Protein 4BQE (pdb70)

CATH classification: 3.40.50.2000 (+1 more: 3.40.50.2000)

Structure (mmCIF, N/CA/C/O backbone):
data_4BQE
#
_entry.id   4BQE
#
_cell.length_a   84.670
_cell.length_b   117.100
_cell.length_c   94.180
_cell.angle_alpha   90.00
_cell.angle_beta   106.72
_cell.angle_gamma   90.00
#
_symmetry.space_group_name_H-M   'P 1 21 1'
#
loop_
_entity.id
_entity.type
_entity.pdbx_description
1 polymer 'ALPHA-GLUCAN PHOSPHORYLASE 2,4-GLUCAN PHOSPHORYLASE'
2 non-polymer "PYRIDOXAL-5'-PHOSPHATE"
3 non-polymer GLYCEROL
4 non-polymer DI(HYDROXYETHYL)ETHER
5 non-polymer 'TRIETHYLENE GLYCOL'
6 water water
#
loop_
_atom_site.group_PDB
_atom_site.id
_atom_site.type_symbol
_atom_site.label_atom_id
_atom_site.label_alt_id
_atom_site.label_comp_id
_atom_site.label_asym_id
_atom_site.label_entity_id
_atom_site.label_seq_id
_atom_site.pdbx_PDB_ins_code
_atom_site.Cartn_x
_atom_site.Cartn_y
_atom_site.Cartn_z
_atom_site.occupancy
_atom_site.B_iso_or_equiv
_atom_site.auth_seq_id
_atom_site.auth_comp_id
_atom_site.auth_asym_id
_atom_site.auth_atom_id
_atom_site.pdbx_PDB_model_num
ATOM 1 N N . LYS A 1 48 ? 36.150 -48.986 56.822 1.00 45.17 15 LYS A N 1
ATOM 2 C CA . LYS A 1 48 ? 35.714 -50.336 56.358 1.00 45.46 15 LYS A CA 1
ATOM 3 C C . LYS A 1 48 ? 36.471 -50.768 55.086 1.00 41.93 15 LYS A C 1
ATOM 4 O O . LYS A 1 48 ? 36.890 -51.908 54.999 1.00 45.85 15 LYS A O 1
ATOM 6 N N . ILE A 1 49 ? 36.606 -49.879 54.095 1.00 38.45 16 ILE A N 1
ATOM 7 C CA . ILE A 1 49 ? 37.430 -50.141 52.882 1.00 33.46 16 ILE A CA 1
ATOM 8 C C . ILE A 1 49 ? 38.865 -49.641 53.100 1.00 30.09 16 ILE A C 1
ATOM 9 O O . ILE A 1 49 ? 39.053 -48.481 53.456 1.00 28.07 16 ILE A O 1
ATOM 14 N N . SER A 1 50 ? 39.859 -50.515 52.885 1.00 29.25 17 SER A N 1
ATOM 15 C CA . SER A 1 50 ? 41.269 -50.196 53.171 1.00 28.85 17 SER A CA 1
ATOM 16 C C . SER A 1 50 ? 41.934 -49.379 52.075 1.00 25.54 17 SER A C 1
ATOM 17 O O . SER A 1 50 ? 41.692 -49.613 50.897 1.00 24.30 17 SER A O 1
ATOM 20 N N . ALA A 1 51 ? 42.809 -48.456 52.457 1.00 23.31 18 ALA A N 1
ATOM 21 C CA . ALA A 1 51 ? 43.610 -47.730 51.478 1.00 21.13 18 ALA A CA 1
ATOM 22 C C . ALA A 1 51 ? 44.505 -48.706 50.714 1.00 21.49 18 ALA A C 1
ATOM 23 O O . ALA A 1 51 ? 45.224 -49.510 51.318 1.00 22.88 18 ALA A O 1
ATOM 25 N N . LYS A 1 52 ? 44.447 -48.646 49.389 1.00 19.72 19 LYS A N 1
ATOM 26 C CA . LYS A 1 52 ? 45.345 -49.398 48.543 1.00 20.70 19 LYS A CA 1
ATOM 27 C C . LYS A 1 52 ? 45.536 -48.676 47.224 1.00 19.18 19 LYS A C 1
ATOM 28 O O . LYS A 1 52 ? 44.632 -48.580 46.394 1.00 18.47 19 LYS A O 1
ATOM 32 N N . ALA A 1 53 ? 46.725 -48.117 47.055 1.00 19.47 20 ALA A N 1
ATOM 33 C CA . ALA A 1 53 ? 47.070 -47.384 45.834 1.00 18.72 20 ALA A CA 1
ATOM 34 C C . ALA A 1 53 ? 47.039 -48.312 44.651 1.00 19.52 20 ALA A C 1
ATOM 35 O O . ALA A 1 53 ? 47.626 -49.415 44.685 1.00 21.06 20 ALA A O 1
ATOM 37 N N . ASN A 1 54 ? 46.372 -47.871 43.588 1.00 18.85 21 ASN A N 1
ATOM 38 C CA . ASN A 1 54 ? 46.449 -48.541 42.296 1.00 20.43 21 ASN A CA 1
ATOM 39 C C . ASN A 1 54 ? 46.129 -47.498 41.220 1.00 19.98 21 ASN A C 1
ATOM 40 O O . ASN A 1 54 ? 44.936 -47.237 40.935 1.00 18.88 21 ASN A O 1
ATOM 45 N N . PRO A 1 55 ? 47.179 -46.884 40.648 1.00 20.68 22 PRO A N 1
ATOM 46 C CA . PRO A 1 55 ? 46.942 -45.795 39.717 1.00 21.00 22 PRO A CA 1
ATOM 47 C C . PRO A 1 55 ? 46.286 -46.272 38.438 1.00 22.52 22 PRO A C 1
ATOM 48 O O . PRO A 1 55 ? 45.716 -45.471 37.719 1.00 22.96 22 PRO A O 1
ATOM 52 N N . GLU A 1 56 ? 46.318 -47.577 38.176 1.00 23.87 23 GLU A N 1
ATOM 53 C CA . GLU A 1 56 ? 45.662 -48.139 37.001 1.00 25.21 23 GLU A CA 1
ATOM 54 C C . GLU A 1 56 ? 44.320 -48.827 37.299 1.00 23.95 23 GLU A C 1
ATOM 55 O O . GLU A 1 56 ? 43.860 -49.632 36.506 1.00 24.57 23 GLU A O 1
ATOM 61 N N . ALA A 1 57 ? 43.714 -48.500 38.431 1.00 21.92 24 ALA A N 1
ATOM 62 C CA . ALA A 1 57 ? 42.484 -49.120 38.877 1.00 21.98 24 ALA A CA 1
ATOM 63 C C . ALA A 1 57 ? 41.430 -49.067 37.778 1.00 23.26 24 ALA A C 1
ATOM 64 O O . ALA A 1 57 ? 41.072 -47.987 37.265 1.00 22.33 24 ALA A O 1
ATOM 66 N N . ASP A 1 58 ? 40.889 -50.225 37.441 1.00 25.06 25 ASP A N 1
ATOM 67 C CA . ASP A 1 58 ? 39.811 -50.276 36.458 1.00 27.54 25 ASP A CA 1
ATOM 68 C C . ASP A 1 58 ? 38.609 -51.159 36.832 1.00 27.50 25 ASP A C 1
ATOM 69 O O . ASP A 1 58 ? 37.674 -51.304 36.033 1.00 28.45 25 ASP A O 1
ATOM 74 N N . ASP A 1 59 ? 38.592 -51.718 38.034 1.00 26.74 26 ASP A N 1
ATOM 75 C CA . ASP A 1 59 ? 37.347 -52.297 38.545 1.00 27.31 26 ASP A CA 1
ATOM 76 C C . ASP A 1 59 ? 36.962 -51.688 39.882 1.00 25.05 26 ASP A C 1
ATOM 77 O O . ASP A 1 59 ? 37.773 -51.011 40.514 1.00 24.08 26 ASP A O 1
ATOM 82 N N . ALA A 1 60 ? 35.716 -51.922 40.291 1.00 24.75 27 ALA A N 1
ATOM 83 C CA . ALA A 1 60 ? 35.139 -51.253 41.470 1.00 23.00 27 ALA A CA 1
ATOM 84 C C . ALA A 1 60 ? 35.988 -51.394 42.718 1.00 21.89 27 ALA A C 1
ATOM 85 O O . ALA A 1 60 ? 36.205 -50.433 43.430 1.00 20.21 27 ALA A O 1
ATOM 87 N N . THR A 1 61 ? 36.462 -52.601 42.985 1.00 22.98 28 THR A N 1
ATOM 88 C CA A THR A 1 61 ? 37.266 -52.852 44.181 0.50 22.77 28 THR A CA 1
ATOM 89 C CA B THR A 1 61 ? 37.255 -52.844 44.193 0.50 23.03 28 THR A CA 1
ATOM 90 C C . THR A 1 61 ? 38.593 -52.092 44.158 1.00 21.51 28 THR A C 1
ATOM 91 O O . THR A 1 61 ? 38.955 -51.433 45.128 1.00 20.51 28 THR A O 1
ATOM 98 N N . GLU A 1 62 ? 39.306 -52.173 43.041 1.00 21.54 29 GLU A N 1
ATOM 99 C CA . GLU A 1 62 ? 40.573 -51.466 42.868 1.00 20.90 29 GLU A CA 1
ATOM 100 C C . GLU A 1 62 ? 40.386 -49.941 42.969 1.00 18.58 29 GLU A C 1
ATOM 101 O O . GLU A 1 62 ? 41.172 -49.248 43.622 1.00 17.63 29 GLU A O 1
ATOM 107 N N . ILE A 1 63 ? 39.356 -49.433 42.300 1.00 17.72 30 ILE A N 1
ATOM 108 C CA . ILE A 1 63 ? 39.057 -48.015 42.305 1.00 16.25 30 ILE A CA 1
ATOM 109 C C . ILE A 1 63 ? 38.758 -47.546 43.735 1.00 15.11 30 ILE A C 1
ATOM 110 O O . ILE A 1 63 ? 39.302 -46.527 44.192 1.00 13.80 30 ILE A O 1
ATOM 115 N N . ALA A 1 64 ? 37.918 -48.277 44.470 1.00 15.50 31 ALA A N 1
ATOM 116 C CA . ALA A 1 64 ? 37.571 -47.840 45.830 1.00 15.18 31 ALA A CA 1
ATOM 117 C C . ALA A 1 64 ? 38.824 -47.762 46.700 1.00 15.10 31 ALA A C 1
ATOM 118 O O . ALA A 1 64 ? 39.022 -46.803 47.433 1.00 14.09 31 ALA A O 1
ATOM 120 N N . GLY A 1 65 ? 39.689 -48.774 46.591 1.00 16.23 32 GLY A N 1
ATOM 121 C CA . GLY A 1 65 ? 40.953 -48.771 47.327 1.00 16.37 32 GLY A CA 1
ATOM 122 C C . GLY A 1 65 ? 41.815 -47.558 46.994 1.00 15.28 32 GLY A C 1
ATOM 123 O O . GLY A 1 65 ? 42.456 -46.950 47.889 1.00 15.30 32 GLY A O 1
ATOM 124 N N . ASN A 1 66 ? 41.814 -47.170 45.726 1.00 14.62 33 ASN A N 1
ATOM 125 C CA . ASN A 1 66 ? 42.644 -46.062 45.283 1.00 14.02 33 ASN A CA 1
ATOM 126 C C . ASN A 1 66 ? 42.094 -44.729 45.779 1.00 13.28 33 ASN A C 1
ATOM 127 O O . ASN A 1 66 ? 42.845 -43.823 46.106 1.00 13.35 33 ASN A O 1
ATOM 132 N N . ILE A 1 67 ? 40.766 -44.606 45.799 1.00 13.29 34 ILE A N 1
ATOM 133 C CA . ILE A 1 67 ? 40.106 -43.395 46.313 1.00 12.71 34 ILE A CA 1
ATOM 134 C C . ILE A 1 67 ? 40.461 -43.242 47.803 1.00 13.21 34 ILE A C 1
ATOM 135 O O . ILE A 1 67 ? 40.897 -42.187 48.228 1.00 13.07 34 ILE A O 1
ATOM 140 N N . VAL A 1 68 ? 40.315 -44.316 48.575 1.00 14.07 35 VAL A N 1
ATOM 141 C CA . VAL A 1 68 ? 40.613 -44.296 50.010 1.00 15.01 35 VAL A CA 1
ATOM 142 C C . VAL A 1 68 ? 42.096 -43.966 50.212 1.00 14.52 35 VAL A C 1
ATOM 143 O O . VAL A 1 68 ? 42.454 -43.173 51.075 1.00 14.68 35 VAL A O 1
ATOM 147 N N . TYR A 1 69 ? 42.959 -44.542 49.374 1.00 15.15 36 TYR A N 1
ATOM 148 C CA . TYR A 1 69 ? 44.376 -44.203 49.371 1.00 14.88 36 TYR A CA 1
ATOM 149 C C . TYR A 1 69 ? 44.612 -42.674 49.201 1.00 13.89 36 TYR A C 1
ATOM 150 O O . TYR A 1 69 ? 45.335 -42.071 49.990 1.00 14.28 36 TYR A O 1
ATOM 159 N N . HIS A 1 70 ? 44.023 -42.041 48.186 1.00 13.22 37 HIS A N 1
ATOM 160 C CA . HIS A 1 70 ? 44.171 -40.591 48.042 1.00 12.91 37 HIS A CA 1
ATOM 161 C C . HIS A 1 70 ? 43.558 -39.807 49.193 1.00 13.10 37 HIS A C 1
ATOM 162 O O . HIS A 1 70 ? 44.147 -38.818 49.606 1.00 13.80 37 HIS A O 1
ATOM 169 N N . ALA A 1 71 ? 42.434 -40.261 49.730 1.00 13.32 38 ALA A N 1
ATOM 170 C CA . ALA A 1 71 ? 41.810 -39.546 50.857 1.00 13.94 38 ALA A CA 1
ATOM 171 C C . ALA A 1 71 ? 42.811 -39.485 52.003 1.00 14.72 38 ALA A C 1
ATOM 172 O O . ALA A 1 71 ? 42.902 -38.468 52.691 1.00 15.56 38 ALA A O 1
ATOM 174 N N . LYS A 1 72 ? 43.570 -40.564 52.204 1.00 14.01 39 LYS A N 1
ATOM 175 C CA . LYS A 1 72 ? 44.520 -40.624 53.321 1.00 14.88 39 LYS A CA 1
ATOM 176 C C . LYS A 1 72 ? 45.868 -39.972 53.008 1.00 14.82 39 LYS A C 1
ATOM 177 O O . LYS A 1 72 ? 46.424 -39.243 53.827 1.00 15.83 39 LYS A O 1
ATOM 183 N N . TYR A 1 73 ? 46.419 -40.246 51.843 1.00 14.02 40 TYR A N 1
ATOM 184 C CA . TYR A 1 73 ? 47.778 -39.890 51.560 1.00 14.88 40 TYR A CA 1
ATOM 185 C C . TYR A 1 73 ? 47.953 -38.677 50.649 1.00 15.32 40 TYR A C 1
ATOM 186 O O . TYR A 1 73 ? 49.066 -38.257 50.450 1.00 16.59 40 TYR A O 1
ATOM 195 N N . SER A 1 74 ? 46.862 -38.159 50.099 1.00 15.81 41 SER A N 1
ATOM 196 C CA . SER A 1 74 ? 46.808 -36.831 49.446 1.00 17.10 41 SER A CA 1
ATOM 197 C C . SER A 1 74 ? 45.832 -35.998 50.212 1.00 16.04 41 SER A C 1
ATOM 198 O O . SER A 1 74 ? 44.863 -35.514 49.644 1.00 16.26 41 SER A O 1
ATOM 201 N N . PRO A 1 75 ? 46.052 -35.809 51.515 1.00 15.91 42 PRO A N 1
ATOM 202 C CA . PRO A 1 75 ? 45.015 -35.105 52.261 1.00 15.44 42 PRO A CA 1
ATOM 203 C C . PRO A 1 75 ? 45.056 -33.590 52.010 1.00 15.48 42 PRO A C 1
ATOM 204 O O . PRO A 1 75 ? 46.103 -33.043 51.723 1.00 16.07 42 PRO A O 1
ATOM 208 N N . HIS A 1 76 ? 43.890 -32.975 52.113 1.00 14.85 43 HIS A N 1
ATOM 209 C CA . HIS A 1 76 ? 43.754 -31.496 52.067 1.00 15.45 43 HIS A CA 1
ATOM 210 C C . HIS A 1 76 ? 42.824 -30.985 53.159 1.00 14.77 43 HIS A C 1
ATOM 211 O O . HIS A 1 76 ? 42.458 -29.787 53.166 1.00 14.60 43 HIS A O 1
ATOM 218 N N . PHE A 1 77 ? 42.469 -31.878 54.087 1.00 13.88 44 PHE A N 1
ATOM 219 C CA . PHE A 1 77 ? 41.560 -31.646 55.192 1.00 14.53 44 PHE A CA 1
ATOM 220 C C . PHE A 1 77 ? 41.990 -32.520 56.374 1.00 14.58 44 PHE A C 1
ATOM 221 O O . PHE A 1 77 ? 42.865 -33.397 56.228 1.00 14.00 44 PHE A O 1
ATOM 229 N N . SER A 1 78 ? 41.396 -32.260 57.528 1.00 15.32 45 SER A N 1
ATOM 230 C CA . SER A 1 78 ? 41.587 -33.110 58.707 1.00 16.66 45 SER A CA 1
ATOM 231 C C . SER A 1 78 ? 41.188 -34.536 58.341 1.00 16.46 45 SER A C 1
ATOM 232 O O . SER A 1 78 ? 40.310 -34.725 57.496 1.00 15.90 45 SER A O 1
ATOM 235 N N . PRO A 1 79 ? 41.836 -35.529 58.983 1.00 17.36 46 PRO A N 1
ATOM 236 C CA . PRO A 1 79 ? 41.610 -36.899 58.538 1.00 17.42 46 PRO A CA 1
ATOM 237 C C . PRO A 1 79 ? 40.301 -37.549 58.995 1.00 18.89 46 PRO A C 1
ATOM 238 O O . PRO A 1 79 ? 39.896 -38.537 58.385 1.00 19.43 46 PRO A O 1
ATOM 242 N N . LEU A 1 80 ? 39.633 -37.040 60.013 1.00 20.75 47 LEU A N 1
ATOM 243 C CA . LEU A 1 80 ? 38.471 -37.775 60.580 1.00 23.40 47 LEU A CA 1
ATOM 244 C C . LEU A 1 80 ? 37.311 -37.947 59.577 1.00 24.24 47 LEU A C 1
ATOM 245 O O . LEU A 1 80 ? 36.823 -39.070 59.351 1.00 25.49 47 LEU A O 1
ATOM 250 N N . LYS A 1 81 ? 36.850 -36.838 59.013 1.00 24.39 48 LYS A N 1
ATOM 251 C CA . LYS A 1 81 ? 35.634 -36.859 58.210 1.00 25.25 48 LYS A CA 1
ATOM 252 C C . LYS A 1 81 ? 35.939 -37.087 56.738 1.00 23.54 48 LYS A C 1
ATOM 253 O O . LYS A 1 81 ? 36.861 -36.482 56.163 1.00 22.63 48 LYS A O 1
ATOM 257 N N . PHE A 1 82 ? 35.175 -38.001 56.143 1.00 22.51 49 PHE A N 1
ATOM 258 C CA . PHE A 1 82 ? 35.200 -38.248 54.706 1.00 19.78 49 PHE A CA 1
ATOM 259 C C . PHE A 1 82 ? 33.810 -37.888 54.180 1.00 19.43 49 PHE A C 1
ATOM 260 O O . PHE A 1 82 ? 32.963 -38.750 53.914 1.00 19.97 49 PHE A O 1
ATOM 268 N N . GLY A 1 83 ? 33.569 -36.587 54.061 1.00 17.90 50 GLY A N 1
ATOM 269 C CA . GLY A 1 83 ? 32.324 -36.068 53.518 1.00 18.64 50 GLY A CA 1
ATOM 270 C C . GLY A 1 83 ? 32.333 -36.034 51.994 1.00 17.25 50 GLY A C 1
ATOM 271 O O . GLY A 1 83 ? 33.322 -36.398 51.373 1.00 15.87 50 GLY A O 1
ATOM 272 N N . PRO A 1 84 ? 31.239 -35.546 51.396 1.00 18.33 51 PRO A N 1
ATOM 273 C CA . PRO A 1 84 ? 31.150 -35.601 49.931 1.00 18.06 51 PRO A CA 1
ATOM 274 C C . PRO A 1 84 ? 32.243 -34.756 49.265 1.00 17.07 51 PRO A C 1
ATOM 275 O O . PRO A 1 84 ? 32.727 -35.103 48.197 1.00 16.17 51 PRO A O 1
ATOM 279 N N . GLU A 1 85 ? 32.663 -33.686 49.927 1.00 17.40 52 GLU A N 1
ATOM 280 C CA . GLU A 1 85 ? 33.745 -32.844 49.374 1.00 17.20 52 GLU A CA 1
ATOM 281 C C . GLU A 1 85 ? 35.054 -33.584 49.303 1.00 15.82 52 GLU A C 1
ATOM 282 O O . GLU A 1 85 ? 35.746 -33.563 48.268 1.00 14.88 52 GLU A O 1
ATOM 288 N N . GLN A 1 86 ? 35.411 -34.249 50.402 1.00 14.74 53 GLN A N 1
ATOM 289 C CA . GLN A 1 86 ? 36.622 -35.023 50.452 1.00 14.02 53 GLN A CA 1
ATOM 290 C C . GLN A 1 86 ? 36.571 -36.187 49.480 1.00 13.54 53 GLN A C 1
ATOM 291 O O . GLN A 1 86 ? 37.576 -36.533 48.855 1.00 12.79 53 GLN A O 1
ATOM 297 N N . ALA A 1 87 ? 35.400 -36.780 49.340 1.00 13.85 54 ALA A N 1
ATOM 298 C CA . ALA A 1 87 ? 35.213 -37.874 48.403 1.00 13.72 54 ALA A CA 1
ATOM 299 C C . ALA A 1 87 ? 35.395 -37.382 46.965 1.00 13.75 54 ALA A C 1
ATOM 300 O O . ALA A 1 87 ? 36.003 -38.088 46.146 1.00 13.17 54 ALA A O 1
ATOM 302 N N . LEU A 1 88 ? 34.930 -36.180 46.670 1.00 13.84 55 LEU A N 1
ATOM 303 C CA . LEU A 1 88 ? 35.124 -35.588 45.318 1.00 14.66 55 LEU A CA 1
ATOM 304 C C . LEU A 1 88 ? 36.626 -35.484 45.025 1.00 14.52 55 LEU A C 1
ATOM 305 O O . LEU A 1 88 ? 37.085 -35.949 43.986 1.00 14.16 55 LEU A O 1
ATOM 310 N N . TYR A 1 89 ? 37.370 -34.881 45.929 1.00 13.70 56 TYR A N 1
ATOM 311 C CA . TYR A 1 89 ? 38.777 -34.668 45.652 1.00 14.25 56 TYR A CA 1
ATOM 312 C C . TYR A 1 89 ? 39.532 -35.987 45.516 1.00 13.16 56 TYR A C 1
ATOM 313 O O . TYR A 1 89 ? 40.353 -36.143 44.610 1.00 13.89 56 TYR A O 1
ATOM 322 N N . ALA A 1 90 ? 39.215 -36.946 46.373 1.00 12.26 57 ALA A N 1
ATOM 323 C CA . ALA A 1 90 ? 39.917 -38.258 46.312 1.00 11.72 57 ALA A CA 1
ATOM 324 C C . ALA A 1 90 ? 39.535 -39.020 45.021 1.00 12.00 57 ALA A C 1
ATOM 325 O O . ALA A 1 90 ? 40.370 -39.717 44.434 1.00 12.69 57 ALA A O 1
ATOM 327 N N . THR A 1 91 ? 38.292 -38.875 44.580 1.00 11.73 58 THR A N 1
ATOM 328 C CA . THR A 1 91 ? 37.822 -39.509 43.332 1.00 11.77 58 THR A CA 1
ATOM 329 C C . THR A 1 91 ? 38.483 -38.831 42.142 1.00 12.13 58 THR A C 1
ATOM 330 O O . THR A 1 91 ? 38.965 -39.506 41.223 1.00 12.55 58 THR A O 1
ATOM 334 N N . ALA A 1 92 ? 38.540 -37.501 42.171 1.00 12.45 59 ALA A N 1
ATOM 335 C CA . ALA A 1 92 ? 39.223 -36.775 41.109 1.00 12.16 59 ALA A CA 1
ATOM 336 C C . ALA A 1 92 ? 40.700 -37.173 41.037 1.00 12.54 59 ALA A C 1
ATOM 337 O O . ALA A 1 92 ? 41.269 -37.319 39.941 1.00 12.52 59 ALA A O 1
ATOM 339 N N . GLU A 1 93 ? 41.350 -37.312 42.199 1.00 13.40 60 GLU A N 1
ATOM 340 C CA . GLU A 1 93 ? 42.759 -37.693 42.209 1.00 13.94 60 GLU A CA 1
ATOM 341 C C . GLU A 1 93 ? 42.948 -39.089 41.641 1.00 13.75 60 GLU A C 1
ATOM 342 O O . GLU A 1 93 ? 43.932 -39.335 40.954 1.00 13.55 60 GLU A O 1
ATOM 348 N N . SER A 1 94 ? 42.033 -40.009 41.945 1.00 13.50 61 SER A N 1
ATOM 349 C CA . SER A 1 94 ? 42.122 -41.355 41.394 1.00 13.81 61 SER A CA 1
ATOM 350 C C . SER A 1 94 ? 42.071 -41.292 39.865 1.00 13.52 61 SER A C 1
ATOM 351 O O . SER A 1 94 ? 42.819 -41.979 39.173 1.00 13.97 61 SER A O 1
ATOM 354 N N . LEU A 1 95 ? 41.149 -40.509 39.337 1.00 13.06 62 LEU A N 1
ATOM 355 C CA . LEU A 1 95 ? 41.008 -40.361 37.882 1.00 12.79 62 LEU A CA 1
ATOM 356 C C . LEU A 1 95 ? 42.228 -39.651 37.296 1.00 12.79 62 LEU A C 1
ATOM 357 O O . LEU A 1 95 ? 42.724 -40.026 36.225 1.00 12.77 62 LEU A O 1
ATOM 362 N N . ARG A 1 96 ? 42.751 -38.649 38.015 1.00 13.07 63 ARG A N 1
ATOM 363 C CA . ARG A 1 96 ? 43.970 -37.986 37.585 1.00 13.70 63 ARG A CA 1
ATOM 364 C C . ARG A 1 96 ? 45.163 -38.945 37.414 1.00 13.82 63 ARG A C 1
ATOM 365 O O . ARG A 1 96 ? 45.973 -38.759 36.508 1.00 13.55 63 ARG A O 1
ATOM 373 N N . ASP A 1 97 ? 45.273 -39.946 38.275 1.00 14.23 64 ASP A N 1
ATOM 374 C CA . ASP A 1 97 ? 46.313 -40.975 38.099 1.00 14.84 64 ASP A CA 1
ATOM 375 C C . ASP A 1 97 ? 46.190 -41.581 36.682 1.00 15.17 64 ASP A C 1
ATOM 376 O O . ASP A 1 97 ? 47.191 -41.755 36.003 1.00 15.52 64 ASP A O 1
ATOM 381 N N . ARG A 1 98 ? 44.974 -41.932 36.254 1.00 15.28 65 ARG A N 1
ATOM 382 C CA . ARG A 1 98 ? 44.772 -42.542 34.921 1.00 15.79 65 ARG A CA 1
ATOM 383 C C . ARG A 1 98 ? 45.131 -41.530 33.840 1.00 15.11 65 ARG A C 1
ATOM 384 O O . ARG A 1 98 ? 45.780 -41.850 32.839 1.00 15.91 65 ARG A O 1
ATOM 392 N N . LEU A 1 99 ? 44.757 -40.276 34.061 1.00 14.08 66 LEU A N 1
ATOM 393 C CA . LEU A 1 99 ? 45.004 -39.219 33.082 1.00 13.28 66 LEU A CA 1
ATOM 394 C C . LEU A 1 99 ? 46.491 -38.880 32.947 1.00 13.37 66 LEU A C 1
ATOM 395 O O . LEU A 1 99 ? 46.949 -38.534 31.842 1.00 13.03 66 LEU A O 1
ATOM 400 N N . ILE A 1 100 ? 47.233 -38.924 34.045 1.00 13.10 67 ILE A N 1
ATOM 401 C CA . ILE A 1 100 ? 48.681 -38.659 33.987 1.00 13.55 67 ILE A CA 1
ATOM 402 C C . ILE A 1 100 ? 49.383 -39.745 33.148 1.00 14.24 67 ILE A C 1
ATOM 403 O O . ILE A 1 100 ? 50.249 -39.443 32.331 1.00 14.64 67 ILE A O 1
ATOM 408 N N . GLN A 1 101 ? 49.025 -40.999 33.367 1.00 15.11 68 GLN A N 1
ATOM 409 C CA . GLN A 1 101 ? 49.615 -42.088 32.597 1.00 16.71 68 GLN A CA 1
ATOM 410 C C . GLN A 1 101 ? 49.427 -41.825 31.095 1.00 15.83 68 GLN A C 1
ATOM 411 O O . GLN A 1 101 ? 50.355 -41.946 30.305 1.00 15.01 68 GLN A O 1
ATOM 417 N N . LEU A 1 102 ? 48.211 -41.470 30.720 1.00 14.59 69 LEU A N 1
ATOM 418 C CA . LEU A 1 102 ? 47.882 -41.277 29.315 1.00 14.13 69 LEU A CA 1
ATOM 419 C C . LEU A 1 102 ? 48.470 -39.969 28.773 1.00 13.86 69 LEU A C 1
ATOM 420 O O . LEU A 1 102 ? 48.943 -39.914 27.640 1.00 13.68 69 LEU A O 1
ATOM 425 N N . TRP A 1 103 ? 48.467 -38.917 29.588 1.00 12.76 70 TRP A N 1
ATOM 426 C CA . TRP A 1 103 ? 49.046 -37.652 29.146 1.00 12.27 70 TRP A CA 1
ATOM 427 C C . TRP A 1 103 ? 50.518 -37.861 28.856 1.00 12.69 70 TRP A C 1
ATOM 428 O O . TRP A 1 103 ? 51.066 -37.378 27.852 1.00 12.39 70 TRP A O 1
ATOM 439 N N . ASN A 1 104 ? 51.181 -38.566 29.747 1.00 13.17 71 ASN A N 1
ATOM 440 C CA . ASN A 1 104 ? 52.601 -38.865 29.590 1.00 14.26 71 ASN A CA 1
ATOM 441 C C . ASN A 1 104 ? 52.875 -39.691 28.351 1.00 15.01 71 ASN A C 1
ATOM 442 O O . ASN A 1 104 ? 53.840 -39.407 27.637 1.00 15.04 71 ASN A O 1
ATOM 447 N N . GLU A 1 105 ? 52.083 -40.743 28.146 1.00 15.59 72 GLU A N 1
ATOM 448 C CA . GLU A 1 105 ? 52.244 -41.587 26.959 1.00 17.05 72 GLU A CA 1
ATOM 449 C C . GLU A 1 105 ? 52.032 -40.785 25.670 1.00 16.02 72 GLU A C 1
ATOM 450 O O . GLU A 1 105 ? 52.745 -41.001 24.683 1.00 17.10 72 GLU A O 1
ATOM 456 N N . THR A 1 106 ? 51.056 -39.871 25.677 1.00 14.78 73 THR A N 1
ATOM 457 C CA . THR A 1 106 ? 50.739 -39.095 24.497 1.00 14.16 73 THR A CA 1
ATOM 458 C C . THR A 1 106 ? 51.899 -38.129 24.237 1.00 14.38 73 THR A C 1
ATOM 459 O O . THR A 1 106 ? 52.312 -37.962 23.107 1.00 14.38 73 THR A O 1
ATOM 463 N N . TYR A 1 107 ? 52.434 -37.515 25.305 1.00 13.93 74 TYR A N 1
ATOM 464 C CA . TYR A 1 107 ? 53.517 -36.555 25.167 1.00 14.05 74 TYR A CA 1
ATOM 465 C C . TYR A 1 107 ? 54.749 -37.258 24.565 1.00 14.86 74 TYR A C 1
ATOM 466 O O . TYR A 1 107 ? 55.368 -36.748 23.624 1.00 15.39 74 TYR A O 1
ATOM 475 N N . VAL A 1 108 ? 55.078 -38.433 25.102 1.00 15.50 75 VAL A N 1
ATOM 476 C CA . VAL A 1 108 ? 56.216 -39.212 24.601 1.00 16.03 75 VAL A CA 1
ATOM 477 C C . VAL A 1 108 ? 56.030 -39.610 23.140 1.00 16.91 75 VAL A C 1
ATOM 478 O O . VAL A 1 108 ? 56.978 -39.550 22.324 1.00 17.57 75 VAL A O 1
ATOM 482 N N . HIS A 1 109 ? 54.816 -40.031 22.788 1.00 16.59 76 HIS A N 1
ATOM 483 C CA . HIS A 1 109 ? 54.544 -40.490 21.437 1.00 17.09 76 HIS A CA 1
ATOM 484 C C . HIS A 1 109 ? 54.658 -39.346 20.440 1.00 17.26 76 HIS A C 1
ATOM 485 O O . HIS A 1 109 ? 55.301 -39.498 19.381 1.00 17.56 76 HIS A O 1
ATOM 492 N N . PHE A 1 110 ? 54.038 -38.203 20.754 1.00 15.71 77 PHE A N 1
ATOM 493 C CA . PHE A 1 110 ? 54.105 -37.035 19.883 1.00 15.64 77 PHE A CA 1
ATOM 494 C C . PHE A 1 110 ? 55.572 -36.563 19.774 1.00 16.57 77 PHE A C 1
ATOM 495 O O . PHE A 1 110 ? 55.984 -36.103 18.716 1.00 17.01 77 PHE A O 1
ATOM 503 N N . ASN A 1 111 ? 56.344 -36.689 20.855 1.00 16.43 78 ASN A N 1
ATOM 504 C CA . ASN A 1 111 ? 57.754 -36.286 20.810 1.00 17.18 78 ASN A CA 1
ATOM 505 C C . ASN A 1 111 ? 58.535 -37.135 19.786 1.00 18.38 78 ASN A C 1
ATOM 506 O O . ASN A 1 111 ? 59.297 -36.595 18.963 1.00 18.39 78 ASN A O 1
ATOM 511 N N . LYS A 1 112 ? 58.310 -38.449 19.845 1.00 18.91 79 LYS A N 1
ATOM 512 C CA . LYS A 1 112 ? 58.993 -39.428 18.968 1.00 20.41 79 LYS A CA 1
ATOM 513 C C . LYS A 1 112 ? 58.586 -39.237 17.511 1.00 20.88 79 LYS A C 1
ATOM 514 O O . LYS A 1 112 ? 59.442 -39.243 16.621 1.00 21.08 79 LYS A O 1
ATOM 517 N N . VAL A 1 113 ? 57.295 -39.071 17.271 1.00 19.95 80 VAL A N 1
ATOM 518 C CA . VAL A 1 113 ? 56.734 -38.978 15.898 1.00 20.89 80 VAL A CA 1
ATOM 519 C C . VAL A 1 113 ? 57.055 -37.625 15.256 1.00 20.46 80 VAL A C 1
ATOM 520 O O . VAL A 1 113 ? 57.274 -37.557 14.050 1.00 20.90 80 VAL A O 1
ATOM 524 N N . ASP A 1 114 ? 57.124 -36.579 16.075 1.00 19.25 81 ASP A N 1
ATOM 525 C CA . ASP A 1 114 ? 57.386 -35.210 15.619 1.00 19.18 81 ASP A CA 1
ATOM 526 C C . ASP A 1 114 ? 56.377 -34.813 14.534 1.00 18.83 81 ASP A C 1
ATOM 527 O O . ASP A 1 114 ? 56.745 -34.325 13.465 1.00 18.93 81 ASP A O 1
ATOM 532 N N . PRO A 1 115 ? 55.083 -35.032 14.790 1.00 18.14 82 PRO A N 1
ATOM 533 C CA . PRO A 1 115 ? 54.084 -34.620 13.812 1.00 17.87 82 PRO A CA 1
ATOM 534 C C . PRO A 1 115 ? 53.927 -33.121 13.771 1.00 17.05 82 PRO A C 1
ATOM 535 O O . PRO A 1 115 ? 54.313 -32.431 14.730 1.00 16.39 82 PRO A O 1
ATOM 539 N N . LYS A 1 116 ? 53.308 -32.614 12.711 1.00 16.60 83 LYS A N 1
ATOM 540 C CA . LYS A 1 116 ? 52.835 -31.234 12.767 1.00 15.82 83 LYS A CA 1
ATOM 541 C C . LYS A 1 116 ? 51.770 -31.149 13.861 1.00 15.01 83 LYS A C 1
ATOM 542 O O . LYS A 1 116 ? 50.893 -32.009 13.943 1.00 14.92 83 LYS A O 1
ATOM 548 N N . GLN A 1 117 ? 51.867 -30.107 14.687 1.00 14.29 84 GLN A N 1
ATOM 549 C CA . GLN A 1 117 ? 51.063 -29.973 15.882 1.00 13.80 84 GLN A CA 1
ATOM 550 C C . GLN A 1 117 ? 50.345 -28.620 15.844 1.00 13.76 84 GLN A C 1
ATOM 551 O O . GLN A 1 117 ? 50.965 -27.573 15.566 1.00 14.51 84 GLN A O 1
ATOM 557 N N . THR A 1 118 ? 49.066 -28.638 16.202 1.00 12.66 85 THR A N 1
ATOM 558 C CA . THR A 1 118 ? 48.279 -27.427 16.289 1.00 12.72 85 THR A CA 1
ATOM 559 C C . THR A 1 118 ? 48.230 -26.914 17.708 1.00 12.37 85 THR A C 1
ATOM 560 O O . THR A 1 118 ? 48.097 -27.695 18.668 1.00 12.42 85 THR A O 1
ATOM 564 N N . TYR A 1 119 ? 48.293 -25.591 17.833 1.00 12.10 86 TYR A N 1
ATOM 565 C CA . TYR A 1 119 ? 48.140 -24.926 19.099 1.00 11.92 86 TYR A CA 1
ATOM 566 C C . TYR A 1 119 ? 47.047 -23.903 18.975 1.00 11.72 86 TYR A C 1
ATOM 567 O O . TYR A 1 119 ? 47.140 -22.953 18.176 1.00 11.76 86 TYR A O 1
ATOM 576 N N . TYR A 1 120 ? 46.002 -24.095 19.793 1.00 10.91 87 TYR A N 1
ATOM 577 C CA . TYR A 1 120 ? 44.832 -23.272 19.764 1.00 11.38 87 TYR A CA 1
ATOM 578 C C . TYR A 1 120 ? 44.967 -22.192 20.836 1.00 10.89 87 TYR A C 1
ATOM 579 O O . TYR A 1 120 ? 45.082 -22.503 22.030 1.00 11.27 87 TYR A O 1
ATOM 588 N N . LEU A 1 121 ? 44.972 -20.937 20.408 1.00 11.19 88 LEU A N 1
ATOM 589 C CA . LEU A 1 121 ? 45.088 -19.803 21.359 1.00 11.16 88 LEU A CA 1
ATOM 590 C C . LEU A 1 121 ? 43.724 -19.192 21.599 1.00 11.24 88 LEU A C 1
ATOM 591 O O . LEU A 1 121 ? 43.048 -18.759 20.670 1.00 11.45 88 LEU A O 1
ATOM 596 N N . SER A 1 122 ? 43.302 -19.160 22.873 1.00 10.84 89 SER A N 1
ATOM 597 C CA . SER A 1 122 ? 42.004 -18.613 23.221 1.00 10.77 89 SER A CA 1
ATOM 598 C C . SER A 1 122 ? 42.065 -17.905 24.567 1.00 10.46 89 SER A C 1
ATOM 599 O O . SER A 1 122 ? 42.688 -18.416 25.496 1.00 10.63 89 SER A O 1
ATOM 602 N N . MET A 1 123 ? 41.403 -16.753 24.650 1.00 10.57 90 MET A N 1
ATOM 603 C CA . MET A 1 123 ? 41.250 -16.043 25.917 1.00 11.70 90 MET A CA 1
ATOM 604 C C . MET A 1 123 ? 40.191 -16.617 26.808 1.00 10.61 90 MET A C 1
ATOM 605 O O . MET A 1 123 ? 39.990 -16.144 27.934 1.00 10.15 90 MET A O 1
ATOM 610 N N . GLU A 1 124 ? 39.475 -17.628 26.333 1.00 10.49 91 GLU A N 1
ATOM 611 C CA . GLU A 1 124 ? 38.452 -18.302 27.155 1.00 11.21 91 GLU A CA 1
ATOM 612 C C . GLU A 1 124 ? 38.377 -19.792 26.858 1.00 10.86 91 GLU A C 1
ATOM 613 O O . GLU A 1 124 ? 38.520 -20.220 25.693 1.00 9.87 91 GLU A O 1
ATOM 619 N N . TYR A 1 125 ? 38.118 -20.539 27.932 1.00 9.87 92 TYR A N 1
ATOM 620 C CA . TYR A 1 125 ? 37.769 -21.951 27.869 1.00 10.04 92 TYR A CA 1
ATOM 621 C C . TYR A 1 125 ? 36.669 -22.187 28.856 1.00 10.70 92 TYR A C 1
ATOM 622 O O . TYR A 1 125 ? 36.809 -21.857 30.030 1.00 12.04 92 TYR A O 1
ATOM 631 N N . LEU A 1 126 ? 35.542 -22.738 28.424 1.00 10.37 93 LEU A N 1
ATOM 632 C CA . LEU A 1 126 ? 34.488 -23.053 29.378 1.00 10.51 93 LEU A CA 1
ATOM 633 C C . LEU A 1 126 ? 34.544 -24.552 29.655 1.00 10.16 93 LEU A C 1
ATOM 634 O O . LEU A 1 126 ? 33.734 -25.329 29.165 1.00 10.29 93 LEU A O 1
ATOM 639 N N . GLN A 1 127 ? 35.503 -24.926 30.477 1.00 9.73 94 GLN A N 1
ATOM 640 C CA . GLN A 1 127 ? 35.785 -26.333 30.772 1.00 10.08 94 GLN A CA 1
ATOM 641 C C . GLN A 1 127 ? 34.695 -27.032 31.533 1.00 9.81 94 GLN A C 1
ATOM 642 O O . GLN A 1 127 ? 34.543 -28.267 31.443 1.00 10.69 94 GLN A O 1
ATOM 648 N N . GLY A 1 128 ? 33.908 -26.285 32.318 1.00 9.91 95 GLY A N 1
ATOM 649 C CA . GLY A 1 128 ? 32.899 -26.908 33.159 1.00 9.97 95 GLY A CA 1
ATOM 650 C C . GLY A 1 128 ? 33.524 -27.799 34.249 1.00 9.91 95 GLY A C 1
ATOM 651 O O . GLY A 1 128 ? 34.673 -27.595 34.659 1.00 10.60 95 GLY A O 1
ATOM 652 N N . ARG A 1 129 ? 32.719 -28.707 34.756 1.00 9.84 96 ARG A N 1
ATOM 653 C CA A ARG A 1 129 ? 33.173 -29.766 35.651 0.50 9.72 96 ARG A CA 1
ATOM 654 C CA B ARG A 1 129 ? 33.175 -29.766 35.651 0.50 9.73 96 ARG A CA 1
ATOM 655 C C . ARG A 1 129 ? 33.826 -30.860 34.814 1.00 9.60 96 ARG A C 1
ATOM 656 O O . ARG A 1 129 ? 33.346 -31.183 33.728 1.00 9.28 96 ARG A O 1
ATOM 671 N N . ALA A 1 130 ? 34.878 -31.466 35.350 1.00 9.33 97 ALA A N 1
ATOM 672 C CA . ALA A 1 130 ? 35.618 -32.514 34.648 1.00 9.28 97 ALA A CA 1
ATOM 673 C C . ALA A 1 130 ? 35.253 -33.948 35.019 1.00 9.71 97 ALA A C 1
ATOM 674 O O . ALA A 1 130 ? 35.547 -34.860 34.218 1.00 9.62 97 ALA A O 1
ATOM 676 N N . LEU A 1 131 ? 34.642 -34.173 36.192 1.00 9.99 98 LEU A N 1
ATOM 677 C CA . LEU A 1 131 ? 34.505 -35.520 36.744 1.00 11.00 98 LEU A CA 1
ATOM 678 C C . LEU A 1 131 ? 33.744 -36.499 35.825 1.00 11.41 98 LEU A C 1
ATOM 679 O O . LEU A 1 131 ? 34.236 -37.585 35.489 1.00 11.49 98 LEU A O 1
ATOM 684 N N . THR A 1 132 ? 32.542 -36.109 35.428 1.00 11.32 99 THR A N 1
ATOM 685 C CA . THR A 1 132 ? 31.682 -37.015 34.653 1.00 11.75 99 THR A CA 1
ATOM 686 C C . THR A 1 132 ? 32.291 -37.287 33.298 1.00 11.90 99 THR A C 1
ATOM 687 O O . THR A 1 132 ? 32.253 -38.422 32.786 1.00 11.87 99 THR A O 1
ATOM 691 N N . ASN A 1 133 ? 32.842 -36.241 32.704 1.00 11.92 100 ASN A N 1
ATOM 692 C CA . ASN A 1 133 ? 33.546 -36.356 31.436 1.00 12.70 100 ASN A CA 1
ATOM 693 C C . ASN A 1 133 ? 34.766 -37.265 31.478 1.00 12.43 100 ASN A C 1
ATOM 694 O O . ASN A 1 133 ? 35.026 -38.014 30.523 1.00 12.77 100 ASN A O 1
ATOM 699 N N . ALA A 1 134 ? 35.513 -37.220 32.576 1.00 12.07 101 ALA A N 1
ATOM 700 C CA . ALA A 1 134 ? 36.700 -38.053 32.709 1.00 11.97 101 ALA A CA 1
ATOM 701 C C . ALA A 1 134 ? 36.277 -39.506 32.835 1.00 12.36 101 ALA A C 1
ATOM 702 O O . ALA A 1 134 ? 36.808 -40.380 32.150 1.00 13.26 101 ALA A O 1
ATOM 704 N N . ILE A 1 135 ? 35.333 -39.766 33.733 1.00 12.14 102 ILE A N 1
ATOM 705 C CA . ILE A 1 135 ? 34.821 -41.118 33.945 1.00 12.84 102 ILE A CA 1
ATOM 706 C C . ILE A 1 135 ? 34.274 -41.662 32.622 1.00 13.15 102 ILE A C 1
ATOM 707 O O . ILE A 1 135 ? 34.536 -42.818 32.261 1.00 13.27 102 ILE A O 1
ATOM 712 N N . GLY A 1 136 ? 33.566 -40.803 31.897 1.00 12.89 103 GLY A N 1
ATOM 713 C CA . GLY A 1 136 ? 32.873 -41.195 30.676 1.00 13.50 103 GLY A CA 1
ATOM 714 C C . GLY A 1 136 ? 33.855 -41.524 29.560 1.00 13.71 103 GLY A C 1
ATOM 715 O O . GLY A 1 136 ? 33.712 -42.559 28.885 1.00 13.90 103 GLY A O 1
ATOM 716 N N . ASN A 1 137 ? 34.837 -40.671 29.364 1.00 13.92 104 ASN A N 1
ATOM 717 C CA . ASN A 1 137 ? 35.805 -40.875 28.293 1.00 15.11 104 ASN A CA 1
ATOM 718 C C . ASN A 1 137 ? 36.699 -42.077 28.563 1.00 16.36 104 ASN A C 1
ATOM 719 O O . ASN A 1 137 ? 37.082 -42.794 27.632 1.00 16.45 104 ASN A O 1
ATOM 724 N N . LEU A 1 138 ? 36.956 -42.351 29.833 1.00 17.26 105 LEU A N 1
ATOM 725 C CA . LEU A 1 138 ? 37.675 -43.576 30.212 1.00 19.27 105 LEU A CA 1
ATOM 726 C C . LEU A 1 138 ? 36.819 -44.815 30.211 1.00 21.28 105 LEU A C 1
ATOM 727 O O . LEU A 1 138 ? 37.323 -45.913 30.467 1.00 24.99 105 LEU A O 1
ATOM 732 N N . ASN A 1 139 ? 35.529 -44.660 29.952 1.00 22.18 106 ASN A N 1
ATOM 733 C CA . ASN A 1 139 ? 34.535 -45.714 30.002 1.00 24.19 106 ASN A CA 1
ATOM 734 C C . ASN A 1 139 ? 34.564 -46.486 31.315 1.00 24.65 106 ASN A C 1
ATOM 735 O O . ASN A 1 139 ? 34.482 -47.731 31.345 1.00 26.17 106 ASN A O 1
ATOM 740 N N . LEU A 1 140 ? 34.643 -45.752 32.415 1.00 22.12 107 LEU A N 1
ATOM 741 C CA . LEU A 1 140 ? 34.614 -46.351 33.750 1.00 21.57 107 LEU A CA 1
ATOM 742 C C . LEU A 1 140 ? 33.385 -45.963 34.580 1.00 20.90 107 LEU A C 1
ATOM 743 O O . LEU A 1 140 ? 33.448 -45.986 35.800 1.00 20.73 107 LEU A O 1
ATOM 748 N N . GLN A 1 141 ? 32.239 -45.676 33.947 1.00 20.95 108 GLN A N 1
ATOM 749 C CA . GLN A 1 141 ? 31.007 -45.294 34.695 1.00 21.12 108 GLN A CA 1
ATOM 750 C C . GLN A 1 141 ? 30.567 -46.306 35.734 1.00 20.95 108 GLN A C 1
ATOM 751 O O . GLN A 1 141 ? 30.297 -45.951 36.883 1.00 20.67 108 GLN A O 1
ATOM 757 N N . GLY A 1 142 ? 30.416 -47.554 35.314 1.00 20.53 109 GLY A N 1
ATOM 758 C CA . GLY A 1 142 ? 29.962 -48.594 36.213 1.00 21.12 109 GLY A CA 1
ATOM 759 C C . GLY A 1 142 ? 30.929 -48.795 37.366 1.00 20.75 109 GLY A C 1
ATOM 760 O O . GLY A 1 142 ? 30.530 -48.774 38.527 1.00 21.41 109 GLY A O 1
ATOM 761 N N . PRO A 1 143 ? 32.195 -49.018 37.048 1.00 20.15 110 PRO A N 1
ATOM 762 C CA . PRO A 1 143 ? 33.192 -49.217 38.108 1.00 19.96 110 PRO A CA 1
ATOM 763 C C . PRO A 1 143 ? 33.319 -48.066 39.111 1.00 18.90 110 PRO A C 1
ATOM 764 O O . PRO A 1 143 ? 33.346 -48.320 40.306 1.00 19.20 110 PRO A O 1
ATOM 768 N N . TYR A 1 144 ? 33.307 -46.816 38.646 1.00 18.04 111 TYR A N 1
ATOM 769 C CA . TYR A 1 144 ? 33.286 -45.669 39.582 1.00 17.38 111 TYR A CA 1
ATOM 770 C C . TYR A 1 144 ? 32.015 -45.546 40.387 1.00 17.88 111 TYR A C 1
ATOM 771 O O . TYR A 1 144 ? 32.055 -45.246 41.570 1.00 17.90 111 TYR A O 1
ATOM 780 N N . ALA A 1 145 ? 30.861 -45.774 39.763 1.00 18.27 112 ALA A N 1
ATOM 781 C CA . ALA A 1 145 ? 29.606 -45.740 40.508 1.00 18.87 112 ALA A CA 1
ATOM 782 C C . ALA A 1 145 ? 29.592 -46.785 41.592 1.00 20.05 112 ALA A C 1
ATOM 783 O O . ALA A 1 145 ? 29.205 -46.509 42.725 1.00 20.63 112 ALA A O 1
ATOM 785 N N . ASP A 1 146 ? 30.011 -47.996 41.253 1.00 20.78 113 ASP A N 1
ATOM 786 C CA . ASP A 1 146 ? 30.053 -49.083 42.235 1.00 22.02 113 ASP A CA 1
ATOM 787 C C . ASP A 1 146 ? 31.051 -48.771 43.363 1.00 21.41 113 ASP A C 1
ATOM 788 O O . ASP A 1 146 ? 30.746 -49.000 44.545 1.00 22.40 113 ASP A O 1
ATOM 793 N N . ALA A 1 147 ? 32.230 -48.272 42.984 1.00 20.20 114 ALA A N 1
ATOM 794 C CA . ALA A 1 147 ? 33.274 -47.929 43.961 1.00 20.10 114 ALA A CA 1
ATOM 795 C C . ALA A 1 147 ? 32.742 -46.901 44.966 1.00 19.88 114 ALA A C 1
ATOM 796 O O . ALA A 1 147 ? 32.830 -47.114 46.170 1.00 20.23 114 ALA A O 1
ATOM 798 N N . LEU A 1 148 ? 32.149 -45.816 44.481 1.00 19.65 115 LEU A N 1
ATOM 799 C CA . LEU A 1 148 ? 31.631 -44.789 45.387 1.00 20.31 115 LEU A CA 1
ATOM 800 C C . LEU A 1 148 ? 30.512 -45.339 46.282 1.00 21.64 115 LEU A C 1
ATOM 801 O O . LEU A 1 148 ? 30.401 -44.982 47.438 1.00 21.36 115 LEU A O 1
ATOM 806 N N . ARG A 1 149 ? 29.674 -46.204 45.735 1.00 22.84 116 ARG A N 1
ATOM 807 C CA . ARG A 1 149 ? 28.615 -46.793 46.530 1.00 24.92 116 ARG A CA 1
ATOM 808 C C . ARG A 1 149 ? 29.190 -47.601 47.698 1.00 24.87 116 ARG A C 1
ATOM 809 O O . ARG A 1 149 ? 28.649 -47.559 48.822 1.00 24.81 116 ARG A O 1
ATOM 817 N N . THR A 1 150 ? 30.284 -48.320 47.460 1.00 24.37 117 THR A N 1
ATOM 818 C CA . THR A 1 150 ? 30.897 -49.090 48.549 1.00 25.04 117 THR A CA 1
ATOM 819 C C . THR A 1 150 ? 31.477 -48.133 49.615 1.00 24.55 117 THR A C 1
ATOM 820 O O . THR A 1 150 ? 31.623 -48.523 50.761 1.00 25.00 117 THR A O 1
ATOM 824 N N . LEU A 1 151 ? 31.809 -46.899 49.226 1.00 23.20 118 LEU A N 1
ATOM 825 C CA . LEU A 1 151 ? 32.270 -45.872 50.171 1.00 23.13 118 LEU A CA 1
ATOM 826 C C . LEU A 1 151 ? 31.104 -45.007 50.716 1.00 23.89 118 LEU A C 1
ATOM 827 O O . LEU A 1 151 ? 31.339 -44.043 51.443 1.00 24.16 118 LEU A O 1
ATOM 832 N N . GLY A 1 152 ? 29.866 -45.341 50.338 1.00 24.09 119 GLY A N 1
ATOM 833 C CA . GLY A 1 152 ? 28.685 -44.746 50.937 1.00 24.90 119 GLY A CA 1
ATOM 834 C C . GLY A 1 152 ? 28.130 -43.524 50.211 1.00 24.28 119 GLY A C 1
ATOM 835 O O . GLY A 1 152 ? 27.301 -42.793 50.786 1.00 24.13 119 GLY A O 1
ATOM 836 N N . TYR A 1 153 ? 28.534 -43.332 48.957 1.00 23.24 120 TYR A N 1
ATOM 837 C CA . TYR A 1 153 ? 28.083 -42.215 48.169 1.00 22.78 120 TYR A CA 1
ATOM 838 C C . TYR A 1 153 ? 27.558 -42.631 46.804 1.00 23.08 120 TYR A C 1
ATOM 839 O O . TYR A 1 153 ? 28.075 -43.555 46.166 1.00 22.26 120 TYR A O 1
ATOM 848 N N . GLU A 1 154 ? 26.561 -41.876 46.354 1.00 23.48 121 GLU A N 1
ATOM 849 C CA . GLU A 1 154 ? 26.122 -41.892 44.961 1.00 24.31 121 GLU A CA 1
ATOM 850 C C . GLU A 1 154 ? 26.991 -40.903 44.201 1.00 23.57 121 GLU A C 1
ATOM 851 O O . GLU A 1 154 ? 27.273 -39.827 44.682 1.00 22.88 121 GLU A O 1
ATOM 857 N N . LEU A 1 155 ? 27.382 -41.271 42.995 1.00 23.65 122 LEU A N 1
ATOM 858 C CA . LEU A 1 155 ? 28.246 -40.435 42.194 1.00 24.28 122 LEU A CA 1
ATOM 859 C C . LEU A 1 155 ? 27.667 -39.016 41.981 1.00 23.02 122 LEU A C 1
ATOM 860 O O . LEU A 1 155 ? 28.412 -38.034 42.008 1.00 20.67 122 LEU A O 1
ATOM 865 N N . GLU A 1 156 ? 26.352 -38.895 41.834 1.00 23.13 123 GLU A N 1
ATOM 866 C CA . GLU A 1 156 ? 25.717 -37.579 41.681 1.00 23.01 123 GLU A CA 1
ATOM 867 C C . GLU A 1 156 ? 25.995 -36.643 42.862 1.00 23.64 123 GLU A C 1
ATOM 868 O O . GLU A 1 156 ? 26.288 -35.449 42.639 1.00 24.02 123 GLU A O 1
ATOM 870 N N . GLU A 1 157 ? 25.920 -37.143 44.095 1.00 23.73 124 GLU A N 1
ATOM 871 C CA A GLU A 1 157 ? 26.231 -36.311 45.276 0.50 24.32 124 GLU A CA 1
ATOM 872 C CA B GLU A 1 157 ? 26.203 -36.309 45.267 0.50 24.02 124 GLU A CA 1
ATOM 873 C C . GLU A 1 157 ? 27.656 -35.794 45.211 1.00 2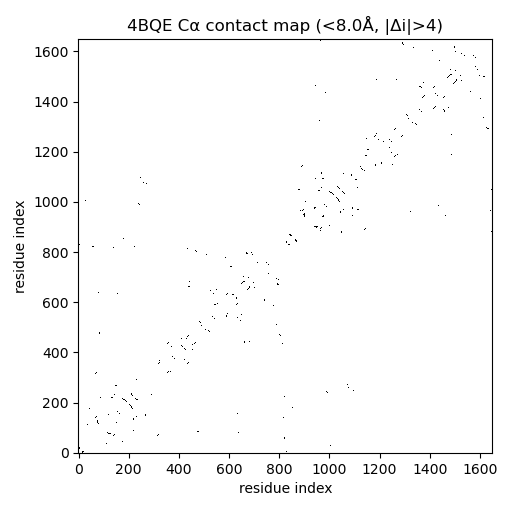3.30 124 GLU A C 1
ATOM 874 O O . GLU A 1 157 ? 27.925 -34.633 45.534 1.00 24.44 124 GLU A O 1
ATOM 885 N N . ILE A 1 158 ? 28.575 -36.628 44.754 1.00 20.57 125 ILE A N 1
ATOM 886 C CA . ILE A 1 158 ? 29.946 -36.216 44.681 1.00 19.67 125 ILE A CA 1
ATOM 887 C C . ILE A 1 158 ? 30.143 -35.249 43.516 1.00 17.98 125 ILE A C 1
ATOM 888 O O . ILE A 1 158 ? 30.870 -34.258 43.652 1.00 17.62 125 ILE A O 1
ATOM 893 N N . ALA A 1 159 ? 29.499 -35.529 42.372 1.00 16.71 126 ALA A N 1
ATOM 894 C CA . ALA A 1 159 ? 29.684 -34.691 41.166 1.00 16.01 126 ALA A CA 1
ATOM 895 C C . ALA A 1 159 ? 29.207 -33.261 41.420 1.00 16.48 126 ALA A C 1
ATOM 896 O O . ALA A 1 159 ? 29.845 -32.315 40.967 1.00 15.18 126 ALA A O 1
ATOM 898 N N . GLU A 1 160 ? 28.169 -33.105 42.227 1.00 18.04 127 GLU A N 1
ATOM 899 C CA . GLU A 1 160 ? 27.670 -31.775 42.598 1.00 19.53 127 GLU A CA 1
ATOM 900 C C . GLU A 1 160 ? 28.583 -30.959 43.487 1.00 18.73 127 GLU A C 1
ATOM 901 O O . GLU A 1 160 ? 28.351 -29.765 43.642 1.00 19.72 127 GLU A O 1
ATOM 907 N N . GLN A 1 161 ? 29.594 -31.570 44.108 1.00 17.58 128 GLN A N 1
ATOM 908 C CA . GLN A 1 161 ? 30.558 -30.833 44.892 1.00 17.39 128 GLN A CA 1
ATOM 909 C C . GLN A 1 161 ? 31.612 -30.114 44.051 1.00 16.03 128 GLN A C 1
ATOM 910 O O . GLN A 1 161 ? 32.320 -29.243 44.556 1.00 15.74 128 GLN A O 1
ATOM 916 N N . GLU A 1 162 ? 31.750 -30.492 42.789 1.00 14.73 129 GLU A N 1
ATOM 917 C CA . GLU A 1 162 ? 32.794 -29.932 41.967 1.00 13.55 129 GLU A CA 1
ATOM 918 C C . GLU A 1 162 ? 32.403 -28.551 41.449 1.00 13.64 129 GLU A C 1
ATOM 919 O O . GLU A 1 162 ? 31.319 -28.376 40.912 1.00 13.67 129 GLU A O 1
ATOM 925 N N . LYS A 1 163 ? 33.320 -27.598 41.571 1.00 13.63 130 LYS A N 1
ATOM 926 C CA . LYS A 1 163 ? 33.118 -26.257 41.047 1.00 14.54 130 LYS A CA 1
ATOM 927 C C . LYS A 1 163 ? 33.519 -26.257 39.594 1.00 13.49 130 LYS A C 1
ATOM 928 O O . LYS A 1 163 ? 34.528 -26.844 39.220 1.00 13.95 130 LYS A O 1
ATOM 934 N N . ASP A 1 164 ? 32.765 -25.565 38.749 1.00 12.89 131 ASP A N 1
ATOM 935 C CA . ASP A 1 164 ? 33.208 -25.393 37.364 1.00 12.85 131 ASP A CA 1
ATOM 936 C C . ASP A 1 164 ? 34.564 -24.670 37.310 1.00 12.63 131 ASP A C 1
ATOM 937 O O . ASP A 1 164 ? 34.776 -23.708 38.062 1.00 12.60 131 ASP A O 1
ATOM 942 N N . ALA A 1 165 ? 35.463 -25.094 36.410 1.00 12.13 132 ALA A N 1
ATOM 943 C CA . ALA A 1 165 ? 36.693 -24.343 36.188 1.00 13.27 132 ALA A CA 1
ATOM 944 C C . ALA A 1 165 ? 36.368 -23.028 35.505 1.00 13.81 132 ALA A C 1
ATOM 945 O O . ALA A 1 165 ? 35.954 -23.033 34.341 1.00 15.70 132 ALA A O 1
ATOM 947 N N . ALA A 1 166 ? 36.536 -21.912 36.230 1.00 13.56 133 ALA A N 1
ATOM 948 C CA . ALA A 1 166 ? 36.031 -20.592 35.788 1.00 13.68 133 ALA A CA 1
ATOM 949 C C . ALA A 1 166 ? 37.042 -19.925 34.839 1.00 12.57 133 ALA A C 1
ATOM 950 O O . ALA A 1 166 ? 37.688 -18.944 35.143 1.00 12.66 133 ALA A O 1
ATOM 952 N N . LEU A 1 167 ? 37.223 -20.556 33.681 1.00 11.81 134 LEU A N 1
ATOM 953 C CA . LEU A 1 167 ? 38.289 -20.189 32.747 1.00 11.31 134 LEU A CA 1
ATOM 954 C C . LEU A 1 167 ? 37.767 -19.489 31.497 1.00 11.74 134 LEU A C 1
ATOM 955 O O . LEU A 1 167 ? 38.529 -19.217 30.556 1.00 11.56 134 LEU A O 1
ATOM 960 N N . GLY A 1 168 ? 36.479 -19.168 31.495 1.00 11.87 135 GLY A N 1
ATOM 961 C CA . GLY A 1 168 ? 35.825 -18.639 30.301 1.00 12.63 135 GLY A CA 1
ATOM 962 C C . GLY A 1 168 ? 34.535 -18.007 30.686 1.00 13.53 135 GLY A C 1
ATOM 963 O O . GLY A 1 168 ? 34.171 -18.057 31.843 1.00 14.04 135 GLY A O 1
ATOM 964 N N . ASN A 1 169 ? 33.829 -17.483 29.702 1.00 14.61 136 ASN A N 1
ATOM 965 C CA . ASN A 1 169 ? 32.570 -16.828 29.943 1.00 17.79 136 ASN A CA 1
ATOM 966 C C . ASN A 1 169 ? 31.460 -17.348 29.058 1.00 16.90 136 ASN A C 1
ATOM 967 O O . ASN A 1 169 ? 30.404 -17.726 29.558 1.00 20.68 136 ASN A O 1
ATOM 972 N N . GLY A 1 170 ? 31.678 -17.336 27.756 1.00 16.28 137 GLY A N 1
ATOM 973 C CA . GLY A 1 170 ? 30.607 -17.628 26.811 1.00 14.99 137 GLY A CA 1
ATOM 974 C C . GLY A 1 170 ? 30.959 -18.588 25.711 1.00 14.30 137 GLY A C 1
ATOM 975 O O . GLY A 1 170 ? 31.848 -19.445 25.852 1.00 13.56 137 GLY A O 1
ATOM 976 N N . GLY A 1 171 ? 30.206 -18.489 24.629 1.00 14.34 138 GLY A N 1
ATOM 977 C CA . GLY A 1 171 ? 30.293 -19.471 23.547 1.00 13.88 138 GLY A CA 1
ATOM 978 C C . GLY A 1 171 ? 31.664 -19.612 22.945 1.00 13.65 138 GLY A C 1
ATOM 979 O O . GLY A 1 171 ? 32.026 -20.688 22.467 1.00 11.89 138 GLY A O 1
ATOM 980 N N . LEU A 1 172 ? 32.427 -18.517 22.911 1.00 13.65 139 LEU A N 1
ATOM 981 C CA . LEU A 1 172 ? 33.772 -18.531 22.372 1.00 14.20 139 LEU A CA 1
ATOM 982 C C . LEU A 1 172 ? 34.614 -19.511 23.172 1.00 12.21 139 LEU A C 1
ATOM 983 O O . LEU A 1 172 ? 35.387 -20.312 22.609 1.00 11.32 139 LEU A O 1
ATOM 988 N N . GLY A 1 173 ? 34.417 -19.500 24.488 1.00 10.98 140 GLY A N 1
ATOM 989 C CA . GLY A 1 173 ? 35.136 -20.365 25.365 1.00 10.43 140 GLY A CA 1
ATOM 990 C C . GLY A 1 173 ? 34.642 -21.794 25.352 1.00 10.07 140 GLY A C 1
ATOM 991 O O . GLY A 1 173 ? 35.435 -22.730 25.399 1.00 9.57 140 GLY A O 1
ATOM 992 N N . ARG A 1 174 ? 33.320 -21.980 25.221 1.00 9.94 141 ARG A N 1
ATOM 993 C CA . ARG A 1 174 ? 32.797 -23.330 25.166 1.00 10.26 141 ARG A CA 1
ATOM 994 C C . ARG A 1 174 ? 33.169 -23.979 23.841 1.00 10.08 141 ARG A C 1
ATOM 995 O O . ARG A 1 174 ? 33.417 -25.183 23.787 1.00 10.12 141 ARG A O 1
ATOM 1003 N N . LEU A 1 175 ? 33.227 -23.176 22.768 1.00 9.99 142 LEU A N 1
ATOM 1004 C CA . LEU A 1 175 ? 33.728 -23.696 21.490 1.00 10.21 142 LEU A CA 1
ATOM 1005 C C . LEU A 1 175 ? 35.137 -24.252 21.607 1.00 9.84 142 LEU A C 1
ATOM 1006 O O . LEU A 1 175 ? 35.411 -25.374 21.157 1.00 9.96 142 LEU A O 1
ATOM 1011 N N . ALA A 1 176 ? 36.023 -23.491 22.250 1.00 9.24 143 ALA A N 1
ATOM 1012 C CA . ALA A 1 176 ? 37.396 -23.939 22.494 1.00 9.25 143 ALA A CA 1
ATOM 1013 C C . ALA A 1 176 ? 37.396 -25.255 23.265 1.00 9.30 143 ALA A C 1
ATOM 1014 O O . ALA A 1 176 ? 38.142 -26.195 22.948 1.00 9.41 143 ALA A O 1
ATOM 1016 N N . SER A 1 177 ? 36.520 -25.341 24.257 1.00 9.30 144 SER A N 1
ATOM 1017 C CA . SER A 1 177 ? 36.453 -26.536 25.080 1.00 9.19 144 SER A CA 1
ATOM 1018 C C . SER A 1 177 ? 35.924 -27.754 24.327 1.00 9.22 144 SER A C 1
ATOM 1019 O O . SER A 1 177 ? 36.453 -28.862 24.497 1.00 9.54 144 SER A O 1
ATOM 1022 N N . CYS A 1 178 ? 34.899 -27.584 23.513 1.00 8.72 145 CYS A N 1
ATOM 1023 C 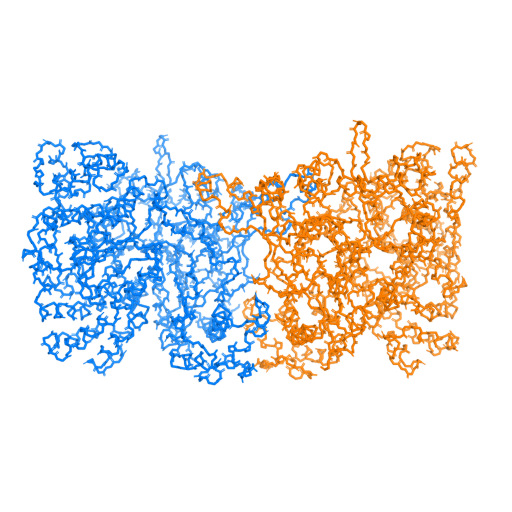CA . CYS A 1 178 ? 34.423 -28.691 22.674 1.00 9.09 145 CYS A CA 1
ATOM 1024 C C . CYS A 1 178 ? 35.521 -29.123 21.686 1.00 9.48 145 CYS A C 1
ATOM 1025 O O . CYS A 1 178 ? 35.724 -30.329 21.419 1.00 9.51 145 CYS A O 1
ATOM 1028 N N . PHE A 1 179 ? 36.234 -28.139 21.135 1.00 9.62 146 PHE A N 1
ATOM 1029 C CA . PHE A 1 179 ? 37.295 -28.406 20.209 1.00 10.09 146 PHE A CA 1
ATOM 1030 C C . PHE A 1 179 ? 38.352 -29.279 20.864 1.00 10.30 146 PHE A C 1
ATOM 1031 O O . PHE A 1 179 ? 38.853 -30.216 20.230 1.00 10.47 146 PHE A O 1
ATOM 1039 N N . LEU A 1 180 ? 38.734 -28.987 22.110 1.00 10.06 147 LEU A N 1
ATOM 1040 C CA . LEU A 1 180 ? 39.737 -29.815 22.781 1.00 10.57 147 LEU A CA 1
ATOM 1041 C C . LEU A 1 180 ? 39.309 -31.271 22.896 1.00 10.22 147 LEU A C 1
ATOM 1042 O O . LEU A 1 180 ? 40.100 -32.173 22.656 1.00 10.33 147 LEU A O 1
ATOM 1047 N N . ASP A 1 181 ? 38.041 -31.500 23.236 1.00 10.19 148 ASP A N 1
ATOM 1048 C CA . ASP A 1 181 ? 37.497 -32.843 23.373 1.00 10.60 148 ASP A CA 1
ATOM 1049 C C . ASP A 1 181 ? 37.566 -33.554 22.017 1.00 10.69 148 ASP A C 1
ATOM 1050 O O . ASP A 1 181 ? 37.938 -34.702 21.924 1.00 10.47 148 ASP A O 1
ATOM 1055 N N . SER A 1 182 ? 37.268 -32.819 20.951 1.00 10.92 149 SER A N 1
ATOM 1056 C CA . SER A 1 182 ? 37.281 -33.412 19.620 1.00 11.78 149 SER A CA 1
ATOM 1057 C C . SER A 1 182 ? 38.705 -33.678 19.181 1.00 12.19 149 SER A C 1
ATOM 1058 O O . SER A 1 182 ? 38.974 -34.711 18.570 1.00 12.00 149 SER A O 1
ATOM 1061 N N . MET A 1 183 ? 39.619 -32.735 19.454 1.00 12.37 150 MET A N 1
ATOM 1062 C CA . MET A 1 183 ? 41.028 -32.962 19.126 1.00 13.21 150 MET A CA 1
ATOM 1063 C C . MET A 1 183 ? 41.555 -34.286 19.757 1.00 13.29 150 MET A C 1
ATOM 1064 O O . MET A 1 183 ? 42.228 -35.121 19.076 1.00 12.92 150 MET A O 1
ATOM 1069 N N . ALA A 1 184 ? 41.258 -34.483 21.051 1.00 12.78 151 ALA A N 1
ATOM 1070 C CA . ALA A 1 184 ? 41.635 -35.703 21.730 1.00 12.67 151 ALA A CA 1
ATOM 1071 C C . ALA A 1 184 ? 41.029 -36.939 21.049 1.00 12.45 151 ALA A C 1
ATOM 1072 O O . ALA A 1 184 ? 41.746 -37.881 20.676 1.00 12.53 151 ALA A O 1
ATOM 1074 N N . THR A 1 185 ? 39.716 -36.929 20.879 1.00 11.95 152 THR A N 1
ATOM 1075 C CA . THR A 1 185 ? 38.971 -38.054 20.363 1.00 12.20 152 THR A CA 1
ATOM 1076 C C . THR A 1 185 ? 39.384 -38.428 18.932 1.00 13.11 152 THR A C 1
ATOM 1077 O O . THR A 1 185 ? 39.443 -39.617 18.572 1.00 13.89 152 THR A O 1
ATOM 1081 N N . LEU A 1 186 ? 39.741 -37.427 18.140 1.00 13.21 153 LEU A N 1
ATOM 1082 C CA . LEU A 1 186 ? 40.183 -37.664 16.760 1.00 13.70 153 LEU A CA 1
ATOM 1083 C C . LEU A 1 186 ? 41.689 -38.008 16.665 1.00 13.81 153 LEU A C 1
ATOM 1084 O O . LEU A 1 186 ? 42.250 -38.122 15.560 1.00 14.28 153 LEU A O 1
ATOM 1089 N N . ASN A 1 187 ? 42.333 -38.144 17.814 1.00 13.22 154 ASN A N 1
ATOM 1090 C CA . ASN A 1 187 ? 43.730 -38.541 17.894 1.00 13.55 154 ASN A CA 1
ATOM 1091 C C . ASN A 1 187 ? 44.661 -37.510 17.276 1.00 13.43 154 ASN A C 1
ATOM 1092 O O . ASN A 1 187 ? 45.782 -37.828 16.856 1.00 13.39 154 ASN A O 1
ATOM 1097 N N . LEU A 1 188 ? 44.215 -36.255 17.270 1.00 12.96 155 LEU A N 1
ATOM 1098 C CA . LEU A 1 188 ? 45.005 -35.222 16.617 1.00 12.85 155 LEU A CA 1
ATOM 1099 C C . LEU A 1 188 ? 46.078 -34.654 17.537 1.00 12.73 155 LEU A C 1
ATOM 1100 O O . LEU A 1 188 ? 45.861 -34.502 18.745 1.00 12.94 155 LEU A O 1
ATOM 1105 N N . PRO A 1 189 ? 47.261 -34.332 16.984 1.00 13.00 156 PRO A N 1
ATOM 1106 C CA . PRO A 1 189 ? 48.298 -33.668 17.759 1.00 12.97 156 PRO A CA 1
ATOM 1107 C C . PRO A 1 189 ? 47.982 -32.180 17.862 1.00 12.72 156 PRO A C 1
ATOM 1108 O O . PRO A 1 189 ? 48.316 -31.401 16.956 1.00 12.89 156 PRO A O 1
ATOM 1112 N N . ALA A 1 190 ? 47.282 -31.809 18.940 1.00 12.19 157 ALA A N 1
ATOM 1113 C CA . ALA A 1 190 ? 46.686 -30.482 19.075 1.00 11.75 157 ALA A CA 1
ATOM 1114 C C . ALA A 1 190 ? 46.537 -30.204 20.565 1.00 11.84 157 ALA A C 1
ATOM 1115 O O . ALA A 1 190 ? 46.184 -31.130 21.336 1.00 12.58 157 ALA A O 1
ATOM 1117 N N . TRP A 1 191 ? 46.918 -28.990 20.955 1.00 11.18 158 TRP A N 1
ATOM 1118 C CA . TRP A 1 191 ? 46.794 -28.505 22.326 1.00 11.02 158 TRP A CA 1
ATOM 1119 C C . TRP A 1 191 ? 46.045 -27.211 22.318 1.00 10.77 158 TRP A C 1
ATOM 1120 O O . TRP A 1 191 ? 46.002 -26.475 21.300 1.00 11.05 158 TRP A O 1
ATOM 1131 N N . GLY A 1 192 ? 45.499 -26.848 23.472 1.00 10.35 159 GLY A N 1
ATOM 1132 C CA . GLY A 1 192 ? 45.022 -25.485 23.697 1.00 9.92 159 GLY A CA 1
ATOM 1133 C C . GLY A 1 192 ? 45.919 -24.775 24.703 1.00 10.25 159 GLY A C 1
ATOM 1134 O O . GLY A 1 192 ? 46.492 -25.419 25.614 1.00 10.88 159 GLY A O 1
ATOM 1135 N N . TYR A 1 193 ? 46.129 -23.472 24.501 1.00 9.80 160 TYR A N 1
ATOM 1136 C CA . TYR A 1 193 ? 46.752 -22.630 25.519 1.00 9.63 160 TYR A CA 1
ATOM 1137 C C . TYR A 1 193 ? 45.753 -21.623 26.012 1.00 9.31 160 TYR A C 1
ATOM 1138 O O . TYR A 1 193 ? 44.972 -21.058 25.222 1.00 9.32 160 TYR A O 1
ATOM 1147 N N . GLY A 1 194 ? 45.820 -21.303 27.303 1.00 9.08 161 GLY A N 1
ATOM 1148 C CA . GLY A 1 194 ? 44.948 -20.273 27.877 1.00 9.06 161 GLY A CA 1
ATOM 1149 C C . GLY A 1 194 ? 45.553 -19.666 29.111 1.00 9.21 161 GLY A C 1
ATOM 1150 O O . GLY A 1 194 ? 46.649 -20.044 29.496 1.00 9.40 161 GLY A O 1
ATOM 1151 N N . LEU A 1 195 ? 44.825 -18.727 29.717 1.00 9.12 162 LEU A N 1
ATOM 1152 C CA . LEU A 1 195 ? 45.209 -18.106 30.993 1.00 9.43 162 LEU A CA 1
ATOM 1153 C C . LEU A 1 195 ? 44.487 -18.817 32.136 1.00 9.51 162 LEU A C 1
ATOM 1154 O O . LEU A 1 195 ? 43.277 -19.163 32.019 1.00 9.51 162 LEU A O 1
ATOM 1159 N N . ARG A 1 196 ? 45.196 -18.990 33.247 1.00 9.41 163 ARG A N 1
ATOM 1160 C CA . ARG A 1 196 ? 44.642 -19.602 34.437 1.00 9.79 163 ARG A CA 1
ATOM 1161 C C . ARG A 1 196 ? 43.983 -18.491 35.265 1.00 9.84 163 ARG A C 1
ATOM 1162 O O . ARG A 1 196 ? 44.535 -18.010 36.256 1.00 10.55 163 ARG A O 1
ATOM 1170 N N . TYR A 1 197 ? 42.786 -18.097 34.862 1.00 9.79 164 TYR A N 1
ATOM 1171 C CA . TYR A 1 197 ? 42.050 -17.053 35.596 1.00 9.85 164 TYR A CA 1
ATOM 1172 C C . TYR A 1 197 ? 41.637 -17.594 36.967 1.00 10.33 164 TYR A C 1
ATOM 1173 O O . TYR A 1 197 ? 41.076 -18.687 37.055 1.00 10.55 164 TYR A O 1
ATOM 1182 N N . ARG A 1 198 ? 41.857 -16.808 38.002 1.00 10.73 165 ARG A N 1
ATOM 1183 C CA A ARG A 1 198 ? 41.499 -17.207 39.367 0.50 11.33 165 ARG A CA 1
ATOM 1184 C CA B ARG A 1 198 ? 41.486 -17.212 39.361 0.50 11.61 165 ARG A CA 1
ATOM 1185 C C . ARG A 1 198 ? 39.993 -17.014 39.635 1.00 11.31 165 ARG A C 1
ATOM 1186 O O . ARG A 1 198 ? 39.372 -17.833 40.307 1.00 11.37 165 ARG A O 1
ATOM 1201 N N . HIS A 1 199 ? 39.416 -15.901 39.177 1.00 10.46 166 HIS A N 1
ATOM 1202 C CA . HIS A 1 199 ? 38.040 -15.548 39.569 1.00 10.44 166 HIS A CA 1
ATOM 1203 C C . HIS A 1 199 ? 37.029 -15.476 38.466 1.00 10.25 166 HIS A C 1
ATOM 1204 O O . HIS A 1 199 ? 35.958 -14.900 38.645 1.00 10.19 166 HIS A O 1
ATOM 1211 N N . GLY A 1 200 ? 37.339 -16.054 37.321 1.00 10.17 167 GLY A N 1
ATOM 1212 C CA . GLY A 1 200 ? 36.416 -16.125 36.217 1.00 10.24 167 GLY A CA 1
ATOM 1213 C C . GLY A 1 200 ? 35.989 -14.746 35.763 1.00 10.42 167 GLY A C 1
ATOM 1214 O O . GLY A 1 200 ? 36.806 -13.820 35.733 1.00 10.11 167 GLY A O 1
ATOM 1215 N N . LEU A 1 201 ? 34.723 -14.613 35.406 1.00 10.29 168 LEU A N 1
ATOM 1216 C CA . LEU A 1 201 ? 34.130 -13.333 35.092 1.00 11.38 168 LEU A CA 1
ATOM 1217 C C . LEU A 1 201 ? 33.461 -12.853 36.375 1.00 11.03 168 LEU A C 1
ATOM 1218 O O . LEU A 1 201 ? 33.932 -11.899 37.011 1.00 11.84 168 LEU A O 1
ATOM 1223 N N . PHE A 1 202 ? 32.399 -13.529 36.800 1.00 10.64 169 PHE A N 1
ATOM 1224 C CA . PHE A 1 202 ? 31.830 -13.415 38.126 1.00 10.66 169 PHE A CA 1
ATOM 1225 C C . PHE A 1 202 ? 30.859 -14.553 38.381 1.00 10.57 169 PHE A C 1
ATOM 1226 O O . PHE A 1 202 ? 30.259 -15.094 37.417 1.00 10.57 169 PHE A O 1
ATOM 1234 N N . LYS A 1 203 ? 30.683 -14.883 39.640 1.00 10.94 170 LYS A N 1
ATOM 1235 C CA . LYS A 1 203 ? 29.561 -15.717 40.061 1.00 11.24 170 LYS A CA 1
ATOM 1236 C C . LYS A 1 203 ? 28.363 -14.831 40.223 1.00 11.36 170 LYS A C 1
ATOM 1237 O O . LYS A 1 203 ? 28.422 -13.800 40.897 1.00 11.52 170 LYS A O 1
ATOM 1241 N N . GLN A 1 204 ? 27.256 -15.179 39.586 1.00 11.15 171 GLN A N 1
ATOM 1242 C CA . GLN A 1 204 ? 26.051 -14.351 39.709 1.00 11.56 171 GLN A CA 1
ATOM 1243 C C . GLN A 1 204 ? 25.226 -14.766 40.908 1.00 12.66 171 GLN A C 1
ATOM 1244 O O . GLN A 1 204 ? 24.844 -15.921 41.006 1.00 12.88 171 GLN A O 1
ATOM 1250 N N . ILE A 1 205 ? 24.934 -13.819 41.788 1.00 13.90 172 ILE A N 1
ATOM 1251 C CA . ILE A 1 205 ? 24.023 -13.993 42.931 1.00 15.42 172 ILE A CA 1
ATOM 1252 C C . ILE A 1 205 ? 22.740 -13.228 42.576 1.00 15.46 172 ILE A C 1
ATOM 1253 O O . ILE A 1 205 ? 22.822 -12.203 41.945 1.00 15.36 172 ILE A O 1
ATOM 1258 N N . ILE A 1 206 ? 21.582 -13.773 42.910 1.00 15.96 173 ILE A N 1
ATOM 1259 C CA . ILE A 1 206 ? 20.345 -13.054 42.757 1.00 16.74 173 ILE A CA 1
ATOM 1260 C C . ILE A 1 206 ? 19.811 -12.683 44.137 1.00 17.95 173 ILE A C 1
ATOM 1261 O O . ILE A 1 206 ? 19.526 -13.562 44.974 1.00 18.44 173 ILE A O 1
ATOM 1266 N N . THR A 1 207 ? 19.672 -11.384 44.380 1.00 19.02 174 THR A N 1
ATOM 1267 C CA . THR A 1 207 ? 19.080 -10.872 45.598 1.00 20.09 174 THR A CA 1
ATOM 1268 C C . THR A 1 207 ? 17.783 -10.205 45.206 1.00 21.78 174 THR A C 1
ATOM 1269 O O . THR A 1 207 ? 17.461 -10.153 44.007 1.00 21.08 174 THR A O 1
ATOM 1273 N N . LYS A 1 208 ? 17.051 -9.651 46.177 1.00 23.45 175 LYS A N 1
ATOM 1274 C CA . LYS A 1 208 ? 15.818 -8.941 45.821 1.00 25.51 175 LYS A CA 1
ATOM 1275 C C . LYS A 1 208 ? 16.140 -7.773 44.877 1.00 25.52 175 LYS A C 1
ATOM 1276 O O . LYS A 1 208 ? 15.306 -7.424 44.033 1.00 26.96 175 LYS A O 1
ATOM 1282 N N . LYS A 1 209 ? 17.355 -7.230 44.963 1.00 25.11 176 LYS A N 1
ATOM 1283 C CA . LYS A 1 209 ? 17.776 -6.120 44.106 1.00 24.64 176 LYS A CA 1
ATOM 1284 C C . LYS A 1 209 ? 18.117 -6.521 42.673 1.00 23.40 176 LYS A C 1
ATOM 1285 O O . LYS A 1 209 ? 18.261 -5.664 41.826 1.00 24.24 176 LYS A O 1
ATOM 1287 N N . GLY A 1 210 ? 18.263 -7.806 42.413 1.00 21.22 177 GLY A N 1
ATOM 1288 C CA . GLY A 1 210 ? 18.607 -8.330 41.116 1.00 19.39 177 GLY A CA 1
ATOM 1289 C C . GLY A 1 210 ? 19.953 -9.014 41.132 1.00 17.80 177 GLY A C 1
ATOM 1290 O O . GLY A 1 210 ? 20.334 -9.657 42.126 1.00 17.26 177 GLY A O 1
ATOM 1291 N N . GLN A 1 211 ? 20.695 -8.887 40.029 1.00 16.17 178 GLN A N 1
ATOM 1292 C CA . GLN A 1 211 ? 22.017 -9.479 39.967 1.00 14.99 178 GLN A CA 1
ATOM 1293 C C . GLN A 1 211 ? 23.044 -8.719 40.820 1.00 15.38 178 GLN A C 1
ATOM 1294 O O . GLN A 1 211 ? 23.124 -7.480 40.770 1.00 15.04 178 GLN A O 1
ATOM 1300 N N . GLU A 1 212 ? 23.851 -9.485 41.544 1.00 15.54 179 GLU A N 1
ATOM 1301 C CA . GLU A 1 212 ? 25.060 -9.000 42.183 1.00 16.32 179 GLU A CA 1
ATOM 1302 C C . GLU A 1 212 ? 26.186 -9.888 41.680 1.00 15.11 179 GLU A C 1
ATOM 1303 O O . GLU A 1 212 ? 25.957 -11.068 41.320 1.00 14.47 179 GLU A O 1
ATOM 1309 N N . GLU A 1 213 ? 27.402 -9.335 41.616 1.00 14.61 180 GLU A N 1
ATOM 1310 C CA . GLU A 1 213 ? 28.542 -9.991 41.018 1.00 14.07 180 GLU A CA 1
ATOM 1311 C C . GLU A 1 213 ? 29.587 -10.248 42.090 1.00 14.85 180 GLU A C 1
ATOM 1312 O O . GLU A 1 213 ? 29.979 -9.319 42.811 1.00 15.21 180 GLU A O 1
ATOM 1318 N N . ILE A 1 214 ? 29.975 -11.506 42.243 1.00 15.18 181 ILE A N 1
ATOM 1319 C CA . ILE A 1 214 ? 31.053 -11.822 43.178 1.00 15.27 181 ILE A CA 1
ATOM 1320 C C . ILE A 1 214 ? 32.110 -12.677 42.525 1.00 14.16 181 ILE A C 1
ATOM 1321 O O . ILE A 1 214 ? 31.837 -13.422 41.565 1.00 13.07 181 ILE A O 1
ATOM 1326 N N . PRO A 1 215 ? 33.362 -12.544 42.982 1.00 13.18 182 PRO A N 1
ATOM 1327 C CA . PRO A 1 215 ? 34.392 -13.340 42.392 1.00 12.56 182 PRO A CA 1
ATOM 1328 C C . PRO A 1 215 ? 34.147 -14.847 42.496 1.00 12.20 182 PRO A C 1
ATOM 1329 O O . PRO A 1 215 ? 33.621 -15.315 43.500 1.00 12.60 182 PRO A O 1
ATOM 1333 N N . GLU A 1 216 ? 34.544 -15.587 41.475 1.00 12.07 183 GLU A N 1
ATOM 1334 C CA . GLU A 1 216 ? 34.461 -17.050 41.529 1.00 12.63 183 GLU A CA 1
ATOM 1335 C C . GLU A 1 216 ? 35.522 -17.537 42.514 1.00 13.21 183 GLU A C 1
ATOM 1336 O O . GLU A 1 216 ? 36.525 -16.853 42.754 1.00 12.50 183 GLU A O 1
ATOM 1342 N N . ASP A 1 217 ? 35.289 -18.708 43.096 1.00 13.67 184 ASP A N 1
ATOM 1343 C CA . ASP A 1 217 ? 36.190 -19.202 44.123 1.00 14.74 184 ASP A CA 1
ATOM 1344 C C . ASP A 1 217 ? 36.714 -20.603 43.814 1.00 14.42 184 ASP A C 1
ATOM 1345 O O . ASP A 1 217 ? 37.196 -21.312 44.734 1.00 14.37 184 ASP A O 1
ATOM 1350 N N . TRP A 1 218 ? 36.685 -20.998 42.546 1.00 14.60 185 TRP A N 1
ATOM 1351 C CA . TRP A 1 218 ? 37.064 -22.388 42.176 1.00 14.70 185 TRP A CA 1
ATOM 1352 C C . TRP A 1 218 ? 38.479 -22.811 42.555 1.00 15.40 185 TRP A C 1
ATOM 1353 O O . TRP A 1 218 ? 38.746 -24.017 42.684 1.00 14.85 185 TRP A O 1
ATOM 1364 N N . LEU A 1 219 ? 39.399 -21.862 42.738 1.00 14.96 186 LEU A N 1
ATOM 1365 C CA . LEU A 1 219 ? 40.798 -22.179 43.100 1.00 16.18 186 LEU A CA 1
ATOM 1366 C C . LEU A 1 219 ? 41.133 -21.847 44.519 1.00 17.73 186 LEU A C 1
ATOM 1367 O O . LEU A 1 219 ? 42.294 -21.973 44.921 1.00 21.31 186 LEU A O 1
ATOM 1372 N N . GLU A 1 220 ? 40.143 -21.453 45.311 1.00 17.98 187 GLU A N 1
ATOM 1373 C CA . GLU A 1 220 ? 40.454 -20.984 46.659 1.00 20.27 187 GLU A CA 1
ATOM 1374 C C . GLU A 1 220 ? 40.881 -22.085 47.597 1.00 19.97 187 GLU A C 1
ATOM 1375 O O . GLU A 1 220 ? 41.640 -21.815 48.508 1.00 20.59 187 GLU A O 1
ATOM 1381 N N . LYS A 1 221 ? 40.475 -23.325 47.321 1.00 18.70 188 LYS A N 1
ATOM 1382 C CA . LYS A 1 221 ? 41.084 -24.485 47.986 1.00 18.91 188 LYS A CA 1
ATOM 1383 C C . LYS A 1 221 ? 42.112 -25.028 47.007 1.00 19.54 188 LYS A C 1
ATOM 1384 O O . LYS A 1 221 ? 43.309 -24.694 47.107 1.00 19.24 188 LYS A O 1
ATOM 1390 N N . PHE A 1 222 ? 41.661 -25.793 46.015 1.00 19.29 189 PHE A N 1
ATOM 1391 C CA . PHE A 1 222 ? 42.551 -26.252 44.943 1.00 19.68 189 PHE A CA 1
ATOM 1392 C C . PHE A 1 222 ? 41.756 -26.931 43.847 1.00 18.17 189 PHE A C 1
ATOM 1393 O O . PHE A 1 222 ? 40.579 -27.283 44.035 1.00 17.48 189 PHE A O 1
ATOM 1401 N N . SER A 1 223 ? 42.394 -27.111 42.697 1.00 16.79 190 SER A N 1
ATOM 1402 C CA . SER A 1 223 ? 41.793 -27.879 41.611 1.00 16.35 190 SER A CA 1
ATOM 1403 C C . SER A 1 223 ? 42.537 -29.187 41.529 1.00 16.28 190 SER A C 1
ATOM 1404 O O . SER A 1 223 ? 43.776 -29.183 41.365 1.00 16.05 190 SER A O 1
ATOM 1407 N N . PRO A 1 224 ? 41.813 -30.309 41.660 1.00 15.48 191 PRO A N 1
ATOM 1408 C CA . PRO A 1 224 ? 42.487 -31.590 41.643 1.00 15.92 191 PRO A CA 1
ATOM 1409 C C . PRO A 1 224 ? 42.899 -32.029 40.264 1.00 16.06 191 PRO A C 1
ATOM 1410 O O . PRO A 1 224 ? 43.589 -33.045 40.166 1.00 18.88 191 PRO A O 1
ATOM 1414 N N . TRP A 1 225 ? 42.506 -31.337 39.211 1.00 14.44 192 TRP A N 1
ATOM 1415 C CA . TRP A 1 225 ? 42.769 -31.815 37.866 1.00 14.63 192 TRP A CA 1
ATOM 1416 C C . TRP A 1 225 ? 44.133 -31.368 37.391 1.00 15.18 192 TRP A C 1
ATOM 1417 O O . TRP A 1 225 ? 44.868 -32.131 36.741 1.00 17.38 192 TRP A O 1
ATOM 1428 N N . GLU A 1 226 ? 44.504 -30.152 37.727 1.00 13.04 193 GLU A N 1
ATOM 1429 C CA . GLU A 1 226 ? 45.638 -29.521 37.065 1.00 12.79 193 GLU A CA 1
ATOM 1430 C C . GLU A 1 226 ? 46.975 -30.114 37.574 1.00 12.83 193 GLU A C 1
ATOM 1431 O O . GLU A 1 226 ? 47.072 -30.672 38.694 1.00 13.22 193 GLU A O 1
ATOM 1437 N N . ILE A 1 227 ? 48.000 -29.953 36.754 1.00 12.34 194 ILE A N 1
ATOM 1438 C CA . ILE A 1 227 ? 49.329 -30.425 37.057 1.00 11.77 194 ILE A CA 1
ATOM 1439 C C . ILE A 1 227 ? 50.267 -29.227 36.829 1.00 11.22 194 ILE A C 1
ATOM 1440 O O . ILE A 1 227 ? 50.462 -28.809 35.710 1.00 10.51 194 ILE A O 1
ATOM 1445 N N . VAL A 1 228 ? 50.883 -28.743 37.904 1.00 11.19 195 VAL A N 1
ATOM 1446 C CA . VAL A 1 228 ? 51.837 -27.655 37.773 1.00 11.21 195 VAL A CA 1
ATOM 1447 C C . VAL A 1 228 ? 53.148 -28.199 37.174 1.00 11.50 195 VAL A C 1
ATOM 1448 O O . VAL A 1 228 ? 53.543 -29.336 37.441 1.00 11.86 195 VAL A O 1
ATOM 1452 N N . ARG A 1 229 ? 53.813 -27.367 36.368 1.00 11.72 196 ARG A N 1
ATOM 1453 C CA . ARG A 1 229 ? 55.089 -27.695 35.757 1.00 12.17 196 ARG A CA 1
ATOM 1454 C C . ARG A 1 229 ? 56.113 -26.592 36.080 1.00 12.67 196 ARG A C 1
ATOM 1455 O O . ARG A 1 229 ? 56.343 -25.685 35.282 1.00 12.42 196 ARG A O 1
ATOM 1463 N N . HIS A 1 230 ? 56.772 -26.733 37.220 1.00 13.48 197 HIS A N 1
ATOM 1464 C CA . HIS A 1 230 ? 57.647 -25.678 37.732 1.00 14.34 197 HIS A CA 1
ATOM 1465 C C . HIS A 1 230 ? 58.865 -25.449 36.888 1.00 15.09 197 HIS A C 1
ATOM 1466 O O . HIS A 1 230 ? 59.482 -24.380 36.976 1.00 16.19 197 HIS A O 1
ATOM 1473 N N . ASP A 1 231 ? 59.239 -26.436 36.063 1.00 15.44 198 ASP A N 1
ATOM 1474 C CA . ASP A 1 231 ? 60.297 -26.251 35.100 1.00 16.17 198 ASP A CA 1
ATOM 1475 C C . ASP A 1 231 ? 59.872 -25.463 33.869 1.00 15.78 198 ASP A C 1
ATOM 1476 O O . ASP A 1 231 ? 60.740 -24.980 33.150 1.00 16.04 198 ASP A O 1
ATOM 1481 N N . VAL A 1 232 ? 58.567 -25.376 33.594 1.00 14.69 199 VAL A N 1
ATOM 1482 C CA . VAL A 1 232 ? 58.041 -24.664 32.405 1.00 14.32 199 VAL A CA 1
ATOM 1483 C C . VAL A 1 232 ? 57.646 -23.221 32.780 1.00 14.21 199 VAL A C 1
ATOM 1484 O O . VAL A 1 232 ? 56.488 -22.918 33.157 1.00 13.24 199 VAL A O 1
ATOM 1488 N N . VAL A 1 233 ? 58.653 -22.368 32.749 1.00 14.98 200 VAL A N 1
ATOM 1489 C CA . VAL A 1 233 ? 58.518 -20.983 33.131 1.00 15.41 200 VAL A CA 1
ATOM 1490 C C . VAL A 1 233 ? 59.201 -20.139 32.051 1.00 15.53 200 VAL A C 1
ATOM 1491 O O . VAL A 1 233 ? 60.364 -20.380 31.676 1.00 17.98 200 VAL A O 1
ATOM 1495 N N . PHE A 1 234 ? 58.467 -19.169 31.534 1.00 14.08 201 PHE A N 1
ATOM 1496 C CA . PHE A 1 234 ? 59.016 -18.264 30.531 1.00 14.32 201 PHE A CA 1
ATOM 1497 C C . PHE A 1 234 ? 58.833 -16.823 30.960 1.00 13.91 201 PHE A C 1
ATOM 1498 O O . PHE A 1 234 ? 57.792 -16.452 31.516 1.00 13.18 201 PHE A O 1
ATOM 1506 N N . PRO A 1 235 ? 59.829 -15.968 30.632 1.00 14.45 202 PRO A N 1
ATOM 1507 C CA . PRO A 1 235 ? 59.681 -14.567 30.964 1.00 14.37 202 PRO A CA 1
ATOM 1508 C C . PRO A 1 235 ? 58.822 -13.822 29.948 1.00 13.70 202 PRO A C 1
ATOM 1509 O O . PRO A 1 235 ? 58.938 -14.050 28.751 1.00 14.20 202 PRO A O 1
ATOM 1513 N N . VAL A 1 236 ? 57.978 -12.921 30.439 1.00 13.02 203 VAL A N 1
ATOM 1514 C CA . VAL A 1 236 ? 57.147 -12.081 29.602 1.00 12.83 203 VAL A CA 1
ATOM 1515 C C . VAL A 1 236 ? 57.369 -10.634 30.028 1.00 12.92 203 VAL A C 1
ATOM 1516 O O . VAL A 1 236 ? 57.258 -10.299 31.226 1.00 13.20 203 VAL A O 1
ATOM 1520 N N . ARG A 1 237 ? 57.718 -9.792 29.065 1.00 12.70 204 ARG A N 1
ATOM 1521 C CA . ARG A 1 237 ? 58.064 -8.397 29.308 1.00 13.27 204 ARG A CA 1
ATOM 1522 C C . ARG A 1 237 ? 56.901 -7.466 28.991 1.00 12.90 204 ARG A C 1
ATOM 1523 O O . ARG A 1 237 ? 56.032 -7.801 28.174 1.00 12.11 204 ARG A O 1
ATOM 1531 N N . PHE A 1 238 ? 56.910 -6.310 29.649 1.00 13.03 205 PHE A N 1
ATOM 1532 C CA . PHE A 1 238 ? 55.969 -5.228 29.388 1.00 13.22 205 PHE A CA 1
ATOM 1533 C C . PHE A 1 238 ? 56.691 -3.888 29.493 1.00 13.64 205 PHE A C 1
ATOM 1534 O O . PHE A 1 238 ? 57.608 -3.731 30.302 1.00 13.81 205 PHE A O 1
ATOM 1542 N N . PHE A 1 239 ? 56.180 -2.904 28.759 1.00 13.71 206 PHE A N 1
ATOM 1543 C CA . PHE A 1 239 ? 56.749 -1.559 28.741 1.00 14.52 206 PHE A CA 1
ATOM 1544 C C . PHE A 1 239 ? 58.184 -1.627 28.182 1.00 14.92 206 PHE A C 1
ATOM 1545 O O . PHE A 1 239 ? 58.410 -2.328 27.184 1.00 15.13 206 PHE A O 1
ATOM 1553 N N . GLY A 1 240 ? 59.110 -0.880 28.746 1.00 15.75 207 GLY A N 1
ATOM 1554 C CA . GLY A 1 240 ? 60.515 -0.915 28.311 1.00 16.27 207 GLY A CA 1
ATOM 1555 C C . GLY A 1 240 ? 60.749 -0.147 27.006 1.00 16.91 207 GLY A C 1
ATOM 1556 O O . GLY A 1 240 ? 60.001 0.750 26.652 1.00 16.46 207 GLY A O 1
ATOM 1557 N N . LYS A 1 241 ? 61.759 -0.577 26.268 1.00 17.78 208 LYS A N 1
ATOM 1558 C CA . LYS A 1 241 ? 62.238 0.148 25.089 1.00 18.47 208 LYS A CA 1
ATOM 1559 C C . LYS A 1 241 ? 63.035 -0.790 24.204 1.00 18.36 208 LYS A C 1
ATOM 1560 O O . LYS A 1 241 ? 63.334 -1.920 24.585 1.00 18.11 208 LYS A O 1
ATOM 1566 N N . VAL A 1 242 ? 63.333 -0.315 22.997 1.00 18.53 209 VAL A N 1
ATOM 1567 C CA . VAL A 1 242 ? 64.062 -1.104 22.004 1.00 18.75 209 VAL A CA 1
ATOM 1568 C C . VAL A 1 242 ? 65.520 -0.631 21.938 1.00 19.81 209 VAL A C 1
ATOM 1569 O O . VAL A 1 242 ? 65.808 0.531 21.639 1.00 20.37 209 VAL A O 1
ATOM 1573 N N . GLN A 1 243 ? 66.427 -1.523 22.307 1.00 20.31 210 GLN A N 1
ATOM 1574 C CA . GLN A 1 243 ? 67.847 -1.318 22.193 1.00 21.99 210 GLN A CA 1
ATOM 1575 C C . GLN A 1 243 ? 68.290 -1.640 20.774 1.00 22.27 210 GLN A C 1
ATOM 1576 O O . GLN A 1 243 ? 67.874 -2.649 20.219 1.00 21.58 210 GLN A O 1
ATOM 1582 N N . VAL A 1 244 ? 69.151 -0.791 20.220 1.00 23.46 211 VAL A N 1
ATOM 1583 C CA . VAL A 1 244 ? 69.753 -1.046 18.914 1.00 24.52 211 VAL A CA 1
ATOM 1584 C C . VAL A 1 244 ? 71.188 -1.505 19.132 1.00 25.08 211 VAL A C 1
ATOM 1585 O O . VAL A 1 244 ? 71.982 -0.791 19.716 1.00 25.08 211 VAL A O 1
ATOM 1589 N N . ASN A 1 245 ? 71.501 -2.713 18.687 1.00 25.37 212 ASN A N 1
ATOM 1590 C CA . ASN A 1 245 ? 72.823 -3.283 18.883 1.00 26.79 212 ASN A CA 1
ATOM 1591 C C . ASN A 1 245 ? 73.811 -2.763 17.858 1.00 27.94 212 ASN A C 1
ATOM 1592 O O . ASN A 1 245 ? 73.411 -2.291 16.796 1.00 28.27 212 ASN A O 1
ATOM 1597 N N . PRO A 1 246 ? 75.117 -2.849 18.177 1.00 28.83 213 PRO A N 1
ATOM 1598 C CA . PRO A 1 246 ? 76.143 -2.341 17.277 1.00 29.88 213 PRO A CA 1
ATOM 1599 C C . PRO A 1 246 ? 76.082 -2.940 15.863 1.00 29.64 213 PRO A C 1
ATOM 1600 O O . PRO A 1 246 ? 76.445 -2.251 14.906 1.00 30.31 213 PRO A O 1
ATOM 1604 N N . ASP A 1 247 ? 75.632 -4.189 15.735 1.00 28.95 214 ASP A N 1
ATOM 1605 C CA . ASP A 1 247 ? 75.517 -4.821 14.411 1.00 28.99 214 ASP A CA 1
ATOM 1606 C C . ASP A 1 247 ? 74.276 -4.436 13.615 1.00 28.05 214 ASP A C 1
ATOM 1607 O O . ASP A 1 247 ? 74.188 -4.766 12.426 1.00 27.66 214 ASP A O 1
ATOM 1612 N N . GLY A 1 248 ? 73.342 -3.731 14.253 1.00 26.64 215 GLY A N 1
ATOM 1613 C CA . GLY A 1 248 ? 72.073 -3.363 13.627 1.00 26.22 215 GLY A CA 1
ATOM 1614 C C . GLY A 1 248 ? 70.872 -4.179 14.071 1.00 24.82 215 GLY A C 1
ATOM 1615 O O . GLY A 1 248 ? 69.719 -3.834 13.768 1.00 24.84 215 GLY A O 1
ATOM 1616 N N . SER A 1 249 ? 71.113 -5.275 14.783 1.00 24.29 216 SER A N 1
ATOM 1617 C CA . SER A 1 249 ? 70.009 -6.051 15.358 1.00 23.29 216 SER A CA 1
ATOM 1618 C C . SER A 1 249 ? 69.344 -5.237 16.479 1.00 22.56 216 SER A C 1
ATOM 1619 O O . SER A 1 249 ? 69.894 -4.238 16.935 1.00 22.24 216 SER A O 1
ATOM 1622 N N . ARG A 1 250 ? 68.189 -5.691 16.931 1.00 21.55 217 ARG A N 1
ATOM 1623 C CA . ARG A 1 250 ? 67.383 -4.925 17.884 1.00 21.37 217 ARG A CA 1
ATOM 1624 C C . ARG A 1 250 ? 66.974 -5.866 19.023 1.00 20.44 217 ARG A C 1
ATOM 1625 O O . ARG A 1 250 ? 66.863 -7.082 18.839 1.00 19.79 217 ARG A O 1
ATOM 1633 N N . LYS A 1 251 ? 66.783 -5.306 20.209 1.00 20.42 218 LYS A N 1
ATOM 1634 C CA . LYS A 1 251 ? 66.417 -6.095 21.371 1.00 19.94 218 LYS A CA 1
ATOM 1635 C C . LYS A 1 251 ? 65.485 -5.309 22.304 1.00 18.43 218 LYS A C 1
ATOM 1636 O O . LYS A 1 251 ? 65.784 -4.221 22.681 1.00 18.58 218 LYS A O 1
ATOM 1642 N N . TRP A 1 252 ? 64.361 -5.912 22.659 1.00 17.32 219 TRP A N 1
ATOM 1643 C CA . TRP A 1 252 ? 63.470 -5.334 23.663 1.00 16.50 219 TRP A CA 1
ATOM 1644 C C . TRP A 1 252 ? 64.075 -5.501 25.020 1.00 16.51 219 TRP A C 1
ATOM 1645 O O . TRP A 1 252 ? 64.426 -6.615 25.423 1.00 16.67 219 TRP A O 1
ATOM 1656 N N . VAL A 1 253 ? 64.207 -4.381 25.733 1.00 16.82 220 VAL A N 1
ATOM 1657 C CA . VAL A 1 253 ? 64.862 -4.338 27.041 1.00 16.95 220 VAL A CA 1
ATOM 1658 C C . VAL A 1 253 ? 64.046 -3.510 28.043 1.00 17.04 220 VAL A C 1
ATOM 1659 O O . VAL A 1 253 ? 63.113 -2.806 27.669 1.00 16.91 220 VAL A O 1
ATOM 1663 N N . ASP A 1 254 ? 64.404 -3.655 29.309 1.00 18.02 221 ASP A N 1
ATOM 1664 C CA . ASP A 1 254 ? 63.878 -2.859 30.408 1.00 19.01 221 ASP A CA 1
ATOM 1665 C C . ASP A 1 254 ? 62.370 -3.130 30.622 1.00 17.66 221 ASP A C 1
ATOM 1666 O O . ASP A 1 254 ? 61.866 -4.171 30.234 1.00 16.98 221 ASP A O 1
ATOM 1671 N N . GLY A 1 255 ? 61.659 -2.212 31.285 1.00 17.44 222 GLY A N 1
ATOM 1672 C CA . GLY A 1 255 ? 60.278 -2.463 31.632 1.00 16.80 222 GLY A CA 1
ATOM 1673 C C . GLY A 1 255 ? 60.127 -3.486 32.753 1.00 16.57 222 GLY A C 1
ATOM 1674 O O . GLY A 1 255 ? 61.041 -3.648 33.579 1.00 17.10 222 GLY A O 1
ATOM 1675 N N . ASP A 1 256 ? 58.956 -4.118 32.815 1.00 15.95 223 ASP A N 1
ATOM 1676 C CA . ASP A 1 256 ? 58.640 -5.113 33.821 1.00 16.14 223 ASP A CA 1
ATOM 1677 C C . ASP A 1 256 ? 58.765 -6.496 33.190 1.00 15.49 223 ASP A C 1
ATOM 1678 O O . ASP A 1 256 ? 58.407 -6.709 32.021 1.00 14.78 223 ASP A O 1
ATOM 1683 N N . VAL A 1 257 ? 59.221 -7.460 33.974 1.00 15.03 224 VAL A N 1
ATOM 1684 C CA . VAL A 1 257 ? 59.244 -8.842 33.545 1.00 15.01 224 VAL A CA 1
ATOM 1685 C C . VAL A 1 257 ? 58.479 -9.690 34.567 1.00 15.10 224 VAL A C 1
ATOM 1686 O O . VAL A 1 257 ? 58.785 -9.627 35.777 1.00 14.81 224 VAL A O 1
ATOM 1690 N N . VAL A 1 258 ? 57.501 -10.420 34.067 1.00 14.86 225 VAL A N 1
ATOM 1691 C CA . VAL A 1 258 ? 56.722 -11.404 34.862 1.00 15.57 225 VAL A CA 1
ATOM 1692 C C . VAL A 1 258 ? 57.089 -12.807 34.439 1.00 15.67 225 VAL A C 1
ATOM 1693 O O . VAL A 1 258 ? 57.609 -13.025 33.335 1.00 17.07 225 VAL A O 1
ATOM 1697 N N . GLN A 1 259 ? 56.849 -13.778 35.306 1.00 15.49 226 GLN A N 1
ATOM 1698 C CA . GLN A 1 259 ? 57.147 -15.157 35.009 1.00 15.85 226 GLN A CA 1
ATOM 1699 C C . GLN A 1 259 ? 55.842 -15.813 34.593 1.00 14.69 226 GLN A C 1
ATOM 1700 O O . GLN A 1 259 ? 54.815 -15.544 35.204 1.00 15.45 226 GLN A O 1
ATOM 1706 N N . ALA A 1 260 ? 55.860 -16.580 33.519 1.00 13.51 227 ALA A N 1
ATOM 1707 C CA . ALA A 1 260 ? 54.694 -17.355 33.077 1.00 12.38 227 ALA A CA 1
ATOM 1708 C C . ALA A 1 260 ? 54.930 -18.792 33.497 1.00 12.50 227 ALA A C 1
ATOM 1709 O O . ALA A 1 260 ? 55.819 -19.454 32.936 1.00 12.85 227 ALA A O 1
ATOM 1711 N N . LEU A 1 261 ? 54.095 -19.302 34.399 1.00 11.38 228 LEU A N 1
ATOM 1712 C CA . LEU A 1 261 ? 54.206 -20.667 34.923 1.00 10.86 228 LEU A CA 1
ATOM 1713 C C . LEU A 1 261 ? 53.123 -21.539 34.344 1.00 10.25 228 LEU A C 1
ATOM 1714 O O . LEU A 1 261 ? 51.948 -21.165 34.370 1.00 10.61 228 LEU A O 1
ATOM 1719 N N . ALA A 1 262 ? 53.496 -22.693 33.821 1.00 10.22 229 ALA A N 1
ATOM 1720 C CA . ALA A 1 262 ? 52.529 -23.584 33.145 1.00 10.05 229 ALA A CA 1
ATOM 1721 C C . ALA A 1 262 ? 51.829 -24.537 34.106 1.00 9.80 229 ALA A C 1
ATOM 1722 O O . ALA A 1 262 ? 52.434 -25.115 34.985 1.00 10.04 229 ALA A O 1
ATOM 1724 N N . TYR A 1 263 ? 50.541 -24.718 33.873 1.00 10.26 230 TYR A N 1
ATOM 1725 C CA . TYR A 1 263 ? 49.751 -25.795 34.476 1.00 10.57 230 TYR A CA 1
ATOM 1726 C C . TYR A 1 263 ? 49.063 -26.570 33.366 1.00 10.49 230 TYR A C 1
ATOM 1727 O O . TYR A 1 263 ? 48.393 -25.963 32.522 1.00 11.87 230 TYR A O 1
ATOM 1736 N N . ASP A 1 264 ? 49.164 -27.894 33.371 1.00 10.35 231 ASP A N 1
ATOM 1737 C CA . ASP A 1 264 ? 48.432 -28.699 32.409 1.00 10.15 231 ASP A CA 1
ATOM 1738 C C . ASP A 1 264 ? 47.128 -29.221 32.945 1.00 10.19 231 ASP A C 1
ATOM 1739 O O . ASP A 1 264 ? 47.060 -29.709 34.067 1.00 10.85 231 ASP A O 1
ATOM 1744 N N . VAL A 1 265 ? 46.109 -29.136 32.108 1.00 10.01 232 VAL A N 1
ATOM 1745 C CA . VAL A 1 265 ? 44.818 -29.792 32.339 1.00 10.15 232 VAL A CA 1
ATOM 1746 C C . VAL A 1 265 ? 44.680 -30.883 31.281 1.00 10.18 232 VAL A C 1
ATOM 1747 O O . VAL A 1 265 ? 44.433 -30.583 30.105 1.00 10.16 232 VAL A O 1
ATOM 1751 N N . PRO A 1 266 ? 44.836 -32.163 31.695 1.00 10.76 233 PRO A N 1
ATOM 1752 C CA . PRO A 1 266 ? 44.700 -33.253 30.742 1.00 10.60 233 PRO A CA 1
ATOM 1753 C C . PRO A 1 266 ? 43.321 -33.312 30.170 1.00 10.90 233 PRO A C 1
ATOM 1754 O O . PRO A 1 266 ? 42.312 -33.195 30.897 1.00 11.25 233 PRO A O 1
ATOM 1758 N N . ILE A 1 267 ? 43.265 -33.468 28.854 1.00 10.68 234 ILE A N 1
ATOM 1759 C CA . ILE A 1 267 ? 42.001 -33.599 28.145 1.00 10.52 234 ILE A CA 1
ATOM 1760 C C . ILE A 1 267 ? 41.931 -35.003 27.516 1.00 11.25 234 ILE A C 1
ATOM 1761 O O . ILE A 1 267 ? 42.600 -35.270 26.498 1.00 11.66 234 ILE A O 1
ATOM 1766 N N . PRO A 1 268 ? 41.135 -35.917 28.100 1.00 11.47 235 PRO A N 1
ATOM 1767 C CA . PRO A 1 268 ? 41.068 -37.261 27.539 1.00 12.29 235 PRO A CA 1
ATOM 1768 C C . PRO A 1 268 ? 40.135 -37.343 26.330 1.00 12.42 235 PRO A C 1
ATOM 1769 O O . PRO A 1 268 ? 39.205 -36.544 26.181 1.00 13.08 235 PRO A O 1
ATOM 1773 N N . GLY A 1 269 ? 40.442 -38.248 25.423 1.00 13.01 236 GLY A N 1
ATOM 1774 C CA . GLY A 1 269 ? 39.575 -38.498 24.273 1.00 13.23 236 GLY A CA 1
ATOM 1775 C C . GLY A 1 269 ? 38.652 -39.651 24.543 1.00 14.45 236 GLY A C 1
ATOM 1776 O O . GLY A 1 269 ? 38.951 -40.529 25.382 1.00 14.41 236 GLY A O 1
ATOM 1777 N N . TYR A 1 270 ? 37.585 -39.740 23.761 1.00 14.72 237 TYR A N 1
ATOM 1778 C CA . TYR A 1 270 ? 36.654 -40.847 23.872 1.00 15.85 237 TYR A CA 1
ATOM 1779 C C . TYR A 1 270 ? 37.180 -42.042 23.097 1.00 16.84 237 TYR A C 1
ATOM 1780 O O . TYR A 1 270 ? 37.455 -41.919 21.943 1.00 18.35 237 TYR A O 1
ATOM 1789 N N . GLY A 1 271 ? 37.303 -43.171 23.757 1.00 17.36 238 GLY A N 1
ATOM 1790 C CA . GLY A 1 271 ? 37.668 -44.421 23.078 1.00 18.48 238 GLY A CA 1
ATOM 1791 C C . GLY A 1 271 ? 39.086 -44.462 22.534 1.00 18.24 238 GLY A C 1
ATOM 1792 O O . GLY A 1 271 ? 39.357 -45.168 21.527 1.00 19.07 238 GLY A O 1
ATOM 1793 N N . THR A 1 272 ? 39.949 -43.667 23.157 1.00 17.08 239 THR A N 1
ATOM 1794 C CA . THR A 1 272 ? 41.375 -43.571 22.789 1.00 16.45 239 THR A CA 1
ATOM 1795 C C . THR A 1 272 ? 42.237 -43.282 24.002 1.00 15.99 239 THR A C 1
ATOM 1796 O O . THR A 1 272 ? 41.806 -42.602 24.942 1.00 16.24 239 THR A O 1
ATOM 1800 N N . LYS A 1 273 ? 43.484 -43.713 23.922 1.00 15.75 240 LYS A N 1
ATOM 1801 C CA . LYS A 1 273 ? 44.516 -43.342 24.874 1.00 15.92 240 LYS A CA 1
ATOM 1802 C C . LYS A 1 273 ? 44.933 -41.878 24.748 1.00 14.38 240 LYS A C 1
ATOM 1803 O O . LYS A 1 273 ? 45.471 -41.302 25.681 1.00 13.99 240 LYS A O 1
ATOM 1809 N N . ASN A 1 274 ? 44.718 -41.286 23.578 1.00 13.46 241 ASN A N 1
ATOM 1810 C CA . ASN A 1 274 ? 45.169 -39.947 23.321 1.00 12.73 241 ASN A CA 1
ATOM 1811 C C . ASN A 1 274 ? 44.584 -38.967 24.321 1.00 12.29 241 ASN A C 1
ATOM 1812 O O . ASN A 1 274 ? 43.371 -38.859 24.453 1.00 11.93 241 ASN A O 1
ATOM 1817 N N . THR A 1 275 ? 45.491 -38.242 24.970 1.00 11.86 242 THR A N 1
ATOM 1818 C CA . THR A 1 275 ? 45.160 -37.339 26.066 1.00 11.77 242 THR A CA 1
ATOM 1819 C C . THR A 1 275 ? 46.052 -36.099 25.871 1.00 11.52 242 THR A C 1
ATOM 1820 O O . THR A 1 275 ? 47.282 -36.167 26.041 1.00 11.90 242 THR A O 1
ATOM 1824 N N . ILE A 1 276 ? 45.431 -35.007 25.433 1.00 11.48 243 ILE A N 1
ATOM 1825 C CA . ILE A 1 276 ? 46.141 -33.786 25.063 1.00 11.85 243 ILE A CA 1
ATOM 1826 C C . ILE A 1 276 ? 46.105 -32.822 26.238 1.00 11.73 243 ILE A C 1
ATOM 1827 O O . ILE A 1 276 ? 45.657 -33.193 27.329 1.00 11.69 243 ILE A O 1
ATOM 1832 N N . SER A 1 277 ? 46.622 -31.619 26.037 1.00 11.86 244 SER A N 1
ATOM 1833 C CA . SER A 1 277 ? 46.663 -30.630 27.108 1.00 11.50 244 SER A CA 1
ATOM 1834 C C . SER A 1 277 ? 45.907 -29.368 26.750 1.00 10.85 244 SER A C 1
ATOM 1835 O O . SER A 1 277 ? 45.977 -28.858 25.625 1.00 10.50 244 SER A O 1
ATOM 1838 N N . LEU A 1 278 ? 45.219 -28.847 27.761 1.00 10.65 245 LEU A N 1
ATOM 1839 C CA . LEU A 1 278 ? 44.956 -27.425 27.900 1.00 10.69 245 LEU A CA 1
ATOM 1840 C C . LEU A 1 278 ? 45.999 -26.894 28.857 1.00 10.70 245 LEU A C 1
ATOM 1841 O O . LEU A 1 278 ? 45.989 -27.228 30.040 1.00 11.01 245 LEU A O 1
ATOM 1846 N N . ARG A 1 279 ? 46.970 -26.171 28.319 1.00 10.51 246 ARG A N 1
ATOM 1847 C CA . ARG A 1 279 ? 48.084 -25.661 29.096 1.00 10.39 246 ARG A CA 1
ATOM 1848 C C . ARG A 1 279 ? 47.763 -24.211 29.436 1.00 10.33 246 ARG A C 1
ATOM 1849 O O . ARG A 1 279 ? 47.553 -23.378 28.541 1.00 10.71 246 ARG A O 1
ATOM 1857 N N . LEU A 1 280 ? 47.685 -23.944 30.732 1.00 10.23 247 LEU A N 1
ATOM 1858 C CA . LEU A 1 280 ? 47.266 -22.668 31.239 1.00 10.03 247 LEU A CA 1
ATOM 1859 C C . LEU A 1 280 ? 48.443 -21.952 31.915 1.00 10.03 247 LEU A C 1
ATOM 1860 O O . LEU A 1 280 ? 49.275 -22.584 32.560 1.00 11.01 247 LEU A O 1
ATOM 1865 N N . TRP A 1 281 ? 48.497 -20.623 31.735 1.00 9.54 248 TRP A N 1
ATOM 1866 C CA . TRP A 1 281 ? 49.560 -19.810 32.253 1.00 9.53 248 TRP A CA 1
ATOM 1867 C C . TRP A 1 281 ? 49.119 -18.990 33.428 1.00 9.69 248 TRP A C 1
ATOM 1868 O O . TRP A 1 281 ? 48.075 -18.337 33.382 1.00 9.16 248 TRP A O 1
ATOM 1879 N N . GLU A 1 282 ? 49.930 -19.007 34.475 1.00 10.28 249 GLU A N 1
ATOM 1880 C CA . GLU A 1 282 ? 49.760 -18.135 35.657 1.00 11.22 249 GLU A CA 1
ATOM 1881 C C . GLU A 1 282 ? 50.887 -17.125 35.618 1.00 11.36 249 GLU A C 1
ATOM 1882 O O . GLU A 1 282 ? 52.033 -17.508 35.449 1.00 10.87 249 GLU A O 1
ATOM 1888 N N . ALA A 1 283 ? 50.546 -15.837 35.762 1.00 11.12 250 ALA A N 1
ATOM 1889 C CA . ALA A 1 283 ? 51.538 -14.760 35.823 1.00 12.12 250 ALA A CA 1
ATOM 1890 C C . ALA A 1 283 ? 52.028 -14.623 37.268 1.00 12.99 250 ALA A C 1
ATOM 1891 O O . ALA A 1 283 ? 51.213 -14.535 38.195 1.00 13.76 250 ALA A O 1
ATOM 1893 N N . LYS A 1 284 ? 53.344 -14.647 37.457 1.00 17.80 251 LYS A N 1
ATOM 1894 C CA . LYS A 1 284 ? 53.931 -14.577 38.798 1.00 18.50 251 LYS A CA 1
ATOM 1895 C C . LYS A 1 284 ? 55.108 -13.600 38.795 1.00 17.56 251 LYS A C 1
ATOM 1896 O O . LYS A 1 284 ? 55.842 -13.527 37.829 1.00 18.31 251 LYS A O 1
ATOM 1902 N N . ALA A 1 285 ? 55.317 -12.945 39.916 1.00 16.17 252 ALA A N 1
ATOM 1903 C CA . ALA A 1 285 ? 56.576 -12.246 40.160 1.00 16.40 252 ALA A CA 1
ATOM 1904 C C . ALA A 1 285 ? 57.461 -13.222 40.930 1.00 17.81 252 ALA A C 1
ATOM 1905 O O . ALA A 1 285 ? 56.979 -14.199 41.525 1.00 19.08 252 ALA A O 1
ATOM 1907 N N . ARG A 1 286 ? 58.752 -12.952 40.931 1.00 18.69 253 ARG A N 1
ATOM 1908 C CA . ARG A 1 286 ? 59.711 -13.780 41.703 1.00 20.41 253 ARG A CA 1
ATOM 1909 C C . ARG A 1 286 ? 59.720 -13.292 43.146 1.00 18.86 253 ARG A C 1
ATOM 1910 O O . ARG A 1 286 ? 59.443 -12.133 43.379 1.00 17.43 253 ARG A O 1
ATOM 1918 N N . ALA A 1 287 ? 60.067 -14.144 44.115 1.00 19.23 254 ALA A N 1
ATOM 1919 C CA . ALA A 1 287 ? 60.305 -13.660 45.495 1.00 18.82 254 ALA A CA 1
ATOM 1920 C C . ALA A 1 287 ? 61.184 -12.392 45.513 1.00 18.69 254 ALA A C 1
ATOM 1921 O O . ALA A 1 287 ? 60.895 -11.435 46.222 1.00 16.80 254 ALA A O 1
ATOM 1923 N N . GLU A 1 288 ? 62.250 -12.412 44.713 1.00 20.73 255 GLU A N 1
ATOM 1924 C CA . GLU A 1 288 ? 63.231 -11.310 44.623 1.00 21.70 255 GLU A CA 1
ATOM 1925 C C . GLU A 1 288 ? 62.615 -9.972 44.152 1.00 20.28 255 GLU A C 1
ATOM 1926 O O . GLU A 1 288 ? 63.214 -8.907 44.287 1.00 20.66 255 GLU A O 1
ATOM 1932 N N . ASP A 1 289 ? 61.434 -10.029 43.567 1.00 18.02 256 ASP A N 1
ATOM 1933 C CA . ASP A 1 289 ? 60.790 -8.809 43.099 1.00 17.71 256 ASP A CA 1
ATOM 1934 C C . ASP A 1 289 ? 60.127 -8.031 44.239 1.00 16.18 256 ASP A C 1
ATOM 1935 O O . ASP A 1 289 ? 59.619 -6.931 44.013 1.00 16.32 256 ASP A O 1
ATOM 1940 N N . LEU A 1 290 ? 59.999 -8.650 45.418 1.00 14.43 257 LEU A N 1
ATOM 1941 C CA . LEU A 1 290 ? 59.486 -7.937 46.595 1.00 13.30 257 LEU A CA 1
ATOM 1942 C C . LEU A 1 290 ? 60.611 -7.094 47.165 1.00 13.52 257 LEU A C 1
ATOM 1943 O O . LEU A 1 290 ? 61.711 -7.607 47.351 1.00 14.33 257 LEU A O 1
ATOM 1948 N N . ASP A 1 291 ? 60.364 -5.811 47.402 1.00 12.94 258 ASP A N 1
ATOM 1949 C CA . ASP A 1 291 ? 61.414 -4.886 47.844 1.00 13.72 258 ASP A CA 1
ATOM 1950 C C . ASP A 1 291 ? 61.354 -4.852 49.367 1.00 12.46 258 ASP A C 1
ATOM 1951 O O . ASP A 1 291 ? 60.465 -4.238 49.957 1.00 11.07 258 ASP A O 1
ATOM 1956 N N . LEU A 1 292 ? 62.281 -5.536 50.015 1.00 12.41 259 LEU A N 1
ATOM 1957 C CA . LEU A 1 292 ? 62.272 -5.570 51.484 1.00 12.00 259 LEU A CA 1
ATOM 1958 C C . LEU A 1 292 ? 62.469 -4.226 52.134 1.00 12.21 259 LEU A C 1
ATOM 1959 O O . LEU A 1 292 ? 61.880 -3.953 53.169 1.00 12.55 259 LEU A O 1
ATOM 1964 N N . PHE A 1 293 ? 63.313 -3.375 51.551 1.00 13.21 260 PHE A N 1
ATOM 1965 C CA . PHE A 1 293 ? 63.516 -2.053 52.135 1.00 13.85 260 PHE A CA 1
ATOM 1966 C C . PHE A 1 293 ? 62.161 -1.324 52.250 1.00 13.09 260 PHE A C 1
ATOM 1967 O O . PHE A 1 293 ? 61.817 -0.803 53.309 1.00 12.49 260 PHE A O 1
ATOM 1975 N N . GLN A 1 294 ? 61.405 -1.292 51.167 1.00 12.35 261 GLN A N 1
ATOM 1976 C CA A GLN A 1 294 ? 60.111 -0.609 51.171 0.50 12.46 261 GLN A CA 1
ATOM 1977 C CA B GLN A 1 294 ? 60.116 -0.605 51.170 0.50 12.50 261 GLN A CA 1
ATOM 1978 C C . GLN A 1 294 ? 59.136 -1.280 52.138 1.00 11.37 261 GLN A C 1
ATOM 1979 O O . GLN A 1 294 ? 58.436 -0.600 52.888 1.00 11.76 261 GLN A O 1
ATOM 1990 N N . PHE A 1 295 ? 59.133 -2.604 52.173 1.00 10.63 262 PHE A N 1
ATOM 1991 C CA . PHE A 1 295 ? 58.236 -3.342 53.038 1.00 10.05 262 PHE A CA 1
ATOM 1992 C C . PHE A 1 295 ? 58.518 -3.004 54.498 1.00 10.62 262 PHE A C 1
ATOM 1993 O O . PHE A 1 295 ? 57.609 -2.706 55.282 1.00 10.44 262 PHE A O 1
ATOM 2001 N N . ASN A 1 296 ? 59.799 -2.968 54.829 1.00 10.74 263 ASN A N 1
ATOM 2002 C CA . ASN A 1 296 ? 60.212 -2.668 56.187 1.00 11.37 263 ASN A CA 1
ATOM 2003 C C . ASN A 1 296 ? 60.068 -1.193 56.582 1.00 12.56 263 ASN A C 1
ATOM 2004 O O . ASN A 1 296 ? 60.158 -0.851 57.775 1.00 13.29 263 ASN A O 1
ATOM 2009 N N . GLU A 1 297 ? 59.862 -0.323 55.583 1.00 13.20 264 GLU A N 1
ATOM 2010 C CA . GLU A 1 297 ? 59.523 1.090 55.798 1.00 15.52 264 GLU A CA 1
ATOM 2011 C C . GLU A 1 297 ? 57.998 1.304 55.919 1.00 14.93 264 GLU A C 1
ATOM 2012 O O . GLU A 1 297 ? 57.554 2.432 56.127 1.00 16.10 264 GLU A O 1
ATOM 2018 N N . GLY A 1 298 ? 57.229 0.222 55.799 1.00 13.67 265 GLY A N 1
ATOM 2019 C CA . GLY A 1 298 ? 55.772 0.255 55.865 1.00 14.20 265 GLY A CA 1
ATOM 2020 C C . GLY A 1 298 ? 55.090 0.626 54.552 1.00 14.85 265 GLY A C 1
ATOM 2021 O O . GLY A 1 298 ? 53.914 0.939 54.563 1.00 15.91 265 GLY A O 1
ATOM 2022 N N . GLU A 1 299 ? 55.822 0.595 53.436 1.00 14.53 266 GLU A N 1
ATOM 2023 C CA . GLU A 1 299 ? 55.283 0.989 52.130 1.00 15.46 266 GLU A CA 1
ATOM 2024 C C . GLU A 1 299 ? 54.914 -0.300 51.397 1.00 13.77 266 GLU A C 1
ATOM 2025 O O . GLU A 1 299 ? 55.589 -0.768 50.466 1.00 12.37 266 GLU A O 1
ATOM 2031 N N . TYR A 1 300 ? 53.866 -0.949 51.894 1.00 13.00 267 TYR A N 1
ATOM 2032 C CA . TYR A 1 300 ? 53.578 -2.318 51.497 1.00 12.24 267 TYR A CA 1
ATOM 2033 C C . TYR A 1 300 ? 53.152 -2.422 50.028 1.00 13.30 267 TYR A C 1
ATOM 2034 O O . TYR A 1 300 ? 53.566 -3.368 49.364 1.00 13.15 267 TYR A O 1
ATOM 2043 N N . GLU A 1 301 ? 52.357 -1.465 49.532 1.00 15.89 268 GLU A N 1
ATOM 2044 C CA . GLU A 1 301 ? 51.903 -1.520 48.133 1.00 16.81 268 GLU A CA 1
ATOM 2045 C C . GLU A 1 301 ? 53.043 -1.319 47.171 1.00 15.84 268 GLU A C 1
ATOM 2046 O O . GLU A 1 301 ? 53.192 -2.070 46.205 1.00 15.01 268 GLU A O 1
ATOM 2052 N N . LEU A 1 302 ? 53.913 -0.378 47.487 1.00 15.93 269 LEU A N 1
ATOM 2053 C CA . LEU A 1 302 ? 55.117 -0.166 46.671 1.00 17.23 269 LEU A CA 1
ATOM 2054 C C . LEU A 1 302 ? 55.999 -1.387 46.703 1.00 14.90 269 LEU A C 1
ATOM 2055 O O . LEU A 1 302 ? 56.503 -1.838 45.652 1.00 14.83 269 LEU A O 1
ATOM 2060 N N . ALA A 1 303 ? 56.198 -1.959 47.893 1.00 13.51 270 ALA A N 1
ATOM 2061 C CA . ALA A 1 303 ? 57.106 -3.106 48.010 1.00 12.83 270 ALA A CA 1
ATOM 2062 C C . ALA A 1 303 ? 56.706 -4.264 47.112 1.00 12.64 270 ALA A C 1
ATOM 2063 O O . ALA A 1 303 ? 57.560 -4.936 46.554 1.00 12.66 270 ALA A O 1
ATOM 2065 N N . ALA A 1 304 ? 55.394 -4.482 47.011 1.00 12.66 271 ALA A N 1
ATOM 2066 C CA . ALA A 1 304 ? 54.827 -5.642 46.332 1.00 12.86 271 ALA A CA 1
ATOM 2067 C C . ALA A 1 304 ? 54.192 -5.277 44.991 1.00 13.31 271 ALA A C 1
ATOM 2068 O O . ALA A 1 304 ? 53.384 -6.048 44.430 1.00 13.34 271 ALA A O 1
ATOM 2070 N N . GLN A 1 305 ? 54.589 -4.153 44.442 1.00 13.83 272 GLN A N 1
ATOM 2071 C CA . GLN A 1 305 ? 53.945 -3.677 43.214 1.00 15.00 272 GLN A CA 1
ATOM 2072 C C . GLN A 1 305 ? 54.103 -4.641 42.019 1.00 14.08 272 GLN A C 1
ATOM 2073 O O . GLN A 1 305 ? 53.152 -4.793 41.241 1.00 13.19 272 GLN A O 1
ATOM 2079 N N . LEU A 1 306 ? 55.259 -5.302 41.846 1.00 13.92 273 LEU A N 1
ATOM 2080 C CA A LEU A 1 306 ? 55.414 -6.232 40.747 0.50 13.93 273 LEU A CA 1
ATOM 2081 C CA B LEU A 1 306 ? 55.370 -6.244 40.696 0.50 14.15 273 LEU A CA 1
ATOM 2082 C C . LEU A 1 306 ? 54.528 -7.471 40.962 1.00 13.16 273 LEU A C 1
ATOM 2083 O O . LEU A 1 306 ? 53.919 -7.991 40.005 1.00 13.19 273 LEU A O 1
ATOM 2092 N N . HIS A 1 307 ? 54.438 -7.950 42.214 1.00 12.49 274 HIS A N 1
ATOM 2093 C CA A HIS A 1 307 ? 53.522 -9.038 42.537 0.50 12.11 274 HIS A CA 1
ATOM 2094 C CA B HIS A 1 307 ? 53.501 -9.033 42.558 0.50 12.68 274 HIS A CA 1
ATOM 2095 C C . HIS A 1 307 ? 52.096 -8.633 42.210 1.00 11.70 274 HIS A C 1
ATOM 2096 O O . HIS A 1 307 ? 51.343 -9.420 41.623 1.00 11.88 274 HIS A O 1
ATOM 2109 N N . SER A 1 308 ? 51.734 -7.407 42.556 1.00 11.68 275 SER A N 1
ATOM 2110 C CA . SER A 1 308 ? 50.379 -6.895 42.294 1.00 12.42 275 SER A CA 1
ATOM 2111 C C . SER A 1 308 ? 50.092 -6.873 40.777 1.00 12.45 275 SER A C 1
ATOM 2112 O O . SER A 1 308 ? 49.008 -7.321 40.317 1.00 12.10 275 SER A O 1
ATOM 2115 N N . ARG A 1 309 ? 51.030 -6.346 40.006 1.00 12.84 276 ARG A N 1
ATOM 2116 C CA . ARG A 1 309 ? 50.843 -6.271 38.543 1.00 14.12 276 ARG A CA 1
ATOM 2117 C C . ARG A 1 309 ? 50.780 -7.677 37.914 1.00 14.13 276 ARG A C 1
ATOM 2118 O O . ARG A 1 309 ? 50.003 -7.915 36.985 1.00 14.78 276 ARG A O 1
ATOM 2126 N N . ALA A 1 310 ? 51.521 -8.624 38.464 1.00 13.76 277 ALA A N 1
ATOM 2127 C CA . ALA A 1 310 ? 51.446 -10.014 38.000 1.00 14.54 277 ALA A CA 1
ATOM 2128 C C . ALA A 1 310 ? 50.084 -10.594 38.327 1.00 14.27 277 ALA A C 1
ATOM 2129 O O . ALA A 1 310 ? 49.422 -11.211 37.461 1.00 14.53 277 ALA A O 1
ATOM 2131 N N . GLN A 1 311 ? 49.632 -10.411 39.565 1.00 14.28 278 GLN A N 1
ATOM 2132 C CA A GLN A 1 311 ? 48.354 -11.014 39.976 0.50 14.31 278 GLN A CA 1
ATOM 2133 C CA B GLN A 1 311 ? 48.359 -10.979 39.993 0.50 14.36 278 GLN A CA 1
ATOM 2134 C C . GLN A 1 311 ? 47.187 -10.461 39.180 1.00 13.70 278 GLN A C 1
ATOM 2135 O O . GLN A 1 311 ? 46.252 -11.202 38.891 1.00 13.38 278 GLN A O 1
ATOM 2146 N N . GLN A 1 312 ? 47.267 -9.191 38.799 1.00 12.16 279 GLN A N 1
ATOM 2147 C CA . GLN A 1 312 ? 46.195 -8.545 38.036 1.00 11.65 279 GLN A CA 1
ATOM 2148 C C . GLN A 1 312 ? 45.923 -9.277 36.722 1.00 11.53 279 GLN A C 1
ATOM 2149 O O . GLN A 1 312 ? 44.786 -9.343 36.279 1.00 11.41 279 GLN A O 1
ATOM 2155 N N . ILE A 1 313 ? 46.966 -9.826 36.096 1.00 10.81 280 ILE A N 1
ATOM 2156 C CA . ILE A 1 313 ? 46.837 -10.483 34.786 1.00 11.15 280 ILE A CA 1
ATOM 2157 C C . ILE A 1 313 ? 45.858 -11.666 34.819 1.00 11.26 280 ILE A C 1
ATOM 2158 O O . ILE A 1 313 ? 45.066 -11.850 33.891 1.00 11.18 280 ILE A O 1
ATOM 2163 N N . CYS A 1 314 ? 45.876 -12.425 35.904 1.00 10.87 281 CYS A N 1
ATOM 2164 C CA . CYS A 1 314 ? 45.022 -13.601 35.994 1.00 11.66 281 CYS A CA 1
ATOM 2165 C C . CYS A 1 314 ? 43.874 -13.461 36.981 1.00 11.09 281 CYS A C 1
ATOM 2166 O O . CYS A 1 314 ? 43.301 -14.480 37.409 1.00 11.83 281 CYS A O 1
ATOM 2169 N N . THR A 1 315 ? 43.525 -12.242 37.366 1.00 10.20 282 THR A N 1
ATOM 2170 C CA . THR A 1 315 ? 42.420 -12.074 38.319 1.00 10.40 282 THR A CA 1
ATOM 2171 C C . THR A 1 315 ? 41.052 -12.436 37.708 1.00 10.67 282 THR A C 1
ATOM 2172 O O . THR A 1 315 ? 40.360 -13.335 38.189 1.00 11.18 282 THR A O 1
ATOM 2176 N N . VAL A 1 316 ? 40.659 -11.683 36.671 1.00 10.24 283 VAL A N 1
ATOM 2177 C CA . VAL A 1 316 ? 39.373 -11.923 36.004 1.00 11.09 283 VAL A CA 1
ATOM 2178 C C . VAL A 1 316 ? 39.504 -11.884 34.480 1.00 10.91 283 VAL A C 1
ATOM 2179 O O . VAL A 1 316 ? 40.422 -11.271 33.903 1.00 10.14 283 VAL A O 1
ATOM 2183 N N . LEU A 1 317 ? 38.549 -12.547 33.848 1.00 12.06 284 LEU A N 1
ATOM 2184 C CA . LEU A 1 317 ? 38.290 -12.366 32.420 1.00 12.68 284 LEU A CA 1
ATOM 2185 C C . LEU A 1 317 ? 37.795 -10.965 32.102 1.00 12.91 284 LEU A C 1
ATOM 2186 O O . LEU A 1 317 ? 37.041 -10.377 32.877 1.00 13.55 284 LEU A O 1
ATOM 2191 N N . TYR A 1 318 ? 38.216 -10.457 30.948 1.00 12.93 285 TYR A N 1
ATOM 2192 C CA . TYR A 1 318 ? 37.733 -9.203 30.385 1.00 13.91 285 TYR A CA 1
ATOM 2193 C C . TYR A 1 318 ? 37.645 -8.075 31.408 1.00 13.44 285 TYR A C 1
ATOM 2194 O O . TYR A 1 318 ? 36.566 -7.541 31.662 1.00 14.19 285 TYR A O 1
ATOM 2203 N N . PRO A 1 319 ? 38.775 -7.750 32.035 1.00 12.67 286 PRO A N 1
ATOM 2204 C CA . PRO A 1 319 ? 38.750 -6.690 33.038 1.00 13.03 286 PRO A CA 1
ATOM 2205 C C . PRO A 1 319 ? 38.249 -5.405 32.414 1.00 13.54 286 PRO A C 1
ATOM 2206 O O . PRO A 1 319 ? 38.568 -5.132 31.239 1.00 13.44 286 PRO A O 1
ATOM 2210 N N . GLY A 1 320 ? 37.442 -4.664 33.166 1.00 14.28 287 GLY A N 1
ATOM 2211 C CA . GLY A 1 320 ? 36.772 -3.477 32.645 1.00 15.87 287 GLY A CA 1
ATOM 2212 C C . GLY A 1 320 ? 37.809 -2.533 32.064 1.00 16.60 287 GLY A C 1
ATOM 2213 O O . GLY A 1 320 ? 38.835 -2.283 32.671 1.00 15.67 287 GLY A O 1
ATOM 2214 N N . ASP A 1 321 ? 37.505 -2.001 30.884 1.00 18.22 288 ASP A N 1
ATOM 2215 C CA . ASP A 1 321 ? 38.482 -1.219 30.134 1.00 19.74 288 ASP A CA 1
ATOM 2216 C C . ASP A 1 321 ? 37.996 0.155 29.709 1.00 21.55 288 ASP A C 1
ATOM 2217 O O . ASP A 1 321 ? 38.431 0.676 28.685 1.00 22.32 288 ASP A O 1
ATOM 2222 N N . ALA A 1 322 ? 37.135 0.774 30.505 1.00 22.76 289 ALA A N 1
ATOM 2223 C CA . ALA A 1 322 ? 36.727 2.146 30.208 1.00 24.80 289 ALA A CA 1
ATOM 2224 C C . ALA A 1 322 ? 37.877 3.122 30.515 1.00 26.22 289 ALA A C 1
ATOM 2225 O O . ALA A 1 322 ? 37.902 4.216 29.994 1.00 29.93 289 ALA A O 1
ATOM 2227 N N . THR A 1 323 ? 38.832 2.728 31.354 1.00 24.94 290 THR A N 1
ATOM 2228 C CA . THR A 1 323 ? 39.976 3.558 31.714 1.00 26.11 290 THR A CA 1
ATOM 2229 C C . THR A 1 323 ? 41.249 3.071 31.004 1.00 25.20 290 THR A C 1
ATOM 2230 O O . THR A 1 323 ? 41.324 1.912 30.542 1.00 22.64 290 THR A O 1
ATOM 2234 N N . GLU A 1 324 ? 42.247 3.947 30.910 1.00 25.98 291 GLU A N 1
ATOM 2235 C CA . GLU A 1 324 ? 43.555 3.554 30.379 1.00 26.52 291 GLU A CA 1
ATOM 2236 C C . GLU A 1 324 ? 44.158 2.357 31.116 1.00 23.64 291 GLU A C 1
ATOM 2237 O O . GLU A 1 324 ? 44.726 1.462 30.493 1.00 21.74 291 GLU A O 1
ATOM 2243 N N . ASN A 1 325 ? 44.068 2.340 32.441 1.00 23.08 292 ASN A N 1
ATOM 2244 C CA . ASN A 1 325 ? 44.564 1.221 33.219 1.00 21.68 292 ASN A CA 1
ATOM 2245 C C . ASN A 1 325 ? 43.998 -0.104 32.733 1.00 18.40 292 ASN A C 1
ATOM 2246 O O . ASN A 1 325 ? 44.710 -1.086 32.629 1.00 17.04 292 ASN A O 1
ATOM 2251 N N . GLY A 1 326 ? 42.691 -0.127 32.503 1.00 17.19 293 GLY A N 1
ATOM 2252 C CA . GLY A 1 326 ? 42.002 -1.336 32.096 1.00 15.37 293 GLY A CA 1
ATOM 2253 C C . GLY A 1 326 ? 42.330 -1.748 30.681 1.00 14.85 293 GLY A C 1
ATOM 2254 O O . GLY A 1 326 ? 42.438 -2.903 30.385 1.00 13.51 293 GLY A O 1
ATOM 2255 N N . LYS A 1 327 ? 42.479 -0.769 29.794 1.00 15.66 294 LYS A N 1
ATOM 2256 C CA . LYS A 1 327 ? 42.900 -1.073 28.420 1.00 16.09 294 LYS A CA 1
ATOM 2257 C C . LYS A 1 327 ? 44.277 -1.717 28.468 1.00 15.23 294 LYS A C 1
ATOM 2258 O O . LYS A 1 327 ? 44.535 -2.719 27.799 1.00 14.60 294 LYS A O 1
ATOM 2264 N N . LEU A 1 328 ? 45.183 -1.131 29.241 1.00 15.28 295 LEU A N 1
ATOM 2265 C CA . LEU A 1 328 ? 46.515 -1.695 29.349 1.00 15.19 295 LEU A CA 1
ATOM 2266 C C . LEU A 1 328 ? 46.468 -3.099 29.913 1.00 13.62 295 LEU A C 1
ATOM 2267 O O . LEU A 1 328 ? 47.193 -3.974 29.432 1.00 13.22 295 LEU A O 1
ATOM 2272 N N . LEU A 1 329 ? 45.637 -3.338 30.945 1.00 12.66 296 LEU A N 1
ATOM 2273 C CA . LEU A 1 329 ? 45.572 -4.667 31.545 1.00 11.65 296 LEU A CA 1
ATOM 2274 C C . LEU A 1 329 ? 45.018 -5.701 30.536 1.00 11.60 296 LEU A C 1
ATOM 2275 O O . LEU A 1 329 ? 45.577 -6.806 30.414 1.00 11.45 296 LEU A O 1
ATOM 2280 N N . ARG A 1 330 ? 44.022 -5.323 29.743 1.00 15.84 297 ARG A N 1
ATOM 2281 C CA . ARG A 1 330 ? 43.567 -6.234 28.682 1.00 15.61 297 ARG A CA 1
ATOM 2282 C C . ARG A 1 330 ? 44.674 -6.583 27.707 1.00 14.37 297 ARG A C 1
ATOM 2283 O O . ARG A 1 330 ? 44.829 -7.738 27.304 1.00 13.70 297 ARG A O 1
ATOM 2291 N N . LEU A 1 331 ? 45.457 -5.584 27.295 1.00 14.24 298 LEU A N 1
ATOM 2292 C CA . LEU A 1 331 ? 46.547 -5.863 26.357 1.00 13.78 298 LEU A CA 1
ATOM 2293 C C . LEU A 1 331 ? 47.616 -6.717 27.004 1.00 12.62 298 LEU A C 1
ATOM 2294 O O . LEU A 1 331 ? 48.162 -7.614 26.351 1.00 11.83 298 LEU A O 1
ATOM 2299 N N . LYS A 1 332 ? 47.911 -6.456 28.287 1.00 12.86 299 LYS A N 1
ATOM 2300 C CA . LYS A 1 332 ? 48.881 -7.320 29.009 1.00 12.54 299 LYS A CA 1
ATOM 2301 C C . LYS A 1 332 ? 48.422 -8.766 28.990 1.00 11.91 299 LYS A C 1
ATOM 2302 O O . LYS A 1 332 ? 49.227 -9.673 28.768 1.00 11.14 299 LYS A O 1
ATOM 2308 N N . GLN A 1 333 ? 47.131 -9.000 29.254 1.00 12.04 300 GLN A N 1
ATOM 2309 C CA . GLN A 1 333 ? 46.640 -10.384 29.268 1.00 11.57 300 GLN A CA 1
ATOM 2310 C C . GLN A 1 333 ? 46.844 -11.078 27.930 1.00 10.88 300 GLN A C 1
ATOM 2311 O O . GLN A 1 333 ? 47.296 -12.247 27.852 1.00 10.26 300 GLN A O 1
ATOM 2317 N N . GLN A 1 334 ? 46.486 -10.376 26.855 1.00 11.42 301 GLN A N 1
ATOM 2318 C CA . GLN A 1 334 ? 46.630 -10.915 25.530 1.00 11.41 301 GLN A CA 1
ATOM 2319 C C . GLN A 1 334 ? 48.080 -11.174 25.206 1.00 11.24 301 GLN A C 1
ATOM 2320 O O . GLN A 1 334 ? 48.425 -12.268 24.715 1.00 10.83 301 GLN A O 1
ATOM 2326 N N . PHE A 1 335 ? 48.936 -10.191 25.469 1.00 11.31 302 PHE A N 1
ATOM 2327 C CA . PHE A 1 335 ? 50.351 -10.397 25.204 1.00 11.24 302 PHE A CA 1
ATOM 2328 C C . PHE A 1 335 ? 50.935 -11.574 26.021 1.00 11.06 302 PHE A C 1
ATOM 2329 O O . PHE A 1 335 ? 51.756 -12.385 25.503 1.00 11.04 302 PHE A O 1
ATOM 2337 N N . PHE A 1 336 ? 50.569 -11.632 27.285 1.00 11.23 303 PHE A N 1
ATOM 2338 C CA . PHE A 1 336 ? 51.048 -12.696 28.183 1.00 11.30 303 PHE A CA 1
ATOM 2339 C C . PHE A 1 336 ? 50.694 -14.073 27.600 1.00 11.11 303 PHE A C 1
ATOM 2340 O O . PHE A 1 336 ? 51.567 -14.941 27.465 1.00 10.93 303 PHE A O 1
ATOM 2348 N N . LEU A 1 337 ? 49.442 -14.262 27.197 1.00 11.36 304 LEU A N 1
ATOM 2349 C CA . LEU A 1 337 ? 49.044 -15.530 26.592 1.00 11.58 304 LEU A CA 1
ATOM 2350 C C . LEU A 1 337 ? 49.931 -15.825 25.393 1.00 11.21 304 LEU A C 1
ATOM 2351 O O . LEU A 1 337 ? 50.450 -16.943 25.228 1.00 11.46 304 LEU A O 1
ATOM 2356 N N . CYS A 1 338 ? 50.058 -14.851 24.502 1.00 11.58 305 CYS A N 1
ATOM 2357 C CA . CYS A 1 338 ? 50.760 -15.055 23.242 1.00 11.82 305 CYS A CA 1
ATOM 2358 C C . CYS A 1 338 ? 52.241 -15.347 23.411 1.00 11.66 305 CYS A C 1
ATOM 2359 O O . CYS A 1 338 ? 52.784 -16.300 22.800 1.00 11.22 305 CYS A O 1
ATOM 2362 N N . SER A 1 339 ? 52.890 -14.536 24.236 1.00 11.56 306 SER A N 1
ATOM 2363 C CA . SER A 1 339 ? 54.325 -14.673 24.427 1.00 11.80 306 SER A CA 1
ATOM 2364 C C . SER A 1 339 ? 54.722 -15.969 25.151 1.00 11.68 306 SER A C 1
ATOM 2365 O O . SER A 1 339 ? 55.654 -16.657 24.733 1.00 11.63 306 SER A O 1
ATOM 2368 N N . ALA A 1 340 ? 54.050 -16.298 26.247 1.00 10.91 307 ALA A N 1
ATOM 2369 C CA . ALA A 1 340 ? 54.330 -17.522 26.972 1.00 11.04 307 ALA A CA 1
ATOM 2370 C C . ALA A 1 340 ? 54.108 -18.730 26.056 1.00 10.91 307 ALA A C 1
ATOM 2371 O O . ALA A 1 340 ? 54.955 -19.615 25.958 1.00 11.76 307 ALA A O 1
ATOM 2373 N N . SER A 1 341 ? 52.983 -18.740 25.349 1.00 10.58 308 SER A N 1
ATOM 2374 C CA . SER A 1 341 ? 52.616 -19.884 24.533 1.00 10.60 308 SER A CA 1
ATOM 2375 C C . SER A 1 341 ? 53.592 -20.061 23.384 1.00 10.84 308 SER A C 1
ATOM 2376 O O . SER A 1 341 ? 54.089 -21.158 23.136 1.00 11.45 308 SER A O 1
ATOM 2379 N N . LEU A 1 342 ? 53.928 -18.981 22.690 1.00 11.00 309 LEU A N 1
ATOM 2380 C CA . LEU A 1 342 ? 54.870 -19.092 21.575 1.00 11.61 309 LEU A CA 1
ATOM 2381 C C . LEU A 1 342 ? 56.268 -19.538 22.023 1.00 12.21 309 LEU A C 1
ATOM 2382 O O . LEU A 1 342 ? 56.929 -20.331 21.344 1.00 12.41 309 LEU A O 1
ATOM 2387 N N . GLN A 1 343 ? 56.739 -19.042 23.167 1.00 11.90 310 GLN A N 1
ATOM 2388 C CA . GLN A 1 343 ? 58.024 -19.473 23.703 1.00 12.81 310 GLN A CA 1
ATOM 2389 C C . GLN A 1 343 ? 58.047 -20.977 23.984 1.00 13.21 310 GLN A C 1
ATOM 2390 O O . GLN A 1 343 ? 59.028 -21.659 23.649 1.00 14.11 310 GLN A O 1
ATOM 2396 N N . ASP A 1 344 ? 56.956 -21.489 24.539 1.00 12.66 311 ASP A N 1
ATOM 2397 C CA . ASP A 1 344 ? 56.769 -22.909 24.817 1.00 13.25 311 ASP A CA 1
ATOM 2398 C C . ASP A 1 344 ? 56.725 -23.742 23.525 1.00 13.66 311 ASP A C 1
ATOM 2399 O O . ASP A 1 344 ? 57.381 -24.785 23.442 1.00 14.44 311 ASP A O 1
ATOM 2404 N N . ILE A 1 345 ? 55.988 -23.256 22.530 1.00 13.16 312 ILE A N 1
ATOM 2405 C CA . ILE A 1 345 ? 55.822 -23.929 21.215 1.00 13.48 312 ILE A CA 1
ATOM 2406 C C . ILE A 1 345 ? 57.188 -24.047 20.540 1.00 14.53 312 ILE A C 1
ATOM 2407 O O . ILE A 1 345 ? 57.553 -25.124 20.030 1.00 15.35 312 ILE A O 1
ATOM 2412 N N . ILE A 1 346 ? 57.937 -22.945 20.524 1.00 14.64 313 ILE A N 1
ATOM 2413 C CA . ILE A 1 346 ? 59.264 -22.934 19.901 1.00 15.64 313 ILE A CA 1
ATOM 2414 C C . ILE A 1 346 ? 60.197 -23.889 20.653 1.00 16.51 313 ILE A C 1
ATOM 2415 O O . ILE A 1 346 ? 60.942 -24.673 20.047 1.00 17.10 313 ILE A O 1
ATOM 2420 N N . SER A 1 347 ? 60.141 -23.863 21.989 1.00 16.35 314 SER A N 1
ATOM 2421 C CA . SER A 1 347 ? 60.920 -24.800 22.783 1.00 17.62 314 SER A CA 1
ATOM 2422 C C . SER A 1 347 ? 60.626 -26.264 22.431 1.00 17.82 314 SER A C 1
ATOM 2423 O O . SER A 1 347 ? 61.550 -27.084 22.322 1.00 19.39 314 SER A O 1
ATOM 2426 N N . ARG A 1 348 ? 59.345 -26.575 22.224 1.00 16.47 315 ARG A N 1
ATOM 2427 C CA . ARG A 1 348 ? 58.951 -27.940 21.921 1.00 16.73 315 ARG A CA 1
ATOM 2428 C C . ARG A 1 348 ? 59.400 -28.340 20.520 1.00 17.21 315 ARG A C 1
ATOM 2429 O O . ARG A 1 348 ? 59.849 -29.476 20.309 1.00 17.89 315 ARG A O 1
ATOM 2437 N N . PHE A 1 349 ? 59.266 -27.426 19.578 1.00 16.91 316 PHE A N 1
ATOM 2438 C CA . PHE A 1 349 ? 59.784 -27.647 18.194 1.00 18.13 316 PHE A CA 1
ATOM 2439 C C . PHE A 1 349 ? 61.252 -28.082 18.230 1.00 19.94 316 PHE A C 1
ATOM 2440 O O . PHE A 1 349 ? 61.633 -29.068 17.625 1.00 20.94 316 PHE A O 1
ATOM 2448 N N . HIS A 1 350 ? 62.081 -27.358 18.971 1.00 20.25 317 HIS A N 1
ATOM 2449 C CA . HIS A 1 350 ? 63.489 -27.761 19.096 1.00 22.26 317 HIS A CA 1
ATOM 2450 C C . HIS A 1 350 ? 63.757 -29.037 19.836 1.00 22.79 317 HIS A C 1
ATOM 2451 O O . HIS A 1 350 ? 64.657 -29.791 19.467 1.00 24.04 317 HIS A O 1
ATOM 2458 N N . GLU A 1 351 ? 62.992 -29.314 20.883 1.00 21.64 318 GLU A N 1
ATOM 2459 C CA . GLU A 1 351 ? 63.249 -30.486 21.709 1.00 22.77 318 GLU A CA 1
ATOM 2460 C C . GLU A 1 351 ? 62.985 -31.788 20.944 1.00 23.42 318 GLU A C 1
ATOM 2461 O O . GLU A 1 351 ? 63.516 -32.828 21.294 1.00 24.76 318 GLU A O 1
ATOM 2467 N N . ARG A 1 352 ? 62.181 -31.697 19.888 1.00 22.58 319 ARG A N 1
ATOM 2468 C CA . ARG A 1 352 ? 61.867 -32.856 19.065 1.00 23.58 319 ARG A CA 1
ATOM 2469 C C . ARG A 1 352 ? 62.936 -33.166 18.018 1.00 26.09 319 ARG A C 1
ATOM 2470 O O . ARG A 1 352 ? 62.816 -34.171 17.313 1.00 26.51 319 ARG A O 1
ATOM 2478 N N . SER A 1 353 ? 63.941 -32.291 17.905 1.00 27.81 320 SER A N 1
ATOM 2479 C CA . SER A 1 353 ? 65.037 -32.486 16.961 1.00 31.60 320 SER A CA 1
ATOM 2480 C C . SER A 1 353 ? 65.783 -33.761 17.308 1.00 35.43 320 SER A C 1
ATOM 2481 O O . SER A 1 353 ? 65.928 -34.114 18.473 1.00 35.93 320 SER A O 1
ATOM 2484 N N . THR A 1 354 ? 66.249 -34.469 16.289 1.00 39.97 321 THR A N 1
ATOM 2485 C CA . THR A 1 354 ? 66.932 -35.722 16.507 1.00 44.51 321 THR A CA 1
ATOM 2486 C C . THR A 1 354 ? 68.444 -35.598 16.317 1.00 48.49 321 THR A C 1
ATOM 2487 O O . THR A 1 354 ? 69.152 -36.606 16.415 1.00 52.61 321 THR A O 1
ATOM 2491 N N . THR A 1 355 ? 68.943 -34.383 16.065 1.00 49.94 322 THR A N 1
ATOM 2492 C CA . THR A 1 355 ? 70.331 -34.194 15.567 1.00 54.40 322 THR A CA 1
ATOM 2493 C C . THR A 1 355 ? 71.204 -33.287 16.441 1.00 54.72 322 THR A C 1
ATOM 2494 O O . THR A 1 355 ? 70.690 -32.494 17.233 1.00 54.54 322 THR A O 1
ATOM 2498 N N . ARG A 1 359 ? 67.495 -27.462 14.613 1.00 36.77 326 ARG A N 1
ATOM 2499 C CA . ARG A 1 359 ? 66.777 -27.851 13.392 1.00 35.15 326 ARG A CA 1
ATOM 2500 C C . ARG A 1 359 ? 66.474 -26.608 12.564 1.00 33.69 326 ARG A C 1
ATOM 2501 O O . ARG A 1 359 ? 66.436 -25.499 13.100 1.00 33.76 326 ARG A O 1
ATOM 2509 N N . LYS A 1 360 ? 66.276 -26.794 11.262 1.00 33.28 327 LYS A N 1
ATOM 2510 C CA . LYS A 1 360 ? 66.088 -25.686 10.332 1.00 31.81 327 LYS A CA 1
ATOM 2511 C C . LYS A 1 360 ? 64.760 -24.979 10.578 1.00 29.35 327 LYS A C 1
ATOM 2512 O O . LYS A 1 360 ? 63.723 -25.625 10.783 1.00 27.91 327 LYS A O 1
ATOM 2514 N N . TRP A 1 361 ? 64.788 -23.651 10.545 1.00 27.87 328 TRP A N 1
ATOM 2515 C CA . TRP A 1 361 ? 63.578 -22.874 10.745 1.00 25.88 328 TRP A CA 1
ATOM 2516 C C . TRP A 1 361 ? 62.572 -23.056 9.643 1.00 25.47 328 TRP A C 1
ATOM 2517 O O . TRP A 1 361 ? 61.372 -22.875 9.871 1.00 24.29 328 TRP A O 1
ATOM 2528 N N . SER A 1 362 ? 63.044 -23.402 8.453 1.00 26.63 329 SER A N 1
ATOM 2529 C CA . SER A 1 362 ? 62.148 -23.720 7.361 1.00 27.08 329 SER A CA 1
ATOM 2530 C C . SER A 1 362 ? 61.156 -24.840 7.727 1.00 26.34 329 SER A C 1
ATOM 2531 O O . SER A 1 362 ? 60.106 -24.930 7.114 1.00 27.03 329 SER A O 1
ATOM 2534 N N . GLU A 1 363 ? 61.491 -25.698 8.697 1.00 26.21 330 GLU A N 1
ATOM 2535 C CA . GLU A 1 363 ? 60.588 -26.784 9.110 1.00 25.96 330 GLU A CA 1
ATOM 2536 C C . GLU A 1 363 ? 59.444 -26.277 9.983 1.00 23.38 330 GLU A C 1
ATOM 2537 O O . GLU A 1 363 ? 58.427 -26.955 10.136 1.00 22.17 330 GLU A O 1
ATOM 2543 N N . PHE A 1 364 ? 59.574 -25.067 10.521 1.00 21.77 331 PHE A N 1
ATOM 2544 C CA . PHE A 1 364 ? 58.642 -24.602 11.555 1.00 20.27 331 PHE A CA 1
ATOM 2545 C C . PHE A 1 364 ? 57.172 -24.569 11.101 1.00 19.41 331 PHE A C 1
ATOM 2546 O O . PHE A 1 364 ? 56.334 -25.153 11.769 1.00 18.68 331 PHE A O 1
ATOM 2554 N N . PRO A 1 365 ? 56.872 -23.940 9.946 1.00 19.91 332 PRO A N 1
ATOM 2555 C CA . PRO A 1 365 ? 55.471 -23.933 9.521 1.00 19.62 332 PRO A CA 1
ATOM 2556 C C . PRO A 1 365 ? 54.981 -25.317 9.033 1.00 20.21 332 PRO A C 1
ATOM 2557 O O . PRO A 1 365 ? 53.769 -25.546 8.884 1.00 20.48 332 PRO A O 1
ATOM 2561 N N . SER A 1 366 ? 55.893 -26.245 8.802 1.00 20.83 333 SER A N 1
ATOM 2562 C CA . SER A 1 366 ? 55.524 -27.626 8.496 1.00 21.42 333 SER A CA 1
ATOM 2563 C C . SER A 1 366 ? 55.303 -28.451 9.746 1.00 20.21 333 SER A C 1
ATOM 2564 O O . SER A 1 366 ? 54.827 -29.577 9.655 1.00 20.11 333 SER A O 1
ATOM 2567 N N . LYS A 1 367 ? 55.677 -27.906 10.894 1.00 18.67 334 LYS A N 1
ATOM 2568 C CA . LYS A 1 367 ? 55.556 -28.599 12.168 1.00 17.98 334 LYS A CA 1
ATOM 2569 C C . LYS A 1 367 ? 54.679 -27.913 13.205 1.00 16.32 334 LYS A C 1
ATOM 2570 O O . LYS A 1 367 ? 54.417 -28.507 14.252 1.00 15.62 334 LYS A O 1
ATOM 2576 N N . VAL A 1 368 ? 54.261 -26.673 12.928 1.00 15.72 335 VAL A N 1
ATOM 2577 C CA . VAL A 1 368 ? 53.463 -25.868 13.870 1.00 14.79 335 VAL A CA 1
ATOM 2578 C C . VAL A 1 368 ? 52.331 -25.160 13.132 1.00 14.56 335 VAL A C 1
ATOM 2579 O O . VAL A 1 368 ? 52.574 -24.539 12.094 1.00 15.05 335 VAL A O 1
ATOM 2583 N N . ALA A 1 369 ? 51.113 -25.256 13.698 1.00 14.33 336 ALA A N 1
ATOM 2584 C CA . ALA A 1 369 ? 49.978 -24.426 13.332 1.00 14.15 336 ALA A CA 1
ATOM 2585 C C . ALA A 1 369 ? 49.561 -23.681 14.598 1.00 13.70 336 ALA A C 1
ATOM 2586 O O . ALA A 1 369 ? 49.434 -24.289 15.664 1.00 13.93 336 ALA A O 1
ATOM 2588 N N . VAL A 1 370 ? 49.317 -22.380 14.479 1.00 13.26 337 VAL A N 1
ATOM 2589 C CA . VAL A 1 370 ? 48.801 -21.575 15.587 1.00 12.71 337 VAL A CA 1
ATOM 2590 C C . VAL A 1 370 ? 47.455 -20.996 15.157 1.00 12.65 337 VAL A C 1
ATOM 2591 O O . VAL A 1 370 ? 47.381 -20.300 14.143 1.00 12.91 337 VAL A O 1
ATOM 2595 N N . GLN A 1 371 ? 46.397 -21.353 15.872 1.00 12.41 338 GLN A N 1
ATOM 2596 C CA . GLN A 1 371 ? 45.067 -20.853 15.564 1.00 12.64 338 GLN A CA 1
ATOM 2597 C C . GLN A 1 371 ? 44.696 -19.755 16.544 1.00 12.95 338 GLN A C 1
ATOM 2598 O O . GLN A 1 371 ? 44.691 -19.997 17.754 1.00 12.88 338 GLN A O 1
ATOM 2604 N N . MET A 1 372 ? 44.345 -18.577 16.029 1.00 12.59 339 MET A N 1
ATOM 2605 C CA . MET A 1 372 ? 43.847 -17.473 16.850 1.00 13.29 339 MET A CA 1
ATOM 2606 C C . MET A 1 372 ? 42.326 -17.510 16.895 1.00 13.84 339 MET A C 1
ATOM 2607 O O . MET A 1 372 ? 41.664 -17.342 15.859 1.00 14.33 339 MET A O 1
ATOM 2612 N N . ASN A 1 373 ? 41.770 -17.773 18.083 1.00 13.97 340 ASN A N 1
ATOM 2613 C CA . ASN A 1 373 ? 40.325 -17.765 18.368 1.00 14.53 340 ASN A CA 1
ATOM 2614 C C . ASN A 1 373 ? 39.935 -16.299 18.592 1.00 15.94 340 ASN A C 1
ATOM 2615 O O . ASN A 1 373 ? 40.218 -15.726 19.663 1.00 15.81 340 ASN A O 1
ATOM 2620 N N . ASP A 1 374 ? 39.333 -15.663 17.585 1.00 16.54 341 ASP A N 1
ATOM 2621 C CA . ASP A 1 374 ? 39.042 -14.236 17.605 1.00 17.30 341 ASP A CA 1
ATOM 2622 C C . ASP A 1 374 ? 40.348 -13.420 17.541 1.00 16.97 341 ASP A C 1
ATOM 2623 O O . ASP A 1 374 ? 41.439 -13.988 17.316 1.00 16.34 341 ASP A O 1
ATOM 2628 N N . THR A 1 375 ? 40.245 -12.101 17.698 1.00 16.96 342 THR A N 1
ATOM 2629 C CA . THR A 1 375 ? 41.425 -11.205 17.577 1.00 17.19 342 THR A CA 1
ATOM 2630 C C . THR A 1 375 ? 42.201 -11.075 18.873 1.00 16.05 342 THR A C 1
ATOM 2631 O O . THR A 1 375 ? 43.258 -10.449 18.915 1.00 15.90 342 THR A O 1
ATOM 2635 N N . HIS A 1 376 ? 41.702 -11.669 19.935 1.00 15.53 343 HIS A N 1
ATOM 2636 C CA . HIS A 1 376 ? 42.395 -11.520 21.208 1.00 14.98 343 HIS A CA 1
ATOM 2637 C C . HIS A 1 376 ? 43.840 -11.976 21.132 1.00 14.26 343 HIS A C 1
ATOM 2638 O O . HIS A 1 376 ? 44.673 -11.346 21.749 1.00 13.80 343 HIS A O 1
ATOM 2645 N N . PRO A 1 377 ? 44.152 -13.062 20.385 1.00 13.55 344 PRO A N 1
ATOM 2646 C CA . PRO A 1 377 ? 45.559 -13.484 20.292 1.00 12.96 344 PRO A CA 1
ATOM 2647 C C . PRO A 1 377 ? 46.337 -12.896 19.086 1.00 12.87 344 PRO A C 1
ATOM 2648 O O . PRO A 1 377 ? 47.339 -13.476 18.671 1.00 13.01 344 PRO A O 1
ATOM 2652 N N . THR A 1 378 ? 45.879 -11.772 18.550 1.00 13.03 345 THR A N 1
ATOM 2653 C CA . THR A 1 378 ? 46.496 -11.082 17.406 1.00 13.12 345 THR A CA 1
ATOM 2654 C C . THR A 1 378 ? 47.993 -10.840 17.628 1.00 12.72 345 THR A C 1
ATOM 2655 O O . THR A 1 378 ? 48.809 -11.001 16.692 1.00 12.73 345 THR A O 1
ATOM 2659 N N . LEU A 1 379 ? 48.376 -10.515 18.850 1.00 12.84 346 LEU A N 1
ATOM 2660 C CA . LEU A 1 379 ? 49.800 -10.276 19.136 1.00 12.59 346 LEU A CA 1
ATOM 2661 C C . LEU A 1 379 ? 50.736 -11.460 18.917 1.00 12.25 346 LEU A C 1
ATOM 2662 O O . LEU A 1 379 ? 51.952 -11.271 18.832 1.00 12.83 346 LEU A O 1
ATOM 2667 N N . ALA A 1 380 ? 50.186 -12.669 18.745 1.00 12.61 347 ALA A N 1
ATOM 2668 C CA . ALA A 1 380 ? 50.976 -13.825 18.316 1.00 12.69 347 ALA A CA 1
ATOM 2669 C C . ALA A 1 380 ? 51.739 -13.548 17.027 1.00 13.05 347 ALA A C 1
ATOM 2670 O O . ALA A 1 380 ? 52.834 -14.065 16.852 1.00 13.16 347 ALA A O 1
ATOM 2672 N N . ILE A 1 381 ? 51.182 -12.703 16.163 1.00 13.40 348 ILE A N 1
ATOM 2673 C CA . ILE A 1 381 ? 51.829 -12.384 14.883 1.00 13.41 348 ILE A CA 1
ATOM 2674 C C . ILE A 1 381 ? 53.140 -11.607 15.099 1.00 13.84 348 ILE A C 1
ATOM 2675 O O . ILE A 1 381 ? 54.206 -12.119 14.751 1.00 13.98 348 ILE A O 1
ATOM 2680 N N . PRO A 1 382 ? 53.074 -10.394 15.664 1.00 13.76 349 PRO A N 1
ATOM 2681 C CA . PRO A 1 382 ? 54.342 -9.699 15.871 1.00 14.37 349 PRO A CA 1
ATOM 2682 C C . PRO A 1 382 ? 55.251 -10.350 16.932 1.00 13.88 349 PRO A C 1
ATOM 2683 O O . PRO A 1 382 ? 56.463 -10.178 16.848 1.00 14.87 349 PRO A O 1
ATOM 2687 N N . GLU A 1 383 ? 54.682 -11.091 17.878 1.00 13.56 350 GLU A N 1
ATOM 2688 C CA . GLU A 1 383 ? 55.484 -11.789 18.883 1.00 13.15 350 GLU A CA 1
ATOM 2689 C C . GLU A 1 383 ? 56.276 -12.929 18.272 1.00 13.10 350 GLU A C 1
ATOM 2690 O O . GLU A 1 383 ? 57.440 -13.062 18.562 1.00 12.86 350 GLU A O 1
ATOM 2696 N N . LEU A 1 384 ? 55.662 -13.708 17.377 1.00 12.91 351 LEU A N 1
ATOM 2697 C CA . LEU A 1 384 ? 56.415 -14.736 16.675 1.00 13.35 351 LEU A CA 1
ATOM 2698 C C . LEU A 1 384 ? 57.511 -14.075 15.833 1.00 13.71 351 LEU A C 1
ATOM 2699 O O . LEU A 1 384 ? 58.648 -14.528 15.812 1.00 14.21 351 LEU A O 1
ATOM 2704 N N . MET A 1 385 ? 57.187 -12.992 15.136 1.00 13.97 352 MET A N 1
ATOM 2705 C CA . MET A 1 385 ? 58.200 -12.269 14.397 1.00 14.57 352 MET A CA 1
ATOM 2706 C C . MET A 1 385 ? 59.363 -11.832 15.314 1.00 14.64 352 MET A C 1
ATOM 2707 O O . MET A 1 385 ? 60.544 -11.982 14.956 1.00 15.35 352 MET A O 1
ATOM 2712 N N . ARG A 1 386 ? 59.048 -11.264 16.480 1.00 13.91 353 ARG A N 1
ATOM 2713 C CA . ARG A 1 386 ? 60.089 -10.803 17.405 1.00 14.26 353 ARG A CA 1
ATOM 2714 C C . ARG A 1 386 ? 60.977 -11.939 17.885 1.00 14.69 353 ARG A C 1
ATOM 2715 O O . ARG A 1 386 ? 62.200 -11.821 17.897 1.00 15.51 353 ARG A O 1
ATOM 2723 N N . LEU A 1 387 ? 60.341 -13.037 18.315 1.00 14.68 354 LEU A N 1
ATOM 2724 C CA . LEU A 1 387 ? 61.097 -14.187 18.784 1.00 15.29 354 LEU A CA 1
ATOM 2725 C C . LEU A 1 387 ? 61.993 -14.741 17.663 1.00 16.24 354 LEU A C 1
ATOM 2726 O O . LEU A 1 387 ? 63.143 -15.070 17.884 1.00 17.19 354 LEU A O 1
ATOM 2731 N N . LEU A 1 388 ? 61.485 -14.799 16.442 1.00 16.36 355 LEU A N 1
ATOM 2732 C CA . LEU A 1 388 ? 62.277 -15.313 15.336 1.00 17.37 355 LEU A CA 1
ATOM 2733 C C . LEU A 1 388 ? 63.442 -14.387 14.994 1.00 18.32 355 LEU A C 1
ATOM 2734 O O . LEU A 1 388 ? 64.571 -14.843 14.806 1.00 19.40 355 LEU A O 1
ATOM 2739 N N . MET A 1 389 ? 63.176 -13.086 14.897 1.00 17.99 356 MET A N 1
ATOM 2740 C CA . MET A 1 389 ? 64.188 -12.136 14.426 1.00 19.08 356 MET A CA 1
ATOM 2741 C C . MET A 1 389 ? 65.171 -11.747 15.512 1.00 19.24 356 MET A C 1
ATOM 2742 O O . MET A 1 389 ? 66.378 -11.671 15.280 1.00 20.17 356 MET A O 1
ATOM 2747 N N . ASP A 1 390 ? 64.670 -11.430 16.680 1.00 18.63 357 ASP A N 1
ATOM 2748 C CA . ASP A 1 390 ? 65.531 -10.904 17.738 1.00 19.65 357 ASP A CA 1
ATOM 2749 C C . ASP A 1 390 ? 66.190 -12.044 18.516 1.00 20.70 357 ASP A C 1
ATOM 2750 O O . ASP A 1 390 ? 67.392 -12.145 18.530 1.00 23.51 357 ASP A O 1
ATOM 2755 N N . ASP A 1 391 ? 65.408 -12.915 19.122 1.00 20.77 358 ASP A N 1
ATOM 2756 C CA . ASP A 1 391 ? 65.960 -13.990 19.937 1.00 21.92 358 ASP A CA 1
ATOM 2757 C C . ASP A 1 391 ? 66.662 -15.045 19.063 1.00 23.07 358 ASP A C 1
ATOM 2758 O O . ASP A 1 391 ? 67.647 -15.619 19.492 1.00 24.89 358 ASP A O 1
ATOM 2763 N N . ASN A 1 392 ? 66.182 -15.279 17.834 1.00 22.81 359 ASN A N 1
ATOM 2764 C CA . ASN A 1 392 ? 66.760 -16.336 16.987 1.00 24.08 359 ASN A CA 1
ATOM 2765 C C . ASN A 1 392 ? 67.460 -15.892 15.706 1.00 25.54 359 ASN A C 1
ATOM 2766 O O . ASN A 1 392 ? 67.913 -16.733 14.913 1.00 27.66 359 ASN A O 1
ATOM 2771 N N . GLY A 1 393 ? 67.582 -14.582 15.494 1.00 25.23 360 GLY A N 1
ATOM 2772 C CA . GLY A 1 393 ? 68.419 -14.070 14.422 1.00 26.24 360 GLY A CA 1
ATOM 2773 C C . GLY A 1 393 ? 67.940 -14.162 12.979 1.00 25.97 360 GLY A C 1
ATOM 2774 O O . GLY A 1 393 ? 68.712 -13.869 12.055 1.00 27.03 360 GLY A O 1
ATOM 2775 N N . LEU A 1 394 ? 66.687 -14.540 12.758 1.00 24.64 361 LEU A N 1
ATOM 2776 C CA . LEU A 1 394 ? 66.153 -14.623 11.393 1.00 25.08 361 LEU A CA 1
ATOM 2777 C C . LEU A 1 394 ? 66.011 -13.243 10.762 1.00 24.68 361 LEU A C 1
ATOM 2778 O O . LEU A 1 394 ? 65.675 -12.279 11.456 1.00 24.24 361 LEU A O 1
ATOM 2783 N N . GLY A 1 395 ? 66.231 -13.172 9.451 1.00 25.01 362 GLY A N 1
ATOM 2784 C CA . GLY A 1 395 ? 65.922 -11.963 8.698 1.00 24.97 362 GLY A CA 1
ATOM 2785 C C . GLY A 1 395 ? 64.408 -11.774 8.560 1.00 23.35 362 GLY A C 1
ATOM 2786 O O . GLY A 1 395 ? 63.632 -12.708 8.787 1.00 22.05 362 GLY A O 1
ATOM 2787 N N . TRP A 1 396 ? 63.985 -10.562 8.198 1.00 22.89 363 TRP A N 1
ATOM 2788 C CA . TRP A 1 396 ? 62.535 -10.261 8.093 1.00 21.39 363 TRP A CA 1
ATOM 2789 C C . TRP A 1 396 ? 61.815 -11.216 7.169 1.00 21.48 363 TRP A C 1
ATOM 2790 O O . TRP A 1 396 ? 60.800 -11.796 7.530 1.00 20.12 363 TRP A O 1
ATOM 2801 N N . ASP A 1 397 ? 62.350 -11.409 5.957 1.00 23.01 364 ASP A N 1
ATOM 2802 C CA . ASP A 1 397 ? 61.629 -12.185 4.962 1.00 23.56 364 ASP A CA 1
ATOM 2803 C C . ASP A 1 397 ? 61.469 -13.653 5.425 1.00 23.33 364 ASP A C 1
ATOM 2804 O O . ASP A 1 397 ? 60.412 -14.226 5.269 1.00 23.49 364 ASP A O 1
ATOM 2809 N N . GLU A 1 398 ? 62.523 -14.240 5.974 1.00 24.15 365 GLU A N 1
ATOM 2810 C CA . GLU A 1 398 ? 62.455 -15.601 6.452 1.00 25.13 365 GLU A CA 1
ATOM 2811 C C . GLU A 1 398 ? 61.439 -15.715 7.590 1.00 22.95 365 GLU A C 1
ATOM 2812 O O . GLU A 1 398 ? 60.663 -16.653 7.623 1.00 22.19 365 GLU A O 1
ATOM 2818 N N . ALA A 1 399 ? 61.483 -14.752 8.519 1.00 21.41 366 ALA A N 1
ATOM 2819 C CA . ALA A 1 399 ? 60.617 -14.754 9.693 1.00 20.18 366 ALA A CA 1
ATOM 2820 C C . ALA A 1 399 ? 59.155 -14.616 9.298 1.00 19.18 366 ALA A C 1
ATOM 2821 O O . ALA A 1 399 ? 58.294 -15.300 9.834 1.00 18.43 366 ALA A O 1
ATOM 2823 N N . TRP A 1 400 ? 58.911 -13.749 8.327 1.00 19.52 367 TRP A N 1
ATOM 2824 C CA . TRP A 1 400 ? 57.580 -13.523 7.790 1.00 19.47 367 TRP A CA 1
ATOM 2825 C C . TRP A 1 400 ? 57.011 -14.721 7.082 1.00 19.64 367 TRP A C 1
ATOM 2826 O O . TRP A 1 400 ? 55.818 -15.017 7.212 1.00 19.11 367 TRP A O 1
ATOM 2837 N N . ASP A 1 401 ? 57.834 -15.426 6.320 1.00 21.08 368 ASP A N 1
ATOM 2838 C CA . ASP A 1 401 ? 57.369 -16.617 5.636 1.00 21.97 368 ASP A CA 1
ATOM 2839 C C . ASP A 1 401 ? 56.921 -17.651 6.682 1.00 20.58 368 ASP A C 1
ATOM 2840 O O . ASP A 1 401 ? 55.892 -18.295 6.532 1.00 20.41 368 ASP A O 1
ATOM 2845 N N . VAL A 1 402 ? 57.707 -17.799 7.738 1.00 19.58 369 VAL A N 1
ATOM 2846 C CA . VAL A 1 402 ? 57.387 -18.729 8.815 1.00 18.61 369 VAL A CA 1
ATOM 2847 C C . VAL A 1 402 ? 56.074 -18.279 9.470 1.00 17.44 369 VAL A C 1
ATOM 2848 O O . VAL A 1 402 ? 55.141 -19.065 9.643 1.00 17.02 369 VAL A O 1
ATOM 2852 N N . THR A 1 403 ? 56.003 -17.001 9.836 1.00 16.57 370 THR A N 1
ATOM 2853 C CA . THR A 1 403 ? 54.887 -16.505 10.647 1.00 15.63 370 THR A CA 1
ATOM 2854 C C . THR A 1 403 ? 53.573 -16.642 9.871 1.00 16.25 370 THR A C 1
ATOM 2855 O O . THR A 1 403 ? 52.590 -17.165 10.377 1.00 14.89 370 THR A O 1
ATOM 2859 N N . SER A 1 404 ? 53.599 -16.162 8.639 1.00 17.09 371 SER A N 1
ATOM 2860 C CA . SER A 1 404 ? 52.412 -16.117 7.792 1.00 18.60 371 SER A CA 1
ATOM 2861 C C . SER A 1 404 ? 51.910 -17.521 7.466 1.00 19.47 371 SER A C 1
ATOM 2862 O O . SER A 1 404 ? 50.701 -17.741 7.379 1.00 20.68 371 SER A O 1
ATOM 2865 N N . LYS A 1 405 ? 52.813 -18.497 7.356 1.00 19.24 372 LYS A N 1
ATOM 2866 C CA . LYS A 1 405 ? 52.402 -19.882 7.140 1.00 19.19 372 LYS A CA 1
ATOM 2867 C C . LYS A 1 405 ? 51.999 -20.636 8.423 1.00 17.88 372 LYS A C 1
ATOM 2868 O O . LYS A 1 405 ? 51.411 -21.714 8.339 1.00 17.35 372 LYS A O 1
ATOM 2874 N N . THR A 1 406 ? 52.325 -20.089 9.594 1.00 16.59 373 THR A N 1
ATOM 2875 C CA . THR A 1 406 ? 52.030 -20.734 10.874 1.00 15.94 373 THR A CA 1
ATOM 2876 C C . THR A 1 406 ? 50.645 -20.334 11.422 1.00 15.26 373 THR A C 1
ATOM 2877 O O . THR A 1 406 ? 49.912 -21.152 11.988 1.00 15.08 373 THR A O 1
ATOM 2881 N N . VAL A 1 407 ? 50.310 -19.064 11.243 1.00 14.97 374 VAL A N 1
ATOM 2882 C CA . VAL A 1 407 ? 49.166 -18.456 11.896 1.00 14.17 374 VAL A CA 1
ATOM 2883 C C . VAL A 1 407 ? 47.907 -18.438 11.013 1.00 14.11 374 VAL A C 1
ATOM 2884 O O . VAL A 1 407 ? 47.945 -18.088 9.821 1.00 14.62 374 VAL A O 1
ATOM 2888 N N . ALA A 1 408 ? 46.775 -18.801 11.618 1.00 13.86 375 ALA A N 1
ATOM 2889 C CA . ALA A 1 408 ? 45.462 -18.640 10.984 1.00 13.90 375 ALA A CA 1
ATOM 2890 C C . ALA A 1 408 ? 44.509 -18.004 12.003 1.00 13.32 375 ALA A C 1
ATOM 2891 O O . ALA A 1 408 ? 44.723 -18.101 13.212 1.00 12.91 375 ALA A O 1
ATOM 2893 N N . TYR A 1 409 ? 43.495 -17.334 11.483 1.00 13.66 376 TYR A N 1
ATOM 2894 C CA . TYR A 1 409 ? 42.588 -16.470 12.257 1.00 13.42 376 TYR A CA 1
ATOM 2895 C C . TYR A 1 409 ? 41.142 -16.945 12.069 1.00 13.76 376 TYR A C 1
ATOM 2896 O O . TYR A 1 409 ? 40.648 -17.107 10.916 1.00 14.51 376 TYR A O 1
ATOM 2905 N N . THR A 1 410 ? 40.447 -17.135 13.204 1.00 13.59 377 THR A N 1
ATOM 2906 C CA . THR A 1 410 ? 39.017 -17.369 13.216 1.00 14.09 377 THR A CA 1
ATOM 2907 C C . THR A 1 410 ? 38.272 -16.145 13.730 1.00 14.63 377 THR A C 1
ATOM 2908 O O . THR A 1 410 ? 38.503 -15.700 14.868 1.00 14.27 377 THR A O 1
ATOM 2912 N N . ASN A 1 411 ? 37.419 -15.620 12.879 1.00 15.79 378 ASN A N 1
ATOM 2913 C CA . ASN A 1 411 ? 36.541 -14.487 13.146 1.00 17.03 378 ASN A CA 1
ATOM 2914 C C . ASN A 1 411 ? 35.169 -15.000 13.572 1.00 18.33 378 ASN A C 1
ATOM 2915 O O . ASN A 1 411 ? 34.614 -15.947 12.976 1.00 18.20 378 ASN A O 1
ATOM 2920 N N . HIS A 1 412 ? 34.593 -14.332 14.579 1.00 19.65 379 HIS A N 1
ATOM 2921 C CA . HIS A 1 412 ? 33.292 -14.666 15.165 1.00 21.61 379 HIS A CA 1
ATOM 2922 C C . HIS A 1 412 ? 32.277 -13.531 15.091 1.00 25.08 379 HIS A C 1
ATOM 2923 O O . HIS A 1 412 ? 31.179 -13.636 15.651 1.00 26.71 379 HIS A O 1
ATOM 2930 N N . THR A 1 413 ? 32.576 -12.454 14.378 1.00 28.22 380 THR A N 1
ATOM 2931 C CA . THR A 1 413 ? 31.789 -11.201 14.502 1.00 32.35 380 THR A CA 1
ATOM 2932 C C . THR A 1 413 ? 30.978 -10.860 13.274 1.00 35.37 380 THR A C 1
ATOM 2933 O O . THR A 1 413 ? 31.413 -11.123 12.154 1.00 33.90 380 THR A O 1
ATOM 2937 N N . VAL A 1 414 ? 29.797 -10.260 13.498 1.00 39.53 381 VAL A N 1
ATOM 2938 C CA . VAL A 1 414 ? 28.994 -9.660 12.443 1.00 43.25 381 VAL A CA 1
ATOM 2939 C C . VAL A 1 414 ? 29.280 -8.140 12.357 1.00 45.94 381 VAL A C 1
ATOM 2940 O O . VAL A 1 414 ? 29.512 -7.613 11.262 1.00 48.99 381 VAL A O 1
ATOM 2942 N N . LEU A 1 415 ? 29.275 -7.451 13.505 1.00 46.55 382 LEU A N 1
ATOM 2943 C CA . LEU A 1 415 ? 29.368 -5.979 13.545 1.00 48.60 382 LEU A CA 1
ATOM 2944 C C . LEU A 1 415 ? 30.821 -5.481 13.427 1.00 47.61 382 LEU A C 1
ATOM 2945 O O . LEU A 1 415 ? 31.663 -5.805 14.274 1.00 45.54 382 LEU A O 1
ATOM 2947 N N . PRO A 1 416 ? 31.130 -4.687 12.380 1.00 48.55 383 PRO A N 1
ATOM 2948 C CA . PRO A 1 416 ? 32.516 -4.164 12.260 1.00 47.68 383 PRO A CA 1
ATOM 2949 C C . PRO A 1 416 ? 32.959 -3.354 13.501 1.00 46.65 383 PRO A C 1
ATOM 2950 O O . PRO A 1 416 ? 34.127 -3.407 13.906 1.00 46.46 383 PRO A O 1
ATOM 2954 N N . GLU A 1 417 ? 32.009 -2.666 14.122 1.00 46.92 384 GLU A N 1
ATOM 2955 C CA . GLU A 1 417 ? 32.263 -1.922 15.351 1.00 46.76 384 GLU A CA 1
ATOM 2956 C C . GLU A 1 417 ? 32.789 -2.800 16.505 1.00 43.86 384 GLU A C 1
ATOM 2957 O O . GLU A 1 417 ? 33.440 -2.306 17.414 1.00 44.44 384 GLU A O 1
ATOM 2959 N N . ALA A 1 418 ? 32.532 -4.103 16.468 1.00 41.34 385 ALA A N 1
ATOM 2960 C CA . ALA A 1 418 ? 33.042 -5.022 17.488 1.00 38.56 385 ALA A CA 1
ATOM 2961 C C . ALA A 1 418 ? 34.526 -5.414 17.322 1.00 35.20 385 ALA A C 1
ATOM 2962 O O . ALA A 1 418 ? 35.106 -5.927 18.262 1.00 34.96 385 ALA A O 1
ATOM 2964 N N . LEU A 1 419 ? 35.137 -5.166 16.155 1.00 32.44 386 LEU A N 1
ATOM 2965 C CA . LEU A 1 419 ? 36.505 -5.628 15.882 1.00 29.08 386 LEU A CA 1
ATOM 2966 C C . LEU A 1 419 ? 37.539 -4.789 16.646 1.00 27.11 386 LEU A C 1
ATOM 2967 O O . LEU A 1 419 ? 37.480 -3.551 16.605 1.00 27.00 386 LEU A O 1
ATOM 2972 N N . GLU A 1 420 ? 38.472 -5.452 17.328 1.00 24.71 387 GLU A N 1
ATOM 2973 C CA . GLU A 1 420 ? 39.336 -4.774 18.304 1.00 23.97 387 GLU A CA 1
ATOM 2974 C C . GLU A 1 420 ? 40.256 -3.791 17.651 1.00 23.14 387 GLU A C 1
ATOM 2975 O O . GLU A 1 420 ? 40.864 -4.088 16.642 1.00 21.13 387 GLU A O 1
ATOM 2981 N N . LYS A 1 421 ? 40.367 -2.621 18.266 1.00 18.50 388 LYS A N 1
ATOM 2982 C CA . LYS A 1 421 ? 41.291 -1.603 17.834 1.00 19.18 388 LYS A CA 1
ATOM 2983 C C . LYS A 1 421 ? 41.940 -1.070 19.093 1.00 19.39 388 LYS A C 1
ATOM 2984 O O . LYS A 1 421 ? 41.245 -0.932 20.114 1.00 19.38 388 LYS A O 1
ATOM 2990 N N . TRP A 1 422 ? 43.240 -0.766 19.024 1.00 18.08 389 TRP A N 1
ATOM 2991 C CA . TRP A 1 422 ? 43.951 -0.179 20.153 1.00 18.21 389 TRP A CA 1
ATOM 2992 C C . TRP A 1 422 ? 44.626 1.099 19.784 1.00 18.17 389 TRP A C 1
ATOM 2993 O O . TRP A 1 422 ? 45.230 1.228 18.711 1.00 17.34 389 TRP A O 1
ATOM 3004 N N . SER A 1 423 ? 44.591 2.056 20.704 1.00 18.42 390 SER A N 1
ATOM 3005 C CA . SER A 1 423 ? 45.384 3.260 20.575 1.00 19.23 390 SER A CA 1
ATOM 3006 C C . SER A 1 423 ? 46.826 2.979 20.138 1.00 18.42 390 SER A C 1
ATOM 3007 O O . SER A 1 423 ? 47.525 2.182 20.750 1.00 17.31 390 SER A O 1
ATOM 3010 N N . GLN A 1 424 ? 47.314 3.684 19.129 1.00 18.61 391 GLN A N 1
ATOM 3011 C CA . GLN A 1 424 ? 48.734 3.546 18.769 1.00 18.42 391 GLN A CA 1
ATOM 3012 C C . GLN A 1 424 ? 49.638 3.957 19.934 1.00 18.16 391 GLN A C 1
ATOM 3013 O O . GLN A 1 424 ? 50.671 3.326 20.153 1.00 17.75 391 GLN A O 1
ATOM 3019 N N . SER A 1 425 ? 49.265 5.012 20.649 1.00 19.07 392 SER A N 1
ATOM 3020 C CA . SER A 1 425 ? 50.062 5.490 21.769 1.00 19.54 392 SER A CA 1
ATOM 3021 C C . SER A 1 425 ? 50.195 4.429 22.887 1.00 19.08 392 SER A C 1
ATOM 3022 O O . SER A 1 425 ? 51.299 4.198 23.425 1.00 18.28 392 SER A O 1
ATOM 3025 N N . LEU A 1 426 ? 49.084 3.775 23.204 1.00 18.96 393 LEU A N 1
ATOM 3026 C CA . LEU A 1 426 ? 49.113 2.718 24.226 1.00 19.23 393 LEU A CA 1
ATOM 3027 C C . LEU A 1 426 ? 49.970 1.554 23.784 1.00 18.65 393 LEU A C 1
ATOM 3028 O O . LEU A 1 426 ? 50.709 0.984 24.573 1.00 17.68 393 LEU A O 1
ATOM 3033 N N . MET A 1 427 ? 49.856 1.174 22.521 1.00 18.59 394 MET A N 1
ATOM 3034 C CA A MET A 1 427 ? 50.626 0.045 22.020 0.50 18.49 394 MET A CA 1
ATOM 3035 C CA B MET A 1 427 ? 50.634 0.061 21.995 0.50 18.59 394 MET A CA 1
ATOM 3036 C C . MET A 1 427 ? 52.121 0.363 22.065 1.00 18.25 394 MET A C 1
ATOM 3037 O O . MET A 1 427 ? 52.911 -0.499 22.411 1.00 18.31 394 MET A O 1
ATOM 3046 N N . TRP A 1 428 ? 52.504 1.590 21.713 1.00 17.87 395 TRP A N 1
ATOM 3047 C CA . TRP A 1 428 ? 53.903 1.977 21.772 1.00 17.99 395 TRP A CA 1
ATOM 3048 C C . TRP A 1 428 ? 54.425 1.920 23.208 1.00 17.43 395 TRP A C 1
ATOM 3049 O O . TRP A 1 428 ? 55.586 1.551 23.458 1.00 17.78 395 TRP A O 1
ATOM 3060 N N . LYS A 1 429 ? 53.587 2.348 24.137 1.00 17.03 396 LYS A N 1
ATOM 3061 C CA . LYS A 1 429 ? 53.970 2.416 25.563 1.00 17.28 396 LYS A CA 1
ATOM 3062 C C . LYS A 1 429 ? 54.188 0.985 26.100 1.00 16.40 396 LYS A C 1
ATOM 3063 O O . LYS A 1 429 ? 55.178 0.730 26.768 1.00 16.65 396 LYS A O 1
ATOM 3067 N N . LEU A 1 430 ? 53.252 0.093 25.844 1.00 15.08 397 LEU A N 1
ATOM 3068 C CA . LEU A 1 430 ? 53.327 -1.253 26.431 1.00 14.31 397 LEU A CA 1
ATOM 3069 C C . LEU A 1 430 ? 54.235 -2.202 25.655 1.00 13.83 397 LEU A C 1
ATOM 3070 O O . LEU A 1 430 ? 54.916 -3.054 26.250 1.00 13.30 397 LEU A O 1
ATOM 3075 N N . LEU A 1 431 ? 54.212 -2.091 24.328 1.00 13.49 398 LEU A N 1
ATOM 3076 C CA . LEU A 1 431 ? 54.819 -3.088 23.450 1.00 13.32 398 LEU A CA 1
ATOM 3077 C C . LEU A 1 431 ? 55.590 -2.406 22.313 1.00 13.74 398 LEU A C 1
ATOM 3078 O O . LEU A 1 431 ? 55.277 -2.596 21.124 1.00 14.17 398 LEU A O 1
ATOM 3083 N N . PRO A 1 432 ? 56.648 -1.654 22.654 1.00 14.15 399 PRO A N 1
ATOM 3084 C CA . PRO A 1 432 ? 57.329 -0.833 21.630 1.00 14.75 399 PRO A CA 1
ATOM 3085 C C . PRO A 1 432 ? 57.948 -1.633 20.492 1.00 14.95 399 PRO A C 1
ATOM 3086 O O . PRO A 1 432 ? 57.885 -1.234 19.304 1.00 15.53 399 PRO A O 1
ATOM 3090 N N . ARG A 1 433 ? 58.497 -2.800 20.803 1.00 14.92 400 ARG A N 1
ATOM 3091 C CA . ARG A 1 433 ? 59.109 -3.600 19.757 1.00 15.36 400 ARG A CA 1
ATOM 3092 C C . ARG A 1 433 ? 58.037 -4.149 18.807 1.00 15.09 400 ARG A C 1
ATOM 3093 O O . ARG A 1 433 ? 58.262 -4.246 17.574 1.00 15.16 400 ARG A O 1
ATOM 3101 N N . HIS A 1 434 ? 56.883 -4.497 19.374 1.00 14.56 401 HIS A N 1
ATOM 3102 C CA . HIS A 1 434 ? 55.771 -4.994 18.564 1.00 14.35 401 HIS A CA 1
ATOM 3103 C C . HIS A 1 434 ? 55.230 -3.927 17.687 1.00 15.12 401 HIS A C 1
ATOM 3104 O O . HIS A 1 434 ? 54.860 -4.225 16.544 1.00 15.28 401 HIS A O 1
ATOM 3111 N N . MET A 1 435 ? 55.186 -2.684 18.164 1.00 15.21 402 MET A N 1
ATOM 3112 C CA . MET A 1 435 ? 54.752 -1.592 17.272 1.00 16.55 402 MET A CA 1
ATOM 3113 C C . MET A 1 435 ? 55.742 -1.407 16.123 1.00 16.63 402 MET A C 1
ATOM 3114 O O . MET A 1 435 ? 55.332 -1.143 15.004 1.00 16.75 402 MET A O 1
ATOM 3119 N N . GLU A 1 436 ? 57.039 -1.566 16.371 1.00 16.52 403 GLU A N 1
ATOM 3120 C CA . GLU A 1 436 ? 58.007 -1.444 15.267 1.00 17.09 403 GLU A CA 1
ATOM 3121 C C . GLU A 1 436 ? 57.719 -2.475 14.199 1.00 16.68 403 GLU A C 1
ATOM 3122 O O . GLU A 1 436 ? 57.760 -2.177 13.010 1.00 16.89 403 GLU A O 1
ATOM 3128 N N . ILE A 1 437 ? 57.425 -3.694 14.640 1.00 15.99 404 ILE A N 1
ATOM 3129 C CA . ILE A 1 437 ? 57.136 -4.808 13.757 1.00 16.15 404 ILE A CA 1
ATOM 3130 C C . ILE A 1 437 ? 55.827 -4.580 13.016 1.00 16.55 404 ILE A C 1
ATOM 3131 O O . ILE A 1 437 ? 55.753 -4.799 11.809 1.00 17.35 404 ILE A O 1
ATOM 3136 N N . ILE A 1 438 ? 54.790 -4.126 13.724 1.00 16.39 405 ILE A N 1
ATOM 3137 C CA . ILE A 1 438 ? 53.503 -3.886 13.076 1.00 16.70 405 ILE A CA 1
ATOM 3138 C C . ILE A 1 438 ? 53.644 -2.781 12.013 1.00 17.74 405 ILE A C 1
ATOM 3139 O O . ILE A 1 438 ? 53.069 -2.863 10.933 1.00 17.49 405 ILE A O 1
ATOM 3144 N N . GLU A 1 439 ? 54.393 -1.733 12.330 1.00 18.27 406 GLU A N 1
ATOM 3145 C CA . GLU A 1 439 ? 54.616 -0.686 11.338 1.00 20.32 406 GLU A CA 1
ATOM 3146 C C . GLU A 1 439 ? 55.264 -1.217 10.059 1.00 20.29 406 GLU A C 1
ATOM 3147 O O . GLU A 1 439 ? 54.942 -0.766 8.967 1.00 20.63 406 GLU A O 1
ATOM 3153 N N . GLU A 1 440 ? 56.181 -2.161 10.201 1.00 19.41 407 GLU A N 1
ATOM 3154 C CA . GLU A 1 440 ? 56.884 -2.706 9.052 1.00 19.96 407 GLU A CA 1
ATOM 3155 C C . GLU A 1 440 ? 55.970 -3.661 8.277 1.00 19.72 407 GLU A C 1
ATOM 3156 O O . GLU A 1 440 ? 56.003 -3.692 7.052 1.00 20.19 407 GLU A O 1
ATOM 3162 N N . ILE A 1 441 ? 55.145 -4.426 8.997 1.00 18.07 408 ILE A N 1
ATOM 3163 C CA . ILE A 1 441 ? 54.145 -5.268 8.335 1.00 18.25 408 ILE A CA 1
ATOM 3164 C C . ILE A 1 441 ? 53.268 -4.387 7.467 1.00 19.06 408 ILE A C 1
ATOM 3165 O O . ILE A 1 441 ? 53.057 -4.643 6.276 1.00 19.53 408 ILE A O 1
ATOM 3170 N N . ASP A 1 442 ? 52.782 -3.313 8.063 1.00 19.38 409 ASP A N 1
ATOM 3171 C CA . ASP A 1 442 ? 51.901 -2.423 7.332 1.00 20.43 409 ASP A CA 1
ATOM 3172 C C . ASP A 1 442 ? 52.596 -1.730 6.149 1.00 21.79 409 ASP A C 1
ATOM 3173 O O . ASP A 1 442 ? 52.011 -1.664 5.045 1.00 22.12 409 ASP A O 1
ATOM 3178 N N . LYS A 1 443 ? 53.835 -1.268 6.354 1.00 21.93 410 LYS A N 1
ATOM 3179 C CA . LYS A 1 443 ? 54.599 -0.617 5.299 1.00 23.75 410 LYS A CA 1
ATOM 3180 C C . LYS A 1 443 ? 54.725 -1.570 4.104 1.00 23.95 410 LYS A C 1
ATOM 3181 O O . LYS A 1 443 ? 54.488 -1.177 2.970 1.00 24.95 410 LYS A O 1
ATOM 3187 N N . ARG A 1 444 ? 55.081 -2.816 4.379 1.00 22.84 411 ARG A N 1
ATOM 3188 C CA . ARG A 1 444 ? 55.237 -3.804 3.303 1.00 23.71 411 ARG A CA 1
ATOM 3189 C C . ARG A 1 444 ? 53.923 -4.174 2.642 1.00 23.94 411 ARG A C 1
ATOM 3190 O O . ARG A 1 444 ? 53.864 -4.351 1.423 1.00 24.65 411 ARG A O 1
ATOM 3198 N N . PHE A 1 445 ? 52.853 -4.297 3.436 1.00 22.67 412 PHE A N 1
ATOM 3199 C CA . PHE A 1 445 ? 51.558 -4.556 2.869 1.00 22.90 412 PHE A CA 1
ATOM 3200 C C . PHE A 1 445 ? 51.074 -3.441 1.942 1.00 24.19 412 PHE A C 1
ATOM 3201 O O . PHE A 1 445 ? 50.601 -3.700 0.831 1.00 25.29 412 PHE A O 1
ATOM 3209 N N . VAL A 1 446 ? 51.175 -2.200 2.394 1.00 23.81 413 VAL A N 1
ATOM 3210 C CA . VAL A 1 446 ? 50.760 -1.057 1.572 1.00 25.21 413 VAL A CA 1
ATOM 3211 C C . VAL A 1 446 ? 51.585 -1.009 0.281 1.00 26.93 413 VAL A C 1
ATOM 3212 O O . VAL A 1 446 ? 51.041 -0.756 -0.797 1.00 28.14 413 VAL A O 1
ATOM 3216 N N . GLN A 1 447 ? 52.869 -1.320 0.367 1.00 27.10 414 GLN A N 1
ATOM 3217 C CA . GLN A 1 447 ? 53.678 -1.386 -0.855 1.00 29.19 414 GLN A CA 1
ATOM 3218 C C . GLN A 1 447 ? 53.222 -2.487 -1.829 1.00 30.24 414 GLN A C 1
ATOM 3219 O O . GLN A 1 447 ? 53.248 -2.302 -3.070 1.00 31.48 414 GLN A O 1
ATOM 3225 N N . THR A 1 448 ? 52.809 -3.631 -1.295 1.00 29.31 415 THR A N 1
ATOM 3226 C CA . THR A 1 448 ? 52.253 -4.692 -2.127 1.00 30.43 415 THR A CA 1
ATOM 3227 C C . THR A 1 448 ? 51.018 -4.193 -2.892 1.00 31.52 415 THR A C 1
ATOM 3228 O O . THR A 1 448 ? 50.844 -4.503 -4.084 1.00 32.69 415 THR A O 1
ATOM 3232 N N . ILE A 1 449 ? 50.168 -3.408 -2.236 1.00 30.97 416 ILE A N 1
ATOM 3233 C CA . ILE A 1 449 ? 49.003 -2.833 -2.907 1.00 32.63 416 ILE A CA 1
ATOM 3234 C C . ILE A 1 449 ? 49.476 -1.897 -4.026 1.00 34.75 416 ILE A C 1
ATOM 3235 O O . ILE A 1 449 ? 48.981 -1.966 -5.150 1.00 35.80 416 ILE A O 1
ATOM 3240 N N . ARG A 1 450 ? 50.449 -1.046 -3.724 1.00 35.45 417 ARG A N 1
ATOM 3241 C CA . ARG A 1 450 ? 50.918 -0.099 -4.723 1.00 38.44 417 ARG A CA 1
ATOM 3242 C C . ARG A 1 450 ? 51.604 -0.795 -5.898 1.00 39.66 417 ARG A C 1
ATOM 3243 O O . ARG A 1 450 ? 51.569 -0.285 -7.021 1.00 41.84 417 ARG A O 1
ATOM 3251 N N . ASP A 1 451 ? 52.237 -1.938 -5.646 1.00 38.79 418 ASP A N 1
ATOM 3252 C CA . ASP A 1 451 ? 53.000 -2.658 -6.687 1.00 40.43 418 ASP A CA 1
ATOM 3253 C C . ASP A 1 451 ? 52.141 -3.587 -7.536 1.00 41.15 418 ASP A C 1
ATOM 3254 O O . ASP A 1 451 ? 52.388 -3.758 -8.737 1.00 42.53 418 ASP A O 1
ATOM 3259 N N . THR A 1 452 ? 51.153 -4.210 -6.905 1.00 40.03 419 THR A N 1
ATOM 3260 C CA . THR A 1 452 ? 50.430 -5.315 -7.534 1.00 41.09 419 THR A CA 1
ATOM 3261 C C . THR A 1 452 ? 48.942 -5.047 -7.726 1.00 41.98 419 THR A C 1
ATOM 3262 O O . THR A 1 452 ? 48.281 -5.757 -8.488 1.00 43.08 419 THR A O 1
ATOM 3266 N N . ARG A 1 453 ? 48.390 -4.072 -7.008 1.00 41.87 420 ARG A N 1
ATOM 3267 C CA . ARG A 1 453 ? 46.955 -3.794 -7.064 1.00 41.92 420 ARG A CA 1
ATOM 3268 C C . ARG A 1 453 ? 46.679 -2.298 -7.021 1.00 42.94 420 ARG A C 1
ATOM 3269 O O . ARG A 1 453 ? 45.991 -1.795 -6.129 1.00 41.95 420 ARG A O 1
ATOM 3277 N N . VAL A 1 454 ? 47.203 -1.598 -8.020 1.00 45.07 421 VAL A N 1
ATOM 3278 C CA . VAL A 1 454 ? 47.076 -0.146 -8.105 1.00 46.59 421 VAL A CA 1
ATOM 3279 C C . VAL A 1 454 ? 45.610 0.310 -8.064 1.00 46.65 421 VAL A C 1
ATOM 3280 O O . VAL A 1 454 ? 45.318 1.413 -7.581 1.00 47.03 421 VAL A O 1
ATOM 3284 N N . ASP A 1 455 ? 44.700 -0.539 -8.537 1.00 46.98 422 ASP A N 1
ATOM 3285 C CA . ASP A 1 455 ? 43.253 -0.282 -8.452 1.00 47.50 422 ASP A CA 1
ATOM 3286 C C . ASP A 1 455 ? 42.707 -0.042 -7.040 1.00 46.16 422 ASP A C 1
ATOM 3287 O O . ASP A 1 455 ? 41.641 0.549 -6.890 1.00 47.58 422 ASP A O 1
ATOM 3292 N N . LEU A 1 456 ? 43.416 -0.517 -6.013 1.00 43.48 423 LEU A N 1
ATOM 3293 C CA . LEU A 1 456 ? 42.971 -0.357 -4.628 1.00 41.28 423 LEU A CA 1
ATOM 3294 C C . LEU A 1 456 ? 43.684 0.785 -3.890 1.00 41.31 423 LEU A C 1
ATOM 3295 O O . LEU A 1 456 ? 43.504 0.935 -2.674 1.00 39.23 423 LEU A O 1
ATOM 3300 N N . GLU A 1 457 ? 44.478 1.581 -4.609 1.00 42.59 424 GLU A N 1
ATOM 3301 C CA . GLU A 1 457 ? 45.243 2.679 -3.990 1.00 43.11 424 GLU A CA 1
ATOM 3302 C C . GLU A 1 457 ? 44.361 3.596 -3.129 1.00 43.23 424 GLU A C 1
ATOM 3303 O O . GLU A 1 457 ? 44.742 3.956 -2.011 1.00 41.60 424 GLU A O 1
ATOM 3305 N N . ASP A 1 458 ? 43.173 3.922 -3.631 1.00 44.80 425 ASP A N 1
ATOM 3306 C CA . ASP A 1 458 ? 42.247 4.810 -2.921 1.00 45.84 425 ASP A CA 1
ATOM 3307 C C . ASP A 1 458 ? 41.657 4.217 -1.647 1.00 43.28 425 ASP A C 1
ATOM 3308 O O . ASP A 1 458 ? 41.071 4.943 -0.853 1.00 44.49 425 ASP A O 1
ATOM 3313 N N . LYS A 1 459 ? 41.782 2.909 -1.476 1.00 40.17 426 LYS A N 1
ATOM 3314 C CA . LYS A 1 459 ? 41.333 2.224 -0.267 1.00 37.95 426 LYS A CA 1
ATOM 3315 C C . LYS A 1 459 ? 42.451 1.890 0.719 1.00 35.49 426 LYS A C 1
ATOM 3316 O O . LYS A 1 459 ? 42.213 1.225 1.732 1.00 33.39 426 LYS A O 1
ATOM 3322 N N . ILE A 1 460 ? 43.666 2.336 0.456 1.00 35.40 427 ILE A N 1
ATOM 3323 C CA . ILE A 1 460 ? 44.766 2.098 1.414 1.00 34.20 427 ILE A CA 1
ATOM 3324 C C . ILE A 1 460 ? 44.421 2.575 2.827 1.00 33.38 427 ILE A C 1
ATOM 3325 O O . ILE A 1 460 ? 44.702 1.872 3.789 1.00 31.52 427 ILE A O 1
ATOM 3330 N N . SER A 1 461 ? 43.764 3.727 2.949 1.00 34.73 428 SER A N 1
ATOM 3331 C CA . SER A 1 461 ? 43.368 4.246 4.260 1.00 34.71 428 SER A CA 1
ATOM 3332 C C . SER A 1 461 ? 42.491 3.285 5.067 1.00 33.50 428 SER A C 1
ATOM 3333 O O . SER A 1 461 ? 42.599 3.269 6.291 1.00 32.61 428 SER A O 1
ATOM 3336 N N . SER A 1 462 ? 41.632 2.499 4.412 1.00 33.61 429 SER A N 1
ATOM 3337 C CA . SER A 1 462 ? 40.767 1.543 5.112 1.00 32.53 429 SER A CA 1
ATOM 3338 C C . SER A 1 462 ? 41.355 0.141 5.205 1.00 29.56 429 SER A C 1
ATOM 3339 O O . SER A 1 462 ? 41.048 -0.594 6.136 1.00 29.14 429 SER A O 1
ATOM 3342 N N . LEU A 1 463 ? 42.229 -0.224 4.269 1.00 28.75 430 LEU A N 1
ATOM 3343 C CA . LEU A 1 463 ? 42.877 -1.542 4.273 1.00 26.94 430 LEU A CA 1
ATOM 3344 C C . LEU A 1 463 ? 44.116 -1.636 5.159 1.00 24.57 430 LEU A C 1
ATOM 3345 O O . LEU A 1 463 ? 44.464 -2.726 5.592 1.00 23.69 430 LEU A O 1
ATOM 3350 N N . SER A 1 464 ? 44.777 -0.515 5.437 1.00 23.65 431 SER A N 1
ATOM 3351 C CA . SER A 1 464 ? 45.997 -0.548 6.264 1.00 22.47 431 SER A CA 1
ATOM 3352 C C . SER A 1 464 ? 45.679 -1.034 7.688 1.00 20.64 431 SER A C 1
ATOM 3353 O O . SER A 1 464 ? 44.555 -0.903 8.179 1.00 19.53 431 SER A O 1
ATOM 3356 N N . ILE A 1 465 ? 46.674 -1.635 8.317 1.00 19.39 432 ILE A N 1
ATOM 3357 C CA . ILE A 1 465 ? 46.556 -2.065 9.713 1.00 18.53 432 ILE A CA 1
ATOM 3358 C C . ILE A 1 465 ? 46.499 -0.820 10.633 1.00 18.76 432 ILE A C 1
ATOM 3359 O O . ILE A 1 465 ? 45.724 -0.781 11.602 1.00 18.34 432 ILE A O 1
ATOM 3364 N N . LEU A 1 466 ? 47.298 0.194 10.311 1.00 20.02 433 LEU A N 1
ATOM 3365 C CA . LEU A 1 466 ? 47.307 1.430 11.075 1.00 20.83 433 LEU A CA 1
ATOM 3366 C C . LEU A 1 466 ? 46.287 2.402 10.525 1.00 22.82 433 LEU A C 1
ATOM 3367 O O . LEU A 1 466 ? 46.310 2.725 9.341 1.00 23.05 433 LEU A O 1
ATOM 3372 N N . ASP A 1 467 ? 45.412 2.887 11.411 1.00 23.65 434 ASP A N 1
ATOM 3373 C CA . ASP A 1 467 ? 44.442 3.949 11.108 1.00 25.35 434 ASP A CA 1
ATOM 3374 C C . ASP A 1 467 ? 45.014 5.217 11.680 1.00 27.18 434 ASP A C 1
ATOM 3375 O O . ASP A 1 467 ? 45.053 5.383 12.897 1.00 26.50 434 ASP A O 1
ATOM 3380 N N . ASN A 1 468 ? 45.477 6.111 10.814 1.00 28.51 435 ASN A N 1
ATOM 3381 C CA . ASN A 1 468 ? 46.113 7.338 11.260 1.00 30.75 435 ASN A CA 1
ATOM 3382 C C . ASN A 1 468 ? 45.141 8.521 11.329 1.00 31.86 435 ASN A C 1
ATOM 3383 O O . ASN A 1 468 ? 45.545 9.652 11.223 1.00 32.66 435 ASN A O 1
ATOM 3388 N N . ASN A 1 469 ? 43.864 8.223 11.580 1.00 33.48 436 ASN A N 1
ATOM 3389 C CA . ASN A 1 469 ? 42.832 9.204 11.908 1.00 36.73 436 ASN A CA 1
ATOM 3390 C C . ASN A 1 469 ? 43.435 10.195 12.897 1.00 38.41 436 ASN A C 1
ATOM 3391 O O . ASN A 1 469 ? 43.938 9.778 13.953 1.00 38.06 436 ASN A O 1
ATOM 3396 N N . PRO A 1 470 ? 43.445 11.498 12.555 1.00 40.91 437 PRO A N 1
ATOM 3397 C CA . PRO A 1 470 ? 44.128 12.467 13.434 1.00 41.02 437 PRO A CA 1
ATOM 3398 C C . PRO A 1 470 ? 43.535 12.576 14.855 1.00 40.49 437 PRO A C 1
ATOM 3399 O O . PRO A 1 470 ? 44.256 12.887 15.787 1.00 40.04 437 PRO A O 1
ATOM 3403 N N . GLN A 1 471 ? 42.232 12.349 15.011 1.00 42.41 438 GLN A N 1
ATOM 3404 C CA . GLN A 1 471 ? 41.620 12.381 16.350 1.00 44.10 438 GLN A CA 1
ATOM 3405 C C . GLN A 1 471 ? 42.059 11.182 17.185 1.00 41.20 438 GLN A C 1
ATOM 3406 O O . GLN A 1 471 ? 42.581 11.374 18.290 1.00 43.37 438 GLN A O 1
ATOM 3412 N N . LYS A 1 472 ? 41.921 9.973 16.637 1.00 37.31 439 LYS A N 1
ATOM 3413 C CA . LYS A 1 472 ? 42.222 8.741 17.363 1.00 33.12 439 LYS A CA 1
ATOM 3414 C C . LYS A 1 472 ? 43.005 7.706 16.517 1.00 29.48 439 LYS A C 1
ATOM 3415 O O . LYS A 1 472 ? 42.401 6.798 15.970 1.00 29.11 439 LYS A O 1
ATOM 3417 N N . PRO A 1 473 ? 44.337 7.846 16.421 1.00 26.93 440 PRO A N 1
ATOM 3418 C CA . PRO A 1 473 ? 45.098 6.845 15.680 1.00 25.24 440 PRO A CA 1
ATOM 3419 C C . PRO A 1 473 ? 45.128 5.519 16.399 1.00 22.73 440 PRO A C 1
ATOM 3420 O O . PRO A 1 473 ? 45.427 5.478 17.594 1.00 21.92 440 PRO A O 1
ATOM 3424 N N . VAL A 1 474 ? 44.825 4.441 15.677 1.00 20.89 441 VAL A N 1
ATOM 3425 C CA . VAL A 1 474 ? 44.675 3.133 16.269 1.00 19.20 441 VAL A CA 1
ATOM 3426 C C . VAL A 1 474 ? 45.323 2.050 15.396 1.00 18.14 441 VAL A C 1
ATOM 3427 O O . VAL A 1 474 ? 45.645 2.273 14.238 1.00 18.05 441 VAL A O 1
ATOM 3431 N N . VAL A 1 475 ? 45.534 0.894 16.005 1.00 17.48 442 VAL A N 1
ATOM 3432 C CA . VAL A 1 475 ? 45.935 -0.322 15.327 1.00 16.71 442 VAL A CA 1
ATOM 3433 C C . VAL A 1 475 ? 44.674 -1.197 15.179 1.00 16.82 442 VAL A C 1
ATOM 3434 O O . VAL A 1 475 ? 43.965 -1.484 16.161 1.00 16.00 442 VAL A O 1
ATOM 3438 N N . ARG A 1 476 ? 44.372 -1.566 13.931 1.00 17.02 443 ARG A N 1
ATOM 3439 C CA . ARG A 1 476 ? 43.219 -2.387 13.615 1.00 17.25 443 ARG A CA 1
ATOM 3440 C C . ARG A 1 476 ? 43.630 -3.833 13.679 1.00 16.50 443 ARG A C 1
ATOM 3441 O O . ARG A 1 476 ? 44.180 -4.385 12.732 1.00 15.82 443 ARG A O 1
ATOM 3449 N N . MET A 1 477 ? 43.326 -4.480 14.793 1.00 15.51 444 MET A N 1
ATOM 3450 C CA . MET A 1 477 ? 43.813 -5.823 15.003 1.00 15.07 444 MET A CA 1
ATOM 3451 C C . MET A 1 477 ? 43.265 -6.839 14.003 1.00 14.74 444 MET A C 1
ATOM 3452 O O . MET A 1 477 ? 44.008 -7.747 13.608 1.00 14.67 444 MET A O 1
ATOM 3457 N N . ALA A 1 478 ? 42.003 -6.707 13.590 1.00 14.67 445 ALA A N 1
ATOM 3458 C CA . ALA A 1 478 ? 41.440 -7.670 12.616 1.00 15.02 445 ALA A CA 1
ATOM 3459 C C . ALA A 1 478 ? 42.200 -7.560 11.289 1.00 15.53 445 ALA A C 1
ATOM 3460 O O . ALA A 1 478 ? 42.408 -8.599 10.613 1.00 15.80 445 ALA A O 1
ATOM 3462 N N . ASN A 1 479 ? 42.564 -6.342 10.899 1.00 16.38 446 ASN A N 1
ATOM 3463 C CA . ASN A 1 479 ? 43.314 -6.109 9.658 1.00 17.18 446 ASN A CA 1
ATOM 3464 C C . ASN A 1 479 ? 44.696 -6.773 9.779 1.00 16.37 446 ASN A C 1
ATOM 3465 O O . ASN A 1 479 ? 45.146 -7.442 8.842 1.00 16.93 446 ASN A O 1
ATOM 3470 N N . LEU A 1 480 ? 45.346 -6.616 10.921 1.00 15.14 447 LEU A N 1
ATOM 3471 C CA . LEU A 1 480 ? 46.612 -7.267 11.140 1.00 14.75 447 LEU A CA 1
ATOM 3472 C C . LEU A 1 480 ? 46.458 -8.787 11.032 1.00 14.37 447 LEU A C 1
ATOM 3473 O O . LEU A 1 480 ? 47.279 -9.445 10.409 1.00 14.35 447 LEU A O 1
ATOM 3478 N N . CYS A 1 481 ? 45.395 -9.334 11.611 1.00 14.15 448 CYS A N 1
ATOM 3479 C CA . CYS A 1 481 ? 45.147 -10.784 11.522 1.00 13.77 448 CYS A CA 1
ATOM 3480 C C . CYS A 1 481 ? 44.922 -11.233 10.057 1.00 14.25 448 CYS A C 1
ATOM 3481 O O . CYS A 1 481 ? 45.477 -12.240 9.627 1.00 14.35 448 CYS A O 1
ATOM 3484 N N . VAL A 1 482 ? 44.089 -10.514 9.313 1.00 14.57 449 VAL A N 1
ATOM 3485 C CA . VAL A 1 482 ? 43.764 -10.938 7.931 1.00 15.38 449 VAL A CA 1
ATOM 3486 C C . VAL A 1 482 ? 44.996 -10.807 7.045 1.00 16.69 449 VAL A C 1
ATOM 3487 O O . VAL A 1 482 ? 45.269 -11.699 6.213 1.00 17.65 449 VAL A O 1
ATOM 3491 N N . VAL A 1 483 ? 45.720 -9.694 7.168 1.00 16.87 450 VAL A N 1
ATOM 3492 C CA . VAL A 1 483 ? 46.927 -9.478 6.361 1.00 18.25 450 VAL A CA 1
ATOM 3493 C C . VAL A 1 483 ? 47.967 -10.583 6.579 1.00 18.26 450 VAL A C 1
ATOM 3494 O O . VAL A 1 483 ? 48.597 -11.054 5.607 1.00 19.97 450 VAL A O 1
ATOM 3498 N N . SER A 1 484 ? 48.127 -11.015 7.816 1.00 17.03 451 SER A N 1
ATOM 3499 C CA . SER A 1 484 ? 49.231 -11.878 8.215 1.00 17.12 451 SER A CA 1
ATOM 3500 C C . SER A 1 484 ? 48.944 -13.376 8.129 1.00 17.57 451 SER A C 1
ATOM 3501 O O . SER A 1 484 ? 49.859 -14.148 7.945 1.00 19.92 451 SER A O 1
ATOM 3504 N N . SER A 1 485 ? 47.692 -13.772 8.281 1.00 16.68 452 SER A N 1
ATOM 3505 C CA . SER A 1 485 ? 47.309 -15.173 8.381 1.00 16.14 452 SER A CA 1
ATOM 3506 C C . SER A 1 485 ? 47.151 -15.794 7.013 1.00 17.01 452 SER A C 1
ATOM 3507 O O . SER A 1 485 ? 46.604 -15.161 6.104 1.00 17.71 452 SER A O 1
ATOM 3510 N N . HIS A 1 486 ? 47.565 -17.048 6.871 1.00 16.92 453 HIS A N 1
ATOM 3511 C CA . HIS A 1 486 ? 47.405 -17.730 5.588 1.00 17.72 453 HIS A CA 1
ATOM 3512 C C . HIS A 1 486 ? 45.965 -18.090 5.320 1.00 17.28 453 HIS A C 1
ATOM 3513 O O . HIS A 1 486 ? 45.557 -18.206 4.167 1.00 17.95 453 HIS A O 1
ATOM 3520 N N . THR A 1 487 ? 45.193 -18.305 6.392 1.00 15.90 454 THR A N 1
ATOM 3521 C CA . THR A 1 487 ? 43.761 -18.623 6.327 1.00 15.24 454 THR A CA 1
ATOM 3522 C C . THR A 1 487 ? 42.978 -17.803 7.346 1.00 14.42 454 THR A C 1
ATOM 3523 O O . THR A 1 487 ? 43.432 -17.579 8.471 1.00 13.91 454 THR A O 1
ATOM 3527 N N . VAL A 1 488 ? 41.813 -17.326 6.915 1.00 14.32 455 VAL A N 1
ATOM 3528 C CA . VAL A 1 488 ? 40.818 -16.709 7.783 1.00 13.87 455 VAL A CA 1
ATOM 3529 C C . VAL A 1 488 ? 39.525 -17.495 7.642 1.00 13.83 455 VAL A C 1
ATOM 3530 O O . VAL A 1 488 ? 39.118 -17.815 6.519 1.00 14.82 455 VAL A O 1
ATOM 3534 N N . ASN A 1 489 ? 38.867 -17.828 8.750 1.00 12.93 456 ASN A N 1
ATOM 3535 C CA . ASN A 1 489 ? 37.555 -18.506 8.638 1.00 13.15 456 ASN A CA 1
ATOM 3536 C C . ASN A 1 489 ? 36.489 -17.849 9.471 1.00 12.37 456 ASN A C 1
ATOM 3537 O O . ASN A 1 489 ? 36.782 -17.310 10.518 1.00 12.72 456 ASN A O 1
ATOM 3542 N N . GLY A 1 490 ? 35.262 -17.896 8.976 1.00 12.98 457 GLY A N 1
ATOM 3543 C CA . GLY A 1 490 ? 34.080 -17.658 9.791 1.00 12.81 457 GLY A CA 1
ATOM 3544 C C . GLY A 1 490 ? 33.487 -18.951 10.294 1.00 12.24 457 GLY A C 1
ATOM 3545 O O . GLY A 1 490 ? 34.042 -20.028 10.082 1.00 12.80 457 GLY A O 1
ATOM 3546 N N . VAL A 1 491 ? 32.375 -18.841 11.001 1.00 12.37 458 VAL A N 1
ATOM 3547 C CA . VAL A 1 491 ? 31.912 -19.922 11.902 1.00 12.16 458 VAL A CA 1
ATOM 3548 C C . VAL A 1 491 ? 30.531 -20.441 11.558 1.00 12.87 458 VAL A C 1
ATOM 3549 O O . VAL A 1 491 ? 29.971 -21.281 12.289 1.00 12.53 458 VAL A O 1
ATOM 3553 N N . ALA A 1 492 ? 30.022 -20.023 10.415 1.00 13.93 459 ALA A N 1
ATOM 3554 C CA . ALA A 1 492 ? 28.766 -20.500 9.812 1.00 14.72 459 ALA A CA 1
ATOM 3555 C C . ALA A 1 492 ? 28.782 -20.072 8.368 1.00 16.65 459 ALA A C 1
ATOM 3556 O O . ALA A 1 492 ? 29.383 -19.053 8.009 1.00 16.11 459 ALA A O 1
ATOM 3558 N N . GLN A 1 493 ? 28.117 -20.825 7.509 1.00 18.19 460 GLN A N 1
ATOM 3559 C CA . GLN A 1 493 ? 28.182 -20.514 6.100 1.00 19.92 460 GLN A CA 1
ATOM 3560 C C . GLN A 1 493 ? 27.769 -19.077 5.798 1.00 19.73 460 GLN A C 1
ATOM 3561 O O . GLN A 1 493 ? 28.455 -18.383 5.037 1.00 20.79 460 GLN A O 1
ATOM 3567 N N . LEU A 1 494 ? 26.659 -18.608 6.354 1.00 18.91 461 LEU A N 1
ATOM 3568 C CA . LEU A 1 494 ? 26.225 -17.265 6.028 1.00 19.98 461 LEU A CA 1
ATOM 3569 C C . LEU A 1 494 ? 27.180 -16.208 6.583 1.00 18.79 461 LEU A C 1
ATOM 3570 O O . LEU A 1 494 ? 27.418 -15.195 5.917 1.00 19.60 461 LEU A O 1
ATOM 3575 N N . HIS A 1 495 ? 27.719 -16.467 7.771 1.00 16.92 462 HIS A N 1
ATOM 3576 C CA . HIS A 1 495 ? 28.702 -15.585 8.409 1.00 16.20 462 HIS A CA 1
ATOM 3577 C C . HIS A 1 495 ? 29.933 -15.486 7.535 1.00 16.56 462 HIS A C 1
ATOM 3578 O O . HIS A 1 495 ? 30.409 -14.392 7.233 1.00 16.95 462 HIS A O 1
ATOM 3585 N N . SER A 1 496 ? 30.436 -16.643 7.108 1.00 16.62 463 SER A N 1
ATOM 3586 C CA . SER A 1 496 ? 31.635 -16.678 6.283 1.00 17.14 463 SER A CA 1
ATOM 3587 C C . SER A 1 496 ? 31.396 -15.962 4.955 1.00 19.01 463 SER A C 1
ATOM 3588 O O . SER A 1 496 ? 32.274 -15.211 4.472 1.00 20.08 463 SER A O 1
ATOM 3591 N N . ASP A 1 497 ? 30.215 -16.140 4.391 1.00 20.32 464 ASP A N 1
ATOM 3592 C CA . ASP A 1 497 ? 29.852 -15.458 3.132 1.00 23.26 464 ASP A CA 1
ATOM 3593 C C . ASP A 1 497 ? 29.847 -13.914 3.320 1.00 24.00 464 ASP A C 1
ATOM 3594 O O . ASP A 1 497 ? 30.278 -13.165 2.440 1.00 25.42 464 ASP A O 1
ATOM 3599 N N . ILE A 1 498 ? 29.336 -13.451 4.461 1.00 23.55 465 ILE A N 1
ATOM 3600 C CA . ILE A 1 498 ? 29.314 -12.022 4.787 1.00 24.90 465 ILE A CA 1
ATOM 3601 C C . ILE A 1 498 ? 30.727 -11.482 4.994 1.00 24.26 465 ILE A C 1
ATOM 3602 O O . ILE A 1 498 ? 31.059 -10.376 4.534 1.00 24.82 465 ILE A O 1
ATOM 3607 N N . LEU A 1 499 ? 31.582 -12.246 5.655 1.00 22.86 466 LEU A N 1
ATOM 3608 C CA . LEU A 1 499 ? 32.986 -11.825 5.775 1.00 23.06 466 LEU A CA 1
ATOM 3609 C C . LEU A 1 499 ? 33.590 -11.565 4.382 1.00 24.92 466 LEU A C 1
ATOM 3610 O O . LEU A 1 499 ? 34.290 -10.565 4.171 1.00 24.68 466 LEU A O 1
ATOM 3615 N N . LYS A 1 500 ? 33.328 -12.483 3.454 1.00 24.78 467 LYS A N 1
ATOM 3616 C CA . LYS A 1 500 ? 33.916 -12.406 2.111 1.00 27.68 467 LYS A CA 1
ATOM 3617 C C . LYS A 1 500 ? 33.281 -11.322 1.248 1.00 29.28 467 LYS A C 1
ATOM 3618 O O . LYS A 1 500 ? 33.967 -10.668 0.449 1.00 31.56 467 LYS A O 1
ATOM 3624 N N . ALA A 1 501 ? 31.969 -11.163 1.359 1.00 29.58 468 ALA A N 1
ATOM 3625 C CA . ALA A 1 501 ? 31.218 -10.275 0.474 1.00 31.34 468 ALA A CA 1
ATOM 3626 C C . ALA A 1 501 ? 31.246 -8.816 0.925 1.00 32.30 468 ALA A C 1
ATOM 3627 O O . ALA A 1 501 ? 31.099 -7.904 0.098 1.00 32.68 468 ALA A O 1
ATOM 3629 N N . GLU A 1 502 ? 31.374 -8.594 2.227 1.00 31.33 469 GLU A N 1
ATOM 3630 C CA . GLU A 1 502 ? 31.138 -7.272 2.768 1.00 33.85 469 GLU A CA 1
ATOM 3631 C C . GLU A 1 502 ? 32.286 -6.784 3.651 1.00 32.19 469 GLU A C 1
ATOM 3632 O O . GLU A 1 502 ? 32.972 -5.858 3.277 1.00 34.55 469 GLU A O 1
ATOM 3638 N N . LEU A 1 503 ? 32.540 -7.464 4.756 1.00 30.44 470 LEU A N 1
ATOM 3639 C CA . LEU A 1 503 ? 33.482 -6.974 5.763 1.00 29.90 470 LEU A CA 1
ATOM 3640 C C . LEU A 1 503 ? 34.911 -6.925 5.210 1.00 28.55 470 LEU A C 1
ATOM 3641 O O . LEU A 1 503 ? 35.596 -5.928 5.360 1.00 28.46 470 LEU A O 1
ATOM 3646 N N . PHE A 1 504 ? 35.334 -8.000 4.543 1.00 25.91 471 PHE A N 1
ATOM 3647 C CA . PHE A 1 504 ? 36.697 -8.126 4.071 1.00 24.47 471 PHE A CA 1
ATOM 3648 C C . PHE A 1 504 ? 36.801 -8.374 2.569 1.00 25.09 471 PHE A C 1
ATOM 3649 O O . PHE A 1 504 ? 37.751 -9.039 2.120 1.00 24.20 471 PHE A O 1
ATOM 3657 N N . ALA A 1 505 ? 35.876 -7.771 1.810 1.00 25.99 472 ALA A N 1
ATOM 3658 C CA . ALA A 1 505 ? 35.753 -7.980 0.362 1.00 27.41 472 ALA A CA 1
ATOM 3659 C C . ALA A 1 505 ? 37.043 -7.667 -0.378 1.00 27.83 472 ALA A C 1
ATOM 3660 O O . ALA A 1 505 ? 37.448 -8.433 -1.247 1.00 28.04 472 ALA A O 1
ATOM 3662 N N . ASP A 1 506 ? 37.704 -6.567 -0.031 1.00 28.05 473 ASP A N 1
ATOM 3663 C CA . ASP A 1 506 ? 38.929 -6.211 -0.710 1.00 28.88 473 ASP A CA 1
ATOM 3664 C C . ASP A 1 506 ? 40.059 -7.187 -0.399 1.00 27.22 473 ASP A C 1
ATOM 3665 O O . ASP A 1 506 ? 40.831 -7.544 -1.280 1.00 27.59 473 ASP A O 1
ATOM 3670 N N . TYR A 1 507 ? 40.159 -7.633 0.847 1.00 25.47 474 TYR A N 1
ATOM 3671 C CA . TYR A 1 507 ? 41.163 -8.648 1.186 1.00 24.26 474 TYR A CA 1
ATOM 3672 C C . TYR A 1 507 ? 40.922 -9.949 0.415 1.00 24.42 474 TYR A C 1
ATOM 3673 O O . TYR A 1 507 ? 41.875 -10.607 0.005 1.00 24.56 474 TYR A O 1
ATOM 3682 N N . VAL A 1 508 ? 39.660 -10.314 0.243 1.00 24.40 475 VAL A N 1
ATOM 3683 C CA . VAL A 1 508 ? 39.326 -11.501 -0.536 1.00 25.24 475 VAL A CA 1
ATOM 3684 C C . VAL A 1 508 ? 39.781 -11.335 -1.968 1.00 27.22 475 VAL A C 1
ATOM 3685 O O . VAL A 1 508 ? 40.250 -12.288 -2.604 1.00 27.98 475 VAL A O 1
ATOM 3689 N N . SER A 1 509 ? 39.668 -10.116 -2.490 1.00 28.71 476 SER A N 1
ATOM 3690 C CA . SER A 1 509 ? 40.130 -9.840 -3.833 1.00 30.97 476 SER A CA 1
ATOM 3691 C C . SER A 1 509 ? 41.653 -10.004 -3.937 1.00 30.90 476 SER A C 1
ATOM 3692 O O . SER A 1 509 ? 42.163 -10.487 -4.950 1.00 32.12 476 SER A O 1
ATOM 3695 N N . ILE A 1 510 ? 42.374 -9.580 -2.908 1.00 29.48 477 ILE A N 1
ATOM 3696 C CA . ILE A 1 510 ? 43.824 -9.691 -2.884 1.00 29.43 477 ILE A CA 1
ATOM 3697 C C . ILE A 1 510 ? 44.269 -11.142 -2.762 1.00 28.81 477 ILE A C 1
ATOM 3698 O O . ILE A 1 510 ? 45.186 -11.561 -3.471 1.00 29.75 477 ILE A O 1
ATOM 3703 N N . TRP A 1 511 ? 43.604 -11.899 -1.900 1.00 27.60 478 TRP A N 1
ATOM 3704 C CA . TRP A 1 511 ? 43.950 -13.303 -1.616 1.00 27.03 478 TRP A CA 1
ATOM 3705 C C . TRP A 1 511 ? 42.733 -14.184 -1.795 1.00 27.22 478 TRP A C 1
ATOM 3706 O O . TRP A 1 511 ? 42.037 -14.494 -0.829 1.00 25.00 478 TRP A O 1
ATOM 3717 N N . PRO A 1 512 ? 42.471 -14.625 -3.026 1.00 28.36 479 PRO A N 1
ATOM 3718 C CA . PRO A 1 512 ? 41.234 -15.342 -3.323 1.00 28.71 479 PRO A CA 1
ATOM 3719 C C . PRO A 1 512 ? 41.028 -16.662 -2.581 1.00 27.65 479 PRO A C 1
ATOM 3720 O O . PRO A 1 512 ? 39.905 -17.144 -2.533 1.00 28.14 479 PRO A O 1
ATOM 3724 N N . ASN A 1 513 ? 42.082 -17.274 -2.060 1.00 27.09 480 ASN A N 1
ATOM 3725 C CA . ASN A 1 513 ? 41.904 -18.543 -1.330 1.00 26.32 480 ASN A CA 1
ATOM 3726 C C . ASN A 1 513 ? 42.091 -18.467 0.183 1.00 23.65 480 ASN A C 1
ATOM 3727 O O . ASN A 1 513 ? 41.985 -19.481 0.887 1.00 22.87 480 ASN A O 1
ATOM 3732 N N . LYS A 1 514 ? 42.318 -17.267 0.705 1.00 22.09 481 LYS A N 1
ATOM 3733 C CA . LYS A 1 514 ? 42.559 -17.115 2.133 1.00 20.29 481 LYS A CA 1
ATOM 3734 C C . LYS A 1 514 ? 41.315 -17.425 2.981 1.00 18.93 481 LYS A C 1
ATOM 3735 O O . LYS A 1 514 ? 41.443 -17.986 4.074 1.00 17.69 481 LYS A O 1
ATOM 3741 N N . PHE A 1 515 ? 40.134 -17.045 2.503 1.00 19.13 482 PHE A N 1
ATOM 3742 C CA . PHE A 1 515 ? 38.922 -17.150 3.332 1.00 18.76 482 PHE A CA 1
ATOM 3743 C C . PHE A 1 515 ? 38.176 -18.464 3.165 1.00 18.45 482 PHE A C 1
ATOM 3744 O O . PHE A 1 515 ? 37.920 -18.914 2.052 1.00 19.14 482 PHE A O 1
ATOM 3752 N N . GLN A 1 516 ? 37.818 -19.036 4.302 1.00 17.09 483 GLN A N 1
ATOM 3753 C CA . GLN A 1 516 ? 37.113 -20.319 4.413 1.00 17.42 483 GLN A CA 1
ATOM 3754 C C . GLN A 1 516 ? 35.946 -20.214 5.378 1.00 16.60 483 GLN A C 1
ATOM 3755 O O . GLN A 1 516 ? 35.803 -19.217 6.121 1.00 16.03 483 GLN A O 1
ATOM 3761 N N . ASN A 1 517 ? 35.094 -21.244 5.356 1.00 16.48 484 ASN A N 1
ATOM 3762 C CA . ASN A 1 517 ? 34.090 -21.429 6.392 1.00 15.60 484 ASN A CA 1
ATOM 3763 C C . ASN A 1 517 ? 34.444 -22.675 7.217 1.00 14.83 484 ASN A C 1
ATOM 3764 O O . ASN A 1 517 ? 34.875 -23.693 6.652 1.00 14.98 484 ASN A O 1
ATOM 3769 N N . LYS A 1 518 ? 34.267 -22.611 8.531 1.00 13.65 485 LYS A N 1
ATOM 3770 C CA . LYS A 1 518 ? 34.245 -23.826 9.355 1.00 13.52 485 LYS A CA 1
ATOM 3771 C C . LYS A 1 518 ? 33.072 -23.698 10.316 1.00 13.19 485 LYS A C 1
ATOM 3772 O O . LYS A 1 518 ? 33.160 -23.000 11.328 1.00 12.90 485 LYS A O 1
ATOM 3778 N N . THR A 1 519 ? 31.969 -24.348 9.969 1.00 13.18 486 THR A N 1
ATOM 3779 C CA . THR A 1 519 ? 30.777 -24.232 10.797 1.00 12.83 486 THR A CA 1
ATOM 3780 C C . THR A 1 519 ? 31.071 -24.790 12.223 1.00 11.90 486 THR A C 1
ATOM 3781 O O . THR A 1 519 ? 31.603 -25.905 12.380 1.00 10.84 486 THR A O 1
ATOM 3785 N N . ASN A 1 520 ? 30.665 -24.020 13.238 1.00 11.83 487 ASN A N 1
ATOM 3786 C CA . ASN A 1 520 ? 30.870 -24.424 14.644 1.00 10.99 487 ASN A CA 1
ATOM 3787 C C . ASN A 1 520 ? 30.168 -25.739 14.944 1.00 11.12 487 ASN A C 1
ATOM 3788 O O . ASN A 1 520 ? 29.317 -26.190 14.192 1.00 11.93 487 ASN A O 1
ATOM 3793 N N . GLY A 1 521 ? 30.541 -26.331 16.057 1.00 10.40 488 GLY A N 1
ATOM 3794 C CA . GLY A 1 521 ? 29.978 -27.573 16.506 1.00 10.47 488 GLY A CA 1
ATOM 3795 C C . GLY A 1 521 ? 30.156 -27.743 17.986 1.00 9.71 488 GLY A C 1
ATOM 3796 O O . GLY A 1 521 ? 30.734 -26.890 18.665 1.00 9.09 488 GLY A O 1
ATOM 3797 N N . ILE A 1 522 ? 29.591 -28.844 18.491 1.00 9.79 489 ILE A N 1
ATOM 3798 C CA . ILE A 1 522 ? 29.535 -29.147 19.920 1.00 9.75 489 ILE A CA 1
ATOM 3799 C C . ILE A 1 522 ? 29.929 -30.628 20.093 1.00 9.68 489 ILE A C 1
ATOM 3800 O O . ILE A 1 522 ? 29.720 -31.426 19.190 1.00 9.35 489 ILE A O 1
ATOM 3805 N N . THR A 1 523 ? 30.546 -30.992 21.208 1.00 9.54 490 THR A N 1
ATOM 3806 C CA . THR A 1 523 ? 30.907 -32.402 21.381 1.00 9.74 490 THR A CA 1
ATOM 3807 C C . THR A 1 523 ? 29.713 -33.222 21.847 1.00 9.79 490 THR A C 1
ATOM 3808 O O . THR A 1 523 ? 29.045 -32.855 22.806 1.00 9.35 490 THR A O 1
ATOM 3812 N N . PRO A 1 524 ? 29.445 -34.347 21.156 1.00 10.09 491 PRO A N 1
ATOM 3813 C CA . PRO A 1 524 ? 28.288 -35.168 21.567 1.00 9.87 491 PRO A CA 1
ATOM 3814 C C . PRO A 1 524 ? 28.621 -36.063 22.758 1.00 9.96 491 PRO A C 1
ATOM 3815 O O . PRO A 1 524 ? 27.748 -36.848 23.203 1.00 10.82 491 PRO A O 1
ATOM 3819 N N . ARG A 1 525 ? 29.867 -36.002 23.269 1.00 9.76 492 ARG A N 1
ATOM 3820 C CA . ARG A 1 525 ? 30.185 -36.637 24.554 1.00 9.99 492 ARG A CA 1
ATOM 3821 C C . ARG A 1 525 ? 29.536 -35.816 25.674 1.00 9.80 492 ARG A C 1
ATOM 3822 O O . ARG A 1 525 ? 28.515 -36.206 26.215 1.00 9.96 492 ARG A O 1
ATOM 3830 N N . ARG A 1 526 ? 30.107 -34.671 25.994 1.00 9.48 493 ARG A N 1
ATOM 3831 C CA . ARG A 1 526 ? 29.521 -33.863 27.084 1.00 9.60 493 ARG A CA 1
ATOM 3832 C C . ARG A 1 526 ? 28.049 -33.550 26.830 1.00 9.49 493 ARG A C 1
ATOM 3833 O O . ARG A 1 526 ? 27.263 -33.558 27.782 1.00 9.93 493 ARG A O 1
ATOM 3841 N N . TRP A 1 527 ? 27.683 -33.248 25.581 1.00 9.34 494 TRP A N 1
ATOM 3842 C CA . TRP A 1 527 ? 26.358 -32.658 25.298 1.00 9.74 494 TRP A CA 1
ATOM 3843 C C . TRP A 1 527 ? 25.288 -33.621 24.877 1.00 10.47 494 TRP A C 1
ATOM 3844 O O . TRP A 1 527 ? 24.190 -33.218 24.529 1.00 10.97 494 TRP A O 1
ATOM 3855 N N . LEU A 1 528 ? 25.583 -34.916 24.917 1.00 10.75 495 LEU A N 1
ATOM 3856 C CA . LEU A 1 528 ? 24.529 -35.927 24.761 1.00 10.70 495 LEU A CA 1
ATOM 3857 C C . LEU A 1 528 ? 24.822 -37.172 25.539 1.00 10.88 495 LEU A C 1
ATOM 3858 O O . LEU A 1 528 ? 24.071 -37.535 26.440 1.00 10.88 495 LEU A O 1
ATOM 3863 N N . ARG A 1 529 ? 25.921 -37.847 25.216 1.00 10.95 496 ARG A N 1
ATOM 3864 C CA . ARG A 1 529 ? 26.214 -39.103 25.887 1.00 11.87 496 ARG A CA 1
ATOM 3865 C C . ARG A 1 529 ? 26.337 -38.958 27.403 1.00 12.41 496 ARG A C 1
ATOM 3866 O O . ARG A 1 529 ? 25.834 -39.797 28.124 1.00 13.05 496 ARG A O 1
ATOM 3874 N N . PHE A 1 530 ? 26.966 -37.883 27.886 1.00 12.19 497 PHE A N 1
ATOM 3875 C CA . PHE A 1 530 ? 27.228 -37.762 29.317 1.00 13.47 497 PHE A CA 1
ATOM 3876 C C . PHE A 1 530 ? 26.167 -36.951 30.075 1.00 13.89 497 PHE A C 1
ATOM 3877 O O . PHE A 1 530 ? 25.851 -37.281 31.207 1.00 15.11 497 PHE A O 1
ATOM 3885 N N . CYS A 1 531 ? 25.579 -35.948 29.436 1.00 13.54 498 CYS A N 1
ATOM 3886 C CA . CYS A 1 531 ? 24.548 -35.165 30.120 1.00 14.21 498 CYS A CA 1
ATOM 3887 C C . CYS A 1 531 ? 23.187 -35.859 30.064 1.00 14.09 498 CYS A C 1
ATOM 3888 O O . CYS A 1 531 ? 22.341 -35.587 30.895 1.00 14.64 498 CYS A O 1
ATOM 3891 N N . SER A 1 532 ? 22.982 -36.765 29.091 1.00 13.68 499 SER A N 1
ATOM 3892 C CA A SER A 1 532 ? 21.680 -37.411 28.876 0.50 13.83 499 SER A CA 1
ATOM 3893 C CA B SER A 1 532 ? 21.692 -37.405 28.887 0.50 14.20 499 SER A CA 1
ATOM 3894 C C . SER A 1 532 ? 21.882 -38.907 28.631 1.00 14.20 499 SER A C 1
ATOM 3895 O O . SER A 1 532 ? 21.530 -39.437 27.574 1.00 13.81 499 SER A O 1
ATOM 3900 N N . PRO A 1 533 ? 22.447 -39.601 29.612 1.00 15.32 500 PRO A N 1
ATOM 3901 C CA . PRO A 1 533 ? 22.696 -41.031 29.422 1.00 15.98 500 PRO A CA 1
ATOM 3902 C C . PRO A 1 533 ? 21.472 -41.876 29.097 1.00 16.88 500 PRO A C 1
ATOM 3903 O O . PRO A 1 533 ? 21.587 -42.813 28.277 1.00 16.30 500 PRO A O 1
ATOM 3907 N N . GLU A 1 534 ? 20.312 -41.613 29.718 1.00 17.65 501 GLU A N 1
ATOM 3908 C CA . GLU A 1 534 ? 19.132 -42.449 29.436 1.00 19.04 501 GLU A CA 1
ATOM 3909 C C . GLU A 1 534 ? 18.670 -42.266 27.977 1.00 17.27 501 GLU A C 1
ATOM 3910 O O . GLU A 1 534 ? 18.328 -43.251 27.294 1.00 16.93 501 GLU A O 1
ATOM 3916 N N . LEU A 1 535 ? 18.655 -41.027 27.501 1.00 15.36 502 LEU A N 1
ATOM 3917 C CA . LEU A 1 535 ? 18.291 -40.795 26.088 1.00 14.28 502 LEU A CA 1
ATOM 3918 C C . LEU A 1 535 ? 19.307 -41.471 25.161 1.00 13.60 502 LEU A C 1
ATOM 3919 O O . LEU A 1 535 ? 18.929 -42.074 24.169 1.00 12.96 502 LEU A O 1
ATOM 3924 N N . SER A 1 536 ? 20.575 -41.368 25.534 1.00 13.48 503 SER A N 1
ATOM 3925 C CA . SER A 1 536 ? 21.668 -42.017 24.805 1.00 13.53 503 SER A CA 1
ATOM 3926 C C . SER A 1 536 ? 21.473 -43.511 24.690 1.00 14.16 503 SER A C 1
ATOM 3927 O O . SER A 1 536 ? 21.688 -44.072 23.632 1.00 12.74 503 SER A O 1
ATOM 3930 N N . ASP A 1 537 ? 21.035 -44.155 25.775 1.00 15.28 504 ASP A N 1
ATOM 3931 C CA . ASP A 1 537 ? 20.812 -45.598 25.733 1.00 16.50 504 ASP A CA 1
ATOM 3932 C C . ASP A 1 537 ? 19.664 -45.934 24.783 1.00 15.16 504 ASP A C 1
ATOM 3933 O O . ASP A 1 537 ? 19.706 -46.961 24.102 1.00 15.58 504 ASP A O 1
ATOM 3938 N N . ILE A 1 538 ? 18.637 -45.094 24.733 1.00 13.94 505 ILE A N 1
ATOM 3939 C CA . ILE A 1 538 ? 17.548 -45.269 23.776 1.00 13.62 505 ILE A CA 1
ATOM 3940 C C . ILE A 1 538 ? 18.081 -45.176 22.350 1.00 12.59 505 ILE A C 1
ATOM 3941 O O . ILE A 1 538 ? 17.742 -45.989 21.478 1.00 12.69 505 ILE A O 1
ATOM 3946 N N . ILE A 1 539 ? 18.895 -44.156 22.090 1.00 11.59 506 ILE A N 1
ATOM 3947 C CA . ILE A 1 539 ? 19.470 -43.963 20.753 1.00 11.29 506 ILE A CA 1
ATOM 3948 C C . ILE A 1 539 ? 20.274 -45.182 20.315 1.00 11.94 506 ILE A C 1
ATOM 3949 O O . ILE A 1 539 ? 20.113 -45.701 19.216 1.00 11.88 506 ILE A O 1
ATOM 3954 N N . THR A 1 540 ? 21.123 -45.641 21.215 1.00 12.13 507 THR A N 1
ATOM 3955 C CA . THR A 1 540 ? 21.930 -46.835 20.969 1.00 12.97 507 THR A CA 1
ATOM 3956 C C . THR A 1 540 ? 21.056 -48.064 20.665 1.00 13.78 507 THR A C 1
ATOM 3957 O O . THR A 1 540 ? 21.366 -48.869 19.764 1.00 13.74 507 THR A O 1
ATOM 3961 N N . LYS A 1 541 ? 19.995 -48.236 21.458 1.00 14.76 508 LYS A N 1
ATOM 3962 C CA . LYS A 1 541 ? 19.087 -49.334 21.284 1.00 16.29 508 LYS A CA 1
ATOM 3963 C C . LYS A 1 541 ? 18.457 -49.298 19.881 1.00 15.60 508 LYS A C 1
ATOM 3964 O O . LYS A 1 541 ? 18.426 -50.322 19.172 1.00 16.15 508 LYS A O 1
ATOM 3970 N N . TRP A 1 542 ? 17.951 -48.134 19.492 1.00 14.26 509 TRP A N 1
ATOM 3971 C CA . TRP A 1 542 ? 17.216 -47.989 18.225 1.00 13.84 509 TRP A CA 1
ATOM 3972 C C . TRP A 1 542 ? 18.083 -47.998 16.977 1.00 13.95 509 TRP A C 1
ATOM 3973 O O . TRP A 1 542 ? 17.636 -48.532 15.940 1.00 15.00 509 TRP A O 1
ATOM 3984 N N . LEU A 1 543 ? 19.303 -47.497 17.077 1.00 13.67 510 LEU A N 1
ATOM 3985 C CA . LEU A 1 543 ? 20.276 -47.490 15.968 1.00 14.04 510 LEU A CA 1
ATOM 3986 C C . LEU A 1 543 ? 21.039 -48.818 15.923 1.00 15.00 510 LEU A C 1
ATOM 3987 O O . LEU A 1 543 ? 21.780 -49.095 14.974 1.00 15.75 510 LEU A O 1
ATOM 3992 N N . LYS A 1 544 ? 20.866 -49.632 16.959 1.00 15.72 511 LYS A N 1
ATOM 3993 C CA . LYS A 1 544 ? 21.585 -50.905 17.100 1.00 17.35 511 LYS A CA 1
ATOM 3994 C C . LYS A 1 544 ? 23.105 -50.748 17.101 1.00 17.74 511 LYS A C 1
ATOM 3995 O O . LYS A 1 544 ? 23.842 -51.669 16.711 1.00 19.60 511 LYS A O 1
ATOM 4001 N N . THR A 1 545 ? 23.585 -49.628 17.617 1.00 17.07 512 THR A N 1
ATOM 4002 C CA . THR A 1 545 ? 25.002 -49.376 17.729 1.00 17.31 512 THR A CA 1
ATOM 4003 C C . THR A 1 545 ? 25.189 -48.160 18.615 1.00 16.43 512 THR A C 1
ATOM 4004 O O . THR A 1 545 ? 24.337 -47.253 18.634 1.00 14.72 512 THR A O 1
ATOM 4008 N N . ASP A 1 546 ? 26.320 -48.121 19.304 1.00 17.09 513 ASP A N 1
ATOM 4009 C CA . ASP A 1 546 ? 26.731 -46.911 20.013 1.00 17.40 513 ASP A CA 1
ATOM 4010 C C . ASP A 1 546 ? 27.796 -46.119 19.233 1.00 17.06 513 ASP A C 1
ATOM 4011 O O . ASP A 1 546 ? 28.393 -45.142 19.745 1.00 16.03 513 ASP A O 1
ATOM 4016 N N . LYS A 1 547 ? 28.016 -46.482 17.977 1.00 16.53 514 LYS A N 1
ATOM 4017 C CA . LYS A 1 547 ? 29.056 -45.796 17.184 1.00 16.65 514 LYS A CA 1
ATOM 4018 C C . LYS A 1 547 ? 28.723 -44.332 16.846 1.00 15.29 514 LYS A C 1
ATOM 4019 O O . LYS A 1 547 ? 29.600 -43.570 16.419 1.00 15.58 514 LYS A O 1
ATOM 4023 N N . TRP A 1 548 ? 27.483 -43.936 17.065 1.00 14.15 515 TRP A N 1
ATOM 4024 C CA . TRP A 1 548 ? 27.067 -42.543 16.852 1.00 13.20 515 TRP A CA 1
ATOM 4025 C C . TRP A 1 548 ? 27.823 -41.567 17.747 1.00 12.97 515 TRP A C 1
ATOM 4026 O O . TRP A 1 548 ? 27.884 -40.389 17.437 1.00 11.75 515 TRP A O 1
ATOM 4037 N N . ILE A 1 549 ? 28.372 -42.046 18.854 1.00 13.15 516 ILE A N 1
ATOM 4038 C CA . ILE A 1 549 ? 29.039 -41.190 19.845 1.00 13.35 516 ILE A CA 1
ATOM 4039 C C . ILE A 1 549 ? 30.281 -40.543 19.189 1.00 13.76 516 ILE A C 1
ATOM 4040 O O . ILE A 1 549 ? 30.666 -39.457 19.569 1.00 13.76 516 ILE A O 1
ATOM 4045 N N . THR A 1 550 ? 30.892 -41.227 18.200 1.00 14.73 517 THR A N 1
ATOM 4046 C CA . THR A 1 550 ? 31.999 -40.659 17.426 1.00 15.62 517 THR A CA 1
ATOM 4047 C C . THR A 1 550 ? 31.673 -40.482 15.933 1.00 15.75 517 THR A C 1
ATOM 4048 O O . THR A 1 550 ? 32.572 -40.187 15.150 1.00 18.00 517 THR A O 1
ATOM 4052 N N . ASP A 1 551 ? 30.445 -40.731 15.527 1.00 15.85 518 ASP A N 1
ATOM 4053 C CA . ASP A 1 551 ? 30.011 -40.620 14.125 1.00 16.17 518 ASP A CA 1
ATOM 4054 C C . ASP A 1 551 ? 28.558 -40.165 14.159 1.00 14.60 518 ASP A C 1
ATOM 4055 O O . ASP A 1 551 ? 27.629 -40.926 13.931 1.00 13.58 518 ASP A O 1
ATOM 4060 N N . LEU A 1 552 ? 28.392 -38.885 14.430 1.00 13.70 519 LEU A N 1
ATOM 4061 C CA . LEU A 1 552 ? 27.109 -38.368 14.862 1.00 12.73 519 LEU A CA 1
ATOM 4062 C C . LEU A 1 552 ? 26.087 -38.380 13.737 1.00 12.65 519 LEU A C 1
ATOM 4063 O O . LEU A 1 552 ? 24.898 -38.403 13.991 1.00 11.74 519 LEU A O 1
ATOM 4068 N N . ASP A 1 553 ? 26.548 -38.416 12.483 1.00 13.02 520 ASP A N 1
ATOM 4069 C CA . ASP A 1 553 ? 25.597 -38.500 11.374 1.00 13.88 520 ASP A CA 1
ATOM 4070 C C . ASP A 1 553 ? 24.780 -39.786 11.394 1.00 13.32 520 ASP A C 1
ATOM 4071 O O . ASP A 1 553 ? 23.763 -39.870 10.729 1.00 13.00 520 ASP A O 1
ATOM 4076 N N . LEU A 1 554 ? 25.217 -40.787 12.146 1.00 12.74 521 LEU A N 1
ATOM 4077 C CA . LEU A 1 554 ? 24.441 -42.000 12.297 1.00 13.15 521 LEU A CA 1
ATOM 4078 C C . LEU A 1 554 ? 23.083 -41.718 12.941 1.00 12.23 521 LEU A C 1
ATOM 4079 O O . LEU A 1 554 ? 22.170 -42.548 12.848 1.00 12.23 521 LEU A O 1
ATOM 4084 N N . LEU A 1 555 ? 22.950 -40.551 13.610 1.00 11.42 522 LEU A N 1
ATOM 4085 C CA . LEU A 1 555 ? 21.667 -40.201 14.174 1.00 11.08 522 LEU A CA 1
ATOM 4086 C C . LEU A 1 555 ? 20.526 -40.129 13.149 1.00 11.18 522 LEU A C 1
ATOM 4087 O O . LEU A 1 555 ? 19.389 -40.257 13.517 1.00 10.59 522 LEU A O 1
ATOM 4092 N N . THR A 1 556 ? 20.852 -39.980 11.854 1.00 11.51 523 THR A N 1
ATOM 4093 C CA . THR A 1 556 ? 19.821 -39.950 10.858 1.00 11.98 523 THR A CA 1
ATOM 4094 C C . THR A 1 556 ? 18.998 -41.266 10.764 1.00 12.07 523 THR A C 1
ATOM 4095 O O . THR A 1 556 ? 17.879 -41.293 10.253 1.00 12.56 523 THR A O 1
ATOM 4099 N N . GLY A 1 557 ? 19.567 -42.347 11.286 1.00 12.05 524 GLY A N 1
ATOM 4100 C CA . GLY A 1 557 ? 18.901 -43.632 11.365 1.00 12.46 524 GLY A CA 1
ATOM 4101 C C . GLY A 1 557 ? 17.692 -43.610 12.272 1.00 12.18 524 GLY A C 1
ATOM 4102 O O . GLY A 1 557 ? 16.876 -44.531 12.242 1.00 12.80 524 GLY A O 1
ATOM 4103 N N . LEU A 1 558 ? 17.528 -42.548 13.064 1.00 11.59 525 LEU A N 1
ATOM 4104 C CA . LEU A 1 558 ? 16.315 -42.408 13.865 1.00 11.67 525 LEU A CA 1
ATOM 4105 C C . LEU A 1 558 ? 15.111 -41.987 13.052 1.00 12.21 525 LEU A C 1
ATOM 4106 O O . LEU A 1 558 ? 13.973 -42.206 13.459 1.00 12.75 525 LEU A O 1
ATOM 4111 N N . ARG A 1 559 ? 15.336 -41.343 11.905 1.00 12.82 526 ARG A N 1
ATOM 4112 C CA . ARG A 1 559 ? 14.225 -40.748 11.148 1.00 13.86 526 ARG A CA 1
ATOM 4113 C C . ARG A 1 559 ? 13.158 -41.758 10.795 1.00 14.41 526 ARG A C 1
ATOM 4114 O O . ARG A 1 559 ? 11.942 -41.476 10.869 1.00 14.63 526 ARG A O 1
ATOM 4122 N N . GLN A 1 560 ? 13.610 -42.949 10.437 1.00 14.83 527 GLN A N 1
ATOM 4123 C CA . GLN A 1 560 ? 12.683 -44.016 10.005 1.00 15.77 527 GLN A CA 1
ATOM 4124 C C . GLN A 1 560 ? 11.715 -44.378 11.139 1.00 15.14 527 GLN A C 1
ATOM 4125 O O . GLN A 1 560 ? 10.664 -45.010 10.888 1.00 15.57 527 GLN A O 1
ATOM 4131 N N . PHE A 1 561 ? 12.075 -44.059 12.375 1.00 14.49 528 PHE A N 1
ATOM 4132 C CA . PHE A 1 561 ? 11.299 -44.458 13.552 1.00 14.18 528 PHE A CA 1
ATOM 4133 C C . PHE A 1 561 ? 10.540 -43.281 14.167 1.00 14.03 528 PHE A C 1
ATOM 4134 O O . PHE A 1 561 ? 10.019 -43.391 15.281 1.00 13.79 528 PHE A O 1
ATOM 4142 N N . ALA A 1 562 ? 10.526 -42.123 13.505 1.00 14.06 529 ALA A N 1
ATOM 4143 C CA . ALA A 1 562 ? 9.977 -40.948 14.187 1.00 14.13 529 ALA A CA 1
ATOM 4144 C C . ALA A 1 562 ? 8.476 -41.007 14.446 1.00 14.80 529 ALA A C 1
ATOM 4145 O O . ALA A 1 562 ? 7.970 -40.251 15.275 1.00 15.53 529 ALA A O 1
ATOM 4147 N N . ASP A 1 563 ? 7.770 -41.881 13.741 1.00 15.83 530 ASP A N 1
ATOM 4148 C CA . ASP A 1 563 ? 6.333 -42.100 13.948 1.00 16.45 530 ASP A CA 1
ATOM 4149 C C . ASP A 1 563 ? 6.072 -43.359 14.793 1.00 15.35 530 ASP A C 1
ATOM 4150 O O . ASP A 1 563 ? 4.921 -43.723 15.008 1.00 15.20 530 ASP A O 1
ATOM 4155 N N . ASN A 1 564 ? 7.135 -44.022 15.251 1.00 14.60 531 ASN A N 1
ATOM 4156 C CA . ASN A 1 564 ? 7.008 -45.302 15.937 1.00 14.68 531 ASN A CA 1
ATOM 4157 C C . ASN A 1 564 ? 6.461 -45.083 17.360 1.00 14.69 531 ASN A C 1
ATOM 4158 O O . ASN A 1 564 ? 7.082 -44.353 18.147 1.00 13.91 531 ASN A O 1
ATOM 4163 N N . GLU A 1 565 ? 5.330 -45.724 17.681 1.00 16.21 532 GLU A N 1
ATOM 4164 C CA . GLU A 1 565 ? 4.669 -45.489 18.982 1.00 16.90 532 GLU A CA 1
ATOM 4165 C C . GLU A 1 565 ? 5.533 -45.933 20.155 1.00 16.04 532 GLU A C 1
ATOM 4166 O O . GLU A 1 565 ? 5.591 -45.253 21.176 1.00 15.41 532 GLU A O 1
ATOM 4172 N N . GLU A 1 566 ? 6.255 -47.043 19.994 1.00 15.40 533 GLU A N 1
ATOM 4173 C CA . GLU A 1 566 ? 7.138 -47.493 21.041 1.00 15.46 533 GLU A CA 1
ATOM 4174 C C . GLU A 1 566 ? 8.311 -46.542 21.258 1.00 14.26 533 GLU A C 1
ATOM 4175 O O . GLU A 1 566 ? 8.640 -46.208 22.404 1.00 14.31 533 GLU A O 1
ATOM 4181 N N . LEU A 1 567 ? 8.942 -46.088 20.182 1.00 13.36 534 LEU A N 1
ATOM 4182 C CA . LEU A 1 567 ? 10.061 -45.140 20.341 1.00 12.83 534 LEU A CA 1
ATOM 4183 C C . LEU A 1 567 ? 9.534 -43.838 20.970 1.00 12.64 534 LEU A C 1
ATOM 4184 O O . LEU A 1 567 ? 10.160 -43.297 21.863 1.00 12.36 534 LEU A O 1
ATOM 4189 N N . GLN A 1 568 ? 8.396 -43.348 20.482 1.00 13.12 535 GLN A N 1
ATOM 4190 C CA . GLN A 1 568 ? 7.823 -42.125 21.036 1.00 13.26 535 GLN A CA 1
ATOM 4191 C C . GLN A 1 568 ? 7.566 -42.267 22.534 1.00 13.36 535 GLN A C 1
ATOM 4192 O O . GLN A 1 568 ? 7.864 -41.339 23.298 1.00 13.18 535 GLN A O 1
ATOM 4198 N N . SER A 1 569 ? 7.084 -43.425 22.949 1.00 14.22 536 SER A N 1
ATOM 4199 C CA A SER A 1 569 ? 6.865 -43.706 24.359 0.50 14.82 536 SER A CA 1
ATOM 4200 C CA B SER A 1 569 ? 6.856 -43.692 24.362 0.50 14.90 536 SER A CA 1
ATOM 4201 C C . SER A 1 569 ? 8.164 -43.674 25.168 1.00 14.85 536 SER A C 1
ATOM 4202 O O . SER A 1 569 ? 8.224 -43.069 26.255 1.00 14.59 536 SER A O 1
ATOM 4207 N N . GLU A 1 570 ? 9.209 -44.339 24.665 1.00 14.91 537 GLU A N 1
ATOM 4208 C CA . GLU A 1 570 ? 10.487 -44.334 25.391 1.00 15.11 537 GLU A CA 1
ATOM 4209 C C . GLU A 1 570 ? 11.068 -42.902 25.431 1.00 13.89 537 GLU A C 1
ATOM 4210 O O . GLU A 1 570 ? 11.641 -42.466 26.442 1.00 13.83 537 GLU A O 1
ATOM 4216 N N . TRP A 1 571 ? 10.935 -42.178 24.318 1.00 12.89 538 TRP A N 1
ATOM 4217 C CA . TRP A 1 571 ? 11.432 -40.816 24.180 1.00 12.25 538 TRP A CA 1
ATOM 4218 C C . TRP A 1 571 ? 10.770 -39.912 25.194 1.00 12.38 538 TRP A C 1
ATOM 4219 O O . TRP A 1 571 ? 11.448 -39.139 25.859 1.00 12.87 538 TRP A O 1
ATOM 4230 N N . ALA A 1 572 ? 9.451 -40.030 25.297 1.00 13.12 539 ALA A N 1
ATOM 4231 C CA . ALA A 1 572 ? 8.660 -39.246 26.265 1.00 13.34 539 ALA A CA 1
ATOM 4232 C C . ALA A 1 572 ? 9.080 -39.569 27.709 1.00 14.17 539 ALA A C 1
ATOM 4233 O O . ALA A 1 572 ? 9.233 -38.654 28.530 1.00 14.01 539 ALA A O 1
ATOM 4235 N N . SER A 1 573 ? 9.286 -40.855 28.005 1.00 14.86 540 SER A N 1
ATOM 4236 C CA A SER A 1 573 ? 9.689 -41.287 29.359 0.50 15.77 540 SER A CA 1
ATOM 4237 C CA B SER A 1 573 ? 9.692 -41.273 29.358 0.50 15.83 540 SER A CA 1
ATOM 4238 C C . SER A 1 573 ? 11.055 -40.696 29.745 1.00 15.37 540 SER A C 1
ATOM 4239 O O . SER A 1 573 ? 11.269 -40.265 30.885 1.00 15.55 540 SER A O 1
ATOM 4244 N N . ALA A 1 574 ? 11.974 -40.675 28.785 1.00 15.33 541 ALA A N 1
ATOM 4245 C CA . ALA A 1 574 ? 13.309 -40.141 29.019 1.00 14.96 541 ALA A CA 1
ATOM 4246 C C . ALA A 1 574 ? 13.214 -38.627 29.265 1.00 14.09 541 ALA A C 1
ATOM 4247 O O . ALA A 1 574 ? 13.884 -38.093 30.181 1.00 14.42 541 ALA A O 1
ATOM 4249 N N . LYS A 1 575 ? 12.398 -37.941 28.475 1.00 13.90 542 LYS A N 1
ATOM 4250 C CA . LYS A 1 575 ? 12.276 -36.508 28.654 1.00 14.28 542 LYS A CA 1
ATOM 4251 C C . LYS A 1 575 ? 11.642 -36.214 30.013 1.00 14.64 542 LYS A C 1
ATOM 4252 O O . LYS A 1 575 ? 12.131 -35.336 30.759 1.00 14.07 542 LYS A O 1
ATOM 4258 N N . THR A 1 576 ? 10.609 -36.974 30.361 1.00 15.16 543 THR A N 1
ATOM 4259 C CA . THR A 1 576 ? 9.956 -36.856 31.665 1.00 16.56 543 THR A CA 1
ATOM 4260 C C . THR A 1 576 ? 10.931 -37.034 32.835 1.00 16.75 543 THR A C 1
ATOM 4261 O O . THR A 1 576 ? 10.921 -36.234 33.788 1.00 16.54 543 THR A O 1
ATOM 4265 N N . ALA A 1 577 ? 11.805 -38.037 32.755 1.00 16.49 544 ALA A N 1
ATOM 4266 C CA . ALA A 1 577 ? 12.792 -38.234 33.812 1.00 16.44 544 ALA A CA 1
ATOM 4267 C C . ALA A 1 577 ? 13.759 -37.053 33.902 1.00 15.79 544 ALA A C 1
ATOM 4268 O O . ALA A 1 577 ? 14.147 -36.630 35.009 1.00 16.37 544 ALA A O 1
ATOM 4270 N N . ASN A 1 578 ? 14.170 -36.517 32.757 1.00 14.75 545 ASN A N 1
ATOM 4271 C CA . ASN A 1 578 ? 15.032 -35.341 32.747 1.00 14.43 545 ASN A CA 1
ATOM 4272 C C . ASN A 1 578 ? 14.304 -34.123 33.304 1.00 14.06 545 ASN A C 1
ATOM 4273 O O . ASN A 1 578 ? 14.906 -33.300 33.997 1.00 13.98 545 ASN A O 1
ATOM 4278 N N . LYS A 1 579 ? 13.015 -34.003 32.990 1.00 13.60 546 LYS A N 1
ATOM 4279 C CA . LYS A 1 579 ? 12.228 -32.861 33.510 1.00 14.33 546 LYS A CA 1
ATOM 4280 C C . LYS A 1 579 ? 12.085 -32.929 35.019 1.00 15.21 546 LYS A C 1
ATOM 4281 O O . LYS A 1 579 ? 12.167 -31.897 35.699 1.00 15.07 546 LYS A O 1
ATOM 4287 N N . LYS A 1 580 ? 11.899 -34.126 35.549 1.00 16.57 547 LYS A N 1
ATOM 4288 C CA . LYS A 1 580 ? 11.801 -34.296 36.998 1.00 18.36 547 LYS A CA 1
ATOM 4289 C C . LYS A 1 580 ? 13.105 -33.927 37.680 1.00 17.97 547 LYS A C 1
ATOM 4290 O O . LYS A 1 580 ? 13.106 -33.263 38.731 1.00 18.04 547 LYS A O 1
ATOM 4296 N N . ARG A 1 581 ? 14.221 -34.334 37.092 1.00 17.22 548 ARG A N 1
ATOM 4297 C CA . ARG A 1 581 ? 15.530 -33.936 37.630 1.00 18.11 548 ARG A CA 1
ATOM 4298 C C . ARG A 1 581 ? 15.725 -32.424 37.544 1.00 16.63 548 ARG A C 1
ATOM 4299 O O . ARG A 1 581 ? 16.247 -31.817 38.474 1.00 16.97 548 ARG A O 1
ATOM 4307 N N . LEU A 1 582 ? 15.310 -31.808 36.444 1.00 14.60 549 LEU A N 1
ATOM 4308 C CA . LEU A 1 582 ? 15.431 -30.367 36.320 1.00 14.08 549 LEU A CA 1
ATOM 4309 C C . LEU A 1 582 ? 14.551 -29.669 37.355 1.00 14.04 549 LEU A C 1
ATOM 4310 O O . LEU A 1 582 ? 14.986 -28.713 37.997 1.00 13.82 549 LEU A O 1
ATOM 4315 N N . ALA A 1 583 ? 13.350 -30.184 37.568 1.00 15.10 550 ALA A N 1
ATOM 4316 C CA . ALA A 1 583 ? 12.450 -29.563 38.544 1.00 16.01 550 ALA A CA 1
ATOM 4317 C C . ALA A 1 583 ? 13.083 -29.607 39.942 1.00 17.05 550 ALA A C 1
ATOM 4318 O O . ALA A 1 583 ? 12.923 -28.651 40.716 1.00 17.42 550 ALA A O 1
ATOM 4320 N N . GLN A 1 584 ? 13.721 -30.731 40.286 1.00 18.07 551 GLN A N 1
ATOM 4321 C CA A GLN A 1 584 ? 14.412 -30.884 41.575 0.50 19.27 551 GLN A CA 1
ATOM 4322 C CA B GLN A 1 584 ? 14.403 -30.882 41.580 0.50 19.30 551 GLN A CA 1
ATOM 4323 C C . GLN A 1 584 ? 15.506 -29.830 41.700 1.00 18.92 551 GLN A C 1
ATOM 4324 O O . GLN A 1 584 ? 15.617 -29.149 42.747 1.00 18.86 551 GLN A O 1
ATOM 4335 N N . TYR A 1 585 ? 16.267 -29.659 40.616 1.00 17.38 552 TYR A N 1
ATOM 4336 C CA . TYR A 1 585 ? 17.354 -28.691 40.562 1.00 16.68 552 TYR A CA 1
ATOM 4337 C C . TYR A 1 585 ? 16.820 -27.272 40.741 1.00 16.13 552 TYR A C 1
ATOM 4338 O O . TYR A 1 585 ? 17.327 -26.498 41.546 1.00 16.84 552 TYR A O 1
ATOM 4347 N N . ILE A 1 586 ? 15.792 -26.930 39.986 1.00 15.29 553 ILE A N 1
ATOM 4348 C CA . ILE A 1 586 ? 15.212 -25.580 40.059 1.00 15.49 553 ILE A CA 1
ATOM 4349 C C . ILE A 1 586 ? 14.701 -25.274 41.459 1.00 17.11 553 ILE A C 1
ATOM 4350 O O . ILE A 1 586 ? 14.949 -24.191 42.000 1.00 16.85 553 ILE A O 1
ATOM 4355 N N . GLU A 1 587 ? 14.067 -26.243 42.098 1.00 18.50 554 GLU A N 1
ATOM 4356 C CA . GLU A 1 587 ? 13.581 -26.004 43.476 1.00 21.55 554 GLU A CA 1
ATOM 4357 C C . GLU A 1 587 ? 14.741 -25.772 44.420 1.00 22.45 554 GLU A C 1
ATOM 4358 O O . GLU A 1 587 ? 14.693 -24.886 45.269 1.00 23.30 554 GLU A O 1
ATOM 4364 N N . ARG A 1 588 ? 15.800 -26.545 44.256 1.00 23.43 555 ARG A N 1
ATOM 4365 C CA . ARG A 1 588 ? 16.973 -26.388 45.100 1.00 25.79 555 ARG A CA 1
ATOM 4366 C C . ARG A 1 588 ? 17.618 -25.014 44.929 1.00 25.02 555 ARG A C 1
ATOM 4367 O O . ARG A 1 588 ? 18.048 -24.412 45.919 1.00 24.88 555 ARG A O 1
ATOM 4375 N N . VAL A 1 589 ? 17.726 -24.525 43.695 1.00 23.01 556 VAL A N 1
ATOM 4376 C CA . VAL A 1 589 ? 18.497 -23.296 43.437 1.00 23.14 556 VAL A CA 1
ATOM 4377 C C . VAL A 1 589 ? 17.660 -22.014 43.452 1.00 23.84 556 VAL A C 1
ATOM 4378 O O . VAL A 1 589 ? 18.224 -20.915 43.548 1.00 25.48 556 VAL A O 1
ATOM 4382 N N . THR A 1 590 ? 16.335 -22.124 43.336 1.00 22.79 557 THR A N 1
ATOM 4383 C CA . THR A 1 590 ? 15.462 -20.936 43.345 1.00 21.58 557 THR A CA 1
ATOM 4384 C C . THR A 1 590 ? 14.395 -20.979 44.448 1.00 22.84 557 THR A C 1
ATOM 4385 O O . THR A 1 590 ? 13.780 -19.944 44.767 1.00 22.88 557 THR A O 1
ATOM 4389 N N . GLY A 1 591 ? 14.123 -22.162 44.972 1.00 23.00 558 GLY A N 1
ATOM 4390 C CA . GLY A 1 591 ? 13.045 -22.320 45.953 1.00 24.21 558 GLY A CA 1
ATOM 4391 C C . GLY A 1 591 ? 11.662 -22.482 45.314 1.00 24.04 558 GLY A C 1
ATOM 4392 O O . GLY A 1 591 ? 10.692 -22.771 46.023 1.00 25.35 558 GLY A O 1
ATOM 4393 N N . VAL A 1 592 ? 11.574 -22.354 43.988 1.00 21.32 559 VAL A N 1
ATOM 4394 C CA . VAL A 1 592 ? 10.291 -22.476 43.283 1.00 21.23 559 VAL A CA 1
ATOM 4395 C C . VAL A 1 592 ? 10.053 -23.926 42.834 1.00 21.15 559 VAL A C 1
ATOM 4396 O O . VAL A 1 592 ? 10.919 -24.547 42.213 1.00 20.35 559 VAL A O 1
ATOM 4400 N N . SER A 1 593 ? 8.895 -24.477 43.208 1.00 21.54 560 SER A N 1
ATOM 4401 C CA . SER A 1 593 ? 8.474 -25.790 42.757 1.00 22.05 560 SER A CA 1
ATOM 4402 C C . SER A 1 593 ? 7.841 -25.655 41.386 1.00 21.06 560 SER A C 1
ATOM 4403 O O . SER A 1 593 ? 6.952 -24.811 41.193 1.00 21.34 560 SER A O 1
ATOM 4406 N N . ILE A 1 594 ? 8.341 -26.403 40.407 1.00 19.60 561 ILE A N 1
ATOM 4407 C CA . ILE A 1 594 ? 7.779 -26.339 39.055 1.00 18.43 561 ILE A CA 1
ATOM 4408 C C . ILE A 1 594 ? 7.136 -27.676 38.717 1.00 18.87 561 ILE A C 1
ATOM 4409 O O . ILE A 1 594 ? 7.554 -28.742 39.207 1.00 18.62 561 ILE A O 1
ATOM 4414 N N . ASP A 1 595 ? 6.135 -27.604 37.857 1.00 18.69 562 ASP A N 1
ATOM 4415 C CA . ASP A 1 595 ? 5.305 -28.750 37.507 1.00 19.94 562 ASP A CA 1
ATOM 4416 C C . ASP A 1 595 ? 5.893 -29.470 36.294 1.00 18.78 562 ASP A C 1
ATOM 4417 O O . ASP A 1 595 ? 5.893 -28.920 35.190 1.00 17.52 562 ASP A O 1
ATOM 4422 N N . PRO A 1 596 ? 6.429 -30.692 36.487 1.00 19.46 563 PRO A N 1
ATOM 4423 C CA . PRO A 1 596 ? 7.027 -31.374 35.341 1.00 19.31 563 PRO A CA 1
ATOM 4424 C C . PRO A 1 596 ? 6.063 -31.809 34.224 1.00 19.04 563 PRO A C 1
ATOM 4425 O O . PRO A 1 596 ? 6.526 -32.261 33.171 1.00 18.19 563 PRO A O 1
ATOM 4429 N N . THR A 1 597 ? 4.758 -31.688 34.440 1.00 19.04 564 THR A N 1
ATOM 4430 C CA . THR A 1 597 ? 3.788 -31.881 33.345 1.00 19.60 564 THR A CA 1
ATOM 4431 C C . THR A 1 597 ? 3.578 -30.646 32.457 1.00 18.78 564 THR A C 1
ATOM 4432 O O . THR A 1 597 ? 2.906 -30.736 31.416 1.00 19.32 564 THR A O 1
ATOM 4436 N N . SER A 1 598 ? 4.133 -29.502 32.849 1.00 16.68 565 SER A N 1
ATOM 4437 C CA . SER A 1 598 ? 4.054 -28.291 32.045 1.00 15.44 565 SER A CA 1
ATOM 4438 C C . SER A 1 598 ? 5.151 -28.274 30.960 1.00 14.32 565 SER A C 1
ATOM 4439 O O . SER A 1 598 ? 6.155 -28.989 31.052 1.00 13.75 565 SER A O 1
ATOM 4442 N N . LEU A 1 599 ? 4.943 -27.462 29.932 1.00 13.78 566 LEU A N 1
ATOM 4443 C CA . LEU A 1 599 ? 5.904 -27.273 28.855 1.00 12.81 566 LEU A CA 1
ATOM 4444 C C . LEU A 1 599 ? 7.093 -26.486 29.428 1.00 12.41 566 LEU A C 1
ATOM 4445 O O . LEU A 1 599 ? 6.928 -25.422 30.020 1.00 12.05 566 LEU A O 1
ATOM 4450 N N . PHE A 1 600 ? 8.284 -27.058 29.307 1.00 11.44 567 PHE A N 1
ATOM 4451 C CA . PHE A 1 600 ? 9.499 -26.411 29.796 1.00 11.31 567 PHE A CA 1
ATOM 4452 C C . PHE A 1 600 ? 10.131 -25.591 28.662 1.00 11.34 567 PHE A C 1
ATOM 4453 O O . PHE A 1 600 ? 10.643 -26.154 27.678 1.00 11.15 567 PHE A O 1
ATOM 4461 N N . ASP A 1 601 ? 10.073 -24.262 28.831 1.00 11.02 568 ASP A N 1
ATOM 4462 C CA . ASP A 1 601 ? 10.439 -23.263 27.851 1.00 11.41 568 ASP A CA 1
ATOM 4463 C C . ASP A 1 601 ? 11.652 -22.495 28.399 1.00 11.16 568 ASP A C 1
ATOM 4464 O O . ASP A 1 601 ? 11.531 -21.799 29.394 1.00 10.51 568 ASP A O 1
ATOM 4469 N N . ILE A 1 602 ? 12.801 -22.644 27.738 1.00 10.46 569 ILE A N 1
ATOM 4470 C CA . ILE A 1 602 ? 14.078 -22.154 28.278 1.00 10.88 569 ILE A CA 1
ATOM 4471 C C . ILE A 1 602 ? 14.742 -21.108 27.339 1.00 10.42 569 ILE A C 1
ATOM 4472 O O . ILE A 1 602 ? 14.759 -21.270 26.113 1.00 10.03 569 ILE A O 1
ATOM 4477 N N . GLN A 1 603 ? 15.289 -20.055 27.936 1.00 9.82 570 GLN A N 1
ATOM 4478 C CA . GLN A 1 603 ? 16.145 -19.110 27.220 1.00 9.53 570 GLN A CA 1
ATOM 4479 C C . GLN A 1 603 ? 17.340 -18.808 28.090 1.00 9.63 570 GLN A C 1
ATOM 4480 O O . GLN A 1 603 ? 17.212 -18.117 29.098 1.00 9.55 570 GLN A O 1
ATOM 4486 N N . VAL A 1 604 ? 18.503 -19.316 27.676 1.00 9.88 571 VAL A N 1
ATOM 4487 C CA . VAL A 1 604 ? 19.720 -19.153 28.447 1.00 10.42 571 VAL A CA 1
ATOM 4488 C C . VAL A 1 604 ? 20.849 -18.685 27.553 1.00 11.96 571 VAL A C 1
ATOM 4489 O O . VAL A 1 604 ? 21.295 -19.373 26.641 1.00 12.58 571 VAL A O 1
ATOM 4493 N N . LYS A 1 605 ? 21.256 -17.466 27.814 1.00 13.27 572 LYS A N 1
ATOM 4494 C CA . LYS A 1 605 ? 22.396 -16.866 27.195 1.00 15.17 572 LYS A CA 1
ATOM 4495 C C . LYS A 1 605 ? 22.652 -15.507 27.798 1.00 13.91 572 LYS A C 1
ATOM 4496 O O . LYS A 1 605 ? 21.873 -15.015 28.608 1.00 11.62 572 LYS A O 1
ATOM 4502 N N . ARG A 1 606 ? 23.754 -14.912 27.373 1.00 14.03 573 ARG A N 1
ATOM 4503 C CA . ARG A 1 606 ? 24.140 -13.600 27.870 1.00 15.39 573 ARG A CA 1
ATOM 4504 C C . ARG A 1 606 ? 22.957 -12.643 27.800 1.00 13.80 573 ARG A C 1
ATOM 4505 O O . ARG A 1 606 ? 22.220 -12.614 26.786 1.00 13.28 573 ARG A O 1
ATOM 4513 N N . ILE A 1 607 ? 22.755 -11.857 28.854 1.00 12.21 574 ILE A N 1
ATOM 4514 C CA . ILE A 1 607 ? 21.654 -10.915 28.847 1.00 12.00 574 ILE A CA 1
ATOM 4515 C C . ILE A 1 607 ? 22.085 -9.697 28.033 1.00 12.57 574 ILE A C 1
ATOM 4516 O O . ILE A 1 607 ? 23.074 -9.026 28.346 1.00 12.61 574 ILE A O 1
ATOM 4521 N N . HIS A 1 608 ? 21.304 -9.386 27.009 1.00 12.95 575 HIS A N 1
ATOM 4522 C CA . HIS A 1 608 ? 21.626 -8.271 26.149 1.00 13.87 575 HIS A CA 1
ATOM 4523 C C . HIS A 1 608 ? 20.366 -7.846 25.457 1.00 13.52 575 HIS A C 1
ATOM 4524 O O . HIS A 1 608 ? 19.519 -8.674 25.106 1.00 13.44 575 HIS A O 1
ATOM 4531 N N . GLU A 1 609 ? 20.258 -6.563 25.187 1.00 14.71 576 GLU A N 1
ATOM 4532 C CA . GLU A 1 609 ? 19.137 -6.081 24.370 1.00 14.97 576 GLU A CA 1
ATOM 4533 C C . GLU A 1 609 ? 19.005 -6.803 23.030 1.00 14.81 576 GLU A C 1
ATOM 4534 O O . GLU A 1 609 ? 17.892 -7.102 22.618 1.00 14.08 576 GLU A O 1
ATOM 4540 N N . TYR A 1 610 ? 20.110 -7.129 22.355 1.00 15.04 577 TYR A N 1
ATOM 4541 C CA . TYR A 1 610 ? 19.999 -7.790 21.047 1.00 15.98 577 TYR A CA 1
ATOM 4542 C C . TYR A 1 610 ? 19.570 -9.246 21.134 1.00 14.18 577 TYR A C 1
ATOM 4543 O O . TYR A 1 610 ? 19.081 -9.794 20.167 1.00 13.12 577 TYR A O 1
ATOM 4552 N N . LYS A 1 611 ? 19.741 -9.850 22.303 1.00 12.93 578 LYS A N 1
ATOM 4553 C CA . LYS A 1 611 ? 19.304 -11.232 22.529 1.00 12.77 578 LYS A CA 1
ATOM 4554 C C . LYS A 1 611 ? 17.809 -11.339 22.834 1.00 11.39 578 LYS A C 1
ATOM 4555 O O . LYS A 1 611 ? 17.204 -12.426 22.758 1.00 10.67 578 LYS A O 1
ATOM 4561 N N . ARG A 1 612 ? 17.252 -10.220 23.283 1.00 10.93 579 ARG A N 1
ATOM 4562 C CA . ARG A 1 612 ? 15.798 -10.061 23.414 1.00 10.44 579 ARG A CA 1
ATOM 4563 C C . ARG A 1 612 ? 15.123 -10.927 24.476 1.00 9.91 579 ARG A C 1
ATOM 4564 O O . ARG A 1 612 ? 13.927 -11.254 24.380 1.00 10.02 579 ARG A O 1
ATOM 4572 N N . GLN A 1 613 ? 15.839 -11.191 25.580 1.00 9.35 580 GLN A N 1
ATOM 4573 C CA . GLN A 1 613 ? 15.161 -11.622 26.799 1.00 9.27 580 GLN A CA 1
ATOM 4574 C C . GLN A 1 613 ? 13.975 -10.680 27.134 1.00 9.51 580 GLN A C 1
ATOM 4575 O O . GLN A 1 613 ? 12.956 -11.117 27.653 1.00 9.90 580 GLN A O 1
ATOM 4581 N N . LEU A 1 614 ? 14.111 -9.379 26.837 1.00 10.00 581 LEU A N 1
ATOM 4582 C CA . LEU A 1 614 ? 13.044 -8.430 27.107 1.00 10.22 581 LEU A CA 1
ATOM 4583 C C . LEU A 1 614 ? 11.763 -8.779 26.314 1.00 10.23 581 LEU A C 1
ATOM 4584 O O . LEU A 1 614 ? 10.637 -8.592 26.813 1.00 10.50 581 LEU A O 1
ATOM 4589 N N . MET A 1 615 ? 11.933 -9.267 25.089 1.00 10.28 582 MET A N 1
ATOM 4590 C CA . MET A 1 615 ? 10.791 -9.673 24.277 1.00 10.86 582 MET A CA 1
ATOM 4591 C C . MET A 1 615 ? 10.091 -10.876 24.923 1.00 10.51 582 MET A C 1
ATOM 4592 O O . MET A 1 615 ? 8.848 -10.926 25.004 1.00 9.88 582 MET A O 1
ATOM 4597 N N . ASN A 1 616 ? 10.900 -11.855 25.311 1.00 9.89 583 ASN A N 1
ATOM 4598 C CA . ASN A 1 616 ? 10.397 -13.028 26.017 1.00 9.99 583 ASN A CA 1
ATOM 4599 C C . ASN A 1 616 ? 9.600 -12.641 27.262 1.00 10.26 583 ASN A C 1
ATOM 4600 O O . ASN A 1 616 ? 8.413 -13.033 27.433 1.00 10.34 583 ASN A O 1
ATOM 4605 N N . ILE A 1 617 ? 10.185 -11.826 28.127 1.00 10.37 584 ILE A N 1
ATOM 4606 C CA . ILE A 1 617 ? 9.506 -11.525 29.370 1.00 10.93 584 ILE A CA 1
ATOM 4607 C C . ILE A 1 617 ? 8.257 -10.664 29.147 1.00 11.45 584 ILE A C 1
ATOM 4608 O O . ILE A 1 617 ? 7.268 -10.810 29.855 1.00 11.73 584 ILE A O 1
ATOM 4613 N N . LEU A 1 618 ? 8.271 -9.795 28.145 1.00 11.58 585 LEU A N 1
ATOM 4614 C CA . LEU A 1 618 ? 7.049 -9.066 27.797 1.00 12.26 585 LEU A CA 1
ATOM 4615 C C . LEU A 1 618 ? 5.965 -10.026 27.308 1.00 11.94 585 LEU A C 1
ATOM 4616 O O . LEU A 1 618 ? 4.786 -9.841 27.591 1.00 12.25 585 LEU A O 1
ATOM 4621 N N . GLY A 1 619 ? 6.356 -11.063 26.583 1.00 11.48 586 GLY A N 1
ATOM 4622 C CA . GLY A 1 619 ? 5.387 -12.066 26.131 1.00 11.20 586 GLY A CA 1
ATOM 4623 C C . GLY A 1 619 ? 4.839 -12.855 27.333 1.00 11.34 586 GLY A C 1
ATOM 4624 O O . GLY A 1 619 ? 3.634 -13.160 27.365 1.00 11.77 586 GLY A O 1
ATOM 4625 N N . VAL A 1 620 ? 5.692 -13.131 28.335 1.00 10.70 587 VAL A N 1
ATOM 4626 C CA . VAL A 1 620 ? 5.242 -13.743 29.578 1.00 11.04 587 VAL A CA 1
ATOM 4627 C C . VAL A 1 620 ? 4.246 -12.874 30.330 1.00 11.48 587 VAL A C 1
ATOM 4628 O O . VAL A 1 620 ? 3.220 -13.344 30.824 1.00 12.28 587 VAL A O 1
ATOM 4632 N N . VAL A 1 621 ? 4.543 -11.588 30.407 1.00 11.36 588 VAL A N 1
ATOM 4633 C CA . VAL A 1 621 ? 3.666 -10.627 31.059 1.00 12.27 588 VAL A CA 1
ATOM 4634 C C . VAL A 1 621 ? 2.310 -10.618 30.380 1.00 13.47 588 VAL A C 1
ATOM 4635 O O . VAL A 1 621 ? 1.262 -10.605 31.045 1.00 14.11 588 VAL A O 1
ATOM 4639 N N . TYR A 1 622 ? 2.310 -10.627 29.051 1.00 13.52 589 TYR A N 1
ATOM 4640 C CA . TYR A 1 622 ? 1.063 -10.648 28.298 1.00 15.02 589 TYR A CA 1
ATOM 4641 C C . TYR A 1 622 ? 0.259 -11.936 28.568 1.00 15.23 589 TYR A C 1
ATOM 4642 O O . TYR A 1 622 ? -0.930 -11.880 28.836 1.00 15.88 589 TYR A O 1
ATOM 4651 N N . ARG A 1 623 ? 0.934 -13.067 28.543 1.00 15.14 590 ARG A N 1
ATOM 4652 C CA A ARG A 1 623 ? 0.317 -14.375 28.792 0.50 15.95 590 ARG A CA 1
ATOM 4653 C CA B ARG A 1 623 ? 0.317 -14.380 28.794 0.50 16.02 590 ARG A CA 1
ATOM 4654 C C . ARG A 1 623 ? -0.290 -14.399 30.201 1.00 16.20 590 ARG A C 1
ATOM 4655 O O . ARG A 1 623 ? -1.392 -14.891 30.399 1.00 16.50 590 ARG A O 1
ATOM 4670 N N . PHE A 1 624 ? 0.452 -13.859 31.174 1.00 15.11 591 PHE A N 1
ATOM 4671 C CA . PHE A 1 624 ? -0.043 -13.733 32.559 1.00 15.70 591 PHE A CA 1
ATOM 4672 C C . PHE A 1 624 ? -1.319 -12.907 32.634 1.00 16.93 591 PHE A C 1
ATOM 4673 O O . PHE A 1 624 ? -2.333 -13.335 33.205 1.00 17.46 591 PHE A O 1
ATOM 4681 N N . LYS A 1 625 ? -1.295 -11.733 32.007 1.00 17.05 592 LYS A N 1
ATOM 4682 C CA . LYS A 1 625 ? -2.450 -10.858 32.003 1.00 18.55 592 LYS A CA 1
ATOM 4683 C C . LYS A 1 625 ? -3.669 -11.542 31.377 1.00 19.60 592 LYS A C 1
ATOM 4684 O O . LYS A 1 625 ? -4.784 -11.425 31.890 1.00 19.96 592 LYS A O 1
ATOM 4690 N N . LYS A 1 626 ? -3.460 -12.251 30.274 1.00 20.05 593 LYS A N 1
ATOM 4691 C CA . LYS A 1 626 ? -4.566 -12.967 29.612 1.00 21.62 593 LYS A CA 1
ATOM 4692 C C . LYS A 1 626 ? -5.130 -14.036 30.548 1.00 21.31 593 LYS A C 1
ATOM 4693 O O . LYS A 1 626 ? -6.330 -14.178 30.679 1.00 21.95 593 LYS A O 1
ATOM 4699 N N . LEU A 1 627 ? -4.236 -14.792 31.192 1.00 19.66 594 LEU A N 1
ATOM 4700 C CA . LEU A 1 627 ? -4.666 -15.809 32.139 1.00 20.17 594 LEU A CA 1
ATOM 4701 C C . LEU A 1 627 ? -5.495 -15.240 33.287 1.00 21.27 594 LEU A C 1
ATOM 4702 O O . LEU A 1 627 ? -6.490 -15.827 33.689 1.00 21.99 594 LEU A O 1
ATOM 4707 N N . LYS A 1 628 ? -5.073 -14.100 33.827 1.00 20.87 595 LYS A N 1
ATOM 4708 C CA . LYS A 1 628 ? -5.776 -13.469 34.916 1.00 22.40 595 LYS A CA 1
ATOM 4709 C C . LYS A 1 628 ? -7.179 -13.054 34.484 1.00 24.34 595 LYS A C 1
ATOM 4710 O O . LYS A 1 628 ? -8.108 -13.118 35.283 1.00 25.13 595 LYS A O 1
ATOM 4716 N N . GLU A 1 629 ? -7.303 -12.633 33.230 1.00 24.77 596 GLU A N 1
ATOM 4717 C CA . GLU A 1 629 ? -8.577 -12.107 32.705 1.00 27.34 596 GLU A CA 1
ATOM 4718 C C . GLU A 1 629 ? -9.544 -13.192 32.268 1.00 28.45 596 GLU A C 1
ATOM 4719 O O . GLU A 1 629 ? -10.751 -12.942 32.160 1.00 30.26 596 GLU A O 1
ATOM 4725 N N . MET A 1 630 ? -9.033 -14.384 32.022 1.00 28.51 597 MET A N 1
ATOM 4726 C CA . MET A 1 630 ? -9.840 -15.542 31.643 1.00 30.40 597 MET A CA 1
ATOM 4727 C C . MET A 1 630 ? -10.691 -16.053 32.782 1.00 32.50 597 MET A C 1
ATOM 4728 O O . MET A 1 630 ? -10.303 -15.977 33.948 1.00 32.82 597 MET A O 1
ATOM 4733 N N . LYS A 1 631 ? -11.828 -16.622 32.418 1.00 35.16 598 LYS A N 1
ATOM 4734 C CA . LYS A 1 631 ? -12.631 -17.405 33.345 1.00 37.39 598 LYS A CA 1
ATOM 4735 C C . LYS A 1 631 ? -11.919 -18.761 33.521 1.00 37.14 598 LYS A C 1
ATOM 4736 O O . LYS A 1 631 ? -11.209 -19.201 32.631 1.00 35.20 598 LYS A O 1
ATOM 4739 N N . PRO A 1 632 ? -12.095 -19.425 34.671 1.00 39.58 599 PRO A N 1
ATOM 4740 C CA . PRO A 1 632 ? -11.397 -20.699 34.897 1.00 39.44 599 PRO A CA 1
ATOM 4741 C C . PRO A 1 632 ? -11.601 -21.736 33.790 1.00 39.85 599 PRO A C 1
ATOM 4742 O O . PRO A 1 632 ? -10.662 -22.482 33.477 1.00 39.14 599 PRO A O 1
ATOM 4746 N N . GLU A 1 633 ? -12.807 -21.785 33.211 1.00 41.02 600 GLU A N 1
ATOM 4747 C CA . GLU A 1 633 ? -13.102 -22.682 32.080 1.00 40.92 600 GLU A CA 1
ATOM 4748 C C . GLU A 1 633 ? -12.165 -22.430 30.889 1.00 40.00 600 GLU A C 1
ATOM 4749 O O . GLU A 1 633 ? -11.726 -23.382 30.232 1.00 38.82 600 GLU A O 1
ATOM 4751 N N . GLU A 1 634 ? -11.844 -21.157 30.635 1.00 38.52 601 GLU A N 1
ATOM 4752 C CA . GLU A 1 634 ? -10.926 -20.785 29.563 1.00 37.77 601 GLU A CA 1
ATOM 4753 C C . GLU A 1 634 ? -9.472 -21.114 29.944 1.00 34.96 601 GLU A C 1
ATOM 4754 O O . GLU A 1 634 ? -8.691 -21.521 29.080 1.00 34.56 601 GLU A O 1
ATOM 4760 N N . ARG A 1 635 ? -9.095 -20.930 31.221 1.00 33.40 602 ARG A N 1
ATOM 4761 C CA . ARG A 1 635 ? -7.728 -21.245 31.666 1.00 31.08 602 ARG A CA 1
ATOM 4762 C C . ARG A 1 635 ? -7.402 -22.711 31.465 1.00 31.24 602 ARG A C 1
ATOM 4763 O O . ARG A 1 635 ? -6.288 -23.054 31.086 1.00 29.61 602 ARG A O 1
ATOM 4771 N N . LYS A 1 636 ? -8.386 -23.577 31.706 1.00 32.68 603 LYS A N 1
ATOM 4772 C CA . LYS A 1 636 ? -8.179 -25.019 31.563 1.00 33.70 603 LYS A CA 1
ATOM 4773 C C . LYS A 1 636 ? -7.921 -25.417 30.100 1.00 32.81 603 LYS A C 1
ATOM 4774 O O . LYS A 1 636 ? -7.485 -26.528 29.843 1.00 33.28 603 LYS A O 1
ATOM 4777 N N . LYS A 1 637 ? -8.198 -24.511 29.153 1.00 32.69 604 LYS A N 1
ATOM 4778 C CA . LYS A 1 637 ? -7.936 -24.762 27.726 1.00 32.08 604 LYS A CA 1
ATOM 4779 C C . LYS A 1 637 ? -6.525 -24.362 27.298 1.00 29.55 604 LYS A C 1
ATOM 4780 O O . LYS A 1 637 ? -6.101 -24.690 26.195 1.00 30.21 604 LYS A O 1
ATOM 4783 N N . THR A 1 638 ? -5.788 -23.670 28.168 1.00 26.99 605 THR A N 1
ATOM 4784 C CA . THR A 1 638 ? -4.428 -23.215 27.832 1.00 24.02 605 THR A CA 1
ATOM 4785 C C . THR A 1 638 ? -3.405 -24.340 28.037 1.00 21.85 605 THR A C 1
ATOM 4786 O O . THR A 1 638 ? -3.715 -25.391 28.615 1.00 22.19 605 THR A O 1
ATOM 4790 N N . VAL A 1 639 ? -2.195 -24.137 27.534 1.00 18.96 606 VAL A N 1
ATOM 4791 C CA . VAL A 1 639 ? -1.114 -25.100 27.722 1.00 17.32 606 VAL A CA 1
ATOM 4792 C C . VAL A 1 639 ? -0.272 -24.644 28.901 1.00 16.23 606 VAL A C 1
ATOM 4793 O O . VAL A 1 639 ? 0.377 -23.610 28.812 1.00 14.95 606 VAL A O 1
ATOM 4797 N N . PRO A 1 640 ? -0.255 -25.419 29.988 1.00 16.61 607 PRO A N 1
ATOM 4798 C CA . PRO A 1 640 ? 0.590 -24.962 31.102 1.00 16.13 607 PRO A CA 1
ATOM 4799 C C . PRO A 1 640 ? 2.048 -24.914 30.727 1.00 14.85 607 PRO A C 1
ATOM 4800 O O . PRO A 1 640 ? 2.535 -25.794 30.024 1.00 14.60 607 PRO A O 1
ATOM 4804 N N . ARG A 1 641 ? 2.757 -23.883 31.190 1.00 14.44 608 ARG A N 1
ATOM 4805 C CA . ARG A 1 641 ? 4.110 -23.644 30.785 1.00 13.53 608 ARG A CA 1
ATOM 4806 C C . ARG A 1 641 ? 4.921 -23.137 31.970 1.00 12.81 608 ARG A C 1
ATOM 4807 O O . ARG A 1 641 ? 4.439 -22.329 32.760 1.00 13.41 608 ARG A O 1
ATOM 4815 N N . THR A 1 642 ? 6.147 -23.627 32.068 1.00 11.75 609 THR A N 1
ATOM 4816 C CA . THR A 1 642 ? 7.165 -23.069 32.955 1.00 11.36 609 THR A CA 1
ATOM 4817 C C . THR A 1 642 ? 8.254 -22.396 32.125 1.00 10.44 609 THR A C 1
ATOM 4818 O O . THR A 1 642 ? 8.911 -23.031 31.325 1.00 10.45 609 THR A O 1
ATOM 4822 N N . VAL A 1 643 ? 8.415 -21.092 32.303 1.00 10.61 610 VAL A N 1
ATOM 4823 C CA . VAL A 1 643 ? 9.394 -20.290 31.567 1.00 10.15 610 VAL A CA 1
ATOM 4824 C C . VAL A 1 643 ? 10.607 -20.105 32.451 1.00 10.23 610 VAL A C 1
ATOM 4825 O O . VAL A 1 643 ? 10.479 -19.671 33.612 1.00 11.07 610 VAL A O 1
ATOM 4829 N N . MET A 1 644 ? 11.756 -20.496 31.926 1.00 10.01 611 MET A N 1
ATOM 4830 C CA . MET A 1 644 ? 13.038 -20.373 32.612 1.00 10.26 611 MET A CA 1
ATOM 4831 C C . MET A 1 644 ? 13.951 -19.506 31.771 1.00 9.50 611 MET A C 1
ATOM 4832 O O . MET A 1 644 ? 14.130 -19.751 30.567 1.00 9.44 611 MET A O 1
ATOM 4837 N N . ILE A 1 645 ? 14.489 -18.479 32.397 1.00 8.95 612 ILE A N 1
ATOM 4838 C CA . ILE A 1 645 ? 15.371 -17.564 31.747 1.00 8.75 612 ILE A CA 1
ATOM 4839 C C . ILE A 1 645 ? 16.613 -17.470 32.618 1.00 8.82 612 ILE A C 1
ATOM 4840 O O . ILE A 1 645 ? 16.487 -17.337 33.843 1.00 9.45 612 ILE A O 1
ATOM 4845 N N . GLY A 1 646 ? 17.789 -17.468 31.996 1.00 8.52 613 GLY A N 1
ATOM 4846 C CA . GLY A 1 646 ? 19.044 -17.341 32.725 1.00 9.10 613 GLY A CA 1
ATOM 4847 C C . GLY A 1 646 ? 20.107 -16.727 31.837 1.00 8.91 613 GLY A C 1
ATOM 4848 O O . GLY A 1 646 ? 19.946 -16.635 30.640 1.00 9.26 613 GLY A O 1
ATOM 4849 N N . GLY A 1 647 ? 21.213 -16.346 32.451 1.00 8.82 614 GLY A N 1
ATOM 4850 C CA . GLY A 1 647 ? 22.246 -15.610 31.774 1.00 9.00 614 GLY A CA 1
ATOM 4851 C C . GLY A 1 647 ? 22.802 -14.539 32.679 1.00 9.27 614 GLY A C 1
ATOM 4852 O O . GLY 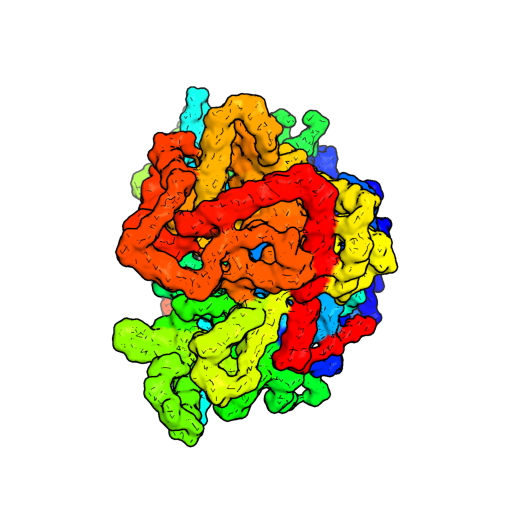A 1 647 ? 22.133 -14.091 33.634 1.00 8.93 614 GLY A O 1
ATOM 4853 N N . LYS A 1 648 ? 24.011 -14.084 32.333 1.00 9.83 615 LYS A N 1
ATOM 4854 C CA . LYS A 1 648 ? 24.679 -13.026 33.101 1.00 10.26 615 LYS A CA 1
ATOM 4855 C C . LYS A 1 648 ? 24.601 -11.712 32.335 1.00 10.63 615 LYS A C 1
ATOM 4856 O O . LYS A 1 648 ? 24.635 -11.682 31.118 1.00 10.39 615 LYS A O 1
ATOM 4862 N N . ALA A 1 649 ? 24.500 -10.624 33.077 1.00 10.78 616 ALA A N 1
ATOM 4863 C CA . ALA A 1 649 ? 24.561 -9.269 32.529 1.00 11.64 616 ALA A CA 1
ATOM 4864 C C . ALA A 1 649 ? 25.901 -8.669 32.849 1.00 13.44 616 ALA A C 1
ATOM 4865 O O . ALA A 1 649 ? 26.371 -8.729 34.000 1.00 12.72 616 ALA A O 1
ATOM 4867 N N . PHE A 1 650 ? 26.573 -8.091 31.852 1.00 15.47 617 PHE A N 1
ATOM 4868 C CA . PHE A 1 650 ? 27.801 -7.318 32.197 1.00 17.99 617 PHE A CA 1
ATOM 4869 C C . PHE A 1 650 ? 27.447 -6.277 33.250 1.00 16.39 617 PHE A C 1
ATOM 4870 O O . PHE A 1 650 ? 26.386 -5.631 33.183 1.00 15.62 617 PHE A O 1
ATOM 4878 N N . ALA A 1 651 ? 28.332 -6.110 34.229 1.00 16.25 618 ALA A N 1
ATOM 4879 C CA . ALA A 1 651 ? 27.969 -5.368 35.443 1.00 16.66 618 ALA A CA 1
ATOM 4880 C C . ALA A 1 651 ? 27.639 -3.917 35.162 1.00 16.88 618 ALA A C 1
ATOM 4881 O O . ALA A 1 651 ? 26.820 -3.349 35.870 1.00 17.63 618 ALA A O 1
ATOM 4883 N N . THR A 1 652 ? 28.276 -3.315 34.152 1.00 17.54 619 THR A N 1
ATOM 4884 C CA . THR A 1 652 ? 28.031 -1.885 33.843 1.00 18.04 619 THR A CA 1
ATOM 4885 C C . THR A 1 652 ? 26.885 -1.684 32.843 1.00 17.48 619 THR A C 1
ATOM 4886 O O . THR A 1 652 ? 26.543 -0.520 32.512 1.00 18.09 619 THR A O 1
ATOM 4890 N N . TYR A 1 653 ? 26.288 -2.785 32.394 1.00 16.58 620 TYR A N 1
ATOM 4891 C CA . TYR A 1 653 ? 25.250 -2.742 31.385 1.00 16.08 620 TYR A CA 1
ATOM 4892 C C . TYR A 1 653 ? 23.892 -2.577 32.062 1.00 15.29 620 TYR A C 1
ATOM 4893 O O . TYR A 1 653 ? 23.213 -3.544 32.401 1.00 14.69 620 TYR A O 1
ATOM 4902 N N . THR A 1 654 ? 23.510 -1.319 32.236 1.00 15.42 621 THR A N 1
ATOM 4903 C CA . THR A 1 654 ? 22.366 -0.935 33.028 1.00 15.50 621 THR A CA 1
ATOM 4904 C C . THR A 1 654 ? 21.083 -1.641 32.597 1.00 14.06 621 THR A C 1
ATOM 4905 O O . THR A 1 654 ? 20.414 -2.269 33.418 1.00 13.61 621 THR A O 1
ATOM 4909 N N . ASN A 1 655 ? 20.724 -1.566 31.326 1.00 14.04 622 ASN A N 1
ATOM 4910 C CA . ASN A 1 655 ? 19.452 -2.223 30.924 1.00 13.69 622 ASN A CA 1
ATOM 4911 C C . ASN A 1 655 ? 19.478 -3.751 31.069 1.00 12.84 622 ASN A C 1
ATOM 4912 O O . ASN A 1 655 ? 18.457 -4.343 31.373 1.00 12.63 622 ASN A O 1
ATOM 4917 N N . ALA A 1 656 ? 20.639 -4.380 30.875 1.00 12.36 623 ALA A N 1
ATOM 4918 C CA . ALA A 1 656 ? 20.748 -5.846 31.050 1.00 11.92 623 ALA A CA 1
ATOM 4919 C C . ALA A 1 656 ? 20.469 -6.207 32.495 1.00 11.51 623 ALA A C 1
ATOM 4920 O O . ALA A 1 656 ? 19.717 -7.133 32.775 1.00 10.79 623 ALA A O 1
ATOM 4922 N N . LYS A 1 657 ? 20.992 -5.418 33.429 1.00 12.08 624 LYS A N 1
ATOM 4923 C CA . LYS A 1 657 ? 20.705 -5.653 34.837 1.00 12.33 624 LYS A CA 1
ATOM 4924 C C . LYS A 1 657 ? 19.210 -5.387 35.155 1.00 11.97 624 LYS A C 1
ATOM 4925 O O . LYS A 1 657 ? 18.590 -6.140 35.947 1.00 11.59 624 LYS A O 1
ATOM 4931 N N . ARG A 1 658 ? 18.633 -4.342 34.575 1.00 13.59 625 ARG A N 1
ATOM 4932 C CA . ARG A 1 658 ? 17.200 -4.099 34.736 1.00 13.72 625 ARG A CA 1
ATOM 4933 C C . ARG A 1 658 ? 16.360 -5.266 34.236 1.00 12.62 625 ARG A C 1
ATOM 4934 O O . ARG A 1 658 ? 15.318 -5.588 34.823 1.00 11.77 625 ARG A O 1
ATOM 4942 N N . ILE A 1 659 ? 16.797 -5.891 33.143 1.00 11.66 626 ILE A N 1
ATOM 4943 C CA . ILE A 1 659 ? 16.072 -7.045 32.574 1.00 11.15 626 ILE A CA 1
ATOM 4944 C C . ILE A 1 659 ? 16.090 -8.246 33.531 1.00 10.36 626 ILE A C 1
ATOM 4945 O O . ILE A 1 659 ? 15.046 -8.878 33.763 1.00 9.75 626 ILE A O 1
ATOM 4950 N N . VAL A 1 660 ? 17.244 -8.504 34.150 1.00 10.36 627 VAL A N 1
ATOM 4951 C CA . VAL A 1 660 ? 17.344 -9.577 35.169 1.00 10.32 627 VAL A CA 1
ATOM 4952 C C . VAL A 1 660 ? 16.402 -9.259 36.332 1.00 10.97 627 VAL A C 1
ATOM 4953 O O . VAL A 1 660 ? 15.657 -10.155 36.801 1.00 11.01 627 VAL A O 1
ATOM 4957 N N . LYS A 1 661 ? 16.401 -7.992 36.743 1.00 12.21 628 LYS A N 1
ATOM 4958 C CA . LYS A 1 661 ? 15.522 -7.578 37.833 1.00 12.85 628 LYS A CA 1
ATOM 4959 C C . LYS A 1 661 ? 14.040 -7.812 37.432 1.00 12.50 628 LYS A C 1
ATOM 4960 O O . LYS A 1 661 ? 13.220 -8.368 38.228 1.00 11.89 628 LYS A O 1
ATOM 4966 N N . LEU A 1 662 ? 13.684 -7.406 36.219 1.00 11.82 629 LEU A N 1
ATOM 4967 C CA . LEU A 1 662 ? 12.303 -7.585 35.730 1.00 11.72 629 LEU A CA 1
ATOM 4968 C C . LEU A 1 662 ? 11.849 -9.042 35.780 1.00 11.13 629 LEU A C 1
ATOM 4969 O O . LEU A 1 662 ? 10.736 -9.344 36.240 1.00 11.18 629 LEU A O 1
ATOM 4974 N N . VAL A 1 663 ? 12.694 -9.946 35.280 1.00 10.20 630 VAL A N 1
ATOM 4975 C CA . VAL A 1 663 ? 12.320 -11.350 35.204 1.00 10.35 630 VAL A CA 1
ATOM 4976 C C . VAL A 1 663 ? 11.990 -11.855 36.612 1.00 10.51 630 VAL A C 1
ATOM 4977 O O . VAL A 1 663 ? 10.994 -12.544 36.816 1.00 10.34 630 VAL A O 1
ATOM 4981 N N . ASN A 1 664 ? 12.839 -11.515 37.571 1.00 11.14 631 ASN A N 1
ATOM 4982 C CA . ASN A 1 664 ? 12.655 -11.950 38.952 1.00 11.69 631 ASN A CA 1
ATOM 4983 C C . ASN A 1 664 ? 11.407 -11.342 39.563 1.00 12.23 631 ASN A C 1
ATOM 4984 O O . ASN A 1 664 ? 10.657 -12.034 40.234 1.00 12.36 631 ASN A O 1
ATOM 4989 N N . ASP A 1 665 ? 11.183 -10.051 39.359 1.00 12.86 632 ASP A N 1
ATOM 4990 C CA . ASP A 1 665 ? 9.979 -9.371 39.853 1.00 13.62 632 ASP A CA 1
ATOM 4991 C C . ASP A 1 665 ? 8.679 -9.928 39.265 1.00 13.55 632 ASP A C 1
ATOM 4992 O O . ASP A 1 665 ? 7.659 -10.049 39.973 1.00 14.24 632 ASP A O 1
ATOM 4997 N N . VAL A 1 666 ? 8.697 -10.259 37.986 1.00 13.17 633 VAL A N 1
ATOM 4998 C CA . VAL A 1 666 ? 7.522 -10.866 37.322 1.00 13.05 633 VAL A CA 1
ATOM 4999 C C . VAL A 1 666 ? 7.281 -12.237 37.957 1.00 12.97 633 VAL A C 1
ATOM 5000 O O . VAL A 1 666 ? 6.152 -12.552 38.359 1.00 13.38 633 VAL A O 1
ATOM 5004 N N . GLY A 1 667 ? 8.334 -13.013 38.119 1.00 12.70 634 GLY A N 1
ATOM 5005 C CA . GLY A 1 667 ? 8.231 -14.331 38.760 1.00 13.47 634 GLY A CA 1
ATOM 5006 C C . GLY A 1 667 ? 7.709 -14.289 40.173 1.00 14.35 634 GLY A C 1
ATOM 5007 O O . GLY A 1 667 ? 6.844 -15.076 40.558 1.00 14.81 634 GLY A O 1
ATOM 5008 N N . ASP A 1 668 ? 8.178 -13.331 40.954 1.00 14.59 635 ASP A N 1
ATOM 5009 C CA . ASP A 1 668 ? 7.690 -13.199 42.307 1.00 15.79 635 ASP A CA 1
ATOM 5010 C C . ASP A 1 668 ? 6.152 -13.078 42.374 1.00 16.29 635 ASP A C 1
ATOM 5011 O O . ASP A 1 668 ? 5.526 -13.697 43.248 1.00 17.84 635 ASP A O 1
ATOM 5016 N N . VAL A 1 669 ? 5.568 -12.340 41.436 1.00 15.66 636 VAL A N 1
ATOM 5017 C CA . VAL A 1 669 ? 4.140 -12.121 41.383 1.00 16.28 636 VAL A CA 1
ATOM 5018 C C . VAL A 1 669 ? 3.417 -13.308 40.745 1.00 15.68 636 VAL A C 1
ATOM 5019 O O . VAL A 1 669 ? 2.480 -13.862 41.354 1.00 16.23 636 VAL A O 1
ATOM 5023 N N . VAL A 1 670 ? 3.866 -13.718 39.559 1.00 14.58 637 VAL A N 1
ATOM 5024 C CA . VAL A 1 670 ? 3.207 -14.815 38.825 1.00 14.63 637 VAL A CA 1
ATOM 5025 C C . VAL A 1 670 ? 3.210 -16.108 39.630 1.00 14.74 637 VAL A C 1
ATOM 5026 O O . VAL A 1 670 ? 2.172 -16.770 39.779 1.00 15.15 637 VAL A O 1
ATOM 5030 N N . ASN A 1 671 ? 4.363 -16.458 40.180 1.00 14.49 638 ASN A N 1
ATOM 5031 C CA . ASN A 1 671 ? 4.532 -17.768 40.786 1.00 15.06 638 ASN A CA 1
ATOM 5032 C C . ASN A 1 671 ? 3.760 -17.934 42.073 1.00 16.19 638 ASN A C 1
ATOM 5033 O O . ASN A 1 671 ? 3.481 -19.052 42.477 1.00 17.14 638 ASN A O 1
ATOM 5038 N N . SER A 1 672 ? 3.409 -16.831 42.714 1.00 16.55 639 SER A N 1
ATOM 5039 C CA . SER A 1 672 ? 2.673 -16.842 43.972 1.00 17.83 639 SER A CA 1
ATOM 5040 C C . SER A 1 672 ? 1.176 -16.490 43.793 1.00 18.15 639 SER A C 1
ATOM 5041 O O . SER A 1 672 ? 0.452 -16.296 44.771 1.00 18.57 639 SER A O 1
ATOM 5044 N N . ASP A 1 673 ? 0.694 -16.404 42.551 1.00 17.56 640 ASP A N 1
ATOM 5045 C CA . ASP A 1 673 ? -0.705 -16.102 42.311 1.00 18.36 640 ASP A CA 1
ATOM 5046 C C . ASP A 1 673 ? -1.476 -17.404 42.122 1.00 18.50 640 ASP A C 1
ATOM 5047 O O . ASP A 1 673 ? -1.326 -18.066 41.091 1.00 17.50 640 ASP A O 1
ATOM 5052 N N . PRO A 1 674 ? -2.258 -17.792 43.128 1.00 19.51 641 PRO A N 1
ATOM 5053 C CA . PRO A 1 674 ? -2.859 -19.117 43.066 1.00 20.43 641 PRO A CA 1
ATOM 5054 C C . PRO A 1 674 ? -3.891 -19.247 41.945 1.00 21.68 641 PRO A C 1
ATOM 5055 O O . PRO A 1 674 ? -4.266 -20.374 41.594 1.00 22.61 641 PRO A O 1
ATOM 5059 N N . GLU A 1 675 ? -4.324 -18.118 41.377 1.00 22.00 642 GLU A N 1
ATOM 5060 C CA . GLU A 1 675 ? -5.322 -18.155 40.298 1.00 23.35 642 GLU A CA 1
ATOM 5061 C C . GLU A 1 675 ? -4.749 -18.662 38.989 1.00 21.85 642 GLU A C 1
ATOM 5062 O O . GLU A 1 675 ? -5.490 -19.193 38.146 1.00 22.68 642 GLU A O 1
ATOM 5068 N N . VAL A 1 676 ? -3.466 -18.429 38.782 1.00 20.19 643 VAL A N 1
ATOM 5069 C CA . VAL A 1 676 ? -2.852 -18.705 37.495 1.00 19.62 643 VAL A CA 1
ATOM 5070 C C . VAL A 1 676 ? -1.595 -19.571 37.562 1.00 18.66 643 VAL A C 1
ATOM 5071 O O . VAL A 1 676 ? -1.106 -20.042 36.527 1.00 17.34 643 VAL A O 1
ATOM 5075 N N . ASN A 1 677 ? -1.025 -19.777 38.757 1.00 18.35 644 ASN A N 1
ATOM 5076 C CA . ASN A 1 677 ? 0.272 -20.438 38.823 1.00 17.67 644 ASN A CA 1
ATOM 5077 C C . ASN A 1 677 ? 0.248 -21.949 38.498 1.00 18.27 644 ASN A C 1
ATOM 5078 O O . ASN A 1 677 ? 1.326 -22.566 38.388 1.00 18.90 644 ASN A O 1
ATOM 5083 N N . GLU A 1 678 ? -0.940 -22.550 38.338 1.00 19.38 645 GLU A N 1
ATOM 5084 C CA A GLU A 1 678 ? -1.032 -23.904 37.780 0.50 19.89 645 GLU A CA 1
ATOM 5085 C CA B GLU A 1 678 ? -1.015 -23.905 37.781 0.50 19.88 645 GLU A CA 1
ATOM 5086 C C . GLU A 1 678 ? -0.858 -23.907 36.256 1.00 19.31 645 GLU A C 1
ATOM 5087 O O . GLU A 1 678 ? -0.664 -24.968 35.661 1.00 19.55 645 GLU A O 1
ATOM 5098 N N . TYR A 1 679 ? -0.936 -22.730 35.635 1.00 18.17 646 TYR A N 1
ATOM 5099 C CA . TYR A 1 679 ? -0.837 -22.576 34.195 1.00 17.49 646 TYR A CA 1
ATOM 5100 C C . TYR A 1 679 ? 0.437 -21.871 33.740 1.00 15.97 646 TYR A C 1
ATOM 5101 O O . TYR A 1 679 ? 0.857 -22.070 32.605 1.00 15.83 646 TYR A O 1
ATOM 5110 N N . LEU A 1 680 ? 1.048 -21.067 34.614 1.00 15.23 647 LEU A N 1
ATOM 5111 C CA . LEU A 1 680 ? 2.241 -20.342 34.240 1.00 14.29 647 LEU A CA 1
ATOM 5112 C C . LEU A 1 680 ? 3.111 -20.099 35.457 1.00 14.03 647 LEU A C 1
ATOM 5113 O O . LEU A 1 680 ? 2.626 -19.597 36.479 1.00 14.16 647 LEU A O 1
ATOM 5118 N N . LYS A 1 681 ? 4.373 -20.436 35.325 1.00 13.40 648 LYS A N 1
ATOM 5119 C CA . LYS A 1 681 ? 5.423 -19.961 36.248 1.00 13.46 648 LYS A CA 1
ATOM 5120 C C . LYS A 1 681 ? 6.605 -19.432 35.420 1.00 12.89 648 LYS A C 1
ATOM 5121 O O . LYS A 1 681 ? 6.818 -19.848 34.290 1.00 12.31 648 LYS A O 1
ATOM 5127 N N . VAL A 1 682 ? 7.357 -18.523 36.029 1.00 12.85 649 VAL A N 1
ATOM 5128 C CA . VAL A 1 682 ? 8.518 -17.925 35.390 1.00 12.85 649 VAL A CA 1
ATOM 5129 C C . VAL A 1 682 ? 9.622 -17.857 36.423 1.00 12.39 649 VAL A C 1
ATOM 5130 O O . VAL A 1 682 ? 9.439 -17.313 37.518 1.00 12.36 649 VAL A O 1
ATOM 5134 N N . VAL A 1 683 ? 10.763 -18.439 36.097 1.00 11.28 650 VAL A N 1
ATOM 5135 C CA A VAL A 1 683 ? 11.898 -18.556 37.023 0.50 11.28 650 VAL A CA 1
ATOM 5136 C CA B VAL A 1 683 ? 11.887 -18.436 37.043 0.50 11.27 650 VAL A CA 1
ATOM 5137 C C . VAL A 1 683 ? 13.162 -17.994 36.373 1.00 10.87 650 VAL A C 1
ATOM 5138 O O . VAL A 1 683 ? 13.442 -18.336 35.200 1.00 11.39 650 VAL A O 1
ATOM 5145 N N . PHE A 1 684 ? 13.907 -17.183 37.114 1.00 10.86 651 PHE A N 1
ATOM 5146 C CA . PHE A 1 684 ? 15.258 -16.791 36.702 1.00 10.64 651 PHE A CA 1
ATOM 5147 C C . PHE A 1 684 ? 16.254 -17.804 37.299 1.00 10.54 651 PHE A C 1
ATOM 5148 O O . PHE A 1 684 ? 16.321 -17.974 38.515 1.00 10.51 651 PHE A O 1
ATOM 5156 N N . VAL A 1 685 ? 16.967 -18.530 36.424 1.00 10.14 652 VAL A N 1
ATOM 5157 C CA . VAL A 1 685 ? 17.891 -19.564 36.826 1.00 10.38 652 VAL A CA 1
ATOM 5158 C C . VAL A 1 685 ? 19.251 -18.900 37.051 1.00 10.23 652 VAL A C 1
ATOM 5159 O O . VAL A 1 685 ? 19.787 -18.322 36.105 1.00 10.05 652 VAL A O 1
ATOM 5163 N N . PRO A 1 686 ? 19.773 -18.912 38.286 1.00 10.36 653 PRO A N 1
ATOM 5164 C CA . PRO A 1 686 ? 20.966 -18.095 38.590 1.00 10.84 653 PRO A CA 1
ATOM 5165 C C . PRO A 1 686 ? 22.258 -18.714 38.140 1.00 10.49 653 PRO A C 1
ATOM 5166 O O . PRO A 1 686 ? 22.391 -19.928 38.037 1.00 10.53 653 PRO A O 1
ATOM 5170 N N . ASN A 1 687 ? 23.238 -17.859 37.915 1.00 10.44 654 ASN A N 1
ATOM 5171 C CA . ASN A 1 687 ? 24.608 -18.291 37.714 1.00 10.61 654 ASN A CA 1
ATOM 5172 C C . ASN A 1 687 ? 24.804 -19.279 36.555 1.00 10.31 654 ASN A C 1
ATOM 5173 O O . ASN A 1 687 ? 25.561 -20.229 36.653 1.00 9.93 654 ASN A O 1
ATOM 5178 N N . TYR A 1 688 ? 24.179 -18.974 35.428 1.00 10.25 655 TYR A N 1
ATOM 5179 C CA . TYR A 1 688 ? 24.304 -19.790 34.233 1.00 10.54 655 TYR A CA 1
ATOM 5180 C C . TYR A 1 688 ? 25.760 -20.033 33.882 1.00 10.70 655 TYR A C 1
ATOM 5181 O O . TYR A 1 688 ? 26.597 -19.118 33.797 1.00 11.24 655 TYR A O 1
ATOM 5190 N N . ASN A 1 689 ? 26.067 -21.329 33.740 1.00 10.14 656 ASN A N 1
ATOM 5191 C CA . ASN A 1 689 ? 27.395 -21.800 33.430 1.00 10.33 656 ASN A CA 1
ATOM 5192 C C . ASN A 1 689 ? 27.259 -23.223 32.841 1.00 9.67 656 ASN A C 1
ATOM 5193 O O . ASN A 1 689 ? 26.136 -23.698 32.578 1.00 9.69 656 ASN A O 1
ATOM 5198 N N . VAL A 1 690 ? 28.376 -23.879 32.565 1.00 9.57 657 VAL A N 1
ATOM 5199 C CA . VAL A 1 690 ? 28.278 -25.198 31.924 1.00 9.29 657 VAL A CA 1
ATOM 5200 C C . VAL A 1 690 ? 27.459 -26.196 32.718 1.00 9.03 657 VAL A C 1
ATOM 5201 O O . VAL A 1 690 ? 26.634 -26.907 32.155 1.00 9.10 657 VAL A O 1
ATOM 5205 N N . THR A 1 691 ? 27.648 -26.227 34.025 1.00 9.13 658 THR A N 1
ATOM 5206 C CA . THR A 1 691 ? 26.834 -27.085 34.888 1.00 9.32 658 THR A CA 1
ATOM 5207 C C . THR A 1 691 ? 25.339 -26.796 34.790 1.00 9.01 658 THR A C 1
ATOM 5208 O O . THR A 1 691 ? 24.539 -27.718 34.740 1.00 8.64 658 THR A O 1
ATOM 5212 N N . VAL A 1 692 ? 24.964 -25.517 34.810 1.00 8.80 659 VAL A N 1
ATOM 5213 C CA . VAL A 1 692 ? 23.559 -25.170 34.654 1.00 8.93 659 VAL A CA 1
ATOM 5214 C C . VAL A 1 692 ? 23.019 -25.679 33.304 1.00 8.66 659 VAL A C 1
ATOM 5215 O O . VAL A 1 692 ? 21.934 -26.282 33.242 1.00 9.85 659 VAL A O 1
ATOM 5219 N N . ALA A 1 693 ? 23.782 -25.477 32.225 1.00 8.65 660 ALA A N 1
ATOM 5220 C CA . ALA A 1 693 ? 23.423 -25.980 30.898 1.00 8.46 660 ALA A CA 1
ATOM 5221 C C . ALA A 1 693 ? 23.243 -27.486 30.912 1.00 8.99 660 ALA A C 1
ATOM 5222 O O . ALA A 1 693 ? 22.292 -28.004 30.327 1.00 9.50 660 ALA A O 1
ATOM 5224 N N . GLU A 1 694 ? 24.141 -28.178 31.611 1.00 9.69 661 GLU A N 1
ATOM 5225 C CA . GLU A 1 694 ? 24.040 -29.651 31.725 1.00 10.83 661 GLU A CA 1
ATOM 5226 C C . GLU A 1 694 ? 22.774 -30.103 32.440 1.00 11.48 661 GLU A C 1
ATOM 5227 O O . GLU A 1 694 ? 22.311 -31.230 32.194 1.00 12.74 661 GLU A O 1
ATOM 5233 N N . MET A 1 695 ? 22.230 -29.266 33.323 1.00 12.79 662 MET A N 1
ATOM 5234 C CA A MET A 1 695 ? 20.943 -29.591 33.961 0.50 13.36 662 MET A CA 1
ATOM 5235 C CA B MET A 1 695 ? 20.948 -29.562 33.976 0.50 14.01 662 MET A CA 1
ATOM 5236 C C . MET A 1 695 ? 19.740 -29.187 33.112 1.00 13.70 662 MET A C 1
ATOM 5237 O O . MET A 1 695 ? 18.743 -29.932 33.015 1.00 15.71 662 MET A O 1
ATOM 5246 N N . LEU A 1 696 ? 19.793 -28.016 32.492 1.00 12.07 663 LEU A N 1
ATOM 5247 C CA . LEU A 1 696 ? 18.661 -27.508 31.761 1.00 12.48 663 LEU A CA 1
ATOM 5248 C C . LEU A 1 696 ? 18.439 -28.214 30.445 1.00 12.31 663 LEU A C 1
ATOM 5249 O O . LEU A 1 696 ? 17.308 -28.516 30.085 1.00 13.31 663 LEU A O 1
ATOM 5254 N N . ILE A 1 697 ? 19.515 -28.466 29.709 1.00 11.86 664 ILE A N 1
ATOM 5255 C CA . ILE A 1 697 ? 19.359 -28.958 28.340 1.00 12.30 664 ILE A CA 1
ATOM 5256 C C . ILE A 1 697 ? 18.604 -30.268 28.275 1.00 12.70 664 ILE A C 1
ATOM 5257 O O . ILE A 1 697 ? 17.676 -30.393 27.434 1.00 12.60 664 ILE A O 1
ATOM 5262 N N . PRO A 1 698 ? 19.000 -31.261 29.073 1.00 12.19 665 PRO A N 1
ATOM 5263 C CA . PRO A 1 698 ? 18.321 -32.557 28.939 1.00 13.07 665 PRO A CA 1
ATOM 5264 C C . PRO A 1 698 ? 16.819 -32.498 29.228 1.00 13.32 665 PRO A C 1
ATOM 5265 O O . PRO A 1 698 ? 16.078 -33.270 28.633 1.00 14.48 665 PRO A O 1
ATOM 5269 N N . GLY A 1 699 ? 16.392 -31.593 30.113 1.00 13.25 666 GLY A N 1
ATOM 5270 C CA . GLY A 1 699 ? 14.993 -31.459 30.463 1.00 13.58 666 GLY A CA 1
ATOM 5271 C C . GLY A 1 699 ? 14.221 -30.454 29.643 1.00 13.29 666 GLY A C 1
ATOM 5272 O O . GLY A 1 699 ? 13.016 -30.244 29.885 1.00 13.31 666 GLY A O 1
ATOM 5273 N N . SER A 1 700 ? 14.870 -29.850 28.651 1.00 12.68 667 SER A N 1
ATOM 5274 C CA . SER A 1 700 ? 14.234 -28.791 27.888 1.00 12.01 667 SER A CA 1
ATOM 5275 C C . SER A 1 700 ? 13.312 -29.370 26.807 1.00 11.43 667 SER A C 1
ATOM 5276 O O . SER A 1 700 ? 13.618 -30.383 26.190 1.00 11.02 667 SER A O 1
ATOM 5279 N N . GLU A 1 701 ? 12.219 -28.679 26.572 1.00 10.51 668 GLU A N 1
ATOM 5280 C CA . GLU A 1 701 ? 11.284 -29.030 25.494 1.00 10.43 668 GLU A CA 1
ATOM 5281 C C . GLU A 1 701 ? 11.246 -27.982 24.371 1.00 9.93 668 GLU A C 1
ATOM 5282 O O . GLU A 1 701 ? 11.128 -28.339 23.189 1.00 10.02 668 GLU A O 1
ATOM 5288 N N . LEU A 1 702 ? 11.232 -26.706 24.774 1.00 9.38 669 LEU A N 1
ATOM 5289 C CA . LEU A 1 702 ? 11.334 -25.559 23.866 1.00 9.63 669 LEU A CA 1
ATOM 5290 C C . LEU A 1 702 ? 12.449 -24.672 24.338 1.00 9.16 669 LEU A C 1
ATOM 5291 O O . LEU A 1 702 ? 12.557 -24.377 25.533 1.00 9.75 669 LEU A O 1
ATOM 5296 N N . SER A 1 703 ? 13.305 -24.238 23.429 1.00 9.29 670 SER A N 1
ATOM 5297 C CA . SER A 1 703 ? 14.301 -23.246 23.770 1.00 8.91 670 SER A CA 1
ATOM 5298 C C . SER A 1 703 ? 14.178 -22.072 22.818 1.00 9.05 670 SER A C 1
ATOM 5299 O O . SER A 1 703 ? 13.733 -22.219 21.667 1.00 9.63 670 SER A O 1
ATOM 5302 N N . GLN A 1 704 ? 14.498 -20.897 23.324 1.00 8.99 671 GLN A N 1
ATOM 5303 C CA . GLN A 1 704 ? 14.348 -19.625 22.571 1.00 9.17 671 GLN A CA 1
ATOM 5304 C C . GLN A 1 704 ? 15.685 -19.054 22.122 1.00 8.96 671 GLN A C 1
ATOM 5305 O O . GLN A 1 704 ? 16.657 -18.892 22.907 1.00 8.74 671 GLN A O 1
ATOM 5311 N N . HIS A 1 705 ? 15.775 -18.786 20.827 1.00 9.60 672 HIS A N 1
ATOM 5312 C CA . HIS A 1 705 ? 16.986 -18.267 20.173 1.00 9.81 672 HIS A CA 1
ATOM 5313 C C . HIS A 1 705 ? 16.478 -17.166 19.285 1.00 10.60 672 HIS A C 1
ATOM 5314 O O . HIS A 1 705 ? 16.261 -17.344 18.096 1.00 11.07 672 HIS A O 1
ATOM 5321 N N . ILE A 1 706 ? 16.256 -16.023 19.911 1.00 10.66 673 ILE A N 1
ATOM 5322 C CA . ILE A 1 706 ? 15.338 -15.027 19.392 1.00 11.00 673 ILE A CA 1
ATOM 5323 C C . ILE A 1 706 ? 15.997 -13.663 19.157 1.00 11.34 673 ILE A C 1
ATOM 5324 O O . ILE A 1 706 ? 15.314 -12.627 19.150 1.00 11.63 673 ILE A O 1
ATOM 5329 N N . SER A 1 707 ? 17.301 -13.674 18.958 1.00 11.76 674 SER A N 1
ATOM 5330 C CA . SER A 1 707 ? 18.062 -12.457 18.708 1.00 12.30 674 SER A CA 1
ATOM 5331 C C . SER A 1 707 ? 17.579 -11.742 17.452 1.00 12.53 674 SER A C 1
ATOM 5332 O O . SER A 1 707 ? 17.128 -12.369 16.504 1.00 12.88 674 SER A O 1
ATOM 5335 N N . THR A 1 708 ? 17.726 -10.432 17.433 1.00 12.79 675 THR A N 1
ATOM 5336 C CA . THR A 1 708 ? 17.417 -9.674 16.246 1.00 13.61 675 THR A CA 1
ATOM 5337 C C . THR A 1 708 ? 18.140 -10.310 15.062 1.00 14.21 675 THR A C 1
ATOM 5338 O O . THR A 1 708 ? 19.337 -10.567 15.128 1.00 14.30 675 THR A O 1
ATOM 5342 N N . ALA A 1 709 ? 17.438 -10.512 13.971 1.00 15.18 676 ALA A N 1
ATOM 5343 C CA . ALA A 1 709 ? 18.041 -11.216 12.817 1.00 16.20 676 ALA A CA 1
ATOM 5344 C C . ALA A 1 709 ? 19.222 -10.426 12.292 1.00 17.88 676 ALA A C 1
ATOM 5345 O O . ALA A 1 709 ? 19.161 -9.204 12.153 1.00 19.01 676 ALA A O 1
ATOM 5347 N N . GLY A 1 710 ? 20.313 -11.130 12.000 1.00 19.16 677 GLY A N 1
ATOM 5348 C CA . GLY A 1 710 ? 21.523 -10.525 11.465 1.00 20.64 677 GLY A CA 1
ATOM 5349 C C . GLY A 1 710 ? 22.564 -10.274 12.539 1.00 22.02 677 GLY A C 1
ATOM 5350 O O . GLY A 1 710 ? 23.710 -9.973 12.231 1.00 23.79 677 GLY A O 1
ATOM 5351 N N . MET A 1 711 ? 22.197 -10.410 13.805 1.00 20.89 678 MET A N 1
ATOM 5352 C CA . MET A 1 711 ? 23.135 -10.082 14.861 1.00 22.30 678 MET A CA 1
ATOM 5353 C C . MET A 1 711 ? 23.919 -11.287 15.397 1.00 21.25 678 MET A C 1
ATOM 5354 O O . MET A 1 711 ? 24.849 -11.082 16.187 1.00 23.10 678 MET A O 1
ATOM 5359 N N . GLU A 1 712 ? 23.562 -12.515 14.998 1.00 19.73 679 GLU A N 1
ATOM 5360 C CA . GLU A 1 712 ? 24.279 -13.715 15.471 1.00 19.44 679 GLU A CA 1
ATOM 5361 C C . GLU A 1 712 ? 25.040 -14.389 14.350 1.00 19.45 679 GLU A C 1
ATOM 5362 O O . GLU A 1 712 ? 24.451 -14.711 13.309 1.00 19.05 679 GLU A O 1
ATOM 5368 N N . ALA A 1 713 ? 26.336 -14.612 14.566 1.00 18.62 680 ALA A N 1
ATOM 5369 C CA . ALA A 1 713 ? 27.126 -15.389 13.622 1.00 18.52 680 ALA A CA 1
ATOM 5370 C C . ALA A 1 713 ? 26.791 -16.880 13.705 1.00 17.74 680 ALA A C 1
ATOM 5371 O O . ALA A 1 713 ? 26.715 -17.561 12.674 1.00 18.32 680 ALA A O 1
ATOM 5373 N N . SER A 1 714 ? 26.633 -17.389 14.924 1.00 16.80 681 SER A N 1
ATOM 5374 C CA . SER A 1 714 ? 26.458 -18.823 15.135 1.00 17.26 681 SER A CA 1
ATOM 5375 C C . SER A 1 714 ? 25.408 -19.149 16.241 1.00 16.86 681 SER A C 1
ATOM 5376 O O . SER A 1 714 ? 24.270 -18.745 16.155 1.00 15.90 681 SER A O 1
ATOM 5379 N N . GLY A 1 715 ? 25.761 -19.923 17.264 1.00 19.34 682 GLY A N 1
ATOM 5380 C CA . GLY A 1 715 ? 24.751 -20.413 18.204 1.00 17.55 682 GLY A CA 1
ATOM 5381 C C . GLY A 1 715 ? 24.923 -21.860 18.585 1.00 17.38 682 GLY A C 1
ATOM 5382 O O . GLY A 1 715 ? 24.096 -22.777 18.198 1.00 16.58 682 GLY A O 1
ATOM 5383 N N . THR A 1 716 ? 25.928 -22.087 19.415 1.00 14.45 683 THR A N 1
ATOM 5384 C CA . THR A 1 716 ? 26.218 -23.470 19.731 1.00 13.13 683 THR A CA 1
ATOM 5385 C C . THR A 1 716 ? 25.210 -23.987 20.742 1.00 11.87 683 THR A C 1
ATOM 5386 O O . THR A 1 716 ? 24.915 -25.155 20.736 1.00 11.17 683 THR A O 1
ATOM 5390 N N . SER A 1 717 ? 24.666 -23.148 21.634 1.00 11.03 684 SER A N 1
ATOM 539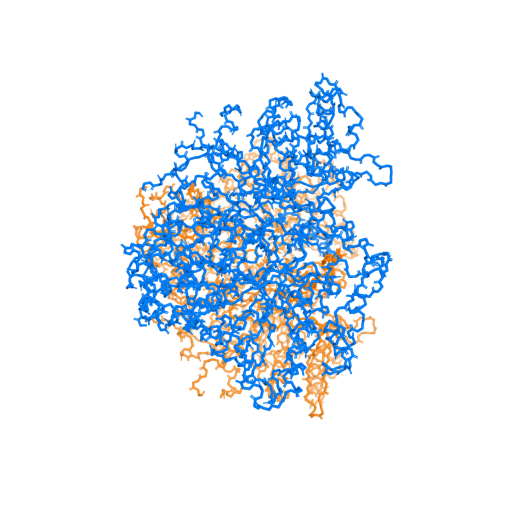1 C CA . SER A 1 717 ? 23.675 -23.681 22.577 1.00 11.07 684 SER A CA 1
ATOM 5392 C C . SER A 1 717 ? 22.457 -24.176 21.812 1.00 10.39 684 SER A C 1
ATOM 5393 O O . SER A 1 717 ? 21.863 -25.189 22.171 1.00 9.63 684 SER A O 1
ATOM 5396 N N . ASN A 1 718 ? 22.093 -23.468 20.748 1.00 10.14 685 ASN A N 1
ATOM 5397 C CA . ASN A 1 718 ? 21.005 -23.905 19.882 1.00 10.29 685 ASN A CA 1
ATOM 5398 C C . ASN A 1 718 ? 21.215 -25.371 19.431 1.00 9.50 685 ASN A C 1
ATOM 5399 O O . ASN A 1 718 ? 20.276 -26.197 19.393 1.00 8.89 685 ASN A O 1
ATOM 5404 N N . MET A 1 719 ? 22.451 -25.685 19.075 1.00 9.41 686 MET A N 1
ATOM 5405 C CA . MET A 1 719 ? 22.820 -27.025 18.605 1.00 9.68 686 MET A CA 1
ATOM 5406 C C . MET A 1 719 ? 22.669 -28.057 19.722 1.00 9.38 686 MET A C 1
ATOM 5407 O O . MET A 1 719 ? 22.206 -29.169 19.515 1.00 9.03 686 MET A O 1
ATOM 5412 N N . LYS A 1 720 ? 23.012 -27.657 20.948 1.00 9.15 687 LYS A N 1
ATOM 5413 C CA . LYS A 1 720 ? 22.900 -28.547 22.084 1.00 9.17 687 LYS A CA 1
ATOM 5414 C C . LYS A 1 720 ? 21.444 -28.881 22.376 1.00 9.31 687 LYS A C 1
ATOM 5415 O O . LYS A 1 720 ? 21.093 -30.047 22.632 1.00 9.31 687 LYS A O 1
ATOM 5421 N N . PHE A 1 721 ? 20.595 -27.870 22.317 1.00 9.18 688 PHE A N 1
ATOM 5422 C CA . PHE A 1 721 ? 19.191 -28.099 22.515 1.00 9.17 688 PHE A CA 1
ATOM 5423 C C . PHE A 1 721 ? 18.638 -29.027 21.429 1.00 9.03 688 PHE A C 1
ATOM 5424 O O . PHE A 1 721 ? 17.960 -30.014 21.747 1.00 9.15 688 PHE A O 1
ATOM 5432 N N . ALA A 1 722 ? 18.917 -28.738 20.163 1.00 9.03 689 ALA A N 1
ATOM 5433 C CA . ALA A 1 722 ? 18.397 -29.551 19.038 1.00 9.22 689 ALA A CA 1
ATOM 5434 C C . ALA A 1 722 ? 18.854 -31.009 19.189 1.00 9.23 689 ALA A C 1
ATOM 5435 O O . ALA A 1 722 ? 18.060 -31.947 19.012 1.00 9.07 689 ALA A O 1
ATOM 5437 N N . LEU A 1 723 ? 20.115 -31.193 19.586 1.00 8.81 690 LEU A N 1
ATOM 5438 C CA . LEU A 1 723 ? 20.674 -32.544 19.760 1.00 9.36 690 LEU A CA 1
ATOM 5439 C C . LEU A 1 723 ? 19.894 -33.327 20.845 1.00 9.59 690 LEU A C 1
ATOM 5440 O O . LEU A 1 723 ? 19.686 -34.552 20.707 1.00 10.30 690 LEU A O 1
ATOM 5445 N N . ASN A 1 724 ? 19.444 -32.636 21.893 1.00 9.65 691 ASN A N 1
ATOM 5446 C CA . ASN A 1 724 ? 18.686 -33.235 22.980 1.00 10.13 691 ASN A CA 1
ATOM 5447 C C . ASN A 1 724 ? 17.174 -33.273 22.754 1.00 10.60 691 ASN A C 1
ATOM 5448 O O . ASN A 1 724 ? 16.414 -33.511 23.687 1.00 11.17 691 ASN A O 1
ATOM 5453 N N . GLY A 1 725 ? 16.729 -32.998 21.532 1.00 10.08 692 GLY A N 1
ATOM 5454 C CA . GLY A 1 725 ? 15.342 -33.144 21.178 1.00 10.71 692 GLY A CA 1
ATOM 5455 C C . GLY A 1 725 ? 14.489 -31.979 21.597 1.00 10.04 692 GLY A C 1
ATOM 5456 O O . GLY A 1 725 ? 13.253 -32.063 21.613 1.00 10.33 692 GLY A O 1
ATOM 5457 N N . CYS A 1 726 ? 15.139 -30.871 21.907 1.00 9.36 693 CYS A N 1
ATOM 5458 C CA . CYS A 1 726 ? 14.426 -29.645 22.272 1.00 9.36 693 CYS A CA 1
ATOM 5459 C C . CYS A 1 726 ? 14.159 -28.864 21.014 1.00 10.04 693 CYS A C 1
ATOM 5460 O O . CYS A 1 726 ? 15.093 -28.586 20.248 1.00 10.74 693 CYS A O 1
ATOM 5463 N N . LEU A 1 727 ? 12.906 -28.476 20.827 1.00 9.85 694 LEU A N 1
ATOM 5464 C CA . LEU A 1 727 ? 12.531 -27.680 19.651 1.00 10.32 694 LEU A CA 1
ATOM 5465 C C . LEU A 1 727 ? 12.869 -26.199 19.894 1.00 9.61 694 LEU A C 1
ATOM 5466 O O . LEU A 1 727 ? 12.977 -25.737 21.062 1.00 9.28 694 LEU A O 1
ATOM 5471 N N . ILE A 1 728 ? 13.026 -25.455 18.792 1.00 10.03 695 ILE A N 1
ATOM 5472 C CA . ILE A 1 728 ? 13.474 -24.066 18.857 1.00 9.98 695 ILE A CA 1
ATOM 5473 C C . ILE A 1 728 ? 12.391 -23.131 18.332 1.00 10.35 695 ILE A C 1
ATOM 5474 O O . ILE A 1 728 ? 11.769 -23.395 17.301 1.00 10.19 695 ILE A O 1
ATOM 5479 N N . ILE A 1 729 ? 12.150 -22.078 19.084 1.00 10.03 696 ILE A N 1
ATOM 5480 C CA . ILE A 1 729 ? 11.475 -20.896 18.561 1.00 10.34 696 ILE A CA 1
ATOM 5481 C C . ILE A 1 729 ? 12.556 -19.859 18.351 1.00 10.23 696 ILE A C 1
ATOM 5482 O O . ILE A 1 729 ? 13.342 -19.562 19.276 1.00 9.78 696 ILE A O 1
ATOM 5487 N N . GLY A 1 730 ? 12.642 -19.350 17.122 1.00 10.44 697 GLY A N 1
ATOM 5488 C CA . GLY A 1 730 ? 13.780 -18.528 16.768 1.00 11.15 697 GLY A CA 1
ATOM 5489 C C . GLY A 1 730 ? 13.647 -17.706 15.523 1.00 11.93 697 GLY A C 1
ATOM 5490 O O . GLY A 1 730 ? 12.767 -17.943 14.686 1.00 12.33 697 GLY A O 1
ATOM 5491 N N . THR A 1 731 ? 14.558 -16.742 15.389 1.00 12.52 698 THR A N 1
ATOM 5492 C CA . THR A 1 731 ? 14.707 -15.964 14.197 1.00 13.15 698 THR A CA 1
ATOM 5493 C C . THR A 1 731 ? 15.603 -16.661 13.170 1.00 13.99 698 THR A C 1
ATOM 5494 O O . THR A 1 731 ? 16.348 -17.606 13.484 1.00 13.56 698 THR A O 1
ATOM 5498 N N . LEU A 1 732 ? 15.550 -16.165 11.948 1.00 15.03 699 LEU A N 1
ATOM 5499 C CA . LEU A 1 732 ? 16.351 -16.780 10.857 1.00 16.16 699 LEU A CA 1
ATOM 5500 C C . LEU A 1 732 ? 17.735 -16.120 10.896 1.00 17.39 699 LEU A C 1
ATOM 5501 O O . LEU A 1 732 ? 18.028 -15.174 10.153 1.00 18.10 699 LEU A O 1
ATOM 5506 N N . ASP A 1 733 ? 18.588 -16.652 11.753 1.00 17.82 700 ASP A N 1
ATOM 5507 C CA . ASP A 1 733 ? 19.723 -15.906 12.263 1.00 20.43 700 ASP A CA 1
ATOM 5508 C C . ASP A 1 733 ? 20.690 -16.966 12.813 1.00 19.46 700 ASP A C 1
ATOM 5509 O O . ASP A 1 733 ? 20.268 -17.936 13.455 1.00 18.06 700 ASP A O 1
ATOM 5514 N N . GLY A 1 734 ? 21.972 -16.799 12.515 1.00 18.56 701 GLY A N 1
ATOM 5515 C CA . GLY A 1 734 ? 22.995 -17.615 13.185 1.00 17.54 701 GLY A CA 1
ATOM 5516 C C . GLY A 1 734 ? 22.798 -19.087 12.868 1.00 16.79 701 GLY A C 1
ATOM 5517 O O . GLY A 1 734 ? 22.417 -19.431 11.725 1.00 16.33 701 GLY A O 1
ATOM 5518 N N . ALA A 1 735 ? 22.970 -19.926 13.894 1.00 16.10 702 ALA A N 1
ATOM 5519 C CA . ALA A 1 735 ? 22.941 -21.373 13.708 1.00 15.38 702 ALA A CA 1
ATOM 5520 C C . ALA A 1 735 ? 21.507 -21.887 13.504 1.00 14.16 702 ALA A C 1
ATOM 5521 O O . ALA A 1 735 ? 21.324 -23.006 13.011 1.00 14.07 702 ALA A O 1
ATOM 5523 N N . ASN A 1 736 ? 20.504 -21.074 13.819 1.00 13.09 703 ASN A N 1
ATOM 5524 C CA . ASN A 1 736 ? 19.128 -21.463 13.517 1.00 12.92 703 ASN A CA 1
ATOM 5525 C C . ASN A 1 736 ? 18.959 -21.790 12.038 1.00 13.34 703 ASN A C 1
ATOM 5526 O O . ASN A 1 736 ? 18.152 -22.664 11.680 1.00 12.80 703 ASN A O 1
ATOM 5531 N N . VAL A 1 737 ? 19.674 -21.076 11.176 1.00 13.51 704 VAL A N 1
ATOM 5532 C CA . VAL A 1 737 ? 19.535 -21.304 9.737 1.00 14.46 704 VAL A CA 1
ATOM 5533 C C . VAL A 1 737 ? 19.904 -22.746 9.384 1.00 15.09 704 VAL A C 1
ATOM 5534 O O . VAL A 1 737 ? 19.149 -23.462 8.722 1.00 14.98 704 VAL A O 1
ATOM 5538 N N . GLU A 1 738 ? 21.093 -23.161 9.830 1.00 15.72 705 GLU A N 1
ATOM 5539 C CA . GLU A 1 738 ? 21.573 -24.508 9.561 1.00 17.19 705 GLU A CA 1
ATOM 5540 C C . GLU A 1 738 ? 20.779 -25.566 10.308 1.00 15.76 705 GLU A C 1
ATOM 5541 O O . GLU A 1 738 ? 20.508 -26.636 9.751 1.00 15.02 705 GLU A O 1
ATOM 5547 N N . ILE A 1 739 ? 20.366 -25.265 11.535 1.00 13.99 706 ILE A N 1
ATOM 5548 C CA . ILE A 1 739 ? 19.586 -26.224 12.320 1.00 14.01 706 ILE A CA 1
ATOM 5549 C C . ILE A 1 739 ? 18.267 -26.517 11.606 1.00 14.22 706 ILE A C 1
ATOM 5550 O O . ILE A 1 739 ? 17.895 -27.660 11.409 1.00 14.02 706 ILE A O 1
ATOM 5555 N N . ARG A 1 740 ? 17.607 -25.460 11.160 1.00 14.79 707 ARG A N 1
ATOM 5556 C CA . ARG A 1 740 ? 16.360 -25.588 10.438 1.00 16.01 707 ARG A CA 1
ATOM 5557 C C . ARG A 1 740 ? 16.517 -26.399 9.155 1.00 17.11 707 ARG A C 1
ATOM 5558 O O . ARG A 1 740 ? 15.662 -27.265 8.856 1.00 17.58 707 ARG A O 1
ATOM 5566 N N . GLU A 1 741 ? 17.597 -26.160 8.400 1.00 17.21 708 GLU A N 1
ATOM 5567 C CA . GLU A 1 741 ? 17.907 -26.953 7.203 1.00 19.02 708 GLU A CA 1
ATOM 5568 C C . GLU A 1 741 ? 18.039 -28.448 7.539 1.00 18.06 708 GLU A C 1
ATOM 5569 O O . GLU A 1 741 ? 17.567 -29.323 6.773 1.00 19.34 708 GLU A O 1
ATOM 5575 N N . GLU A 1 742 ? 18.761 -28.753 8.607 1.00 16.10 709 GLU A N 1
ATOM 5576 C CA . GLU A 1 742 ? 19.099 -30.127 8.928 1.00 16.35 709 GLU A CA 1
ATOM 5577 C C . GLU A 1 742 ? 17.928 -30.886 9.531 1.00 15.99 709 GLU A C 1
ATOM 5578 O O . GLU A 1 742 ? 17.713 -32.059 9.185 1.00 16.78 709 GLU A O 1
ATOM 5584 N N . VAL A 1 743 ? 17.195 -30.245 10.437 1.00 15.41 710 VAL A N 1
ATOM 5585 C CA . VAL A 1 743 ? 16.074 -30.949 11.136 1.00 15.37 710 VAL A CA 1
ATOM 5586 C C . VAL A 1 743 ? 14.768 -30.889 10.342 1.00 16.17 710 VAL A C 1
ATOM 5587 O O . VAL A 1 743 ? 13.890 -31.736 10.529 1.00 16.65 710 VAL A O 1
ATOM 5591 N N . GLY A 1 744 ? 14.657 -29.925 9.426 1.00 16.80 711 GLY A N 1
ATOM 5592 C CA . GLY A 1 744 ? 13.457 -29.706 8.608 1.00 17.58 711 GLY A CA 1
ATOM 5593 C C . GLY A 1 744 ? 12.643 -28.521 9.145 1.00 17.16 711 GLY A C 1
ATOM 5594 O O . GLY A 1 744 ? 12.446 -28.401 10.345 1.00 15.85 711 GLY A O 1
ATOM 5595 N N . GLU A 1 745 ? 12.179 -27.656 8.233 1.00 18.01 712 GLU A N 1
ATOM 5596 C CA . GLU A 1 745 ? 11.401 -26.453 8.589 1.00 18.58 712 GLU A CA 1
ATOM 5597 C C . GLU A 1 745 ? 10.143 -26.752 9.410 1.00 18.30 712 GLU A C 1
ATOM 5598 O O . GLU A 1 745 ? 9.763 -25.979 10.282 1.00 17.64 712 GLU A O 1
ATOM 5601 N N . GLU A 1 746 ? 9.555 -27.919 9.181 1.00 18.97 713 GLU A N 1
ATOM 5602 C CA . GLU A 1 746 ? 8.350 -28.320 9.921 1.00 19.55 713 GLU A CA 1
ATOM 5603 C C . GLU A 1 746 ? 8.595 -28.676 11.382 1.00 18.24 713 GLU A C 1
ATOM 5604 O O . GLU A 1 746 ? 7.638 -28.819 12.159 1.00 18.86 713 GLU A O 1
ATOM 5610 N N . ASN A 1 747 ? 9.869 -28.752 11.796 1.00 16.00 714 ASN A N 1
ATOM 5611 C CA . ASN A 1 747 ? 10.242 -29.129 13.157 1.00 15.03 714 ASN A CA 1
ATOM 5612 C C . ASN A 1 747 ? 10.897 -27.962 13.920 1.00 13.95 714 ASN A C 1
ATOM 5613 O O . ASN A 1 747 ? 11.655 -28.182 14.886 1.00 13.95 714 ASN A O 1
ATOM 5618 N N . PHE A 1 748 ? 10.598 -26.744 13.469 1.00 14.06 715 PHE A N 1
ATOM 5619 C CA . PHE A 1 748 ? 11.247 -25.523 13.976 1.00 13.64 715 PHE A CA 1
ATOM 5620 C C . PHE A 1 748 ? 10.182 -24.436 13.942 1.00 13.71 715 PHE A C 1
ATOM 5621 O O . PHE A 1 748 ? 9.334 -24.451 13.069 1.00 14.14 715 PHE A O 1
ATOM 5629 N N . PHE A 1 749 ? 10.186 -23.536 14.920 1.00 12.56 716 PHE A N 1
ATOM 5630 C CA . PHE A 1 749 ? 9.201 -22.444 14.974 1.00 12.95 716 PHE A CA 1
ATOM 5631 C C . PHE A 1 749 ? 9.874 -21.113 14.636 1.00 13.17 716 PHE A C 1
ATOM 5632 O O . PHE A 1 749 ? 10.454 -20.430 15.474 1.00 12.62 716 PHE A O 1
ATOM 5640 N N . LEU A 1 750 ? 9.789 -20.766 13.367 1.00 14.04 717 LEU A N 1
ATOM 5641 C CA . LEU A 1 750 ? 10.414 -19.550 12.848 1.00 14.47 717 LEU A CA 1
ATOM 5642 C C . LEU A 1 750 ? 9.477 -18.345 12.976 1.00 14.97 717 LEU A C 1
ATOM 5643 O O . LEU A 1 750 ? 8.252 -18.450 12.791 1.00 16.85 717 LEU A O 1
ATOM 5648 N N . PHE A 1 751 ? 10.049 -17.185 13.259 1.00 14.24 718 PHE A N 1
ATOM 5649 C CA . PHE A 1 751 ? 9.262 -15.926 13.225 1.00 14.85 718 PHE A CA 1
ATOM 5650 C C . PHE A 1 751 ? 10.219 -14.770 12.973 1.00 15.00 718 PHE A C 1
ATOM 5651 O O . PHE A 1 751 ? 11.450 -14.935 13.042 1.00 13.99 718 PHE A O 1
ATOM 5659 N N . GLY A 1 752 ? 9.639 -13.603 12.726 1.00 15.75 719 GLY A N 1
ATOM 5660 C CA . GLY A 1 752 ? 10.378 -12.359 12.849 1.00 15.97 719 GLY A CA 1
ATOM 5661 C C . GLY A 1 752 ? 10.923 -11.822 11.554 1.00 16.64 719 GLY A C 1
ATOM 5662 O O . GLY A 1 752 ? 10.917 -12.492 10.507 1.00 17.36 719 GLY A O 1
ATOM 5663 N N . ALA A 1 753 ? 11.412 -10.595 11.625 1.00 16.95 720 ALA A N 1
ATOM 5664 C CA . ALA A 1 753 ? 12.082 -9.981 10.483 1.00 18.26 720 ALA A CA 1
ATOM 5665 C C . ALA A 1 753 ? 13.316 -10.783 10.097 1.00 17.72 720 ALA A C 1
ATOM 5666 O O . ALA A 1 753 ? 13.947 -11.403 10.952 1.00 16.52 720 ALA A O 1
ATOM 5668 N N . THR A 1 754 ? 13.689 -10.731 8.815 1.00 18.59 721 THR A N 1
ATOM 5669 C CA . THR A 1 754 ? 14.952 -11.303 8.362 1.00 18.85 721 THR A CA 1
ATOM 5670 C C . THR A 1 754 ? 16.018 -10.202 8.305 1.00 19.26 721 THR A C 1
ATOM 5671 O O . THR A 1 754 ? 15.691 -9.029 8.332 1.00 19.39 721 THR A O 1
ATOM 5675 N N . ALA A 1 755 ? 17.289 -10.601 8.261 1.00 19.25 722 ALA A N 1
ATOM 5676 C CA . ALA A 1 755 ? 18.418 -9.663 8.381 1.00 20.01 722 ALA A CA 1
ATOM 5677 C C . ALA A 1 755 ? 18.348 -8.557 7.340 1.00 21.24 722 ALA A C 1
ATOM 5678 O O . ALA A 1 755 ? 18.672 -7.400 7.611 1.00 21.83 722 ALA A O 1
ATOM 5680 N N . ASP A 1 756 ? 17.927 -8.919 6.137 1.00 21.78 723 ASP A N 1
ATOM 5681 C CA . ASP A 1 756 ? 17.903 -7.960 5.041 1.00 23.40 723 ASP A CA 1
ATOM 5682 C C . ASP A 1 756 ? 16.816 -6.894 5.220 1.00 22.88 723 ASP A C 1
ATOM 5683 O O . ASP A 1 756 ? 16.899 -5.841 4.621 1.00 23.63 723 ASP A O 1
ATOM 5688 N N . GLN A 1 757 ? 15.803 -7.197 6.027 1.00 21.77 724 GLN A N 1
ATOM 5689 C CA . GLN A 1 757 ? 14.708 -6.232 6.337 1.00 21.85 724 GLN A CA 1
ATOM 5690 C C . GLN A 1 757 ? 15.033 -5.253 7.448 1.00 21.75 724 GLN A C 1
ATOM 5691 O O . GLN A 1 757 ? 14.439 -4.179 7.521 1.00 21.51 724 GLN A O 1
ATOM 5697 N N . VAL A 1 758 ? 15.948 -5.625 8.325 1.00 21.06 725 VAL A N 1
ATOM 5698 C CA . VAL A 1 758 ? 16.217 -4.810 9.510 1.00 21.32 725 VAL A CA 1
ATOM 5699 C C . VAL A 1 758 ? 16.530 -3.332 9.216 1.00 22.70 725 VAL A C 1
ATOM 5700 O O . VAL A 1 758 ? 15.937 -2.450 9.832 1.00 22.64 725 VAL A O 1
ATOM 5704 N N . PRO A 1 759 ? 17.411 -3.026 8.254 1.00 23.62 726 PRO A N 1
ATOM 5705 C CA . PRO A 1 759 ? 17.623 -1.613 7.931 1.00 25.12 726 PRO A CA 1
ATOM 5706 C C . PRO A 1 759 ? 16.360 -0.861 7.476 1.00 25.81 726 PRO A C 1
ATOM 5707 O O . PRO A 1 759 ? 16.122 0.266 7.928 1.00 25.99 726 PRO A O 1
ATOM 5711 N N . ARG A 1 760 ? 15.551 -1.474 6.613 1.00 25.47 727 ARG A N 1
ATOM 5712 C CA . ARG A 1 760 ? 14.281 -0.852 6.214 1.00 25.96 727 ARG A CA 1
ATOM 5713 C C . ARG A 1 760 ? 13.388 -0.590 7.423 1.00 24.21 727 ARG A C 1
ATOM 5714 O O . ARG A 1 760 ? 12.769 0.479 7.496 1.00 24.58 727 ARG A O 1
ATOM 5722 N N . LEU A 1 761 ? 13.305 -1.573 8.337 1.00 22.38 728 LEU A N 1
ATOM 5723 C CA . LEU A 1 761 ? 12.407 -1.480 9.477 1.00 21.60 728 LEU A CA 1
ATOM 5724 C C . LEU A 1 761 ? 12.851 -0.383 10.434 1.00 21.80 728 LEU A C 1
ATOM 5725 O O . LEU A 1 761 ? 12.017 0.365 10.952 1.00 22.01 728 LEU A O 1
ATOM 5730 N N . ARG A 1 762 ? 14.162 -0.267 10.632 1.00 22.14 729 ARG A N 1
ATOM 5731 C CA . ARG A 1 762 ? 14.703 0.808 11.457 1.00 22.80 729 ARG A CA 1
ATOM 5732 C C . ARG A 1 762 ? 14.431 2.180 10.816 1.00 24.26 729 ARG A C 1
ATOM 5733 O O . ARG A 1 762 ? 14.074 3.122 11.518 1.00 23.77 729 ARG A O 1
ATOM 5741 N N . LYS A 1 763 ? 14.575 2.282 9.487 1.00 25.14 730 LYS A N 1
ATOM 5742 C CA . LYS A 1 763 ? 14.247 3.527 8.766 1.00 26.79 730 LYS A CA 1
ATOM 5743 C C . LYS A 1 763 ? 12.752 3.849 8.872 1.00 26.81 730 LYS A C 1
ATOM 5744 O O . LYS A 1 763 ? 12.393 4.999 9.132 1.00 27.09 730 LYS A O 1
ATOM 5748 N N . GLU A 1 764 ? 11.883 2.851 8.708 1.00 26.06 731 GLU A N 1
ATOM 5749 C CA . GLU A 1 764 ? 10.432 3.088 8.863 1.00 26.43 731 GLU A CA 1
ATOM 5750 C C . GLU A 1 764 ? 10.126 3.655 10.252 1.00 25.57 731 GLU A C 1
ATOM 5751 O O . GLU A 1 764 ? 9.311 4.547 10.382 1.00 26.04 731 GLU A O 1
ATOM 5757 N N . ARG A 1 765 ? 10.784 3.117 11.273 1.00 24.08 732 ARG A N 1
ATOM 5758 C CA . ARG A 1 765 ? 10.600 3.600 12.629 1.00 23.73 732 ARG A CA 1
ATOM 5759 C C . ARG A 1 765 ? 11.059 5.060 12.713 1.00 24.93 732 ARG A C 1
ATOM 5760 O O . ARG A 1 765 ? 10.340 5.904 13.244 1.00 25.17 732 ARG A O 1
ATOM 5768 N N . GLU A 1 766 ? 12.255 5.329 12.190 1.00 25.81 733 GLU A N 1
ATOM 5769 C CA . GLU A 1 766 ? 12.802 6.692 12.146 1.00 27.73 733 GLU A CA 1
ATOM 5770 C C . GLU A 1 766 ? 11.862 7.673 11.443 1.00 29.38 733 GLU A C 1
ATOM 5771 O O . GLU A 1 766 ? 11.716 8.841 11.859 1.00 30.63 733 GLU A O 1
ATOM 5773 N N . ASP A 1 767 ? 11.200 7.209 10.392 1.00 30.04 734 ASP A N 1
ATOM 5774 C CA . ASP A 1 767 ? 10.294 8.056 9.604 1.00 31.76 734 ASP A CA 1
ATOM 5775 C C . ASP A 1 767 ? 8.848 8.143 10.137 1.00 31.33 734 ASP A C 1
ATOM 5776 O O . ASP A 1 767 ? 7.981 8.685 9.465 1.00 32.39 734 ASP A O 1
ATOM 5781 N N . GLY A 1 768 ? 8.587 7.574 11.314 1.00 30.22 735 GLY A N 1
ATOM 5782 C CA . GLY A 1 768 ? 7.276 7.664 11.949 1.00 30.16 735 GLY A CA 1
ATOM 5783 C C . GLY A 1 768 ? 6.215 6.735 11.387 1.00 30.01 735 GLY A C 1
ATOM 5784 O O . GLY A 1 768 ? 5.024 6.958 11.583 1.00 29.97 735 GLY A O 1
ATOM 5785 N N . LEU A 1 769 ? 6.637 5.684 10.691 1.00 29.37 736 LEU A N 1
ATOM 5786 C CA . LEU A 1 769 ? 5.719 4.809 9.997 1.00 29.65 736 LEU A CA 1
ATOM 5787 C C . LEU A 1 769 ? 5.454 3.500 10.735 1.00 28.60 736 LEU A C 1
ATOM 5788 O O . LEU A 1 769 ? 4.710 2.655 10.227 1.00 28.54 736 LEU A O 1
ATOM 5793 N N . PHE A 1 770 ? 6.059 3.310 11.905 1.00 27.61 737 PHE A N 1
ATOM 5794 C CA . PHE A 1 770 ? 5.878 2.062 12.667 1.00 26.70 737 PHE A CA 1
ATOM 5795 C C . PHE A 1 770 ? 4.497 2.007 13.343 1.00 27.31 737 PHE A C 1
ATOM 5796 O O . PHE A 1 770 ? 4.106 2.937 14.014 1.00 29.33 737 PHE A O 1
ATOM 5804 N N . LYS A 1 771 ? 3.784 0.896 13.140 1.00 27.67 738 LYS A N 1
ATOM 5805 C CA . LYS A 1 771 ? 2.434 0.670 13.700 1.00 28.52 738 LYS A CA 1
ATOM 5806 C C . LYS A 1 771 ? 2.515 -0.443 14.757 1.00 26.96 738 LYS A C 1
ATOM 5807 O O . LYS A 1 771 ? 2.439 -1.618 14.428 1.00 27.86 738 LYS A O 1
ATOM 5809 N N . PRO A 1 772 ? 2.668 -0.083 16.030 1.00 26.96 739 PRO A N 1
ATOM 5810 C CA . PRO A 1 772 ? 2.838 -1.164 17.036 1.00 26.10 739 PRO A CA 1
ATOM 5811 C C . PRO A 1 772 ? 1.548 -1.986 17.253 1.00 26.11 739 PRO A C 1
ATOM 5812 O O . PRO A 1 772 ? 0.448 -1.445 17.171 1.00 27.53 739 PRO A O 1
ATOM 5816 N N . ASP A 1 773 ? 1.699 -3.279 17.486 1.00 24.73 740 ASP A N 1
ATOM 5817 C CA . ASP A 1 773 ? 0.592 -4.182 17.751 1.00 24.48 740 ASP A CA 1
ATOM 5818 C C . ASP A 1 773 ? 0.049 -3.869 19.135 1.00 24.13 740 ASP A C 1
ATOM 5819 O O . ASP A 1 773 ? 0.817 -3.639 20.073 1.00 22.74 740 ASP A O 1
ATOM 5824 N N . PRO A 1 774 ? -1.280 -3.849 19.280 1.00 24.67 741 PRO A N 1
ATOM 5825 C CA . PRO A 1 774 ? -1.838 -3.505 20.577 1.00 24.50 741 PRO A CA 1
ATOM 5826 C C . PRO A 1 774 ? -1.417 -4.463 21.732 1.00 23.03 741 PRO A C 1
ATOM 5827 O O . PRO A 1 774 ? -1.414 -4.045 22.894 1.00 22.19 741 PRO A O 1
ATOM 5831 N N . ARG A 1 775 ? -1.069 -5.709 21.419 1.00 22.27 742 ARG A N 1
ATOM 5832 C CA . ARG A 1 775 ? -0.682 -6.661 22.459 1.00 21.38 742 ARG A CA 1
ATOM 5833 C C . ARG A 1 775 ? 0.648 -6.235 23.072 1.00 20.51 742 ARG A C 1
ATOM 5834 O O . ARG A 1 775 ? 0.862 -6.379 24.280 1.00 19.75 742 ARG A O 1
ATOM 5842 N N . PHE A 1 776 ? 1.531 -5.703 22.227 1.00 20.01 743 PHE A N 1
ATOM 5843 C CA . PHE A 1 776 ? 2.818 -5.171 22.682 1.00 19.23 743 PHE A CA 1
ATOM 5844 C C . PHE A 1 776 ? 2.619 -3.966 23.618 1.00 19.63 743 PHE A C 1
ATOM 5845 O O . PHE A 1 776 ? 3.223 -3.884 24.696 1.00 18.14 743 PHE A O 1
ATOM 5853 N N . GLU A 1 777 ? 1.743 -3.053 23.233 1.00 21.29 744 GLU A N 1
ATOM 5854 C CA . GLU A 1 777 ? 1.489 -1.875 24.045 1.00 23.27 744 GLU A CA 1
ATOM 5855 C C . GLU A 1 777 ? 0.861 -2.289 25.380 1.00 22.13 744 GLU A C 1
ATOM 5856 O O . GLU A 1 777 ? 1.183 -1.724 26.449 1.00 20.98 744 GLU A O 1
ATOM 5862 N N . GLU A 1 778 ? -0.008 -3.300 25.318 1.00 21.35 745 GLU A N 1
ATOM 5863 C CA . GLU A 1 778 ? -0.721 -3.780 26.486 1.00 21.62 745 GLU A CA 1
ATOM 5864 C C . GLU A 1 778 ? 0.261 -4.415 27.491 1.00 19.54 745 GLU A C 1
ATOM 5865 O O . GLU A 1 778 ? 0.187 -4.146 28.714 1.00 19.68 745 GLU A O 1
ATOM 5871 N N . ALA A 1 779 ? 1.178 -5.222 26.972 1.00 18.28 746 ALA A N 1
ATOM 5872 C CA . ALA A 1 779 ? 2.263 -5.816 27.800 1.00 17.32 746 ALA A CA 1
ATOM 5873 C C . ALA A 1 779 ? 3.127 -4.728 28.449 1.00 17.76 746 ALA A C 1
ATOM 5874 O O . ALA A 1 779 ? 3.352 -4.755 29.674 1.00 17.21 746 ALA A O 1
ATOM 5876 N N . LYS A 1 780 ? 3.601 -3.767 27.663 1.00 18.38 747 LYS A N 1
ATOM 5877 C CA . LYS A 1 780 ? 4.396 -2.659 28.240 1.00 19.66 747 LYS A CA 1
ATOM 5878 C C . LYS A 1 780 ? 3.644 -1.915 29.324 1.00 20.51 747 LYS A C 1
ATOM 5879 O O . LYS A 1 780 ? 4.185 -1.603 30.377 1.00 20.25 747 LYS A O 1
ATOM 5885 N N . GLN A 1 781 ? 2.397 -1.541 29.037 1.00 21.39 748 GLN A N 1
ATOM 5886 C CA . GLN A 1 781 ? 1.631 -0.766 30.007 1.00 22.86 748 GLN A CA 1
ATOM 5887 C C . GLN A 1 781 ? 1.406 -1.552 31.286 1.00 21.69 748 GLN A C 1
ATOM 5888 O O . GLN A 1 781 ? 1.424 -0.978 32.376 1.00 21.93 748 GLN A O 1
ATOM 5894 N N . PHE A 1 782 ? 1.231 -2.862 31.171 1.00 20.43 749 PHE A N 1
ATOM 5895 C CA . PHE A 1 782 ? 1.030 -3.683 32.357 1.00 20.05 749 PHE A CA 1
ATOM 5896 C C . PHE A 1 782 ? 2.271 -3.683 33.244 1.00 20.12 749 PHE A C 1
ATOM 5897 O O . PHE A 1 782 ? 2.150 -3.595 34.475 1.00 20.32 749 PHE A O 1
ATOM 5905 N N . VAL A 1 783 ? 3.452 -3.739 32.631 1.00 19.44 750 VAL A N 1
ATOM 5906 C CA . VAL A 1 783 ? 4.723 -3.578 33.392 1.00 20.12 750 VAL A CA 1
ATOM 5907 C C . VAL A 1 783 ? 4.794 -2.213 34.099 1.00 22.73 750 VAL A C 1
ATOM 5908 O O . VAL A 1 783 ? 5.219 -2.116 35.270 1.00 24.51 750 VAL A O 1
ATOM 5912 N N . LYS A 1 784 ? 4.326 -1.177 33.427 1.00 23.72 751 LYS A N 1
ATOM 5913 C CA . LYS A 1 784 ? 4.351 0.180 33.971 1.00 26.86 751 LYS A CA 1
ATOM 5914 C C . LYS A 1 784 ? 3.275 0.465 35.002 1.00 26.99 751 LYS A C 1
ATOM 5915 O O . LYS A 1 784 ? 3.292 1.500 35.658 1.00 27.69 751 LYS A O 1
ATOM 5921 N N . SER A 1 785 ? 2.340 -0.467 35.157 1.00 26.55 752 SER A N 1
ATOM 5922 C CA . SER A 1 785 ? 1.199 -0.267 36.033 1.00 26.40 752 SER A CA 1
ATOM 5923 C C . SER A 1 785 ? 1.563 -0.403 37.508 1.00 26.20 752 SER A C 1
ATOM 5924 O O . SER A 1 785 ? 0.779 -0.021 38.344 1.00 26.93 752 SER A O 1
ATOM 5927 N N . GLY A 1 786 ? 2.718 -1.001 37.821 1.00 24.78 753 GLY A N 1
ATOM 5928 C CA . GLY A 1 786 ? 3.096 -1.237 39.206 1.00 24.33 753 GLY A CA 1
ATOM 5929 C C . GLY A 1 786 ? 2.667 -2.595 39.728 1.00 23.51 753 GLY A C 1
ATOM 5930 O O . GLY A 1 786 ? 2.915 -2.931 40.885 1.00 23.97 753 GLY A O 1
ATOM 5931 N N . VAL A 1 787 ? 2.094 -3.428 38.861 1.00 23.17 754 VAL A N 1
ATOM 5932 C CA . VAL A 1 787 ? 1.686 -4.779 39.266 1.00 22.46 754 VAL A CA 1
ATOM 5933 C C . VAL A 1 787 ? 2.858 -5.635 39.784 1.00 21.12 754 VAL A C 1
ATOM 5934 O O . VAL A 1 787 ? 2.671 -6.532 40.626 1.00 20.95 754 VAL A O 1
ATOM 5938 N N . PHE A 1 788 ? 4.064 -5.376 39.289 1.00 19.80 755 PHE A N 1
ATOM 5939 C CA . PHE A 1 788 ? 5.235 -6.166 39.692 1.00 18.69 755 PHE A CA 1
ATOM 5940 C C . PHE A 1 788 ? 6.026 -5.539 40.837 1.00 19.66 755 PHE A C 1
ATOM 5941 O O . PHE A 1 788 ? 7.134 -5.967 41.133 1.00 19.04 755 PHE A O 1
ATOM 5949 N N . GLY A 1 789 ? 5.434 -4.543 41.489 1.00 21.00 756 GLY A N 1
ATOM 5950 C CA . GLY A 1 789 ? 5.992 -3.971 42.730 1.00 22.62 756 GLY A CA 1
ATOM 5951 C C . GLY A 1 789 ? 6.515 -2.557 42.590 1.00 23.37 756 GLY A C 1
ATOM 5952 O O . GLY A 1 789 ? 6.164 -1.836 41.654 1.00 23.37 756 GLY A O 1
ATOM 5953 N N . SER A 1 790 ? 7.382 -2.177 43.519 1.00 24.22 757 SER A N 1
ATOM 5954 C CA . SER A 1 790 ? 7.827 -0.786 43.639 1.00 25.03 757 SER A CA 1
ATOM 5955 C C . SER A 1 790 ? 8.911 -0.381 42.637 1.00 23.85 757 SER A C 1
ATOM 5956 O O . SER A 1 790 ? 9.162 0.801 42.477 1.00 23.98 757 SER A O 1
ATOM 5959 N N . TYR A 1 791 ? 9.554 -1.335 41.964 1.00 22.68 758 TYR A N 1
ATOM 5960 C CA . TYR A 1 791 ? 10.618 -0.965 41.033 1.00 22.16 758 TYR A CA 1
ATOM 5961 C C . TYR A 1 791 ? 10.037 -0.246 39.801 1.00 21.62 758 TYR A C 1
ATOM 5962 O O . TYR A 1 791 ? 9.086 -0.703 39.207 1.00 21.25 758 TYR A O 1
ATOM 5971 N N . ASP A 1 792 ? 10.640 0.866 39.410 1.00 21.56 759 ASP A N 1
ATOM 5972 C CA . ASP A 1 792 ? 10.150 1.632 38.258 1.00 22.06 759 ASP A CA 1
ATOM 5973 C C . ASP A 1 792 ? 10.823 1.137 36.984 1.00 20.33 759 ASP A C 1
ATOM 5974 O O . ASP A 1 792 ? 12.021 1.346 36.768 1.00 20.32 759 ASP A O 1
ATOM 5979 N N . TYR A 1 793 ? 10.050 0.442 36.152 1.00 19.03 760 TYR A N 1
ATOM 5980 C CA . TYR A 1 793 ? 10.561 -0.077 34.891 1.00 18.16 760 TYR A CA 1
ATOM 5981 C C . TYR A 1 793 ? 10.428 0.917 33.740 1.00 18.49 760 TYR A C 1
ATOM 5982 O O . TYR A 1 793 ? 10.795 0.601 32.611 1.00 18.02 760 TYR A O 1
ATOM 5991 N N . GLY A 1 794 ? 9.911 2.117 34.023 1.00 19.53 761 GLY A N 1
ATOM 5992 C CA . GLY A 1 794 ? 9.891 3.179 33.036 1.00 20.80 761 GLY A CA 1
ATOM 5993 C C . GLY A 1 794 ? 11.211 3.400 32.298 1.00 20.93 761 GLY A C 1
ATOM 5994 O O . GLY A 1 794 ? 11.242 3.437 31.060 1.00 21.11 761 GLY A O 1
ATOM 5995 N N . PRO A 1 795 ? 12.302 3.618 33.045 1.00 21.20 762 PRO A N 1
ATOM 5996 C CA . PRO A 1 795 ? 13.597 3.806 32.424 1.00 21.07 762 PRO A CA 1
ATOM 5997 C C . PRO A 1 795 ? 14.008 2.683 31.469 1.00 19.51 762 PRO A C 1
ATOM 5998 O O . PRO A 1 795 ? 14.459 2.981 30.374 1.00 19.78 762 PRO A O 1
ATOM 6002 N N . LEU A 1 796 ? 13.840 1.422 31.868 1.00 18.20 763 LEU A N 1
ATOM 6003 C CA . LEU A 1 796 ? 14.121 0.286 30.995 1.00 17.04 763 LEU A CA 1
ATOM 6004 C C . LEU A 1 796 ? 13.280 0.357 29.718 1.00 17.78 763 LEU A C 1
ATOM 6005 O O . LEU A 1 796 ? 13.810 0.249 28.622 1.00 17.57 763 LEU A O 1
ATOM 6010 N N . LEU A 1 797 ? 11.980 0.559 29.880 1.00 17.93 764 LEU A N 1
ATOM 6011 C CA . LEU A 1 797 ? 11.075 0.512 28.736 1.00 18.42 764 LEU A CA 1
ATOM 6012 C C . LEU A 1 797 ? 11.214 1.731 27.815 1.00 19.16 764 LEU A C 1
ATOM 6013 O O . LEU A 1 797 ? 10.769 1.686 26.679 1.00 18.82 764 LEU A O 1
ATOM 6018 N N . ASP A 1 798 ? 11.854 2.795 28.289 1.00 20.40 765 ASP A N 1
ATOM 6019 C CA . ASP A 1 798 ? 12.144 3.967 27.443 1.00 22.26 765 ASP A CA 1
ATOM 6020 C C . ASP A 1 798 ? 13.017 3.585 26.246 1.00 21.51 765 ASP A C 1
ATOM 6021 O O . ASP A 1 798 ? 12.981 4.246 25.206 1.00 22.11 765 ASP A O 1
ATOM 6026 N N . SER A 1 799 ? 13.790 2.528 26.407 1.00 20.11 766 SER A N 1
ATOM 6027 C CA . SER A 1 799 ? 14.592 1.982 25.333 1.00 19.96 766 SER A CA 1
ATOM 6028 C C . SER A 1 799 ? 13.724 1.604 24.119 1.00 19.73 766 SER A C 1
ATOM 6029 O O . SER A 1 799 ? 14.223 1.510 22.981 1.00 20.06 766 SER A O 1
ATOM 6032 N N . LEU A 1 800 ? 12.437 1.331 24.369 1.00 19.39 767 LEU A N 1
ATOM 6033 C CA . LEU A 1 800 ? 11.505 0.901 23.323 1.00 18.94 767 LEU A CA 1
ATOM 6034 C C . LEU A 1 800 ? 10.699 2.061 22.761 1.00 20.17 767 LEU A C 1
ATOM 6035 O O . LEU A 1 800 ? 9.876 1.842 21.880 1.00 20.27 767 LEU A O 1
ATOM 6040 N N . GLU A 1 801 ? 10.925 3.270 23.296 1.00 20.99 768 GLU A N 1
ATOM 6041 C CA . GLU A 1 801 ? 10.169 4.470 22.953 1.00 22.58 768 GLU A CA 1
ATOM 6042 C C . GLU A 1 801 ? 10.960 5.439 22.089 1.00 22.73 768 GLU A C 1
ATOM 6043 O O . GLU A 1 801 ? 12.192 5.390 22.018 1.00 21.49 768 GLU A O 1
ATOM 6049 N N . GLY A 1 802 ? 10.234 6.367 21.454 1.00 23.26 769 GLY A N 1
ATOM 6050 C CA . GLY A 1 802 ? 10.862 7.327 20.573 1.00 24.65 769 GLY A CA 1
ATOM 6051 C C . GLY A 1 802 ? 11.101 6.656 19.241 1.00 24.96 769 GLY A C 1
ATOM 6052 O O . GLY A 1 802 ? 10.838 5.465 19.077 1.00 23.36 769 GLY A O 1
ATOM 6053 N N . ASN A 1 803 ? 11.588 7.437 18.282 1.00 26.68 770 ASN A N 1
ATOM 6054 C CA . ASN A 1 803 ? 11.794 6.939 16.924 1.00 27.66 770 ASN A CA 1
ATOM 6055 C C . ASN A 1 803 ? 13.262 6.893 16.475 1.00 29.33 770 ASN A C 1
ATOM 6056 O O . ASN A 1 803 ? 13.595 6.213 15.516 1.00 28.84 770 ASN A O 1
ATOM 6061 N N . THR A 1 804 ? 14.125 7.599 17.185 1.00 32.82 771 THR A N 1
ATOM 6062 C CA . THR A 1 804 ? 15.556 7.617 16.867 1.00 35.84 771 THR A CA 1
ATOM 6063 C C . THR A 1 804 ? 16.364 8.021 18.116 1.00 36.57 771 THR A C 1
ATOM 6064 O O . THR A 1 804 ? 15.793 8.448 19.125 1.00 36.59 771 THR A O 1
ATOM 6068 N N . GLY A 1 805 ? 17.684 7.888 18.045 1.00 37.34 772 GLY A N 1
ATOM 6069 C CA . GLY A 1 805 ? 18.558 8.302 19.140 1.00 37.71 772 GLY A CA 1
ATOM 6070 C C . GLY A 1 805 ? 19.156 7.090 19.819 1.00 37.59 772 GLY A C 1
ATOM 6071 O O . GLY A 1 805 ? 18.495 6.046 19.964 1.00 35.46 772 GLY A O 1
ATOM 6072 N N . PHE A 1 806 ? 20.408 7.216 20.253 1.00 38.82 773 PHE A N 1
ATOM 6073 C CA . PHE A 1 806 ? 21.081 6.088 20.876 1.00 37.56 773 PHE A CA 1
ATOM 6074 C C . PHE A 1 806 ? 20.339 5.684 22.148 1.00 34.86 773 PHE A C 1
ATOM 6075 O O . PHE A 1 806 ? 19.912 6.532 22.931 1.00 33.30 773 PHE A O 1
ATOM 6083 N N . GLY A 1 807 ? 20.160 4.377 22.328 1.00 32.60 774 GLY A N 1
ATOM 6084 C CA . GLY A 1 807 ? 19.467 3.850 23.503 1.00 30.97 774 GLY A CA 1
ATOM 6085 C C . GLY A 1 807 ? 17.948 4.012 23.447 1.00 30.43 774 GLY A C 1
ATOM 6086 O O . GLY A 1 807 ? 17.267 3.669 24.404 1.00 29.18 774 GLY A O 1
ATOM 6087 N N . ARG A 1 808 ? 17.428 4.538 22.333 1.00 29.05 775 ARG A N 1
ATOM 6088 C CA . ARG A 1 808 ? 15.996 4.730 22.123 1.00 28.08 775 ARG A CA 1
ATOM 6089 C C . ARG A 1 808 ? 15.555 4.184 20.781 1.00 26.44 775 ARG A C 1
ATOM 6090 O O . ARG A 1 808 ? 16.361 3.694 19.970 1.00 25.83 775 ARG A O 1
ATOM 6098 N N . GLY A 1 809 ? 14.251 4.218 20.571 1.00 24.57 776 GLY A N 1
ATOM 6099 C CA . GLY A 1 809 ? 13.676 3.886 19.286 1.00 23.94 776 GLY A CA 1
ATOM 6100 C C . GLY A 1 809 ? 13.628 2.410 18.953 1.00 21.83 776 GLY A C 1
ATOM 6101 O O . GLY A 1 809 ? 13.435 2.070 17.790 1.00 21.84 776 GLY A O 1
ATOM 6102 N N . ASP A 1 810 ? 13.804 1.543 19.959 1.00 19.66 777 ASP A N 1
ATOM 6103 C CA . ASP A 1 810 ? 13.681 0.102 19.794 1.00 18.53 777 ASP A CA 1
ATOM 6104 C C . ASP A 1 810 ? 14.521 -0.450 18.624 1.00 18.55 777 ASP A C 1
ATOM 6105 O O . ASP A 1 810 ? 14.025 -1.107 17.698 1.00 17.60 777 ASP A O 1
ATOM 6110 N N . TYR A 1 811 ? 15.816 -0.209 18.729 1.00 18.78 778 TYR A N 1
ATOM 6111 C CA . TYR A 1 811 ? 16.770 -0.563 17.686 1.00 19.34 778 TYR A CA 1
ATOM 6112 C C . TYR A 1 811 ? 16.787 -2.063 17.410 1.00 17.45 778 TYR A C 1
ATOM 6113 O O . TYR A 1 811 ? 17.021 -2.494 16.292 1.00 16.87 778 TYR A O 1
ATOM 6122 N N . PHE A 1 812 ? 16.466 -2.852 18.432 1.00 16.24 779 PHE A N 1
ATOM 6123 C CA . PHE A 1 812 ? 16.501 -4.304 18.310 1.00 15.23 779 PHE A CA 1
ATOM 6124 C C . PHE A 1 812 ? 15.163 -4.929 17.926 1.00 14.54 779 PHE A C 1
ATOM 6125 O O . PHE A 1 812 ? 15.047 -6.144 17.874 1.00 13.44 779 PHE A O 1
ATOM 6133 N N . LEU A 1 813 ? 14.199 -4.076 17.558 1.00 14.93 780 LEU A N 1
ATOM 6134 C CA . LEU A 1 813 ? 12.928 -4.496 16.932 1.00 14.81 780 LEU A CA 1
ATOM 6135 C C . LEU A 1 813 ? 12.075 -5.430 17.791 1.00 14.13 780 LEU A C 1
ATOM 6136 O O . LEU A 1 813 ? 11.389 -6.329 17.285 1.00 14.03 780 LEU A O 1
ATOM 6141 N N . VAL A 1 814 ? 12.123 -5.222 19.102 1.00 13.58 781 VAL A N 1
ATOM 6142 C CA . VAL A 1 814 ? 11.274 -5.943 20.026 1.00 13.05 781 VAL A CA 1
ATOM 6143 C C . VAL A 1 814 ? 9.781 -5.770 19.680 1.00 13.54 781 VAL A C 1
ATOM 6144 O O . VAL A 1 814 ? 9.034 -6.751 19.571 1.00 13.28 781 VAL A O 1
ATOM 6148 N N . GLY A 1 815 ? 9.340 -4.521 19.537 1.00 14.46 782 GLY A N 1
ATOM 6149 C CA . GLY A 1 815 ? 7.958 -4.228 19.195 1.00 15.08 782 GLY A CA 1
ATOM 6150 C C . GLY A 1 815 ? 7.559 -4.832 17.862 1.00 15.83 782 GLY A C 1
ATOM 6151 O O . GLY A 1 815 ? 6.504 -5.455 17.735 1.00 15.96 782 GLY A O 1
ATOM 6152 N N . TYR A 1 816 ? 8.384 -4.600 16.839 1.00 16.59 783 TYR A N 1
ATOM 6153 C CA . TYR A 1 816 ? 8.045 -5.047 15.500 1.00 17.30 783 TYR A CA 1
ATOM 6154 C C . TYR A 1 816 ? 7.884 -6.552 15.456 1.00 16.65 783 TYR A C 1
ATOM 6155 O O . TYR A 1 816 ? 6.946 -7.044 14.844 1.00 17.37 783 TYR A O 1
ATOM 6164 N N . ASP A 1 817 ? 8.810 -7.293 16.065 1.00 15.58 784 ASP A N 1
ATOM 6165 C CA . ASP A 1 817 ? 8.785 -8.758 16.001 1.00 15.42 784 ASP A CA 1
ATOM 6166 C C . ASP A 1 817 ? 7.794 -9.369 16.996 1.00 15.13 784 ASP A C 1
ATOM 6167 O O . ASP A 1 817 ? 7.423 -10.506 16.872 1.00 14.23 784 ASP A O 1
ATOM 6172 N N . PHE A 1 818 ? 7.337 -8.586 17.983 1.00 15.11 785 PHE A N 1
ATOM 6173 C CA . PHE A 1 818 ? 6.435 -9.116 19.005 1.00 15.24 785 PHE A CA 1
ATOM 6174 C C . PHE A 1 818 ? 5.211 -9.868 18.457 1.00 15.67 785 PHE A C 1
ATOM 6175 O O . PHE A 1 818 ? 4.937 -10.963 18.929 1.00 16.09 785 PHE A O 1
ATOM 6183 N N . PRO A 1 819 ? 4.454 -9.287 17.521 1.00 16.83 786 PRO A N 1
ATOM 6184 C CA . PRO A 1 819 ? 3.296 -10.058 17.030 1.00 17.38 786 PRO A CA 1
ATOM 6185 C C . PRO A 1 819 ? 3.610 -11.416 16.409 1.00 16.88 786 PRO A C 1
ATOM 6186 O O . PRO A 1 819 ? 2.903 -12.398 16.706 1.00 17.18 786 PRO A O 1
ATOM 6190 N N . SER A 1 820 ? 4.624 -11.497 15.559 1.00 16.53 787 SER A N 1
ATOM 6191 C CA . SER A 1 820 ? 4.949 -12.791 14.931 1.00 16.77 787 SER A CA 1
ATOM 6192 C C . SER A 1 820 ? 5.506 -13.739 15.962 1.00 15.08 787 SER A C 1
ATOM 6193 O O . SER A 1 820 ? 5.330 -14.939 15.841 1.00 14.70 787 SER A O 1
ATOM 6196 N N . TYR A 1 821 ? 6.232 -13.186 16.954 1.00 14.06 788 TYR A N 1
ATOM 6197 C CA . TYR A 1 821 ? 6.749 -13.991 18.073 1.00 13.55 788 TYR A CA 1
ATOM 6198 C C . TYR A 1 821 ? 5.598 -14.617 18.847 1.00 13.85 788 TYR A C 1
ATOM 6199 O O . TYR A 1 821 ? 5.594 -15.814 19.124 1.00 12.60 788 TYR A O 1
ATOM 6208 N N . MET A 1 822 ? 4.615 -13.807 19.215 1.00 15.23 789 MET A N 1
ATOM 6209 C CA . MET A 1 822 ? 3.462 -14.324 19.971 1.00 17.13 789 MET A CA 1
ATOM 6210 C C . MET A 1 822 ? 2.661 -15.300 19.137 1.00 16.86 789 MET A C 1
ATOM 6211 O O . MET A 1 822 ? 2.142 -16.274 19.660 1.00 16.77 789 MET A O 1
ATOM 6216 N N . ASP A 1 823 ? 2.541 -15.046 17.840 1.00 17.60 790 ASP A N 1
ATOM 6217 C CA . ASP A 1 823 ? 1.817 -15.983 16.974 1.00 18.62 790 ASP A CA 1
ATOM 6218 C C . ASP A 1 823 ? 2.572 -17.310 16.902 1.00 17.13 790 ASP A C 1
ATOM 6219 O O . ASP A 1 823 ? 1.928 -18.371 16.861 1.00 17.64 790 ASP A O 1
ATOM 6224 N N . ALA A 1 824 ? 3.905 -17.264 16.872 1.00 15.73 791 ALA A N 1
ATOM 6225 C CA . ALA A 1 824 ? 4.727 -18.497 16.879 1.00 14.51 791 ALA A CA 1
ATOM 6226 C C . ALA A 1 824 ? 4.563 -19.238 18.221 1.00 14.06 791 ALA A C 1
ATOM 6227 O O . ALA A 1 824 ? 4.441 -20.452 18.259 1.00 13.77 791 ALA A O 1
ATOM 6229 N N . GLN A 1 825 ? 4.499 -18.500 19.327 1.00 13.55 792 GLN A N 1
ATOM 6230 C CA . GLN A 1 825 ? 4.240 -19.141 20.636 1.00 13.66 792 GLN A CA 1
ATOM 6231 C C . GLN A 1 825 ? 2.864 -19.809 20.671 1.00 14.28 792 GLN A C 1
ATOM 6232 O O . GLN A 1 825 ? 2.681 -20.847 21.323 1.00 14.57 792 GLN A O 1
ATOM 6238 N N . ALA A 1 826 ? 1.875 -19.241 19.983 1.00 14.59 793 ALA A N 1
ATOM 6239 C CA . ALA A 1 826 ? 0.585 -19.891 19.894 1.00 15.64 793 ALA A CA 1
ATOM 6240 C C . ALA A 1 826 ? 0.690 -21.195 19.081 1.00 16.00 793 ALA A C 1
ATOM 6241 O O . ALA A 1 826 ? 0.026 -22.189 19.401 1.00 16.87 793 ALA A O 1
ATOM 6243 N N . LYS A 1 827 ? 1.499 -21.182 18.023 1.00 16.27 794 LYS A N 1
ATOM 6244 C CA . LYS A 1 827 ? 1.753 -22.397 17.255 1.00 16.71 794 LYS A CA 1
ATOM 6245 C C . LYS A 1 827 ? 2.454 -23.465 18.093 1.00 15.45 794 LYS A C 1
ATOM 6246 O O . LYS A 1 827 ? 2.148 -24.664 17.964 1.00 15.60 794 LYS A O 1
ATOM 6252 N N . VAL A 1 828 ? 3.348 -23.026 18.966 1.00 14.02 795 VAL A N 1
ATOM 6253 C CA . VAL A 1 828 ? 4.016 -23.932 19.898 1.00 13.06 795 VAL A CA 1
ATOM 6254 C C . VAL A 1 828 ? 2.968 -24.622 20.789 1.00 13.62 795 VAL A C 1
ATOM 6255 O O . VAL A 1 828 ? 2.979 -25.837 20.945 1.00 13.39 795 VAL A O 1
ATOM 6259 N N . ASP A 1 829 ? 2.051 -23.844 21.362 1.00 14.63 796 ASP A N 1
ATOM 6260 C CA . ASP A 1 829 ? 1.019 -24.407 22.237 1.00 16.11 796 ASP A CA 1
ATOM 6261 C C . ASP A 1 829 ? 0.193 -25.443 21.504 1.00 17.03 796 ASP A C 1
ATOM 6262 O O . ASP A 1 829 ? -0.060 -26.524 22.042 1.00 17.06 796 ASP A O 1
ATOM 6267 N N . GLU A 1 830 ? -0.227 -25.133 20.285 1.00 17.68 797 GLU A N 1
ATOM 6268 C CA . GLU A 1 830 ? -1.072 -26.076 19.554 1.00 19.27 797 GLU A CA 1
ATOM 6269 C C . GLU A 1 830 ? -0.312 -27.356 19.255 1.00 17.88 797 GLU A C 1
ATOM 6270 O O . GLU A 1 830 ? -0.874 -28.471 19.321 1.00 18.03 797 GLU A O 1
ATOM 6276 N N . ALA A 1 831 ? 0.939 -27.198 18.869 1.00 16.04 798 ALA A N 1
ATOM 6277 C CA . ALA A 1 831 ? 1.816 -28.343 18.607 1.00 16.01 798 ALA A CA 1
ATOM 6278 C C . ALA A 1 831 ? 2.045 -29.207 19.860 1.00 15.75 798 ALA A C 1
ATOM 6279 O O . ALA A 1 831 ? 2.127 -30.453 19.779 1.00 15.80 798 ALA A O 1
ATOM 6281 N N . TYR A 1 832 ? 2.173 -28.555 21.005 1.00 14.97 799 TYR A N 1
ATOM 6282 C CA . TYR A 1 832 ? 2.471 -29.269 22.235 1.00 15.10 799 TYR A CA 1
ATOM 6283 C C . TYR A 1 832 ? 1.257 -30.115 22.693 1.00 16.21 799 TYR A C 1
ATOM 6284 O O . TYR A 1 832 ? 1.423 -31.147 23.340 1.00 16.12 799 TYR A O 1
ATOM 6293 N N . LYS A 1 833 ? 0.049 -29.690 22.336 1.00 17.40 800 LYS A N 1
ATOM 6294 C CA . LYS A 1 833 ? -1.151 -30.474 22.676 1.00 19.26 800 LYS A CA 1
ATOM 6295 C C . LYS A 1 833 ? -1.250 -31.788 21.878 1.00 19.71 800 LYS A C 1
ATOM 6296 O O . LYS A 1 833 ? -1.901 -32.727 22.315 1.00 21.38 800 LYS A O 1
ATOM 6302 N N . ASP A 1 834 ? -0.651 -31.822 20.692 1.00 19.10 801 ASP A N 1
ATOM 6303 C CA . ASP A 1 834 ? -0.642 -32.995 19.828 1.00 20.01 801 ASP A CA 1
ATOM 6304 C C . ASP A 1 834 ? 0.626 -33.768 20.174 1.00 18.80 801 ASP A C 1
ATOM 6305 O O . ASP A 1 834 ? 1.714 -33.490 19.634 1.00 17.57 801 ASP A O 1
ATOM 6310 N N . ARG A 1 835 ? 0.498 -34.701 21.112 1.00 19.01 802 ARG A N 1
ATOM 6311 C CA . ARG A 1 835 ? 1.680 -35.307 21.721 1.00 18.61 802 ARG A CA 1
ATOM 6312 C C . ARG A 1 835 ? 2.471 -36.112 20.715 1.00 17.91 802 ARG A C 1
ATOM 6313 O O . ARG A 1 835 ? 3.701 -36.058 20.711 1.00 16.44 802 ARG A O 1
ATOM 6321 N N . LYS A 1 836 ? 1.770 -36.849 19.871 1.00 18.78 803 LYS A N 1
ATOM 6322 C CA . LYS A 1 836 ? 2.431 -37.679 18.857 1.00 19.20 803 LYS A CA 1
ATOM 6323 C C . LYS A 1 836 ? 3.204 -36.791 17.900 1.00 17.64 803 LYS A C 1
ATOM 6324 O O . LYS A 1 836 ? 4.316 -37.101 17.519 1.00 17.21 803 LYS A O 1
ATOM 6330 N N . GLY A 1 837 ? 2.603 -35.671 17.521 1.00 16.68 804 GLY A N 1
ATOM 6331 C CA . GLY A 1 837 ? 3.265 -34.719 16.621 1.00 15.88 804 GLY A CA 1
ATOM 6332 C C . GLY A 1 837 ? 4.479 -34.072 17.241 1.00 14.53 804 GLY A C 1
ATOM 6333 O O . GLY A 1 837 ? 5.516 -33.882 16.585 1.00 13.64 804 GLY A O 1
ATOM 6334 N N . TRP A 1 838 ? 4.369 -33.719 18.522 1.00 13.67 805 TRP A N 1
ATOM 6335 C CA . TRP A 1 838 ? 5.446 -33.116 19.210 1.00 12.75 805 TRP A CA 1
ATOM 6336 C C . TRP A 1 838 ? 6.605 -34.093 19.311 1.00 12.56 805 TRP A C 1
ATOM 6337 O O . TRP A 1 838 ? 7.740 -33.720 19.064 1.00 11.72 805 TRP A O 1
ATOM 6348 N N . LEU A 1 839 ? 6.321 -35.310 19.762 1.00 11.99 806 LEU A N 1
ATOM 6349 C CA . LEU A 1 839 ? 7.377 -36.297 19.949 1.00 11.35 806 LEU A CA 1
ATOM 6350 C C . LEU A 1 839 ? 8.059 -36.622 18.626 1.00 11.46 806 LEU A C 1
ATOM 6351 O O . LEU A 1 839 ? 9.275 -36.818 18.603 1.00 11.69 806 LEU A O 1
ATOM 6356 N N . LYS A 1 840 ? 7.304 -36.662 17.534 1.00 12.02 807 LYS A N 1
ATOM 6357 C CA . LYS A 1 840 ? 7.921 -36.827 16.216 1.00 12.25 807 LYS A CA 1
ATOM 6358 C C . LYS A 1 840 ? 8.905 -35.701 15.923 1.00 11.97 807 LYS A C 1
ATOM 6359 O O . LYS A 1 840 ? 10.019 -35.942 15.460 1.00 11.29 807 LYS A O 1
ATOM 6365 N N . MET A 1 841 ? 8.476 -34.461 16.164 1.00 12.21 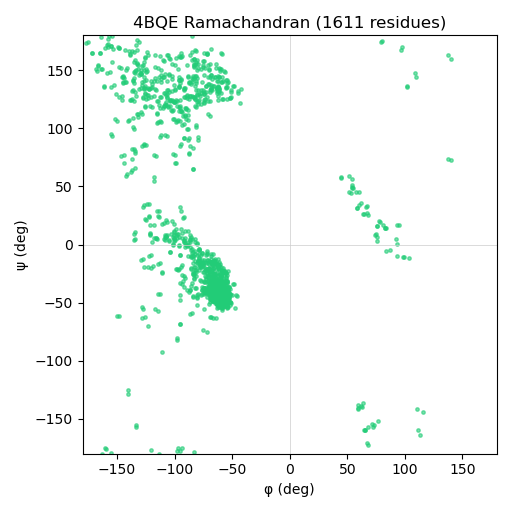808 MET A N 1
ATOM 6366 C CA . MET A 1 841 ? 9.386 -33.338 15.942 1.00 12.56 808 MET A CA 1
ATOM 6367 C C . MET A 1 841 ? 10.640 -33.477 16.778 1.00 11.31 808 MET A C 1
ATOM 6368 O O . MET A 1 841 ? 11.733 -33.147 16.306 1.00 10.89 808 MET A O 1
ATOM 6373 N N . SER A 1 842 ? 10.488 -33.908 18.020 1.00 10.64 809 SER A N 1
ATOM 6374 C CA . SER A 1 842 ? 11.610 -34.012 18.952 1.00 10.02 809 SER A CA 1
ATOM 6375 C C . SER A 1 842 ? 12.631 -35.060 18.466 1.00 9.56 809 SER A C 1
ATOM 6376 O O . SER A 1 842 ? 13.852 -34.842 18.512 1.00 9.07 809 SER A O 1
ATOM 6379 N N . ILE A 1 843 ? 12.113 -36.213 18.030 1.00 9.35 810 ILE A N 1
ATOM 6380 C CA . ILE A 1 843 ? 12.956 -37.253 17.505 1.00 9.13 810 ILE A CA 1
ATOM 6381 C C . ILE A 1 843 ? 13.668 -36.746 16.245 1.00 9.37 810 ILE A C 1
ATOM 6382 O O . ILE A 1 843 ? 14.872 -36.982 16.082 1.00 9.54 810 ILE A O 1
ATOM 6387 N N . LEU A 1 844 ? 12.958 -36.076 15.348 1.00 10.06 811 LEU A N 1
ATOM 6388 C CA . LEU A 1 844 ? 13.549 -35.565 14.124 1.00 10.63 811 LEU A CA 1
ATOM 6389 C C . LEU A 1 844 ? 14.633 -34.491 14.375 1.00 10.76 811 LEU A C 1
ATOM 6390 O O . LEU A 1 844 ? 15.605 -34.405 13.645 1.00 10.54 811 LEU A O 1
ATOM 6395 N N . SER A 1 845 ? 14.466 -33.747 15.464 1.00 10.70 812 SER A N 1
ATOM 6396 C CA . SER A 1 845 ? 15.485 -32.777 15.848 1.00 10.66 812 SER A CA 1
ATOM 6397 C C . SER A 1 845 ? 16.796 -33.442 16.203 1.00 9.70 812 SER A C 1
ATOM 6398 O O . SER A 1 845 ? 17.839 -33.118 15.648 1.00 9.78 812 SER A O 1
ATOM 6401 N N . THR A 1 846 ? 16.759 -34.443 17.067 1.00 8.94 813 THR A N 1
ATOM 6402 C CA . THR A 1 846 ? 17.960 -35.227 17.399 1.00 8.48 813 THR A CA 1
ATOM 6403 C C . THR A 1 846 ? 18.507 -35.946 16.173 1.00 8.89 813 THR A C 1
ATOM 6404 O O . THR A 1 846 ? 19.714 -35.855 15.865 1.00 8.79 813 THR A O 1
ATOM 6408 N N . ALA A 1 847 ? 17.598 -36.523 15.389 1.00 9.31 814 ALA A N 1
ATOM 6409 C CA . ALA A 1 847 ? 17.976 -37.278 14.170 1.00 9.89 814 ALA A CA 1
ATOM 6410 C C . ALA A 1 847 ? 18.709 -36.461 13.156 1.00 10.46 814 ALA A C 1
ATOM 6411 O O . ALA A 1 847 ? 19.495 -37.013 12.382 1.00 11.21 814 ALA A O 1
ATOM 6413 N N . GLY A 1 848 ? 18.447 -35.151 13.108 1.00 10.63 815 GLY A N 1
ATOM 6414 C CA . GLY A 1 848 ? 19.066 -34.266 12.143 1.00 11.50 815 GLY A CA 1
ATOM 6415 C C . GLY A 1 848 ? 20.270 -33.491 12.696 1.00 11.41 815 GLY A C 1
ATOM 6416 O O . GLY A 1 848 ? 20.761 -32.592 12.010 1.00 11.94 815 GLY A O 1
ATOM 6417 N N . SER A 1 849 ? 20.729 -33.836 13.888 1.00 10.91 816 SER A N 1
ATOM 6418 C CA . SER A 1 849 ? 21.738 -33.017 14.597 1.00 10.82 816 SER A CA 1
ATOM 6419 C C . SER A 1 849 ? 23.190 -33.431 14.289 1.00 10.88 816 SER A C 1
ATOM 6420 O O . SER A 1 849 ? 24.140 -32.779 14.746 1.00 10.66 816 SER A O 1
ATOM 6423 N N . GLY A 1 850 ? 23.403 -34.472 13.479 1.00 10.95 817 GLY A N 1
ATOM 6424 C CA . GLY A 1 850 ? 24.761 -34.962 13.245 1.00 11.20 817 GLY A CA 1
ATOM 6425 C C . GLY A 1 850 ? 25.784 -33.973 12.722 1.00 11.37 817 GLY A C 1
ATOM 6426 O O . GLY A 1 850 ? 26.944 -34.046 13.111 1.00 11.24 817 GLY A O 1
ATOM 6427 N N . LYS A 1 851 ? 25.364 -33.098 11.808 1.00 12.30 818 LYS A N 1
ATOM 6428 C CA . LYS A 1 851 ? 26.220 -32.079 11.235 1.00 13.13 818 LYS A CA 1
ATOM 6429 C C . LYS A 1 851 ? 26.866 -31.214 12.323 1.00 12.37 818 LYS A C 1
ATOM 6430 O O . LYS A 1 851 ? 27.936 -30.625 12.085 1.00 12.44 818 LYS A O 1
ATOM 6436 N N . PHE A 1 852 ? 26.210 -31.108 13.474 1.00 11.96 819 PHE A N 1
ATOM 6437 C CA . PHE A 1 852 ? 26.683 -30.151 14.489 1.00 11.81 819 PHE A CA 1
ATOM 6438 C C . PHE A 1 852 ? 27.753 -30.694 15.425 1.00 11.01 819 PHE A C 1
ATOM 6439 O O . PHE A 1 852 ? 28.170 -30.000 16.329 1.00 11.11 819 PHE A O 1
ATOM 6447 N N . SER A 1 853 ? 28.227 -31.915 15.191 1.00 10.43 820 SER A N 1
ATOM 6448 C CA . SER A 1 853 ? 29.349 -32.433 15.934 1.00 10.48 820 SER A CA 1
ATOM 6449 C C . SER A 1 853 ? 30.623 -31.610 15.744 1.00 10.38 820 SER A C 1
ATOM 6450 O O . SER A 1 853 ? 31.056 -31.377 14.622 1.00 10.17 820 SER A O 1
ATOM 6453 N N . SER A 1 854 ? 31.276 -31.266 16.869 1.00 10.27 821 SER A N 1
ATOM 6454 C CA . SER A 1 854 ? 32.591 -30.651 16.785 1.00 10.67 821 SER A CA 1
ATOM 6455 C C . SER A 1 854 ? 33.646 -31.577 16.189 1.00 11.25 821 SER A C 1
ATOM 6456 O O . SER A 1 854 ? 34.719 -31.128 15.783 1.00 11.07 821 SER A O 1
ATOM 6459 N N . ASP A 1 855 ? 33.380 -32.882 16.144 1.00 11.17 822 ASP A N 1
ATOM 6460 C CA . ASP A 1 855 ? 34.282 -33.804 15.445 1.00 12.44 822 ASP A CA 1
ATOM 6461 C C . ASP A 1 855 ? 34.318 -33.456 13.952 1.00 12.65 822 ASP A C 1
ATOM 6462 O O . ASP A 1 855 ? 35.383 -33.530 13.313 1.00 13.17 822 ASP A O 1
ATOM 6467 N N . ARG A 1 856 ? 33.172 -33.090 13.374 1.00 12.72 823 ARG A N 1
ATOM 6468 C CA . ARG A 1 856 ? 33.122 -32.697 11.973 1.00 13.60 823 ARG A CA 1
ATOM 6469 C C . ARG A 1 856 ? 33.897 -31.380 11.829 1.00 13.27 823 ARG A C 1
ATOM 6470 O O . ARG A 1 856 ? 34.762 -31.239 10.963 1.00 13.47 823 ARG A O 1
ATOM 6478 N N . THR A 1 857 ? 33.595 -30.431 12.716 1.00 12.05 824 THR A N 1
ATOM 6479 C CA . THR A 1 857 ? 34.305 -29.135 12.649 1.00 12.23 824 THR A CA 1
ATOM 6480 C C . THR A 1 857 ? 35.812 -29.291 12.687 1.00 11.93 824 THR A C 1
ATOM 6481 O O . THR A 1 857 ? 36.534 -28.759 11.844 1.00 12.51 824 THR A O 1
ATOM 6485 N N . ILE A 1 858 ? 36.311 -30.001 13.696 1.00 11.55 825 ILE A N 1
ATOM 6486 C CA . ILE A 1 858 ? 37.759 -30.131 13.887 1.00 11.70 825 ILE A CA 1
ATOM 6487 C C . ILE A 1 858 ? 38.426 -30.969 12.797 1.00 12.55 825 ILE A C 1
ATOM 6488 O O . ILE A 1 858 ? 39.520 -30.640 12.371 1.00 12.49 825 ILE A O 1
ATOM 6493 N N . ALA A 1 859 ? 37.734 -31.988 12.256 1.00 12.66 826 ALA A N 1
ATOM 6494 C CA . ALA A 1 859 ? 38.268 -32.700 11.118 1.00 13.67 826 ALA A CA 1
ATOM 6495 C C . ALA A 1 859 ? 38.521 -31.747 9.945 1.00 14.22 826 ALA A C 1
ATOM 6496 O O . ALA A 1 859 ? 39.557 -31.835 9.253 1.00 15.40 826 ALA A O 1
ATOM 6498 N N . GLN A 1 860 ? 37.575 -30.827 9.725 1.00 14.25 827 GLN A N 1
ATOM 6499 C CA . GLN A 1 860 ? 37.719 -29.836 8.670 1.00 14.95 827 GLN A CA 1
ATOM 6500 C C . GLN A 1 860 ? 38.876 -28.855 8.919 1.00 14.51 827 GLN A C 1
ATOM 6501 O O . GLN A 1 860 ? 39.643 -28.541 7.990 1.00 14.75 827 GLN A O 1
ATOM 6507 N N . TYR A 1 861 ? 39.010 -28.349 10.139 1.00 13.58 828 TYR A N 1
ATOM 6508 C CA . TYR A 1 861 ? 40.169 -27.481 10.400 1.00 13.80 828 TYR A CA 1
ATOM 6509 C C . TYR A 1 861 ? 41.476 -28.225 10.178 1.00 14.20 828 TYR A C 1
ATOM 6510 O O . TYR A 1 861 ? 42.406 -27.698 9.580 1.00 14.27 828 TYR A O 1
ATOM 6519 N N . ALA A 1 862 ? 41.545 -29.469 10.682 1.00 14.07 829 ALA A N 1
ATOM 6520 C CA . ALA A 1 862 ? 42.737 -30.281 10.551 1.00 15.00 829 ALA A CA 1
ATOM 6521 C C . ALA A 1 862 ? 43.142 -30.508 9.078 1.00 16.55 829 ALA A C 1
ATOM 6522 O O . ALA A 1 862 ? 44.314 -30.399 8.712 1.00 17.45 829 ALA A O 1
ATOM 6524 N N . LYS A 1 863 ? 42.179 -30.793 8.216 1.00 17.73 830 LYS A N 1
ATOM 6525 C CA . LYS A 1 863 ? 42.472 -31.086 6.821 1.00 19.76 830 LYS A CA 1
ATOM 6526 C C . LYS A 1 863 ? 42.694 -29.811 5.989 1.00 20.06 830 LYS A C 1
ATOM 6527 O O . LYS A 1 863 ? 43.611 -29.765 5.220 1.00 21.38 830 LYS A O 1
ATOM 6533 N N . GLU A 1 864 ? 41.859 -28.788 6.163 1.00 19.49 831 GLU A N 1
ATOM 6534 C CA . GLU A 1 864 ? 41.829 -27.644 5.252 1.00 20.67 831 GLU A CA 1
ATOM 6535 C C . GLU A 1 864 ? 42.650 -26.446 5.695 1.00 19.85 831 GLU A C 1
ATOM 6536 O O . GLU A 1 864 ? 42.938 -25.590 4.870 1.00 20.17 831 GLU A O 1
ATOM 6542 N N . ILE A 1 865 ? 42.954 -26.359 6.995 1.00 18.15 832 ILE A N 1
ATOM 6543 C CA . ILE A 1 865 ? 43.695 -25.209 7.542 1.00 17.69 832 ILE A CA 1
ATOM 6544 C C . ILE A 1 865 ? 45.029 -25.604 8.129 1.00 17.44 832 ILE A C 1
ATOM 6545 O O . ILE A 1 865 ? 46.071 -25.084 7.700 1.00 18.86 832 ILE A O 1
ATOM 6550 N N . TRP A 1 866 ? 45.025 -26.539 9.069 1.00 16.49 833 TRP A N 1
ATOM 6551 C CA . TRP A 1 866 ? 46.225 -26.896 9.805 1.00 16.43 833 TRP A CA 1
ATOM 6552 C C . TRP A 1 866 ? 47.104 -27.875 9.114 1.00 17.51 833 TRP A C 1
ATOM 6553 O O . TRP A 1 866 ? 48.304 -27.868 9.346 1.00 17.45 833 TRP A O 1
ATOM 6564 N N . ASN A 1 867 ? 46.517 -28.703 8.239 1.00 18.20 834 ASN A N 1
ATOM 6565 C CA . ASN A 1 867 ? 47.257 -29.798 7.606 1.00 19.62 834 ASN A CA 1
ATOM 6566 C C . ASN A 1 867 ? 47.939 -30.691 8.678 1.00 18.93 834 ASN A C 1
ATOM 6567 O O . ASN A 1 867 ? 49.115 -31.005 8.575 1.00 19.80 834 ASN A O 1
ATOM 6572 N N . ILE A 1 868 ? 47.155 -31.134 9.659 1.00 18.46 835 ILE A N 1
ATOM 6573 C CA . ILE A 1 868 ? 47.584 -32.149 10.634 1.00 18.38 835 ILE A CA 1
ATOM 6574 C C . ILE A 1 868 ? 46.699 -33.395 10.480 1.00 19.33 835 ILE A C 1
ATOM 6575 O O . ILE A 1 868 ? 45.631 -33.342 9.856 1.00 19.13 835 ILE A O 1
ATOM 6580 N N . GLU A 1 869 ? 47.173 -34.507 11.023 1.00 20.55 836 GLU A N 1
ATOM 6581 C CA . GLU A 1 869 ? 46.454 -35.779 10.870 1.00 21.37 836 GLU A CA 1
ATOM 6582 C C . GLU A 1 869 ? 46.564 -36.587 12.147 1.00 20.48 836 GLU A C 1
ATOM 6583 O O . GLU A 1 869 ? 47.411 -36.287 13.012 1.00 19.71 836 GLU A O 1
ATOM 6589 N N . ALA A 1 870 ? 45.749 -37.633 12.240 1.00 19.17 837 ALA A N 1
ATOM 6590 C CA . ALA A 1 870 ? 45.739 -38.490 13.421 1.00 18.88 837 ALA A CA 1
ATOM 6591 C C . ALA A 1 870 ? 47.146 -39.009 13.746 1.00 19.50 837 ALA A C 1
ATOM 6592 O O . ALA A 1 870 ? 47.921 -39.349 12.861 1.00 20.12 837 ALA A O 1
ATOM 6594 N N . CYS A 1 871 ? 47.442 -39.036 15.038 1.00 18.82 838 CYS A N 1
ATOM 6595 C CA . CYS A 1 871 ? 48.662 -39.563 15.564 1.00 19.88 838 CYS A CA 1
ATOM 6596 C C . CYS A 1 871 ? 48.252 -40.435 16.756 1.00 20.43 838 CYS A C 1
ATOM 6597 O O . CYS A 1 871 ? 48.334 -40.012 17.913 1.00 19.45 838 CYS A O 1
ATOM 6600 N N . PRO A 1 872 ? 47.764 -41.657 16.481 1.00 21.45 839 PRO A N 1
ATOM 6601 C CA . PRO A 1 872 ? 47.217 -42.418 17.600 1.00 21.19 839 PRO A CA 1
ATOM 6602 C C . PRO A 1 872 ? 48.337 -43.017 18.458 1.00 21.97 839 PRO A C 1
ATOM 6603 O O . PRO A 1 872 ? 49.287 -43.633 17.958 1.00 22.72 839 PRO A O 1
ATOM 6607 N N . VAL A 1 873 ? 48.180 -42.840 19.764 1.00 21.18 840 VAL A N 1
ATOM 6608 C CA . VAL A 1 873 ? 49.088 -43.389 20.748 1.00 22.35 840 VAL A CA 1
ATOM 6609 C C . VAL A 1 873 ? 48.854 -44.907 20.884 1.00 24.61 840 VAL A C 1
ATOM 6610 O O . VAL A 1 873 ? 47.725 -45.342 21.125 1.00 24.11 840 VAL A O 1
ATOM 6614 N N . PRO A 1 874 ? 49.904 -45.711 20.702 1.00 27.26 841 PRO A N 1
ATOM 6615 C CA . PRO A 1 874 ? 49.718 -47.157 20.798 1.00 29.78 841 PRO A CA 1
ATOM 6616 C C . PRO A 1 874 ? 49.526 -47.637 22.233 1.00 31.42 841 PRO A C 1
ATOM 6617 O O . PRO A 1 874 ? 49.877 -46.946 23.193 1.00 31.68 841 PRO A O 1
ATOM 6622 N N . LYS B 1 48 ? 64.882 -47.924 35.169 1.00 36.33 15 LYS B N 1
ATOM 6623 C CA . LYS B 1 48 ? 64.684 -49.373 35.448 1.00 37.47 15 LYS B CA 1
ATOM 6624 C C . LYS B 1 48 ? 63.751 -49.606 36.664 1.00 34.00 15 LYS B C 1
ATOM 6625 O O . LYS B 1 48 ? 62.967 -50.529 36.628 1.00 36.51 15 LYS B O 1
ATOM 6627 N N . ILE B 1 49 ? 63.780 -48.791 37.718 1.00 30.97 16 ILE B N 1
ATOM 6628 C CA . ILE B 1 49 ? 62.875 -49.037 38.842 1.00 28.49 16 ILE B CA 1
ATOM 6629 C C . ILE B 1 49 ? 61.487 -48.527 38.467 1.00 26.14 16 ILE B C 1
ATOM 6630 O O . ILE B 1 49 ? 61.332 -47.356 38.119 1.00 24.88 16 ILE B O 1
ATOM 6635 N N . SER B 1 50 ? 60.479 -49.393 38.538 1.00 25.62 17 SER B N 1
ATOM 6636 C CA . SER B 1 50 ? 59.124 -48.977 38.172 1.00 25.09 17 SER B CA 1
ATOM 6637 C C . SER B 1 50 ? 58.346 -48.394 39.366 1.00 22.20 17 SER B C 1
ATOM 6638 O O . SER B 1 50 ? 58.610 -48.700 40.530 1.00 21.25 17 SER B O 1
ATOM 6641 N N . ALA B 1 51 ? 57.384 -47.542 39.046 1.00 20.38 18 ALA B N 1
ATOM 6642 C CA . ALA B 1 51 ? 56.501 -46.951 40.051 1.00 19.07 18 ALA B CA 1
ATOM 6643 C C . ALA B 1 51 ? 55.671 -48.001 40.780 1.00 19.77 18 ALA B C 1
ATOM 6644 O O . ALA B 1 51 ? 54.999 -48.814 40.149 1.00 21.44 18 ALA B O 1
ATOM 6646 N N . LYS B 1 52 ? 55.763 -48.030 42.106 1.00 19.54 19 LYS B N 1
ATOM 6647 C CA . LYS B 1 52 ? 54.938 -48.930 42.927 1.00 20.94 19 LYS B CA 1
ATOM 6648 C C . LYS B 1 52 ? 54.706 -48.256 44.268 1.00 19.70 19 LYS B C 1
ATOM 6649 O O . LYS B 1 52 ? 55.619 -48.106 45.079 1.00 19.08 19 LYS B O 1
ATOM 6655 N N . ALA B 1 53 ? 53.487 -47.769 44.454 1.00 19.30 20 ALA B N 1
ATOM 6656 C CA . ALA B 1 53 ? 53.108 -47.095 45.699 1.00 18.78 20 ALA B CA 1
ATOM 6657 C C . ALA B 1 53 ? 53.215 -48.080 46.860 1.00 19.80 20 ALA B C 1
ATOM 6658 O O . ALA B 1 53 ? 52.767 -49.223 46.777 1.00 21.19 20 ALA B O 1
ATOM 6660 N N . ASN B 1 54 ? 53.852 -47.639 47.928 1.00 19.13 21 ASN B N 1
ATOM 6661 C CA . ASN B 1 54 ? 53.845 -48.368 49.184 1.00 20.98 21 ASN B CA 1
ATOM 6662 C C . ASN B 1 54 ? 54.068 -47.340 50.283 1.00 21.00 21 ASN B C 1
ATOM 6663 O O . ASN B 1 54 ? 55.234 -46.980 50.584 1.00 20.16 21 ASN B O 1
ATOM 6668 N N . PRO B 1 55 ? 52.953 -46.831 50.858 1.00 22.14 22 PRO B N 1
ATOM 6669 C CA . PRO B 1 55 ? 53.112 -45.764 51.838 1.00 22.45 22 PRO B CA 1
ATOM 6670 C C . PRO B 1 55 ? 53.805 -46.230 53.118 1.00 24.17 22 PRO B C 1
ATOM 6671 O O . PRO B 1 55 ? 54.287 -45.412 53.878 1.00 24.54 22 PRO B O 1
ATOM 6675 N N . GLU B 1 56 ? 53.880 -47.539 53.337 1.00 25.70 23 GLU B N 1
ATOM 6676 C CA . GLU B 1 56 ? 54.531 -48.097 54.516 1.00 27.85 23 GLU B CA 1
ATOM 6677 C C . GLU B 1 56 ? 55.965 -48.612 54.204 1.00 26.16 23 GLU B C 1
ATOM 6678 O O . GLU B 1 56 ? 56.517 -49.408 54.955 1.00 27.16 23 GLU B O 1
ATOM 6684 N N . ALA B 1 57 ? 56.544 -48.169 53.087 1.00 23.72 24 ALA B N 1
ATOM 6685 C CA . ALA B 1 57 ? 57.828 -48.682 52.614 1.00 23.28 24 ALA B CA 1
ATOM 6686 C C . ALA B 1 57 ? 58.914 -48.587 53.679 1.00 24.28 24 ALA B C 1
ATOM 6687 O O . ALA B 1 57 ? 59.151 -47.525 54.261 1.00 23.23 24 ALA B O 1
ATOM 6689 N N . ASP B 1 58 ? 59.548 -49.717 53.979 1.00 26.04 25 ASP B N 1
ATOM 6690 C CA . ASP B 1 58 ? 60.602 -49.711 54.990 1.00 28.41 25 ASP B CA 1
ATOM 6691 C C . ASP B 1 58 ? 61.863 -50.490 54.593 1.00 28.08 25 ASP B C 1
ATOM 6692 O O . ASP B 1 58 ? 62.800 -50.581 55.380 1.00 29.34 25 ASP B O 1
ATOM 6697 N N . ASP B 1 59 ? 61.908 -51.010 53.377 1.00 26.62 26 ASP B N 1
ATOM 6698 C CA . ASP B 1 59 ? 63.189 -51.496 52.842 1.00 26.82 26 ASP B CA 1
ATOM 6699 C C . ASP B 1 59 ? 63.536 -50.819 51.528 1.00 24.35 26 ASP B C 1
ATOM 6700 O O . ASP B 1 59 ? 62.675 -50.193 50.900 1.00 22.50 26 ASP B O 1
ATOM 6705 N N . ALA B 1 60 ? 64.811 -50.924 51.135 1.00 24.12 27 ALA B N 1
ATOM 6706 C CA . ALA B 1 60 ? 65.317 -50.185 49.980 1.00 22.71 27 ALA B CA 1
ATOM 6707 C C . ALA B 1 60 ? 64.486 -50.375 48.711 1.00 21.64 27 ALA B C 1
ATOM 6708 O O . ALA B 1 60 ? 64.217 -49.416 48.009 1.00 19.55 27 ALA B O 1
ATOM 6710 N N . THR B 1 61 ? 64.092 -51.624 48.423 1.00 23.06 28 THR B N 1
ATOM 6711 C CA . THR B 1 61 ? 63.313 -51.910 47.226 1.00 22.99 28 THR B CA 1
ATOM 6712 C C . THR B 1 61 ? 61.915 -51.240 47.246 1.00 21.42 28 THR B C 1
ATOM 6713 O O . THR B 1 61 ? 61.522 -50.592 46.282 1.00 20.35 28 THR B O 1
ATOM 6717 N N . GLU B 1 62 ? 61.211 -51.398 48.362 1.00 21.70 29 GLU B N 1
ATOM 6718 C CA . GLU B 1 62 ? 59.879 -50.797 48.543 1.00 21.16 29 GLU B CA 1
ATOM 6719 C C . GLU B 1 62 ? 59.958 -49.275 48.474 1.00 18.75 29 GLU B C 1
ATOM 6720 O O . GLU B 1 62 ? 59.140 -48.622 47.820 1.00 17.49 29 GLU B O 1
ATOM 6726 N N . ILE B 1 63 ? 60.959 -48.709 49.158 1.00 18.26 30 ILE B N 1
ATOM 6727 C CA . ILE B 1 63 ? 61.147 -47.261 49.194 1.00 16.79 30 ILE B CA 1
ATOM 6728 C C . ILE B 1 63 ? 61.433 -46.714 47.799 1.00 15.87 30 ILE B C 1
ATOM 6729 O O . ILE B 1 63 ? 60.804 -45.736 47.377 1.00 15.09 30 ILE B O 1
ATOM 6734 N N . ALA B 1 64 ? 62.342 -47.355 47.062 1.00 16.46 31 ALA B N 1
ATOM 6735 C CA . ALA B 1 64 ? 62.667 -46.859 45.721 1.00 16.13 31 ALA B CA 1
ATOM 6736 C C . ALA B 1 64 ? 61.412 -46.846 44.828 1.00 15.61 31 ALA B C 1
ATOM 6737 O O . ALA B 1 64 ? 61.137 -45.876 44.113 1.00 14.79 31 ALA B O 1
ATOM 6739 N N . GLY B 1 65 ? 60.617 -47.901 44.896 1.00 16.66 32 GLY B N 1
ATOM 6740 C CA . GLY B 1 65 ? 59.352 -47.926 44.158 1.00 16.53 32 GLY B CA 1
ATOM 6741 C C . GLY B 1 65 ? 58.399 -46.803 44.507 1.00 15.44 32 GLY B C 1
ATOM 6742 O O . GLY B 1 65 ? 57.683 -46.241 43.636 1.00 15.16 32 GLY B O 1
ATOM 6743 N N . ASN B 1 66 ? 58.329 -46.492 45.796 1.00 15.17 33 ASN B N 1
ATOM 6744 C CA . ASN B 1 66 ? 57.425 -45.475 46.272 1.00 14.88 33 ASN B CA 1
ATOM 6745 C C . ASN B 1 66 ? 57.882 -44.092 45.831 1.00 14.14 33 ASN B C 1
ATOM 6746 O O . ASN B 1 66 ? 57.058 -43.232 45.510 1.00 13.94 33 ASN B O 1
ATOM 6751 N N . ILE B 1 67 ? 59.196 -43.881 45.818 1.00 13.89 34 ILE B N 1
ATOM 6752 C CA . ILE B 1 67 ? 59.764 -42.622 45.329 1.00 13.68 34 ILE B CA 1
ATOM 6753 C C . ILE B 1 67 ? 59.380 -42.440 43.836 1.00 13.66 34 ILE B C 1
ATOM 6754 O O . ILE B 1 67 ? 58.906 -41.376 43.434 1.00 14.37 34 ILE B O 1
ATOM 6759 N N . VAL B 1 68 ? 59.621 -43.453 43.039 1.00 15.12 35 VAL B N 1
ATOM 6760 C CA . VAL B 1 68 ? 59.290 -43.409 41.610 1.00 15.18 35 VAL B CA 1
ATOM 6761 C C . VAL B 1 68 ? 57.772 -43.187 41.429 1.00 15.04 35 VAL B C 1
ATOM 6762 O O . VAL B 1 68 ? 57.354 -42.440 40.561 1.00 15.19 35 VAL B O 1
ATOM 6766 N N . TYR B 1 69 ? 56.954 -43.851 42.245 1.00 15.27 36 TYR B N 1
ATOM 6767 C CA . TYR B 1 69 ? 55.511 -43.632 42.254 1.00 15.28 36 TYR B CA 1
ATOM 6768 C C . TYR B 1 69 ? 55.175 -42.133 42.470 1.00 14.32 36 TYR B C 1
ATOM 6769 O O . TYR B 1 69 ? 54.406 -41.557 41.701 1.00 14.40 36 TYR B O 1
ATOM 6778 N N . HIS B 1 70 ? 55.771 -41.483 43.477 1.00 13.83 37 HIS B N 1
ATOM 6779 C CA . HIS B 1 70 ? 55.482 -40.092 43.685 1.00 13.82 37 HIS B CA 1
ATOM 6780 C C . HIS B 1 70 ? 56.005 -39.228 42.569 1.00 13.97 37 HIS B C 1
ATOM 6781 O O . HIS B 1 70 ? 55.338 -38.278 42.181 1.00 14.04 37 HIS B O 1
ATOM 6788 N N . ALA B 1 71 ? 57.174 -39.548 42.044 1.00 14.32 38 ALA B N 1
ATOM 6789 C CA . ALA B 1 71 ? 57.721 -38.766 40.921 1.00 15.29 38 ALA B CA 1
ATOM 6790 C C . ALA B 1 71 ? 56.726 -38.760 39.758 1.00 15.84 38 ALA B C 1
ATOM 6791 O O . ALA B 1 71 ? 56.535 -37.717 39.097 1.00 18.48 38 ALA B O 1
ATOM 6793 N N . LYS B 1 72 ? 56.059 -39.893 39.503 1.00 15.78 39 LYS B N 1
ATOM 6794 C CA . LYS B 1 72 ? 55.119 -39.988 38.394 1.00 16.07 39 LYS B CA 1
ATOM 6795 C C . LYS B 1 72 ? 53.714 -39.464 38.716 1.00 15.98 39 LYS B C 1
ATOM 6796 O O . LYS B 1 72 ? 53.115 -38.738 37.937 1.00 16.55 39 LYS B O 1
ATOM 6802 N N . TYR B 1 73 ? 53.179 -39.818 39.881 1.00 15.24 40 TYR B N 1
ATOM 6803 C CA . TYR B 1 73 ? 51.805 -39.551 40.201 1.00 15.94 40 TYR B CA 1
ATOM 6804 C C . TYR B 1 73 ? 51.529 -38.388 41.168 1.00 16.39 40 TYR B C 1
ATOM 6805 O O . TYR B 1 73 ? 50.379 -38.037 41.347 1.00 17.53 40 TYR B O 1
ATOM 6814 N N . SER B 1 74 ? 52.572 -37.797 41.733 1.00 16.06 41 SER B N 1
ATOM 6815 C CA . SER B 1 74 ? 52.542 -36.502 42.412 1.00 17.36 41 SER B CA 1
ATOM 6816 C C . SER B 1 74 ? 53.458 -35.533 41.661 1.00 16.07 41 SER B C 1
ATOM 6817 O O . SER B 1 74 ? 54.402 -35.015 42.252 1.00 16.57 41 SER B O 1
ATOM 6820 N N . PRO B 1 75 ? 53.256 -35.348 40.358 1.00 15.66 42 PRO B N 1
ATOM 6821 C CA . PRO B 1 75 ? 54.229 -34.548 39.633 1.00 15.83 42 PRO B CA 1
ATOM 6822 C C . PRO B 1 75 ? 54.095 -33.061 39.968 1.00 16.08 42 PRO B C 1
ATOM 6823 O O . PRO B 1 75 ? 53.004 -32.614 40.282 1.00 16.79 42 PRO B O 1
ATOM 6827 N N . HIS B 1 76 ? 55.202 -32.344 39.864 1.00 16.23 43 HIS B N 1
ATOM 6828 C CA . HIS B 1 76 ? 55.234 -30.874 39.943 1.00 16.99 43 HIS B CA 1
ATOM 6829 C C . HIS B 1 76 ? 56.107 -30.267 38.869 1.00 16.74 43 HIS B C 1
ATOM 6830 O O . HIS B 1 76 ? 56.392 -29.062 38.923 1.00 16.42 43 HIS B O 1
ATOM 6837 N N . PHE B 1 77 ? 56.536 -31.125 37.919 1.00 15.72 44 PHE B N 1
ATOM 6838 C CA . PHE B 1 77 ? 57.436 -30.787 36.810 1.00 16.25 44 PHE B CA 1
ATOM 6839 C C . PHE B 1 77 ? 57.063 -31.661 35.607 1.00 16.32 44 PHE B C 1
ATOM 6840 O O . PHE B 1 77 ? 56.249 -32.594 35.737 1.00 15.34 44 PHE B O 1
ATOM 6848 N N . SER B 1 78 ? 57.621 -31.323 34.455 1.00 17.28 45 SER B N 1
ATOM 6849 C CA . SER B 1 78 ? 57.484 -32.131 33.257 1.00 18.14 45 SER B CA 1
ATOM 6850 C C . SER B 1 78 ? 57.994 -33.531 33.593 1.00 17.54 45 SER B C 1
ATOM 6851 O O . SER B 1 78 ? 58.898 -33.683 34.434 1.00 17.34 45 SER B O 1
ATOM 6854 N N . PRO B 1 79 ? 57.415 -34.562 32.949 1.00 18.32 46 PRO B N 1
ATOM 6855 C CA . PRO B 1 79 ? 57.751 -35.933 33.348 1.00 18.21 46 PRO B CA 1
ATOM 6856 C C . PRO B 1 79 ? 59.114 -36.472 32.865 1.00 19.90 46 PRO B C 1
ATOM 6857 O O . PRO B 1 79 ? 59.617 -37.418 33.468 1.00 20.19 46 PRO B O 1
ATOM 6861 N N . LEU B 1 80 ? 59.716 -35.887 31.841 1.00 21.66 47 LEU B N 1
ATOM 6862 C CA . LEU B 1 80 ? 60.920 -36.523 31.238 1.00 24.11 47 LEU B CA 1
ATOM 6863 C C . LEU B 1 80 ? 62.101 -36.646 32.214 1.00 24.37 47 LEU B C 1
ATOM 6864 O O . LEU B 1 80 ? 62.670 -37.738 32.413 1.00 25.56 47 LEU B O 1
ATOM 6869 N N . LYS B 1 81 ? 62.485 -35.531 32.812 1.00 24.45 48 LYS B N 1
ATOM 6870 C CA . LYS B 1 81 ? 63.689 -35.493 33.633 1.00 25.16 48 LYS B CA 1
ATOM 6871 C C . LYS B 1 81 ? 63.419 -35.786 35.115 1.00 22.95 48 LYS B C 1
ATOM 6872 O O . LYS B 1 81 ? 62.456 -35.298 35.710 1.00 22.71 48 LYS B O 1
ATOM 6876 N N . PHE B 1 82 ? 64.268 -36.628 35.680 1.00 22.87 49 PHE B N 1
ATOM 6877 C CA . PHE B 1 82 ? 64.256 -36.914 37.100 1.00 20.96 49 PHE B CA 1
ATOM 6878 C C . PHE B 1 82 ? 65.613 -36.457 37.657 1.00 20.97 49 PHE B C 1
ATOM 6879 O O . PHE B 1 82 ? 66.506 -37.278 37.895 1.00 21.06 49 PHE B O 1
ATOM 6887 N N . GLY B 1 83 ? 65.754 -35.143 37.825 1.00 19.81 50 GLY B N 1
ATOM 6888 C CA . GLY B 1 83 ? 66.970 -34.549 38.347 1.00 20.98 50 GLY B CA 1
ATOM 6889 C C . GLY B 1 83 ? 66.956 -34.564 39.857 1.00 19.34 50 GLY B C 1
ATOM 6890 O O . GLY B 1 83 ? 65.971 -35.006 40.473 1.00 17.53 50 GLY B O 1
ATOM 6891 N N . PRO B 1 84 ? 68.024 -34.061 40.466 1.00 20.59 51 PRO B N 1
ATOM 6892 C CA . PRO B 1 84 ? 68.082 -34.115 41.923 1.00 20.43 51 PRO B CA 1
ATOM 6893 C C . PRO B 1 84 ? 66.924 -33.362 42.592 1.00 19.17 51 PRO B C 1
ATOM 6894 O O . PRO B 1 84 ? 66.491 -33.746 43.666 1.00 18.17 51 PRO B O 1
ATOM 6898 N N . GLU B 1 85 ? 66.451 -32.296 41.968 1.00 19.46 52 GLU B N 1
ATOM 6899 C CA . GLU B 1 85 ? 65.297 -31.551 42.528 1.00 19.29 52 GLU B CA 1
ATOM 6900 C C . GLU B 1 85 ? 64.036 -32.393 42.589 1.00 17.31 52 GLU B C 1
ATOM 6901 O O . GLU B 1 85 ? 63.366 -32.468 43.618 1.00 16.40 52 GLU B O 1
ATOM 6907 N N . GLN B 1 86 ? 63.713 -33.055 41.481 1.00 16.04 53 GLN B N 1
ATOM 6908 C CA . GLN B 1 86 ? 62.599 -33.930 41.433 1.00 15.08 53 GLN B CA 1
ATOM 6909 C C . GLN B 1 86 ? 62.761 -35.088 42.397 1.00 14.17 53 GLN B C 1
ATOM 6910 O O . GLN B 1 86 ? 61.779 -35.559 42.987 1.00 13.78 53 GLN B O 1
ATOM 6916 N N . ALA B 1 87 ? 63.971 -35.587 42.495 1.00 14.93 54 ALA B N 1
ATOM 6917 C CA . ALA B 1 87 ? 64.239 -36.681 43.409 1.00 14.48 54 ALA B CA 1
ATOM 6918 C C . ALA B 1 87 ? 63.985 -36.232 44.853 1.00 14.42 54 ALA B C 1
ATOM 6919 O O . ALA B 1 87 ? 63.476 -37.006 45.659 1.00 14.28 54 ALA B O 1
ATOM 6921 N N . LEU B 1 88 ? 64.376 -35.005 45.182 1.00 15.30 55 LEU B N 1
ATOM 6922 C CA . LEU B 1 88 ? 64.141 -34.476 46.540 1.00 15.79 55 LEU B CA 1
ATOM 6923 C C . LEU B 1 88 ? 62.656 -34.514 46.840 1.00 15.08 55 LEU B C 1
ATOM 6924 O O . LEU B 1 88 ? 62.238 -35.033 47.874 1.00 14.54 55 LEU B O 1
ATOM 6929 N N . TYR B 1 89 ? 61.862 -33.932 45.960 1.00 15.15 56 TYR B N 1
ATOM 6930 C CA . TYR B 1 89 ? 60.441 -33.822 46.251 1.00 15.87 56 TYR B CA 1
ATOM 6931 C C . TYR B 1 89 ? 59.774 -35.200 46.355 1.00 14.48 56 TYR B C 1
ATOM 6932 O O . TYR B 1 89 ? 58.970 -35.438 47.248 1.00 14.49 56 TYR B O 1
ATOM 6941 N N . ALA B 1 90 ? 60.127 -36.102 45.467 1.00 13.45 57 ALA B N 1
ATOM 6942 C CA . ALA B 1 90 ? 59.554 -37.440 45.484 1.00 12.97 57 ALA B CA 1
ATOM 6943 C C . ALA B 1 90 ? 59.993 -38.249 46.730 1.00 13.35 57 ALA B C 1
ATOM 6944 O O . ALA B 1 90 ? 59.202 -39.009 47.315 1.00 13.46 57 ALA B O 1
ATOM 6946 N N . THR B 1 91 ? 61.236 -38.048 47.163 1.00 13.40 58 THR B N 1
ATOM 6947 C CA . THR B 1 91 ? 61.730 -38.645 48.407 1.00 13.85 58 THR B CA 1
ATOM 6948 C C . THR B 1 91 ? 61.018 -38.064 49.639 1.00 14.13 58 THR B C 1
ATOM 6949 O O . THR B 1 91 ? 60.597 -38.812 50.541 1.00 14.08 58 THR B O 1
ATOM 6953 N N . ALA B 1 92 ? 60.889 -36.744 49.680 1.00 13.76 59 ALA B N 1
ATOM 6954 C CA . ALA B 1 92 ? 60.143 -36.119 50.763 1.00 13.24 59 ALA B CA 1
ATOM 6955 C C . ALA B 1 92 ? 58.683 -36.618 50.807 1.00 13.31 59 ALA B C 1
ATOM 6956 O O . ALA B 1 92 ? 58.119 -36.863 51.872 1.00 12.70 59 ALA B O 1
ATOM 6958 N N . GLU B 1 93 ? 58.072 -36.783 49.646 1.00 14.20 60 GLU B N 1
ATOM 6959 C CA . GLU B 1 93 ? 56.696 -37.280 49.594 1.00 14.71 60 GLU B CA 1
ATOM 6960 C C . GLU B 1 93 ? 56.578 -38.711 50.086 1.00 14.31 60 GLU B C 1
ATOM 6961 O O . GLU B 1 93 ? 55.607 -39.031 50.776 1.00 13.99 60 GLU B O 1
ATOM 6967 N N . SER B 1 94 ? 57.571 -39.542 49.789 1.00 13.88 61 SER B N 1
ATOM 6968 C CA . SER B 1 94 ? 57.588 -40.912 50.302 1.00 14.44 61 SER B CA 1
ATOM 6969 C C . SER B 1 94 ? 57.668 -40.918 51.824 1.00 14.09 61 SER B C 1
ATOM 6970 O O . SER B 1 94 ? 56.934 -41.656 52.484 1.00 14.35 61 SER B O 1
ATOM 6973 N N . LEU B 1 95 ? 58.508 -40.065 52.387 1.00 13.83 62 LEU B N 1
ATOM 6974 C CA . LEU B 1 95 ? 58.603 -39.934 53.830 1.00 13.60 62 LEU B CA 1
ATOM 6975 C C . LEU B 1 95 ? 57.318 -39.353 54.435 1.00 13.59 62 LEU B C 1
ATOM 6976 O O . LEU B 1 95 ? 56.856 -39.796 55.483 1.00 13.53 62 LEU B O 1
ATOM 6981 N N . ARG B 1 96 ? 56.738 -38.371 53.759 1.00 13.72 63 ARG B N 1
ATOM 6982 C CA . ARG B 1 96 ? 55.488 -37.809 54.204 1.00 13.99 63 ARG B CA 1
ATOM 6983 C C . ARG B 1 96 ? 54.384 -38.861 54.338 1.00 13.81 63 ARG B C 1
ATOM 6984 O O . ARG B 1 96 ? 53.545 -38.754 55.243 1.00 13.55 63 ARG B O 1
ATOM 6992 N N . ASP B 1 97 ? 54.341 -39.844 53.437 1.00 14.08 64 ASP B N 1
ATOM 6993 C CA . ASP B 1 97 ? 53.375 -40.942 53.597 1.00 14.78 64 ASP B CA 1
ATOM 6994 C C . ASP B 1 97 ? 53.535 -41.594 54.974 1.00 15.08 64 ASP B C 1
ATOM 6995 O O . ASP B 1 97 ? 52.545 -41.855 55.647 1.00 14.66 64 ASP B O 1
ATOM 7000 N N . ARG B 1 98 ? 54.782 -41.852 55.392 1.00 15.54 65 ARG B N 1
ATOM 7001 C CA . ARG B 1 98 ? 55.036 -42.482 56.728 1.00 16.45 65 ARG B CA 1
ATOM 7002 C C . ARG B 1 98 ? 54.583 -41.518 57.832 1.00 15.90 65 ARG B C 1
ATOM 7003 O O . ARG B 1 98 ? 53.964 -41.923 58.814 1.00 15.54 65 ARG B O 1
ATOM 7011 N N . LEU B 1 99 ? 54.873 -40.227 57.652 1.00 14.36 66 LEU B N 1
ATOM 7012 C CA . LEU B 1 99 ? 54.554 -39.228 58.643 1.00 13.55 66 LEU B CA 1
ATOM 7013 C C . LEU B 1 99 ? 53.057 -38.998 58.791 1.00 13.02 66 LEU B C 1
ATOM 7014 O O . LEU B 1 99 ? 52.573 -38.750 59.885 1.00 12.56 66 LEU B O 1
ATOM 7019 N N . ILE B 1 100 ? 52.320 -39.066 57.699 1.00 12.77 67 ILE B N 1
ATOM 7020 C CA . ILE B 1 100 ? 50.863 -38.926 57.745 1.00 13.04 67 ILE B CA 1
ATOM 7021 C C . ILE B 1 100 ? 50.248 -40.095 58.569 1.00 13.81 67 ILE B C 1
ATOM 7022 O O . ILE B 1 100 ? 49.384 -39.903 59.430 1.00 13.41 67 ILE B O 1
ATOM 7027 N N . GLN B 1 101 ? 50.699 -41.295 58.298 1.00 14.82 68 GLN B N 1
ATOM 7028 C CA . GLN B 1 101 ? 50.189 -42.477 59.047 1.00 16.39 68 GLN B CA 1
ATOM 7029 C C . GLN B 1 101 ? 50.381 -42.250 60.560 1.00 15.36 68 GLN B C 1
ATOM 7030 O O . GLN B 1 101 ? 49.453 -42.449 61.346 1.00 15.18 68 GLN B O 1
ATOM 7036 N N . LEU B 1 102 ? 51.568 -41.797 60.934 1.00 14.00 69 LEU B N 1
ATOM 7037 C CA . LEU B 1 102 ? 51.910 -41.634 62.335 1.00 13.52 69 LEU B CA 1
ATOM 7038 C C . LEU B 1 102 ? 51.221 -40.411 62.933 1.00 12.82 69 LEU B C 1
ATOM 7039 O O . LEU B 1 102 ? 50.737 -40.456 64.072 1.00 13.24 69 LEU B O 1
ATOM 7044 N N . TRP B 1 103 ? 51.138 -39.318 62.160 1.00 11.78 70 TRP B N 1
ATOM 7045 C CA . TRP B 1 103 ? 50.437 -38.115 62.628 1.00 11.13 70 TRP B CA 1
ATOM 7046 C C . TRP B 1 103 ? 48.988 -38.413 62.908 1.00 11.34 70 TRP B C 1
ATOM 7047 O O . TRP B 1 103 ? 48.422 -38.011 63.931 1.00 11.05 70 TRP B O 1
ATOM 7058 N N . ASN B 1 104 ? 48.374 -39.162 62.004 1.00 11.71 71 ASN B N 1
ATOM 7059 C CA . ASN B 1 104 ? 46.976 -39.577 62.162 1.00 12.33 71 ASN B CA 1
ATOM 7060 C C . ASN B 1 104 ? 46.752 -40.483 63.357 1.00 12.83 71 ASN B C 1
ATOM 7061 O O . ASN B 1 104 ? 45.819 -40.271 64.122 1.00 12.50 71 ASN B O 1
ATOM 7066 N N . GLU B 1 105 ? 47.620 -41.473 63.536 1.00 13.41 72 GLU B N 1
ATOM 7067 C CA . GLU B 1 105 ? 47.509 -42.344 64.700 1.00 14.31 72 GLU B CA 1
ATOM 7068 C C . GLU B 1 105 ? 47.675 -41.560 66.003 1.00 13.38 72 GLU B C 1
ATOM 7069 O O . GLU B 1 105 ? 46.963 -41.811 66.984 1.00 13.99 72 GLU B O 1
ATOM 7075 N N . THR B 1 106 ? 48.618 -40.618 66.036 1.00 12.17 73 THR B N 1
ATOM 7076 C CA . THR B 1 106 ? 48.846 -39.812 67.229 1.00 11.69 73 THR B CA 1
ATOM 7077 C C . THR B 1 106 ? 47.653 -38.914 67.525 1.00 11.81 73 THR B C 1
ATOM 7078 O O . THR B 1 106 ? 47.237 -38.787 68.673 1.00 12.31 73 THR B O 1
ATOM 7082 N N . TYR B 1 107 ? 47.062 -38.332 66.491 1.00 11.52 74 TYR B N 1
ATOM 7083 C CA . TYR B 1 107 ? 45.896 -37.462 66.666 1.00 11.43 74 TYR B CA 1
ATOM 7084 C C . TYR B 1 107 ? 44.719 -38.267 67.243 1.00 11.95 74 TYR B C 1
ATOM 7085 O O . TYR B 1 107 ? 44.052 -37.809 68.195 1.00 11.81 74 TYR B O 1
ATOM 7094 N N . VAL B 1 108 ? 44.499 -39.457 66.695 1.00 12.59 75 VAL B N 1
ATOM 7095 C CA . VAL B 1 108 ? 43.389 -40.324 67.168 1.00 13.50 75 VAL B CA 1
ATOM 7096 C C . VAL B 1 108 ? 43.635 -40.743 68.606 1.00 13.99 75 VAL B C 1
ATOM 7097 O O . VAL B 1 108 ? 42.689 -40.735 69.438 1.00 14.97 75 VAL B O 1
ATOM 7101 N N . HIS B 1 109 ? 44.881 -41.108 68.926 1.00 13.61 76 HIS B N 1
ATOM 7102 C CA . HIS B 1 109 ? 45.210 -41.580 70.256 1.00 14.03 76 HIS B CA 1
ATOM 7103 C C . HIS B 1 109 ? 45.003 -40.479 71.262 1.00 13.53 76 HIS B C 1
ATOM 7104 O O . HIS B 1 109 ? 44.380 -40.689 72.312 1.00 13.53 76 HIS B O 1
ATOM 7111 N N . PHE B 1 110 ? 45.526 -39.285 70.974 1.00 12.93 77 PHE B N 1
ATOM 7112 C CA . PHE B 1 110 ? 45.365 -38.160 71.901 1.00 12.63 77 PHE B CA 1
ATOM 7113 C C . PHE B 1 110 ? 43.865 -37.813 72.047 1.00 13.03 77 PHE B C 1
ATOM 7114 O O . PHE B 1 110 ? 43.434 -37.419 73.127 1.00 13.47 77 PHE B O 1
ATOM 7122 N N . ASN B 1 111 ? 43.097 -37.932 70.970 1.00 13.33 78 ASN B N 1
ATOM 7123 C CA . ASN B 1 111 ? 41.666 -37.632 71.025 1.00 13.71 78 ASN B CA 1
ATOM 7124 C C . ASN B 1 111 ? 40.954 -38.567 72.019 1.00 14.70 78 ASN B C 1
ATOM 7125 O O . ASN B 1 111 ? 40.134 -38.131 72.847 1.00 14.25 78 ASN B O 1
ATOM 7130 N N . LYS B 1 112 ? 41.316 -39.836 71.946 1.00 15.25 79 LYS B N 1
ATOM 7131 C CA . LYS B 1 112 ? 40.706 -40.876 72.783 1.00 16.88 79 LYS B CA 1
ATOM 7132 C C . LYS B 1 112 ? 41.087 -40.738 74.246 1.00 16.77 79 LYS B C 1
ATOM 7133 O O . LYS B 1 112 ? 40.231 -40.852 75.133 1.00 16.56 79 LYS B O 1
ATOM 7136 N N . VAL B 1 113 ? 42.378 -40.536 74.479 1.00 16.32 80 VAL B N 1
ATOM 7137 C CA . VAL B 1 113 ? 42.926 -40.441 75.814 1.00 16.59 80 VAL B CA 1
ATOM 7138 C C . VAL B 1 113 ? 42.508 -39.135 76.489 1.00 15.90 80 VAL B C 1
ATOM 7139 O O . VAL B 1 113 ? 42.315 -39.111 77.713 1.00 15.70 80 VAL B O 1
ATOM 7143 N N . ASP B 1 114 ? 42.330 -38.068 75.695 1.00 15.29 81 ASP B N 1
ATOM 7144 C CA . ASP B 1 114 ? 41.949 -36.742 76.218 1.00 15.48 81 ASP B CA 1
ATOM 7145 C C . ASP B 1 114 ? 42.925 -36.279 77.311 1.00 14.82 81 ASP B C 1
ATOM 7146 O O . ASP B 1 114 ? 42.522 -35.856 78.399 1.00 15.30 81 ASP B O 1
ATOM 7151 N N . PRO B 1 115 ? 44.236 -36.367 77.039 1.00 14.11 82 PRO B N 1
ATOM 7152 C CA . PRO B 1 115 ? 45.195 -35.935 78.052 1.00 13.99 82 PRO B CA 1
ATOM 7153 C C . PRO B 1 115 ? 45.238 -34.410 78.153 1.00 13.33 82 PRO B C 1
ATOM 7154 O O . PRO B 1 115 ? 44.822 -33.740 77.227 1.00 12.86 82 PRO B O 1
ATOM 7158 N N . LYS B 1 116 ? 45.814 -33.899 79.226 1.00 12.93 83 LYS B N 1
ATOM 7159 C CA . LYS B 1 116 ? 46.190 -32.502 79.239 1.00 12.20 83 LYS B CA 1
ATOM 7160 C C . LYS B 1 116 ? 47.248 -32.311 78.144 1.00 11.76 83 LYS B C 1
ATOM 7161 O O . LYS B 1 116 ? 48.191 -33.105 78.029 1.00 12.27 83 LYS B O 1
ATOM 7167 N N . GLN B 1 117 ? 47.074 -31.266 77.355 1.00 11.39 84 GLN B N 1
ATOM 7168 C CA . GLN B 1 117 ? 47.881 -31.019 76.148 1.00 11.08 84 GLN B CA 1
ATOM 7169 C C . GLN B 1 117 ? 48.484 -29.612 76.205 1.00 10.56 84 GLN B C 1
ATOM 7170 O O . GLN B 1 117 ? 47.805 -28.645 76.561 1.00 10.20 84 GLN B O 1
ATOM 7176 N N . THR B 1 118 ? 49.776 -29.528 75.881 1.00 10.20 85 THR B N 1
ATOM 7177 C CA . THR B 1 118 ? 50.483 -28.261 75.842 1.00 9.95 85 THR B CA 1
ATOM 7178 C C . THR B 1 118 ? 50.476 -27.714 74.426 1.00 9.60 85 THR B C 1
ATOM 7179 O O . THR B 1 118 ? 50.656 -28.465 73.454 1.00 9.68 85 THR B O 1
ATOM 7183 N N . TYR B 1 119 ? 50.324 -26.389 74.339 1.00 9.10 86 TYR B N 1
ATOM 7184 C CA . TYR B 1 119 ? 50.415 -25.678 73.103 1.00 9.11 86 TYR B CA 1
ATOM 7185 C C . TYR B 1 119 ? 51.428 -24.581 73.245 1.00 8.82 86 TYR B C 1
ATOM 7186 O O . TYR B 1 119 ? 51.269 -23.673 74.070 1.00 9.04 86 TYR B O 1
ATOM 7195 N N . TYR B 1 120 ? 52.470 -24.682 72.441 1.00 9.18 87 TYR B N 1
ATOM 7196 C CA . TYR B 1 120 ? 53.593 -23.769 72.484 1.00 9.18 87 TYR B CA 1
ATOM 7197 C C . TYR B 1 120 ? 53.395 -22.681 71.456 1.00 9.60 87 TYR B C 1
ATOM 7198 O O . TYR B 1 120 ? 53.306 -22.972 70.243 1.00 8.86 87 TYR B O 1
ATOM 7207 N N . LEU B 1 121 ? 53.293 -21.433 71.909 1.00 9.06 88 LEU B N 1
ATOM 7208 C CA . LEU B 1 121 ? 53.130 -20.278 70.994 1.00 9.29 88 LEU B CA 1
ATOM 7209 C C . LEU B 1 121 ? 54.449 -19.562 70.784 1.00 9.55 88 LEU B C 1
ATOM 7210 O O . LEU B 1 121 ? 55.068 -19.097 71.733 1.00 9.02 88 LEU B O 1
ATOM 7215 N N . SER B 1 122 ? 54.860 -19.455 69.521 1.00 9.74 89 SER B N 1
ATOM 7216 C CA . SER B 1 122 ? 56.094 -18.797 69.194 1.00 9.03 89 SER B CA 1
ATOM 7217 C C . SER B 1 122 ? 55.972 -18.063 67.885 1.00 8.94 89 SER B C 1
ATOM 7218 O O . SER B 1 122 ? 55.402 -18.591 66.931 1.00 8.70 89 SER B O 1
ATOM 7221 N N . MET B 1 123 ? 56.562 -16.871 67.847 1.00 9.87 90 MET B N 1
ATOM 7222 C CA . MET B 1 123 ? 56.649 -16.107 66.612 1.00 10.99 90 MET B CA 1
ATOM 7223 C C . MET B 1 123 ? 57.743 -16.600 65.686 1.00 10.47 90 MET B C 1
ATOM 7224 O O . MET B 1 123 ? 57.892 -16.071 64.592 1.00 10.59 90 MET B O 1
ATOM 7229 N N . GLU B 1 124 ? 58.536 -17.570 66.136 1.00 10.12 91 GLU B N 1
ATOM 7230 C CA . GLU B 1 124 ? 59.592 -18.119 65.316 1.00 10.92 91 GLU B CA 1
ATOM 7231 C C . GLU B 1 124 ? 59.756 -19.596 65.562 1.00 10.10 91 GLU B C 1
ATOM 7232 O O . GLU B 1 124 ? 59.703 -20.064 66.711 1.00 9.76 91 GLU B O 1
ATOM 7238 N N . TYR B 1 125 ? 60.048 -20.299 64.471 1.00 9.82 92 TYR B N 1
ATOM 7239 C CA . TYR B 1 125 ? 60.528 -21.667 64.481 1.00 9.50 92 TYR B CA 1
ATOM 7240 C C . TYR B 1 125 ? 61.666 -21.767 63.460 1.00 10.12 92 TYR B C 1
ATOM 7241 O O . TYR B 1 125 ? 61.481 -21.437 62.289 1.00 11.09 92 TYR B O 1
ATOM 7250 N N . LEU B 1 126 ? 62.825 -22.237 63.864 1.00 10.19 93 LEU B N 1
ATOM 7251 C CA . LEU B 1 126 ? 63.907 -22.486 62.912 1.00 10.79 93 LEU B CA 1
ATOM 7252 C C . LEU B 1 126 ? 63.940 -23.950 62.598 1.00 10.74 93 LEU B C 1
ATOM 7253 O O . LEU B 1 126 ? 64.786 -24.704 63.074 1.00 10.58 93 LEU B O 1
ATOM 7258 N N . GLN B 1 127 ? 63.006 -24.357 61.772 1.00 10.58 94 GLN B N 1
ATOM 7259 C CA . GLN B 1 127 ? 62.845 -25.784 61.418 1.00 10.74 94 GLN B CA 1
ATOM 7260 C C . GLN B 1 127 ? 63.995 -26.364 60.607 1.00 10.61 94 GLN B C 1
ATOM 7261 O O . GLN B 1 127 ? 64.255 -27.576 60.673 1.00 11.19 94 GLN B O 1
ATOM 7267 N N . GLY B 1 128 ? 64.678 -25.536 59.806 1.00 10.47 95 GLY B N 1
ATOM 7268 C CA . GLY B 1 128 ? 65.730 -26.041 58.951 1.00 10.62 95 GLY B CA 1
ATOM 7269 C C . GLY B 1 128 ? 65.177 -26.933 57.853 1.00 10.54 95 GLY B C 1
ATOM 7270 O O . GLY B 1 128 ? 64.006 -26.829 57.468 1.00 10.66 95 GLY B O 1
ATOM 7271 N N . ARG B 1 129 ? 66.049 -27.795 57.343 1.00 10.63 96 ARG B N 1
ATOM 7272 C CA A ARG B 1 129 ? 65.676 -28.837 56.399 0.50 10.85 96 ARG B CA 1
ATOM 7273 C CA B ARG B 1 129 ? 65.677 -28.829 56.405 0.50 10.67 96 ARG B CA 1
ATOM 7274 C C . ARG B 1 129 ? 65.113 -30.015 57.177 1.00 10.61 96 ARG B C 1
ATOM 7275 O O . ARG B 1 129 ? 65.620 -30.339 58.269 1.00 10.50 96 ARG B O 1
ATOM 7290 N N . ALA B 1 130 ? 64.108 -30.655 56.614 1.00 10.60 97 ALA B N 1
ATOM 7291 C CA . ALA B 1 130 ? 63.425 -31.759 57.282 1.00 10.51 97 ALA B CA 1
ATOM 7292 C C . ALA B 1 130 ? 63.903 -33.157 56.884 1.00 11.06 97 ALA B C 1
ATOM 7293 O O . ALA B 1 130 ? 63.656 -34.110 57.645 1.00 11.05 97 ALA B O 1
ATOM 7295 N N . LEU B 1 131 ? 64.520 -33.302 55.719 1.00 11.38 98 LEU B N 1
ATOM 7296 C CA . LEU B 1 131 ? 64.754 -34.624 55.101 1.00 12.08 98 LEU B CA 1
ATOM 7297 C C . LEU B 1 131 ? 65.586 -35.575 55.981 1.00 12.37 98 LEU B C 1
ATOM 7298 O O . LEU B 1 131 ? 65.159 -36.683 56.278 1.00 12.26 98 LEU B O 1
ATOM 7303 N N . THR B 1 132 ? 66.778 -35.131 56.376 1.00 12.44 99 THR B N 1
ATOM 7304 C CA . THR B 1 132 ? 67.696 -35.968 57.150 1.00 13.24 99 THR B CA 1
ATOM 7305 C C . THR B 1 132 ? 67.080 -36.331 58.494 1.00 13.07 99 THR B C 1
ATOM 7306 O O . THR B 1 132 ? 67.185 -37.467 58.959 1.00 12.75 99 THR B O 1
ATOM 7310 N N . ASN B 1 133 ? 66.451 -35.339 59.118 1.00 12.66 100 ASN B N 1
ATOM 7311 C CA . ASN B 1 133 ? 65.736 -35.552 60.375 1.00 13.47 100 ASN B CA 1
ATOM 7312 C C . ASN B 1 133 ? 64.580 -36.572 60.282 1.00 13.11 100 ASN B C 1
ATOM 7313 O O . ASN B 1 133 ? 64.391 -37.379 61.213 1.00 13.15 100 ASN B O 1
ATOM 7318 N N . ALA B 1 134 ? 63.818 -36.526 59.197 1.00 12.71 101 ALA B N 1
ATOM 7319 C CA . ALA B 1 134 ? 62.694 -37.466 59.016 1.00 12.76 101 ALA B CA 1
ATOM 7320 C C . ALA B 1 134 ? 63.226 -38.884 58.868 1.00 13.48 101 ALA B C 1
ATOM 7321 O O . ALA B 1 134 ? 62.763 -39.818 59.545 1.00 13.75 101 ALA B O 1
ATOM 7323 N N . ILE B 1 135 ? 64.222 -39.027 57.999 1.00 13.30 102 ILE B N 1
ATOM 7324 C CA . ILE B 1 135 ? 64.846 -40.316 57.735 1.00 13.77 102 ILE B CA 1
ATOM 7325 C C . ILE B 1 135 ? 65.421 -40.863 59.029 1.00 14.06 102 ILE B C 1
ATOM 7326 O O . ILE B 1 135 ? 65.246 -42.038 59.362 1.00 14.44 102 ILE B O 1
ATOM 7331 N N . GLY B 1 136 ? 66.071 -39.977 59.767 1.00 14.22 103 GLY B N 1
ATOM 7332 C CA . GLY B 1 136 ? 66.781 -40.363 60.969 1.00 14.72 103 GLY B CA 1
ATOM 7333 C C . GLY B 1 136 ? 65.842 -40.792 62.072 1.00 15.44 103 GLY B C 1
ATOM 7334 O O . GLY B 1 136 ? 66.094 -41.816 62.737 1.00 15.98 103 GLY B O 1
ATOM 7335 N N . ASN B 1 137 ? 64.785 -40.018 62.303 1.00 15.29 104 ASN B N 1
ATOM 7336 C CA . ASN B 1 137 ? 63.853 -40.344 63.382 1.00 17.26 104 ASN B CA 1
ATOM 7337 C C . ASN B 1 137 ? 63.068 -41.619 63.078 1.00 18.55 104 ASN B C 1
ATOM 7338 O O . ASN B 1 137 ? 62.742 -42.379 63.989 1.00 18.78 104 ASN B O 1
ATOM 7343 N N . LEU B 1 138 ? 62.828 -41.873 61.805 1.00 19.58 105 LEU B N 1
ATOM 7344 C CA . LEU B 1 138 ? 62.205 -43.125 61.390 1.00 21.26 105 LEU B CA 1
ATOM 7345 C C . LEU B 1 138 ? 63.187 -44.302 61.361 1.00 23.09 105 LEU B C 1
ATOM 7346 O O . LEU B 1 138 ? 62.792 -45.426 61.085 1.00 25.86 105 LEU B O 1
ATOM 7351 N N . ASN B 1 139 ? 64.462 -44.028 61.614 1.00 23.52 106 ASN B N 1
ATOM 7352 C CA . ASN B 1 139 ? 65.554 -44.985 61.557 1.00 25.33 106 ASN B CA 1
ATOM 7353 C C . ASN B 1 139 ? 65.607 -45.714 60.226 1.00 25.03 106 ASN B C 1
ATOM 7354 O O . ASN B 1 139 ? 65.816 -46.931 60.168 1.00 27.16 106 ASN B O 1
ATOM 7359 N N . LEU B 1 140 ? 65.447 -44.960 59.145 1.00 23.30 107 LEU B N 1
ATOM 7360 C CA . LEU B 1 140 ? 65.504 -45.516 57.797 1.00 22.82 107 LEU B CA 1
ATOM 7361 C C . LEU B 1 140 ? 66.703 -45.005 56.994 1.00 21.91 107 LEU B C 1
ATOM 7362 O O . LEU B 1 140 ? 66.647 -44.996 55.760 1.00 20.81 107 LEU B O 1
ATOM 7367 N N . GLN B 1 141 ? 67.823 -44.644 57.652 1.00 21.60 108 GLN B N 1
ATOM 7368 C CA . GLN B 1 141 ? 69.011 -44.149 56.922 1.00 22.07 108 GLN B CA 1
ATOM 7369 C C . GLN B 1 141 ? 69.519 -45.101 55.846 1.00 22.40 108 GLN B C 1
ATOM 7370 O O . GLN B 1 141 ? 69.778 -44.702 54.698 1.00 21.72 108 GLN B O 1
ATOM 7376 N N . GLY B 1 142 ? 69.745 -46.349 56.238 1.00 22.20 109 GLY B N 1
ATOM 7377 C CA . GLY B 1 142 ? 70.290 -47.329 55.312 1.00 22.66 109 GLY B CA 1
ATOM 7378 C C . GLY B 1 142 ? 69.341 -47.563 54.145 1.00 21.98 109 GLY B C 1
ATOM 7379 O O . GLY B 1 142 ? 69.734 -47.469 52.981 1.00 21.31 109 GLY B O 1
ATOM 7380 N N . PRO B 1 143 ? 68.085 -47.852 54.465 1.00 21.02 110 PRO B N 1
ATOM 7381 C CA . PRO B 1 143 ? 67.136 -48.121 53.389 1.00 20.91 110 PRO B CA 1
ATOM 7382 C C . PRO B 1 143 ? 66.941 -46.945 52.414 1.00 19.68 110 PRO B C 1
ATOM 7383 O O . PRO B 1 143 ? 66.909 -47.179 51.207 1.00 19.90 110 PRO B O 1
ATOM 7387 N N . TYR B 1 144 ? 66.853 -45.718 52.910 1.00 18.70 111 TYR B N 1
ATOM 7388 C CA . TYR B 1 144 ? 66.740 -44.543 52.013 1.00 18.26 111 TYR B CA 1
ATOM 7389 C C . TYR B 1 144 ? 68.011 -44.262 51.222 1.00 18.72 111 TYR B C 1
ATOM 7390 O O . TYR B 1 144 ? 67.938 -43.972 50.031 1.00 18.86 111 TYR B O 1
ATOM 7399 N N . ALA B 1 145 ? 69.190 -44.410 51.843 1.00 18.98 112 ALA B N 1
ATOM 7400 C CA . ALA B 1 145 ? 70.419 -44.250 51.098 1.00 19.65 112 ALA B CA 1
ATOM 7401 C C . ALA B 1 145 ? 70.513 -45.291 49.982 1.00 20.72 112 ALA B C 1
ATOM 7402 O O . ALA B 1 145 ? 70.900 -44.976 48.855 1.00 21.34 112 ALA B O 1
ATOM 7404 N N . ASP B 1 146 ? 70.167 -46.532 50.293 1.00 21.51 113 ASP B N 1
ATOM 7405 C CA . ASP B 1 146 ? 70.239 -47.599 49.285 1.00 22.63 113 ASP B CA 1
ATOM 7406 C C . ASP B 1 146 ? 69.217 -47.355 48.165 1.00 22.10 113 ASP B C 1
ATOM 7407 O O . ASP B 1 146 ? 69.538 -47.545 46.990 1.00 22.75 113 ASP B O 1
ATOM 7412 N N . ALA B 1 147 ? 68.007 -46.948 48.556 1.00 21.14 114 ALA B N 1
ATOM 7413 C CA . ALA B 1 147 ? 66.942 -46.662 47.588 1.00 20.83 114 ALA B CA 1
ATOM 7414 C C . ALA B 1 147 ? 67.403 -45.603 46.606 1.00 20.73 114 ALA B C 1
ATOM 7415 O O . ALA B 1 147 ? 67.335 -45.807 45.393 1.00 20.75 114 ALA B O 1
ATOM 7417 N N . LEU B 1 148 ? 67.906 -44.483 47.116 1.00 20.32 115 LEU B N 1
ATOM 7418 C CA . LEU B 1 148 ? 68.328 -43.389 46.235 1.00 20.88 115 LEU B CA 1
ATOM 7419 C C . LEU B 1 148 ? 69.476 -43.806 45.341 1.00 22.10 115 LEU B C 1
ATOM 7420 O O . LEU B 1 148 ? 69.539 -43.415 44.191 1.00 21.59 115 LEU B O 1
ATOM 7425 N N . ARG B 1 149 ? 70.382 -44.630 45.864 1.00 23.39 116 ARG B N 1
ATOM 7426 C CA . ARG B 1 149 ? 71.483 -45.115 45.047 1.00 25.97 116 ARG B CA 1
ATOM 7427 C C . ARG B 1 149 ? 70.976 -45.946 43.864 1.00 25.84 116 ARG B C 1
ATOM 7428 O O . ARG B 1 149 ? 71.472 -45.807 42.740 1.00 26.04 116 ARG B O 1
ATOM 7436 N N . THR B 1 150 ? 69.959 -46.776 44.091 1.00 25.41 117 THR B N 1
ATOM 7437 C CA . THR B 1 150 ? 69.389 -47.538 42.963 1.00 26.26 117 THR B CA 1
ATOM 7438 C C . THR B 1 150 ? 68.725 -46.599 41.930 1.00 25.53 117 THR B C 1
ATOM 7439 O O . THR B 1 150 ? 68.588 -46.967 40.782 1.00 26.18 117 THR B O 1
ATOM 7443 N N . LEU B 1 151 ? 68.302 -45.402 42.347 1.00 24.45 118 LEU B N 1
ATOM 7444 C CA . LEU B 1 151 ? 67.748 -44.410 41.430 1.00 24.15 118 LEU B CA 1
ATOM 7445 C C . LEU B 1 151 ? 68.825 -43.461 40.889 1.00 24.92 118 LEU B C 1
ATOM 7446 O O . LEU B 1 151 ? 68.519 -42.496 40.182 1.00 24.78 118 LEU B O 1
ATOM 7451 N N . GLY B 1 152 ? 70.075 -43.697 41.282 1.00 25.32 119 GLY B N 1
ATOM 7452 C CA . GLY B 1 152 ? 71.203 -43.002 40.680 1.00 26.48 119 GLY B CA 1
ATOM 7453 C C . GLY B 1 152 ? 71.667 -41.770 41.421 1.00 26.16 119 GLY B C 1
ATOM 7454 O O . GLY B 1 152 ? 72.380 -40.932 40.841 1.00 26.90 119 GLY B O 1
ATOM 7455 N N . TYR B 1 153 ? 71.257 -41.637 42.681 1.00 25.82 120 TYR B N 1
ATOM 7456 C CA . TYR B 1 153 ? 71.635 -40.502 43.504 1.00 25.20 120 TYR B CA 1
ATOM 7457 C C . TYR B 1 153 ? 72.196 -40.883 44.859 1.00 25.40 120 TYR B C 1
ATOM 7458 O O . TYR B 1 153 ? 71.767 -41.864 45.483 1.00 24.78 120 TYR B O 1
ATOM 7467 N N . GLU B 1 154 ? 73.126 -40.040 45.322 1.00 25.99 121 GLU B N 1
ATOM 7468 C CA . GLU B 1 154 ? 73.608 -40.060 46.689 1.00 26.44 121 GLU B CA 1
ATOM 7469 C C . GLU B 1 154 ? 72.689 -39.189 47.491 1.00 25.00 121 GLU B C 1
ATOM 7470 O O . GLU B 1 154 ? 72.299 -38.122 47.037 1.00 24.24 121 GLU B O 1
ATOM 7476 N N . LEU B 1 155 ? 72.361 -39.627 48.686 1.00 24.76 122 LEU B N 1
ATOM 7477 C CA . LEU B 1 155 ? 71.414 -38.897 49.510 1.00 24.83 122 LEU B CA 1
ATOM 7478 C C . LEU B 1 155 ? 71.845 -37.448 49.787 1.00 24.01 122 LEU B C 1
ATOM 7479 O O . LEU B 1 155 ? 71.010 -36.542 49.791 1.00 21.11 122 LEU B O 1
ATOM 7484 N N . GLU B 1 156 ? 73.151 -37.209 49.952 1.00 24.33 123 GLU B N 1
ATOM 7485 C CA . GLU B 1 156 ? 73.636 -35.839 50.186 1.00 24.60 123 GLU B CA 1
ATOM 7486 C C . GLU B 1 156 ? 73.329 -34.899 48.997 1.00 24.99 123 GLU B C 1
ATOM 7487 O O . GLU B 1 156 ? 72.940 -33.747 49.215 1.00 26.30 123 GLU B O 1
ATOM 7489 N N . GLU B 1 157 ? 73.440 -35.374 47.754 1.00 25.08 124 GLU B N 1
ATOM 7490 C CA A GLU B 1 157 ? 73.042 -34.583 46.577 0.50 25.09 124 GLU B CA 1
ATOM 7491 C CA B GLU B 1 157 ? 73.075 -34.528 46.623 0.50 25.54 124 GLU B CA 1
ATOM 7492 C C . GLU B 1 157 ? 71.592 -34.139 46.684 1.00 24.41 124 GLU B C 1
ATOM 7493 O O . GLU B 1 157 ? 71.231 -33.001 46.364 1.00 25.40 124 GLU B O 1
ATOM 7504 N N . ILE B 1 158 ? 70.732 -35.058 47.087 1.00 22.03 125 ILE B N 1
ATOM 7505 C CA . ILE B 1 158 ? 69.334 -34.741 47.179 1.00 20.68 125 ILE B CA 1
ATOM 7506 C C . ILE B 1 158 ? 69.068 -33.810 48.369 1.00 18.84 125 ILE B C 1
ATOM 7507 O O . ILE B 1 158 ? 68.271 -32.869 48.266 1.00 17.34 125 ILE B O 1
ATOM 7512 N N . ALA B 1 159 ? 69.722 -34.078 49.494 1.00 17.71 126 ALA B N 1
ATOM 7513 C CA . ALA B 1 159 ? 69.481 -33.280 50.705 1.00 17.07 126 ALA B CA 1
ATOM 7514 C C . ALA B 1 159 ? 69.830 -31.822 50.485 1.00 17.04 126 ALA B C 1
ATOM 7515 O O . ALA B 1 159 ? 69.158 -30.942 51.007 1.00 15.71 126 ALA B O 1
ATOM 7517 N N . GLU B 1 160 ? 70.862 -31.575 49.675 1.00 18.41 127 GLU B N 1
ATOM 7518 C CA . GLU B 1 160 ? 71.253 -30.209 49.364 1.00 19.63 127 GLU B CA 1
ATOM 7519 C C . GLU B 1 160 ? 70.298 -29.434 48.494 1.00 18.84 127 GLU B C 1
ATOM 7520 O O . GLU B 1 160 ? 70.432 -28.218 48.402 1.00 19.44 127 GLU B O 1
ATOM 7526 N N . GLN B 1 161 ? 69.344 -30.101 47.851 1.00 17.43 128 GLN B N 1
ATOM 7527 C CA . GLN B 1 161 ? 68.333 -29.408 47.091 1.00 17.55 128 GLN B CA 1
ATOM 7528 C C . GLN B 1 161 ? 67.235 -28.794 47.974 1.00 16.41 128 GLN B C 1
ATOM 7529 O O . GLN B 1 161 ? 66.446 -27.968 47.498 1.00 16.40 128 GLN B O 1
ATOM 7535 N N . GLU B 1 162 ? 67.114 -29.239 49.228 1.00 15.57 129 GLU B N 1
ATOM 7536 C CA . GLU B 1 162 ? 66.021 -28.777 50.079 1.00 14.36 129 GLU B CA 1
ATOM 7537 C C . GLU B 1 162 ? 66.282 -27.373 50.621 1.00 14.38 129 GLU B C 1
ATOM 7538 O O . GLU B 1 162 ? 67.334 -27.116 51.157 1.00 14.63 129 GLU B O 1
ATOM 7544 N N . LYS B 1 163 ? 65.299 -26.489 50.487 1.00 14.32 130 LYS B N 1
ATOM 7545 C CA . LYS B 1 163 ? 65.384 -25.148 51.082 1.00 15.02 130 LYS B CA 1
ATOM 7546 C C . LYS B 1 163 ? 64.997 -25.217 52.556 1.00 13.94 130 LYS B C 1
ATOM 7547 O O . LYS B 1 163 ? 64.066 -25.909 52.912 1.00 14.25 130 LYS B O 1
ATOM 7553 N N . ASP B 1 164 ? 65.711 -24.511 53.417 1.00 13.79 131 ASP B N 1
ATOM 7554 C CA . ASP B 1 164 ? 65.270 -24.406 54.824 1.00 13.41 131 ASP B CA 1
ATOM 7555 C C . ASP B 1 164 ? 63.874 -23.797 54.892 1.00 13.43 131 ASP B C 1
ATOM 7556 O O . ASP B 1 164 ? 63.580 -22.848 54.156 1.00 13.51 131 ASP B O 1
ATOM 7561 N N . ALA B 1 165 ? 63.015 -24.317 55.777 1.00 13.70 132 ALA B N 1
ATOM 7562 C CA . ALA B 1 165 ? 61.725 -23.676 56.011 1.00 13.37 132 ALA B CA 1
ATOM 7563 C C . ALA B 1 165 ? 61.983 -22.379 56.748 1.00 14.02 132 ALA B C 1
ATOM 7564 O O . ALA B 1 165 ? 62.383 -22.390 57.920 1.00 15.08 132 ALA B O 1
ATOM 7566 N N . ALA B 1 166 ? 61.727 -21.260 56.078 1.00 13.50 133 ALA B N 1
ATOM 7567 C CA . ALA B 1 166 ? 62.109 -19.924 56.581 1.00 13.52 133 ALA B CA 1
ATOM 7568 C C . ALA B 1 166 ? 61.070 -19.375 57.540 1.00 12.40 133 ALA B C 1
ATOM 7569 O O . ALA B 1 166 ? 60.380 -18.386 57.283 1.00 11.71 133 ALA B O 1
ATOM 7571 N N . LEU B 1 167 ? 60.935 -20.056 58.678 1.00 11.13 134 LEU B N 1
ATOM 7572 C CA . LEU B 1 167 ? 59.861 -19.794 59.641 1.00 10.48 134 LEU B CA 1
ATOM 7573 C C . LEU B 1 167 ? 60.349 -19.095 60.913 1.00 10.01 134 LEU B C 1
ATOM 7574 O O . LEU B 1 167 ? 59.595 -18.909 61.858 1.00 9.75 134 LEU B O 1
ATOM 7579 N N . GLY B 1 168 ? 61.615 -18.681 60.922 1.00 11.03 135 GLY B N 1
ATOM 7580 C CA . GLY B 1 168 ? 62.251 -18.154 62.131 1.00 11.85 135 GLY B CA 1
ATOM 7581 C C . GLY B 1 168 ? 63.513 -17.406 61.780 1.00 13.47 135 GLY B C 1
ATOM 7582 O O . GLY B 1 168 ? 63.873 -17.333 60.610 1.00 14.13 135 GLY B O 1
ATOM 7583 N N . ASN B 1 169 ? 64.168 -16.862 62.794 1.00 15.12 136 ASN B N 1
ATOM 7584 C CA . ASN B 1 169 ? 65.358 -16.082 62.590 1.00 17.80 136 ASN B CA 1
ATOM 7585 C C . ASN B 1 169 ? 66.505 -16.565 63.435 1.00 16.87 136 ASN B C 1
ATOM 7586 O O . ASN B 1 169 ? 67.585 -16.856 62.909 1.00 18.43 136 ASN B O 1
ATOM 7591 N N . GLY B 1 170 ? 66.292 -16.627 64.732 1.00 15.01 137 GLY B N 1
ATOM 7592 C CA . GLY B 1 170 ? 67.407 -16.868 65.643 1.00 14.38 137 GLY B CA 1
ATOM 7593 C C . GLY B 1 170 ? 67.122 -17.911 66.694 1.00 13.68 137 GLY B C 1
ATOM 7594 O O . GLY B 1 170 ? 66.271 -18.775 66.545 1.00 12.53 137 GLY B O 1
ATOM 7595 N N . GLY B 1 171 ? 67.848 -17.792 67.786 1.00 13.70 138 GLY B N 1
ATOM 7596 C CA . GLY B 1 171 ? 67.803 -18.786 68.857 1.00 13.78 138 GLY B CA 1
ATOM 7597 C C . GLY B 1 171 ? 66.449 -19.000 69.492 1.00 13.66 138 GLY B C 1
ATOM 7598 O O . GLY B 1 171 ? 66.138 -20.112 69.920 1.00 13.57 138 GLY B O 1
ATOM 7599 N N . LEU B 1 172 ? 65.616 -17.956 69.542 1.00 13.53 139 LEU B N 1
ATOM 7600 C CA . LEU B 1 172 ? 64.277 -18.099 70.057 1.00 14.75 139 LEU B CA 1
ATOM 7601 C C . LEU B 1 172 ? 63.507 -19.147 69.232 1.00 12.56 139 LEU B C 1
ATOM 7602 O O . LEU B 1 172 ? 62.783 -20.026 69.751 1.00 11.42 139 LEU B O 1
ATOM 7607 N N . GLY B 1 173 ? 63.701 -19.081 67.923 1.00 11.25 140 GLY B N 1
ATOM 7608 C CA . GLY B 1 173 ? 63.035 -19.977 67.003 1.00 10.71 140 GLY B CA 1
ATOM 7609 C C . GLY B 1 173 ? 63.657 -21.351 67.015 1.00 10.04 140 GLY B C 1
ATOM 7610 O O . GLY B 1 173 ? 62.941 -22.350 66.912 1.00 10.28 140 GLY B O 1
ATOM 7611 N N . ARG B 1 174 ? 64.980 -21.430 67.108 1.00 9.96 141 ARG B N 1
ATOM 7612 C CA . ARG B 1 174 ? 65.590 -22.742 67.119 1.00 9.69 141 ARG B CA 1
ATOM 7613 C C . ARG B 1 174 ? 65.263 -23.469 68.421 1.00 9.43 141 ARG B C 1
ATOM 7614 O O . ARG B 1 174 ? 65.116 -24.718 68.435 1.00 9.16 141 ARG B O 1
ATOM 7622 N N . LEU B 1 175 ? 65.132 -22.717 69.518 1.00 9.87 142 LEU B N 1
ATOM 7623 C CA . LEU B 1 175 ? 64.660 -23.306 70.796 1.00 9.63 142 LEU B CA 1
ATOM 7624 C C . LEU B 1 175 ? 63.309 -23.981 70.640 1.00 9.13 142 LEU B C 1
ATOM 7625 O O . LEU B 1 175 ? 63.129 -25.137 71.065 1.00 9.26 142 LEU B O 1
ATOM 7630 N N . ALA B 1 176 ? 62.361 -23.281 70.011 1.00 9.10 143 ALA B N 1
ATOM 7631 C CA . ALA B 1 176 ? 61.027 -23.804 69.769 1.00 8.73 143 ALA B CA 1
ATOM 7632 C C . ALA B 1 176 ? 61.140 -25.110 68.956 1.00 9.00 143 ALA B C 1
ATOM 7633 O O . ALA B 1 176 ? 60.468 -26.110 69.235 1.00 8.38 143 ALA B O 1
ATOM 7635 N N . SER B 1 177 ? 62.022 -25.104 67.965 1.00 8.99 144 SER B N 1
ATOM 7636 C CA . SER B 1 177 ? 62.181 -26.255 67.079 1.00 9.55 144 SER B CA 1
ATOM 7637 C C . SER B 1 177 ? 62.816 -27.445 67.761 1.00 9.61 144 SER B C 1
ATOM 7638 O O . SER B 1 177 ? 62.348 -28.569 67.590 1.00 9.60 144 SER B O 1
ATOM 7641 N N . CYS B 1 178 ? 63.817 -27.198 68.609 1.00 9.68 145 CYS B N 1
ATOM 7642 C CA . CYS B 1 178 ? 64.374 -28.301 69.429 1.00 9.98 145 CYS B CA 1
ATOM 7643 C C . CYS B 1 178 ? 63.299 -28.832 70.382 1.00 9.82 145 CYS B C 1
ATOM 7644 O O . CYS B 1 178 ? 63.172 -30.066 70.606 1.00 10.27 145 CYS B O 1
ATOM 7647 N N . PHE B 1 179 ? 62.527 -27.933 70.974 1.00 9.77 146 PHE B N 1
ATOM 7648 C CA . PHE B 1 179 ? 61.478 -28.330 71.896 1.00 10.15 146 PHE B CA 1
ATOM 7649 C C . PHE B 1 179 ? 60.490 -29.227 71.217 1.00 10.42 146 PHE B C 1
ATOM 7650 O O . PHE B 1 179 ? 60.062 -30.240 71.803 1.00 10.82 146 PHE B O 1
ATOM 7658 N N . LEU B 1 180 ? 60.106 -28.915 69.991 1.00 10.56 147 LEU B N 1
ATOM 7659 C CA . LEU B 1 180 ? 59.151 -29.796 69.287 1.00 10.94 147 LEU B CA 1
ATOM 7660 C C . LEU B 1 180 ? 59.694 -31.215 69.118 1.00 10.95 147 LEU B C 1
ATOM 7661 O O . LEU B 1 180 ? 58.969 -32.197 69.311 1.00 10.95 147 LEU B O 1
ATOM 7666 N N . ASP B 1 181 ? 60.968 -31.333 68.740 1.00 11.06 148 ASP B N 1
ATOM 7667 C CA . ASP B 1 181 ? 61.603 -32.636 68.576 1.00 11.55 148 ASP B CA 1
ATOM 7668 C C . ASP B 1 181 ? 61.584 -33.377 69.925 1.00 11.33 148 ASP B C 1
ATOM 7669 O O . ASP B 1 181 ? 61.311 -34.570 69.985 1.00 11.47 148 ASP B O 1
ATOM 7674 N N . SER B 1 182 ? 61.866 -32.666 71.009 1.00 10.92 149 SER B N 1
ATOM 7675 C CA . SER B 1 182 ? 61.884 -33.302 72.315 1.00 11.50 149 SER B CA 1
ATOM 7676 C C . SER B 1 182 ? 60.465 -33.676 72.754 1.00 11.50 149 SER B C 1
ATOM 7677 O O . SER B 1 182 ? 60.278 -34.772 73.319 1.00 11.80 149 SER B O 1
ATOM 7680 N N . MET B 1 183 ? 59.482 -32.826 72.476 1.00 11.46 150 MET B N 1
ATOM 7681 C CA . MET B 1 183 ? 58.072 -33.158 72.817 1.00 11.85 150 MET B CA 1
ATOM 7682 C C . MET B 1 183 ? 57.687 -34.494 72.150 1.00 11.93 150 MET B C 1
ATOM 7683 O O . MET B 1 183 ? 57.077 -35.394 72.797 1.00 11.93 150 MET B O 1
ATOM 7688 N N . ALA B 1 184 ? 57.989 -34.623 70.851 1.00 10.95 151 ALA B N 1
ATOM 7689 C CA . ALA B 1 184 ? 57.677 -35.842 70.109 1.00 11.07 151 ALA B CA 1
ATOM 7690 C C . ALA B 1 184 ? 58.374 -37.032 70.751 1.00 11.29 151 ALA B C 1
ATOM 7691 O O . ALA B 1 184 ? 57.732 -38.052 71.066 1.00 11.35 151 ALA B O 1
ATOM 7693 N N . THR B 1 185 ? 59.693 -36.943 70.931 1.00 11.29 152 THR B N 1
ATOM 7694 C CA . THR B 1 185 ? 60.510 -38.054 71.399 1.00 12.22 152 THR B CA 1
ATOM 7695 C C . THR B 1 185 ? 60.138 -38.501 72.823 1.00 12.60 152 THR B C 1
ATOM 7696 O O . THR B 1 185 ? 60.192 -39.696 73.141 1.00 13.09 152 THR B O 1
ATOM 7700 N N . LEU B 1 186 ? 59.732 -37.542 73.659 1.00 12.25 153 LEU B N 1
ATOM 7701 C CA . LEU B 1 186 ? 59.298 -37.838 75.022 1.00 12.92 153 LEU B CA 1
ATOM 7702 C C . LEU B 1 186 ? 57.830 -38.300 75.091 1.00 13.12 153 LEU B C 1
ATOM 7703 O O . LEU B 1 186 ? 57.284 -38.516 76.201 1.00 13.36 153 LEU B O 1
ATOM 7708 N N . ASN B 1 187 ? 57.204 -38.451 73.932 1.00 12.62 154 ASN B N 1
ATOM 7709 C CA . ASN B 1 187 ? 55.823 -38.946 73.837 1.00 13.19 154 ASN B CA 1
ATOM 7710 C C . ASN B 1 187 ? 54.822 -38.009 74.500 1.00 13.22 154 ASN B C 1
ATOM 7711 O O . ASN B 1 187 ? 53.718 -38.426 74.924 1.00 13.57 154 ASN B O 1
ATOM 7716 N N . LEU B 1 188 ? 55.179 -36.734 74.565 1.00 12.56 155 LEU B N 1
ATOM 7717 C CA . LEU B 1 188 ? 54.307 -35.799 75.277 1.00 12.09 155 LEU B CA 1
ATOM 7718 C C . LEU B 1 188 ? 53.187 -35.302 74.371 1.00 11.58 155 LEU B C 1
ATOM 7719 O O . LEU B 1 188 ? 53.392 -35.094 73.173 1.00 11.59 155 LEU B O 1
ATOM 7724 N N . PRO B 1 189 ? 51.987 -35.076 74.944 1.00 11.29 156 PRO B N 1
ATOM 7725 C CA . PRO B 1 189 ? 50.903 -34.450 74.189 1.00 11.01 156 PRO B CA 1
ATOM 7726 C C . PRO B 1 189 ? 51.089 -32.937 74.130 1.00 10.81 156 PRO B C 1
ATOM 7727 O O . PRO B 1 189 ? 50.714 -32.201 75.063 1.00 10.10 156 PRO B O 1
ATOM 7731 N N . ALA B 1 190 ? 51.802 -32.497 73.081 1.00 10.55 157 ALA B N 1
ATOM 7732 C CA . ALA B 1 190 ? 52.242 -31.139 72.964 1.00 10.20 157 ALA B CA 1
ATOM 7733 C C . ALA B 1 190 ? 52.380 -30.831 71.477 1.00 10.52 157 ALA B C 1
ATOM 7734 O O . ALA B 1 190 ? 52.824 -31.696 70.697 1.00 10.95 157 ALA B O 1
ATOM 7736 N N . TRP B 1 191 ? 51.915 -29.640 71.101 1.00 10.03 158 TRP B N 1
ATOM 7737 C CA . TRP B 1 191 ? 52.040 -29.091 69.762 1.00 9.67 158 TRP B CA 1
ATOM 7738 C C . TRP B 1 191 ? 52.687 -27.731 69.829 1.00 9.77 158 TRP B C 1
ATOM 7739 O O . TRP B 1 191 ? 52.668 -27.033 70.873 1.00 9.66 158 TRP B O 1
ATOM 7750 N N . GLY B 1 192 ? 53.205 -27.301 68.689 1.00 9.33 159 GLY B N 1
ATOM 7751 C CA . GLY B 1 192 ? 53.551 -25.900 68.485 1.00 8.79 159 GLY B CA 1
ATOM 7752 C C . GLY B 1 192 ? 52.571 -25.223 67.515 1.00 8.62 159 GLY B C 1
ATOM 7753 O O . GLY B 1 192 ? 52.068 -25.868 66.594 1.00 8.61 159 GLY B O 1
ATOM 7754 N N . TYR B 1 193 ? 52.319 -23.931 67.740 1.00 7.65 160 TYR B N 1
ATOM 7755 C CA . TYR B 1 193 ? 51.650 -23.086 66.766 1.00 7.71 160 TYR B CA 1
ATOM 7756 C C . TYR B 1 193 ? 52.586 -21.962 66.324 1.00 7.31 160 TYR B C 1
ATOM 7757 O O . TYR B 1 193 ? 53.315 -21.427 67.126 1.00 7.25 160 TYR B O 1
ATOM 7766 N N . GLY B 1 194 ? 52.503 -21.608 65.055 1.00 7.63 161 GLY B N 1
ATOM 7767 C CA . GLY B 1 194 ? 53.278 -20.523 64.464 1.00 7.84 161 GLY B CA 1
ATOM 7768 C C . GLY B 1 194 ? 52.605 -19.943 63.262 1.00 8.08 161 GLY B C 1
ATOM 7769 O O . GLY B 1 194 ? 51.552 -20.377 62.860 1.00 8.86 161 GLY B O 1
ATOM 7770 N N . LEU B 1 195 ? 53.247 -18.931 62.674 1.00 8.13 162 LEU B N 1
ATOM 7771 C CA . LEU B 1 195 ? 52.833 -18.335 61.425 1.00 8.29 162 LEU B CA 1
ATOM 7772 C C . LEU B 1 195 ? 53.606 -18.950 60.272 1.00 8.29 162 LEU B C 1
ATOM 7773 O O . LEU B 1 195 ? 54.838 -19.205 60.368 1.00 8.47 162 LEU B O 1
ATOM 7778 N N . ARG B 1 196 ? 52.918 -19.108 59.141 1.00 8.16 163 ARG B N 1
ATOM 7779 C CA . ARG B 1 196 ? 53.532 -19.597 57.909 1.00 8.63 163 ARG B CA 1
ATOM 7780 C C . ARG B 1 196 ? 54.114 -18.433 57.122 1.00 8.53 163 ARG B C 1
ATOM 7781 O O . ARG B 1 196 ? 53.519 -17.961 56.146 1.00 9.06 163 ARG B O 1
ATOM 7789 N N . TYR B 1 197 ? 55.280 -17.949 57.541 1.00 8.88 164 TYR B N 1
ATOM 7790 C CA . TYR B 1 197 ? 55.922 -16.834 56.858 1.00 9.07 164 TYR B CA 1
ATOM 7791 C C . TYR B 1 197 ? 56.390 -17.290 55.487 1.00 9.52 164 TYR B C 1
ATOM 7792 O O . TYR B 1 197 ? 57.039 -18.344 55.359 1.00 10.30 164 TYR B O 1
ATOM 7801 N N . ARG B 1 198 ? 56.113 -16.495 54.473 1.00 10.19 165 ARG B N 1
ATOM 7802 C CA A ARG B 1 198 ? 56.506 -16.825 53.104 0.50 11.15 165 ARG B CA 1
ATOM 7803 C CA B ARG B 1 198 ? 56.516 -16.851 53.110 0.50 11.17 165 ARG B CA 1
ATOM 7804 C C . ARG B 1 198 ? 57.980 -16.507 52.845 1.00 11.13 165 ARG B C 1
ATOM 7805 O O . ARG B 1 198 ? 58.659 -17.244 52.139 1.00 10.95 165 ARG B O 1
ATOM 7820 N N . HIS B 1 199 ? 58.486 -15.400 53.389 1.00 10.61 166 HIS B N 1
ATOM 7821 C CA . HIS B 1 199 ? 59.821 -14.913 52.990 1.00 10.90 166 HIS B CA 1
ATOM 7822 C C . HIS B 1 199 ? 60.834 -14.789 54.106 1.00 10.90 166 HIS B C 1
ATOM 7823 O O . HIS B 1 199 ? 61.843 -14.158 53.942 1.00 10.89 166 HIS B O 1
ATOM 7830 N N . GLY B 1 200 ? 60.563 -15.435 55.232 1.00 10.61 167 GLY B N 1
ATOM 7831 C CA . GLY B 1 200 ? 61.472 -15.480 56.354 1.00 10.38 167 GLY B CA 1
ATOM 7832 C C . GLY B 1 200 ? 61.771 -14.097 56.870 1.00 10.58 167 GLY B C 1
ATOM 7833 O O . GLY B 1 200 ? 60.901 -13.233 56.894 1.00 10.06 167 GLY B O 1
ATOM 7834 N N . LEU B 1 201 ? 63.033 -13.889 57.236 1.00 10.90 168 LEU B N 1
ATOM 7835 C CA . LEU B 1 201 ? 63.523 -12.580 57.595 1.00 11.40 168 LEU B CA 1
ATOM 7836 C C . LEU B 1 201 ? 64.146 -11.987 56.349 1.00 11.31 168 LEU B C 1
ATOM 7837 O O . LEU B 1 201 ? 63.611 -11.031 55.748 1.00 11.70 168 LEU B O 1
ATOM 7842 N N . PHE B 1 202 ? 65.268 -12.560 55.914 1.00 11.72 169 PHE B N 1
ATOM 7843 C CA . PHE B 1 202 ? 65.814 -12.331 54.612 1.00 11.84 169 PHE B CA 1
ATOM 7844 C C . PHE B 1 202 ? 66.875 -13.352 54.312 1.00 12.05 169 PHE B C 1
ATOM 7845 O O . PHE B 1 202 ? 67.521 -13.885 55.235 1.00 12.33 169 PHE B O 1
ATOM 7853 N N . LYS B 1 203 ? 67.068 -13.608 53.032 1.00 12.19 170 LYS B N 1
ATOM 7854 C CA . LYS B 1 203 ? 68.241 -14.346 52.583 1.00 12.35 170 LYS B CA 1
ATOM 7855 C C . LYS B 1 203 ? 69.360 -13.330 52.510 1.00 12.32 170 LYS B C 1
ATOM 7856 O O . LYS B 1 203 ? 69.255 -12.300 51.831 1.00 12.43 170 LYS B O 1
ATOM 7860 N N . GLN B 1 204 ? 70.480 -13.615 53.156 1.00 12.12 171 GLN B N 1
ATOM 7861 C CA . GLN B 1 204 ? 71.631 -12.704 53.066 1.00 12.50 171 GLN B CA 1
ATOM 7862 C C . GLN B 1 204 ? 72.504 -13.007 51.864 1.00 13.77 171 GLN B C 1
ATOM 7863 O O . GLN B 1 204 ? 72.960 -14.145 51.678 1.00 13.64 171 GLN B O 1
ATOM 7869 N N . ILE B 1 205 ? 72.787 -11.994 51.052 1.00 14.74 172 ILE B N 1
ATOM 7870 C CA . ILE B 1 205 ? 73.806 -12.148 50.058 1.00 16.38 172 ILE B CA 1
ATOM 7871 C C . ILE B 1 205 ? 74.935 -11.147 50.364 1.00 17.01 172 ILE B C 1
ATOM 7872 O O . ILE B 1 205 ? 74.722 -10.121 51.011 1.00 16.57 172 ILE B O 1
ATOM 7877 N N . ILE B 1 206 ? 76.133 -11.503 49.952 1.00 17.56 173 ILE B N 1
ATOM 7878 C CA . ILE B 1 206 ? 77.291 -10.651 50.166 1.00 18.63 173 ILE B CA 1
ATOM 7879 C C . ILE B 1 206 ? 77.799 -10.150 48.808 1.00 19.50 173 ILE B C 1
ATOM 7880 O O . ILE B 1 206 ? 78.152 -10.949 47.920 1.00 20.32 173 ILE B O 1
ATOM 7885 N N . THR B 1 207 ? 77.811 -8.825 48.644 1.00 19.81 174 THR B N 1
ATOM 7886 C CA . THR B 1 207 ? 78.254 -8.157 47.427 1.00 21.11 174 THR B CA 1
ATOM 7887 C C . THR B 1 207 ? 79.427 -7.225 47.795 1.00 22.42 174 THR B C 1
ATOM 7888 O O . THR B 1 207 ? 79.826 -7.172 48.971 1.00 21.92 174 THR B O 1
ATOM 7892 N N . LYS B 1 208 ? 79.933 -6.472 46.818 1.00 23.71 175 LYS B N 1
ATOM 7893 C CA . LYS B 1 208 ? 80.923 -5.423 47.066 1.00 25.28 175 LYS B CA 1
ATOM 7894 C C . LYS B 1 208 ? 80.443 -4.418 48.089 1.00 25.42 175 LYS B C 1
ATOM 7895 O O . LYS B 1 208 ? 81.258 -3.838 48.799 1.00 27.43 175 LYS B O 1
ATOM 7897 N N . LYS B 1 209 ? 79.137 -4.228 48.195 1.00 24.71 176 LYS B N 1
ATOM 7898 C CA . LYS B 1 209 ? 78.567 -3.306 49.176 1.00 24.82 176 LYS B CA 1
ATOM 7899 C C . LYS B 1 209 ? 78.544 -3.863 50.602 1.00 23.54 176 LYS B C 1
ATOM 7900 O O . LYS B 1 209 ? 78.384 -3.114 51.547 1.00 24.79 176 LYS B O 1
ATOM 7904 N N . GLY B 1 210 ? 78.698 -5.175 50.756 1.00 21.83 177 GLY B N 1
ATOM 7905 C CA . GLY B 1 210 ? 78.508 -5.843 52.029 1.00 20.10 177 GLY B CA 1
ATOM 7906 C C . GLY B 1 210 ? 77.258 -6.704 51.979 1.00 18.45 177 GLY B C 1
ATOM 7907 O O . GLY B 1 210 ? 76.970 -7.338 50.940 1.00 18.28 177 GLY B O 1
ATOM 7908 N N . GLN B 1 211 ? 76.519 -6.725 53.075 1.00 16.72 178 GLN B N 1
ATOM 7909 C CA . GLN B 1 211 ? 75.253 -7.466 53.129 1.00 15.61 178 GLN B CA 1
ATOM 7910 C C . GLN B 1 211 ? 74.181 -6.750 52.325 1.00 15.80 178 GLN B C 1
ATOM 7911 O O . GLN B 1 211 ? 74.031 -5.520 52.406 1.00 15.06 178 GLN B O 1
ATOM 7917 N N . GLU B 1 212 ? 73.443 -7.556 51.560 1.00 15.78 179 GLU B N 1
ATOM 7918 C CA . GLU B 1 212 ? 72.202 -7.146 50.916 1.00 16.29 179 GLU B CA 1
ATOM 7919 C C . GLU B 1 212 ? 71.160 -8.160 51.328 1.00 15.28 179 GLU B C 1
ATOM 7920 O O . GLU B 1 212 ? 71.499 -9.327 51.626 1.00 14.55 179 GLU B O 1
ATOM 7926 N N . GLU B 1 213 ? 69.902 -7.715 51.412 1.00 14.82 180 GLU B N 1
ATOM 7927 C CA . GLU B 1 213 ? 68.832 -8.509 51.946 1.00 14.36 180 GLU B CA 1
ATOM 7928 C C . GLU B 1 213 ? 67.831 -8.815 50.830 1.00 15.00 180 GLU B C 1
ATOM 7929 O O . GLU B 1 213 ? 67.311 -7.894 50.185 1.00 15.45 180 GLU B O 1
ATOM 7935 N N . ILE B 1 214 ? 67.570 -10.082 50.593 1.00 15.40 181 ILE B N 1
ATOM 7936 C CA . ILE B 1 214 ? 66.518 -10.442 49.630 1.00 15.67 181 ILE B CA 1
ATOM 7937 C C . ILE B 1 214 ? 65.519 -11.426 50.230 1.00 14.62 181 ILE B C 1
ATOM 7938 O O . ILE B 1 214 ? 65.844 -12.170 51.165 1.00 13.97 181 ILE B O 1
ATOM 7943 N N . PRO B 1 215 ? 64.275 -11.423 49.734 1.00 14.01 182 PRO B N 1
ATOM 7944 C CA . PRO B 1 215 ? 63.285 -12.312 50.303 1.00 13.24 182 PRO B CA 1
ATOM 7945 C C . PRO B 1 215 ? 63.662 -13.771 50.133 1.00 13.09 182 PRO B C 1
ATOM 7946 O O . PRO B 1 215 ? 64.215 -14.155 49.117 1.00 13.66 182 PRO B O 1
ATOM 7950 N N . GLU B 1 216 ? 63.323 -14.578 51.126 1.00 12.95 183 GLU B N 1
ATOM 7951 C CA . GLU B 1 216 ? 63.503 -16.034 50.999 1.00 13.59 183 GLU B CA 1
ATOM 7952 C C . GLU B 1 216 ? 62.496 -16.553 49.975 1.00 14.18 183 GLU B C 1
ATOM 7953 O O . GLU B 1 216 ? 61.444 -15.944 49.769 1.00 14.35 183 GLU B O 1
ATOM 7959 N N . ASP B 1 217 ? 62.803 -17.677 49.348 1.00 14.65 184 ASP B N 1
ATOM 7960 C CA . ASP B 1 217 ? 61.930 -18.219 48.300 1.00 15.90 184 ASP B CA 1
ATOM 7961 C C . ASP B 1 217 ? 61.504 -19.671 48.573 1.00 15.23 184 ASP B C 1
ATOM 7962 O O . ASP B 1 217 ? 61.065 -20.371 47.648 1.00 15.51 184 ASP B O 1
ATOM 7967 N N . TRP B 1 218 ? 61.573 -20.105 49.815 1.00 15.39 185 TRP B N 1
ATOM 7968 C CA . TRP B 1 218 ? 61.277 -21.535 50.145 1.00 15.12 185 TRP B CA 1
ATOM 7969 C C . TRP B 1 218 ? 59.893 -22.051 49.743 1.00 15.55 185 TRP B C 1
ATOM 7970 O O . TRP B 1 218 ? 59.713 -23.283 49.565 1.00 14.87 185 TRP B O 1
ATOM 7981 N N . LEU B 1 219 ? 58.913 -21.153 49.562 1.00 14.61 186 LEU B N 1
ATOM 7982 C CA . LEU B 1 219 ? 57.542 -21.560 49.183 1.00 15.44 186 LEU B CA 1
ATOM 7983 C C . LEU B 1 219 ? 57.183 -21.205 47.761 1.00 17.26 186 LEU B C 1
ATOM 7984 O O . LEU B 1 219 ? 56.036 -21.401 47.339 1.00 19.02 186 LEU B O 1
ATOM 7989 N N . GLU B 1 220 ? 58.142 -20.715 46.996 1.00 18.19 187 GLU B N 1
ATOM 7990 C CA . GLU B 1 220 ? 57.809 -20.209 45.672 1.00 20.19 187 GLU B CA 1
ATOM 7991 C C . GLU B 1 220 ? 57.467 -21.321 44.691 1.00 20.02 187 GLU B C 1
ATOM 7992 O O . GLU B 1 220 ? 56.694 -21.067 43.761 1.00 20.98 187 GLU B O 1
ATOM 7998 N N . LYS B 1 221 ? 57.963 -22.530 44.937 1.00 18.25 188 LYS B N 1
ATOM 7999 C CA . LYS B 1 221 ? 57.444 -23.711 44.266 1.00 18.78 188 LYS B CA 1
ATOM 8000 C C . LYS B 1 221 ? 56.447 -24.363 45.219 1.00 18.28 188 LYS B C 1
ATOM 8001 O O . LYS B 1 221 ? 55.242 -24.114 45.128 1.00 18.90 188 LYS B O 1
ATOM 8007 N N . PHE B 1 222 ? 56.935 -25.143 46.169 1.00 19.00 189 PHE B N 1
ATOM 8008 C CA . PHE B 1 222 ? 56.069 -25.715 47.199 1.00 19.25 189 PHE B CA 1
ATOM 8009 C C . PHE B 1 222 ? 56.907 -26.386 48.272 1.00 17.82 189 PHE B C 1
ATOM 8010 O O . PHE B 1 222 ? 58.103 -26.627 48.081 1.00 17.01 189 PHE B O 1
ATOM 8018 N N . SER B 1 223 ? 56.273 -26.662 49.410 1.00 16.97 190 SER B N 1
ATOM 8019 C CA . SER B 1 223 ? 56.912 -27.423 50.473 1.00 16.55 190 SER B CA 1
ATOM 8020 C C . SER B 1 223 ? 56.260 -28.778 50.515 1.00 16.94 190 SER B C 1
ATOM 8021 O O . SER B 1 223 ? 55.032 -28.867 50.653 1.00 17.29 190 SER B O 1
ATOM 8024 N N . PRO B 1 224 ? 57.056 -29.840 50.334 1.00 15.79 191 PRO B N 1
ATOM 8025 C CA . PRO B 1 224 ? 56.495 -31.183 50.297 1.00 16.51 191 PRO B CA 1
ATOM 8026 C C . PRO B 1 224 ? 56.139 -31.709 51.664 1.00 16.58 191 PRO B C 1
ATOM 8027 O O . PRO B 1 224 ? 55.518 -32.764 51.748 1.00 20.69 191 PRO B O 1
ATOM 8031 N N . TRP B 1 225 ? 56.484 -31.021 52.730 1.00 14.98 192 TRP B N 1
ATOM 8032 C CA . TRP B 1 225 ? 56.237 -31.541 54.074 1.00 14.45 192 TRP B CA 1
ATOM 8033 C C . TRP B 1 225 ? 54.840 -31.202 54.579 1.00 15.53 192 TRP B C 1
ATOM 8034 O O . TRP B 1 225 ? 54.181 -32.027 55.237 1.00 19.11 192 TRP B O 1
ATOM 8045 N N . GLU B 1 226 ? 54.375 -30.002 54.288 1.00 13.68 193 GLU B N 1
ATOM 8046 C CA . GLU B 1 226 ? 53.198 -29.505 54.961 1.00 12.95 193 GLU B CA 1
ATOM 8047 C C . GLU B 1 226 ? 51.922 -30.183 54.444 1.00 12.32 193 GLU B C 1
ATOM 8048 O O . GLU B 1 226 ? 51.862 -30.691 53.313 1.00 12.64 193 GLU B O 1
ATOM 8054 N N . ILE B 1 227 ? 50.892 -30.134 55.286 1.00 11.65 194 ILE B N 1
ATOM 8055 C CA . ILE B 1 227 ? 49.574 -30.661 54.968 1.00 10.85 194 ILE B CA 1
ATOM 8056 C C . ILE B 1 227 ? 48.559 -29.562 55.243 1.00 10.35 194 ILE B C 1
ATOM 8057 O O . ILE B 1 227 ? 48.337 -29.179 56.389 1.00 9.55 194 ILE B O 1
ATOM 8062 N N . VAL B 1 228 ? 47.945 -29.059 54.185 1.00 10.44 195 VAL B N 1
ATOM 8063 C CA . VAL B 1 228 ? 46.893 -28.097 54.344 1.00 10.35 195 VAL B CA 1
ATOM 8064 C C . VAL B 1 228 ? 45.644 -28.749 54.918 1.00 10.48 195 VAL B C 1
ATOM 8065 O O . VAL B 1 228 ? 45.341 -29.904 54.625 1.00 11.66 195 VAL B O 1
ATOM 8069 N N . ARG B 1 229 ? 44.935 -27.999 55.768 1.00 10.38 196 ARG B N 1
ATOM 8070 C CA . ARG B 1 229 ? 43.670 -28.427 56.372 1.00 10.58 196 ARG B CA 1
ATOM 8071 C C . ARG B 1 229 ? 42.583 -27.386 56.070 1.00 11.08 196 ARG B C 1
ATOM 8072 O O . ARG B 1 229 ? 42.280 -26.532 56.889 1.00 10.32 196 ARG B O 1
ATOM 8080 N N . HIS B 1 230 ? 41.953 -27.523 54.912 1.00 11.74 197 HIS B N 1
ATOM 8081 C CA . HIS B 1 230 ? 40.995 -26.534 54.418 1.00 12.65 197 HIS B CA 1
ATOM 8082 C C . HIS B 1 230 ? 39.756 -26.405 55.243 1.00 13.53 197 HIS B C 1
ATOM 8083 O O . HIS B 1 230 ? 39.087 -25.386 55.186 1.00 14.05 197 HIS B O 1
ATOM 8090 N N . ASP B 1 231 ? 39.431 -27.422 56.052 1.00 13.90 198 ASP B N 1
ATOM 8091 C CA . ASP B 1 231 ? 38.362 -27.320 57.023 1.00 14.40 198 ASP B CA 1
ATOM 8092 C C . ASP B 1 231 ? 38.739 -26.555 58.296 1.00 14.08 198 ASP B C 1
ATOM 8093 O O . ASP B 1 231 ? 37.844 -26.168 59.030 1.00 14.85 198 ASP B O 1
ATOM 8098 N N . VAL B 1 232 ? 40.030 -26.406 58.590 1.00 12.80 199 VAL B N 1
ATOM 8099 C CA . VAL B 1 232 ? 40.498 -25.702 59.806 1.00 12.62 199 VAL B CA 1
ATOM 8100 C C . VAL B 1 232 ? 40.774 -24.245 59.439 1.00 12.66 199 VAL B C 1
ATOM 8101 O O . VAL B 1 232 ? 41.910 -23.836 59.116 1.00 11.79 199 VAL B O 1
ATOM 8105 N N . VAL B 1 233 ? 39.714 -23.457 59.509 1.00 12.85 200 VAL B N 1
ATOM 8106 C CA . VAL B 1 233 ? 39.780 -22.057 59.206 1.00 12.81 200 VAL B CA 1
ATOM 8107 C C . VAL B 1 233 ? 39.031 -21.309 60.305 1.00 12.94 200 VAL B C 1
ATOM 8108 O O . VAL B 1 233 ? 37.891 -21.683 60.678 1.00 14.03 200 VAL B O 1
ATOM 8112 N N . PHE B 1 234 ? 39.673 -20.275 60.826 1.00 11.76 201 PHE B N 1
ATOM 8113 C CA . PHE B 1 234 ? 39.084 -19.434 61.850 1.00 11.94 201 PHE B CA 1
ATOM 8114 C C . PHE B 1 234 ? 39.171 -17.966 61.460 1.00 11.60 201 PHE B C 1
ATOM 8115 O O . PHE B 1 234 ? 40.189 -17.516 60.940 1.00 11.55 201 PHE B O 1
ATOM 8123 N N . PRO B 1 235 ? 38.105 -17.220 61.747 1.00 12.15 202 PRO B N 1
ATOM 8124 C CA . PRO B 1 235 ? 38.141 -15.793 61.482 1.00 11.72 202 PRO B CA 1
ATOM 8125 C C . PRO B 1 235 ? 38.972 -15.041 62.530 1.00 10.75 202 PRO B C 1
ATOM 8126 O O . PRO B 1 235 ? 38.876 -15.304 63.755 1.00 11.01 202 PRO B O 1
ATOM 8130 N N . VAL B 1 236 ? 39.743 -14.068 62.059 1.00 10.13 203 VAL B N 1
ATOM 8131 C CA . VAL B 1 236 ? 40.511 -13.168 62.946 1.00 9.37 203 VAL B CA 1
ATOM 8132 C C . VAL B 1 236 ? 40.181 -11.731 62.579 1.00 9.20 203 VAL B C 1
ATOM 8133 O O . VAL B 1 236 ? 40.274 -11.364 61.408 1.00 9.09 203 VAL B O 1
ATOM 8137 N N . ARG B 1 237 ? 39.781 -10.924 63.564 1.00 9.09 204 ARG B N 1
ATOM 8138 C CA . ARG B 1 237 ? 39.357 -9.548 63.328 1.00 9.62 204 ARG B CA 1
ATOM 8139 C C . ARG B 1 237 ? 40.478 -8.565 63.710 1.00 9.18 204 ARG B C 1
ATOM 8140 O O . ARG B 1 237 ? 41.353 -8.874 64.522 1.00 8.60 204 ARG B O 1
ATOM 8148 N N . PHE B 1 238 ? 40.414 -7.396 63.092 1.00 9.15 205 PHE B N 1
ATOM 8149 C CA . PHE B 1 238 ? 41.281 -6.249 63.379 1.00 9.30 205 PHE B CA 1
ATOM 8150 C C . PHE B 1 238 ? 40.500 -4.972 63.279 1.00 9.29 205 PHE B C 1
ATOM 8151 O O . PHE B 1 238 ? 39.558 -4.857 62.461 1.00 9.14 205 PHE B O 1
ATOM 8159 N N . PHE B 1 239 ? 40.914 -3.993 64.046 1.00 9.12 206 PHE B N 1
ATOM 8160 C CA . PHE B 1 239 ? 40.237 -2.676 64.104 1.00 9.84 206 PHE B CA 1
ATOM 8161 C C . PHE B 1 239 ? 38.821 -2.854 64.658 1.00 10.08 206 PHE B C 1
ATOM 8162 O O . PHE B 1 239 ? 38.635 -3.605 65.627 1.00 10.02 206 PHE B O 1
ATOM 8170 N N . GLY B 1 240 ? 37.832 -2.205 64.067 1.00 10.36 207 GLY B N 1
ATOM 8171 C CA . GLY B 1 240 ? 36.440 -2.369 64.523 1.00 10.77 207 GLY B CA 1
ATOM 8172 C C . GLY B 1 240 ? 36.146 -1.677 65.832 1.00 11.21 207 GLY B C 1
ATOM 8173 O O . GLY B 1 240 ? 36.827 -0.710 66.228 1.00 10.69 207 GLY B O 1
ATOM 8174 N N . LYS B 1 241 ? 35.126 -2.188 66.525 1.00 11.37 208 LYS B N 1
ATOM 8175 C CA . LYS B 1 241 ? 34.612 -1.526 67.717 1.00 11.63 208 LYS B CA 1
ATOM 8176 C C . LYS B 1 241 ? 33.864 -2.524 68.574 1.00 11.59 208 LYS B C 1
ATOM 8177 O O . LYS B 1 241 ? 33.668 -3.675 68.171 1.00 11.25 208 LYS B O 1
ATOM 8183 N N . VAL B 1 242 ? 33.492 -2.086 69.774 1.00 12.02 209 VAL B N 1
ATOM 8184 C CA . VAL B 1 242 ? 32.798 -2.966 70.713 1.00 12.21 209 VAL B CA 1
ATOM 8185 C C . VAL B 1 242 ? 31.314 -2.571 70.769 1.00 12.94 209 VAL B C 1
ATOM 8186 O O . VAL B 1 242 ? 30.952 -1.463 71.144 1.00 13.59 209 VAL B O 1
ATOM 8190 N N . GLN B 1 243 ? 30.483 -3.527 70.387 1.00 13.59 210 GLN B N 1
ATOM 8191 C CA . GLN B 1 243 ? 29.032 -3.470 70.518 1.00 14.34 210 GLN B CA 1
ATOM 8192 C C . GLN B 1 243 ? 28.688 -3.860 71.949 1.00 14.33 210 GLN B C 1
ATOM 8193 O O . GLN B 1 243 ? 29.187 -4.864 72.461 1.00 13.77 210 GLN B O 1
ATOM 8199 N N . VAL B 1 244 ? 27.824 -3.071 72.554 1.00 14.92 211 VAL B N 1
ATOM 8200 C CA . VAL B 1 244 ? 27.371 -3.308 73.914 1.00 15.63 211 VAL B CA 1
ATOM 8201 C C . VAL B 1 244 ? 25.903 -3.667 73.857 1.00 16.51 211 VAL B C 1
ATOM 8202 O O . VAL B 1 244 ? 25.083 -2.862 73.436 1.00 16.93 211 VAL B O 1
ATOM 8206 N N . ASN B 1 245 ? 25.573 -4.872 74.288 1.00 16.96 212 ASN B N 1
ATOM 8207 C CA . ASN B 1 245 ? 24.187 -5.324 74.261 1.00 18.49 212 ASN B CA 1
ATOM 8208 C C . ASN B 1 245 ? 23.396 -4.891 75.491 1.00 19.32 212 ASN B C 1
ATOM 8209 O O . ASN B 1 245 ? 23.984 -4.591 76.514 1.00 18.37 212 ASN B O 1
ATOM 8214 N N . PRO B 1 246 ? 22.064 -4.861 75.375 1.00 20.70 213 PRO B N 1
ATOM 8215 C CA . PRO B 1 246 ? 21.215 -4.449 76.512 1.00 21.77 213 PRO B CA 1
ATOM 8216 C C . PRO B 1 246 ? 21.477 -5.243 77.797 1.00 21.89 213 PRO B C 1
ATOM 8217 O O . PRO B 1 246 ? 21.334 -4.682 78.894 1.00 24.41 213 PRO B O 1
ATOM 8221 N N . ASP B 1 247 ? 21.828 -6.514 77.678 1.00 21.55 214 ASP B N 1
ATOM 8222 C CA . ASP B 1 247 ? 22.105 -7.345 78.852 1.00 21.83 214 ASP B CA 1
ATOM 8223 C C . ASP B 1 247 ? 23.530 -7.177 79.398 1.00 20.40 214 ASP B C 1
ATOM 8224 O O . ASP B 1 247 ? 23.917 -7.864 80.335 1.00 20.36 214 ASP B O 1
ATOM 8229 N N . GLY B 1 248 ? 24.323 -6.293 78.796 1.00 19.17 215 GLY B N 1
ATOM 8230 C CA . GLY B 1 248 ? 25.672 -6.017 79.287 1.00 18.23 215 GLY B CA 1
ATOM 8231 C C . GLY B 1 248 ? 26.746 -6.856 78.630 1.00 17.04 215 GLY B C 1
ATOM 8232 O O . GLY B 1 248 ? 27.927 -6.610 78.842 1.00 16.34 215 GLY B O 1
ATOM 8233 N N . SER B 1 249 ? 26.350 -7.865 77.851 1.00 16.62 216 SER B N 1
ATOM 8234 C CA . SER B 1 249 ? 27.316 -8.593 77.061 1.00 15.95 216 SER B CA 1
ATOM 8235 C C . SER B 1 249 ? 27.927 -7.644 76.039 1.00 15.12 216 SER B C 1
ATOM 8236 O O . SER B 1 249 ? 27.326 -6.630 75.673 1.00 15.17 216 SER B O 1
ATOM 8239 N N . ARG B 1 250 ? 29.132 -7.991 75.624 1.00 14.17 217 ARG B N 1
ATOM 8240 C CA . ARG B 1 250 ? 29.896 -7.139 74.720 1.00 13.95 217 ARG B CA 1
ATOM 8241 C C . ARG B 1 250 ? 30.392 -8.003 73.562 1.00 13.48 217 ARG B C 1
ATOM 8242 O O . ARG B 1 250 ? 30.593 -9.208 73.709 1.00 13.10 217 ARG B O 1
ATOM 8250 N N . LYS B 1 251 ? 30.501 -7.401 72.388 1.00 13.61 218 LYS B N 1
ATOM 8251 C CA . LYS B 1 251 ? 30.883 -8.163 71.207 1.00 13.79 218 LYS B CA 1
ATOM 8252 C C . LYS B 1 251 ? 31.729 -7.297 70.277 1.00 12.71 218 LYS B C 1
ATOM 8253 O O . LYS B 1 251 ? 31.324 -6.232 69.906 1.00 12.95 218 LYS B O 1
ATOM 8259 N N . TRP B 1 252 ? 32.913 -7.792 69.949 1.00 11.48 219 TRP B N 1
ATOM 8260 C CA . TRP B 1 252 ? 33.766 -7.121 68.961 1.00 10.76 219 TRP B CA 1
ATOM 8261 C C . TRP B 1 252 ? 33.177 -7.293 67.588 1.00 11.06 219 TRP B C 1
ATOM 8262 O O . TRP B 1 252 ? 32.916 -8.424 67.145 1.00 11.33 219 TRP B O 1
ATOM 8273 N N . VAL B 1 253 ? 32.995 -6.170 66.898 1.00 11.41 220 VAL B N 1
ATOM 8274 C CA . VAL B 1 253 ? 32.321 -6.128 65.583 1.00 11.78 220 VAL B CA 1
ATOM 8275 C C . VAL B 1 253 ? 33.076 -5.199 64.621 1.00 11.66 220 VAL B C 1
ATOM 8276 O O . VAL B 1 253 ? 33.947 -4.432 65.043 1.00 11.02 220 VAL B O 1
ATOM 8280 N N . ASP B 1 254 ? 32.715 -5.314 63.345 1.00 12.37 221 ASP B N 1
ATOM 8281 C CA . ASP B 1 254 ? 33.235 -4.441 62.287 1.00 13.00 221 ASP B CA 1
ATOM 8282 C C . ASP B 1 254 ? 34.746 -4.610 62.076 1.00 12.15 221 ASP B C 1
ATOM 8283 O O . ASP B 1 254 ? 35.329 -5.634 62.433 1.00 12.17 221 ASP B O 1
ATOM 8288 N N . GLY B 1 255 ? 35.390 -3.610 61.471 1.00 12.17 222 GLY B N 1
ATOM 8289 C CA . GLY B 1 255 ? 36.791 -3.728 61.112 1.00 11.74 222 GLY B CA 1
ATOM 8290 C C . GLY B 1 255 ? 37.033 -4.691 59.951 1.00 11.60 222 GLY B C 1
ATOM 8291 O O . GLY B 1 255 ? 36.164 -4.896 59.101 1.00 12.41 222 GLY B O 1
ATOM 8292 N N . ASP B 1 256 ? 38.241 -5.248 59.909 1.00 11.38 223 ASP B N 1
ATOM 8293 C CA . ASP B 1 256 ? 38.640 -6.209 58.898 1.00 11.91 223 ASP B CA 1
ATOM 8294 C C . ASP B 1 256 ? 38.599 -7.630 59.501 1.00 11.61 223 ASP B C 1
ATOM 8295 O O . ASP B 1 256 ? 38.985 -7.840 60.664 1.00 10.83 223 ASP B O 1
ATOM 8300 N N . VAL B 1 257 ? 38.171 -8.584 58.696 1.00 11.74 224 VAL B N 1
ATOM 8301 C CA . VAL B 1 257 ? 38.238 -9.988 59.098 1.00 11.54 224 VAL B CA 1
ATOM 8302 C C . VAL B 1 257 ? 39.054 -10.756 58.063 1.00 12.00 224 VAL B C 1
ATOM 8303 O O . VAL B 1 257 ? 38.768 -10.684 56.857 1.00 12.42 224 VAL B O 1
ATOM 8307 N N . VAL B 1 258 ? 40.065 -11.453 58.560 1.00 12.03 225 VAL B N 1
ATOM 8308 C CA . VAL B 1 258 ? 40.891 -12.332 57.736 1.00 13.37 225 VAL B CA 1
ATOM 8309 C C . VAL B 1 258 ? 40.601 -13.770 58.119 1.00 13.49 225 VAL B C 1
ATOM 8310 O O . VAL B 1 258 ? 40.095 -14.053 59.218 1.00 14.62 225 VAL B O 1
ATOM 8314 N N . GLN B 1 259 ? 40.903 -14.700 57.227 1.00 12.97 226 GLN B N 1
ATOM 8315 C CA . GLN B 1 259 ? 40.722 -16.121 57.498 1.00 12.99 226 GLN B CA 1
ATOM 8316 C C . GLN B 1 259 ? 42.084 -16.704 57.887 1.00 11.71 226 GLN B C 1
ATOM 8317 O O . GLN B 1 259 ? 43.077 -16.366 57.267 1.00 12.69 226 GLN B O 1
ATOM 8323 N N . ALA B 1 260 ? 42.139 -17.479 58.952 1.00 9.79 227 ALA B N 1
ATOM 8324 C CA . ALA B 1 260 ? 43.366 -18.162 59.346 1.00 9.35 227 ALA B CA 1
ATOM 8325 C C . ALA B 1 260 ? 43.232 -19.616 58.893 1.00 9.29 227 ALA B C 1
ATOM 8326 O O . ALA B 1 260 ? 42.393 -20.339 59.427 1.00 9.94 227 ALA B O 1
ATOM 8328 N N . LEU B 1 261 ? 44.080 -20.035 57.981 1.00 8.91 228 LEU B N 1
ATOM 8329 C CA . LEU B 1 261 ? 44.062 -21.366 57.403 1.00 8.97 228 LEU B CA 1
ATOM 8330 C C . LEU B 1 261 ? 45.236 -22.178 57.939 1.00 8.70 228 LEU B C 1
ATOM 8331 O O . LEU B 1 261 ? 46.394 -21.726 57.900 1.00 8.10 228 LEU B O 1
ATOM 8336 N N . ALA B 1 262 ? 44.946 -23.372 58.449 1.00 9.11 229 ALA B N 1
ATOM 8337 C CA . ALA B 1 262 ? 45.945 -24.218 59.068 1.00 9.09 229 ALA B CA 1
ATOM 8338 C C . ALA B 1 262 ? 46.700 -25.083 58.093 1.00 9.13 229 ALA B C 1
ATOM 8339 O O . ALA B 1 262 ? 46.128 -25.694 57.182 1.00 9.35 229 ALA B O 1
ATOM 8341 N N . TYR B 1 263 ? 47.989 -25.168 58.319 1.00 9.25 230 TYR B N 1
ATOM 8342 C CA . TYR B 1 263 ? 48.862 -26.141 57.669 1.00 9.71 230 TYR B CA 1
ATOM 8343 C C . TYR B 1 263 ? 49.606 -26.907 58.767 1.00 9.94 230 TYR B C 1
ATOM 8344 O O . TYR B 1 263 ? 50.238 -26.286 59.632 1.00 10.81 230 TYR B O 1
ATOM 8353 N N . ASP B 1 264 ? 49.606 -28.232 58.722 1.00 9.84 231 ASP B N 1
ATOM 8354 C CA . ASP B 1 264 ? 50.376 -29.029 59.672 1.00 9.90 231 ASP B CA 1
ATOM 8355 C C . ASP B 1 264 ? 51.701 -29.431 59.118 1.00 10.21 231 ASP B C 1
ATOM 8356 O O . ASP B 1 264 ? 51.796 -29.871 57.966 1.00 10.69 231 ASP B O 1
ATOM 8361 N N . VAL B 1 265 ? 52.716 -29.290 59.958 1.00 9.85 232 VAL B N 1
ATOM 8362 C CA . VAL B 1 265 ? 54.047 -29.854 59.720 1.00 9.99 232 VAL B CA 1
ATOM 8363 C C . VAL B 1 265 ? 54.289 -30.965 60.745 1.00 10.11 232 VAL B C 1
ATOM 8364 O O . VAL B 1 265 ? 54.562 -30.682 61.920 1.00 9.93 232 VAL B O 1
ATOM 8368 N N . PRO B 1 266 ? 54.210 -32.235 60.298 1.00 10.46 233 PRO B N 1
ATOM 8369 C CA . PRO B 1 266 ? 54.438 -33.356 61.219 1.00 10.49 233 PRO B CA 1
ATOM 8370 C C . PRO B 1 266 ? 55.843 -33.320 61.799 1.00 10.42 233 PRO B C 1
ATOM 8371 O O . PRO B 1 266 ? 56.817 -33.100 61.070 1.00 10.41 233 PRO B O 1
ATOM 8375 N N . ILE B 1 267 ? 55.922 -33.512 63.107 1.00 10.39 234 ILE B N 1
ATOM 8376 C CA . ILE B 1 267 ? 57.188 -33.605 63.798 1.00 10.34 234 ILE B CA 1
ATOM 8377 C C . ILE B 1 267 ? 57.352 -35.002 64.365 1.00 10.86 234 ILE B C 1
ATOM 8378 O O . ILE B 1 267 ? 56.683 -35.353 65.368 1.00 11.08 234 ILE B O 1
ATOM 8383 N N . PRO B 1 268 ? 58.211 -35.835 63.748 1.00 11.32 235 PRO B N 1
ATOM 8384 C CA . PRO B 1 268 ? 58.364 -37.179 64.261 1.00 12.05 235 PRO B CA 1
ATOM 8385 C C . PRO B 1 268 ? 59.278 -37.203 65.469 1.00 12.27 235 PRO B C 1
ATOM 8386 O O . PRO B 1 268 ? 60.136 -36.341 65.637 1.00 13.00 235 PRO B O 1
ATOM 8390 N N . GLY B 1 269 ? 59.071 -38.165 66.342 1.00 12.99 236 GLY B N 1
ATOM 8391 C CA . GLY B 1 269 ? 59.981 -38.383 67.482 1.00 13.18 236 GLY B CA 1
ATOM 8392 C C . GLY B 1 269 ? 60.965 -39.505 67.216 1.00 14.03 236 GLY B C 1
ATOM 8393 O O . GLY B 1 269 ? 60.742 -40.337 66.340 1.00 14.17 236 GLY B O 1
ATOM 8394 N N . TYR B 1 270 ? 62.060 -39.532 67.975 1.00 14.41 237 TYR B N 1
ATOM 8395 C CA . TYR B 1 270 ? 63.065 -40.558 67.824 1.00 15.86 237 TYR B CA 1
ATOM 8396 C C . TYR B 1 270 ? 62.648 -41.836 68.545 1.00 16.94 237 TYR B C 1
ATOM 8397 O O . TYR B 1 270 ? 62.355 -41.789 69.721 1.00 18.58 237 TYR B O 1
ATOM 8406 N N . GLY B 1 271 ? 62.582 -42.931 67.821 1.00 17.69 238 GLY B N 1
ATOM 8407 C CA . GLY B 1 271 ? 62.277 -44.238 68.413 1.00 19.33 238 GLY B CA 1
ATOM 8408 C C . GLY B 1 271 ? 60.860 -44.378 68.977 1.00 18.87 238 GLY B C 1
ATOM 8409 O O . GLY B 1 271 ? 60.633 -45.188 69.901 1.00 19.52 238 GLY B O 1
ATOM 8410 N N . THR B 1 272 ? 59.933 -43.613 68.412 1.00 17.21 239 THR B N 1
ATOM 8411 C CA . THR B 1 272 ? 58.535 -43.645 68.774 1.00 16.08 239 THR B CA 1
ATOM 8412 C C . THR B 1 272 ? 57.636 -43.376 67.591 1.00 15.88 239 THR B C 1
ATOM 8413 O O . THR B 1 272 ? 58.002 -42.644 66.656 1.00 16.15 239 THR B O 1
ATOM 8417 N N . LYS B 1 273 ? 56.425 -43.937 67.646 1.00 15.19 240 LYS B N 1
ATOM 8418 C CA . LYS B 1 273 ? 55.378 -43.591 66.732 1.00 14.84 240 LYS B CA 1
ATOM 8419 C C . LYS B 1 273 ? 54.881 -42.162 66.906 1.00 13.39 240 LYS B C 1
ATOM 8420 O O . LYS B 1 273 ? 54.290 -41.613 65.983 1.00 13.28 240 LYS B O 1
ATOM 8426 N N . ASN B 1 274 ? 55.054 -41.604 68.103 1.00 12.60 241 ASN B N 1
ATOM 8427 C CA . ASN B 1 274 ? 54.467 -40.315 68.403 1.00 11.82 241 ASN B CA 1
ATOM 8428 C C . ASN B 1 274 ? 54.971 -39.266 67.420 1.00 11.48 241 ASN B C 1
ATOM 8429 O O . ASN B 1 274 ? 56.174 -39.080 67.279 1.00 11.12 241 ASN B O 1
ATOM 8434 N N . THR B 1 275 ? 54.015 -38.607 66.792 1.00 11.16 242 THR B N 1
ATOM 8435 C CA . THR B 1 275 ? 54.259 -37.623 65.730 1.00 10.87 242 THR B CA 1
ATOM 8436 C C . THR B 1 275 ? 53.288 -36.496 65.968 1.00 10.76 242 THR B C 1
ATOM 8437 O O . THR B 1 275 ? 52.095 -36.642 65.792 1.00 10.58 242 THR B O 1
ATOM 8441 N N . ILE B 1 276 ? 53.839 -35.377 66.435 1.00 10.87 243 ILE B N 1
ATOM 8442 C CA . ILE B 1 276 ? 53.059 -34.211 66.817 1.00 10.98 243 ILE B CA 1
ATOM 8443 C C . ILE B 1 276 ? 53.034 -33.170 65.693 1.00 11.01 243 ILE B C 1
ATOM 8444 O O . ILE B 1 276 ? 53.512 -33.444 64.591 1.00 11.19 243 ILE B O 1
ATOM 8449 N N . SER B 1 277 ? 52.391 -32.036 65.936 1.00 10.61 244 SER B N 1
ATOM 8450 C CA . SER B 1 277 ? 52.279 -31.010 64.907 1.00 10.91 244 SER B CA 1
ATOM 8451 C C . SER B 1 277 ? 52.945 -29.709 65.302 1.00 10.46 244 SER B C 1
ATOM 8452 O O . SER B 1 277 ? 52.880 -29.260 66.455 1.00 10.04 244 SER B O 1
ATOM 8455 N N . LEU B 1 278 ? 53.596 -29.101 64.300 1.00 10.15 245 LEU B N 1
ATOM 8456 C CA . LEU B 1 278 ? 53.773 -27.653 64.242 1.00 9.68 245 LEU B CA 1
ATOM 8457 C C . LEU B 1 278 ? 52.688 -27.192 63.293 1.00 9.27 245 LEU B C 1
ATOM 8458 O O . LEU B 1 278 ? 52.752 -27.450 62.086 1.00 9.52 245 LEU B O 1
ATOM 8463 N N . ARG B 1 279 ? 51.654 -26.588 63.844 1.00 8.64 246 ARG B N 1
ATOM 8464 C CA . ARG B 1 279 ? 50.510 -26.105 63.067 1.00 8.73 246 ARG B CA 1
ATOM 8465 C C . ARG B 1 279 ? 50.762 -24.628 62.782 1.00 8.50 246 ARG B C 1
ATOM 8466 O O . ARG B 1 279 ? 50.901 -23.809 63.710 1.00 8.85 246 ARG B O 1
ATOM 8474 N N . LEU B 1 280 ? 50.835 -24.315 61.498 1.00 8.76 247 LEU B N 1
ATOM 8475 C CA . LEU B 1 280 ? 51.145 -22.967 61.015 1.00 8.82 247 LEU B CA 1
ATOM 8476 C C . LEU B 1 280 ? 49.907 -22.347 60.400 1.00 8.79 247 LEU B C 1
ATOM 8477 O O . LEU B 1 280 ? 49.133 -23.009 59.692 1.00 9.64 247 LEU B O 1
ATOM 8482 N N . TRP B 1 281 ? 49.765 -21.046 60.596 1.00 8.35 248 TRP B N 1
ATOM 8483 C CA . TRP B 1 281 ? 48.627 -20.291 60.094 1.00 7.93 248 TRP B CA 1
ATOM 8484 C C . TRP B 1 281 ? 49.029 -19.442 58.919 1.00 8.71 248 TRP B C 1
ATOM 8485 O O . TRP B 1 281 ? 50.010 -18.698 59.004 1.00 8.40 248 TRP B O 1
ATOM 8496 N N . GLU B 1 282 ? 48.224 -19.480 57.859 1.00 9.58 249 GLU B N 1
ATOM 8497 C CA . GLU B 1 282 ? 48.332 -18.555 56.726 1.00 10.31 249 GLU B CA 1
ATOM 8498 C C . GLU B 1 282 ? 47.144 -17.616 56.825 1.00 9.91 249 GLU B C 1
ATOM 8499 O O . GLU B 1 282 ? 45.988 -18.068 56.975 1.00 9.73 249 GLU B O 1
ATOM 8505 N N . ALA B 1 283 ? 47.403 -16.313 56.743 1.00 9.67 250 ALA B N 1
ATOM 8506 C CA . ALA B 1 283 ? 46.313 -15.302 56.685 1.00 10.17 250 ALA B CA 1
ATOM 8507 C C . ALA B 1 283 ? 45.802 -15.124 55.251 1.00 10.77 250 ALA B C 1
ATOM 8508 O O . ALA B 1 283 ? 46.611 -14.954 54.321 1.00 11.40 250 ALA B O 1
ATOM 8510 N N . LYS B 1 284 ? 44.494 -15.247 55.067 1.00 16.86 251 LYS B N 1
ATOM 8511 C CA . LYS B 1 284 ? 43.909 -15.195 53.747 1.00 17.38 251 LYS B CA 1
ATOM 8512 C C . LYS B 1 284 ? 42.685 -14.296 53.777 1.00 16.35 251 LYS B C 1
ATOM 8513 O O . LYS B 1 284 ? 41.924 -14.293 54.737 1.00 16.70 251 LYS B O 1
ATOM 8519 N N . ALA B 1 285 ? 42.440 -13.623 52.678 1.00 14.82 252 ALA B N 1
ATOM 8520 C CA . ALA B 1 285 ? 41.114 -13.046 52.452 1.00 15.31 252 ALA B CA 1
ATOM 8521 C C . ALA B 1 285 ? 40.300 -14.038 51.648 1.00 16.92 252 ALA B C 1
ATOM 8522 O O . ALA B 1 285 ? 40.858 -14.938 51.011 1.00 17.66 252 ALA B O 1
ATOM 8524 N N . ARG B 1 286 ? 38.991 -13.862 51.667 1.00 17.76 253 ARG B N 1
ATOM 8525 C CA . ARG B 1 286 ? 38.074 -14.729 50.902 1.00 18.97 253 ARG B CA 1
ATOM 8526 C C . ARG B 1 286 ? 38.009 -14.221 49.469 1.00 17.28 253 ARG B C 1
ATOM 8527 O O . ARG B 1 286 ? 38.242 -13.037 49.235 1.00 15.35 253 ARG B O 1
ATOM 8535 N N . ALA B 1 287 ? 37.720 -15.087 48.503 1.00 17.70 254 ALA B N 1
ATOM 8536 C CA . ALA B 1 287 ? 37.477 -14.594 47.121 1.00 17.09 254 ALA B CA 1
ATOM 8537 C C . ALA B 1 287 ? 36.519 -13.392 47.108 1.00 17.07 254 ALA B C 1
ATOM 8538 O O . ALA B 1 287 ? 36.784 -12.382 46.421 1.00 15.78 254 ALA B O 1
ATOM 8540 N N . GLU B 1 288 ? 35.443 -13.477 47.893 1.00 18.69 255 GLU B N 1
ATOM 8541 C CA . GLU B 1 288 ? 34.396 -12.426 47.977 1.00 19.81 255 GLU B CA 1
ATOM 8542 C C . GLU B 1 288 ? 34.927 -11.091 48.510 1.00 18.27 255 GLU B C 1
ATOM 8543 O O . GLU B 1 288 ? 34.250 -10.072 48.411 1.00 19.00 255 GLU B O 1
ATOM 8549 N N . ASP B 1 289 ? 36.100 -11.086 49.113 1.00 16.53 256 ASP B N 1
ATOM 8550 C CA . ASP B 1 289 ? 36.670 -9.844 49.619 1.00 15.86 256 ASP B CA 1
ATOM 8551 C C . ASP B 1 289 ? 37.293 -9.002 48.508 1.00 14.74 256 ASP B C 1
ATOM 8552 O O . ASP B 1 289 ? 37.690 -7.855 48.767 1.00 15.32 256 ASP B O 1
ATOM 8557 N N . LEU B 1 290 ? 37.456 -9.580 47.321 1.00 13.27 257 LEU B N 1
ATOM 8558 C CA . LEU B 1 290 ? 37.901 -8.796 46.161 1.00 12.27 257 LEU B CA 1
ATOM 8559 C C . LEU B 1 290 ? 36.695 -8.021 45.642 1.00 12.27 257 LEU B C 1
ATOM 8560 O O . LEU B 1 290 ? 35.658 -8.610 45.393 1.00 12.71 257 LEU B O 1
ATOM 8565 N N . ASP B 1 291 ? 36.849 -6.704 45.471 1.00 12.10 258 ASP B N 1
ATOM 8566 C CA . ASP B 1 291 ? 35.721 -5.840 45.046 1.00 13.11 258 ASP B CA 1
ATOM 8567 C C . ASP B 1 291 ? 35.763 -5.750 43.513 1.00 12.10 258 ASP B C 1
ATOM 8568 O O . ASP B 1 291 ? 36.632 -5.051 42.941 1.00 10.70 258 ASP B O 1
ATOM 8573 N N . LEU B 1 292 ? 34.881 -6.475 42.836 1.00 11.58 259 LEU B N 1
ATOM 8574 C CA . LEU B 1 292 ? 34.897 -6.493 41.377 1.00 11.17 259 LEU B CA 1
ATOM 8575 C C . LEU B 1 292 ? 34.589 -5.150 40.760 1.00 11.75 259 LEU B C 1
ATOM 8576 O O . LEU B 1 292 ? 35.200 -4.801 39.738 1.00 11.88 259 LEU B O 1
ATOM 8581 N N . PHE B 1 293 ? 33.715 -4.374 41.378 1.00 12.67 260 PHE B N 1
ATOM 8582 C CA . PHE B 1 293 ? 33.411 -3.059 40.838 1.00 13.66 260 PHE B CA 1
ATOM 8583 C C . PHE B 1 293 ? 34.696 -2.220 40.745 1.00 13.35 260 PHE B C 1
ATOM 8584 O O . PHE B 1 293 ? 35.015 -1.668 39.687 1.00 13.52 260 PHE B O 1
ATOM 8592 N N . GLN B 1 294 ? 35.444 -2.153 41.824 1.00 12.92 261 GLN B N 1
ATOM 8593 C CA A GLN B 1 294 ? 36.701 -1.393 41.818 0.50 12.99 261 GLN B CA 1
ATOM 8594 C CA B GLN B 1 294 ? 36.707 -1.384 41.820 0.50 13.14 261 GLN B CA 1
ATOM 8595 C C . GLN B 1 294 ? 37.719 -1.968 40.847 1.00 12.11 261 GLN B C 1
ATOM 8596 O O . GLN B 1 294 ? 38.378 -1.219 40.117 1.00 12.70 261 GLN B O 1
ATOM 8607 N N . PHE B 1 295 ? 37.825 -3.287 40.793 1.00 11.00 262 PHE B N 1
ATOM 8608 C CA . PHE B 1 295 ? 38.793 -3.911 39.889 1.00 10.68 262 PHE B CA 1
ATOM 8609 C C . PHE B 1 295 ? 38.462 -3.541 38.439 1.00 11.45 262 PHE B C 1
ATOM 8610 O O . PHE B 1 295 ? 39.318 -3.167 37.671 1.00 12.17 262 PHE B O 1
ATOM 8618 N N . ASN B 1 296 ? 37.185 -3.615 38.103 1.00 11.69 263 ASN B N 1
ATOM 8619 C CA . ASN B 1 296 ? 36.746 -3.318 36.728 1.00 12.20 263 ASN B CA 1
ATOM 8620 C C . ASN B 1 296 ? 36.781 -1.820 36.382 1.00 13.64 263 ASN B C 1
ATOM 8621 O O . ASN B 1 296 ? 36.663 -1.452 35.199 1.00 14.82 263 ASN B O 1
ATOM 8626 N N . GLU B 1 297 ? 36.897 -0.972 37.406 1.00 14.50 264 GLU B N 1
ATOM 8627 C CA . GLU B 1 297 ? 37.117 0.476 37.246 1.00 16.74 264 GLU B CA 1
ATOM 8628 C C . GLU B 1 297 ? 38.597 0.817 37.126 1.00 16.77 264 GLU B C 1
ATOM 8629 O O . GLU B 1 297 ? 38.956 2.004 36.961 1.00 17.82 264 GLU B O 1
ATOM 8635 N N . GLY B 1 298 ? 39.452 -0.198 37.229 1.00 14.87 265 GLY B N 1
ATOM 8636 C CA . GLY B 1 298 ? 40.900 -0.021 37.156 1.00 15.54 265 GLY B CA 1
ATOM 8637 C C . GLY B 1 298 ? 41.559 0.385 38.462 1.00 15.92 265 GLY B C 1
ATOM 8638 O O . GLY B 1 298 ? 42.702 0.808 38.443 1.00 16.51 265 GLY B O 1
ATOM 8639 N N . GLU B 1 299 ? 40.839 0.262 39.584 1.00 15.55 266 GLU B N 1
ATOM 8640 C CA . GLU B 1 299 ? 41.354 0.645 40.891 1.00 16.45 266 GLU B CA 1
ATOM 8641 C C . GLU B 1 299 ? 41.839 -0.643 41.590 1.00 14.52 266 GLU B C 1
ATOM 8642 O O . GLU B 1 299 ? 41.213 -1.149 42.539 1.00 13.28 266 GLU B O 1
ATOM 8648 N N . TYR B 1 300 ? 42.927 -1.195 41.076 1.00 13.75 267 TYR B N 1
ATOM 8649 C CA . TYR B 1 300 ? 43.346 -2.525 41.441 1.00 12.84 267 TYR B CA 1
ATOM 8650 C C . TYR B 1 300 ? 43.756 -2.652 42.902 1.00 13.29 267 TYR B C 1
ATOM 8651 O O . TYR B 1 300 ? 43.417 -3.661 43.529 1.00 12.74 267 TYR B O 1
ATOM 8660 N N . GLU B 1 301 ? 44.437 -1.641 43.442 1.00 15.89 268 GLU B N 1
ATOM 8661 C CA . GLU B 1 301 ? 44.913 -1.690 44.815 1.00 16.81 268 GLU B CA 1
ATOM 8662 C C . GLU B 1 301 ? 43.759 -1.633 45.789 1.00 16.02 268 GLU B C 1
ATOM 8663 O O . GLU B 1 301 ? 43.710 -2.419 46.714 1.00 14.75 268 GLU B O 1
ATOM 8669 N N . LEU B 1 302 ? 42.821 -0.733 45.536 1.00 16.20 269 LEU B N 1
ATOM 8670 C CA . LEU B 1 302 ? 41.606 -0.637 46.322 1.00 16.59 269 LEU B CA 1
ATOM 8671 C C . LEU B 1 302 ? 40.819 -1.928 46.257 1.00 14.83 269 LEU B C 1
ATOM 8672 O O . LEU B 1 302 ? 40.354 -2.418 47.288 1.00 14.38 269 LEU B O 1
ATOM 8677 N N . ALA B 1 303 ? 40.669 -2.495 45.055 1.00 13.24 270 ALA B N 1
ATOM 8678 C CA . ALA B 1 303 ? 39.886 -3.710 44.904 1.00 12.25 270 ALA B CA 1
ATOM 8679 C C . ALA B 1 303 ? 40.375 -4.852 45.764 1.00 11.96 270 ALA B C 1
ATOM 8680 O O . ALA B 1 303 ? 39.565 -5.628 46.280 1.00 11.47 270 ALA B O 1
ATOM 8682 N N . ALA B 1 304 ? 41.695 -4.975 45.856 1.00 11.46 271 ALA B N 1
ATOM 8683 C CA . ALA B 1 304 ? 42.357 -6.115 46.492 1.00 11.35 271 ALA B CA 1
ATOM 8684 C C . ALA B 1 304 ? 42.952 -5.736 47.850 1.00 11.48 271 ALA B C 1
ATOM 8685 O O . ALA B 1 304 ? 43.834 -6.434 48.380 1.00 10.74 271 ALA B O 1
ATOM 8687 N N . GLN B 1 305 ? 42.475 -4.647 48.415 1.00 12.53 272 GLN B N 1
ATOM 8688 C CA . GLN B 1 305 ? 43.081 -4.136 49.660 1.00 13.14 272 GLN B CA 1
ATOM 8689 C C . GLN B 1 305 ? 42.992 -5.151 50.829 1.00 12.57 272 GLN B C 1
ATOM 8690 O O . GLN B 1 305 ? 43.964 -5.294 51.570 1.00 11.06 272 GLN B O 1
ATOM 8696 N N . LEU B 1 306 ? 41.900 -5.900 50.947 1.00 12.34 273 LEU B N 1
ATOM 8697 C CA . LEU B 1 306 ? 41.840 -6.914 52.025 1.00 12.98 273 LEU B CA 1
ATOM 8698 C C . LEU B 1 306 ? 42.819 -8.076 51.774 1.00 11.87 273 LEU B C 1
ATOM 8699 O O . LEU B 1 306 ? 43.492 -8.547 52.711 1.00 11.57 273 LEU B O 1
ATOM 8704 N N . HIS B 1 307 ? 42.940 -8.521 50.518 1.00 11.27 274 HIS B N 1
ATOM 8705 C CA A HIS B 1 307 ? 43.938 -9.524 50.144 0.50 10.94 274 HIS B CA 1
ATOM 8706 C CA B HIS B 1 307 ? 43.957 -9.534 50.156 0.50 11.53 274 HIS B CA 1
ATOM 8707 C C . HIS B 1 307 ? 45.329 -9.025 50.487 1.00 11.02 274 HIS B C 1
ATOM 8708 O O . HIS B 1 307 ? 46.151 -9.774 51.057 1.00 11.01 274 HIS B O 1
ATOM 8721 N N . SER B 1 308 ? 45.595 -7.756 50.172 1.00 11.22 275 SER B N 1
ATOM 8722 C CA . SER B 1 308 ? 46.900 -7.155 50.462 1.00 11.91 275 SER B CA 1
ATOM 8723 C C . SER B 1 308 ? 47.179 -7.163 51.999 1.00 11.50 275 SER B C 1
ATOM 8724 O O . SER B 1 308 ? 48.274 -7.527 52.448 1.00 10.68 275 SER B O 1
ATOM 8727 N N . ARG B 1 309 ? 46.199 -6.732 52.757 1.00 12.00 276 ARG B N 1
ATOM 8728 C CA . ARG B 1 309 ? 46.367 -6.659 54.239 1.00 13.16 276 ARG B CA 1
ATOM 8729 C C . ARG B 1 309 ? 46.534 -8.060 54.843 1.00 13.14 276 ARG B C 1
ATOM 8730 O O . ARG B 1 309 ? 47.345 -8.265 55.752 1.00 13.26 276 ARG B O 1
ATOM 8738 N N . ALA B 1 310 ? 45.866 -9.049 54.261 1.00 12.67 277 ALA B N 1
ATOM 8739 C CA . ALA B 1 310 ? 46.037 -10.448 54.649 1.00 12.76 277 ALA B CA 1
ATOM 8740 C C . ALA B 1 310 ? 47.441 -10.965 54.314 1.00 12.58 277 ALA B C 1
ATOM 8741 O O . ALA B 1 310 ? 48.142 -11.518 55.188 1.00 13.23 277 ALA B O 1
ATOM 8743 N N . GLN B 1 311 ? 47.901 -10.718 53.093 1.00 12.68 278 GLN B N 1
ATOM 8744 C CA A GLN B 1 311 ? 49.225 -11.183 52.678 0.50 12.61 278 GLN B CA 1
ATOM 8745 C CA B GLN B 1 311 ? 49.220 -11.137 52.650 0.50 12.68 278 GLN B CA 1
ATOM 8746 C C . GLN B 1 311 ? 50.346 -10.566 53.505 1.00 11.74 278 GLN B C 1
ATOM 8747 O O . GLN B 1 311 ? 51.346 -11.242 53.775 1.00 11.25 278 GLN B O 1
ATOM 8758 N N . GLN B 1 312 ? 50.178 -9.325 53.915 1.00 10.27 279 GLN B N 1
ATOM 8759 C CA . GLN B 1 312 ? 51.186 -8.620 54.698 1.00 9.70 279 GLN B CA 1
ATOM 8760 C C . GLN B 1 312 ? 51.516 -9.379 55.982 1.00 9.44 279 GLN B C 1
ATOM 8761 O O . GLN B 1 312 ? 52.645 -9.393 56.419 1.00 9.63 279 GLN B O 1
ATOM 8767 N N . ILE B 1 313 ? 50.521 -9.993 56.590 1.00 9.43 280 ILE B N 1
ATOM 8768 C CA . ILE B 1 313 ? 50.693 -10.669 57.881 1.00 9.80 280 ILE B CA 1
ATOM 8769 C C . ILE B 1 313 ? 51.753 -11.756 57.822 1.00 10.07 280 ILE B C 1
ATOM 8770 O O . ILE B 1 313 ? 52.545 -11.924 58.765 1.00 10.45 280 ILE B O 1
ATOM 8775 N N . CYS B 1 314 ? 51.805 -12.478 56.721 1.00 10.10 281 CYS B N 1
ATOM 8776 C CA . CYS B 1 314 ? 52.736 -13.611 56.614 1.00 10.99 281 CYS B CA 1
ATOM 8777 C C . CYS B 1 314 ? 53.872 -13.349 55.628 1.00 10.77 281 CYS B C 1
ATOM 8778 O O . CYS B 1 314 ? 54.499 -14.295 55.148 1.00 11.70 281 CYS B O 1
ATOM 8781 N N . THR B 1 315 ? 54.118 -12.088 55.269 1.00 9.64 282 THR B N 1
ATOM 8782 C CA . THR B 1 315 ? 55.207 -11.802 54.343 1.00 10.11 282 THR B CA 1
ATOM 8783 C C . THR B 1 315 ? 56.612 -12.066 54.926 1.00 10.29 282 THR B C 1
ATOM 8784 O O . THR B 1 315 ? 57.331 -12.934 54.443 1.00 11.27 282 THR B O 1
ATOM 8788 N N . VAL B 1 316 ? 56.972 -11.333 55.979 1.00 9.83 283 VAL B N 1
ATOM 8789 C CA . VAL B 1 316 ? 58.226 -11.518 56.681 1.00 10.37 283 VAL B CA 1
ATOM 8790 C C . VAL B 1 316 ? 58.083 -11.537 58.190 1.00 10.28 283 VAL B C 1
ATOM 8791 O O . VAL B 1 316 ? 57.140 -10.997 58.782 1.00 9.65 283 VAL B O 1
ATOM 8795 N N . LEU B 1 317 ? 59.079 -12.133 58.808 1.00 11.83 284 LEU B N 1
ATOM 8796 C CA . LEU B 1 317 ? 59.329 -11.987 60.246 1.00 12.53 284 LEU B CA 1
ATOM 8797 C C . LEU B 1 317 ? 59.709 -10.564 60.614 1.00 12.21 284 LEU B C 1
ATOM 8798 O O . LEU B 1 317 ? 60.443 -9.902 59.905 1.00 12.53 284 LEU B O 1
ATOM 8803 N N . TYR B 1 318 ? 59.253 -10.145 61.772 1.00 12.30 285 TYR B N 1
ATOM 8804 C CA . TYR B 1 318 ? 59.657 -8.879 62.391 1.00 12.56 285 TYR B CA 1
ATOM 8805 C C . TYR B 1 318 ? 59.666 -7.734 61.391 1.00 11.99 285 TYR B C 1
ATOM 8806 O O . TYR B 1 318 ? 60.686 -7.088 61.181 1.00 12.50 285 TYR B O 1
ATOM 8815 N N . PRO B 1 319 ? 58.529 -7.486 60.753 1.00 10.94 286 PRO B N 1
ATOM 8816 C CA . PRO B 1 319 ? 58.480 -6.367 59.793 1.00 11.21 286 PRO B CA 1
ATOM 8817 C C . PRO B 1 319 ? 58.908 -5.073 60.480 1.00 11.64 286 PRO B C 1
ATOM 8818 O O . PRO B 1 319 ? 58.556 -4.842 61.662 1.00 11.40 286 PRO B O 1
ATOM 8822 N N . GLY B 1 320 ? 59.647 -4.238 59.750 1.00 12.17 287 GLY B N 1
ATOM 8823 C CA . GLY B 1 320 ? 60.200 -3.013 60.311 1.00 13.22 287 GLY B CA 1
ATOM 8824 C C . GLY B 1 320 ? 59.102 -2.159 60.921 1.00 13.51 287 GLY B C 1
ATOM 8825 O O . GLY B 1 320 ? 58.046 -1.977 60.315 1.00 12.99 287 GLY B O 1
ATOM 8826 N N . ASP B 1 321 ? 59.364 -1.641 62.117 1.00 14.55 288 ASP B N 1
ATOM 8827 C CA . ASP B 1 321 ? 58.320 -0.958 62.853 1.00 15.88 288 ASP B CA 1
ATOM 8828 C C . ASP B 1 321 ? 58.677 0.435 63.319 1.00 17.04 288 ASP B C 1
ATOM 8829 O O . ASP B 1 321 ? 58.198 0.876 64.345 1.00 16.65 288 ASP B O 1
ATOM 8834 N N . ALA B 1 322 ? 59.464 1.157 62.531 1.00 17.81 289 ALA B N 1
ATOM 8835 C CA . ALA B 1 322 ? 59.760 2.537 62.893 1.00 19.73 289 ALA B CA 1
ATOM 8836 C C . ALA B 1 322 ? 58.517 3.417 62.629 1.00 20.79 289 ALA B C 1
ATOM 8837 O O . ALA B 1 322 ? 58.371 4.477 63.246 1.00 22.64 289 ALA B O 1
ATOM 8839 N N . THR B 1 323 ? 57.624 2.965 61.757 1.00 20.16 290 THR B N 1
ATOM 8840 C CA . THR B 1 323 ? 56.402 3.692 61.393 1.00 21.36 290 THR B CA 1
ATOM 8841 C C . THR B 1 323 ? 55.163 3.072 62.080 1.00 20.69 290 THR B C 1
ATOM 8842 O O . THR B 1 323 ? 55.205 1.927 62.507 1.00 18.65 290 THR B O 1
ATOM 8846 N N . GLU B 1 324 ? 54.098 3.852 62.179 1.00 22.33 291 GLU B N 1
ATOM 8847 C CA . GLU B 1 324 ? 52.813 3.351 62.679 1.00 22.87 291 GLU B CA 1
ATOM 8848 C C . GLU B 1 324 ? 52.336 2.145 61.906 1.00 20.71 291 GLU B C 1
ATOM 8849 O O . GLU B 1 324 ? 51.845 1.192 62.500 1.00 18.75 291 GLU B O 1
ATOM 8855 N N . ASN B 1 325 ? 52.449 2.168 60.566 1.00 19.49 292 ASN B N 1
ATOM 8856 C CA . ASN B 1 325 ? 52.035 1.017 59.757 1.00 18.19 292 ASN B CA 1
ATOM 8857 C C . ASN B 1 325 ? 52.723 -0.251 60.206 1.00 15.57 292 ASN B C 1
ATOM 8858 O O . ASN B 1 325 ? 52.087 -1.302 60.320 1.00 14.31 292 ASN B O 1
ATOM 8863 N N . GLY B 1 326 ? 54.020 -0.162 60.434 1.00 14.29 293 GLY B N 1
ATOM 8864 C CA . GLY B 1 326 ? 54.830 -1.319 60.832 1.00 12.48 293 GLY B CA 1
ATOM 8865 C C . GLY B 1 326 ? 54.507 -1.784 62.241 1.00 11.82 293 GLY B C 1
ATOM 8866 O O . GLY B 1 326 ? 54.506 -2.964 62.507 1.00 10.29 293 GLY B O 1
ATOM 8867 N N . LYS B 1 327 ? 54.279 -0.839 63.149 1.00 12.40 294 LYS B N 1
ATOM 8868 C CA . LYS B 1 327 ? 53.868 -1.223 64.515 1.00 12.60 294 LYS B CA 1
ATOM 8869 C C . LYS B 1 327 ? 52.545 -1.983 64.471 1.00 12.15 294 LYS B C 1
ATOM 8870 O O . LYS B 1 327 ? 52.382 -3.014 65.114 1.00 11.62 294 LYS B O 1
ATOM 8876 N N . LEU B 1 328 ? 51.588 -1.445 63.732 1.00 12.38 295 LEU B N 1
ATOM 8877 C CA . LEU B 1 328 ? 50.321 -2.109 63.621 1.00 11.41 295 LEU B CA 1
ATOM 8878 C C . LEU B 1 328 ? 50.480 -3.508 63.016 1.00 10.74 295 LEU B C 1
ATOM 8879 O O . LEU B 1 328 ? 49.845 -4.416 63.475 1.00 9.74 295 LEU B O 1
ATOM 8884 N N . LEU B 1 329 ? 51.316 -3.643 61.988 1.00 11.44 296 LEU B N 1
ATOM 8885 C CA . LEU B 1 329 ? 51.508 -4.965 61.349 1.00 11.12 296 LEU B CA 1
ATOM 8886 C C . LEU B 1 329 ? 52.124 -5.963 62.316 1.00 10.86 296 LEU B C 1
ATOM 8887 O O . LEU B 1 329 ? 51.659 -7.091 62.434 1.00 9.76 296 LEU B O 1
ATOM 8892 N N . ARG B 1 330 ? 53.101 -5.517 63.130 1.00 11.75 297 ARG B N 1
ATOM 8893 C CA . ARG B 1 330 ? 53.629 -6.406 64.150 1.00 11.73 297 ARG B CA 1
ATOM 8894 C C . ARG B 1 330 ? 52.575 -6.880 65.114 1.00 10.66 297 ARG B C 1
ATOM 8895 O O . ARG B 1 330 ? 52.511 -8.064 65.480 1.00 10.01 297 ARG B O 1
ATOM 8903 N N . LEU B 1 331 ? 51.720 -5.947 65.563 1.00 10.51 298 LEU B N 1
ATOM 8904 C CA . LEU B 1 331 ? 50.637 -6.351 66.461 1.00 9.87 298 LEU B CA 1
ATOM 8905 C C . LEU B 1 331 ? 49.626 -7.267 65.767 1.00 8.90 298 LEU B C 1
ATOM 8906 O O . LEU B 1 331 ? 49.163 -8.235 66.385 1.00 8.42 298 LEU B O 1
ATOM 8911 N N . LYS B 1 332 ? 49.336 -7.011 64.503 1.00 9.47 299 LYS B N 1
ATOM 8912 C CA . LYS B 1 332 ? 48.430 -7.901 63.734 1.00 9.06 299 LYS B CA 1
ATOM 8913 C C . LYS B 1 332 ? 48.986 -9.310 63.675 1.00 8.73 299 LYS B C 1
ATOM 8914 O O . LYS B 1 332 ? 48.257 -10.266 63.883 1.00 8.32 299 LYS B O 1
ATOM 8920 N N . GLN B 1 333 ? 50.296 -9.452 63.439 1.00 8.91 300 GLN B N 1
ATOM 8921 C CA . GLN B 1 333 ? 50.889 -10.796 63.374 1.00 8.76 300 GLN B CA 1
ATOM 8922 C C . GLN B 1 333 ? 50.747 -11.542 64.706 1.00 8.24 300 GLN B C 1
ATOM 8923 O O . GLN B 1 333 ? 50.369 -12.727 64.752 1.00 7.95 300 GLN B O 1
ATOM 8929 N N . GLN B 1 334 ? 51.037 -10.838 65.816 1.00 8.48 301 GLN B N 1
ATOM 8930 C CA . GLN B 1 334 ? 50.934 -11.404 67.124 1.00 8.46 301 GLN B CA 1
ATOM 8931 C C . GLN B 1 334 ? 49.509 -11.790 67.438 1.00 8.22 301 GLN B C 1
ATOM 8932 O O . GLN B 1 334 ? 49.248 -12.923 67.886 1.00 8.22 301 GLN B O 1
ATOM 8938 N N . PHE B 1 335 ? 48.587 -10.881 67.168 1.00 8.20 302 PHE B N 1
ATOM 8939 C CA . PHE B 1 335 ? 47.176 -11.193 67.435 1.00 8.05 302 PHE B CA 1
ATOM 8940 C C . PHE B 1 335 ? 46.663 -12.373 66.600 1.00 8.16 302 PHE B C 1
ATOM 8941 O O . PHE B 1 335 ? 45.929 -13.260 67.086 1.00 7.58 302 PHE B O 1
ATOM 8949 N N . PHE B 1 336 ? 47.021 -12.366 65.324 1.00 8.57 303 PHE B N 1
ATOM 8950 C CA . PHE B 1 336 ? 46.629 -13.420 64.406 1.00 8.97 303 PHE B CA 1
ATOM 8951 C C . PHE B 1 336 ? 47.089 -14.798 64.939 1.00 9.40 303 PHE B C 1
ATOM 8952 O O . PHE B 1 336 ? 46.258 -15.728 65.030 1.00 9.34 303 PHE B O 1
ATOM 8960 N N . LEU B 1 337 ? 48.359 -14.926 65.322 1.00 9.52 304 LEU B N 1
ATOM 8961 C CA . LEU B 1 337 ? 48.860 -16.166 65.905 1.00 9.75 304 LEU B CA 1
ATOM 8962 C C . LEU B 1 337 ? 48.026 -16.566 67.126 1.00 9.53 304 LEU B C 1
ATOM 8963 O O . LEU B 1 337 ? 47.553 -17.725 67.235 1.00 10.22 304 LEU B O 1
ATOM 8968 N N . CYS B 1 338 ? 47.814 -15.621 68.030 1.00 8.86 305 CYS B N 1
ATOM 8969 C CA . CYS B 1 338 ? 47.125 -15.935 69.278 1.00 9.09 305 CYS B CA 1
ATOM 8970 C C . CYS B 1 338 ? 45.654 -16.325 69.064 1.00 8.78 305 CYS B C 1
ATOM 8971 O O . CYS B 1 338 ? 45.149 -17.310 69.640 1.00 8.78 305 CYS B O 1
ATOM 8974 N N . SER B 1 339 ? 44.955 -15.519 68.282 1.00 8.38 306 SER B N 1
ATOM 8975 C CA . SER B 1 339 ? 43.529 -15.739 68.084 1.00 8.23 306 SER B CA 1
ATOM 8976 C C . SER B 1 339 ? 43.231 -17.048 67.316 1.00 8.49 306 SER B C 1
ATOM 8977 O O . SER B 1 339 ? 42.359 -17.819 67.696 1.00 8.79 306 SER B O 1
ATOM 8980 N N . ALA B 1 340 ? 43.949 -17.291 66.226 1.00 8.09 307 ALA B N 1
ATOM 8981 C CA . ALA B 1 340 ? 43.722 -18.494 65.458 1.00 8.53 307 ALA B CA 1
ATOM 8982 C C . ALA B 1 340 ? 44.042 -19.709 66.346 1.00 8.44 307 ALA B C 1
ATOM 8983 O O . ALA B 1 340 ? 43.270 -20.679 66.385 1.00 8.95 307 ALA B O 1
ATOM 8985 N N . SER B 1 341 ? 45.171 -19.664 67.037 1.00 7.90 308 SER B N 1
ATOM 8986 C CA . SER B 1 341 ? 45.603 -20.804 67.828 1.00 8.37 308 SER B CA 1
ATOM 8987 C C . SER B 1 341 ? 44.631 -21.100 68.947 1.00 8.36 308 SER B C 1
ATOM 8988 O O . SER B 1 341 ? 44.232 -22.230 69.159 1.00 8.72 308 SER B O 1
ATOM 8991 N N . LEU B 1 342 ? 44.198 -20.073 69.673 1.00 8.44 309 LEU B N 1
ATOM 8992 C CA . LEU B 1 342 ? 43.287 -20.307 70.800 1.00 8.76 309 LEU B CA 1
ATOM 8993 C C . LEU B 1 342 ? 41.920 -20.818 70.324 1.00 9.50 309 LEU B C 1
ATOM 8994 O O . LEU B 1 342 ? 41.294 -21.675 70.957 1.00 9.66 309 LEU B O 1
ATOM 8999 N N . GLN B 1 343 ? 41.436 -20.327 69.180 1.00 9.51 310 GLN B N 1
ATOM 9000 C CA . GLN B 1 343 ? 40.195 -20.838 68.626 1.00 10.23 310 GLN B CA 1
ATOM 9001 C C . GLN B 1 343 ? 40.284 -22.329 68.308 1.00 10.41 310 GLN B C 1
ATOM 9002 O O . GLN B 1 343 ? 39.364 -23.086 68.595 1.00 11.14 310 GLN B O 1
ATOM 9008 N N . ASP B 1 344 ? 41.422 -22.724 67.741 1.00 9.90 311 ASP B N 1
ATOM 9009 C CA . ASP B 1 344 ? 41.680 -24.108 67.421 1.00 10.38 311 ASP B CA 1
ATOM 9010 C C . ASP B 1 344 ? 41.749 -24.969 68.697 1.00 10.32 311 ASP B C 1
ATOM 9011 O O . ASP B 1 344 ? 41.205 -26.070 68.730 1.00 11.13 311 ASP B O 1
ATOM 9016 N N . ILE B 1 345 ? 42.467 -24.474 69.698 1.00 9.69 312 ILE B N 1
ATOM 9017 C CA . ILE B 1 345 ? 42.665 -25.169 70.986 1.00 9.80 312 ILE B CA 1
ATOM 9018 C C . ILE B 1 345 ? 41.319 -25.397 71.653 1.00 10.55 312 ILE B C 1
ATOM 9019 O O . ILE B 1 345 ? 41.015 -26.515 72.127 1.00 10.60 312 ILE B O 1
ATOM 9024 N N . ILE B 1 346 ? 40.497 -24.347 71.696 1.00 10.68 313 ILE B N 1
ATOM 9025 C CA . ILE B 1 346 ? 39.153 -24.478 72.300 1.00 11.96 313 ILE B CA 1
ATOM 9026 C C . ILE B 1 346 ? 38.320 -25.475 71.531 1.00 12.98 313 ILE B C 1
ATOM 9027 O O . ILE B 1 346 ? 37.609 -26.329 72.128 1.00 14.20 313 ILE B O 1
ATOM 9032 N N . SER B 1 347 ? 38.364 -25.418 70.193 1.00 13.39 314 SER B N 1
ATOM 9033 C CA . SER B 1 347 ? 37.639 -26.373 69.394 1.00 14.43 314 SER B CA 1
ATOM 9034 C C . SER B 1 347 ? 38.045 -27.805 69.709 1.00 14.75 314 SER B C 1
ATOM 9035 O O . SER B 1 347 ? 37.186 -28.709 69.792 1.00 15.23 314 SER B O 1
ATOM 9038 N N . ARG B 1 348 ? 39.344 -28.012 69.910 1.00 13.41 315 ARG B N 1
ATOM 9039 C CA . ARG B 1 348 ? 39.850 -29.381 70.181 1.00 13.65 315 ARG B CA 1
ATOM 9040 C C . ARG B 1 348 ? 39.430 -29.850 71.572 1.00 14.04 315 ARG B C 1
ATOM 9041 O O . ARG B 1 348 ? 39.056 -31.021 71.733 1.00 15.25 315 ARG B O 1
ATOM 9049 N N . PHE B 1 349 ? 39.488 -28.956 72.551 1.00 13.54 316 PHE B N 1
ATOM 9050 C CA . PHE B 1 349 ? 38.984 -29.248 73.908 1.00 14.46 316 PHE B CA 1
ATOM 9051 C C . PHE B 1 349 ? 37.560 -29.783 73.858 1.00 16.04 316 PHE B C 1
ATOM 9052 O O . PHE B 1 349 ? 37.262 -30.816 74.428 1.00 16.90 316 PHE B O 1
ATOM 9060 N N . HIS B 1 350 ? 36.682 -29.102 73.130 1.00 16.51 317 HIS B N 1
ATOM 9061 C CA . HIS B 1 350 ? 35.304 -29.592 72.990 1.00 18.62 317 HIS B CA 1
ATOM 9062 C C . HIS B 1 350 ? 35.131 -30.872 72.204 1.00 19.18 317 HIS B C 1
ATOM 9063 O O . HIS B 1 350 ? 34.290 -31.723 72.550 1.00 20.36 317 HIS B O 1
ATOM 9070 N N . GLU B 1 351 ? 35.915 -31.053 71.147 1.00 18.35 318 GLU B N 1
ATOM 9071 C CA . GLU B 1 351 ? 35.743 -32.214 70.286 1.00 19.85 318 GLU B CA 1
ATOM 9072 C C . GLU B 1 351 ? 36.109 -33.518 71.014 1.00 20.18 318 GLU B C 1
ATOM 9073 O O . GLU B 1 351 ? 35.640 -34.592 70.632 1.00 21.25 318 GLU B O 1
ATOM 9079 N N . ARG B 1 352 ? 36.906 -33.406 72.081 1.00 19.01 319 ARG B N 1
ATOM 9080 C CA . ARG B 1 352 ? 37.303 -34.563 72.876 1.00 20.19 319 ARG B CA 1
ATOM 9081 C C . ARG B 1 352 ? 36.282 -34.942 73.942 1.00 22.63 319 ARG B C 1
ATOM 9082 O O . ARG B 1 352 ? 36.466 -35.960 74.620 1.00 23.52 319 ARG B O 1
ATOM 9090 N N . SER B 1 353 ? 35.224 -34.144 74.077 1.00 24.52 320 SER B N 1
ATOM 9091 C CA . SER B 1 353 ? 34.126 -34.461 74.990 1.00 28.63 320 SER B CA 1
ATOM 9092 C C . SER B 1 353 ? 33.451 -35.759 74.594 1.00 32.39 320 SER B C 1
ATOM 9093 O O . SER B 1 353 ? 33.296 -36.066 73.417 1.00 33.79 320 SER B O 1
ATOM 9096 N N . THR B 1 354 ? 33.013 -36.536 75.575 1.00 37.18 321 THR B N 1
ATOM 9097 C CA . THR B 1 354 ? 32.292 -37.781 75.289 1.00 41.91 321 THR B CA 1
ATOM 9098 C C . THR B 1 354 ? 30.782 -37.682 75.531 1.00 45.74 321 THR B C 1
ATOM 9099 O O . THR B 1 354 ? 30.074 -38.672 75.379 1.00 49.16 321 THR B O 1
ATOM 9103 N N . THR B 1 355 ? 30.282 -36.502 75.897 1.00 47.59 322 THR B N 1
ATOM 9104 C CA . THR B 1 355 ? 28.900 -36.356 76.411 1.00 51.93 322 THR B CA 1
ATOM 9105 C C . THR B 1 355 ? 27.998 -35.605 75.437 1.00 52.87 322 THR B C 1
ATOM 9106 O O . THR B 1 355 ? 28.490 -34.889 74.570 1.00 54.26 322 THR B O 1
ATOM 9110 N N . SER B 1 358 ? 27.913 -30.641 76.352 1.00 45.53 325 SER B N 1
ATOM 9111 C CA . SER B 1 358 ? 29.228 -30.001 76.152 1.00 43.96 325 SER B CA 1
ATOM 9112 C C . SER B 1 358 ? 29.955 -29.865 77.489 1.00 40.48 325 SER B C 1
ATOM 9113 O O . SER B 1 358 ? 29.315 -29.756 78.540 1.00 42.37 325 SER B O 1
ATOM 9116 N N . ARG B 1 359 ? 31.292 -29.875 77.450 1.00 35.42 326 ARG B N 1
ATOM 9117 C CA . ARG B 1 359 ? 32.057 -30.126 78.671 1.00 31.99 326 ARG B CA 1
ATOM 9118 C C . ARG B 1 359 ? 32.256 -28.879 79.528 1.00 28.95 326 ARG B C 1
ATOM 9119 O O . ARG B 1 359 ? 32.228 -27.753 79.018 1.00 29.25 326 ARG B O 1
ATOM 9127 N N . LYS B 1 360 ? 32.474 -29.085 80.828 1.00 27.86 327 LYS B N 1
ATOM 9128 C CA . LYS B 1 360 ? 32.586 -27.989 81.780 1.00 26.14 327 LYS B CA 1
ATOM 9129 C C . LYS B 1 360 ? 33.850 -27.177 81.537 1.00 23.12 327 LYS B C 1
ATOM 9130 O O . LYS B 1 360 ? 34.933 -27.736 81.327 1.00 21.55 327 LYS B O 1
ATOM 9133 N N . TRP B 1 361 ? 33.716 -25.859 81.574 1.00 21.40 328 TRP B N 1
ATOM 9134 C CA . TRP B 1 361 ? 34.848 -25.008 81.394 1.00 19.57 328 TRP B CA 1
ATOM 9135 C C . TRP B 1 361 ? 35.867 -25.126 82.497 1.00 18.99 328 TRP B C 1
ATOM 9136 O O . TRP B 1 361 ? 37.056 -24.865 82.264 1.00 17.48 328 TRP B O 1
ATOM 9147 N N . SER B 1 362 ? 35.423 -25.528 83.684 1.00 20.19 329 SER B N 1
ATOM 9148 C CA . SER B 1 362 ? 36.360 -25.794 84.774 1.00 20.46 329 SER B CA 1
ATOM 9149 C C . SER B 1 362 ? 37.434 -26.822 84.392 1.00 19.76 329 SER B C 1
ATOM 9150 O O . SER B 1 362 ? 38.487 -26.850 85.008 1.00 19.61 329 SER B O 1
ATOM 9153 N N . GLU B 1 363 ? 37.161 -27.688 83.420 1.00 19.78 330 GLU B N 1
ATOM 9154 C CA . GLU B 1 363 ? 38.146 -28.692 82.996 1.00 19.41 330 GLU B CA 1
ATOM 9155 C C . GLU B 1 363 ? 39.275 -28.077 82.149 1.00 17.03 330 GLU B C 1
ATOM 9156 O O . GLU B 1 363 ? 40.321 -28.686 81.974 1.00 15.61 330 GLU B O 1
ATOM 9162 N N . PHE B 1 364 ? 39.041 -26.878 81.627 1.00 15.59 331 PHE B N 1
ATOM 9163 C CA . PHE B 1 364 ? 39.925 -26.328 80.606 1.00 14.83 331 PHE B CA 1
ATOM 9164 C C . PHE B 1 364 ? 41.386 -26.233 81.069 1.00 14.08 331 PHE B C 1
ATOM 9165 O O . PHE B 1 364 ? 42.275 -26.750 80.375 1.00 13.42 331 PHE B O 1
ATOM 9173 N N . PRO B 1 365 ? 41.664 -25.597 82.228 1.00 14.41 332 PRO B N 1
ATOM 9174 C CA . PRO B 1 365 ? 43.055 -25.493 82.661 1.00 14.14 332 PRO B CA 1
ATOM 9175 C C . PRO B 1 365 ? 43.637 -26.844 83.121 1.00 15.08 332 PRO B C 1
ATOM 9176 O O . PRO B 1 365 ? 44.865 -26.984 83.235 1.00 16.19 332 PRO B O 1
ATOM 9180 N N . SER B 1 366 ? 42.786 -27.839 83.341 1.00 15.37 333 SER B N 1
ATOM 9181 C CA . SER B 1 366 ? 43.250 -29.184 83.607 1.00 16.08 333 SER B CA 1
ATOM 9182 C C . SER B 1 366 ? 43.548 -29.971 82.335 1.00 14.87 333 SER B C 1
ATOM 9183 O O . SER B 1 366 ? 44.080 -31.086 82.417 1.00 15.67 333 SER B O 1
ATOM 9186 N N . LYS B 1 367 ? 43.167 -29.427 81.180 1.00 13.90 334 LYS B N 1
ATOM 9187 C CA . LYS B 1 367 ? 43.305 -30.104 79.905 1.00 13.47 334 LYS B CA 1
ATOM 9188 C C . LYS B 1 367 ? 44.135 -29.339 78.872 1.00 12.20 334 LYS B C 1
ATOM 9189 O O . LYS B 1 367 ? 44.423 -29.892 77.789 1.00 11.99 334 LYS B O 1
ATOM 9195 N N . VAL B 1 368 ? 44.450 -28.081 79.171 1.00 11.37 335 VAL B N 1
ATOM 9196 C CA . VAL B 1 368 ? 45.173 -27.199 78.270 1.00 10.71 335 VAL B CA 1
ATOM 9197 C C . VAL B 1 368 ? 46.248 -26.418 79.027 1.00 10.46 335 VAL B C 1
ATOM 9198 O O . VAL B 1 368 ? 45.973 -25.833 80.075 1.00 11.21 335 VAL B O 1
ATOM 9202 N N . ALA B 1 369 ? 47.447 -26.389 78.450 1.00 10.32 336 ALA B N 1
ATOM 9203 C CA . ALA B 1 369 ? 48.534 -25.486 78.867 1.00 9.75 336 ALA B CA 1
ATOM 9204 C C . ALA B 1 369 ? 48.916 -24.687 77.643 1.00 9.73 336 ALA B C 1
ATOM 9205 O O . ALA B 1 369 ? 49.087 -25.238 76.583 1.00 9.96 336 ALA B O 1
ATOM 9207 N N . VAL B 1 370 ? 49.089 -23.379 77.794 1.00 9.82 337 VAL B N 1
ATOM 9208 C CA . VAL B 1 370 ? 49.549 -22.516 76.709 1.00 9.24 337 VAL B CA 1
ATOM 9209 C C . VAL B 1 370 ? 50.849 -21.840 77.163 1.00 9.33 337 VAL B C 1
ATOM 9210 O O . VAL B 1 370 ? 50.863 -21.154 78.187 1.00 10.82 337 VAL B O 1
ATOM 9214 N N . GLN B 1 371 ? 51.939 -22.069 76.452 1.00 9.15 338 GLN B N 1
ATOM 9215 C CA . GLN B 1 371 ? 53.233 -21.505 76.783 1.00 9.59 338 GLN B CA 1
ATOM 9216 C C . GLN B 1 371 ? 53.543 -20.359 75.831 1.00 9.68 338 GLN B C 1
ATOM 9217 O O . GLN B 1 371 ? 53.494 -20.538 74.622 1.00 10.01 338 GLN B O 1
ATOM 9223 N N . MET B 1 372 ? 53.808 -19.180 76.388 1.00 10.05 339 MET B N 1
ATOM 9224 C CA . MET B 1 372 ? 54.204 -18.006 75.592 1.00 10.40 339 MET B CA 1
ATOM 9225 C C . MET B 1 372 ? 55.711 -17.946 75.566 1.00 10.61 339 MET B C 1
ATOM 9226 O O . MET B 1 372 ? 56.355 -17.757 76.608 1.00 10.78 339 MET B O 1
ATOM 9231 N N . ASN B 1 373 ? 56.282 -18.125 74.361 1.00 10.72 340 ASN B N 1
ATOM 9232 C CA . ASN B 1 373 ? 57.721 -17.987 74.080 1.00 11.41 340 ASN B CA 1
ATOM 9233 C C . ASN B 1 373 ? 58.012 -16.494 73.911 1.00 12.18 340 ASN B C 1
ATOM 9234 O O . ASN B 1 373 ? 57.679 -15.919 72.873 1.00 11.75 340 ASN B O 1
ATOM 9239 N N . ASP B 1 374 ? 58.596 -15.860 74.935 1.00 12.65 341 ASP B N 1
ATOM 9240 C CA . ASP B 1 374 ? 58.778 -14.424 74.987 1.00 13.38 341 ASP B CA 1
ATOM 9241 C C . ASP B 1 374 ? 57.390 -13.715 75.100 1.00 12.23 341 ASP B C 1
ATOM 9242 O O . ASP B 1 374 ? 56.351 -14.371 75.268 1.00 11.25 341 ASP B O 1
ATOM 9247 N N . THR B 1 375 ? 57.383 -12.381 74.961 1.00 12.45 342 THR B N 1
ATOM 9248 C CA . THR B 1 375 ? 56.156 -11.573 75.070 1.00 12.35 342 THR B CA 1
ATOM 9249 C C . THR B 1 375 ? 55.376 -11.490 73.778 1.00 12.05 342 THR B C 1
ATOM 9250 O O . THR B 1 375 ? 54.280 -10.948 73.738 1.00 11.30 342 THR B O 1
ATOM 9254 N N . HIS B 1 376 ? 55.933 -11.995 72.682 1.00 12.15 343 HIS B N 1
ATOM 9255 C CA . HIS B 1 376 ? 55.216 -11.859 71.412 1.00 12.03 343 HIS B CA 1
ATOM 9256 C C . HIS B 1 376 ? 53.815 -12.407 71.469 1.00 11.34 343 HIS B C 1
ATOM 9257 O O . HIS B 1 376 ? 52.921 -11.812 70.890 1.00 11.63 343 HIS B O 1
ATOM 9264 N N . PRO B 1 377 ? 53.571 -13.545 72.185 1.00 10.12 344 PRO B N 1
ATOM 9265 C CA . PRO B 1 377 ? 52.193 -14.046 72.307 1.00 9.54 344 PRO B CA 1
ATOM 9266 C C . PRO B 1 377 ? 51.366 -13.576 73.524 1.00 9.21 344 PRO B C 1
ATOM 9267 O O . PRO B 1 377 ? 50.400 -14.239 73.915 1.00 8.96 344 PRO B O 1
ATOM 9271 N N . THR B 1 378 ? 51.740 -12.439 74.078 1.00 9.50 345 THR B N 1
ATOM 9272 C CA . THR B 1 378 ? 51.059 -11.851 75.247 1.00 9.59 345 THR B CA 1
ATOM 9273 C C . THR B 1 378 ? 49.556 -11.698 75.021 1.00 9.26 345 THR B C 1
ATOM 9274 O O . THR B 1 378 ? 48.773 -11.916 75.941 1.00 10.16 345 THR B O 1
ATOM 9278 N N . LEU B 1 379 ? 49.157 -11.358 73.793 1.00 9.50 346 LEU B N 1
ATOM 9279 C CA . LEU B 1 379 ? 47.738 -11.183 73.495 1.00 9.30 346 LEU B CA 1
ATOM 9280 C C . LEU B 1 379 ? 46.893 -12.439 73.707 1.00 8.69 346 LEU B C 1
ATOM 9281 O O . LEU B 1 379 ? 45.666 -12.346 73.782 1.00 8.55 346 LEU B O 1
ATOM 9286 N N . ALA B 1 380 ? 47.535 -13.612 73.833 1.00 8.70 347 ALA B N 1
ATOM 9287 C CA . ALA B 1 380 ? 46.800 -14.818 74.205 1.00 8.85 347 ALA B CA 1
ATOM 9288 C C . ALA B 1 380 ? 46.018 -14.620 75.493 1.00 8.73 347 ALA B C 1
ATOM 9289 O O . ALA B 1 380 ? 44.951 -15.239 75.677 1.00 8.95 347 ALA B O 1
ATOM 9291 N N . ILE B 1 381 ? 46.531 -13.793 76.402 1.00 9.03 348 ILE B N 1
ATOM 9292 C CA . ILE B 1 381 ? 45.836 -13.559 77.699 1.00 8.95 348 ILE B CA 1
ATOM 9293 C C . ILE B 1 381 ? 44.504 -12.890 77.492 1.00 9.12 348 ILE B C 1
ATOM 9294 O O . ILE B 1 381 ? 43.455 -13.466 77.833 1.00 9.15 348 ILE B O 1
ATOM 9299 N N . PRO B 1 382 ? 44.492 -11.660 76.951 1.00 9.07 349 PRO B N 1
ATOM 9300 C CA . PRO B 1 382 ? 43.162 -11.036 76.772 1.00 9.13 349 PRO B CA 1
ATOM 9301 C C . PRO B 1 382 ? 42.298 -11.710 75.695 1.00 8.95 349 PRO B C 1
ATOM 9302 O O . PRO B 1 382 ? 41.066 -11.589 75.751 1.00 9.36 349 PRO B O 1
ATOM 9306 N N . GLU B 1 383 ? 42.933 -12.386 74.714 1.00 8.86 350 GLU B N 1
ATOM 9307 C CA . GLU B 1 383 ? 42.183 -13.115 73.697 1.00 8.78 350 GLU B CA 1
ATOM 9308 C C . GLU B 1 383 ? 41.478 -14.304 74.279 1.00 8.67 350 GLU B C 1
ATOM 9309 O O . GLU B 1 383 ? 40.319 -14.550 73.943 1.00 9.03 350 GLU B O 1
ATOM 9315 N N . LEU B 1 384 ? 42.135 -15.037 75.155 1.00 8.51 351 LEU B N 1
ATOM 9316 C CA . LEU B 1 384 ? 41.429 -16.165 75.788 1.00 8.79 351 LEU B CA 1
ATOM 9317 C C . LEU B 1 384 ? 40.291 -15.625 76.661 1.00 8.86 351 LEU B C 1
ATOM 9318 O O . LEU B 1 384 ? 39.193 -16.140 76.638 1.00 8.88 351 LEU B O 1
ATOM 9323 N N . MET B 1 385 ? 40.532 -14.533 77.373 1.00 8.70 352 MET B N 1
ATOM 9324 C CA . MET B 1 385 ? 39.442 -13.886 78.113 1.00 9.17 352 MET B CA 1
ATOM 9325 C C . MET B 1 385 ? 38.262 -13.504 77.213 1.00 9.39 352 MET B C 1
ATOM 9326 O O . MET B 1 385 ? 37.121 -13.749 77.552 1.00 9.92 352 MET B O 1
ATOM 9331 N N . ARG B 1 386 ? 38.546 -12.893 76.074 1.00 9.13 353 ARG B N 1
ATOM 9332 C CA . ARG B 1 386 ? 37.489 -12.475 75.146 1.00 9.49 353 ARG B CA 1
ATOM 9333 C C . ARG B 1 386 ? 36.673 -13.663 74.652 1.00 9.65 353 ARG B C 1
ATOM 9334 O O . ARG B 1 386 ? 35.447 -13.628 74.620 1.00 10.97 353 ARG B O 1
ATOM 9342 N N . LEU B 1 387 ? 37.369 -14.705 74.199 1.00 9.48 354 LEU B N 1
ATOM 9343 C CA . LEU B 1 387 ? 36.732 -15.889 73.664 1.00 9.68 354 LEU B CA 1
ATOM 9344 C C . LEU B 1 387 ? 35.871 -16.529 74.740 1.00 10.49 354 LEU B C 1
ATOM 9345 O O . LEU B 1 387 ? 34.769 -16.952 74.464 1.00 10.92 354 LEU B O 1
ATOM 9350 N N . LEU B 1 388 ? 36.376 -16.585 75.978 1.00 10.46 355 LEU B N 1
ATOM 9351 C CA . LEU B 1 388 ? 35.583 -17.178 77.052 1.00 11.25 355 LEU B CA 1
ATOM 9352 C C . LEU B 1 388 ? 34.378 -16.355 77.434 1.00 12.01 355 LEU B C 1
ATOM 9353 O O . LEU B 1 388 ? 33.282 -16.886 77.578 1.00 12.77 355 LEU B O 1
ATOM 9358 N N . MET B 1 389 ? 34.557 -15.037 77.564 1.00 11.67 356 MET B N 1
ATOM 9359 C CA . MET B 1 389 ? 33.477 -14.168 78.044 1.00 12.76 356 MET B CA 1
ATOM 9360 C C . MET B 1 389 ? 32.463 -13.802 76.966 1.00 13.09 356 MET B C 1
ATOM 9361 O O . MET B 1 389 ? 31.283 -13.800 77.206 1.00 13.96 356 MET B O 1
ATOM 9366 N N . ASP B 1 390 ? 32.936 -13.433 75.791 1.00 12.52 357 ASP B N 1
ATOM 9367 C CA . ASP B 1 390 ? 32.054 -12.944 74.761 1.00 13.30 357 ASP B CA 1
ATOM 9368 C C . ASP B 1 390 ? 31.489 -14.095 73.949 1.00 14.54 357 ASP B C 1
ATOM 9369 O O . ASP B 1 390 ? 30.292 -14.283 73.941 1.00 17.63 357 ASP B O 1
ATOM 9374 N N . ASP B 1 391 ? 32.337 -14.885 73.298 1.00 14.49 358 ASP B N 1
ATOM 9375 C CA . ASP B 1 391 ? 31.867 -15.975 72.449 1.00 15.65 358 ASP B CA 1
ATOM 9376 C C . ASP B 1 391 ? 31.216 -17.101 73.298 1.00 16.37 358 ASP B C 1
ATOM 9377 O O . ASP B 1 391 ? 30.269 -17.714 72.842 1.00 17.91 358 ASP B O 1
ATOM 9382 N N . ASN B 1 392 ? 31.694 -17.333 74.518 1.00 15.63 359 ASN B N 1
ATOM 9383 C CA . ASN B 1 392 ? 31.209 -18.475 75.318 1.00 16.15 359 ASN B CA 1
ATOM 9384 C C . ASN B 1 392 ? 30.490 -18.110 76.612 1.00 17.32 359 ASN B C 1
ATOM 9385 O O . ASN B 1 392 ? 30.105 -18.992 77.382 1.00 18.06 359 ASN B O 1
ATOM 9390 N N . GLY B 1 393 ? 30.265 -16.811 76.843 1.00 16.90 360 GLY B N 1
ATOM 9391 C CA . GLY B 1 393 ? 29.383 -16.362 77.899 1.00 18.04 360 GLY B CA 1
ATOM 9392 C C . GLY B 1 393 ? 29.847 -16.446 79.357 1.00 17.94 360 GLY B C 1
ATOM 9393 O O . GLY B 1 393 ? 29.029 -16.209 80.263 1.00 19.02 360 GLY B O 1
ATOM 9394 N N . LEU B 1 394 ? 31.114 -16.773 79.593 1.00 16.91 361 LEU B N 1
ATOM 9395 C CA . LEU B 1 394 ? 31.652 -16.897 80.955 1.00 17.24 361 LEU B CA 1
ATOM 9396 C C . LEU B 1 394 ? 31.709 -15.550 81.635 1.00 16.96 361 LEU B C 1
ATOM 9397 O O . LEU B 1 394 ? 31.990 -14.531 80.985 1.00 16.17 361 LEU B O 1
ATOM 9402 N N . GLY B 1 395 ? 31.488 -15.553 82.947 1.00 17.33 362 GLY B N 1
ATOM 9403 C CA . GLY B 1 395 ? 31.717 -14.347 83.738 1.00 17.05 362 GLY B CA 1
ATOM 9404 C C . GLY B 1 395 ? 33.207 -14.071 83.877 1.00 15.55 362 GLY B C 1
ATOM 9405 O O . GLY B 1 395 ? 34.046 -14.933 83.638 1.00 14.65 362 GLY B O 1
ATOM 9406 N N . TRP B 1 396 ? 33.540 -12.856 84.302 1.00 15.27 363 TRP B N 1
ATOM 9407 C CA . TRP B 1 396 ? 34.966 -12.488 84.448 1.00 14.52 363 TRP B CA 1
ATOM 9408 C C . TRP B 1 396 ? 35.732 -13.426 85.337 1.00 14.76 363 TRP B C 1
ATOM 9409 O O . TRP B 1 396 ? 36.809 -13.913 84.955 1.00 13.98 363 TRP B O 1
ATOM 9420 N N . ASP B 1 397 ? 35.217 -13.684 86.536 1.00 15.74 364 ASP B N 1
ATOM 9421 C CA . ASP B 1 397 ? 36.004 -14.433 87.505 1.00 16.65 364 ASP B CA 1
ATOM 9422 C C . ASP B 1 397 ? 36.247 -15.843 86.996 1.00 16.52 364 ASP B C 1
ATOM 9423 O O . ASP B 1 397 ? 37.356 -16.377 87.098 1.00 15.61 364 ASP B O 1
ATOM 9428 N N . GLU B 1 398 ? 35.214 -16.464 86.421 1.00 17.53 365 GLU B N 1
ATOM 9429 C CA . GLU B 1 398 ? 35.386 -17.801 85.881 1.00 18.36 365 GLU B CA 1
ATOM 9430 C C . GLU B 1 398 ? 36.391 -17.799 84.733 1.00 16.19 365 GLU B C 1
ATOM 9431 O O . GLU B 1 398 ? 37.250 -18.691 84.653 1.00 15.85 365 GLU B O 1
ATOM 9437 N N . ALA B 1 399 ? 36.266 -16.830 83.833 1.00 14.62 366 ALA B N 1
ATOM 9438 C CA . ALA B 1 399 ? 37.156 -16.749 82.678 1.00 13.37 366 ALA B CA 1
ATOM 9439 C C . ALA B 1 399 ? 38.623 -16.532 83.118 1.00 12.38 366 ALA B C 1
ATOM 9440 O O . ALA B 1 399 ? 39.539 -17.121 82.563 1.00 11.80 366 ALA B O 1
ATOM 9442 N N . TRP B 1 400 ? 38.805 -15.706 84.134 1.00 12.86 367 TRP B N 1
ATOM 9443 C CA . TRP B 1 400 ? 40.145 -15.386 84.669 1.00 12.80 367 TRP B CA 1
ATOM 9444 C C . TRP B 1 400 ? 40.779 -16.557 85.339 1.00 13.21 367 TRP B C 1
ATOM 9445 O O . TRP B 1 400 ? 41.995 -16.789 85.224 1.00 12.61 367 TRP B O 1
ATOM 9456 N N . ASP B 1 401 ? 39.986 -17.335 86.077 1.00 14.47 368 ASP B N 1
ATOM 9457 C CA . ASP B 1 401 ? 40.522 -18.527 86.699 1.00 15.41 368 ASP B CA 1
ATOM 9458 C C . ASP B 1 401 ? 41.064 -19.489 85.634 1.00 14.23 368 ASP B C 1
ATOM 9459 O O . ASP B 1 401 ? 42.164 -20.036 85.788 1.00 14.50 368 ASP B O 1
ATOM 9464 N N . VAL B 1 402 ? 40.308 -19.650 84.541 1.00 12.96 369 VAL B N 1
ATOM 9465 C CA . VAL B 1 402 ? 40.714 -20.503 83.460 1.00 12.34 369 VAL B CA 1
ATOM 9466 C C . VAL B 1 402 ? 42.010 -19.930 82.845 1.00 11.16 369 VAL B C 1
ATOM 9467 O O . VAL B 1 402 ? 43.008 -20.632 82.671 1.00 11.26 369 VAL B O 1
ATOM 9471 N N . THR B 1 403 ? 41.992 -18.644 82.510 1.00 10.98 370 THR B N 1
ATOM 9472 C CA . THR B 1 403 ? 43.071 -18.041 81.729 1.00 10.44 370 THR B CA 1
ATOM 9473 C C . THR B 1 403 ? 44.374 -18.071 82.521 1.00 10.94 370 THR B C 1
ATOM 9474 O O . THR B 1 403 ? 45.422 -18.540 82.022 1.00 10.79 370 THR B O 1
ATOM 9478 N N . SER B 1 404 ? 44.312 -17.640 83.770 1.00 11.75 371 SER B N 1
ATOM 9479 C CA . SER B 1 404 ? 45.490 -17.550 84.628 1.00 13.31 371 SER B CA 1
ATOM 9480 C C . SER B 1 404 ? 46.103 -18.932 84.906 1.00 14.26 371 SER B C 1
ATOM 9481 O O . SER B 1 404 ? 47.325 -19.059 84.997 1.00 16.20 371 SER B O 1
ATOM 9484 N N . LYS B 1 405 ? 45.287 -19.976 84.973 1.00 13.63 372 LYS B N 1
ATOM 9485 C CA . LYS B 1 405 ? 45.803 -21.325 85.171 1.00 13.81 372 LYS B CA 1
ATOM 9486 C C . LYS B 1 405 ? 46.263 -22.014 83.874 1.00 12.34 372 LYS B C 1
ATOM 9487 O O . LYS B 1 405 ? 46.916 -23.031 83.917 1.00 13.12 372 LYS B O 1
ATOM 9493 N N . THR B 1 406 ? 45.928 -21.438 82.714 1.00 11.36 373 THR B N 1
ATOM 9494 C CA . THR B 1 406 ? 46.247 -22.031 81.402 1.00 10.73 373 THR B CA 1
ATOM 9495 C C . THR B 1 406 ? 47.578 -21.499 80.900 1.00 10.09 373 THR B C 1
ATOM 9496 O O . THR B 1 406 ? 48.385 -22.227 80.314 1.00 10.48 373 THR B O 1
ATOM 9500 N N . VAL B 1 407 ? 47.833 -20.229 81.169 1.00 9.86 374 VAL B N 1
ATOM 9501 C CA . VAL B 1 407 ? 48.967 -19.534 80.493 1.00 9.42 374 VAL B CA 1
ATOM 9502 C C . VAL B 1 407 ? 50.213 -19.440 81.383 1.00 9.47 374 VAL B C 1
ATOM 9503 O O . VAL B 1 407 ? 50.132 -19.134 82.573 1.00 10.06 374 VAL B O 1
ATOM 9507 N N . ALA B 1 408 ? 51.375 -19.702 80.766 1.00 9.44 375 ALA B N 1
ATOM 9508 C CA . ALA B 1 408 ? 52.651 -19.492 81.414 1.00 9.21 375 ALA B CA 1
ATOM 9509 C C . ALA B 1 408 ? 53.550 -18.735 80.429 1.00 8.96 375 ALA B C 1
ATOM 9510 O O . ALA B 1 408 ? 53.384 -18.818 79.216 1.00 8.99 375 ALA B O 1
ATOM 9512 N N . TYR B 1 409 ? 54.516 -18.042 80.977 1.00 9.16 376 TYR B N 1
ATOM 9513 C CA . TYR B 1 409 ? 55.365 -17.091 80.236 1.00 9.20 376 TYR B CA 1
ATOM 9514 C C . TYR B 1 409 ? 56.853 -17.458 80.401 1.00 9.64 376 TYR B C 1
ATOM 9515 O O . TYR B 1 409 ? 57.358 -17.606 81.550 1.00 10.30 376 TYR B O 1
ATOM 9524 N N . THR B 1 410 ? 57.569 -17.557 79.267 1.00 9.72 377 THR B N 1
ATOM 9525 C CA . THR B 1 410 ? 59.013 -17.686 79.247 1.00 10.45 377 THR B CA 1
ATOM 9526 C C . THR B 1 410 ? 59.674 -16.370 78.797 1.00 11.13 377 THR B C 1
ATOM 9527 O O . THR B 1 410 ? 59.419 -15.898 77.674 1.00 10.94 377 THR B O 1
ATOM 9531 N N . ASN B 1 411 ? 60.476 -15.819 79.690 1.00 12.24 378 ASN B N 1
ATOM 9532 C CA . ASN B 1 411 ? 61.293 -14.620 79.444 1.00 13.69 378 ASN B CA 1
ATOM 9533 C C . ASN B 1 411 ? 62.687 -15.057 79.005 1.00 15.44 378 ASN B C 1
ATOM 9534 O O . ASN B 1 411 ? 63.280 -15.996 79.576 1.00 15.60 378 ASN B O 1
ATOM 9539 N N . HIS B 1 412 ? 63.273 -14.298 78.060 1.00 17.36 379 HIS B N 1
ATOM 9540 C CA . HIS B 1 412 ? 64.576 -14.596 77.490 1.00 19.69 379 HIS B CA 1
ATOM 9541 C C . HIS B 1 412 ? 65.633 -13.534 77.694 1.00 24.24 379 HIS B C 1
ATOM 9542 O O . HIS B 1 412 ? 66.768 -13.706 77.237 1.00 26.33 379 HIS B O 1
ATOM 9549 N N . THR B 1 413 ? 65.315 -12.454 78.403 1.00 27.13 380 THR B N 1
ATOM 9550 C CA . THR B 1 413 ? 66.191 -11.296 78.363 1.00 31.84 380 THR B CA 1
ATOM 9551 C C . THR B 1 413 ? 66.692 -10.720 79.686 1.00 35.08 380 THR B C 1
ATOM 9552 O O . THR B 1 413 ? 66.077 -10.902 80.723 1.00 32.65 380 THR B O 1
ATOM 9556 N N . VAL B 1 414 ? 67.821 -10.015 79.608 1.00 40.86 381 VAL B N 1
ATOM 9557 C CA . VAL B 1 414 ? 68.423 -9.322 80.750 1.00 44.47 381 VAL B CA 1
ATOM 9558 C C . VAL B 1 414 ? 67.993 -7.831 80.773 1.00 47.90 381 VAL B C 1
ATOM 9559 O O . VAL B 1 414 ? 67.617 -7.316 81.828 1.00 52.32 381 VAL B O 1
ATOM 9561 N N . LEU B 1 415 ? 67.999 -7.160 79.615 1.00 49.17 382 LEU B N 1
ATOM 9562 C CA . LEU B 1 415 ? 67.776 -5.700 79.540 1.00 48.82 382 LEU B CA 1
ATOM 9563 C C . LEU B 1 415 ? 66.283 -5.312 79.590 1.00 47.69 382 LEU B C 1
ATOM 9564 O O . LEU B 1 415 ? 65.514 -5.674 78.688 1.00 44.69 382 LEU B O 1
ATOM 9566 N N . PRO B 1 416 ? 65.874 -4.544 80.623 1.00 47.05 383 PRO B N 1
ATOM 9567 C CA . PRO B 1 416 ? 64.458 -4.142 80.694 1.00 44.60 383 PRO B CA 1
ATOM 9568 C C . PRO B 1 416 ? 64.010 -3.342 79.459 1.00 42.53 383 PRO B C 1
ATOM 9569 O O . PRO B 1 416 ? 62.863 -3.463 79.020 1.00 38.83 383 PRO B O 1
ATOM 9573 N N . GLU B 1 417 ? 64.937 -2.574 78.887 1.00 42.51 384 GLU B N 1
ATOM 9574 C CA . GLU B 1 417 ? 64.690 -1.803 77.675 1.00 41.89 384 GLU B CA 1
ATOM 9575 C C . GLU B 1 417 ? 64.212 -2.672 76.491 1.00 38.43 384 GLU B C 1
ATOM 9576 O O . GLU B 1 417 ? 63.504 -2.191 75.606 1.00 39.67 384 GLU B O 1
ATOM 9578 N N . ALA B 1 418 ? 64.565 -3.949 76.483 1.00 35.40 385 ALA B N 1
ATOM 9579 C CA . ALA B 1 418 ? 64.128 -4.857 75.422 1.00 32.74 385 ALA B CA 1
ATOM 9580 C C . ALA B 1 418 ? 62.675 -5.292 75.508 1.00 30.14 385 ALA B C 1
ATOM 9581 O O . ALA B 1 418 ? 62.151 -5.838 74.533 1.00 30.30 385 ALA B O 1
ATOM 9583 N N . LEU B 1 419 ? 62.033 -5.149 76.673 1.00 27.14 386 LEU B N 1
ATOM 9584 C CA . LEU B 1 419 ? 60.708 -5.770 76.893 1.00 23.88 386 LEU B CA 1
ATOM 9585 C C . LEU B 1 419 ? 59.621 -4.991 76.166 1.00 21.66 386 LEU B C 1
ATOM 9586 O O . LEU B 1 419 ? 59.595 -3.767 76.272 1.00 22.04 386 LEU B O 1
ATOM 9591 N N . GLU B 1 420 ? 58.751 -5.695 75.455 1.00 19.74 387 GLU B N 1
ATOM 9592 C CA . GLU B 1 420 ? 57.841 -5.051 74.509 1.00 18.76 387 GLU B CA 1
ATOM 9593 C C . GLU B 1 420 ? 56.851 -4.151 75.223 1.00 17.38 387 GLU B C 1
ATOM 9594 O O . GLU B 1 420 ? 56.260 -4.535 76.222 1.00 14.87 387 GLU B O 1
ATOM 9600 N N . LYS B 1 421 ? 56.666 -2.969 74.642 1.00 17.17 388 LYS B N 1
ATOM 9601 C CA . LYS B 1 421 ? 55.654 -2.018 75.104 1.00 17.26 388 LYS B CA 1
ATOM 9602 C C . LYS B 1 421 ? 54.959 -1.508 73.864 1.00 16.37 388 LYS B C 1
ATOM 9603 O O . LYS B 1 421 ? 55.631 -1.293 72.852 1.00 17.03 388 LYS B O 1
ATOM 9609 N N . TRP B 1 422 ? 53.651 -1.281 73.943 1.00 14.78 389 TRP B N 1
ATOM 9610 C CA . TRP B 1 422 ? 52.891 -0.702 72.799 1.00 14.62 389 TRP B CA 1
ATOM 9611 C C . TRP B 1 422 ? 52.105 0.506 73.192 1.00 14.67 389 TRP B C 1
ATOM 9612 O O . TRP B 1 422 ? 51.503 0.545 74.261 1.00 13.90 389 TRP B O 1
ATOM 9623 N N . SER B 1 423 ? 52.076 1.494 72.311 1.00 10.28 390 SER B N 1
ATOM 9624 C CA . SER B 1 423 ? 51.185 2.637 72.481 1.00 10.58 390 SER B CA 1
ATOM 9625 C C . SER B 1 423 ? 49.782 2.230 72.893 1.00 10.48 390 SER B C 1
ATOM 9626 O O . SER B 1 423 ? 49.162 1.401 72.247 1.00 9.83 390 SER B O 1
ATOM 9629 N N . GLN B 1 424 ? 49.227 2.896 73.918 1.00 10.63 391 GLN B N 1
ATOM 9630 C CA . GLN B 1 424 ? 47.856 2.658 74.263 1.00 11.10 391 GLN B CA 1
ATOM 9631 C C . GLN B 1 424 ? 46.889 3.044 73.144 1.00 11.36 391 GLN B C 1
ATOM 9632 O O . GLN B 1 424 ? 45.889 2.324 72.912 1.00 11.38 391 GLN B O 1
ATOM 9638 N N . SER B 1 425 ? 47.181 4.130 72.447 1.00 12.23 392 SER B N 1
ATOM 9639 C CA A SER B 1 425 ? 46.331 4.574 71.344 0.50 12.82 392 SER B CA 1
ATOM 9640 C CA B SER B 1 425 ? 46.326 4.562 71.328 0.50 12.71 392 SER B CA 1
ATOM 9641 C C . SER B 1 425 ? 46.300 3.537 70.201 1.00 12.62 392 SER B C 1
ATOM 9642 O O . SER B 1 425 ? 45.240 3.243 69.647 1.00 12.53 392 SER B O 1
ATOM 9647 N N . LEU B 1 426 ? 47.457 3.003 69.859 1.00 12.84 393 LEU B N 1
ATOM 9648 C CA . LEU B 1 426 ? 47.538 1.992 68.788 1.00 13.65 393 LEU B CA 1
ATOM 9649 C C . LEU B 1 426 ? 46.793 0.724 69.204 1.00 12.86 393 LEU B C 1
ATOM 9650 O O . LEU B 1 426 ? 46.058 0.148 68.404 1.00 13.11 393 LEU B O 1
ATOM 9655 N N . MET B 1 427 ? 46.936 0.308 70.450 1.00 12.52 394 MET B N 1
ATOM 9656 C CA A MET B 1 427 ? 46.240 -0.893 70.912 0.50 12.33 394 MET B CA 1
ATOM 9657 C CA B MET B 1 427 ? 46.238 -0.889 70.914 0.50 12.40 394 MET B CA 1
ATOM 9658 C C . MET B 1 427 ? 44.717 -0.683 70.877 1.00 11.88 394 MET B C 1
ATOM 9659 O O . MET B 1 427 ? 43.981 -1.574 70.502 1.00 11.38 394 MET B O 1
ATOM 9668 N N . TRP B 1 428 ? 44.250 0.495 71.282 1.00 11.79 395 TRP B N 1
ATOM 9669 C CA . TRP B 1 428 ? 42.809 0.803 71.218 1.00 12.35 395 TRP B CA 1
ATOM 9670 C C . TRP B 1 428 ? 42.297 0.755 69.795 1.00 12.01 395 TRP B C 1
ATOM 9671 O O . TRP B 1 428 ? 41.159 0.313 69.521 1.00 12.09 395 TRP B O 1
ATOM 9682 N N . LYS B 1 429 ? 43.084 1.290 68.875 1.00 12.27 396 LYS B N 1
ATOM 9683 C CA . LYS B 1 429 ? 42.692 1.336 67.463 1.00 12.65 396 LYS B CA 1
ATOM 9684 C C . LYS B 1 429 ? 42.587 -0.056 66.857 1.00 11.72 396 LYS B C 1
ATOM 9685 O O . LYS B 1 429 ? 41.611 -0.369 66.208 1.00 11.80 396 LYS B O 1
ATOM 9691 N N . LEU B 1 430 ? 43.599 -0.879 67.081 1.00 10.29 397 LEU B N 1
ATOM 9692 C CA . LEU B 1 430 ? 43.638 -2.197 66.455 1.00 9.83 397 LEU B CA 1
ATOM 9693 C C . LEU B 1 430 ? 42.794 -3.253 67.198 1.00 9.35 397 LEU B C 1
ATOM 9694 O O . LEU B 1 430 ? 42.166 -4.116 66.565 1.00 9.29 397 LEU B O 1
ATOM 9699 N N . LEU B 1 431 ? 42.792 -3.176 68.527 1.00 8.85 398 LEU B N 1
ATOM 9700 C CA . LEU B 1 431 ? 42.254 -4.249 69.347 1.00 8.86 398 LEU B CA 1
ATOM 9701 C C . LEU B 1 431 ? 41.417 -3.653 70.525 1.00 9.01 398 LEU B C 1
ATOM 9702 O O . LEU B 1 431 ? 41.760 -3.863 71.704 1.00 8.91 398 LEU B O 1
ATOM 9707 N N . PRO B 1 432 ? 40.354 -2.947 70.203 1.00 9.50 399 PRO B N 1
ATOM 9708 C CA . PRO B 1 432 ? 39.606 -2.242 71.243 1.00 9.81 399 PRO B CA 1
ATOM 9709 C C . PRO B 1 432 ? 39.082 -3.153 72.362 1.00 9.95 399 PRO B C 1
ATOM 9710 O O . PRO B 1 432 ? 39.104 -2.790 73.550 1.00 10.42 399 PRO B O 1
ATOM 9714 N N . ARG B 1 433 ? 38.570 -4.309 72.004 1.00 10.02 400 ARG B N 1
ATOM 9715 C CA . ARG B 1 433 ? 38.018 -5.212 73.016 1.00 10.21 400 ARG B CA 1
ATOM 9716 C C . ARG B 1 433 ? 39.132 -5.702 73.951 1.00 9.86 400 ARG B C 1
ATOM 9717 O O . ARG B 1 433 ? 38.923 -5.857 75.177 1.00 9.81 400 ARG B O 1
ATOM 9725 N N . HIS B 1 434 ? 40.305 -5.948 73.384 1.00 9.62 401 HIS B N 1
ATOM 9726 C CA . HIS B 1 434 ? 41.455 -6.356 74.192 1.00 9.52 401 HIS B CA 1
ATOM 9727 C C . HIS B 1 434 ? 41.919 -5.283 75.107 1.00 10.19 401 HIS B C 1
ATOM 9728 O O . HIS B 1 434 ? 42.330 -5.587 76.247 1.00 10.12 401 HIS B O 1
ATOM 9735 N N . MET B 1 435 ? 41.877 -4.026 74.663 1.00 10.37 402 MET B N 1
ATOM 9736 C CA . MET B 1 435 ? 42.249 -2.935 75.571 1.00 10.80 402 MET B CA 1
ATOM 9737 C C . MET B 1 435 ? 41.235 -2.847 76.713 1.00 10.86 402 MET B C 1
ATOM 9738 O O . MET B 1 435 ? 41.626 -2.622 77.858 1.00 10.50 402 MET B O 1
ATOM 9743 N N . GLU B 1 436 ? 39.945 -3.056 76.437 1.00 10.25 403 GLU B N 1
ATOM 9744 C CA . GLU B 1 436 ? 38.975 -3.070 77.554 1.00 10.56 403 GLU B CA 1
ATOM 9745 C C . GLU B 1 436 ? 39.355 -4.142 78.580 1.00 10.27 403 GLU B C 1
ATOM 9746 O O . GLU B 1 436 ? 39.278 -3.908 79.777 1.00 10.76 403 GLU B O 1
ATOM 9752 N N . ILE B 1 437 ? 39.729 -5.314 78.099 1.00 9.70 404 ILE B N 1
ATOM 9753 C CA . ILE B 1 437 ? 40.065 -6.449 78.955 1.00 9.74 404 ILE B CA 1
ATOM 9754 C C . ILE B 1 437 ? 41.339 -6.179 79.716 1.00 9.93 404 ILE B C 1
ATOM 9755 O O . ILE B 1 437 ? 41.417 -6.422 80.907 1.00 10.10 404 ILE B O 1
ATOM 9760 N N . ILE B 1 438 ? 42.349 -5.609 79.046 1.00 9.95 405 ILE B N 1
ATOM 9761 C CA . ILE B 1 438 ? 43.636 -5.289 79.706 1.00 10.30 405 ILE B CA 1
ATOM 9762 C C . ILE B 1 438 ? 43.402 -4.217 80.782 1.00 11.24 405 ILE B C 1
ATOM 9763 O O . ILE B 1 438 ? 43.964 -4.286 81.886 1.00 11.36 405 ILE B O 1
ATOM 9768 N N . GLU B 1 439 ? 42.580 -3.221 80.478 1.00 12.02 406 GLU B N 1
ATOM 9769 C CA . GLU B 1 439 ? 42.271 -2.215 81.509 1.00 13.41 406 GLU B CA 1
ATOM 9770 C C . GLU B 1 439 ? 41.636 -2.833 82.774 1.00 13.07 406 GLU B C 1
ATOM 9771 O O . GLU B 1 439 ? 41.923 -2.398 83.895 1.00 13.27 406 GLU B O 1
ATOM 9777 N N . GLU B 1 440 ? 40.785 -3.838 82.586 1.00 12.08 407 GLU B N 1
ATOM 9778 C CA . GLU B 1 440 ? 40.110 -4.467 83.706 1.00 12.53 407 GLU B CA 1
ATOM 9779 C C . GLU B 1 440 ? 41.099 -5.373 84.467 1.00 12.01 407 GLU B C 1
ATOM 9780 O O . GLU B 1 440 ? 41.039 -5.459 85.701 1.00 12.28 407 GLU B O 1
ATOM 9786 N N . ILE B 1 441 ? 41.990 -6.047 83.740 1.00 11.13 408 ILE B N 1
ATOM 9787 C CA . ILE B 1 441 ? 43.037 -6.837 84.399 1.00 11.15 408 ILE B CA 1
ATOM 9788 C C . ILE B 1 441 ? 43.842 -5.915 85.300 1.00 11.56 408 ILE B C 1
ATOM 9789 O O . ILE B 1 441 ? 44.097 -6.212 86.465 1.00 11.72 408 ILE B O 1
ATOM 9794 N N . ASP B 1 442 ? 44.240 -4.777 84.753 1.00 11.57 409 ASP B N 1
ATOM 9795 C CA . ASP B 1 442 ? 45.054 -3.835 85.521 1.00 12.38 409 ASP B CA 1
ATOM 9796 C C . ASP B 1 442 ? 44.299 -3.242 86.716 1.00 12.84 409 ASP B C 1
ATOM 9797 O O . ASP B 1 442 ? 44.845 -3.153 87.809 1.00 13.24 409 ASP B O 1
ATOM 9802 N N . LYS B 1 443 ? 43.031 -2.868 86.505 1.00 13.13 410 LYS B N 1
ATOM 9803 C CA . LYS B 1 443 ? 42.192 -2.338 87.573 1.00 14.05 410 LYS B CA 1
ATOM 9804 C C . LYS B 1 443 ? 42.125 -3.345 88.731 1.00 14.17 410 LYS B C 1
ATOM 9805 O O . LYS B 1 443 ? 42.268 -2.984 89.897 1.00 14.88 410 LYS B O 1
ATOM 9811 N N . ARG B 1 444 ? 41.907 -4.601 88.396 1.00 13.68 411 ARG B N 1
ATOM 9812 C CA . ARG B 1 444 ? 41.789 -5.627 89.424 1.00 13.99 411 ARG B CA 1
ATOM 9813 C C . ARG B 1 444 ? 43.100 -5.926 90.107 1.00 13.98 411 ARG B C 1
ATOM 9814 O O . ARG B 1 444 ? 43.130 -6.173 91.315 1.00 14.26 411 ARG B O 1
ATOM 9822 N N . PHE B 1 445 ? 44.191 -5.898 89.342 1.00 13.60 412 PHE B N 1
ATOM 9823 C CA . PHE B 1 445 ? 45.503 -6.103 89.930 1.00 13.77 412 PHE B CA 1
ATOM 9824 C C . PHE B 1 445 ? 45.836 -5.004 90.942 1.00 14.39 412 PHE B C 1
ATOM 9825 O O . PHE B 1 445 ? 46.301 -5.291 92.057 1.00 14.34 412 PHE B O 1
ATOM 9833 N N . VAL B 1 446 ? 45.664 -3.760 90.530 1.00 14.47 413 VAL B N 1
ATOM 9834 C CA . VAL B 1 446 ? 45.901 -2.647 91.428 1.00 15.78 413 VAL B CA 1
ATOM 9835 C C . VAL B 1 446 ? 45.018 -2.768 92.689 1.00 17.11 413 VAL B C 1
ATOM 9836 O O . VAL B 1 446 ? 45.461 -2.505 93.803 1.00 17.89 413 VAL B O 1
ATOM 9840 N N . GLN B 1 447 ? 43.767 -3.189 92.531 1.00 17.57 414 GLN B N 1
ATOM 9841 C CA . GLN B 1 447 ? 42.898 -3.387 93.697 1.00 18.69 414 GLN B CA 1
ATOM 9842 C C . GLN B 1 447 ? 43.408 -4.491 94.644 1.00 19.19 414 GLN B C 1
ATOM 9843 O O . GLN B 1 447 ? 43.289 -4.388 95.864 1.00 20.03 414 GLN B O 1
ATOM 9849 N N . THR B 1 448 ? 44.003 -5.535 94.078 1.00 18.96 415 THR B N 1
ATOM 9850 C CA . THR B 1 448 ? 44.629 -6.586 94.890 1.00 19.58 415 THR B CA 1
ATOM 9851 C C . THR B 1 448 ? 45.735 -5.997 95.758 1.00 19.78 415 THR B C 1
ATOM 9852 O O . THR B 1 448 ? 45.851 -6.328 96.927 1.00 19.80 415 THR B O 1
ATOM 9856 N N . ILE B 1 449 ? 46.511 -5.092 95.177 1.00 19.08 416 ILE B N 1
ATOM 9857 C CA . ILE B 1 449 ? 47.567 -4.447 95.940 1.00 20.00 416 ILE B CA 1
ATOM 9858 C C . ILE B 1 449 ? 46.950 -3.630 97.057 1.00 21.28 416 ILE B C 1
ATOM 9859 O O . ILE B 1 449 ? 47.397 -3.683 98.205 1.00 22.14 416 ILE B O 1
ATOM 9864 N N . ARG B 1 450 ? 45.904 -2.878 96.755 1.00 22.01 417 ARG B N 1
ATOM 9865 C CA . ARG B 1 450 ? 45.283 -2.027 97.770 1.00 24.54 417 ARG B CA 1
ATOM 9866 C C . ARG B 1 450 ? 44.578 -2.828 98.872 1.00 25.10 417 ARG B C 1
ATOM 9867 O O . ARG B 1 450 ? 44.511 -2.387 100.002 1.00 26.63 417 ARG B O 1
ATOM 9875 N N . ASP B 1 451 ? 44.094 -4.015 98.529 1.00 24.65 418 ASP B N 1
ATOM 9876 C CA . ASP B 1 451 ? 43.372 -4.858 99.492 1.00 26.08 418 ASP B CA 1
ATOM 9877 C C . ASP B 1 451 ? 44.291 -5.731 100.356 1.00 25.93 418 ASP B C 1
ATOM 9878 O O . ASP B 1 451 ? 43.973 -6.029 101.520 1.00 26.99 418 ASP B O 1
ATOM 9883 N N . THR B 1 452 ? 45.406 -6.172 99.786 1.00 24.50 419 THR B N 1
ATOM 9884 C CA . THR B 1 452 ? 46.220 -7.220 100.395 1.00 24.73 419 THR B CA 1
ATOM 9885 C C . THR B 1 452 ? 47.690 -6.849 100.581 1.00 24.58 419 THR B C 1
ATOM 9886 O O . THR B 1 452 ? 48.399 -7.521 101.327 1.00 24.67 419 THR B O 1
ATOM 9890 N N . ARG B 1 453 ? 48.177 -5.834 99.861 1.00 23.73 420 ARG B N 1
ATOM 9891 C CA . ARG B 1 453 ? 49.618 -5.500 99.920 1.00 24.12 420 ARG B CA 1
ATOM 9892 C C . ARG B 1 453 ? 49.832 -3.986 99.876 1.00 24.32 420 ARG B C 1
ATOM 9893 O O . ARG B 1 453 ? 50.492 -3.447 98.993 1.00 22.93 420 ARG B O 1
ATOM 9901 N N . VAL B 1 454 ? 49.257 -3.308 100.839 1.00 25.43 421 VAL B N 1
ATOM 9902 C CA . VAL B 1 454 ? 49.291 -1.851 100.878 1.00 26.48 421 VAL B CA 1
ATOM 9903 C C . VAL B 1 454 ? 50.721 -1.312 100.993 1.00 26.63 421 VAL B C 1
ATOM 9904 O O . VAL B 1 454 ? 50.995 -0.227 100.524 1.00 26.02 421 VAL B O 1
ATOM 9908 N N . ASP B 1 455 ? 51.621 -2.110 101.558 1.00 27.16 422 ASP B N 1
ATOM 9909 C CA . ASP B 1 455 ? 53.054 -1.812 101.556 1.00 27.96 422 ASP B CA 1
ATOM 9910 C C . ASP B 1 455 ? 53.660 -1.538 100.154 1.00 26.82 422 ASP B C 1
ATOM 9911 O O . ASP B 1 455 ? 54.719 -0.918 100.077 1.00 27.86 422 ASP B O 1
ATOM 9916 N N . LEU B 1 456 ? 53.020 -2.032 99.090 1.00 24.80 423 LEU B N 1
ATOM 9917 C CA . LEU B 1 456 ? 53.478 -1.829 97.702 1.00 23.36 423 LEU B CA 1
ATOM 9918 C C . LEU B 1 456 ? 52.760 -0.693 96.984 1.00 22.92 423 LEU B C 1
ATOM 9919 O O . LEU B 1 456 ? 52.981 -0.490 95.792 1.00 21.52 423 LEU B O 1
ATOM 9924 N N . GLU B 1 457 ? 51.916 0.053 97.698 1.00 23.91 424 GLU B N 1
ATOM 9925 C CA . GLU B 1 457 ? 51.148 1.161 97.108 1.00 24.08 424 GLU B CA 1
ATOM 9926 C C . GLU B 1 457 ? 52.039 2.107 96.305 1.00 24.51 424 GLU B C 1
ATOM 9927 O O . GLU B 1 457 ? 51.663 2.513 95.214 1.00 23.32 424 GLU B O 1
ATOM 9929 N N . ASP B 1 458 ? 53.214 2.447 96.851 1.00 25.61 425 ASP B N 1
ATOM 9930 C CA . ASP B 1 458 ? 54.137 3.379 96.184 1.00 27.20 425 ASP B CA 1
ATOM 9931 C C . ASP B 1 458 ? 54.763 2.860 94.912 1.00 25.46 425 ASP B C 1
ATOM 9932 O O . ASP B 1 458 ? 55.367 3.621 94.170 1.00 26.06 425 ASP B O 1
ATOM 9937 N N . LYS B 1 459 ? 54.683 1.556 94.694 1.00 23.56 426 LYS B N 1
ATOM 9938 C CA . LYS B 1 459 ? 55.171 0.936 93.475 1.00 22.99 426 LYS B CA 1
ATOM 9939 C C . LYS B 1 459 ? 54.100 0.632 92.439 1.00 20.99 426 LYS B C 1
ATOM 9940 O O . LYS B 1 459 ? 54.411 0.077 91.400 1.00 19.46 426 LYS B O 1
ATOM 9946 N N . ILE B 1 460 ? 52.860 1.029 92.694 1.00 21.02 427 ILE B N 1
ATOM 9947 C CA . ILE B 1 460 ? 51.786 0.815 91.715 1.00 19.81 427 ILE B CA 1
ATOM 9948 C C . ILE B 1 460 ? 52.176 1.366 90.341 1.00 19.68 427 ILE B C 1
ATOM 9949 O O . ILE B 1 460 ? 51.934 0.713 89.337 1.00 18.50 427 ILE B O 1
ATOM 9954 N N . SER B 1 461 ? 52.806 2.541 90.293 1.00 21.31 428 SER B N 1
ATOM 9955 C CA . SER B 1 461 ? 53.163 3.143 89.005 1.00 22.25 428 SER B CA 1
ATOM 9956 C C . SER B 1 461 ? 54.093 2.280 88.163 1.00 21.78 428 SER B C 1
ATOM 9957 O O . SER B 1 461 ? 53.989 2.319 86.936 1.00 23.13 428 SER B O 1
ATOM 9960 N N . SER B 1 462 ? 54.993 1.526 88.799 1.00 20.81 429 SER B N 1
ATOM 9961 C CA . SER B 1 462 ? 55.923 0.661 88.076 1.00 20.75 429 SER B CA 1
ATOM 9962 C C . SER B 1 462 ? 55.391 -0.755 87.887 1.00 18.75 429 SER B C 1
ATOM 9963 O O . SER B 1 462 ? 55.758 -1.423 86.922 1.00 18.72 429 SER B O 1
ATOM 9966 N N . LEU B 1 463 ? 54.522 -1.206 88.793 1.00 17.58 430 LEU B N 1
ATOM 9967 C CA . LEU B 1 463 ? 53.961 -2.560 88.727 1.00 16.59 430 LEU B CA 1
ATOM 9968 C C . LEU B 1 463 ? 52.759 -2.686 87.805 1.00 14.70 430 LEU B C 1
ATOM 9969 O O . LEU B 1 463 ? 52.483 -3.754 87.304 1.00 14.21 430 LEU B O 1
ATOM 9974 N N . SER B 1 464 ? 52.038 -1.594 87.580 1.00 14.27 431 SER B N 1
ATOM 9975 C CA A SER B 1 464 ? 50.868 -1.645 86.712 0.50 13.58 431 SER B CA 1
ATOM 9976 C CA B SER B 1 464 ? 50.868 -1.659 86.709 0.50 13.45 431 SER B CA 1
ATOM 9977 C C . SER B 1 464 ? 51.224 -2.062 85.279 1.00 12.68 431 SER B C 1
ATOM 9978 O O . SER B 1 464 ? 52.324 -1.825 84.796 1.00 12.24 431 SER B O 1
ATOM 9983 N N . ILE B 1 465 ? 50.271 -2.684 84.600 1.00 12.33 432 ILE B N 1
ATOM 9984 C CA . ILE B 1 465 ? 50.439 -3.039 83.212 1.00 12.15 432 ILE B CA 1
ATOM 9985 C C . ILE B 1 465 ? 50.427 -1.776 82.328 1.00 12.39 432 ILE B C 1
ATOM 9986 O O . ILE B 1 465 ? 51.171 -1.669 81.341 1.00 12.16 432 ILE B O 1
ATOM 9991 N N . LEU B 1 466 ? 49.554 -0.830 82.665 1.00 13.30 433 LEU B N 1
ATOM 9992 C CA . LEU B 1 466 ? 49.449 0.416 81.910 1.00 13.83 433 LEU B CA 1
ATOM 9993 C C . LEU B 1 466 ? 50.397 1.444 82.465 1.00 14.04 433 LEU B C 1
ATOM 9994 O O . LEU B 1 466 ? 50.365 1.738 83.663 1.00 14.41 433 LEU B O 1
ATOM 9999 N N . ASP B 1 467 ? 51.224 2.025 81.588 1.00 13.39 434 ASP B N 1
ATOM 10000 C CA . ASP B 1 467 ? 52.080 3.162 81.896 1.00 14.44 434 ASP B CA 1
ATOM 10001 C C . ASP B 1 467 ? 51.383 4.393 81.357 1.00 14.25 434 ASP B C 1
ATOM 10002 O O . ASP B 1 467 ? 51.296 4.553 80.140 1.00 13.46 434 ASP B O 1
ATOM 10007 N N . ASN B 1 468 ? 50.857 5.232 82.252 1.00 14.64 435 ASN B N 1
ATOM 10008 C CA . ASN B 1 468 ? 50.079 6.409 81.836 1.00 15.61 435 ASN B CA 1
ATOM 10009 C C . ASN B 1 468 ? 50.912 7.690 81.762 1.00 16.39 435 ASN B C 1
ATOM 10010 O O . ASN B 1 468 ? 50.410 8.790 81.976 1.00 16.97 435 ASN B O 1
ATOM 10015 N N . ASN B 1 469 ? 52.174 7.530 81.411 1.00 16.63 436 ASN B N 1
ATOM 10016 C CA . ASN B 1 469 ? 53.092 8.641 81.084 1.00 18.21 436 ASN B CA 1
ATOM 10017 C C . ASN B 1 469 ? 52.333 9.671 80.203 1.00 17.78 436 ASN B C 1
ATOM 10018 O O . ASN B 1 469 ? 51.716 9.265 79.203 1.00 17.46 436 ASN B O 1
ATOM 10023 N N . PRO B 1 470 ? 52.450 10.964 80.511 1.00 18.04 437 PRO B N 1
ATOM 10024 C CA . PRO B 1 470 ? 51.679 11.967 79.764 1.00 18.28 437 PRO B CA 1
ATOM 10025 C C . PRO B 1 470 ? 52.032 12.067 78.252 1.00 18.05 437 PRO B C 1
ATOM 10026 O O . PRO B 1 470 ? 51.165 12.407 77.448 1.00 17.21 437 PRO B O 1
ATOM 10030 N N . GLN B 1 471 ? 53.283 11.800 77.894 1.00 17.71 438 GLN B N 1
ATOM 10031 C CA . GLN B 1 471 ? 53.760 11.940 76.507 1.00 17.88 438 GLN B CA 1
ATOM 10032 C C . GLN B 1 471 ? 53.543 10.700 75.682 1.00 16.47 438 GLN B C 1
ATOM 10033 O O . GLN B 1 471 ? 53.149 10.795 74.532 1.00 15.51 438 GLN B O 1
ATOM 10039 N N . LYS B 1 472 ? 53.788 9.525 76.281 1.00 15.61 439 LYS B N 1
ATOM 10040 C CA . LYS B 1 472 ? 53.844 8.265 75.542 1.00 15.05 439 LYS B CA 1
ATOM 10041 C C . LYS B 1 472 ? 53.252 7.138 76.403 1.00 13.94 439 LYS B C 1
ATOM 10042 O O . LYS B 1 472 ? 53.999 6.311 76.890 1.00 13.41 439 LYS B O 1
ATOM 10046 N N . PRO B 1 473 ? 51.932 7.154 76.627 1.00 13.39 440 PRO B N 1
ATOM 10047 C CA . PRO B 1 473 ? 51.294 6.059 77.381 1.00 12.71 440 PRO B CA 1
ATOM 10048 C C . PRO B 1 473 ? 51.416 4.735 76.663 1.00 11.88 440 PRO B C 1
ATOM 10049 O O . PRO B 1 473 ? 51.090 4.654 75.485 1.00 11.29 440 PRO B O 1
ATOM 10053 N N . VAL B 1 474 ? 51.785 3.663 77.379 1.00 11.05 441 VAL B N 1
ATOM 10054 C CA . VAL B 1 474 ? 51.992 2.362 76.745 1.00 10.36 441 VAL B CA 1
ATOM 10055 C C . VAL B 1 474 ? 51.409 1.232 77.613 1.00 10.15 441 VAL B C 1
ATOM 10056 O O . VAL B 1 474 ? 51.065 1.448 78.780 1.00 10.08 441 VAL B O 1
ATOM 10060 N N . VAL B 1 475 ? 51.239 0.088 76.980 1.00 10.08 442 VAL B N 1
ATOM 10061 C CA . VAL B 1 475 ? 50.934 -1.173 77.614 1.00 9.87 442 VAL B CA 1
ATOM 10062 C C . VAL B 1 475 ? 52.265 -1.927 77.754 1.00 10.02 442 VAL B C 1
ATOM 10063 O O . VAL B 1 475 ? 52.976 -2.172 76.765 1.00 9.78 442 VAL B O 1
ATOM 10067 N N . ARG B 1 476 ? 52.592 -2.291 78.986 1.00 10.16 443 ARG B N 1
ATOM 10068 C CA . ARG B 1 476 ? 53.805 -3.046 79.300 1.00 10.60 443 ARG B CA 1
ATOM 10069 C C . ARG B 1 476 ? 53.500 -4.541 79.196 1.00 10.34 443 ARG B C 1
ATOM 10070 O O . ARG B 1 476 ? 52.927 -5.143 80.118 1.00 9.84 443 ARG B O 1
ATOM 10078 N N . MET B 1 477 ? 53.866 -5.150 78.070 1.00 10.19 444 MET B N 1
ATOM 10079 C CA . MET B 1 477 ? 53.448 -6.517 77.788 1.00 10.21 444 MET B CA 1
ATOM 10080 C C . MET B 1 477 ? 54.049 -7.539 78.764 1.00 9.82 444 MET B C 1
ATOM 10081 O O . MET B 1 477 ? 53.370 -8.467 79.149 1.00 9.72 444 MET B O 1
ATOM 10086 N N . ALA B 1 478 ? 55.287 -7.324 79.180 1.00 9.86 445 ALA B N 1
ATOM 10087 C CA . ALA B 1 478 ? 55.923 -8.253 80.146 1.00 10.15 445 ALA B CA 1
ATOM 10088 C C . ALA B 1 478 ? 55.181 -8.205 81.500 1.00 10.19 445 ALA B C 1
ATOM 10089 O O . ALA B 1 478 ? 55.011 -9.275 82.141 1.00 10.19 445 ALA B O 1
ATOM 10091 N N . ASN B 1 479 ? 54.691 -7.019 81.905 1.00 10.09 446 ASN B N 1
ATOM 10092 C CA . ASN B 1 479 ? 53.912 -6.894 83.144 1.00 11.00 446 ASN B CA 1
ATOM 10093 C C . ASN B 1 479 ? 52.577 -7.630 83.013 1.00 10.35 446 ASN B C 1
ATOM 10094 O O . ASN B 1 479 ? 52.179 -8.374 83.916 1.00 10.73 446 ASN B O 1
ATOM 10099 N N . LEU B 1 480 ? 51.936 -7.506 81.854 1.00 9.67 447 LEU B N 1
ATOM 10100 C CA . LEU B 1 480 ? 50.725 -8.233 81.605 1.00 9.84 447 LEU B CA 1
ATOM 10101 C C . LEU B 1 480 ? 50.995 -9.739 81.683 1.00 9.92 447 LEU B C 1
ATOM 10102 O O . LEU B 1 480 ? 50.200 -10.472 82.267 1.00 9.82 447 LEU B O 1
ATOM 10107 N N . CYS B 1 481 ? 52.120 -10.178 81.135 1.00 9.91 448 CYS B N 1
ATOM 10108 C CA . CYS B 1 481 ? 52.436 -11.616 81.174 1.00 10.20 448 CYS B CA 1
ATOM 10109 C C . CYS B 1 481 ? 52.657 -12.080 82.609 1.00 10.40 448 CYS B C 1
ATOM 10110 O O . CYS B 1 481 ? 52.162 -13.153 82.982 1.00 10.55 448 CYS B O 1
ATOM 10113 N N . VAL B 1 482 ? 53.433 -11.325 83.392 1.00 10.51 449 VAL B N 1
ATOM 10114 C CA . VAL B 1 482 ? 53.772 -11.767 84.755 1.00 10.85 449 VAL B CA 1
ATOM 10115 C C . VAL B 1 482 ? 52.527 -11.758 85.639 1.00 11.75 449 VAL B C 1
ATOM 10116 O O . VAL B 1 482 ? 52.306 -12.688 86.433 1.00 11.54 449 VAL B O 1
ATOM 10120 N N . VAL B 1 483 ? 51.697 -10.707 85.508 1.00 11.82 450 VAL B N 1
ATOM 10121 C CA . VAL B 1 483 ? 50.481 -10.595 86.329 1.00 12.52 450 VAL B CA 1
ATOM 10122 C C . VAL B 1 483 ? 49.511 -11.751 86.072 1.00 12.87 450 VAL B C 1
ATOM 10123 O O . VAL B 1 483 ? 48.916 -12.266 86.996 1.00 14.19 450 VAL B O 1
ATOM 10127 N N . SER B 1 484 ? 49.419 -12.186 84.823 1.00 11.95 451 SER B N 1
ATOM 10128 C CA . SER B 1 484 ? 48.391 -13.109 84.371 1.00 12.01 451 SER B CA 1
ATOM 10129 C C . SER B 1 484 ? 48.801 -14.571 84.428 1.00 12.42 451 SER B C 1
ATOM 10130 O O . SER B 1 484 ? 47.927 -15.409 84.604 1.00 13.81 451 SER B O 1
ATOM 10133 N N . SER B 1 485 ? 50.076 -14.870 84.245 1.00 11.72 452 SER B N 1
ATOM 10134 C CA . SER B 1 485 ? 50.554 -16.234 84.099 1.00 11.64 452 SER B CA 1
ATOM 10135 C C . SER B 1 485 ? 50.748 -16.898 85.449 1.00 12.27 452 SER B C 1
ATOM 10136 O O . SER B 1 485 ? 51.233 -16.274 86.399 1.00 12.70 452 SER B O 1
ATOM 10139 N N . HIS B 1 486 ? 50.453 -18.184 85.534 1.00 12.09 453 HIS B N 1
ATOM 10140 C CA . HIS B 1 486 ? 50.660 -18.907 86.777 1.00 12.72 453 HIS B CA 1
ATOM 10141 C C . HIS B 1 486 ? 52.117 -19.175 87.051 1.00 12.29 453 HIS B C 1
ATOM 10142 O O . HIS B 1 486 ? 52.502 -19.299 88.208 1.00 12.71 453 HIS B O 1
ATOM 10149 N N . THR B 1 487 ? 52.910 -19.264 85.988 1.00 11.55 454 THR B N 1
ATOM 10150 C CA . THR B 1 487 ? 54.342 -19.493 86.075 1.00 11.24 454 THR B CA 1
ATOM 10151 C C . THR B 1 487 ? 55.058 -18.554 85.084 1.00 10.14 454 THR B C 1
ATOM 10152 O O . THR B 1 487 ? 54.605 -18.350 83.975 1.00 9.74 454 THR B O 1
ATOM 10156 N N . VAL B 1 488 ? 56.189 -18.027 85.525 1.00 10.13 455 VAL B N 1
ATOM 10157 C CA . VAL B 1 488 ? 57.159 -17.331 84.708 1.00 9.92 455 VAL B CA 1
ATOM 10158 C C . VAL B 1 488 ? 58.498 -18.028 84.846 1.00 10.22 455 VAL B C 1
ATOM 10159 O O . VAL B 1 488 ? 58.894 -18.357 85.951 1.00 11.34 455 VAL B O 1
ATOM 10163 N N . ASN B 1 489 ? 59.198 -18.287 83.738 1.00 9.78 456 ASN B N 1
ATOM 10164 C CA . ASN B 1 489 ? 60.528 -18.867 83.816 1.00 10.01 456 ASN B CA 1
ATOM 10165 C C . ASN B 1 489 ? 61.571 -18.151 82.979 1.00 9.66 456 ASN B C 1
ATOM 10166 O O . ASN B 1 489 ? 61.232 -17.595 81.949 1.00 9.95 456 ASN B O 1
ATOM 10171 N N . GLY B 1 490 ? 62.808 -18.126 83.480 1.00 10.12 457 GLY B N 1
ATOM 10172 C CA . GLY B 1 490 ? 63.939 -17.770 82.688 1.00 10.19 457 GLY B CA 1
ATOM 10173 C C . GLY B 1 490 ? 64.589 -18.999 82.110 1.00 10.45 457 GLY B C 1
ATOM 10174 O O . GLY B 1 490 ? 64.119 -20.114 82.320 1.00 10.65 457 GLY B O 1
ATOM 10175 N N . VAL B 1 491 ? 65.710 -18.787 81.436 1.00 10.37 458 VAL B N 1
ATOM 10176 C CA . VAL B 1 491 ? 66.258 -19.796 80.527 1.00 10.52 458 VAL B CA 1
ATOM 10177 C C . VAL B 1 491 ? 67.663 -20.261 80.862 1.00 10.96 458 VAL B C 1
ATOM 10178 O O . VAL B 1 491 ? 68.274 -21.005 80.102 1.00 11.40 458 VAL B O 1
ATOM 10182 N N . ALA B 1 492 ? 68.156 -19.837 82.007 1.00 11.91 459 ALA B N 1
ATOM 10183 C CA . ALA B 1 492 ? 69.414 -20.272 82.602 1.00 12.16 459 ALA B CA 1
ATOM 10184 C C . ALA B 1 492 ? 69.398 -19.874 84.082 1.00 13.38 459 ALA B C 1
ATOM 10185 O O . ALA B 1 492 ? 68.722 -18.912 84.474 1.00 12.46 459 ALA B O 1
ATOM 10187 N N . GLN B 1 493 ? 70.097 -20.618 84.932 1.00 14.75 460 GLN B N 1
ATOM 10188 C CA . GLN B 1 493 ? 70.002 -20.347 86.348 1.00 16.60 460 GLN B CA 1
ATOM 10189 C C . GLN B 1 493 ? 70.301 -18.896 86.698 1.00 16.02 460 GLN B C 1
ATOM 10190 O O . GLN B 1 493 ? 69.563 -18.296 87.470 1.00 15.33 460 GLN B O 1
ATOM 10196 N N . LEU B 1 494 ? 71.377 -18.320 86.160 1.00 16.10 461 LEU B N 1
ATOM 10197 C CA . LEU B 1 494 ? 71.734 -16.958 86.558 1.00 16.78 461 LEU B CA 1
ATOM 10198 C C . LEU B 1 494 ? 70.706 -15.967 86.036 1.00 15.19 461 LEU B C 1
ATOM 10199 O O . LEU B 1 494 ? 70.366 -15.029 86.765 1.00 15.52 461 LEU B O 1
ATOM 10204 N N . HIS B 1 495 ? 70.219 -16.196 84.804 1.00 13.84 462 HIS B N 1
ATOM 10205 C CA . HIS B 1 495 ? 69.172 -15.377 84.206 1.00 12.99 462 HIS B CA 1
ATOM 10206 C C . HIS B 1 495 ? 67.920 -15.399 85.068 1.00 13.19 462 HIS B C 1
ATOM 10207 O O . HIS B 1 495 ? 67.360 -14.346 85.442 1.00 13.22 462 HIS B O 1
ATOM 10214 N N . SER B 1 496 ? 67.468 -16.603 85.413 1.00 13.05 463 SER B N 1
ATOM 10215 C CA . SER B 1 496 ? 66.263 -16.765 86.220 1.00 13.64 463 SER B CA 1
ATOM 10216 C C . SER B 1 496 ? 66.412 -16.150 87.608 1.00 14.73 463 SER B C 1
ATOM 10217 O O . SER B 1 496 ? 65.463 -15.517 88.115 1.00 15.22 463 SER B O 1
ATOM 10220 N N . ASP B 1 497 ? 67.603 -16.269 88.191 1.00 15.68 464 ASP B N 1
ATOM 10221 C CA . ASP B 1 497 ? 67.888 -15.620 89.484 1.00 17.83 464 ASP B CA 1
ATOM 10222 C C . ASP B 1 497 ? 67.782 -14.094 89.397 1.00 17.45 464 ASP B C 1
ATOM 10223 O O . ASP B 1 497 ? 67.274 -13.440 90.324 1.00 17.38 464 ASP B O 1
ATOM 10228 N N . ILE B 1 498 ? 68.296 -13.526 88.310 1.00 17.11 465 ILE B N 1
ATOM 10229 C CA . ILE B 1 498 ? 68.214 -12.078 88.079 1.00 17.87 465 ILE B CA 1
ATOM 10230 C C . ILE B 1 498 ? 66.749 -11.635 87.884 1.00 17.16 465 ILE B C 1
ATOM 10231 O O . ILE B 1 498 ? 66.328 -10.603 88.425 1.00 17.87 465 ILE B O 1
ATOM 10236 N N . LEU B 1 499 ? 65.961 -12.421 87.165 1.00 16.00 466 LEU B N 1
ATOM 10237 C CA . LEU B 1 499 ? 64.533 -12.095 87.009 1.00 16.11 466 LEU B CA 1
ATOM 10238 C C . LEU B 1 499 ? 63.856 -11.973 88.383 1.00 16.92 466 LEU B C 1
ATOM 10239 O O . LEU B 1 499 ? 63.105 -11.019 88.643 1.00 17.34 466 LEU B O 1
ATOM 10244 N N . LYS B 1 500 ? 64.163 -12.922 89.271 1.00 17.25 467 LYS B N 1
ATOM 10245 C CA . LYS B 1 500 ? 63.557 -12.949 90.623 1.00 18.50 467 LYS B CA 1
ATOM 10246 C C . LYS B 1 500 ? 64.079 -11.891 91.566 1.00 19.64 467 LYS B C 1
ATOM 10247 O O . LYS B 1 500 ? 63.299 -11.291 92.325 1.00 20.65 467 LYS B O 1
ATOM 10251 N N . ALA B 1 501 ? 65.385 -11.666 91.533 1.00 19.23 468 ALA B N 1
ATOM 10252 C CA . ALA B 1 501 ? 66.064 -10.799 92.472 1.00 20.73 468 ALA B CA 1
ATOM 10253 C C . ALA B 1 501 ? 66.003 -9.324 92.107 1.00 21.09 468 ALA B C 1
ATOM 10254 O O . ALA B 1 501 ? 66.038 -8.458 93.007 1.00 22.01 468 ALA B O 1
ATOM 10256 N N . GLU B 1 502 ? 65.929 -9.024 90.809 1.00 20.78 469 GLU B N 1
ATOM 10257 C CA . GLU B 1 502 ? 66.078 -7.664 90.379 1.00 22.74 469 GLU B CA 1
ATOM 10258 C C . GLU B 1 502 ? 64.905 -7.183 89.506 1.00 22.18 469 GLU B C 1
ATOM 10259 O O . GLU B 1 502 ? 64.131 -6.328 89.946 1.00 26.30 469 GLU B O 1
ATOM 10265 N N . LEU B 1 503 ? 64.706 -7.809 88.363 1.00 20.13 470 LEU B N 1
ATOM 10266 C CA A LEU B 1 503 ? 63.760 -7.303 87.360 0.50 18.81 470 LEU B CA 1
ATOM 10267 C CA B LEU B 1 503 ? 63.776 -7.291 87.363 0.50 19.11 470 LEU B CA 1
ATOM 10268 C C . LEU B 1 503 ? 62.310 -7.369 87.838 1.00 18.66 470 LEU B C 1
ATOM 10269 O O . LEU B 1 503 ? 61.558 -6.404 87.703 1.00 17.65 470 LEU B O 1
ATOM 10278 N N . PHE B 1 504 ? 61.919 -8.503 88.421 1.00 16.64 471 PHE B N 1
ATOM 10279 C CA . PHE B 1 504 ? 60.554 -8.699 88.866 1.00 15.98 471 PHE B CA 1
ATOM 10280 C C . PHE B 1 504 ? 60.412 -9.022 90.355 1.00 16.34 471 PHE B C 1
ATOM 10281 O O . PHE B 1 504 ? 59.494 -9.765 90.760 1.00 15.49 471 PHE B O 1
ATOM 10289 N N . ALA B 1 505 ? 61.277 -8.425 91.159 1.00 16.54 472 ALA B N 1
ATOM 10290 C CA . ALA B 1 505 ? 61.359 -8.696 92.594 1.00 17.33 472 ALA B CA 1
ATOM 10291 C C . ALA B 1 505 ? 60.022 -8.473 93.299 1.00 17.66 472 ALA B C 1
ATOM 10292 O O . ALA B 1 505 ? 59.659 -9.236 94.182 1.00 17.68 472 ALA B O 1
ATOM 10294 N N . ASP B 1 506 ? 59.318 -7.389 92.969 1.00 17.95 473 ASP B N 1
ATOM 10295 C CA . ASP B 1 506 ? 58.047 -7.074 93.653 1.00 19.09 473 ASP B CA 1
ATOM 10296 C C . ASP B 1 506 ? 56.966 -8.080 93.277 1.00 18.43 473 ASP B C 1
ATOM 10297 O O . ASP B 1 506 ? 56.188 -8.518 94.129 1.00 18.56 473 ASP B O 1
ATOM 10302 N N . TYR B 1 507 ? 56.950 -8.504 92.024 1.00 16.94 474 TYR B N 1
ATOM 10303 C CA . TYR B 1 507 ? 56.028 -9.558 91.640 1.00 16.91 474 TYR B CA 1
ATOM 10304 C C . TYR B 1 507 ? 56.343 -10.870 92.374 1.00 16.96 474 TYR B C 1
ATOM 10305 O O . TYR B 1 507 ? 55.425 -11.609 92.738 1.00 17.50 474 TYR B O 1
ATOM 10314 N N . VAL B 1 508 ? 57.614 -11.155 92.573 1.00 16.76 475 VAL B N 1
ATOM 10315 C CA . VAL B 1 508 ? 58.010 -12.339 93.340 1.00 17.35 475 VAL B CA 1
ATOM 10316 C C . VAL B 1 508 ? 57.503 -12.235 94.770 1.00 18.69 475 VAL B C 1
ATOM 10317 O O . VAL B 1 508 ? 57.101 -13.229 95.355 1.00 19.59 475 VAL B O 1
ATOM 10321 N N . SER B 1 509 ? 57.517 -11.036 95.337 1.00 19.32 476 SER B N 1
ATOM 10322 C CA . SER B 1 509 ? 57.003 -10.841 96.676 1.00 20.38 476 SER B CA 1
ATOM 10323 C C . SER B 1 509 ? 55.495 -11.132 96.709 1.00 20.11 476 SER B C 1
ATOM 10324 O O . SER B 1 509 ? 55.002 -11.691 97.687 1.00 20.90 476 SER B O 1
ATOM 10327 N N . ILE B 1 510 ? 54.774 -10.726 95.670 1.00 18.49 477 ILE B N 1
ATOM 10328 C CA . ILE B 1 510 ? 53.337 -10.956 95.604 1.00 18.33 477 ILE B CA 1
ATOM 10329 C C . ILE B 1 510 ? 53.019 -12.446 95.418 1.00 18.30 477 ILE B C 1
ATOM 10330 O O . ILE B 1 510 ? 52.136 -12.984 96.099 1.00 18.98 477 ILE B O 1
ATOM 10335 N N . TRP B 1 511 ? 53.780 -13.112 94.561 1.00 17.40 478 TRP B N 1
ATOM 10336 C CA . TRP B 1 511 ? 53.569 -14.530 94.196 1.00 17.73 478 TRP B CA 1
ATOM 10337 C C . TRP B 1 511 ? 54.850 -15.297 94.369 1.00 18.26 478 TRP B C 1
ATOM 10338 O O . TRP B 1 511 ? 55.600 -15.503 93.406 1.00 17.61 478 TRP B O 1
ATOM 10349 N N . PRO B 1 512 ? 55.130 -15.775 95.599 1.00 19.41 479 PRO B N 1
ATOM 10350 C CA . PRO B 1 512 ? 56.429 -16.382 95.892 1.00 20.35 479 PRO B CA 1
ATOM 10351 C C . PRO B 1 512 ? 56.769 -17.650 95.093 1.00 20.40 479 PRO B C 1
ATOM 10352 O O . PRO B 1 512 ? 57.934 -17.997 95.027 1.00 21.76 479 PRO B O 1
ATOM 10356 N N . ASN B 1 513 ? 55.789 -18.337 94.523 1.00 20.06 480 ASN B N 1
ATOM 10357 C CA . ASN B 1 513 ? 56.101 -19.548 93.747 1.00 20.54 480 ASN B CA 1
ATOM 10358 C C . ASN B 1 513 ? 55.925 -19.431 92.238 1.00 18.20 480 ASN B C 1
ATOM 10359 O O . ASN B 1 513 ? 56.151 -20.420 91.506 1.00 17.86 480 ASN B O 1
ATOM 10364 N N . LYS B 1 514 ? 55.597 -18.239 91.742 1.00 16.13 481 LYS B N 1
ATOM 10365 C CA . LYS B 1 514 ? 55.348 -18.062 90.3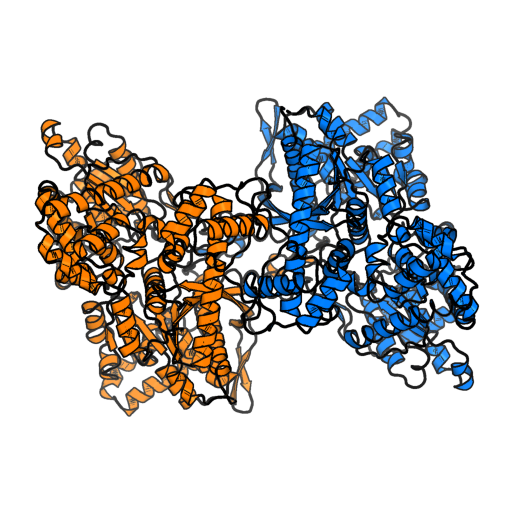34 1.00 14.73 481 LYS B CA 1
ATOM 10366 C C . LYS B 1 514 ? 56.617 -18.273 89.487 1.00 13.93 481 LYS B C 1
ATOM 10367 O O . LYS B 1 514 ? 56.554 -18.800 88.369 1.00 13.06 481 LYS B O 1
ATOM 10373 N N . PHE B 1 515 ? 57.759 -17.803 89.979 1.00 13.83 482 PHE B N 1
ATOM 10374 C CA . PHE B 1 515 ? 58.970 -17.791 89.140 1.00 13.45 482 PHE B CA 1
ATOM 10375 C C . PHE B 1 515 ? 59.803 -19.068 89.269 1.00 13.38 482 PHE B C 1
ATOM 10376 O O . PHE B 1 515 ? 60.075 -19.550 90.369 1.00 14.29 482 PHE B O 1
ATOM 10384 N N . GLN B 1 516 ? 60.218 -19.564 88.116 1.00 12.95 483 GLN B N 1
ATOM 10385 C CA . GLN B 1 516 ? 61.057 -20.758 87.962 1.00 13.16 483 GLN B CA 1
ATOM 10386 C C . GLN B 1 516 ? 62.204 -20.548 87.003 1.00 12.76 483 GLN B C 1
ATOM 10387 O O . GLN B 1 516 ? 62.291 -19.542 86.308 1.00 12.56 483 GLN B O 1
ATOM 10393 N N . ASN B 1 517 ? 63.084 -21.546 86.977 1.00 13.04 484 ASN B N 1
ATOM 10394 C CA . ASN B 1 517 ? 64.102 -21.643 85.954 1.00 12.42 484 ASN B CA 1
ATOM 10395 C C . ASN B 1 517 ? 63.855 -22.896 85.099 1.00 11.98 484 ASN B C 1
ATOM 10396 O O . ASN B 1 517 ? 63.507 -23.971 85.638 1.00 12.52 484 ASN B O 1
ATOM 10401 N N . LYS B 1 518 ? 64.065 -22.773 83.796 1.00 11.34 485 LYS B N 1
ATOM 10402 C CA . LYS B 1 518 ? 64.184 -23.925 82.925 1.00 11.58 485 LYS B CA 1
ATOM 10403 C C . LYS B 1 518 ? 65.356 -23.674 81.983 1.00 11.81 485 LYS B C 1
ATOM 10404 O O . LYS B 1 518 ? 65.226 -22.959 80.976 1.00 11.80 485 LYS B O 1
ATOM 10410 N N . THR B 1 519 ? 66.487 -24.288 82.297 1.00 12.13 486 THR B N 1
ATOM 10411 C CA . THR B 1 519 ? 67.680 -24.079 81.495 1.00 11.91 486 THR B CA 1
ATOM 10412 C C . THR B 1 519 ? 67.431 -24.602 80.044 1.00 11.12 486 THR B C 1
ATOM 10413 O O . THR B 1 519 ? 67.002 -25.755 79.828 1.00 10.47 486 THR B O 1
ATOM 10417 N N . ASN B 1 520 ? 67.755 -23.756 79.065 1.00 10.68 487 ASN B N 1
ATOM 10418 C CA . ASN B 1 520 ? 67.602 -24.138 77.637 1.00 10.28 487 ASN B CA 1
ATOM 10419 C C . ASN B 1 520 ? 68.420 -25.365 77.287 1.00 10.12 487 ASN B C 1
ATOM 10420 O O . ASN B 1 520 ? 69.336 -25.770 78.007 1.00 10.76 487 ASN B O 1
ATOM 10425 N N . GLY B 1 521 ? 68.081 -25.948 76.157 1.00 9.79 488 GLY B N 1
ATOM 10426 C CA . GLY B 1 521 ? 68.803 -27.103 75.665 1.00 9.71 488 GLY B CA 1
ATOM 10427 C C . GLY B 1 521 ? 68.626 -27.229 74.153 1.00 9.53 488 GLY B C 1
ATOM 10428 O O . GLY B 1 521 ? 67.935 -26.414 73.522 1.00 9.57 488 GLY B O 1
ATOM 10429 N N . ILE B 1 522 ? 69.262 -28.266 73.617 1.00 9.41 489 ILE B N 1
ATOM 10430 C CA . ILE B 1 522 ? 69.308 -28.553 72.179 1.00 9.61 489 ILE B CA 1
ATOM 10431 C C . ILE B 1 522 ? 69.008 -30.019 71.941 1.00 9.56 489 ILE B C 1
ATOM 10432 O O . ILE B 1 522 ? 69.303 -30.844 72.801 1.00 9.90 489 ILE B O 1
ATOM 10437 N N . THR B 1 523 ? 68.425 -30.364 70.805 1.00 9.65 490 THR B N 1
ATOM 10438 C CA . THR B 1 523 ? 68.149 -31.776 70.557 1.00 9.93 490 THR B CA 1
ATOM 10439 C C . THR B 1 523 ? 69.395 -32.524 70.069 1.00 10.04 490 THR B C 1
ATOM 10440 O O . THR B 1 523 ? 70.039 -32.083 69.118 1.00 9.69 490 THR B O 1
ATOM 10444 N N . PRO B 1 524 ? 69.732 -33.650 70.715 1.00 10.34 491 PRO B N 1
ATOM 10445 C CA . PRO B 1 524 ? 70.924 -34.374 70.253 1.00 10.60 491 PRO B CA 1
ATOM 10446 C C . PRO B 1 524 ? 70.651 -35.237 69.039 1.00 10.84 491 PRO B C 1
ATOM 10447 O O . PRO B 1 524 ? 71.565 -35.933 68.536 1.00 11.14 491 PRO B O 1
ATOM 10451 N N . ARG B 1 525 ? 69.409 -35.215 68.547 1.00 10.35 492 ARG B N 1
ATOM 10452 C CA . ARG B 1 525 ? 69.154 -35.831 67.254 1.00 10.70 492 ARG B CA 1
ATOM 10453 C C . ARG B 1 525 ? 69.701 -34.920 66.145 1.00 10.74 492 ARG B C 1
ATOM 10454 O O . ARG B 1 525 ? 70.762 -35.216 65.574 1.00 10.92 492 ARG B O 1
ATOM 10462 N N . ARG B 1 526 ? 69.038 -33.814 65.869 1.00 10.39 493 ARG B N 1
ATOM 10463 C CA . ARG B 1 526 ? 69.584 -32.934 64.823 1.00 10.56 493 ARG B CA 1
ATOM 10464 C C . ARG B 1 526 ? 71.047 -32.553 65.089 1.00 10.72 493 ARG B C 1
ATOM 10465 O O . ARG B 1 526 ? 71.818 -32.462 64.147 1.00 10.69 493 ARG B O 1
ATOM 10473 N N . TRP B 1 527 ? 71.394 -32.256 66.348 1.00 10.46 494 TRP B N 1
ATOM 10474 C CA . TRP B 1 527 ? 72.669 -31.583 66.640 1.00 10.86 494 TRP B CA 1
ATOM 10475 C C . TRP B 1 527 ? 73.795 -32.499 67.037 1.00 11.71 494 TRP B C 1
ATOM 10476 O O . TRP B 1 527 ? 74.864 -32.031 67.429 1.00 12.95 494 TRP B O 1
ATOM 10487 N N . LEU B 1 528 ? 73.599 -33.804 66.904 1.00 11.75 495 LEU B N 1
ATOM 10488 C CA . LEU B 1 528 ? 74.731 -34.710 67.006 1.00 12.23 495 LEU B CA 1
ATOM 10489 C C . LEU B 1 528 ? 74.518 -35.924 66.164 1.00 12.59 495 LEU B C 1
ATOM 10490 O O . LEU B 1 528 ? 75.298 -36.189 65.236 1.00 12.78 495 LEU B O 1
ATOM 10495 N N . ARG B 1 529 ? 73.474 -36.687 66.458 1.00 13.44 496 ARG B N 1
ATOM 10496 C CA . ARG B 1 529 ? 73.292 -37.948 65.755 1.00 13.99 496 ARG B CA 1
ATOM 10497 C C . ARG B 1 529 ? 73.179 -37.741 64.256 1.00 13.99 496 ARG B C 1
ATOM 10498 O O . ARG B 1 529 ? 73.697 -38.529 63.487 1.00 14.18 496 ARG B O 1
ATOM 10506 N N . PHE B 1 530 ? 72.448 -36.722 63.835 1.00 13.99 497 PHE B N 1
ATOM 10507 C CA . PHE B 1 530 ? 72.148 -36.545 62.411 1.00 14.34 497 PHE B CA 1
ATOM 10508 C C . PHE B 1 530 ? 73.137 -35.625 61.680 1.00 14.67 497 PHE B C 1
ATOM 10509 O O . PHE B 1 530 ? 73.441 -35.852 60.528 1.00 15.47 497 PHE B O 1
ATOM 10517 N N . CYS B 1 531 ? 73.646 -34.624 62.352 1.00 14.76 498 CYS B N 1
ATOM 10518 C CA . CYS B 1 531 ? 74.612 -33.722 61.718 1.00 15.30 498 CYS B CA 1
ATOM 10519 C C . CYS B 1 531 ? 76.025 -34.315 61.724 1.00 15.58 498 CYS B C 1
ATOM 10520 O O . CYS B 1 531 ? 76.827 -33.967 60.878 1.00 15.09 498 CYS B O 1
ATOM 10523 N N . SER B 1 532 ? 76.305 -35.236 62.650 1.00 16.21 499 SER B N 1
ATOM 10524 C CA . SER B 1 532 ? 77.652 -35.837 62.772 1.00 16.69 499 SER B CA 1
ATOM 10525 C C . SER B 1 532 ? 77.554 -37.352 62.924 1.00 16.66 499 SER B C 1
ATOM 10526 O O . SER B 1 532 ? 77.910 -37.893 63.967 1.00 16.59 499 SER B O 1
ATOM 10529 N N . PRO B 1 533 ? 77.085 -38.044 61.885 1.00 17.37 500 PRO B N 1
ATOM 10530 C CA . PRO B 1 533 ? 76.836 -39.481 62.049 1.00 17.85 500 PRO B CA 1
ATOM 10531 C C . PRO B 1 533 ? 78.094 -40.301 62.300 1.00 18.27 500 PRO B C 1
ATOM 10532 O O . PRO B 1 533 ? 78.030 -41.254 63.076 1.00 18.34 500 PRO B O 1
ATOM 10536 N N . GLU B 1 534 ? 79.223 -39.937 61.686 1.00 18.51 501 GLU B N 1
ATOM 10537 C CA . GLU B 1 534 ? 80.441 -40.721 61.898 1.00 19.87 501 GLU B CA 1
ATOM 10538 C C . GLU B 1 534 ? 80.924 -40.574 63.359 1.00 19.03 501 GLU B C 1
ATOM 10539 O O . GLU B 1 534 ? 81.328 -41.569 63.976 1.00 19.23 501 GLU B O 1
ATOM 10545 N N . LEU B 1 535 ? 80.915 -39.356 63.895 1.00 17.50 502 LEU B N 1
ATOM 10546 C CA . LEU B 1 535 ? 81.283 -39.141 65.293 1.00 16.60 502 LEU B CA 1
ATOM 10547 C C . LEU B 1 535 ? 80.311 -39.894 66.199 1.00 16.02 502 LEU B C 1
ATOM 10548 O O . LEU B 1 535 ? 80.721 -40.537 67.185 1.00 15.61 502 LEU B O 1
ATOM 10553 N N . SER B 1 536 ? 79.033 -39.847 65.845 1.00 15.22 503 SER B N 1
ATOM 10554 C CA . SER B 1 536 ? 77.988 -40.602 66.589 1.00 15.31 503 SER B CA 1
ATOM 10555 C C . SER B 1 536 ? 78.246 -42.093 66.636 1.00 16.47 503 SER B C 1
ATOM 10556 O O . SER B 1 536 ? 78.079 -42.713 67.671 1.00 16.63 503 SER B O 1
ATOM 10559 N N . ASP B 1 537 ? 78.657 -42.676 65.525 1.00 17.33 504 ASP B N 1
ATOM 10560 C CA . ASP B 1 537 ? 79.014 -44.098 65.510 1.00 19.10 504 ASP B CA 1
ATOM 10561 C C . ASP B 1 537 ? 80.202 -44.407 66.419 1.00 17.93 504 ASP B C 1
ATOM 10562 O O . ASP B 1 537 ? 80.234 -45.439 67.071 1.00 18.33 504 ASP B O 1
ATOM 10567 N N . ILE B 1 538 ? 81.171 -43.502 66.475 1.00 16.97 505 ILE B N 1
ATOM 10568 C CA . ILE B 1 538 ? 82.301 -43.646 67.402 1.00 16.71 505 ILE B CA 1
ATOM 10569 C C . ILE B 1 538 ? 81.793 -43.637 68.858 1.00 16.32 505 ILE B C 1
ATOM 10570 O O . ILE B 1 538 ? 82.182 -44.503 69.671 1.00 16.56 505 ILE B O 1
ATOM 10575 N N . ILE B 1 539 ? 80.890 -42.702 69.175 1.00 15.38 506 ILE B N 1
ATOM 10576 C CA . ILE B 1 539 ? 80.334 -42.592 70.528 1.00 15.31 506 ILE B CA 1
ATOM 10577 C C . ILE B 1 539 ? 79.626 -43.897 70.912 1.00 15.85 506 ILE B C 1
ATOM 10578 O O . ILE B 1 539 ? 79.879 -44.461 71.984 1.00 16.12 506 ILE B O 1
ATOM 10583 N N . THR B 1 540 ? 78.783 -44.386 70.013 1.00 15.82 507 THR B N 1
ATOM 10584 C CA . THR B 1 540 ? 78.064 -45.628 70.231 1.00 16.66 507 THR B CA 1
ATOM 10585 C C . THR B 1 540 ? 78.993 -46.836 70.429 1.00 17.76 507 THR B C 1
ATOM 10586 O O . THR B 1 540 ? 78.763 -47.674 71.317 1.00 18.23 507 THR B O 1
ATOM 10590 N N . LYS B 1 541 ? 80.056 -46.899 69.619 1.00 18.19 508 LYS B N 1
ATOM 10591 C CA . LYS B 1 541 ? 81.050 -47.964 69.734 1.00 19.61 508 LYS B CA 1
ATOM 10592 C C . LYS B 1 541 ? 81.675 -47.951 71.123 1.00 19.54 508 LYS B C 1
ATOM 10593 O O . LYS B 1 541 ? 81.781 -49.014 71.787 1.00 20.25 508 LYS B O 1
ATOM 10599 N N . TRP B 1 542 ? 82.117 -46.769 71.561 1.00 18.63 509 TRP B N 1
ATOM 10600 C CA . TRP B 1 542 ? 82.873 -46.672 72.816 1.00 18.78 509 TRP B CA 1
ATOM 10601 C C . TRP B 1 542 ? 82.039 -46.762 74.063 1.00 19.31 509 TRP B C 1
ATOM 10602 O O . TRP B 1 542 ? 82.503 -47.328 75.066 1.00 20.57 509 TRP B O 1
ATOM 10613 N N . LEU B 1 543 ? 80.799 -46.295 74.002 1.00 18.90 510 LEU B N 1
ATOM 10614 C CA . LEU B 1 543 ? 79.866 -46.404 75.125 1.00 19.47 510 LEU B CA 1
ATOM 10615 C C . LEU B 1 543 ? 79.165 -47.785 75.140 1.00 21.14 510 LEU B C 1
ATOM 10616 O O . LEU B 1 543 ? 78.485 -48.135 76.117 1.00 21.39 510 LEU B O 1
ATOM 10621 N N . LYS B 1 544 ? 79.342 -48.541 74.064 1.00 21.44 511 LYS B N 1
ATOM 10622 C CA . LYS B 1 544 ? 78.690 -49.837 73.865 1.00 22.68 511 LYS B CA 1
ATOM 10623 C C . LYS B 1 544 ? 77.162 -49.764 73.902 1.00 22.01 511 LYS B C 1
ATOM 10624 O O . LYS B 1 544 ? 76.508 -50.708 74.301 1.00 22.40 511 LYS B O 1
ATOM 10630 N N . THR B 1 545 ? 76.610 -48.642 73.472 1.00 21.12 512 THR B N 1
ATOM 10631 C CA . THR B 1 545 ? 75.178 -48.453 73.429 1.00 20.89 512 THR B CA 1
ATOM 10632 C C . THR B 1 545 ? 74.914 -47.207 72.601 1.00 20.40 512 THR B C 1
ATOM 10633 O O . THR B 1 545 ? 75.731 -46.289 72.591 1.00 18.93 512 THR B O 1
ATOM 10637 N N . ASP B 1 546 ? 73.768 -47.199 71.928 1.00 20.77 513 ASP B N 1
ATOM 10638 C CA . ASP B 1 546 ? 73.275 -45.985 71.289 1.00 20.52 513 ASP B CA 1
ATOM 10639 C C . ASP B 1 546 ? 72.183 -45.305 72.119 1.00 19.69 513 ASP B C 1
ATOM 10640 O O . ASP B 1 546 ? 71.540 -44.345 71.666 1.00 18.84 513 ASP B O 1
ATOM 10645 N N . LYS B 1 547 ? 71.995 -45.741 73.358 1.00 20.31 514 LYS B N 1
ATOM 10646 C CA . LYS B 1 547 ? 70.934 -45.146 74.178 1.00 20.29 514 LYS B CA 1
ATOM 10647 C C . LYS B 1 547 ? 71.216 -43.692 74.571 1.00 18.34 514 LYS B C 1
ATOM 10648 O O . LYS B 1 547 ? 70.312 -42.992 75.048 1.00 17.73 514 LYS B O 1
ATOM 10654 N N . TRP B 1 548 ? 72.432 -43.222 74.318 1.00 16.68 515 TRP B N 1
ATOM 10655 C CA . TRP B 1 548 ? 72.774 -41.824 74.594 1.00 15.75 515 TRP B CA 1
ATOM 10656 C C . TRP B 1 548 ? 71.963 -40.869 73.745 1.00 14.97 515 TRP B C 1
ATOM 10657 O O . TRP B 1 548 ? 71.820 -39.698 74.115 1.00 14.38 515 TRP B O 1
ATOM 10668 N N . ILE B 1 549 ? 71.413 -41.337 72.619 1.00 14.58 516 ILE B N 1
ATOM 10669 C CA . ILE B 1 549 ? 70.629 -40.489 71.696 1.00 14.48 516 ILE B CA 1
ATOM 10670 C C . ILE B 1 549 ? 69.352 -39.976 72.369 1.00 14.88 516 ILE B C 1
ATOM 10671 O O . ILE B 1 549 ? 68.891 -38.893 72.035 1.00 14.14 516 ILE B O 1
ATOM 10676 N N . THR B 1 550 ? 68.802 -40.715 73.323 1.00 16.13 517 THR B N 1
ATOM 10677 C CA . THR B 1 550 ? 67.684 -40.229 74.135 1.00 16.89 517 THR B CA 1
ATOM 10678 C C . THR B 1 550 ? 68.015 -40.119 75.647 1.00 17.38 517 THR B C 1
ATOM 10679 O O . THR B 1 550 ? 67.126 -39.842 76.446 1.00 19.24 517 THR B O 1
ATOM 10683 N N . ASP B 1 551 ? 69.263 -40.344 76.048 1.00 17.35 518 ASP B N 1
ATOM 10684 C CA . ASP B 1 551 ? 69.703 -40.224 77.460 1.00 17.97 518 ASP B CA 1
ATOM 10685 C C . ASP B 1 551 ? 71.125 -39.652 77.445 1.00 16.29 518 ASP B C 1
ATOM 10686 O O . ASP B 1 551 ? 72.109 -40.371 77.611 1.00 16.02 518 ASP B O 1
ATOM 10691 N N . LEU B 1 552 ? 71.195 -38.344 77.216 1.00 14.80 519 LEU B N 1
ATOM 10692 C CA . LEU B 1 552 ? 72.442 -37.719 76.769 1.00 14.51 519 LEU B CA 1
ATOM 10693 C C . LEU B 1 552 ? 73.478 -37.710 77.881 1.00 14.66 519 LEU B C 1
ATOM 10694 O O . LEU B 1 552 ? 74.686 -37.661 77.603 1.00 14.15 519 LEU B O 1
ATOM 10699 N N . ASP B 1 553 ? 73.045 -37.842 79.133 1.00 14.99 520 ASP B N 1
ATOM 10700 C CA . ASP B 1 553 ? 74.028 -37.924 80.224 1.00 16.39 520 ASP B CA 1
ATOM 10701 C C . ASP B 1 553 ? 74.917 -39.164 80.151 1.00 16.24 520 ASP B C 1
ATOM 10702 O O . ASP B 1 553 ? 75.971 -39.209 80.781 1.00 16.47 520 ASP B O 1
ATOM 10707 N N . LEU B 1 554 ? 74.526 -40.177 79.374 1.00 15.74 521 LEU B N 1
ATOM 10708 C CA . LEU B 1 554 ? 75.409 -41.305 79.146 1.00 16.20 521 LEU B CA 1
ATOM 10709 C C . LEU B 1 554 ? 76.744 -40.902 78.486 1.00 15.62 521 LEU B C 1
ATOM 10710 O O . LEU B 1 554 ? 77.711 -41.686 78.532 1.00 15.78 521 LEU B O 1
ATOM 10715 N N . LEU B 1 555 ? 76.788 -39.726 77.848 1.00 14.73 522 LEU B N 1
ATOM 10716 C CA . LEU B 1 555 ? 78.025 -39.274 77.268 1.00 14.64 522 LEU B CA 1
ATOM 10717 C C . LEU B 1 555 ? 79.172 -39.205 78.295 1.00 15.04 522 LEU B C 1
ATOM 10718 O O . LEU B 1 555 ? 80.339 -39.223 77.910 1.00 15.22 522 LEU B O 1
ATOM 10723 N N . THR B 1 556 ? 78.862 -39.095 79.588 1.00 15.41 523 THR B N 1
ATOM 10724 C CA . THR B 1 556 ? 79.928 -39.034 80.590 1.00 16.05 523 THR B CA 1
ATOM 10725 C C . THR B 1 556 ? 80.801 -40.292 80.616 1.00 16.91 523 THR B C 1
ATOM 10726 O O . THR B 1 556 ? 81.948 -40.275 81.106 1.00 17.28 523 THR B O 1
ATOM 10730 N N . GLY B 1 557 ? 80.284 -41.382 80.034 1.00 16.96 524 GLY B N 1
ATOM 10731 C CA . GLY B 1 557 ? 81.014 -42.622 79.895 1.00 17.57 524 GLY B CA 1
ATOM 10732 C C . GLY B 1 557 ? 82.220 -42.516 78.964 1.00 17.57 524 GLY B C 1
ATOM 10733 O O . GLY B 1 557 ? 83.066 -43.400 78.956 1.00 18.20 524 GLY B O 1
ATOM 10734 N N . LEU B 1 558 ? 82.310 -41.438 78.200 1.00 16.85 525 LEU B N 1
ATOM 10735 C CA . LEU B 1 558 ? 83.488 -41.203 77.379 1.00 17.01 525 LEU B CA 1
ATOM 10736 C C . LEU B 1 558 ? 84.709 -40.744 78.188 1.00 17.86 525 LEU B C 1
ATOM 10737 O O . LEU B 1 558 ? 85.835 -40.927 77.747 1.00 17.99 525 LEU B O 1
ATOM 10742 N N . ARG B 1 559 ? 84.479 -40.162 79.362 1.00 18.65 526 ARG B N 1
ATOM 10743 C CA . ARG B 1 559 ? 85.591 -39.576 80.137 1.00 20.12 526 ARG B CA 1
ATOM 10744 C C . ARG B 1 559 ? 86.693 -40.566 80.434 1.00 21.67 526 ARG B C 1
ATOM 10745 O O . ARG B 1 559 ? 87.910 -40.244 80.360 1.00 22.45 526 ARG B O 1
ATOM 10753 N N . GLN B 1 560 ? 86.297 -41.789 80.750 1.00 22.21 527 GLN B N 1
ATOM 10754 C CA . GLN B 1 560 ? 87.261 -42.824 81.093 1.00 23.36 527 GLN B CA 1
ATOM 10755 C C . GLN B 1 560 ? 88.222 -43.150 79.929 1.00 22.74 527 GLN B C 1
ATOM 10756 O O . GLN B 1 560 ? 89.284 -43.714 80.140 1.00 23.21 527 GLN B O 1
ATOM 10762 N N . PHE B 1 561 ? 87.835 -42.775 78.706 1.00 21.36 528 PHE B N 1
ATOM 10763 C CA . PHE B 1 561 ? 88.615 -43.059 77.509 1.00 21.26 528 PHE B CA 1
ATOM 10764 C C . PHE B 1 561 ? 89.298 -41.818 76.938 1.00 20.93 528 PHE B C 1
ATOM 10765 O O . PHE B 1 561 ? 89.849 -41.887 75.848 1.00 20.63 528 PHE B O 1
ATOM 10773 N N . ALA B 1 562 ? 89.242 -40.680 77.623 1.00 20.72 529 ALA B N 1
ATOM 10774 C CA . ALA B 1 562 ? 89.733 -39.446 76.980 1.00 20.74 529 ALA B CA 1
ATOM 10775 C C . ALA B 1 562 ? 91.254 -39.439 76.726 1.00 21.68 529 ALA B C 1
ATOM 10776 O O . ALA B 1 562 ? 91.713 -38.649 75.898 1.00 21.54 529 ALA B O 1
ATOM 10778 N N . ASP B 1 563 ? 92.008 -40.320 77.401 1.00 22.87 530 ASP B N 1
ATOM 10779 C CA . ASP B 1 563 ? 93.460 -40.480 77.164 1.00 24.19 530 ASP B CA 1
ATOM 10780 C C . ASP B 1 563 ? 93.754 -41.696 76.299 1.00 23.98 530 ASP B C 1
ATOM 10781 O O . ASP B 1 563 ? 94.925 -42.034 76.066 1.00 24.59 530 ASP B O 1
ATOM 10786 N N . ASN B 1 564 ? 92.713 -42.360 75.814 1.00 22.84 531 ASN B N 1
ATOM 10787 C CA . ASN B 1 564 ? 92.892 -43.550 75.002 1.00 23.13 531 ASN B CA 1
ATOM 10788 C C . ASN B 1 564 ? 93.312 -43.126 73.576 1.00 22.99 531 ASN B C 1
ATOM 10789 O O . ASN B 1 564 ? 92.603 -42.364 72.887 1.00 21.29 531 ASN B O 1
ATOM 10794 N N . GLU B 1 565 ? 94.472 -43.592 73.143 1.00 24.04 532 GLU B N 1
ATOM 10795 C CA . GLU B 1 565 ? 95.037 -43.115 71.883 1.00 25.03 532 GLU B CA 1
ATOM 10796 C C . GLU B 1 565 ? 94.263 -43.612 70.673 1.00 24.03 532 GLU B C 1
ATOM 10797 O O . GLU B 1 565 ? 94.203 -42.927 69.667 1.00 23.26 532 GLU B O 1
ATOM 10803 N N . GLU B 1 566 ? 93.676 -44.800 70.765 1.00 23.39 533 GLU B N 1
ATOM 10804 C CA . GLU B 1 566 ? 92.813 -45.271 69.692 1.00 23.02 533 GLU B CA 1
ATOM 10805 C C . GLU B 1 566 ? 91.555 -44.393 69.563 1.00 21.53 533 GLU B C 1
ATOM 10806 O O . GLU B 1 566 ? 91.183 -44.016 68.445 1.00 20.64 533 GLU B O 1
ATOM 10812 N N . LEU B 1 567 ? 90.903 -44.074 70.682 1.00 20.43 534 LEU B N 1
ATOM 10813 C CA . LEU B 1 567 ? 89.741 -43.201 70.605 1.00 19.56 534 LEU B CA 1
ATOM 10814 C C . LEU B 1 567 ? 90.177 -41.827 70.067 1.00 19.08 534 LEU B C 1
ATOM 10815 O O . LEU B 1 567 ? 89.486 -41.257 69.220 1.00 18.34 534 LEU B O 1
ATOM 10820 N N . GLN B 1 568 ? 91.303 -41.294 70.551 1.00 19.52 535 GLN B N 1
ATOM 10821 C CA . GLN B 1 568 ? 91.782 -40.004 70.065 1.00 19.66 535 GLN B CA 1
ATOM 10822 C C . GLN B 1 568 ? 91.987 -40.055 68.543 1.00 19.71 535 GLN B C 1
ATOM 10823 O O . GLN B 1 568 ? 91.625 -39.120 67.833 1.00 19.24 535 GLN B O 1
ATOM 10829 N N . SER B 1 569 ? 92.540 -41.154 68.051 1.00 20.33 536 SER B N 1
ATOM 10830 C CA . SER B 1 569 ? 92.743 -41.334 66.606 1.00 20.77 536 SER B CA 1
ATOM 10831 C C . SER B 1 569 ? 91.431 -41.369 65.824 1.00 19.82 536 SER B C 1
ATOM 10832 O O . SER B 1 569 ? 91.303 -40.715 64.790 1.00 19.24 536 SER B O 1
ATOM 10835 N N . GLU B 1 570 ? 90.443 -42.100 66.323 1.00 19.35 537 GLU B N 1
ATOM 10836 C CA . GLU B 1 570 ? 89.120 -42.103 65.665 1.00 19.30 537 GLU B CA 1
ATOM 10837 C C . GLU B 1 570 ? 88.461 -40.716 65.724 1.00 18.20 537 GLU B C 1
ATOM 10838 O O . GLU B 1 570 ? 87.871 -40.253 64.738 1.00 17.53 537 GLU B O 1
ATOM 10844 N N . TRP B 1 571 ? 88.597 -40.048 66.865 1.00 17.35 538 TRP B N 1
ATOM 10845 C CA . TRP B 1 571 ? 88.025 -38.738 67.073 1.00 16.88 538 TRP B CA 1
ATOM 10846 C C . TRP B 1 571 ? 88.597 -37.752 66.066 1.00 16.91 538 TRP B C 1
ATOM 10847 O O . TRP B 1 571 ? 87.845 -36.984 65.453 1.00 16.37 538 TRP B O 1
ATOM 10858 N N . ALA B 1 572 ? 89.922 -37.769 65.928 1.00 17.75 539 ALA B N 1
ATOM 10859 C CA . ALA B 1 572 ? 90.686 -36.909 64.974 1.00 18.46 539 ALA B CA 1
ATOM 10860 C C . ALA B 1 572 ? 90.250 -37.193 63.541 1.00 19.12 539 ALA B C 1
ATOM 10861 O O . ALA B 1 572 ? 90.014 -36.259 62.773 1.00 19.67 539 ALA B O 1
ATOM 10863 N N . SER B 1 573 ? 90.110 -38.473 63.194 1.00 19.73 540 SER B N 1
ATOM 10864 C CA A SER B 1 573 ? 89.689 -38.862 61.849 0.50 20.13 540 SER B CA 1
ATOM 10865 C CA B SER B 1 573 ? 89.683 -38.858 61.857 0.50 20.00 540 SER B CA 1
ATOM 10866 C C . SER B 1 573 ? 88.295 -38.336 61.522 1.00 19.39 540 SER B C 1
ATOM 10867 O O . SER B 1 573 ? 88.054 -37.857 60.402 1.00 19.55 540 SER B O 1
ATOM 10872 N N . ALA B 1 574 ? 87.379 -38.419 62.484 1.00 18.60 541 ALA B N 1
ATOM 10873 C CA . ALA B 1 574 ? 86.017 -37.933 62.292 1.00 17.96 541 ALA B CA 1
ATOM 10874 C C . ALA B 1 574 ? 86.024 -36.407 62.106 1.00 17.82 541 ALA B C 1
ATOM 10875 O O . ALA B 1 574 ? 85.321 -35.853 61.228 1.00 17.05 541 ALA B O 1
ATOM 10877 N N . LYS B 1 575 ? 86.827 -35.716 62.907 1.00 18.24 542 LYS B N 1
ATOM 10878 C CA . LYS B 1 575 ? 86.887 -34.245 62.796 1.00 18.36 542 LYS B CA 1
ATOM 10879 C C . LYS B 1 575 ? 87.467 -33.868 61.428 1.00 18.94 542 LYS B C 1
ATOM 10880 O O . LYS B 1 575 ? 86.937 -32.982 60.747 1.00 18.96 542 LYS B O 1
ATOM 10886 N N . THR B 1 576 ? 88.528 -34.553 61.037 1.00 19.83 543 THR B N 1
ATOM 10887 C CA . THR B 1 576 ? 89.142 -34.337 59.730 1.00 20.42 543 THR B CA 1
ATOM 10888 C C . THR B 1 576 ? 88.134 -34.499 58.570 1.00 20.13 543 THR B C 1
ATOM 10889 O O . THR B 1 576 ? 88.096 -33.668 57.656 1.00 20.13 543 THR B O 1
ATOM 10893 N N . ALA B 1 577 ? 87.314 -35.545 58.613 1.00 19.00 544 ALA B N 1
ATOM 10894 C CA . ALA B 1 577 ? 86.331 -35.769 57.537 1.00 19.06 544 ALA B CA 1
ATOM 10895 C C . ALA B 1 577 ? 85.307 -34.642 57.549 1.00 18.33 544 ALA B C 1
ATOM 10896 O O . ALA B 1 577 ? 84.895 -34.150 56.474 1.00 19.43 544 ALA B O 1
ATOM 10898 N N . ASN B 1 578 ? 84.898 -34.213 58.741 1.00 17.13 545 ASN B N 1
ATOM 10899 C CA . ASN B 1 578 ? 83.987 -33.071 58.854 1.00 16.80 545 ASN B CA 1
ATOM 10900 C C . ASN B 1 578 ? 84.645 -31.763 58.363 1.00 16.82 545 ASN B C 1
ATOM 10901 O O . ASN B 1 578 ? 83.968 -30.939 57.732 1.00 16.41 545 ASN B O 1
ATOM 10906 N N . LYS B 1 579 ? 85.926 -31.578 58.657 1.00 16.77 546 LYS B N 1
ATOM 10907 C CA . LYS B 1 579 ? 86.627 -30.378 58.171 1.00 17.37 546 LYS B CA 1
ATOM 10908 C C . LYS B 1 579 ? 86.721 -30.364 56.651 1.00 18.33 546 LYS B C 1
ATOM 10909 O O . LYS B 1 579 ? 86.580 -29.301 56.038 1.00 19.09 546 LYS B O 1
ATOM 10915 N N . LYS B 1 580 ? 86.967 -31.525 56.062 1.00 19.42 547 LYS B N 1
ATOM 10916 C CA . LYS B 1 580 ? 87.062 -31.628 54.608 1.00 21.02 547 LYS B CA 1
ATOM 10917 C C . LYS B 1 580 ? 85.717 -31.286 53.980 1.00 20.17 547 LYS B C 1
ATOM 10918 O O . LYS B 1 580 ? 85.667 -30.591 52.962 1.00 19.58 547 LYS B O 1
ATOM 10924 N N . ARG B 1 581 ? 84.639 -31.787 54.564 1.00 19.47 548 ARG B N 1
ATOM 10925 C CA . ARG B 1 581 ? 83.311 -31.479 54.060 1.00 19.48 548 ARG B CA 1
ATOM 10926 C C . ARG B 1 581 ? 82.996 -30.005 54.210 1.00 18.49 548 ARG B C 1
ATOM 10927 O O . ARG B 1 581 ? 82.442 -29.402 53.311 1.00 18.21 548 ARG B O 1
ATOM 10935 N N . LEU B 1 582 ? 83.373 -29.422 55.343 1.00 17.22 549 LEU B N 1
ATOM 10936 C CA . LEU B 1 582 ? 83.163 -28.002 55.530 1.00 16.68 549 LEU B CA 1
ATOM 10937 C C . LEU B 1 582 ? 83.983 -27.202 54.510 1.00 17.03 549 LEU B C 1
ATOM 10938 O O . LEU B 1 582 ? 83.469 -26.223 53.955 1.00 17.05 549 LEU B O 1
ATOM 10943 N N . ALA B 1 583 ? 85.218 -27.602 54.265 1.00 17.73 550 ALA B N 1
ATOM 10944 C CA . ALA B 1 583 ? 86.093 -26.856 53.325 1.00 18.64 550 ALA B CA 1
ATOM 10945 C C . ALA B 1 583 ? 85.466 -26.878 51.929 1.00 19.35 550 ALA B C 1
ATOM 10946 O O . ALA B 1 583 ? 85.460 -25.845 51.232 1.00 19.30 550 ALA B O 1
ATOM 10948 N N . GLN B 1 584 ? 84.920 -28.038 51.548 1.00 19.52 551 GLN B N 1
ATOM 10949 C CA A GLN B 1 584 ? 84.221 -28.174 50.264 0.50 20.18 551 GLN B CA 1
ATOM 10950 C CA B GLN B 1 584 ? 84.218 -28.170 50.253 0.50 20.32 551 GLN B CA 1
ATOM 10951 C C . GLN B 1 584 ? 83.041 -27.200 50.198 1.00 19.65 551 GLN B C 1
ATOM 10952 O O . GLN B 1 584 ? 82.853 -26.498 49.191 1.00 20.12 551 GLN B O 1
ATOM 10963 N N . TYR B 1 585 ? 82.273 -27.139 51.288 1.00 18.33 552 TYR B N 1
ATOM 10964 C CA . TYR B 1 585 ? 81.119 -26.270 51.378 1.00 17.85 552 TYR B CA 1
ATOM 10965 C C . TYR B 1 585 ? 81.521 -24.799 51.263 1.00 17.64 552 TYR B C 1
ATOM 10966 O O . TYR B 1 585 ? 80.923 -24.014 50.503 1.00 17.50 552 TYR B O 1
ATOM 10975 N N . ILE B 1 586 ? 82.513 -24.410 52.061 1.00 17.19 553 ILE B N 1
ATOM 10976 C CA . ILE B 1 586 ? 82.960 -23.004 52.045 1.00 17.60 553 ILE B CA 1
ATOM 10977 C C . ILE B 1 586 ? 83.423 -22.595 50.633 1.00 19.14 553 ILE B C 1
ATOM 10978 O O . ILE B 1 586 ? 83.100 -21.511 50.161 1.00 19.34 553 ILE B O 1
ATOM 10983 N N . GLU B 1 587 ? 84.152 -23.475 49.948 1.00 20.29 554 GLU B N 1
ATOM 10984 C CA . GLU B 1 587 ? 84.647 -23.167 48.592 1.00 22.55 554 GLU B CA 1
ATOM 10985 C C . GLU B 1 587 ? 83.471 -22.959 47.661 1.00 22.98 554 GLU B C 1
ATOM 10986 O O . GLU B 1 587 ? 83.465 -22.028 46.860 1.00 22.76 554 GLU B O 1
ATOM 10992 N N . ARG B 1 588 ? 82.466 -23.812 47.792 1.00 22.95 555 ARG B N 1
ATOM 10993 C CA . ARG B 1 588 ? 81.279 -23.707 46.931 1.00 24.84 555 ARG B CA 1
ATOM 10994 C C . ARG B 1 588 ? 80.503 -22.420 47.168 1.00 23.83 555 ARG B C 1
ATOM 10995 O O . ARG B 1 588 ? 80.013 -21.809 46.224 1.00 24.34 555 ARG B O 1
ATOM 11003 N N . VAL B 1 589 ? 80.381 -21.999 48.416 1.00 22.45 556 VAL B N 1
ATOM 11004 C CA . VAL B 1 589 ? 79.521 -20.860 48.749 1.00 22.30 556 VAL B CA 1
ATOM 11005 C C . VAL B 1 589 ? 80.253 -19.512 48.810 1.00 22.95 556 VAL B C 1
ATOM 11006 O O . VAL B 1 589 ? 79.604 -18.453 48.692 1.00 23.68 556 VAL B O 1
ATOM 11010 N N . THR B 1 590 ? 81.582 -19.534 48.959 1.00 15.22 557 THR B N 1
ATOM 11011 C CA . THR B 1 590 ? 82.345 -18.283 49.025 1.00 14.98 557 THR B CA 1
ATOM 11012 C C . THR B 1 590 ? 83.400 -18.144 47.947 1.00 15.61 557 THR B C 1
ATOM 11013 O O . THR B 1 590 ? 83.871 -17.030 47.679 1.00 15.96 557 THR B O 1
ATOM 11017 N N . GLY B 1 591 ? 83.799 -19.268 47.353 1.00 15.83 558 GLY B N 1
ATOM 11018 C CA . GLY B 1 591 ? 84.848 -19.238 46.343 1.00 17.07 558 GLY B CA 1
ATOM 11019 C C . GLY B 1 591 ? 86.248 -19.328 46.930 1.00 17.91 558 GLY B C 1
ATOM 11020 O O . GLY B 1 591 ? 87.221 -19.376 46.159 1.00 19.07 558 GLY B O 1
ATOM 11021 N N . VAL B 1 592 ? 86.354 -19.322 48.273 1.00 16.94 559 VAL B N 1
ATOM 11022 C CA . VAL B 1 592 ? 87.646 -19.384 48.962 1.00 18.23 559 VAL B CA 1
ATOM 11023 C C . VAL B 1 592 ? 87.973 -20.820 49.330 1.00 17.92 559 VAL B C 1
ATOM 11024 O O . VAL B 1 592 ? 87.161 -21.518 49.957 1.00 18.18 559 VAL B O 1
ATOM 11028 N N . SER B 1 593 ? 89.130 -21.282 48.873 1.00 19.72 560 SER B N 1
ATOM 11029 C CA A SER B 1 593 ? 89.647 -22.599 49.236 0.50 20.42 560 SER B CA 1
ATOM 11030 C CA B SER B 1 593 ? 89.611 -22.594 49.262 0.50 20.28 560 SER B CA 1
ATOM 11031 C C . SER B 1 593 ? 90.325 -22.478 50.601 1.00 20.45 560 SER B C 1
ATOM 11032 O O . SER B 1 593 ? 91.248 -21.683 50.752 1.00 22.40 560 SER B O 1
ATOM 11037 N N . ILE B 1 594 ? 89.893 -23.280 51.572 1.00 19.29 561 ILE B N 1
ATOM 11038 C CA . ILE B 1 594 ? 90.486 -23.231 52.911 1.00 19.31 561 ILE B CA 1
ATOM 11039 C C . ILE B 1 594 ? 91.261 -24.515 53.173 1.00 19.69 561 ILE B C 1
ATOM 11040 O O . ILE B 1 594 ? 90.962 -25.569 52.622 1.00 19.64 561 ILE B O 1
ATOM 11045 N N . ASP B 1 595 ? 92.300 -24.398 53.985 1.00 19.96 562 ASP B N 1
ATOM 11046 C CA . ASP B 1 595 ? 93.226 -25.499 54.225 1.00 21.40 562 ASP B CA 1
ATOM 11047 C C . ASP B 1 595 ? 92.715 -26.346 55.392 1.00 20.88 562 ASP B C 1
ATOM 11048 O O . ASP B 1 595 ? 92.660 -25.857 56.526 1.00 19.71 562 ASP B O 1
ATOM 11053 N N . PRO B 1 596 ? 92.282 -27.594 55.121 1.00 21.89 563 PRO B N 1
ATOM 11054 C CA . PRO B 1 596 ? 91.713 -28.374 56.246 1.00 21.75 563 PRO B CA 1
ATOM 11055 C C . PRO B 1 596 ? 92.721 -28.794 57.342 1.00 22.03 563 PRO B C 1
ATOM 11056 O O . PRO B 1 596 ? 92.288 -29.328 58.364 1.00 22.53 563 PRO B O 1
ATOM 11060 N N . THR B 1 597 ? 94.016 -28.579 57.131 1.00 22.21 564 THR B N 1
ATOM 11061 C CA . THR B 1 597 ? 95.005 -28.769 58.201 1.00 23.17 564 THR B CA 1
ATOM 11062 C C . THR B 1 597 ? 95.143 -27.548 59.126 1.00 22.08 564 THR B C 1
ATOM 11063 O O . THR B 1 597 ? 95.851 -27.619 60.135 1.00 22.96 564 THR B O 1
ATOM 11067 N N . SER B 1 598 ? 94.485 -26.443 58.789 1.00 20.29 565 SER B N 1
ATOM 11068 C CA . SER B 1 598 ? 94.510 -25.276 59.640 1.00 19.39 565 SER B CA 1
ATOM 11069 C C . SER B 1 598 ? 93.460 -25.398 60.753 1.00 18.43 565 SER B C 1
ATOM 11070 O O . SER B 1 598 ? 92.510 -26.182 60.662 1.00 17.79 565 SER B O 1
ATOM 11073 N N . LEU B 1 599 ? 93.655 -24.625 61.814 1.00 18.17 566 LEU B N 1
ATOM 11074 C CA . LEU B 1 599 ? 92.676 -24.547 62.903 1.00 17.07 566 LEU B CA 1
ATOM 11075 C C . LEU B 1 599 ? 91.435 -23.841 62.387 1.00 15.91 566 LEU B C 1
ATOM 11076 O O . LEU B 1 599 ? 91.523 -22.713 61.889 1.00 15.38 566 LEU B O 1
ATOM 11081 N N . PHE B 1 600 ? 90.291 -24.497 62.497 1.00 14.62 567 PHE B N 1
ATOM 11082 C CA . PHE B 1 600 ? 89.019 -23.903 62.109 1.00 14.42 567 PHE B CA 1
ATOM 11083 C C . PHE B 1 600 ? 88.386 -23.188 63.320 1.00 14.12 567 PHE B C 1
ATOM 11084 O O . PHE B 1 600 ? 87.899 -23.819 64.259 1.00 14.19 567 PHE B O 1
ATOM 11092 N N . ASP B 1 601 ? 88.347 -21.867 63.215 1.00 14.53 568 ASP B N 1
ATOM 11093 C CA . ASP B 1 601 ? 87.938 -20.924 64.257 1.00 14.63 568 ASP B CA 1
ATOM 11094 C C . ASP B 1 601 ? 86.662 -20.198 63.778 1.00 14.19 568 ASP B C 1
ATOM 11095 O O . ASP B 1 601 ? 86.713 -19.452 62.784 1.00 13.26 568 ASP B O 1
ATOM 11100 N N . ILE B 1 602 ? 85.534 -20.462 64.444 1.00 13.63 569 ILE B N 1
ATOM 11101 C CA . ILE B 1 602 ? 84.204 -20.035 63.948 1.00 13.27 569 ILE B CA 1
ATOM 11102 C C . ILE B 1 602 ? 83.502 -19.087 64.941 1.00 13.16 569 ILE B C 1
ATOM 11103 O O . ILE B 1 602 ? 83.480 -19.336 66.150 1.00 12.68 569 ILE B O 1
ATOM 11108 N N . GLN B 1 603 ? 82.921 -18.007 64.423 1.00 12.39 570 GLN B N 1
ATOM 11109 C CA . GLN B 1 603 ? 82.000 -17.170 65.209 1.00 11.88 570 GLN B CA 1
ATOM 11110 C C . GLN B 1 603 ? 80.750 -16.919 64.387 1.00 11.42 570 GLN B C 1
ATOM 11111 O O . GLN B 1 603 ? 80.801 -16.225 63.367 1.00 10.88 570 GLN B O 1
ATOM 11117 N N . VAL B 1 604 ? 79.638 -17.520 64.796 1.00 11.42 571 VAL B N 1
ATOM 11118 C CA . VAL B 1 604 ? 78.401 -17.431 64.013 1.00 12.22 571 VAL B CA 1
ATOM 11119 C C . VAL B 1 604 ? 77.251 -17.089 64.940 1.00 13.80 571 VAL B C 1
ATOM 11120 O O . VAL B 1 604 ? 76.853 -17.867 65.806 1.00 14.96 571 VAL B O 1
ATOM 11124 N N . LYS B 1 605 ? 76.746 -15.891 64.738 1.00 14.51 572 LYS B N 1
ATOM 11125 C CA . LYS B 1 605 ? 75.572 -15.414 65.416 1.00 16.48 572 LYS B CA 1
ATOM 11126 C C . LYS B 1 605 ? 75.211 -14.049 64.904 1.00 15.02 572 LYS B C 1
ATOM 11127 O O . LYS B 1 605 ? 75.948 -13.467 64.115 1.00 12.90 572 LYS B O 1
ATOM 11133 N N . ARG B 1 606 ? 74.064 -13.576 65.367 1.00 14.70 573 ARG B N 1
ATOM 11134 C CA . ARG B 1 606 ? 73.549 -12.282 64.951 1.00 15.52 573 ARG B CA 1
ATOM 11135 C C . ARG B 1 606 ? 74.682 -11.257 65.063 1.00 14.03 573 ARG B C 1
ATOM 11136 O O . ARG B 1 606 ? 75.439 -11.229 66.080 1.00 13.12 573 ARG B O 1
ATOM 11144 N N . ILE B 1 607 ? 74.811 -10.409 64.053 1.00 12.96 574 ILE B N 1
ATOM 11145 C CA . ILE B 1 607 ? 75.851 -9.377 64.096 1.00 12.82 574 ILE B CA 1
ATOM 11146 C C . ILE B 1 607 ? 75.337 -8.236 64.971 1.00 13.72 574 ILE B C 1
ATOM 11147 O O . ILE B 1 607 ? 74.282 -7.636 64.701 1.00 13.95 574 ILE B O 1
ATOM 11152 N N . HIS B 1 608 ? 76.075 -7.945 66.034 1.00 14.54 575 HIS B N 1
ATOM 11153 C CA . HIS B 1 608 ? 75.713 -6.897 66.956 1.00 16.05 575 HIS B CA 1
ATOM 11154 C C . HIS B 1 608 ? 76.949 -6.418 67.668 1.00 16.49 575 HIS B C 1
ATOM 11155 O O . HIS B 1 608 ? 77.865 -7.193 67.948 1.00 15.26 575 HIS B O 1
ATOM 11162 N N . GLU B 1 609 ? 76.964 -5.141 68.016 1.00 17.25 576 GLU B N 1
ATOM 11163 C CA . GLU B 1 609 ? 78.066 -4.619 68.848 1.00 18.52 576 GLU B CA 1
ATOM 11164 C C . GLU B 1 609 ? 78.279 -5.391 70.143 1.00 18.48 576 GLU B C 1
ATOM 11165 O O . GLU B 1 609 ? 79.442 -5.636 70.511 1.00 18.29 576 GLU B O 1
ATOM 11171 N N . TYR B 1 610 ? 77.217 -5.832 70.819 1.00 18.56 577 TYR B N 1
ATOM 11172 C CA . TYR B 1 610 ? 77.422 -6.570 72.084 1.00 19.01 577 TYR B CA 1
ATOM 11173 C C . TYR B 1 610 ? 77.973 -7.957 71.900 1.00 17.49 577 TYR B C 1
ATOM 11174 O O . TYR B 1 610 ? 78.521 -8.518 72.835 1.00 17.10 577 TYR B O 1
ATOM 11183 N N . LYS B 1 611 ? 77.806 -8.520 70.693 1.00 15.88 578 LYS B N 1
ATOM 11184 C CA . LYS B 1 611 ? 78.321 -9.843 70.365 1.00 15.35 578 LYS B CA 1
ATOM 11185 C C . LYS B 1 611 ? 79.828 -9.817 70.048 1.00 14.48 578 LYS B C 1
ATOM 11186 O O . LYS B 1 611 ? 80.516 -10.859 70.069 1.00 14.11 578 LYS B O 1
ATOM 11192 N N . ARG B 1 612 ? 80.307 -8.636 69.671 1.00 14.21 579 ARG B N 1
ATOM 11193 C CA . ARG B 1 612 ? 81.736 -8.363 69.539 1.00 14.36 579 ARG B CA 1
ATOM 11194 C C . ARG B 1 612 ? 82.443 -9.133 68.425 1.00 13.50 579 ARG B C 1
ATOM 11195 O O . ARG B 1 612 ? 83.638 -9.413 68.496 1.00 13.73 579 ARG B O 1
ATOM 11203 N N . GLN B 1 613 ? 81.722 -9.398 67.338 1.00 12.96 580 GLN B N 1
ATOM 11204 C CA . GLN B 1 613 ? 82.405 -9.707 66.059 1.00 12.50 580 GLN B CA 1
ATOM 11205 C C . GLN B 1 613 ? 83.498 -8.670 65.775 1.00 12.78 580 GLN B C 1
ATOM 11206 O O . GLN B 1 613 ? 84.571 -9.003 65.248 1.00 13.15 580 GLN B O 1
ATOM 11212 N N . LEU B 1 614 ? 83.275 -7.420 66.164 1.00 13.68 581 LEU B N 1
ATOM 11213 C CA . LEU B 1 614 ? 84.263 -6.360 65.945 1.00 13.85 581 LEU B CA 1
ATOM 11214 C C . LEU B 1 614 ? 85.590 -6.652 66.668 1.00 14.57 581 LEU B C 1
ATOM 11215 O O . LEU B 1 614 ? 86.682 -6.341 66.159 1.00 14.91 581 LEU B O 1
ATOM 11220 N N . MET B 1 615 ? 85.497 -7.229 67.868 1.00 14.88 582 MET B N 1
ATOM 11221 C CA . MET B 1 615 ? 86.686 -7.587 68.620 1.00 15.40 582 MET B CA 1
ATOM 11222 C C . MET B 1 615 ? 87.448 -8.714 67.923 1.00 15.02 582 MET B C 1
ATOM 11223 O O . MET B 1 615 ? 88.682 -8.674 67.816 1.00 14.58 582 MET B O 1
ATOM 11228 N N . ASN B 1 616 ? 86.704 -9.738 67.494 1.00 13.65 583 ASN B N 1
ATOM 11229 C CA . ASN B 1 616 ? 87.260 -10.826 66.731 1.00 13.81 583 ASN B CA 1
ATOM 11230 C C . ASN B 1 616 ? 88.013 -10.298 65.489 1.00 14.44 583 ASN B C 1
ATOM 11231 O O . ASN B 1 616 ? 89.200 -10.602 65.268 1.00 15.17 583 ASN B O 1
ATOM 11236 N N . ILE B 1 617 ? 87.336 -9.490 64.681 1.00 14.17 584 ILE B N 1
ATOM 11237 C CA . ILE B 1 617 ? 87.947 -9.050 63.422 1.00 14.75 584 ILE B CA 1
ATOM 11238 C C . ILE B 1 617 ? 89.151 -8.122 63.684 1.00 14.65 584 ILE B C 1
ATOM 11239 O O . ILE B 1 617 ? 90.130 -8.178 62.960 1.00 14.86 584 ILE B O 1
ATOM 11244 N N . LEU B 1 618 ? 89.108 -7.290 64.725 1.00 14.78 585 LEU B N 1
ATOM 11245 C CA . LEU B 1 618 ? 90.280 -6.491 65.082 1.00 15.31 585 LEU B CA 1
ATOM 11246 C C . LEU B 1 618 ? 91.442 -7.411 65.511 1.00 15.61 585 LEU B C 1
ATOM 11247 O O . LEU B 1 618 ? 92.603 -7.150 65.196 1.00 15.31 585 LEU B O 1
ATOM 11252 N N . GLY B 1 619 ? 91.129 -8.524 66.175 1.00 15.36 586 GLY B N 1
ATOM 11253 C CA . GLY B 1 619 ? 92.200 -9.481 66.524 1.00 15.98 586 GLY B CA 1
ATOM 11254 C C . GLY B 1 619 ? 92.792 -10.137 65.262 1.00 15.92 586 GLY B C 1
ATOM 11255 O O . GLY B 1 619 ? 94.012 -10.412 65.190 1.00 16.21 586 GLY B O 1
ATOM 11256 N N . VAL B 1 620 ? 91.933 -10.440 64.305 1.00 15.42 587 VAL B N 1
ATOM 11257 C CA . VAL B 1 620 ? 92.367 -10.999 63.035 1.00 15.73 587 VAL B CA 1
ATOM 11258 C C . VAL B 1 620 ? 93.289 -9.997 62.316 1.00 15.90 587 VAL B C 1
ATOM 11259 O O . VAL B 1 620 ? 94.344 -10.358 61.745 1.00 16.35 587 VAL B O 1
ATOM 11263 N N . VAL B 1 621 ? 92.891 -8.731 62.334 1.00 15.57 588 VAL B N 1
ATOM 11264 C CA . VAL B 1 621 ? 93.679 -7.682 61.680 1.00 16.30 588 VAL B CA 1
ATOM 11265 C C . VAL B 1 621 ? 95.047 -7.588 62.319 1.00 17.59 588 VAL B C 1
ATOM 11266 O O . VAL B 1 621 ? 96.084 -7.477 61.640 1.00 17.79 588 VAL B O 1
ATOM 11270 N N . TYR B 1 622 ? 95.066 -7.672 63.632 1.00 17.84 589 TYR B N 1
ATOM 11271 C CA . TYR B 1 622 ? 96.341 -7.685 64.343 1.00 19.39 589 TYR B CA 1
ATOM 11272 C C . TYR B 1 622 ? 97.218 -8.892 63.949 1.00 19.83 589 TYR B C 1
ATOM 11273 O O . TYR B 1 622 ? 98.408 -8.715 63.660 1.00 19.73 589 TYR B O 1
ATOM 11282 N N . ARG B 1 623 ? 96.633 -10.081 63.928 1.00 19.96 590 ARG B N 1
ATOM 11283 C CA A ARG B 1 623 ? 97.342 -11.328 63.590 0.50 21.02 590 ARG B CA 1
ATOM 11284 C CA B ARG B 1 623 ? 97.310 -11.345 63.582 0.50 20.95 590 ARG B CA 1
ATOM 11285 C C . ARG B 1 623 ? 97.897 -11.252 62.167 1.00 20.74 590 ARG B C 1
ATOM 11286 O O . ARG B 1 623 ? 99.046 -11.630 61.918 1.00 22.05 590 ARG B O 1
ATOM 11301 N N . PHE B 1 624 ? 97.104 -10.721 61.243 1.00 19.88 591 PHE B N 1
ATOM 11302 C CA . PHE B 1 624 ? 97.553 -10.466 59.876 1.00 19.98 591 PHE B CA 1
ATOM 11303 C C . PHE B 1 624 ? 98.777 -9.534 59.847 1.00 20.90 591 PHE B C 1
ATOM 11304 O O . PHE B 1 624 ? 99.788 -9.831 59.195 1.00 21.48 591 PHE B O 1
ATOM 11312 N N . LYS B 1 625 ? 98.680 -8.405 60.532 1.00 20.82 592 LYS B N 1
ATOM 11313 C CA . LYS B 1 625 ? 99.756 -7.425 60.539 1.00 22.32 592 LYS B CA 1
ATOM 11314 C C . LYS B 1 625 ? 101.048 -8.037 61.102 1.00 23.55 592 LYS B C 1
ATOM 11315 O O . LYS B 1 625 ? 102.131 -7.833 60.573 1.00 24.65 592 LYS B O 1
ATOM 11321 N N . LYS B 1 626 ? 100.915 -8.818 62.163 1.00 24.09 593 LYS B N 1
ATOM 11322 C CA . LYS B 1 626 ? 102.066 -9.518 62.729 1.00 25.90 593 LYS B CA 1
ATOM 11323 C C . LYS B 1 626 ? 102.683 -10.488 61.716 1.00 25.92 593 LYS B C 1
ATOM 11324 O O . LYS B 1 626 ? 103.905 -10.527 61.555 1.00 26.60 593 LYS B O 1
ATOM 11330 N N . LEU B 1 627 ? 101.843 -11.286 61.062 1.00 24.36 594 LEU B N 1
ATOM 11331 C CA . LEU B 1 627 ? 102.323 -12.220 60.051 1.00 24.78 594 LEU B CA 1
ATOM 11332 C C . LEU B 1 627 ? 103.070 -11.504 58.908 1.00 25.98 594 LEU B C 1
ATOM 11333 O O . LEU B 1 627 ? 104.115 -11.967 58.453 1.00 25.93 594 LEU B O 1
ATOM 11338 N N . LYS B 1 628 ? 102.534 -10.379 58.452 1.00 25.78 595 LYS B N 1
ATOM 11339 C CA . LYS B 1 628 ? 103.180 -9.614 57.386 1.00 27.58 595 LYS B CA 1
ATOM 11340 C C . LYS B 1 628 ? 104.550 -9.109 57.802 1.00 29.34 595 LYS B C 1
ATOM 11341 O O . LYS B 1 628 ? 105.466 -9.031 56.980 1.00 29.97 595 LYS B O 1
ATOM 11347 N N . GLU B 1 629 ? 104.684 -8.775 59.084 1.00 29.67 596 GLU B N 1
ATOM 11348 C CA . GLU B 1 629 ? 105.932 -8.187 59.602 1.00 31.22 596 GLU B CA 1
ATOM 11349 C C . GLU B 1 629 ? 106.997 -9.230 59.946 1.00 32.32 596 GLU B C 1
ATOM 11350 O O . GLU B 1 629 ? 108.173 -8.904 60.032 1.00 32.97 596 GLU B O 1
ATOM 11356 N N . MET B 1 630 ? 106.585 -10.472 60.127 1.00 32.17 597 MET B N 1
ATOM 11357 C CA . MET B 1 630 ? 107.501 -11.574 60.401 1.00 34.07 597 MET B CA 1
ATOM 11358 C C . MET B 1 630 ? 108.351 -11.946 59.199 1.00 35.93 597 MET B C 1
ATOM 11359 O O . MET B 1 630 ? 107.915 -11.823 58.057 1.00 35.24 597 MET B O 1
ATOM 11364 N N . LYS B 1 631 ? 109.544 -12.459 59.470 1.00 38.17 598 LYS B N 1
ATOM 11365 C CA . LYS B 1 631 ? 110.342 -13.133 58.451 1.00 40.32 598 LYS B CA 1
ATOM 11366 C C . LYS B 1 631 ? 109.717 -14.521 58.231 1.00 40.60 598 LYS B C 1
ATOM 11367 O O . LYS B 1 631 ? 109.068 -15.052 59.133 1.00 39.88 598 LYS B O 1
ATOM 11369 N N . PRO B 1 632 ? 109.906 -15.122 57.041 1.00 42.55 599 PRO B N 1
ATOM 11370 C CA . PRO B 1 632 ? 109.284 -16.428 56.769 1.00 43.08 599 PRO B CA 1
ATOM 11371 C C . PRO B 1 632 ? 109.571 -17.521 57.812 1.00 44.53 599 PRO B C 1
ATOM 11372 O O . PRO B 1 632 ? 108.692 -18.339 58.114 1.00 44.10 599 PRO B O 1
ATOM 11376 N N . GLU B 1 633 ? 110.780 -17.521 58.357 1.00 46.62 600 GLU B N 1
ATOM 11377 C CA . GLU B 1 633 ? 111.148 -18.454 59.415 1.00 48.48 600 GLU B CA 1
ATOM 11378 C C . GLU B 1 633 ? 110.232 -18.325 60.628 1.00 46.35 600 GLU B C 1
ATOM 11379 O O . GLU B 1 633 ? 109.916 -19.331 61.265 1.00 44.34 600 GLU B O 1
ATOM 11385 N N . GLU B 1 634 ? 109.851 -17.089 60.965 1.00 45.59 601 GLU B N 1
ATOM 11386 C CA . GLU B 1 634 ? 108.953 -16.829 62.096 1.00 43.99 601 GLU B CA 1
ATOM 11387 C C . GLU B 1 634 ? 107.521 -17.248 61.751 1.00 39.94 601 GLU B C 1
ATOM 11388 O O . GLU B 1 634 ? 106.812 -17.752 62.612 1.00 38.94 601 GLU B O 1
ATOM 11394 N N . ARG B 1 635 ? 107.096 -17.024 60.506 1.00 37.25 602 ARG B N 1
ATOM 11395 C CA . ARG B 1 635 ? 105.740 -17.412 60.094 1.00 35.10 602 ARG B CA 1
ATOM 11396 C C . ARG B 1 635 ? 105.532 -18.910 60.215 1.00 34.85 602 ARG B C 1
ATOM 11397 O O . ARG B 1 635 ? 104.464 -19.364 60.624 1.00 33.66 602 ARG B O 1
ATOM 11405 N N . LYS B 1 636 ? 106.570 -19.679 59.895 1.00 36.36 603 LYS B N 1
ATOM 11406 C CA . LYS B 1 636 ? 106.493 -21.137 59.992 1.00 36.96 603 LYS B CA 1
ATOM 11407 C C . LYS B 1 636 ? 106.333 -21.622 61.453 1.00 36.60 603 LYS B C 1
ATOM 11408 O O . LYS B 1 636 ? 105.980 -22.773 61.678 1.00 37.44 603 LYS B O 1
ATOM 11411 N N . LYS B 1 637 ? 106.568 -20.745 62.427 1.00 36.34 604 LYS B N 1
ATOM 11412 C CA . LYS B 1 637 ? 106.384 -21.074 63.847 1.00 36.45 604 LYS B CA 1
ATOM 11413 C C . LYS B 1 637 ? 104.931 -20.900 64.324 1.00 34.19 604 LYS B C 1
ATOM 11414 O O . LYS B 1 637 ? 104.557 -21.407 65.387 1.00 34.24 604 LYS B O 1
ATOM 11416 N N . THR B 1 638 ? 104.119 -20.197 63.538 1.00 32.19 605 THR B N 1
ATOM 11417 C CA . THR B 1 638 ? 102.752 -19.855 63.933 1.00 29.56 605 THR B CA 1
ATOM 11418 C C . THR B 1 638 ? 101.797 -21.038 63.685 1.00 27.81 605 THR B C 1
ATOM 11419 O O . THR B 1 638 ? 102.157 -22.018 63.032 1.00 28.03 605 THR B O 1
ATOM 11423 N N . VAL B 1 639 ? 100.595 -20.958 64.253 1.00 25.30 606 VAL B N 1
ATOM 11424 C CA . VAL B 1 639 ? 99.573 -21.967 64.026 1.00 23.55 606 VAL B CA 1
ATOM 11425 C C . VAL B 1 639 ? 98.680 -21.487 62.888 1.00 22.17 606 VAL B C 1
ATOM 11426 O O . VAL B 1 639 ? 97.968 -20.517 63.051 1.00 21.29 606 VAL B O 1
ATOM 11430 N N . PRO B 1 640 ? 98.687 -22.194 61.750 1.00 22.06 607 PRO B N 1
ATOM 11431 C CA . PRO B 1 640 ? 97.796 -21.759 60.680 1.00 21.44 607 PRO B CA 1
ATOM 11432 C C . PRO B 1 640 ? 96.339 -21.842 61.085 1.00 19.93 607 PRO B C 1
ATOM 11433 O O . PRO B 1 640 ? 95.938 -22.776 61.780 1.00 19.55 607 PRO B O 1
ATOM 11437 N N . ARG B 1 641 ? 95.551 -20.856 60.670 1.00 19.11 608 ARG B N 1
ATOM 11438 C CA . ARG B 1 641 ? 94.186 -20.732 61.122 1.00 18.45 608 ARG B CA 1
ATOM 11439 C C . ARG B 1 641 ? 93.315 -20.227 59.988 1.00 17.18 608 ARG B C 1
ATOM 11440 O O . ARG B 1 641 ? 93.737 -19.357 59.212 1.00 17.10 608 ARG B O 1
ATOM 11448 N N . THR B 1 642 ? 92.117 -20.787 59.891 1.00 15.72 609 THR B N 1
ATOM 11449 C CA . THR B 1 642 ? 91.029 -20.246 59.072 1.00 14.95 609 THR B CA 1
ATOM 11450 C C . THR B 1 642 ? 89.962 -19.679 59.976 1.00 13.90 609 THR B C 1
ATOM 11451 O O . THR B 1 642 ? 89.367 -20.411 60.784 1.00 13.60 609 THR B O 1
ATOM 11455 N N . VAL B 1 643 ? 89.716 -18.381 59.839 1.00 13.75 610 VAL B N 1
ATOM 11456 C CA . VAL B 1 643 ? 88.749 -17.667 60.639 1.00 13.47 610 VAL B CA 1
ATOM 11457 C C . VAL B 1 643 ? 87.496 -17.547 59.785 1.00 13.45 610 VAL B C 1
ATOM 11458 O O . VAL B 1 643 ? 87.544 -16.976 58.664 1.00 13.28 610 VAL B O 1
ATOM 11462 N N . MET B 1 644 ? 86.397 -18.064 60.321 1.00 13.20 611 MET B N 1
ATOM 11463 C CA . MET B 1 644 ? 85.073 -17.971 59.701 1.00 13.19 611 MET B CA 1
ATOM 11464 C C . MET B 1 644 ? 84.122 -17.195 60.605 1.00 12.73 611 MET B C 1
ATOM 11465 O O . MET B 1 644 ? 83.972 -17.515 61.798 1.00 12.31 611 MET B O 1
ATOM 11470 N N . ILE B 1 645 ? 83.484 -16.188 60.030 1.00 11.74 612 ILE B N 1
ATOM 11471 C CA . ILE B 1 645 ? 82.555 -15.361 60.760 1.00 11.29 612 ILE B CA 1
ATOM 11472 C C . ILE B 1 645 ? 81.285 -15.329 59.924 1.00 11.18 612 ILE B C 1
ATOM 11473 O O . ILE B 1 645 ? 81.360 -15.210 58.710 1.00 11.59 612 ILE B O 1
ATOM 11478 N N . GLY B 1 646 ? 80.141 -15.496 60.564 1.00 10.60 613 GLY B N 1
ATOM 11479 C CA . GLY B 1 646 ? 78.866 -15.432 59.873 1.00 10.36 613 GLY B CA 1
ATOM 11480 C C . GLY B 1 646 ? 77.788 -14.902 60.790 1.00 10.62 613 GLY B C 1
ATOM 11481 O O . GLY B 1 646 ? 77.968 -14.828 61.996 1.00 11.10 613 GLY B O 1
ATOM 11482 N N . GLY B 1 647 ? 76.646 -14.608 60.215 1.00 10.31 614 GLY B N 1
ATOM 11483 C CA . GLY B 1 647 ? 75.524 -14.032 60.930 1.00 10.61 614 GLY B CA 1
ATOM 11484 C C . GLY B 1 647 ? 74.898 -12.944 60.098 1.00 10.95 614 GLY B C 1
ATOM 11485 O O . GLY B 1 647 ? 75.520 -12.381 59.180 1.00 10.53 614 GLY B O 1
ATOM 11486 N N . LYS B 1 648 ? 73.672 -12.588 60.465 1.00 11.08 615 LYS B N 1
ATOM 11487 C CA . LYS B 1 648 ? 72.939 -11.551 59.773 1.00 11.64 615 LYS B CA 1
ATOM 11488 C C . LYS B 1 648 ? 72.900 -10.264 60.596 1.00 12.02 615 LYS B C 1
ATOM 11489 O O . LYS B 1 648 ? 72.846 -10.313 61.822 1.00 12.35 615 LYS B O 1
ATOM 11495 N N . ALA B 1 649 ? 72.920 -9.126 59.910 1.00 12.12 616 ALA B N 1
ATOM 11496 C CA . ALA B 1 649 ? 72.731 -7.806 60.498 1.00 12.68 616 ALA B CA 1
ATOM 11497 C C . ALA B 1 649 ? 71.329 -7.321 60.227 1.00 13.63 616 ALA B C 1
ATOM 11498 O O . ALA B 1 649 ? 70.852 -7.399 59.074 1.00 13.45 616 ALA B O 1
ATOM 11500 N N . PHE B 1 650 ? 70.629 -6.815 61.240 1.00 14.34 617 PHE B N 1
ATOM 11501 C CA . PHE B 1 650 ? 69.368 -6.120 60.978 1.00 15.36 617 PHE B CA 1
ATOM 11502 C C . PHE B 1 650 ? 69.632 -4.997 59.958 1.00 15.43 617 PHE B C 1
ATOM 11503 O O . PHE B 1 650 ? 70.621 -4.245 60.069 1.00 15.09 617 PHE B O 1
ATOM 11505 N N . ALA B 1 651 ? 68.751 -4.883 58.968 1.00 16.11 618 ALA B N 1
ATOM 11506 C CA . ALA B 1 651 ? 69.075 -4.066 57.779 1.00 16.56 618 ALA B CA 1
ATOM 11507 C C . ALA B 1 651 ? 69.303 -2.605 58.112 1.00 17.60 618 ALA B C 1
ATOM 11508 O O . ALA B 1 651 ? 70.087 -1.961 57.426 1.00 18.70 618 ALA B O 1
ATOM 11510 N N . THR B 1 652 ? 68.615 -2.060 59.113 1.00 18.01 619 THR B N 1
ATOM 11511 C CA . THR B 1 652 ? 68.767 -0.633 59.470 1.00 18.99 619 THR B CA 1
ATOM 11512 C C . THR B 1 652 ? 69.862 -0.378 60.530 1.00 18.69 619 THR B C 1
ATOM 11513 O O . THR B 1 652 ? 70.089 0.793 60.916 1.00 18.93 619 THR B O 1
ATOM 11517 N N . TYR B 1 653 ? 70.527 -1.440 60.963 1.00 17.79 620 TYR B N 1
ATOM 11518 C CA . TYR B 1 653 ? 71.543 -1.375 62.017 1.00 17.50 620 TYR B CA 1
ATOM 11519 C C . TYR B 1 653 ? 72.873 -1.072 61.369 1.00 16.84 620 TYR B C 1
ATOM 11520 O O . TYR B 1 653 ? 73.630 -1.974 60.974 1.00 16.02 620 TYR B O 1
ATOM 11529 N N . THR B 1 654 ? 73.159 0.211 61.289 1.00 17.57 621 THR B N 1
ATOM 11530 C CA . THR B 1 654 ? 74.298 0.718 60.528 1.00 17.32 621 THR B CA 1
ATOM 11531 C C . THR B 1 654 ? 75.640 0.084 60.914 1.00 16.33 621 THR B C 1
ATOM 11532 O O . THR B 1 654 ? 76.340 -0.451 60.048 1.00 15.53 621 THR B O 1
ATOM 11536 N N . ASN B 1 655 ? 76.009 0.114 62.184 1.00 15.77 622 ASN B N 1
ATOM 11537 C CA . ASN B 1 655 ? 77.302 -0.451 62.541 1.00 15.34 622 ASN B CA 1
ATOM 11538 C C . ASN B 1 655 ? 77.387 -1.958 62.331 1.00 14.39 622 ASN B C 1
ATOM 11539 O O . ASN B 1 655 ? 78.447 -2.470 61.974 1.00 14.11 622 ASN B O 1
ATOM 11544 N N . ALA B 1 656 ? 76.292 -2.697 62.531 1.00 14.08 623 ALA B N 1
ATOM 11545 C CA . ALA B 1 656 ? 76.327 -4.131 62.248 1.00 13.56 623 ALA B CA 1
ATOM 11546 C C . ALA B 1 656 ? 76.629 -4.367 60.746 1.00 13.13 623 ALA B C 1
ATOM 11547 O O . ALA B 1 656 ? 77.404 -5.246 60.391 1.00 12.42 623 ALA B O 1
ATOM 11549 N N . LYS B 1 657 ? 76.010 -3.596 59.867 1.00 14.23 624 LYS B N 1
ATOM 11550 C CA . LYS B 1 657 ? 76.302 -3.743 58.441 1.00 14.48 624 LYS B CA 1
ATOM 11551 C C . LYS B 1 657 ? 77.736 -3.364 58.114 1.00 14.12 624 LYS B C 1
ATOM 11552 O O . LYS B 1 657 ? 78.392 -4.026 57.300 1.00 13.24 624 LYS B O 1
ATOM 11558 N N . ARG B 1 658 ? 78.242 -2.325 58.771 1.00 14.46 625 ARG B N 1
ATOM 11559 C CA . ARG B 1 658 ? 79.627 -1.941 58.606 1.00 14.83 625 ARG B CA 1
ATOM 11560 C C . ARG B 1 658 ? 80.580 -3.051 59.048 1.00 14.27 625 ARG B C 1
ATOM 11561 O O . ARG B 1 658 ? 81.641 -3.263 58.434 1.00 14.20 625 ARG B O 1
ATOM 11569 N N . ILE B 1 659 ? 80.221 -3.765 60.115 1.00 13.54 626 ILE B N 1
ATOM 11570 C CA . ILE B 1 659 ? 81.042 -4.889 60.577 1.00 13.43 626 ILE B CA 1
ATOM 11571 C C . ILE B 1 659 ? 81.097 -6.052 59.561 1.00 12.88 626 ILE B C 1
ATOM 11572 O O . ILE B 1 659 ? 82.155 -6.598 59.301 1.00 12.65 626 ILE B O 1
ATOM 11577 N N . VAL B 1 660 ? 79.964 -6.404 58.959 1.00 12.55 627 VAL B N 1
ATOM 11578 C CA . VAL B 1 660 ? 79.930 -7.391 57.879 1.00 12.45 627 VAL B CA 1
ATOM 11579 C C . VAL B 1 660 ? 80.846 -6.935 56.732 1.00 12.45 627 VAL B C 1
ATOM 11580 O O . VAL B 1 660 ? 81.625 -7.734 56.201 1.00 12.24 627 VAL B O 1
ATOM 11584 N N . LYS B 1 661 ? 80.757 -5.664 56.383 1.00 13.24 628 LYS B N 1
ATOM 11585 C CA . LYS B 1 661 ? 81.590 -5.112 55.296 1.00 13.93 628 LYS B CA 1
ATOM 11586 C C . LYS B 1 661 ? 83.076 -5.253 55.670 1.00 13.48 628 LYS B C 1
ATOM 11587 O O . LYS B 1 661 ? 83.878 -5.695 54.865 1.00 13.41 628 LYS B O 1
ATOM 11593 N N . LEU B 1 662 ? 83.416 -4.888 56.890 1.00 13.25 629 LEU B N 1
ATOM 11594 C CA . LEU B 1 662 ? 84.801 -4.984 57.367 1.00 13.74 629 LEU B CA 1
ATOM 11595 C C . LEU B 1 662 ? 85.346 -6.419 57.266 1.00 13.28 629 LEU B C 1
ATOM 11596 O O . LEU B 1 662 ? 86.470 -6.637 56.765 1.00 13.42 629 LEU B O 1
ATOM 11601 N N . VAL B 1 663 ? 84.559 -7.404 57.701 1.00 12.65 630 VAL B N 1
ATOM 11602 C CA . VAL B 1 663 ? 85.039 -8.787 57.664 1.00 12.27 630 VAL B CA 1
ATOM 11603 C C . VAL B 1 663 ? 85.361 -9.199 56.230 1.00 12.75 630 VAL B C 1
ATOM 11604 O O . VAL B 1 663 ? 86.414 -9.804 55.953 1.00 12.84 630 VAL B O 1
ATOM 11608 N N . ASN B 1 664 ? 84.486 -8.851 55.299 1.00 13.38 631 ASN B N 1
ATOM 11609 C CA . ASN B 1 664 ? 84.703 -9.159 53.903 1.00 14.22 631 ASN B CA 1
ATOM 11610 C C . ASN B 1 664 ? 85.881 -8.444 53.290 1.00 14.70 631 ASN B C 1
ATOM 11611 O O . ASN B 1 664 ? 86.663 -9.041 52.580 1.00 15.02 631 ASN B O 1
ATOM 11616 N N . ASP B 1 665 ? 86.019 -7.164 53.588 1.00 15.21 632 ASP B N 1
ATOM 11617 C CA . ASP B 1 665 ? 87.160 -6.378 53.108 1.00 15.55 632 ASP B CA 1
ATOM 11618 C C . ASP B 1 665 ? 88.505 -6.920 53.651 1.00 15.71 632 ASP B C 1
ATOM 11619 O O . ASP B 1 665 ? 89.511 -6.916 52.939 1.00 15.97 632 ASP B O 1
ATOM 11624 N N . VAL B 1 666 ? 88.533 -7.322 54.912 1.00 15.33 633 VAL B N 1
ATOM 11625 C CA . VAL B 1 666 ? 89.731 -7.901 55.509 1.00 15.35 633 VAL B CA 1
ATOM 11626 C C . VAL B 1 666 ? 90.070 -9.215 54.773 1.00 15.11 633 VAL B C 1
ATOM 11627 O O . VAL B 1 666 ? 91.192 -9.441 54.346 1.00 15.36 633 VAL B O 1
ATOM 11631 N N . GLY B 1 667 ? 89.080 -10.071 54.620 1.00 14.78 634 GLY B N 1
ATOM 11632 C CA . GLY B 1 667 ? 89.260 -11.338 53.910 1.00 15.22 634 GLY B CA 1
ATOM 11633 C C . GLY B 1 667 ? 89.757 -11.162 52.508 1.00 16.01 634 GLY B C 1
ATOM 11634 O O . GLY B 1 667 ? 90.651 -11.884 52.056 1.00 15.98 634 GLY B O 1
ATOM 11635 N N . ASP B 1 668 ? 89.209 -10.183 51.799 1.00 16.69 635 ASP B N 1
ATOM 11636 C CA . ASP B 1 668 ? 89.640 -9.960 50.414 1.00 18.55 635 ASP B CA 1
ATOM 11637 C C . ASP B 1 668 ? 91.157 -9.725 50.331 1.00 18.72 635 ASP B C 1
ATOM 11638 O O . ASP B 1 668 ? 91.805 -10.229 49.418 1.00 19.80 635 ASP B O 1
ATOM 11643 N N . VAL B 1 669 ? 91.678 -8.953 51.275 1.00 17.73 636 VAL B N 1
ATOM 11644 C CA . VAL B 1 669 ? 93.091 -8.623 51.348 1.00 18.27 636 VAL B CA 1
ATOM 11645 C C . VAL B 1 669 ? 93.912 -9.812 51.841 1.00 18.26 636 VAL B C 1
ATOM 11646 O O . VAL B 1 669 ? 94.874 -10.239 51.178 1.00 19.41 636 VAL B O 1
ATOM 11650 N N . VAL B 1 670 ? 93.549 -10.344 53.004 1.00 17.25 637 VAL B N 1
ATOM 11651 C CA . VAL B 1 670 ? 94.304 -11.461 53.611 1.00 17.19 637 VAL B CA 1
ATOM 11652 C C . VAL B 1 670 ? 94.379 -12.665 52.677 1.00 17.27 637 VAL B C 1
ATOM 11653 O O . VAL B 1 670 ? 95.457 -13.222 52.440 1.00 17.29 637 VAL B O 1
ATOM 11657 N N . ASN B 1 671 ? 93.237 -13.055 52.127 1.00 16.37 638 ASN B N 1
ATOM 11658 C CA . ASN B 1 671 ? 93.183 -14.317 51.380 1.00 16.92 638 ASN B CA 1
ATOM 11659 C C . ASN B 1 671 ? 93.962 -14.294 50.084 1.00 18.07 638 ASN B C 1
ATOM 11660 O O . ASN B 1 671 ? 94.319 -15.339 49.574 1.00 18.70 638 ASN B O 1
ATOM 11665 N N . SER B 1 672 ? 94.196 -13.101 49.543 1.00 18.65 639 SER B N 1
ATOM 11666 C CA . SER B 1 672 ? 94.883 -12.951 48.278 1.00 20.22 639 SER B CA 1
ATOM 11667 C C . SER B 1 672 ? 96.352 -12.548 48.452 1.00 21.09 639 SER B C 1
ATOM 11668 O O . SER B 1 672 ? 97.029 -12.286 47.477 1.00 22.09 639 SER B O 1
ATOM 11671 N N . ASP B 1 673 ? 96.841 -12.509 49.686 1.00 20.82 640 ASP B N 1
ATOM 11672 C CA . ASP B 1 673 ? 98.225 -12.119 49.907 1.00 22.15 640 ASP B CA 1
ATOM 11673 C C . ASP B 1 673 ? 99.052 -13.404 50.031 1.00 23.01 640 ASP B C 1
ATOM 11674 O O . ASP B 1 673 ? 98.961 -14.103 51.043 1.00 22.47 640 ASP B O 1
ATOM 11679 N N . PRO B 1 674 ? 99.858 -13.721 49.004 1.00 24.42 641 PRO B N 1
ATOM 11680 C CA . PRO B 1 674 ? 100.593 -14.987 49.035 1.00 25.81 641 PRO B CA 1
ATOM 11681 C C . PRO B 1 674 ? 101.624 -15.059 50.161 1.00 27.09 641 PRO B C 1
ATOM 11682 O O . PRO B 1 674 ? 102.115 -16.139 50.467 1.00 28.30 641 PRO B O 1
ATOM 11686 N N . GLU B 1 675 ? 101.944 -13.918 50.766 1.00 27.60 642 GLU B N 1
ATOM 11687 C CA A GLU B 1 675 ? 102.924 -13.900 51.846 0.50 28.71 642 GLU B CA 1
ATOM 11688 C CA B GLU B 1 675 ? 102.917 -13.829 51.853 0.50 28.79 642 GLU B CA 1
ATOM 11689 C C . GLU B 1 675 ? 102.381 -14.407 53.176 1.00 27.85 642 GLU B C 1
ATOM 11690 O O . GLU B 1 675 ? 103.145 -14.879 54.019 1.00 29.07 642 GLU B O 1
ATOM 11701 N N . VAL B 1 676 ? 101.087 -14.359 53.358 1.00 25.45 643 VAL B N 1
ATOM 11702 C CA . VAL B 1 676 ? 100.512 -14.835 54.614 1.00 24.02 643 VAL B CA 1
ATOM 11703 C C . VAL B 1 676 ? 99.373 -15.832 54.462 1.00 22.40 643 VAL B C 1
ATOM 11704 O O . VAL B 1 676 ? 98.971 -16.433 55.443 1.00 21.31 643 VAL B O 1
ATOM 11708 N N . ASN B 1 677 ? 98.818 -15.995 53.263 1.00 21.58 644 ASN B N 1
ATOM 11709 C CA . ASN B 1 677 ? 97.619 -16.794 53.134 1.00 20.81 644 ASN B CA 1
ATOM 11710 C C . ASN B 1 677 ? 97.802 -18.321 53.313 1.00 21.67 644 ASN B C 1
ATOM 11711 O O . ASN B 1 677 ? 96.794 -19.042 53.391 1.00 21.94 644 ASN B O 1
ATOM 11716 N N . GLU B 1 678 ? 99.041 -18.803 53.459 1.00 23.68 645 GLU B N 1
ATOM 11717 C CA . GLU B 1 678 ? 99.268 -20.188 53.919 1.00 24.75 645 GLU B CA 1
ATOM 11718 C C . GLU B 1 678 ? 99.114 -20.309 55.443 1.00 24.01 645 GLU B C 1
ATOM 11719 O O . GLU B 1 678 ? 99.022 -21.420 55.967 1.00 24.39 645 GLU B O 1
ATOM 11725 N N . TYR B 1 679 ? 99.100 -19.180 56.148 1.00 22.74 646 TYR B N 1
ATOM 11726 C CA . TYR B 1 679 ? 98.979 -19.140 57.624 1.00 22.47 646 TYR B CA 1
ATOM 11727 C C . TYR B 1 679 ? 97.650 -18.571 58.129 1.00 20.48 646 TYR B C 1
ATOM 11728 O O . TYR B 1 679 ? 97.246 -18.858 59.244 1.00 20.07 646 TYR B O 1
ATOM 11737 N N . LEU B 1 680 ? 96.986 -17.753 57.323 1.00 19.36 647 LEU B N 1
ATOM 11738 C CA . LEU B 1 680 ? 95.739 -17.141 57.745 1.00 17.81 647 LEU B CA 1
ATOM 11739 C C . LEU B 1 680 ? 94.841 -16.933 56.557 1.00 17.42 647 LEU B C 1
ATOM 11740 O O . LEU B 1 680 ? 95.256 -16.371 55.560 1.00 17.69 647 LEU B O 1
ATOM 11745 N N . LYS B 1 681 ? 93.613 -17.422 56.658 1.00 16.54 648 LYS B N 1
ATOM 11746 C CA . LYS B 1 681 ? 92.524 -16.970 55.778 1.00 16.45 648 LYS B CA 1
ATOM 11747 C C . LYS B 1 681 ? 91.331 -16.545 56.648 1.00 15.86 648 LYS B C 1
ATOM 11748 O O . LYS B 1 681 ? 91.152 -17.016 57.785 1.00 15.93 648 LYS B O 1
ATOM 11754 N N . VAL B 1 682 ? 90.510 -15.658 56.101 1.00 15.69 649 VAL B N 1
ATOM 11755 C CA . VAL B 1 682 ? 89.386 -15.077 56.793 1.00 15.32 649 VAL B CA 1
ATOM 11756 C C . VAL B 1 682 ? 88.206 -15.103 55.835 1.00 14.96 649 VAL B C 1
ATOM 11757 O O . VAL B 1 682 ? 88.286 -14.542 54.737 1.00 14.14 649 VAL B O 1
ATOM 11761 N N . VAL B 1 683 ? 87.109 -15.734 56.244 1.00 13.92 650 VAL B N 1
ATOM 11762 C CA . VAL B 1 683 ? 85.962 -15.859 55.373 1.00 14.35 650 VAL B CA 1
ATOM 11763 C C . VAL B 1 683 ? 84.680 -15.444 56.085 1.00 13.46 650 VAL B C 1
ATOM 11764 O O . VAL B 1 683 ? 84.432 -15.869 57.239 1.00 13.36 650 VAL B O 1
ATOM 11768 N N . PHE B 1 684 ? 83.864 -14.632 55.413 1.00 13.29 651 PHE B N 1
ATOM 11769 C CA . PHE B 1 684 ? 82.495 -14.378 55.883 1.00 13.02 651 PHE B CA 1
ATOM 11770 C C . PHE B 1 684 ? 81.561 -15.418 55.252 1.00 12.53 651 PHE B C 1
ATOM 11771 O O . PHE B 1 684 ? 81.483 -15.526 54.025 1.00 13.44 651 PHE B O 1
ATOM 11779 N N . VAL B 1 685 ? 80.933 -16.233 56.094 1.00 12.06 652 VAL B N 1
ATOM 11780 C CA . VAL B 1 685 ? 80.111 -17.357 55.654 1.00 12.08 652 VAL B CA 1
ATOM 11781 C C . VAL B 1 685 ? 78.714 -16.764 55.508 1.00 12.08 652 VAL B C 1
ATOM 11782 O O . VAL B 1 685 ? 78.172 -16.288 56.486 1.00 12.07 652 VAL B O 1
ATOM 11786 N N . PRO B 1 686 ? 78.171 -16.753 54.294 1.00 12.59 653 PRO B N 1
ATOM 11787 C CA . PRO B 1 686 ? 76.939 -16.022 54.040 1.00 12.22 653 PRO B CA 1
ATOM 11788 C C . PRO B 1 686 ? 75.689 -16.794 54.417 1.00 11.82 653 PRO B C 1
ATOM 11789 O O . PRO B 1 686 ? 75.692 -18.009 54.469 1.00 11.28 653 PRO B O 1
ATOM 11793 N N . ASN B 1 687 ? 74.638 -16.038 54.725 1.00 11.09 654 ASN B N 1
ATOM 11794 C CA . ASN B 1 687 ? 73.325 -16.599 54.870 1.00 11.28 654 ASN B CA 1
ATOM 11795 C C . ASN B 1 687 ? 73.229 -17.646 55.959 1.00 11.15 654 ASN B C 1
ATOM 11796 O O . ASN B 1 687 ? 72.544 -18.644 55.799 1.00 11.13 654 ASN B O 1
ATOM 11801 N N . TYR B 1 688 ? 73.817 -17.349 57.115 1.00 11.01 655 TYR B N 1
ATOM 11802 C CA . TYR B 1 688 ? 73.744 -18.230 58.278 1.00 11.78 655 TYR B CA 1
ATOM 11803 C C . TYR B 1 688 ? 72.309 -18.616 58.576 1.00 11.85 655 TYR B C 1
ATOM 11804 O O . TYR B 1 688 ? 71.421 -17.763 58.700 1.00 11.96 655 TYR B O 1
ATOM 11813 N N . ASN B 1 689 ? 72.095 -19.929 58.669 1.00 11.30 656 ASN B N 1
ATOM 11814 C CA . ASN B 1 689 ? 70.792 -20.511 58.945 1.00 11.31 656 ASN B CA 1
ATOM 11815 C C . ASN B 1 689 ? 71.042 -21.937 59.460 1.00 10.55 656 ASN B C 1
ATOM 11816 O O . ASN B 1 689 ? 72.203 -22.330 59.685 1.00 10.10 656 ASN B O 1
ATOM 11821 N N . VAL B 1 690 ? 69.986 -22.702 59.685 1.00 10.24 657 VAL B N 1
ATOM 11822 C CA . VAL B 1 690 ? 70.190 -24.007 60.287 1.00 10.19 657 VAL B CA 1
ATOM 11823 C C . VAL B 1 690 ? 71.092 -24.893 59.429 1.00 9.95 657 VAL B C 1
ATOM 11824 O O . VAL B 1 690 ? 71.941 -25.583 59.952 1.00 10.20 657 VAL B O 1
ATOM 11828 N N . THR B 1 691 ? 70.890 -24.847 58.118 1.00 10.51 658 THR B N 1
ATOM 11829 C CA . THR B 1 691 ? 71.745 -25.641 57.195 1.00 10.74 658 THR B CA 1
ATOM 11830 C C . THR B 1 691 ? 73.222 -25.251 57.299 1.00 10.76 658 THR B C 1
ATOM 11831 O O . THR B 1 691 ? 74.074 -26.136 57.335 1.00 11.16 658 THR B O 1
ATOM 11835 N N . VAL B 1 692 ? 73.498 -23.959 57.347 1.00 10.34 659 VAL B N 1
ATOM 11836 C CA . VAL B 1 692 ? 74.864 -23.507 57.503 1.00 10.10 659 VAL B CA 1
ATOM 11837 C C . VAL B 1 692 ? 75.422 -24.045 58.821 1.00 10.04 659 VAL B C 1
ATOM 11838 O O . VAL B 1 692 ? 76.558 -24.549 58.885 1.00 10.49 659 VAL B O 1
ATOM 11842 N N . ALA B 1 693 ? 74.645 -23.942 59.913 1.00 9.69 660 ALA B N 1
ATOM 11843 C CA . ALA B 1 693 ? 75.048 -24.455 61.219 1.00 9.76 660 ALA B CA 1
ATOM 11844 C C . ALA B 1 693 ? 75.372 -25.946 61.148 1.00 9.91 660 ALA B C 1
ATOM 11845 O O . ALA B 1 693 ? 76.365 -26.406 61.743 1.00 10.17 660 ALA B O 1
ATOM 11847 N N . GLU B 1 694 ? 74.538 -26.698 60.424 1.00 10.68 661 GLU B N 1
ATOM 11848 C CA . GLU B 1 694 ? 74.745 -28.153 60.273 1.00 11.36 661 GLU B CA 1
ATOM 11849 C C . GLU B 1 694 ? 76.043 -28.460 59.519 1.00 12.64 661 GLU B C 1
ATOM 11850 O O . GLU B 1 694 ? 76.575 -29.544 59.727 1.00 12.93 661 GLU B O 1
ATOM 11856 N N . MET B 1 695 ? 76.515 -27.537 58.676 1.00 13.59 662 MET B N 1
ATOM 11857 C CA A MET B 1 695 ? 77.816 -27.720 58.025 0.55 14.55 662 MET B CA 1
ATOM 11858 C CA B MET B 1 695 ? 77.823 -27.671 57.990 0.45 14.68 662 MET B CA 1
ATOM 11859 C C . MET B 1 695 ? 78.977 -27.258 58.907 1.00 14.86 662 MET B C 1
ATOM 11860 O O . MET B 1 695 ? 79.997 -27.946 59.005 1.00 16.31 662 MET B O 1
ATOM 11869 N N . LEU B 1 696 ? 78.824 -26.118 59.564 1.00 13.53 663 LEU B N 1
ATOM 11870 C CA . LEU B 1 696 ? 79.909 -25.545 60.346 1.00 14.70 663 LEU B CA 1
ATOM 11871 C C . LEU B 1 696 ? 80.198 -26.304 61.608 1.00 14.28 663 LEU B C 1
ATOM 11872 O O . LEU B 1 696 ? 81.368 -26.541 61.913 1.00 13.13 663 LEU B O 1
ATOM 11877 N N . ILE B 1 697 ? 79.153 -26.669 62.357 1.00 13.69 664 ILE B N 1
ATOM 11878 C CA . ILE B 1 697 ? 79.349 -27.220 63.690 1.00 13.93 664 ILE B CA 1
ATOM 11879 C C . ILE B 1 697 ? 80.189 -28.513 63.716 1.00 14.00 664 ILE B C 1
ATOM 11880 O O . ILE B 1 697 ? 81.155 -28.606 64.497 1.00 14.54 664 ILE B O 1
ATOM 11885 N N . PRO B 1 698 ? 79.881 -29.498 62.865 1.00 14.12 665 PRO B N 1
ATOM 11886 C CA . PRO B 1 698 ? 80.661 -30.721 62.897 1.00 14.42 665 PRO B CA 1
ATOM 11887 C C . PRO B 1 698 ? 82.135 -30.533 62.555 1.00 15.12 665 PRO B C 1
ATOM 11888 O O . PRO B 1 698 ? 82.958 -31.273 63.076 1.00 15.23 665 PRO B O 1
ATOM 11892 N N . GLY B 1 699 ? 82.459 -29.562 61.696 1.00 15.22 666 GLY B N 1
ATOM 11893 C CA . GLY B 1 699 ? 83.849 -29.304 61.299 1.00 15.29 666 GLY B CA 1
ATOM 11894 C C . GLY B 1 699 ? 84.564 -28.253 62.124 1.00 15.29 666 GLY B C 1
ATOM 11895 O O . GLY B 1 699 ? 85.742 -27.954 61.879 1.00 16.39 666 GLY B O 1
ATOM 11896 N N . SER B 1 700 ? 83.914 -27.767 63.177 1.00 14.58 667 SER B N 1
ATOM 11897 C CA . SER B 1 700 ? 84.479 -26.704 63.984 1.00 13.99 667 SER B CA 1
ATOM 11898 C C . SER B 1 700 ? 85.469 -27.259 65.005 1.00 13.78 667 SER B C 1
ATOM 11899 O O . SER B 1 700 ? 85.257 -28.321 65.577 1.00 14.66 667 SER B O 1
ATOM 11902 N N . GLU B 1 701 ? 86.505 -26.489 65.272 1.00 13.79 668 GLU B N 1
ATOM 11903 C CA . GLU B 1 701 ? 87.475 -26.849 66.308 1.00 14.11 668 GLU B CA 1
ATOM 11904 C C . GLU B 1 701 ? 87.471 -25.891 67.483 1.00 13.85 668 GLU B C 1
ATOM 11905 O O . GLU B 1 701 ? 87.622 -26.334 68.646 1.00 13.82 668 GLU B O 1
ATOM 11911 N N . LEU B 1 702 ? 87.401 -24.598 67.171 1.00 13.40 669 LEU B N 1
ATOM 11912 C CA . LEU B 1 702 ? 87.250 -23.518 68.135 1.00 12.89 669 LEU B CA 1
ATOM 11913 C C . LEU B 1 702 ? 86.042 -22.702 67.708 1.00 12.12 669 LEU B C 1
ATOM 11914 O O . LEU B 1 702 ? 85.895 -22.314 66.519 1.00 11.92 669 LEU B O 1
ATOM 11919 N N . SER B 1 703 ? 85.184 -22.372 68.656 1.00 11.86 670 SER B N 1
ATOM 11920 C CA . SER B 1 703 ? 84.115 -21.418 68.387 1.00 11.63 670 SER B CA 1
ATOM 11921 C C . SER B 1 703 ? 84.199 -20.277 69.397 1.00 12.13 670 SER B C 1
ATOM 11922 O O . SER B 1 703 ? 84.685 -20.464 70.524 1.00 12.69 670 SER B O 1
ATOM 11925 N N . GLN B 1 704 ? 83.787 -19.086 68.965 1.00 11.76 671 GLN B N 1
ATOM 11926 C CA . GLN B 1 704 ? 83.862 -17.859 69.762 1.00 12.34 671 GLN B CA 1
ATOM 11927 C C . GLN B 1 704 ? 82.491 -17.412 70.261 1.00 12.09 671 GLN B C 1
ATOM 11928 O O . GLN B 1 704 ? 81.547 -17.255 69.494 1.00 11.21 671 GLN B O 1
ATOM 11934 N N . HIS B 1 705 ? 82.411 -17.221 71.577 1.00 12.67 672 HIS B N 1
ATOM 11935 C CA . HIS B 1 705 ? 81.181 -16.813 72.258 1.00 12.67 672 HIS B CA 1
ATOM 11936 C C . HIS B 1 705 ? 81.643 -15.748 73.198 1.00 13.19 672 HIS B C 1
ATOM 11937 O O . HIS B 1 705 ? 81.882 -15.980 74.380 1.00 13.58 672 HIS B O 1
ATOM 11944 N N . ILE B 1 706 ? 81.782 -14.543 72.645 1.00 13.23 673 ILE B N 1
ATOM 11945 C CA . ILE B 1 706 ? 82.654 -13.510 73.217 1.00 14.29 673 ILE B CA 1
ATOM 11946 C C . ILE B 1 706 ? 81.905 -12.206 73.542 1.00 14.80 673 ILE B C 1
ATOM 11947 O O . ILE B 1 706 ? 82.521 -11.129 73.659 1.00 15.09 673 ILE B O 1
ATOM 11952 N N . SER B 1 707 ? 80.594 -12.322 73.746 1.00 14.96 674 SER B N 1
ATOM 11953 C CA . SER B 1 707 ? 79.761 -11.183 74.087 1.00 15.71 674 SER B CA 1
ATOM 11954 C C . SER B 1 707 ? 80.217 -10.532 75.383 1.00 16.39 674 SER B C 1
ATOM 11955 O O . SER B 1 707 ? 80.747 -11.189 76.274 1.00 16.44 674 SER B O 1
ATOM 11958 N N . THR B 1 708 ? 79.981 -9.233 75.498 1.00 16.88 675 THR B N 1
ATOM 11959 C CA . THR B 1 708 ? 80.262 -8.525 76.746 1.00 18.10 675 THR B CA 1
ATOM 11960 C C . THR B 1 708 ? 79.619 -9.248 77.917 1.00 18.67 675 THR B C 1
ATOM 11961 O O . THR B 1 708 ? 78.463 -9.602 77.840 1.00 18.47 675 THR B O 1
ATOM 11965 N N . ALA B 1 709 ? 80.374 -9.483 78.971 1.00 20.26 676 ALA B N 1
ATOM 11966 C CA . ALA B 1 709 ? 79.874 -10.340 80.060 1.00 21.33 676 ALA B CA 1
ATOM 11967 C C . ALA B 1 709 ? 78.641 -9.709 80.677 1.00 23.27 676 ALA B C 1
ATOM 11968 O O . ALA B 1 709 ? 78.617 -8.505 80.932 1.00 24.07 676 ALA B O 1
ATOM 11970 N N . GLY B 1 710 ? 77.615 -10.533 80.909 1.00 24.10 677 GLY B N 1
ATOM 11971 C CA . GLY B 1 710 ? 76.379 -10.065 81.520 1.00 25.25 677 GLY B CA 1
ATOM 11972 C C . GLY B 1 710 ? 75.293 -9.808 80.496 1.00 25.89 677 GLY B C 1
ATOM 11973 O O . GLY B 1 710 ? 74.136 -9.596 80.860 1.00 26.65 677 GLY B O 1
ATOM 11974 N N . MET B 1 711 ? 75.634 -9.814 79.207 1.00 23.57 678 MET B N 1
ATOM 11975 C CA . MET B 1 711 ? 74.643 -9.432 78.219 1.00 24.53 678 MET B CA 1
ATOM 11976 C C . MET B 1 711 ? 73.906 -10.624 77.603 1.00 22.97 678 MET B C 1
ATOM 11977 O O . MET B 1 711 ? 72.959 -10.414 76.854 1.00 23.55 678 MET B O 1
ATOM 11982 N N . GLU B 1 712 ? 74.357 -11.842 77.878 1.00 22.29 679 GLU B N 1
ATOM 11983 C CA . GLU B 1 712 ? 73.714 -13.038 77.310 1.00 21.01 679 GLU B CA 1
ATOM 11984 C C . GLU B 1 712 ? 73.017 -13.851 78.385 1.00 20.62 679 GLU B C 1
ATOM 11985 O O . GLU B 1 712 ? 73.641 -14.199 79.387 1.00 20.92 679 GLU B O 1
ATOM 11991 N N . ALA B 1 713 ? 71.733 -14.154 78.167 1.00 19.29 680 ALA B N 1
ATOM 11992 C CA . ALA B 1 713 ? 70.981 -15.018 79.093 1.00 19.59 680 ALA B CA 1
ATOM 11993 C C . ALA B 1 713 ? 71.376 -16.477 78.882 1.00 18.47 680 ALA B C 1
ATOM 11994 O O . ALA B 1 713 ? 71.526 -17.229 79.843 1.00 18.95 680 ALA B O 1
ATOM 11996 N N . SER B 1 714 ? 71.566 -16.867 77.620 1.00 17.86 681 SER B N 1
ATOM 11997 C CA . SER B 1 714 ? 71.786 -18.265 77.305 1.00 17.85 681 SER B CA 1
ATOM 11998 C C . SER B 1 714 ? 72.855 -18.503 76.215 1.00 17.34 681 SER B C 1
ATOM 11999 O O . SER B 1 714 ? 73.956 -17.965 76.292 1.00 17.52 681 SER B O 1
ATOM 12002 N N . GLY B 1 715 ? 72.554 -19.279 75.180 1.00 17.46 682 GLY B N 1
ATOM 12003 C CA . GLY B 1 715 ? 73.569 -19.603 74.187 1.00 16.72 682 GLY B CA 1
ATOM 12004 C C . GLY B 1 715 ? 73.489 -21.026 73.745 1.00 15.88 682 GLY B C 1
ATOM 12005 O O . GLY B 1 715 ? 74.353 -21.904 74.087 1.00 15.01 682 GLY B O 1
ATOM 12006 N N . THR B 1 716 ? 72.451 -21.293 72.961 1.00 14.42 683 THR B N 1
ATOM 12007 C CA . THR B 1 716 ? 72.254 -22.675 72.556 1.00 12.94 683 THR B CA 1
ATOM 12008 C C . THR B 1 716 ? 73.267 -23.066 71.510 1.00 11.90 683 THR B C 1
ATOM 12009 O O . THR B 1 716 ? 73.651 -24.221 71.466 1.00 10.86 683 THR B O 1
ATOM 12013 N N . SER B 1 717 ? 73.724 -22.148 70.656 1.00 11.56 684 SER B N 1
ATOM 12014 C CA . SER B 1 717 ? 74.722 -22.563 69.671 1.00 11.50 684 SER B CA 1
ATOM 12015 C C . SER B 1 717 ? 75.997 -22.993 70.397 1.00 11.16 684 SER B C 1
ATOM 12016 O O . SER B 1 717 ? 76.645 -23.953 69.991 1.00 10.76 684 SER B O 1
ATOM 12019 N N . ASN B 1 718 ? 76.320 -22.306 71.490 1.00 11.64 685 ASN B N 1
ATOM 12020 C CA . ASN B 1 718 ? 77.459 -22.696 72.324 1.00 11.52 685 ASN B CA 1
ATOM 12021 C C . ASN B 1 718 ? 77.378 -24.196 72.706 1.00 11.15 685 ASN B C 1
ATOM 12022 O O . ASN B 1 718 ? 78.386 -24.952 72.697 1.00 10.73 685 ASN B O 1
ATOM 12027 N N . MET B 1 719 ? 76.175 -24.619 73.078 1.00 10.92 686 MET B N 1
ATOM 12028 C CA . MET B 1 719 ? 75.920 -26.015 73.463 1.00 11.25 686 MET B CA 1
ATOM 12029 C C . MET B 1 719 ? 76.163 -26.982 72.310 1.00 11.12 686 MET B C 1
ATOM 12030 O O . MET B 1 719 ? 76.682 -28.081 72.506 1.00 10.62 686 MET B O 1
ATOM 12035 N N . LYS B 1 720 ? 75.710 -26.579 71.126 1.00 10.57 687 LYS B N 1
ATOM 12036 C CA . LYS B 1 720 ? 75.861 -27.402 69.934 1.00 10.56 687 LYS B CA 1
ATOM 12037 C C . LYS B 1 720 ? 77.331 -27.603 69.645 1.00 10.37 687 LYS B C 1
ATOM 12038 O O . LYS B 1 720 ? 77.764 -28.718 69.333 1.00 10.18 687 LYS B O 1
ATOM 12044 N N . PHE B 1 721 ? 78.088 -26.520 69.715 1.00 10.44 688 PHE B N 1
ATOM 12045 C CA . PHE B 1 721 ? 79.533 -26.634 69.504 1.00 10.75 688 PHE B CA 1
ATOM 12046 C C . PHE B 1 721 ? 80.180 -27.565 70.543 1.00 11.17 688 PHE B C 1
ATOM 12047 O O . PHE B 1 721 ? 80.923 -28.483 70.170 1.00 11.48 688 PHE B O 1
ATOM 12055 N N . ALA B 1 722 ? 79.866 -27.383 71.828 1.00 10.85 689 ALA B N 1
ATOM 12056 C CA . ALA B 1 722 ? 80.474 -28.199 72.888 1.00 11.45 689 ALA B CA 1
ATOM 12057 C C . ALA B 1 722 ? 80.149 -29.679 72.644 1.00 11.38 689 ALA B C 1
ATOM 12058 O O . ALA B 1 722 ? 81.015 -30.562 72.805 1.00 11.98 689 ALA B O 1
ATOM 12060 N N . LEU B 1 723 ? 78.882 -29.946 72.274 1.00 11.08 690 LEU B N 1
ATOM 12061 C CA . LEU B 1 723 ? 78.394 -31.310 72.068 1.00 11.46 690 LEU B CA 1
ATOM 12062 C C . LEU B 1 723 ? 79.197 -31.990 70.958 1.00 11.76 690 LEU B C 1
ATOM 12063 O O . LEU B 1 723 ? 79.482 -33.179 71.031 1.00 12.57 690 LEU B O 1
ATOM 12068 N N . ASN B 1 724 ? 79.594 -31.219 69.965 1.00 11.87 691 ASN B N 1
ATOM 12069 C CA . ASN B 1 724 ? 80.350 -31.731 68.819 1.00 12.49 691 ASN B CA 1
ATOM 12070 C C . ASN B 1 724 ? 81.879 -31.680 68.997 1.00 12.83 691 ASN B C 1
ATOM 12071 O O . ASN B 1 724 ? 82.649 -31.807 68.031 1.00 13.48 691 ASN B O 1
ATOM 12076 N N . GLY B 1 725 ? 82.330 -31.425 70.208 1.00 12.61 692 GLY B N 1
ATOM 12077 C CA . GLY B 1 725 ? 83.768 -31.503 70.499 1.00 13.43 692 GLY B CA 1
ATOM 12078 C C . GLY B 1 725 ? 84.534 -30.244 70.119 1.00 13.01 692 GLY B C 1
ATOM 12079 O O . GLY B 1 725 ? 85.762 -30.244 70.106 1.00 13.18 692 GLY B O 1
ATOM 12080 N N . CYS B 1 726 ? 83.799 -29.161 69.859 1.00 12.61 693 CYS B N 1
ATOM 12081 C CA . CYS B 1 726 ? 84.411 -27.881 69.564 1.00 12.40 693 CYS B CA 1
ATOM 12082 C C . CYS B 1 726 ? 84.679 -27.152 70.854 1.00 12.74 693 CYS B C 1
ATOM 12083 O O . CYS B 1 726 ? 83.763 -26.987 71.674 1.00 13.06 693 CYS B O 1
ATOM 12086 N N . LEU B 1 727 ? 85.911 -26.700 71.028 1.00 12.77 694 LEU B N 1
ATOM 12087 C CA . LEU B 1 727 ? 86.295 -25.950 72.216 1.00 13.10 694 LEU B CA 1
ATOM 12088 C C . LEU B 1 727 ? 85.883 -24.493 72.049 1.00 12.78 694 LEU B C 1
ATOM 12089 O O . LEU B 1 727 ? 85.715 -23.979 70.918 1.00 12.02 694 LEU B O 1
ATOM 12094 N N . ILE B 1 728 ? 85.702 -23.826 73.189 1.00 13.36 695 ILE B N 1
ATOM 12095 C CA . ILE B 1 728 ? 85.161 -22.485 73.211 1.00 13.22 695 ILE B CA 1
ATOM 12096 C C . ILE B 1 728 ? 86.168 -21.496 73.767 1.00 13.52 695 ILE B C 1
ATOM 12097 O O . ILE B 1 728 ? 86.798 -21.744 74.771 1.00 14.22 695 ILE B O 1
ATOM 12102 N N . ILE B 1 729 ? 86.312 -20.370 73.086 1.00 13.40 696 ILE B N 1
ATOM 12103 C CA . ILE B 1 729 ? 86.913 -19.175 73.653 1.00 13.75 696 ILE B CA 1
ATOM 12104 C C . ILE B 1 729 ? 85.757 -18.232 73.940 1.00 13.71 696 ILE B C 1
ATOM 12105 O O . ILE B 1 729 ? 84.940 -17.924 73.040 1.00 13.16 696 ILE B O 1
ATOM 12110 N N . GLY B 1 730 ? 85.656 -17.795 75.190 1.00 14.81 697 GLY B N 1
ATOM 12111 C CA . GLY B 1 730 ? 84.472 -17.077 75.619 1.00 14.84 697 GLY B CA 1
ATOM 12112 C C . GLY B 1 730 ? 84.582 -16.319 76.913 1.00 15.49 697 GLY B C 1
ATOM 12113 O O . GLY B 1 730 ? 85.489 -16.543 77.714 1.00 16.21 697 GLY B O 1
ATOM 12114 N N . THR B 1 731 ? 83.613 -15.440 77.111 1.00 15.82 698 THR B N 1
ATOM 12115 C CA . THR B 1 731 ? 83.434 -14.715 78.330 1.00 16.75 698 THR B CA 1
ATOM 12116 C C . THR B 1 731 ? 82.586 -15.509 79.322 1.00 17.19 698 THR B C 1
ATOM 12117 O O . THR B 1 731 ? 81.934 -16.508 78.963 1.00 16.06 698 THR B O 1
ATOM 12121 N N . LEU B 1 732 ? 82.643 -15.109 80.589 1.00 19.04 699 LEU B N 1
ATOM 12122 C CA . LEU B 1 732 ? 81.890 -15.826 81.626 1.00 20.33 699 LEU B CA 1
ATOM 12123 C C . LEU B 1 732 ? 80.462 -15.288 81.629 1.00 21.26 699 LEU B C 1
ATOM 12124 O O . LEU B 1 732 ? 80.112 -14.397 82.406 1.00 22.57 699 LEU B O 1
ATOM 12129 N N . ASP B 1 733 ? 79.650 -15.830 80.729 1.00 21.47 700 ASP B N 1
ATOM 12130 C CA . ASP B 1 733 ? 78.478 -15.139 80.259 1.00 21.84 700 ASP B CA 1
ATOM 12131 C C . ASP B 1 733 ? 77.552 -16.168 79.641 1.00 19.86 700 ASP B C 1
ATOM 12132 O O . ASP B 1 733 ? 78.002 -17.084 78.949 1.00 19.45 700 ASP B O 1
ATOM 12137 N N . GLY B 1 734 ? 76.267 -16.083 79.957 1.00 19.86 701 GLY B N 1
ATOM 12138 C CA . GLY B 1 734 ? 75.272 -16.937 79.292 1.00 18.75 701 GLY B CA 1
ATOM 12139 C C . GLY B 1 734 ? 75.569 -18.409 79.509 1.00 17.88 701 GLY B C 1
ATOM 12140 O O . GLY B 1 734 ? 75.945 -18.813 80.611 1.00 18.28 701 GLY B O 1
ATOM 12141 N N . ALA B 1 735 ? 75.414 -19.190 78.451 1.00 17.07 702 ALA B N 1
ATOM 12142 C CA . ALA B 1 735 ? 75.577 -20.642 78.545 1.00 16.06 702 ALA B CA 1
ATOM 12143 C C . ALA B 1 735 ? 77.030 -21.055 78.766 1.00 16.02 702 ALA B C 1
ATOM 12144 O O . ALA B 1 735 ? 77.288 -22.194 79.167 1.00 16.45 702 ALA B O 1
ATOM 12146 N N . ASN B 1 736 ? 77.978 -20.161 78.514 1.00 15.59 703 ASN B N 1
ATOM 12147 C CA . ASN B 1 736 ? 79.375 -20.456 78.802 1.00 15.78 703 ASN B CA 1
ATOM 12148 C C . ASN B 1 736 ? 79.570 -20.838 80.249 1.00 16.60 703 ASN B C 1
ATOM 12149 O O . ASN B 1 736 ? 80.438 -21.667 80.569 1.00 17.19 703 ASN B O 1
ATOM 12154 N N . VAL B 1 737 ? 78.797 -20.228 81.151 1.00 16.99 704 VAL B N 1
ATOM 12155 C CA . VAL B 1 737 ? 78.952 -20.512 82.587 1.00 17.99 704 VAL B CA 1
ATOM 12156 C C . VAL B 1 737 ? 78.716 -21.989 82.825 1.00 18.18 704 VAL B C 1
ATOM 12157 O O . VAL B 1 737 ? 79.554 -22.680 83.429 1.00 18.25 704 VAL B O 1
ATOM 12161 N N . GLU B 1 738 ? 77.574 -22.468 82.360 1.00 19.19 705 GLU B N 1
ATOM 12162 C CA . GLU B 1 738 ? 77.187 -23.852 82.569 1.00 19.70 705 GLU B CA 1
ATOM 12163 C C . GLU B 1 738 ? 78.055 -24.799 81.758 1.00 17.91 705 GLU B C 1
ATOM 12164 O O . GLU B 1 738 ? 78.413 -25.858 82.239 1.00 17.76 705 GLU B O 1
ATOM 12170 N N . ILE B 1 739 ? 78.433 -24.418 80.540 1.00 16.84 706 ILE B N 1
ATOM 12171 C CA . ILE B 1 739 ? 79.257 -25.299 79.710 1.00 16.28 706 ILE B CA 1
ATOM 12172 C C . ILE B 1 739 ? 80.598 -25.524 80.388 1.00 17.11 706 ILE B C 1
ATOM 12173 O O . ILE B 1 739 ? 81.066 -26.646 80.531 1.00 16.89 706 ILE B O 1
ATOM 12178 N N . ARG B 1 740 ? 81.187 -24.445 80.873 1.00 18.07 707 ARG B N 1
ATOM 12179 C CA . ARG B 1 740 ? 82.432 -24.532 81.597 1.00 19.51 707 ARG B CA 1
ATOM 12180 C C . ARG B 1 740 ? 82.343 -25.425 82.849 1.00 20.53 707 ARG B C 1
ATOM 12181 O O . ARG B 1 740 ? 83.255 -26.251 83.092 1.00 21.13 707 ARG B O 1
ATOM 12189 N N . GLU B 1 741 ? 81.250 -25.302 83.618 1.00 21.11 708 GLU B N 1
ATOM 12190 C CA . GLU B 1 741 ? 81.007 -26.152 84.787 1.00 22.34 708 GLU B CA 1
ATOM 12191 C C . GLU B 1 741 ? 80.949 -27.647 84.385 1.00 21.74 708 GLU B C 1
ATOM 12192 O O . GLU B 1 741 ? 81.490 -28.519 85.073 1.00 22.17 708 GLU B O 1
ATOM 12198 N N . GLU B 1 742 ? 80.252 -27.939 83.294 1.00 19.42 709 GLU B N 1
ATOM 12199 C CA . GLU B 1 742 ? 80.000 -29.317 82.890 1.00 19.15 709 GLU B CA 1
ATOM 12200 C C . GLU B 1 742 ? 81.217 -29.958 82.230 1.00 18.52 709 GLU B C 1
ATOM 12201 O O . GLU B 1 742 ? 81.519 -31.114 82.511 1.00 19.15 709 GLU B O 1
ATOM 12207 N N . VAL B 1 743 ? 81.894 -29.230 81.336 1.00 18.17 710 VAL B N 1
ATOM 12208 C CA . VAL B 1 743 ? 83.047 -29.821 80.615 1.00 17.94 710 VAL B CA 1
ATOM 12209 C C . VAL B 1 743 ? 84.371 -29.720 81.383 1.00 18.76 710 VAL B C 1
ATOM 12210 O O . VAL B 1 743 ? 85.303 -30.484 81.107 1.00 18.84 710 VAL B O 1
ATOM 12214 N N . GLY B 1 744 ? 84.429 -28.796 82.342 1.00 19.03 711 GLY B N 1
ATOM 12215 C CA . GLY B 1 744 ? 85.613 -28.548 83.156 1.00 20.00 711 GLY B CA 1
ATOM 12216 C C . GLY B 1 744 ? 86.357 -27.298 82.675 1.00 20.02 711 GLY B C 1
ATOM 12217 O O . GLY B 1 744 ? 86.526 -27.097 81.481 1.00 19.97 711 GLY B O 1
ATOM 12218 N N . GLU B 1 745 ? 86.782 -26.463 83.619 1.00 21.68 712 GLU B N 1
ATOM 12219 C CA . GLU B 1 745 ? 87.473 -25.205 83.334 1.00 21.70 712 GLU B CA 1
ATOM 12220 C C . GLU B 1 745 ? 88.685 -25.409 82.463 1.00 21.63 712 GLU B C 1
ATOM 12221 O O . GLU B 1 745 ? 89.036 -24.541 81.641 1.00 20.86 712 GLU B O 1
ATOM 12223 N N . GLU B 1 746 ? 89.333 -26.561 82.618 1.00 22.04 713 GLU B N 1
ATOM 12224 C CA . GLU B 1 746 ? 90.549 -26.823 81.871 1.00 22.65 713 GLU B CA 1
ATOM 12225 C C . GLU B 1 746 ? 90.328 -27.099 80.382 1.00 21.10 713 GLU B C 1
ATOM 12226 O O . GLU B 1 746 ? 91.294 -27.147 79.598 1.00 20.42 713 GLU B O 1
ATOM 12232 N N . ASN B 1 747 ? 89.071 -27.247 79.977 1.00 19.39 714 ASN B N 1
ATOM 12233 C CA . ASN B 1 747 ? 88.721 -27.595 78.604 1.00 18.14 714 ASN B CA 1
ATOM 12234 C C . ASN B 1 747 ? 87.974 -26.455 77.935 1.00 17.23 714 ASN B C 1
ATOM 12235 O O . ASN B 1 747 ? 87.256 -26.649 76.944 1.00 17.21 714 ASN B O 1
ATOM 12240 N N . PHE B 1 748 ? 88.210 -25.258 78.443 1.00 17.20 715 PHE B N 1
ATOM 12241 C CA . PHE B 1 748 ? 87.516 -24.051 77.991 1.00 16.49 715 PHE B CA 1
ATOM 12242 C C . PHE B 1 748 ? 88.527 -22.911 78.072 1.00 16.67 715 PHE B C 1
ATOM 12243 O O . PHE B 1 748 ? 89.395 -22.908 78.942 1.00 16.92 715 PHE B O 1
ATOM 12251 N N . PHE B 1 749 ? 88.454 -21.962 77.142 1.00 15.90 716 PHE B N 1
ATOM 12252 C CA . PHE B 1 749 ? 89.332 -20.789 77.132 1.00 16.25 716 PHE B CA 1
ATOM 12253 C C . PHE B 1 749 ? 88.594 -19.525 77.555 1.00 16.50 716 PHE B C 1
ATOM 12254 O O . PHE B 1 749 ? 87.962 -18.818 76.744 1.00 16.03 716 PHE B O 1
ATOM 12262 N N . LEU B 1 750 ? 88.685 -19.239 78.846 1.00 17.39 717 LEU B N 1
ATOM 12263 C CA . LEU B 1 750 ? 87.992 -18.110 79.426 1.00 18.05 717 LEU B CA 1
ATOM 12264 C C . LEU B 1 750 ? 88.867 -16.847 79.328 1.00 18.63 717 LEU B C 1
ATOM 12265 O O . LEU B 1 750 ? 90.088 -16.888 79.498 1.00 19.53 717 LEU B O 1
ATOM 12270 N N . PHE B 1 751 ? 88.222 -15.705 79.121 1.00 18.59 718 PHE B N 1
ATOM 12271 C CA . PHE B 1 751 ? 88.911 -14.407 79.214 1.00 19.20 718 PHE B CA 1
ATOM 12272 C C . PHE B 1 751 ? 87.885 -13.332 79.544 1.00 19.50 718 PHE B C 1
ATOM 12273 O O . PHE B 1 751 ? 86.656 -13.555 79.468 1.00 18.90 718 PHE B O 1
ATOM 12281 N N . GLY B 1 752 ? 88.388 -12.137 79.855 1.00 20.10 719 GLY B N 1
ATOM 12282 C CA . GLY B 1 752 ? 87.564 -10.943 79.849 1.00 20.28 719 GLY B CA 1
ATOM 12283 C C . GLY B 1 752 ? 86.998 -10.512 81.173 1.00 21.40 719 GLY B C 1
ATOM 12284 O O . GLY B 1 752 ? 87.049 -11.249 82.177 1.00 21.63 719 GLY B O 1
ATOM 12285 N N . ALA B 1 753 ? 86.466 -9.290 81.198 1.00 21.91 720 ALA B N 1
ATOM 12286 C CA . ALA B 1 753 ? 85.793 -8.762 82.388 1.00 23.13 720 ALA B CA 1
ATOM 12287 C C . ALA B 1 753 ? 84.589 -9.655 82.746 1.00 23.28 720 ALA B C 1
ATOM 12288 O O . ALA B 1 753 ? 83.992 -10.263 81.860 1.00 22.28 720 ALA B O 1
ATOM 12290 N N . THR B 1 754 ? 84.236 -9.767 84.025 1.00 25.12 721 THR B N 1
ATOM 12291 C CA . THR B 1 754 ? 82.998 -10.473 84.434 1.00 25.54 721 THR B CA 1
ATOM 12292 C C . THR B 1 754 ? 81.859 -9.478 84.592 1.00 26.42 721 THR B C 1
ATOM 12293 O O . THR B 1 754 ? 82.098 -8.279 84.651 1.00 27.73 721 THR B O 1
ATOM 12297 N N . ALA B 1 755 ? 80.623 -9.963 84.645 1.00 26.64 722 ALA B N 1
ATOM 12298 C CA . ALA B 1 755 ? 79.440 -9.107 84.642 1.00 27.71 722 ALA B CA 1
ATOM 12299 C C . ALA B 1 755 ? 79.463 -8.042 85.724 1.00 29.80 722 ALA B C 1
ATOM 12300 O O . ALA B 1 755 ? 79.061 -6.899 85.512 1.00 31.36 722 ALA B O 1
ATOM 12302 N N . ASP B 1 756 ? 79.898 -8.433 86.902 1.00 31.07 723 ASP B N 1
ATOM 12303 C CA . ASP B 1 756 ? 79.883 -7.520 88.041 1.00 33.72 723 ASP B CA 1
ATOM 12304 C C . ASP B 1 756 ? 80.913 -6.391 87.909 1.00 33.38 723 ASP B C 1
ATOM 12305 O O . ASP B 1 756 ? 80.794 -5.378 88.592 1.00 34.84 723 ASP B O 1
ATOM 12310 N N . GLN B 1 757 ? 81.927 -6.583 87.066 1.00 31.33 724 GLN B N 1
ATOM 12311 C CA . GLN B 1 757 ? 82.966 -5.563 86.808 1.00 31.62 724 GLN B CA 1
ATOM 12312 C C . GLN B 1 757 ? 82.587 -4.529 85.752 1.00 31.50 724 GLN B C 1
ATOM 12313 O O . GLN B 1 757 ? 83.119 -3.425 85.731 1.00 31.69 724 GLN B O 1
ATOM 12319 N N . VAL B 1 758 ? 81.689 -4.903 84.851 1.00 30.60 725 VAL B N 1
ATOM 12320 C CA . VAL B 1 758 ? 81.362 -4.047 83.717 1.00 30.24 725 VAL B CA 1
ATOM 12321 C C . VAL B 1 758 ? 80.948 -2.613 84.100 1.00 32.04 725 VAL B C 1
ATOM 12322 O O . VAL B 1 758 ? 81.464 -1.660 83.529 1.00 32.40 725 VAL B O 1
ATOM 12326 N N . PRO B 1 759 ? 80.042 -2.435 85.068 1.00 33.98 726 PRO B N 1
ATOM 12327 C CA . PRO B 1 759 ? 79.759 -1.062 85.507 1.00 35.97 726 PRO B CA 1
ATOM 12328 C C . PRO B 1 759 ? 80.983 -0.263 86.014 1.00 37.24 726 PRO B C 1
ATOM 12329 O O . PRO B 1 759 ? 81.146 0.899 85.624 1.00 37.47 726 PRO B O 1
ATOM 12333 N N . ARG B 1 760 ? 81.842 -0.874 86.830 1.00 37.48 727 ARG B N 1
ATOM 12334 C CA . ARG B 1 760 ? 83.077 -0.210 87.258 1.00 38.76 727 ARG B CA 1
ATOM 12335 C C . ARG B 1 760 ? 83.944 0.193 86.071 1.00 36.78 727 ARG B C 1
ATOM 12336 O O . ARG B 1 760 ? 84.493 1.294 86.046 1.00 37.39 727 ARG B O 1
ATOM 12344 N N . LEU B 1 761 ? 84.076 -0.708 85.101 1.00 34.18 728 LEU B N 1
ATOM 12345 C CA . LEU B 1 761 ? 84.952 -0.478 83.959 1.00 32.88 728 LEU B CA 1
ATOM 12346 C C . LEU B 1 761 ? 84.414 0.642 83.077 1.00 32.72 728 LEU B C 1
ATOM 12347 O O . LEU B 1 761 ? 85.185 1.474 82.583 1.00 33.11 728 LEU B O 1
ATOM 12352 N N . ARG B 1 762 ? 83.099 0.688 82.896 1.00 32.41 729 ARG B N 1
ATOM 12353 C CA . ARG B 1 762 ? 82.482 1.774 82.144 1.00 32.73 729 ARG B CA 1
ATOM 12354 C C . ARG B 1 762 ? 82.676 3.114 82.873 1.00 34.50 729 ARG B C 1
ATOM 12355 O O . ARG B 1 762 ? 82.950 4.123 82.228 1.00 34.23 729 ARG B O 1
ATOM 12363 N N . LYS B 1 763 ? 82.546 3.105 84.204 1.00 35.93 730 LYS B N 1
ATOM 12364 C CA . LYS B 1 763 ? 82.801 4.312 85.016 1.00 37.89 730 LYS B CA 1
ATOM 12365 C C . LYS B 1 763 ? 84.268 4.742 84.908 1.00 37.88 730 LYS B C 1
ATOM 12366 O O . LYS B 1 763 ? 84.543 5.925 84.714 1.00 38.55 730 LYS B O 1
ATOM 12372 N N . GLU B 1 764 ? 85.208 3.798 84.976 1.00 36.96 731 GLU B N 1
ATOM 12373 C CA . GLU B 1 764 ? 86.635 4.120 84.819 1.00 37.37 731 GLU B CA 1
ATOM 12374 C C . GLU B 1 764 ? 86.887 4.791 83.476 1.00 36.30 731 GLU B C 1
ATOM 12375 O O . GLU B 1 764 ? 87.633 5.756 83.387 1.00 36.48 731 GLU B O 1
ATOM 12381 N N . ARG B 1 765 ? 86.238 4.290 82.428 1.00 34.37 732 ARG B N 1
ATOM 12382 C CA . ARG B 1 765 ? 86.344 4.911 81.110 1.00 33.59 732 ARG B CA 1
ATOM 12383 C C . ARG B 1 765 ? 85.786 6.331 81.135 1.00 35.06 732 ARG B C 1
ATOM 12384 O O . ARG B 1 765 ? 86.440 7.259 80.652 1.00 35.24 732 ARG B O 1
ATOM 12392 N N . GLU B 1 766 ? 84.587 6.497 81.695 1.00 36.00 733 GLU B N 1
ATOM 12393 C CA . GLU B 1 766 ? 83.958 7.818 81.836 1.00 37.97 733 GLU B CA 1
ATOM 12394 C C . GLU B 1 766 ? 84.867 8.795 82.612 1.00 39.80 733 GLU B C 1
ATOM 12395 O O . GLU B 1 766 ? 84.959 9.970 82.275 1.00 40.42 733 GLU B O 1
ATOM 12398 N N . ASP B 1 767 ? 85.573 8.283 83.619 1.00 40.92 734 ASP B N 1
ATOM 12399 C CA . ASP B 1 767 ? 86.441 9.106 84.475 1.00 42.93 734 ASP B CA 1
ATOM 12400 C C . ASP B 1 767 ? 87.870 9.306 83.932 1.00 42.96 734 ASP B C 1
ATOM 12401 O O . ASP B 1 767 ? 88.721 9.890 84.631 1.00 44.09 734 ASP B O 1
ATOM 12406 N N . GLY B 1 768 ? 88.127 8.870 82.698 1.00 41.20 735 GLY B N 1
ATOM 12407 C CA . GLY B 1 768 ? 89.401 9.120 82.026 1.00 41.29 735 GLY B CA 1
ATOM 12408 C C . GLY B 1 768 ? 90.539 8.235 82.489 1.00 41.68 735 GLY B C 1
ATOM 12409 O O . GLY B 1 768 ? 91.711 8.570 82.293 1.00 42.28 735 GLY B O 1
ATOM 12410 N N . LEU B 1 769 ? 90.208 7.102 83.102 1.00 41.21 736 LEU B N 1
ATOM 12411 C CA . LEU B 1 769 ? 91.206 6.233 83.701 1.00 41.09 736 LEU B CA 1
ATOM 12412 C C . LEU B 1 769 ? 91.549 5.020 82.845 1.00 39.16 736 LEU B C 1
ATOM 12413 O O . LEU B 1 769 ? 92.364 4.197 83.255 1.00 38.71 736 LEU B O 1
ATOM 12418 N N . PHE B 1 770 ? 90.918 4.885 81.676 1.00 37.48 737 PHE B N 1
ATOM 12419 C CA . PHE B 1 770 ? 91.156 3.732 80.811 1.00 35.81 737 PHE B CA 1
ATOM 12420 C C . PHE B 1 770 ? 92.511 3.824 80.097 1.00 35.86 737 PHE B C 1
ATOM 12421 O O . PHE B 1 770 ? 92.838 4.851 79.501 1.00 35.57 737 PHE B O 1
ATOM 12429 N N . LYS B 1 771 ? 93.285 2.742 80.180 1.00 35.49 738 LYS B N 1
ATOM 12430 C CA . LYS B 1 771 ? 94.607 2.640 79.577 1.00 36.22 738 LYS B CA 1
ATOM 12431 C C . LYS B 1 771 ? 94.586 1.623 78.457 1.00 34.23 738 LYS B C 1
ATOM 12432 O O . LYS B 1 771 ? 94.798 0.440 78.698 1.00 34.21 738 LYS B O 1
ATOM 12438 N N . PRO B 1 772 ? 94.345 2.058 77.222 1.00 32.83 739 PRO B N 1
ATOM 12439 C CA . PRO B 1 772 ? 94.244 1.058 76.158 1.00 30.93 739 PRO B CA 1
ATOM 12440 C C . PRO B 1 772 ? 95.566 0.342 75.852 1.00 30.81 739 PRO B C 1
ATOM 12441 O O . PRO B 1 772 ? 96.631 0.957 75.905 1.00 31.18 739 PRO B O 1
ATOM 12445 N N . ASP B 1 773 ? 95.492 -0.949 75.559 1.00 29.36 740 ASP B N 1
ATOM 12446 C CA . ASP B 1 773 ? 96.654 -1.746 75.205 1.00 29.35 740 ASP B CA 1
ATOM 12447 C C . ASP B 1 773 ? 97.135 -1.310 73.816 1.00 28.88 740 ASP B C 1
ATOM 12448 O O . ASP B 1 773 ? 96.312 -1.095 72.914 1.00 27.28 740 ASP B O 1
ATOM 12453 N N . PRO B 1 774 ? 98.455 -1.189 73.627 1.00 29.43 741 PRO B N 1
ATOM 12454 C CA . PRO B 1 774 ? 98.936 -0.698 72.341 1.00 29.78 741 PRO B CA 1
ATOM 12455 C C . PRO B 1 774 ? 98.586 -1.607 71.142 1.00 28.19 741 PRO B C 1
ATOM 12456 O O . PRO B 1 774 ? 98.488 -1.122 70.018 1.00 28.42 741 PRO B O 1
ATOM 12460 N N . ARG B 1 775 ? 98.370 -2.892 71.377 1.00 27.57 742 ARG B N 1
ATOM 12461 C CA . ARG B 1 775 ? 97.999 -3.805 70.308 1.00 26.60 742 ARG B CA 1
ATOM 12462 C C . ARG B 1 775 ? 96.602 -3.462 69.771 1.00 24.62 742 ARG B C 1
ATOM 12463 O O . ARG B 1 775 ? 96.355 -3.578 68.568 1.00 23.64 742 ARG B O 1
ATOM 12471 N N . PHE B 1 776 ? 95.711 -3.037 70.674 1.00 23.63 743 PHE B N 1
ATOM 12472 C CA . PHE B 1 776 ? 94.372 -2.601 70.288 1.00 22.67 743 PHE B CA 1
ATOM 12473 C C . PHE B 1 776 ? 94.440 -1.330 69.421 1.00 22.65 743 PHE B C 1
ATOM 12474 O O . PHE B 1 776 ? 93.793 -1.241 68.371 1.00 21.27 743 PHE B O 1
ATOM 12482 N N . GLU B 1 777 ? 95.254 -0.365 69.844 1.00 24.02 744 GLU B N 1
ATOM 12483 C CA A GLU B 1 777 ? 95.407 0.876 69.087 0.50 24.62 744 GLU B CA 1
ATOM 12484 C CA B GLU B 1 777 ? 95.389 0.879 69.070 0.50 24.84 744 GLU B CA 1
ATOM 12485 C C . GLU B 1 777 ? 96.020 0.580 67.719 1.00 24.44 744 GLU B C 1
ATOM 12486 O O . GLU B 1 777 ? 95.635 1.169 66.694 1.00 23.99 744 GLU B O 1
ATOM 12497 N N . GLU B 1 778 ? 96.965 -0.358 67.705 1.00 24.55 745 GLU B N 1
ATOM 12498 C CA . GLU B 1 778 ? 97.651 -0.734 66.488 1.00 24.69 745 GLU B CA 1
ATOM 12499 C C . GLU B 1 778 ? 96.685 -1.383 65.484 1.00 23.04 745 GLU B C 1
ATOM 12500 O O . GLU B 1 778 ? 96.712 -1.070 64.284 1.00 22.80 745 GLU B O 1
ATOM 12506 N N . ALA B 1 779 ? 95.839 -2.279 65.983 1.00 21.65 746 ALA B N 1
ATOM 12507 C CA . ALA B 1 779 ? 94.800 -2.903 65.168 1.00 20.49 746 ALA B CA 1
ATOM 12508 C C . ALA B 1 779 ? 93.867 -1.833 64.575 1.00 20.47 746 ALA B C 1
ATOM 12509 O O . ALA B 1 779 ? 93.588 -1.854 63.371 1.00 19.62 746 ALA B O 1
ATOM 12511 N N . LYS B 1 780 ? 93.344 -0.941 65.418 1.00 21.24 747 LYS B N 1
ATOM 12512 C CA . LYS B 1 780 ? 92.433 0.112 64.947 1.00 22.09 747 LYS B CA 1
ATOM 12513 C C . LYS B 1 780 ? 93.098 0.968 63.886 1.00 22.37 747 LYS B C 1
ATOM 12514 O O . LYS B 1 780 ? 92.513 1.256 62.853 1.00 21.65 747 LYS B O 1
ATOM 12520 N N . GLN B 1 781 ? 94.325 1.396 64.158 1.00 23.47 748 GLN B N 1
ATOM 12521 C CA . GLN B 1 781 ? 95.008 2.271 63.213 1.00 24.64 748 GLN B CA 1
ATOM 12522 C C . GLN B 1 781 ? 95.252 1.551 61.884 1.00 23.39 748 GLN B C 1
ATOM 12523 O O . GLN B 1 781 ? 95.143 2.175 60.836 1.00 23.37 748 GLN B O 1
ATOM 12529 N N . PHE B 1 782 ? 95.514 0.238 61.922 1.00 22.34 749 PHE B N 1
ATOM 12530 C CA . PHE B 1 782 ? 95.752 -0.528 60.699 1.00 21.83 749 PHE B CA 1
ATOM 12531 C C . PHE B 1 782 ? 94.487 -0.589 59.831 1.00 21.25 749 PHE B C 1
ATOM 12532 O O . PHE B 1 782 ? 94.566 -0.399 58.596 1.00 21.26 749 PHE B O 1
ATOM 12540 N N . VAL B 1 783 ? 93.332 -0.750 60.456 1.00 20.63 750 VAL B N 1
ATOM 12541 C CA . VAL B 1 783 ? 92.035 -0.643 59.750 1.00 20.66 750 VAL B CA 1
ATOM 12542 C C . VAL B 1 783 ? 91.864 0.752 59.130 1.00 22.42 750 VAL B C 1
ATOM 12543 O O . VAL B 1 783 ? 91.360 0.877 58.001 1.00 23.99 750 VAL B O 1
ATOM 12547 N N . LYS B 1 784 ? 92.286 1.789 59.845 1.00 22.92 751 LYS B N 1
ATOM 12548 C CA . LYS B 1 784 ? 92.132 3.174 59.372 1.00 24.33 751 LYS B CA 1
ATOM 12549 C C . LYS B 1 784 ? 93.166 3.579 58.336 1.00 24.29 751 LYS B C 1
ATOM 12550 O O . LYS B 1 784 ? 93.065 4.660 57.739 1.00 25.70 751 LYS B O 1
ATOM 12556 N N . SER B 1 785 ? 94.163 2.730 58.113 1.00 23.64 752 SER B N 1
ATOM 12557 C CA . SER B 1 785 ? 95.289 3.080 57.247 1.00 24.18 752 SER B CA 1
ATOM 12558 C C . SER B 1 785 ? 94.956 2.994 55.775 1.00 23.79 752 SER B C 1
ATOM 12559 O O . SER B 1 785 ? 95.728 3.480 54.965 1.00 24.43 752 SER B O 1
ATOM 12562 N N . GLY B 1 786 ? 93.851 2.346 55.420 1.00 22.75 753 GLY B N 1
ATOM 12563 C CA . GLY B 1 786 ? 93.511 2.120 54.011 1.00 22.91 753 GLY B CA 1
ATOM 12564 C C . GLY B 1 786 ? 93.974 0.800 53.424 1.00 22.49 753 GLY B C 1
ATOM 12565 O O . GLY B 1 786 ? 93.704 0.502 5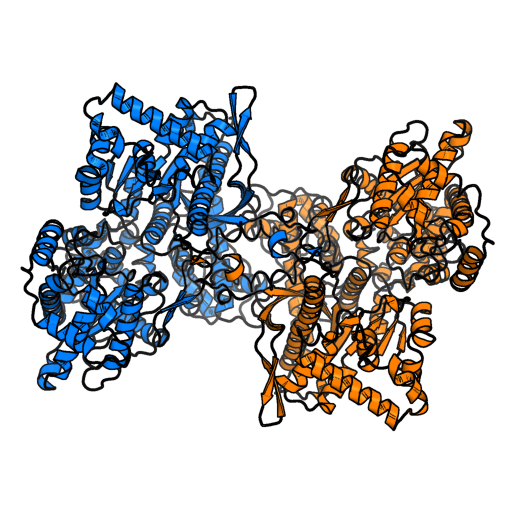2.247 1.00 22.98 753 GLY B O 1
ATOM 12566 N N . VAL B 1 787 ? 94.627 -0.018 54.229 1.00 21.64 754 VAL B N 1
ATOM 12567 C CA . VAL B 1 787 ? 95.118 -1.308 53.766 1.00 21.39 754 VAL B CA 1
ATOM 12568 C C . VAL B 1 787 ? 93.977 -2.222 53.272 1.00 20.56 754 VAL B C 1
ATOM 12569 O O . VAL B 1 787 ? 94.190 -3.066 52.384 1.00 20.69 754 VAL B O 1
ATOM 12573 N N . PHE B 1 788 ? 92.765 -2.012 53.773 1.00 19.69 755 PHE B N 1
ATOM 12574 C CA . PHE B 1 788 ? 91.647 -2.867 53.372 1.00 19.40 755 PHE B CA 1
ATOM 12575 C C . PHE B 1 788 ? 90.783 -2.247 52.285 1.00 20.12 755 PHE B C 1
ATOM 12576 O O . PHE B 1 788 ? 89.701 -2.755 51.997 1.00 20.54 755 PHE B O 1
ATOM 12584 N N . GLY B 1 789 ? 91.278 -1.189 51.666 1.00 21.04 756 GLY B N 1
ATOM 12585 C CA . GLY B 1 789 ? 90.612 -0.587 50.494 1.00 22.36 756 GLY B CA 1
ATOM 12586 C C . GLY B 1 789 ? 90.055 0.804 50.744 1.00 22.84 756 GLY B C 1
ATOM 12587 O O . GLY B 1 789 ? 90.402 1.453 51.707 1.00 23.22 756 GLY B O 1
ATOM 12588 N N . SER B 1 790 ? 89.175 1.248 49.865 1.00 23.40 757 SER B N 1
ATOM 12589 C CA . SER B 1 790 ? 88.672 2.612 49.911 1.00 24.61 757 SER B CA 1
ATOM 12590 C C . SER B 1 790 ? 87.581 2.878 50.958 1.00 23.98 757 SER B C 1
ATOM 12591 O O . SER B 1 790 ? 87.283 4.031 51.230 1.00 24.12 757 SER B O 1
ATOM 12594 N N . TYR B 1 791 ? 86.985 1.842 51.544 1.00 23.20 758 TYR B N 1
ATOM 12595 C CA . TYR B 1 791 ? 85.915 2.081 52.499 1.00 23.20 758 TYR B CA 1
ATOM 12596 C C . TYR B 1 791 ? 86.419 2.763 53.779 1.00 22.99 758 TYR B C 1
ATOM 12597 O O . TYR B 1 791 ? 87.423 2.356 54.346 1.00 22.83 758 TYR B O 1
ATOM 12606 N N . ASP B 1 792 ? 85.721 3.803 54.215 1.00 22.72 759 ASP B N 1
ATOM 12607 C CA . ASP B 1 792 ? 86.128 4.540 55.401 1.00 22.57 759 ASP B CA 1
ATOM 12608 C C . ASP B 1 792 ? 85.511 3.911 56.636 1.00 21.79 759 ASP B C 1
ATOM 12609 O O . ASP B 1 792 ? 84.309 4.025 56.871 1.00 21.61 759 ASP B O 1
ATOM 12614 N N . TYR B 1 793 ? 86.343 3.229 57.414 1.00 20.94 760 TYR B N 1
ATOM 12615 C CA . TYR B 1 793 ? 85.909 2.599 58.657 1.00 20.43 760 TYR B CA 1
ATOM 12616 C C . TYR B 1 793 ? 85.962 3.535 59.864 1.00 21.15 760 TYR B C 1
ATOM 12617 O O . TYR B 1 793 ? 85.666 3.111 60.984 1.00 21.04 760 TYR B O 1
ATOM 12626 N N . GLY B 1 794 ? 86.341 4.804 59.646 1.00 22.59 761 GLY B N 1
ATOM 12627 C CA . GLY B 1 794 ? 86.348 5.801 60.722 1.00 23.39 761 GLY B CA 1
ATOM 12628 C C . GLY B 1 794 ? 85.043 5.897 61.490 1.00 23.86 761 GLY B C 1
ATOM 12629 O O . GLY B 1 794 ? 85.034 5.808 62.719 1.00 24.22 761 GLY B O 1
ATOM 12630 N N . PRO B 1 795 ? 83.915 6.061 60.774 1.00 23.90 762 PRO B N 1
ATOM 12631 C CA . PRO B 1 795 ? 82.610 6.109 61.418 1.00 23.90 762 PRO B CA 1
ATOM 12632 C C . PRO B 1 795 ? 82.293 4.910 62.301 1.00 22.87 762 PRO B C 1
ATOM 12633 O O . PRO B 1 795 ? 81.855 5.101 63.429 1.00 22.91 762 PRO B O 1
ATOM 12637 N N . LEU B 1 796 ? 82.555 3.694 61.823 1.00 21.94 763 LEU B N 1
ATOM 12638 C CA . LEU B 1 796 ? 82.390 2.516 62.629 1.00 20.96 763 LEU B CA 1
ATOM 12639 C C . LEU B 1 796 ? 83.260 2.578 63.889 1.00 21.23 763 LEU B C 1
ATOM 12640 O O . LEU B 1 796 ? 82.788 2.332 64.997 1.00 21.89 763 LEU B O 1
ATOM 12645 N N . LEU B 1 797 ? 84.541 2.861 63.713 1.00 21.54 764 LEU B N 1
ATOM 12646 C CA . LEU B 1 797 ? 85.484 2.837 64.842 1.00 22.02 764 LEU B CA 1
ATOM 12647 C C . LEU B 1 797 ? 85.301 3.987 65.839 1.00 23.53 764 LEU B C 1
ATOM 12648 O O . LEU B 1 797 ? 85.763 3.887 66.968 1.00 23.52 764 LEU B O 1
ATOM 12653 N N . ASP B 1 798 ? 84.569 5.025 65.444 1.00 24.64 765 ASP B N 1
ATOM 12654 C CA . ASP B 1 798 ? 84.229 6.116 66.362 1.00 26.82 765 ASP B CA 1
ATOM 12655 C C . ASP B 1 798 ? 83.443 5.598 67.566 1.00 26.43 765 ASP B C 1
ATOM 12656 O O . ASP B 1 798 ? 83.464 6.207 68.639 1.00 27.21 765 ASP B O 1
ATOM 12661 N N . SER B 1 799 ? 82.727 4.496 67.361 1.00 25.10 766 SER B N 1
ATOM 12662 C CA . SER B 1 799 ? 81.996 3.834 68.415 1.00 25.29 766 SER B CA 1
ATOM 12663 C C . SER B 1 799 ? 82.922 3.441 69.583 1.00 25.61 766 SER B C 1
ATOM 12664 O O . SER B 1 799 ? 82.465 3.274 70.718 1.00 25.70 766 SER B O 1
ATOM 12667 N N . LEU B 1 800 ? 84.217 3.303 69.282 1.00 25.42 767 LEU B N 1
ATOM 12668 C CA . LEU B 1 800 ? 85.229 2.930 70.264 1.00 25.82 767 LEU B CA 1
ATOM 12669 C C . LEU B 1 800 ? 85.976 4.132 70.853 1.00 27.58 767 LEU B C 1
ATOM 12670 O O . LEU B 1 800 ? 86.828 3.943 71.728 1.00 28.14 767 LEU B O 1
ATOM 12675 N N . GLU B 1 801 ? 85.636 5.341 70.405 1.00 28.70 768 GLU B N 1
ATOM 12676 C CA . GLU B 1 801 ? 86.334 6.567 70.798 1.00 30.63 768 GLU B CA 1
ATOM 12677 C C . GLU B 1 801 ? 85.513 7.407 71.774 1.00 31.02 768 GLU B C 1
ATOM 12678 O O . GLU B 1 801 ? 84.301 7.210 71.914 1.00 30.41 768 GLU B O 1
ATOM 12684 N N . GLY B 1 802 ? 86.186 8.334 72.451 1.00 31.51 769 GLY B N 1
ATOM 12685 C CA . GLY B 1 802 ? 85.557 9.170 73.448 1.00 32.73 769 GLY B CA 1
ATOM 12686 C C . GLY B 1 802 ? 85.412 8.415 74.755 1.00 32.93 769 GLY B C 1
ATOM 12687 O O . GLY B 1 802 ? 85.721 7.223 74.831 1.00 31.80 769 GLY B O 1
ATOM 12688 N N . ASN B 1 803 ? 84.952 9.112 75.783 1.00 34.21 770 ASN B N 1
ATOM 12689 C CA . ASN B 1 803 ? 84.817 8.506 77.102 1.00 35.22 770 ASN B CA 1
ATOM 12690 C C . ASN B 1 803 ? 83.365 8.346 77.561 1.00 36.27 770 ASN B C 1
ATOM 12691 O O . ASN B 1 803 ? 83.083 7.569 78.482 1.00 36.23 770 ASN B O 1
ATOM 12696 N N . THR B 1 804 ? 82.456 9.044 76.894 1.00 37.66 771 THR B N 1
ATOM 12697 C CA . THR B 1 804 ? 81.042 8.979 77.209 1.00 39.53 771 THR B CA 1
ATOM 12698 C C . THR B 1 804 ? 80.196 9.422 76.001 1.00 39.51 771 THR B C 1
ATOM 12699 O O . THR B 1 804 ? 80.735 9.889 75.007 1.00 39.26 771 THR B O 1
ATOM 12703 N N . GLY B 1 805 ? 78.879 9.270 76.086 1.00 40.34 772 GLY B N 1
ATOM 12704 C CA . GLY B 1 805 ? 77.981 9.732 75.033 1.00 40.96 772 GLY B CA 1
ATOM 12705 C C . GLY B 1 805 ? 77.381 8.564 74.266 1.00 40.60 772 GLY B C 1
ATOM 12706 O O . GLY B 1 805 ? 78.020 7.509 74.098 1.00 37.88 772 GLY B O 1
ATOM 12707 N N . PHE B 1 806 ? 76.145 8.744 73.804 1.00 42.42 773 PHE B N 1
ATOM 12708 C CA . PHE B 1 806 ? 75.447 7.670 73.105 1.00 42.33 773 PHE B CA 1
ATOM 12709 C C . PHE B 1 806 ? 76.215 7.302 71.836 1.00 38.62 773 PHE B C 1
ATOM 12710 O O . PHE B 1 806 ? 76.688 8.171 71.113 1.00 37.59 773 PHE B O 1
ATOM 12718 N N . GLY B 1 807 ? 76.380 6.005 71.614 1.00 36.16 774 GLY B N 1
ATOM 12719 C CA . GLY B 1 807 ? 77.060 5.498 70.433 1.00 34.37 774 GLY B CA 1
ATOM 12720 C C . GLY B 1 807 ? 78.570 5.647 70.490 1.00 33.59 774 GLY B C 1
ATOM 12721 O O . GLY B 1 807 ? 79.252 5.358 69.513 1.00 33.40 774 GLY B O 1
ATOM 12722 N N . ARG B 1 808 ? 79.094 6.086 71.637 1.00 33.05 775 ARG B N 1
ATOM 12723 C CA . ARG B 1 808 ? 80.531 6.332 71.811 1.00 32.41 775 ARG B CA 1
ATOM 12724 C C . ARG B 1 808 ? 81.049 5.714 73.106 1.00 30.90 775 ARG B C 1
ATOM 12725 O O . ARG B 1 808 ? 80.288 5.140 73.892 1.00 30.14 775 ARG B O 1
ATOM 12733 N N . GLY B 1 809 ? 82.357 5.824 73.304 1.00 29.39 776 GLY B N 1
ATOM 12734 C CA . GLY B 1 809 ? 82.977 5.457 74.561 1.00 29.09 776 GLY B CA 1
ATOM 12735 C C . GLY B 1 809 ? 83.125 3.963 74.792 1.00 27.04 776 GLY B C 1
ATOM 12736 O O . GLY B 1 809 ? 83.391 3.556 75.915 1.00 26.98 776 GLY B O 1
ATOM 12737 N N . ASP B 1 810 ? 82.985 3.153 73.732 1.00 25.07 777 ASP B N 1
ATOM 12738 C CA . ASP B 1 810 ? 83.248 1.705 73.788 1.00 23.87 777 ASP B CA 1
ATOM 12739 C C . ASP B 1 810 ? 82.461 1.028 74.903 1.00 23.87 777 ASP B C 1
ATOM 12740 O O . ASP B 1 810 ? 83.012 0.336 75.757 1.00 24.01 777 ASP B O 1
ATOM 12745 N N . TYR B 1 811 ? 81.152 1.206 74.832 1.00 24.24 778 TYR B N 1
ATOM 12746 C CA . TYR B 1 811 ? 80.229 0.712 75.833 1.00 24.98 778 TYR B CA 1
ATOM 12747 C C . TYR B 1 811 ? 80.366 -0.804 76.010 1.00 23.49 778 TYR B C 1
ATOM 12748 O O . TYR B 1 811 ? 80.186 -1.320 77.122 1.00 23.48 778 TYR B O 1
ATOM 12757 N N . PHE B 1 812 ? 80.713 -1.518 74.932 1.00 21.61 779 PHE B N 1
ATOM 12758 C CA . PHE B 1 812 ? 80.770 -2.964 74.960 1.00 20.61 779 PHE B CA 1
ATOM 12759 C C . PHE B 1 812 ? 82.148 -3.533 75.338 1.00 20.10 779 PHE B C 1
ATOM 12760 O O . PHE B 1 812 ? 82.346 -4.740 75.331 1.00 18.90 779 PHE B O 1
ATOM 12768 N N . LEU B 1 813 ? 83.077 -2.636 75.698 1.00 20.51 780 LEU B N 1
ATOM 12769 C CA . LEU B 1 813 ? 84.401 -3.001 76.271 1.00 20.67 780 LEU B CA 1
ATOM 12770 C C . LEU B 1 813 ? 85.280 -3.830 75.323 1.00 19.72 780 LEU B C 1
ATOM 12771 O O . LEU B 1 813 ? 86.045 -4.710 75.758 1.00 19.77 780 LEU B O 1
ATOM 12776 N N . VAL B 1 814 ? 85.183 -3.534 74.032 1.00 19.18 781 VAL B N 1
ATOM 12777 C CA . VAL B 1 814 ? 86.059 -4.126 73.034 1.00 18.43 781 VAL B CA 1
ATOM 12778 C C . VAL B 1 814 ? 87.559 -3.875 73.347 1.00 19.24 781 VAL B C 1
ATOM 12779 O O . VAL B 1 814 ? 88.365 -4.814 73.411 1.00 19.03 781 VAL B O 1
ATOM 12783 N N . GLY B 1 815 ? 87.920 -2.620 73.605 1.00 20.18 782 GLY B N 1
ATOM 12784 C CA . GLY B 1 815 ? 89.290 -2.254 73.936 1.00 21.02 782 GLY B CA 1
ATOM 12785 C C . GLY B 1 815 ? 89.773 -2.877 75.227 1.00 21.81 782 GLY B C 1
ATOM 12786 O O . GLY B 1 815 ? 90.854 -3.465 75.279 1.00 21.78 782 GLY B O 1
ATOM 12787 N N . TYR B 1 816 ? 88.959 -2.754 76.274 1.00 22.59 783 TYR B N 1
ATOM 12788 C CA . TYR B 1 816 ? 89.337 -3.273 77.568 1.00 23.74 783 TYR B CA 1
ATOM 12789 C C . TYR B 1 816 ? 89.599 -4.769 77.531 1.00 22.74 783 TYR B C 1
ATOM 12790 O O . TYR B 1 816 ? 90.583 -5.245 78.088 1.00 23.14 783 TYR B O 1
ATOM 12799 N N . ASP B 1 817 ? 88.720 -5.526 76.887 1.00 21.46 784 ASP B N 1
ATOM 12800 C CA . ASP B 1 817 ? 88.871 -6.991 76.844 1.00 20.61 784 ASP B CA 1
ATOM 12801 C C . ASP B 1 817 ? 89.871 -7.479 75.818 1.00 20.19 784 ASP B C 1
ATOM 12802 O O . ASP B 1 817 ? 90.295 -8.619 75.864 1.00 19.27 784 ASP B O 1
ATOM 12807 N N . PHE B 1 818 ? 90.257 -6.620 74.875 1.00 20.69 785 PHE B N 1
ATOM 12808 C CA . PHE B 1 818 ? 91.159 -7.039 73.794 1.00 20.66 785 PHE B CA 1
ATOM 12809 C C . PHE B 1 818 ? 92.437 -7.733 74.275 1.00 21.39 785 PHE B C 1
ATOM 12810 O O . PHE B 1 818 ? 92.772 -8.771 73.748 1.00 21.75 785 PHE B O 1
ATOM 12818 N N . PRO B 1 819 ? 93.161 -7.159 75.243 1.00 22.90 786 PRO B N 1
ATOM 12819 C CA . PRO B 1 819 ? 94.387 -7.869 75.646 1.00 23.28 786 PRO B CA 1
ATOM 12820 C C . PRO B 1 819 ? 94.181 -9.288 76.218 1.00 22.48 786 PRO B C 1
ATOM 12821 O O . PRO B 1 819 ? 94.940 -10.198 75.862 1.00 21.81 786 PRO B O 1
ATOM 12825 N N . SER B 1 820 ? 93.204 -9.479 77.093 1.00 22.20 787 SER B N 1
ATOM 12826 C CA . SER B 1 820 ? 92.973 -10.834 77.624 1.00 21.97 787 SER B CA 1
ATOM 12827 C C . SER B 1 820 ? 92.440 -11.770 76.550 1.00 20.47 787 SER B C 1
ATOM 12828 O O . SER B 1 820 ? 92.713 -12.965 76.596 1.00 19.65 787 SER B O 1
ATOM 12831 N N . TYR B 1 821 ? 91.682 -11.217 75.603 1.00 19.50 788 TYR B N 1
ATOM 12832 C CA . TYR B 1 821 ? 91.200 -11.987 74.456 1.00 18.59 788 TYR B CA 1
ATOM 12833 C C . TYR B 1 821 ? 92.378 -12.468 73.619 1.00 18.95 788 TYR B C 1
ATOM 12834 O O . TYR B 1 821 ? 92.461 -13.633 73.238 1.00 17.85 788 TYR B O 1
ATOM 12843 N N . MET B 1 822 ? 93.304 -11.577 73.307 1.00 20.77 789 MET B N 1
ATOM 12844 C CA . MET B 1 822 ? 94.451 -11.976 72.476 1.00 22.38 789 MET B CA 1
ATOM 12845 C C . MET B 1 822 ? 95.355 -12.952 73.246 1.00 22.90 789 MET B C 1
ATOM 12846 O O . MET B 1 822 ? 95.930 -13.860 72.664 1.00 23.41 789 MET B O 1
ATOM 12851 N N . ASP B 1 823 ? 95.450 -12.789 74.548 1.00 23.27 790 ASP B N 1
ATOM 12852 C CA . ASP B 1 823 ? 96.237 -13.730 75.346 1.00 24.79 790 ASP B CA 1
ATOM 12853 C C . ASP B 1 823 ? 95.576 -15.115 75.362 1.00 23.38 790 ASP B C 1
ATOM 12854 O O . ASP B 1 823 ? 96.277 -16.129 75.354 1.00 24.12 790 ASP B O 1
ATOM 12859 N N . ALA B 1 824 ? 94.244 -15.151 75.415 1.00 21.28 791 ALA B N 1
ATOM 12860 C CA . ALA B 1 824 ? 93.499 -16.439 75.342 1.00 20.18 791 ALA B CA 1
ATOM 12861 C C . ALA B 1 824 ? 93.677 -17.078 73.950 1.00 19.12 791 ALA B C 1
ATOM 12862 O O . ALA B 1 824 ? 93.867 -18.284 73.851 1.00 19.08 791 ALA B O 1
ATOM 12864 N N . GLN B 1 825 ? 93.709 -16.270 72.887 1.00 18.75 792 GLN B N 1
ATOM 12865 C CA . GLN B 1 825 ? 94.001 -16.826 71.561 1.00 18.59 792 GLN B CA 1
ATOM 12866 C C . GLN B 1 825 ? 95.413 -17.418 71.468 1.00 19.25 792 GLN B C 1
ATOM 12867 O O . GLN B 1 825 ? 95.619 -18.406 70.748 1.00 18.84 792 GLN B O 1
ATOM 12873 N N . ALA B 1 826 ? 96.381 -16.822 72.173 1.00 20.09 793 ALA B N 1
ATOM 12874 C CA . ALA B 1 826 ? 97.713 -17.394 72.211 1.00 21.11 793 ALA B CA 1
ATOM 12875 C C . ALA B 1 826 ? 97.691 -18.736 72.937 1.00 21.14 793 ALA B C 1
ATOM 12876 O O . ALA B 1 826 ? 98.408 -19.656 72.546 1.00 21.16 793 ALA B O 1
ATOM 12878 N N . LYS B 1 827 ? 96.906 -18.838 74.016 1.00 21.26 794 LYS B N 1
ATOM 12879 C CA . LYS B 1 827 ? 96.752 -20.115 74.708 1.00 21.59 794 LYS B CA 1
ATOM 12880 C C . LYS B 1 827 ? 96.115 -21.179 73.809 1.00 20.01 794 LYS B C 1
ATOM 12881 O O . LYS B 1 827 ? 96.483 -22.350 73.867 1.00 19.34 794 LYS B O 1
ATOM 12887 N N . VAL B 1 828 ? 95.164 -20.751 72.988 1.00 18.44 795 VAL B N 1
ATOM 12888 C CA . VAL B 1 828 ? 94.537 -21.642 72.013 1.00 17.74 795 VAL B CA 1
ATOM 12889 C C . VAL B 1 828 ? 95.594 -22.206 71.084 1.00 18.48 795 VAL B C 1
ATOM 12890 O O . VAL B 1 828 ? 95.662 -23.414 70.871 1.00 18.22 795 VAL B O 1
ATOM 12894 N N . ASP B 1 829 ? 96.420 -21.329 70.515 1.00 19.66 796 ASP B N 1
ATOM 12895 C CA . ASP B 1 829 ? 97.467 -21.764 69.602 1.00 21.21 796 ASP B CA 1
ATOM 12896 C C . ASP B 1 829 ? 98.393 -22.791 70.261 1.00 21.69 796 ASP B C 1
ATOM 12897 O O . ASP B 1 829 ? 98.696 -23.821 69.662 1.00 20.95 796 ASP B O 1
ATOM 12902 N N . GLU B 1 830 ? 98.817 -22.530 71.499 1.00 22.49 797 GLU B N 1
ATOM 12903 C CA . GLU B 1 830 ? 99.731 -23.453 72.173 1.00 24.47 797 GLU B CA 1
ATOM 12904 C C . GLU B 1 830 ? 99.060 -24.805 72.435 1.00 23.04 797 GLU B C 1
ATOM 12905 O O . GLU B 1 830 ? 99.682 -25.854 72.282 1.00 22.47 797 GLU B O 1
ATOM 12911 N N . ALA B 1 831 ? 97.792 -24.750 72.839 1.00 21.67 798 ALA B N 1
ATOM 12912 C CA . ALA B 1 831 ? 96.991 -25.960 73.067 1.00 20.85 798 ALA B CA 1
ATOM 12913 C C . ALA B 1 831 ? 96.793 -26.762 71.767 1.00 20.20 798 ALA B C 1
ATOM 12914 O O . ALA B 1 831 ? 96.807 -28.002 71.771 1.00 20.65 798 ALA B O 1
ATOM 12916 N N . TYR B 1 832 ? 96.615 -26.058 70.655 1.00 19.47 799 TYR B N 1
ATOM 12917 C CA . TYR B 1 832 ? 96.348 -26.732 69.388 1.00 19.35 799 TYR B CA 1
ATOM 12918 C C . TYR B 1 832 ? 97.591 -27.460 68.864 1.00 20.58 799 TYR B C 1
ATOM 12919 O O . TYR B 1 832 ? 97.466 -28.474 68.167 1.00 21.04 799 TYR B O 1
ATOM 12928 N N . LYS B 1 833 ? 98.786 -26.970 69.210 1.00 21.64 800 LYS B N 1
ATOM 12929 C CA . LYS B 1 833 ? 100.026 -27.661 68.816 1.00 23.29 800 LYS B CA 1
ATOM 12930 C C . LYS B 1 833 ? 100.188 -29.008 69.518 1.00 23.95 800 LYS B C 1
ATOM 12931 O O . LYS B 1 833 ? 100.889 -29.895 69.031 1.00 24.79 800 LYS B O 1
ATOM 12937 N N . ASP B 1 834 ? 99.610 -29.133 70.704 1.00 23.93 801 ASP B N 1
ATOM 12938 C CA . ASP B 1 834 ? 99.680 -30.345 71.500 1.00 24.95 801 ASP B CA 1
ATOM 12939 C C . ASP B 1 834 ? 98.465 -31.176 71.125 1.00 23.50 801 ASP B C 1
ATOM 12940 O O . ASP B 1 834 ? 97.381 -31.029 71.716 1.00 21.79 801 ASP B O 1
ATOM 12945 N N . ARG B 1 835 ? 98.637 -32.048 70.130 1.00 23.58 802 ARG B N 1
ATOM 12946 C CA . ARG B 1 835 ? 97.491 -32.724 69.523 1.00 22.81 802 ARG B CA 1
ATOM 12947 C C . ARG B 1 835 ? 96.781 -33.650 70.493 1.00 21.69 802 ARG B C 1
ATOM 12948 O O . ARG B 1 835 ? 95.536 -33.679 70.524 1.00 21.22 802 ARG B O 1
ATOM 12956 N N . LYS B 1 836 ? 97.556 -34.421 71.261 1.00 22.27 803 LYS B N 1
ATOM 12957 C CA . LYS B 1 836 ? 96.970 -35.356 72.220 1.00 21.59 803 LYS B CA 1
ATOM 12958 C C . LYS B 1 836 ? 96.145 -34.564 73.251 1.00 20.53 803 LYS B C 1
ATOM 12959 O O . LYS B 1 836 ? 95.052 -34.960 73.620 1.00 19.32 803 LYS B O 1
ATOM 12961 N N . GLY B 1 837 ? 96.683 -33.446 73.709 1.00 20.50 804 GLY B N 1
ATOM 12962 C CA . GLY B 1 837 ? 95.990 -32.615 74.684 1.00 19.88 804 GLY B CA 1
ATOM 12963 C C . GLY B 1 837 ? 94.712 -31.999 74.138 1.00 18.71 804 GLY B C 1
ATOM 12964 O O . GLY B 1 837 ? 93.697 -31.907 74.834 1.00 17.85 804 GLY B O 1
ATOM 12965 N N . TRP B 1 838 ? 94.767 -31.586 72.875 1.00 18.27 805 TRP B N 1
ATOM 12966 C CA . TRP B 1 838 ? 93.644 -30.963 72.255 1.00 17.11 805 TRP B CA 1
ATOM 12967 C C . TRP B 1 838 ? 92.535 -31.964 72.058 1.00 16.54 805 TRP B C 1
ATOM 12968 O O . TRP B 1 838 ? 91.385 -31.694 72.391 1.00 16.08 805 TRP B O 1
ATOM 12979 N N . LEU B 1 839 ? 92.876 -33.145 71.539 1.00 16.73 806 LEU B N 1
ATOM 12980 C CA . LEU B 1 839 ? 91.887 -34.188 71.367 1.00 16.27 806 LEU B CA 1
ATOM 12981 C C . LEU B 1 839 ? 91.257 -34.645 72.682 1.00 16.34 806 LEU B C 1
ATOM 12982 O O . LEU B 1 839 ? 90.065 -34.906 72.732 1.00 15.38 806 LEU B O 1
ATOM 12987 N N . LYS B 1 840 ? 92.040 -34.729 73.747 1.00 17.04 807 LYS B N 1
ATOM 12988 C CA . LYS B 1 840 ? 91.468 -35.020 75.075 1.00 17.45 807 LYS B CA 1
ATOM 12989 C C . LYS B 1 840 ? 90.440 -33.948 75.486 1.00 16.76 807 LYS B C 1
ATOM 12990 O O . LYS B 1 840 ? 89.355 -34.263 75.964 1.00 15.90 807 LYS B O 1
ATOM 12996 N N . MET B 1 841 ? 90.780 -32.672 75.293 1.00 16.73 808 MET B N 1
ATOM 12997 C CA . MET B 1 841 ? 89.816 -31.603 75.610 1.00 16.38 808 MET B CA 1
ATOM 12998 C C . MET B 1 841 ? 88.543 -31.757 74.791 1.00 14.71 808 MET B C 1
ATOM 12999 O O . MET B 1 841 ? 87.449 -31.527 75.293 1.00 14.21 808 MET B O 1
ATOM 13004 N N . SER B 1 842 ? 88.680 -32.130 73.524 1.00 13.99 809 SER B N 1
ATOM 13005 C CA . SER B 1 842 ? 87.552 -32.242 72.600 1.00 13.16 809 SER B CA 1
ATOM 13006 C C . SER B 1 842 ? 86.625 -33.379 73.019 1.00 12.75 809 SER B C 1
ATOM 13007 O O . SER B 1 842 ? 85.391 -33.240 73.013 1.00 12.67 809 SER B O 1
ATOM 13010 N N . ILE B 1 843 ? 87.215 -34.515 73.368 1.00 12.87 810 ILE B N 1
ATOM 13011 C CA . ILE B 1 843 ? 86.449 -35.653 73.889 1.00 12.71 810 ILE B CA 1
ATOM 13012 C C . ILE B 1 843 ? 85.718 -35.244 75.182 1.00 12.63 810 ILE B C 1
ATOM 13013 O O . ILE B 1 843 ? 84.535 -35.545 75.336 1.00 12.48 810 ILE B O 1
ATOM 13018 N N . LEU B 1 844 ? 86.419 -34.581 76.106 1.00 12.93 811 LEU B N 1
ATOM 13019 C CA . LEU B 1 844 ? 85.821 -34.186 77.377 1.00 13.13 811 LEU B CA 1
ATOM 13020 C C . LEU B 1 844 ? 84.707 -33.170 77.202 1.00 12.65 811 LEU B C 1
ATOM 13021 O O . LEU B 1 844 ? 83.737 -33.162 77.977 1.00 13.05 811 LEU B O 1
ATOM 13026 N N . SER B 1 845 ? 84.802 -32.340 76.175 1.00 12.06 812 SER B N 1
ATOM 13027 C CA . SER B 1 845 ? 83.708 -31.418 75.850 1.00 11.39 812 SER B CA 1
ATOM 13028 C C . SER B 1 845 ? 82.432 -32.172 75.461 1.00 10.62 812 SER B C 1
ATOM 13029 O O . SER B 1 845 ? 81.380 -31.956 76.064 1.00 11.16 812 SER B O 1
ATOM 13032 N N . THR B 1 846 ? 82.518 -33.093 74.528 1.00 15.39 813 THR B N 1
ATOM 13033 C CA . THR B 1 846 ? 81.339 -33.937 74.213 1.00 14.03 813 THR B CA 1
ATOM 13034 C C . THR B 1 846 ? 80.875 -34.708 75.456 1.00 13.68 813 THR B C 1
ATOM 13035 O O . THR B 1 846 ? 79.678 -34.752 75.765 1.00 12.91 813 THR B O 1
ATOM 13039 N N . ALA B 1 847 ? 81.836 -35.279 76.177 1.00 14.22 814 ALA B N 1
ATOM 13040 C CA . ALA B 1 847 ? 81.522 -36.110 77.346 1.00 14.27 814 ALA B CA 1
ATOM 13041 C C . ALA B 1 847 ? 80.745 -35.382 78.411 1.00 14.45 814 ALA B C 1
ATOM 13042 O O . ALA B 1 847 ? 80.016 -36.022 79.172 1.00 14.67 814 ALA B O 1
ATOM 13044 N N . GLY B 1 848 ? 80.918 -34.067 78.519 1.00 14.77 815 GLY B N 1
ATOM 13045 C CA . GLY B 1 848 ? 80.264 -33.276 79.533 1.00 15.17 815 GLY B CA 1
ATOM 13046 C C . GLY B 1 848 ? 79.016 -32.557 79.058 1.00 14.62 815 GLY B C 1
ATOM 13047 O O . GLY B 1 848 ? 78.477 -31.739 79.773 1.00 15.44 815 GLY B O 1
ATOM 13048 N N . SER B 1 849 ? 78.558 -32.848 77.850 1.00 14.01 816 SER B N 1
ATOM 13049 C CA . SER B 1 849 ? 77.488 -32.082 77.207 1.00 13.59 816 SER B CA 1
ATOM 13050 C C . SER B 1 849 ? 76.053 -32.585 77.515 1.00 13.12 816 SER B C 1
ATOM 13051 O O . SER B 1 849 ? 75.077 -31.986 77.079 1.00 12.50 816 SER B O 1
ATOM 13054 N N . GLY B 1 850 ? 75.927 -33.658 78.299 1.00 13.54 817 GLY B N 1
ATOM 13055 C CA . GLY B 1 850 ? 74.595 -34.253 78.520 1.00 13.27 817 GLY B CA 1
ATOM 13056 C C . GLY B 1 850 ? 73.520 -33.366 79.081 1.00 13.33 817 GLY B C 1
ATOM 13057 O O . GLY B 1 850 ? 72.340 -33.497 78.709 1.00 12.71 817 GLY B O 1
ATOM 13058 N N . LYS B 1 851 ? 73.898 -32.488 79.992 1.00 14.32 818 LYS B N 1
ATOM 13059 C CA . LYS B 1 851 ? 72.966 -31.587 80.644 1.00 15.18 818 LYS B CA 1
ATOM 13060 C C . LYS B 1 851 ? 72.250 -30.718 79.623 1.00 14.41 818 LYS B C 1
ATOM 13061 O O . LYS B 1 851 ? 71.145 -30.229 79.884 1.00 14.65 818 LYS B O 1
ATOM 13067 N N . PHE B 1 852 ? 72.865 -30.541 78.449 1.00 14.17 819 PHE B N 1
ATOM 13068 C CA . PHE B 1 852 ? 72.299 -29.566 77.494 1.00 14.04 819 PHE B CA 1
ATOM 13069 C C . PHE B 1 852 ? 71.233 -30.120 76.583 1.00 12.81 819 PHE B C 1
ATOM 13070 O O . PHE B 1 852 ? 70.722 -29.400 75.739 1.00 12.08 819 PHE B O 1
ATOM 13078 N N . SER B 1 853 ? 70.854 -31.386 76.767 1.00 12.14 820 SER B N 1
ATOM 13079 C CA . SER B 1 853 ? 69.746 -31.942 76.020 1.00 11.54 820 SER B CA 1
ATOM 13080 C C . SER B 1 853 ? 68.416 -31.204 76.253 1.00 11.23 820 SER B C 1
ATOM 13081 O O . SER B 1 853 ? 67.990 -31.045 77.397 1.00 11.36 820 SER B O 1
ATOM 13084 N N . SER B 1 854 ? 67.748 -30.851 75.170 1.00 11.03 821 SER B N 1
ATOM 13085 C CA . SER B 1 854 ? 66.377 -30.325 75.251 1.00 11.13 821 SER B CA 1
ATOM 13086 C C . SER B 1 854 ? 65.391 -31.367 75.822 1.00 11.36 821 SER B C 1
ATOM 13087 O O . SER B 1 854 ? 64.302 -31.012 76.250 1.00 11.81 821 SER B O 1
ATOM 13090 N N . ASP B 1 855 ? 65.752 -32.642 75.821 1.00 11.65 822 ASP B N 1
ATOM 13091 C CA . ASP B 1 855 ? 64.898 -33.646 76.495 1.00 12.56 822 ASP B CA 1
ATOM 13092 C C . ASP B 1 855 ? 64.843 -33.362 77.992 1.00 13.10 822 ASP B C 1
ATOM 13093 O O . ASP B 1 855 ? 63.801 -33.536 78.619 1.00 14.01 822 ASP B O 1
ATOM 13098 N N . ARG B 1 856 ? 65.954 -32.931 78.572 1.00 13.72 823 ARG B N 1
ATOM 13099 C CA . ARG B 1 856 ? 66.003 -32.592 79.980 1.00 14.40 823 ARG B CA 1
ATOM 13100 C C . ARG B 1 856 ? 65.130 -31.348 80.185 1.00 13.70 823 ARG B C 1
ATOM 13101 O O . ARG B 1 856 ? 64.268 -31.312 81.052 1.00 13.85 823 ARG B O 1
ATOM 13109 N N . THR B 1 857 ? 65.329 -30.358 79.319 1.00 12.49 824 THR B N 1
ATO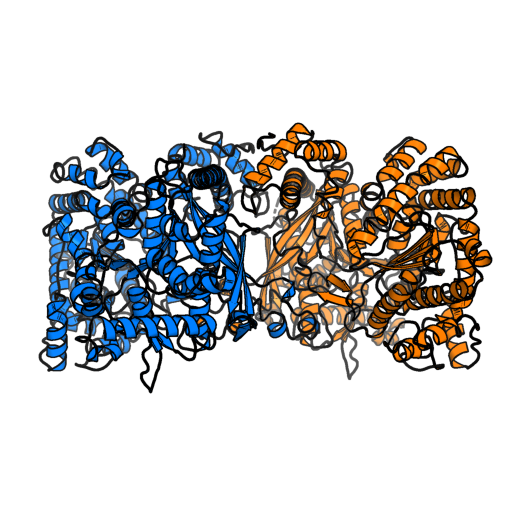M 13110 C CA . THR B 1 857 ? 64.542 -29.129 79.430 1.00 11.95 824 THR B CA 1
ATOM 13111 C C . THR B 1 857 ? 63.046 -29.373 79.373 1.00 11.43 824 THR B C 1
ATOM 13112 O O . THR B 1 857 ? 62.293 -28.923 80.249 1.00 11.71 824 THR B O 1
ATOM 13116 N N . ILE B 1 858 ? 62.600 -30.093 78.355 1.00 10.88 825 ILE B N 1
ATOM 13117 C CA . ILE B 1 858 ? 61.183 -30.277 78.143 1.00 10.81 825 ILE B CA 1
ATOM 13118 C C . ILE B 1 858 ? 60.587 -31.175 79.220 1.00 11.29 825 ILE B C 1
ATOM 13119 O O . ILE B 1 858 ? 59.446 -30.969 79.642 1.00 11.12 825 ILE B O 1
ATOM 13124 N N . ALA B 1 859 ? 61.341 -32.178 79.689 1.00 11.40 826 ALA B N 1
ATOM 13125 C CA . ALA B 1 859 ? 60.819 -32.995 80.794 1.00 12.24 826 ALA B CA 1
ATOM 13126 C C . ALA B 1 859 ? 60.521 -32.110 82.024 1.00 12.66 826 ALA B C 1
ATOM 13127 O O . ALA B 1 859 ? 59.501 -32.305 82.740 1.00 12.68 826 ALA B O 1
ATOM 13129 N N . GLN B 1 860 ? 61.391 -31.146 82.283 1.00 12.69 827 GLN B N 1
ATOM 13130 C CA . GLN B 1 860 ? 61.173 -30.192 83.387 1.00 13.69 827 GLN B CA 1
ATOM 13131 C C . GLN B 1 860 ? 59.950 -29.291 83.175 1.00 12.90 827 GLN B C 1
ATOM 13132 O O . GLN B 1 860 ? 59.177 -29.067 84.104 1.00 12.67 827 GLN B O 1
ATOM 13138 N N . TYR B 1 861 ? 59.790 -28.733 81.987 1.00 12.13 828 TYR B N 1
ATOM 13139 C CA . TYR B 1 861 ? 58.574 -27.933 81.706 1.00 11.97 828 TYR B CA 1
ATOM 13140 C C . TYR B 1 861 ? 57.341 -28.787 81.923 1.00 12.32 828 TYR B C 1
ATOM 13141 O O . TYR B 1 861 ? 56.342 -28.345 82.517 1.00 12.49 828 TYR B O 1
ATOM 13150 N N . ALA B 1 862 ? 57.385 -30.023 81.431 1.00 12.28 829 ALA B N 1
ATOM 13151 C CA . ALA B 1 862 ? 56.235 -30.915 81.514 1.00 12.99 829 ALA B CA 1
ATOM 13152 C C . ALA B 1 862 ? 55.823 -31.216 82.935 1.00 13.99 829 ALA B C 1
ATOM 13153 O O . ALA B 1 862 ? 54.642 -31.199 83.276 1.00 14.36 829 ALA B O 1
ATOM 13155 N N . LYS B 1 863 ? 56.802 -31.460 83.798 1.00 14.79 830 LYS B N 1
ATOM 13156 C CA . LYS B 1 863 ? 56.500 -31.805 85.192 1.00 16.84 830 LYS B CA 1
ATOM 13157 C C . LYS B 1 863 ? 56.168 -30.583 86.042 1.00 16.86 830 LYS B C 1
ATOM 13158 O O . LYS B 1 863 ? 55.253 -30.641 86.834 1.00 16.80 830 LYS B O 1
ATOM 13164 N N . GLU B 1 864 ? 56.924 -29.482 85.887 1.00 16.06 831 GLU B N 1
ATOM 13165 C CA . GLU B 1 864 ? 56.900 -28.394 86.860 1.00 16.85 831 GLU B CA 1
ATOM 13166 C C . GLU B 1 864 ? 56.022 -27.221 86.459 1.00 15.34 831 GLU B C 1
ATOM 13167 O O . GLU B 1 864 ? 55.662 -26.436 87.321 1.00 14.97 831 GLU B O 1
ATOM 13173 N N . ILE B 1 865 ? 55.742 -27.088 85.163 1.00 13.68 832 ILE B N 1
ATOM 13174 C CA . ILE B 1 865 ? 54.917 -25.985 84.646 1.00 12.90 832 ILE B CA 1
ATOM 13175 C C . ILE B 1 865 ? 53.610 -26.487 84.055 1.00 12.67 832 ILE B C 1
ATOM 13176 O O . ILE B 1 865 ? 52.533 -26.079 84.496 1.00 13.54 832 ILE B O 1
ATOM 13181 N N . TRP B 1 866 ? 53.690 -27.384 83.067 1.00 12.05 833 TRP B N 1
ATOM 13182 C CA . TRP B 1 866 ? 52.496 -27.803 82.310 1.00 11.86 833 TRP B CA 1
ATOM 13183 C C . TRP B 1 866 ? 51.667 -28.853 82.996 1.00 12.86 833 TRP B C 1
ATOM 13184 O O . TRP B 1 866 ? 50.484 -28.942 82.727 1.00 12.61 833 TRP B O 1
ATOM 13195 N N . ASN B 1 867 ? 52.299 -29.655 83.840 1.00 13.50 834 ASN B N 1
ATOM 13196 C CA . ASN B 1 867 ? 51.644 -30.828 84.445 1.00 14.89 834 ASN B CA 1
ATOM 13197 C C . ASN B 1 867 ? 51.057 -31.765 83.361 1.00 14.60 834 ASN B C 1
ATOM 13198 O O . ASN B 1 867 ? 49.887 -32.156 83.440 1.00 15.19 834 ASN B O 1
ATOM 13203 N N . ILE B 1 868 ? 51.869 -32.085 82.342 1.00 14.04 835 ILE B N 1
ATOM 13204 C CA . ILE B 1 868 ? 51.508 -33.089 81.327 1.00 14.36 835 ILE B CA 1
ATOM 13205 C C . ILE B 1 868 ? 52.439 -34.284 81.484 1.00 15.57 835 ILE B C 1
ATOM 13206 O O . ILE B 1 868 ? 53.505 -34.178 82.112 1.00 15.50 835 ILE B O 1
ATOM 13211 N N . GLU B 1 869 ? 52.026 -35.407 80.908 1.00 16.67 836 GLU B N 1
ATOM 13212 C CA . GLU B 1 869 ? 52.814 -36.636 81.037 1.00 18.20 836 GLU B CA 1
ATOM 13213 C C . GLU B 1 869 ? 52.818 -37.385 79.712 1.00 17.20 836 GLU B C 1
ATOM 13214 O O . GLU B 1 869 ? 51.998 -37.112 78.838 1.00 16.51 836 GLU B O 1
ATOM 13220 N N . ALA B 1 870 ? 53.710 -38.367 79.596 1.00 16.63 837 ALA B N 1
ATOM 13221 C CA . ALA B 1 870 ? 53.818 -39.172 78.379 1.00 16.63 837 ALA B CA 1
ATOM 13222 C C . ALA B 1 870 ? 52.475 -39.781 78.013 1.00 17.21 837 ALA B C 1
ATOM 13223 O O . ALA B 1 870 ? 51.729 -40.240 78.893 1.00 18.67 837 ALA B O 1
ATOM 13225 N N . CYS B 1 871 ? 52.198 -39.828 76.718 1.00 16.82 838 CYS B N 1
ATOM 13226 C CA . CYS B 1 871 ? 51.012 -40.427 76.174 1.00 17.75 838 CYS B CA 1
ATOM 13227 C C . CYS B 1 871 ? 51.472 -41.233 74.954 1.00 17.88 838 CYS B C 1
ATOM 13228 O O . CYS B 1 871 ? 51.309 -40.806 73.812 1.00 17.34 838 CYS B O 1
ATOM 13231 N N . PRO B 1 872 ? 52.125 -42.369 75.194 1.00 18.22 839 PRO B N 1
ATOM 13232 C CA . PRO B 1 872 ? 52.687 -43.080 74.051 1.00 18.31 839 PRO B CA 1
ATOM 13233 C C . PRO B 1 872 ? 51.632 -43.774 73.184 1.00 19.25 839 PRO B C 1
ATOM 13234 O O . PRO B 1 872 ? 50.740 -44.467 73.682 1.00 20.11 839 PRO B O 1
ATOM 13238 N N . VAL B 1 873 ? 51.744 -43.547 71.880 1.00 18.87 840 VAL B N 1
ATOM 13239 C CA . VAL B 1 873 ? 50.853 -44.158 70.898 1.00 20.33 840 VAL B CA 1
ATOM 13240 C C . VAL B 1 873 ? 51.247 -45.624 70.753 1.00 21.93 840 VAL B C 1
ATOM 13241 O O . VAL B 1 873 ? 52.388 -45.929 70.456 1.00 21.84 840 VAL B O 1
ATOM 13245 N N . PRO B 1 874 ? 50.315 -46.543 71.012 1.00 24.16 841 PRO B N 1
ATOM 13246 C CA . PRO B 1 874 ? 50.687 -47.942 70.925 1.00 26.22 841 PRO B CA 1
ATOM 13247 C C . PRO B 1 874 ? 50.866 -48.407 69.483 1.00 27.83 841 PRO B C 1
ATOM 13248 O O . PRO B 1 874 ? 50.392 -47.782 68.530 1.00 28.34 841 PRO B O 1
#

B-factor: mean 19.24, std 8.27, range [7.25, 59.98]

Secondary structure (DSSP, 8-state):
-PPP---TT--SHHHHHHHHHHHHHHS-SS-SS---HHHHHHHHHHHHHHHHHHHHHHHHHHHHHH---EEEEE-S----B--HHHHHHHTT-HHHHHHHHHHTT--HHHHHTTPPPB----SHHHHHHHHHHHHHHHTT--EEEEEE--SS-S-EEEEETTEEEEE---TTSS--SS-EEEEEEEEEEEES-EEEEPTTS-EEEESSEEEEEEEEEEEEEPTTSS-EEEEEEEEEE--GGGS-HHHHHTT-HHHHTHHHHHHHHHTT-SS---SSHHHHHHHHHHHHHHHHHHHHHHHHHHHHT-----GGGHHHHEEEEEESSTTTTHHHHHHHIIIIIS---HHHHHHHHHHHEEEE---S-GGGS-EEEHHHHHHH-HHHHHHHHHHHHHHHHHHHHH-GGGGGGHHHHSSEE--SSS-EEEHHHHHHHH-SEEEESSHHHHHHIIIIITHHHHHH-TTTEEE----B-TIIIIIIT-HHHHHHHHHHHT-SGGGS-GGGGGGGGGGTT-HHHHHHHHHHHHHHHHHHHHHHHHHHS----TTSEEEEEES---GGGTHHHHHHHHHHHHHHHHHS-HHHHTTS--EEEEEE----TT-HHHHHHHHHHHHHHHHHHT-TTTTTTEEEEEEPS-SHHHHHHHHHH-SEEEE-PPTTS-S--HHHHHHHHTT-EEEE-S-THHHHHHHHH-GGGSEE-S--TTTHHHHHHHHHTT-----HHHHHHHHHHHTTTT-S---HHHHGGG-SSSSTT-S-TT-HHHHHHHHHHHHHHHHHHHHSHHHHHHHHHHHHHT-GGGBHHHHHHHHIIIII--------/-PPP---TT--SHHHHHHHHHHHHHHS-SS-SS---HHHHHHHHHHHHHHHHHHHHHHHHHHHHHH---EEEEE-S----B--HHHHHHHTT-HHHHHHHHHHTT--HHHHHTTPPPB----SHHHHHHHHHHHHHHHTT--EEEEEE--SS-S-EEEEETTEEEEE---TTSS--SS-EEEEEEEEEEEES-EEEE-TTS-EEEESSEEEEEEEEEEEEEPTTSS-EEEEEEEEEE--GGGS-HHHHHTT-HHHHTHHHHHHHHHTT-SS---SSHHHHHHHHHHHHHHHHHHHHHHHHHHHHT------GGGHHHHEEEEEESSTTTTHHHHHHHIIIIIS---HHHHHHHHHHHEEEE---S-GGGS-EEEHHHHHHH-HHHHHHHHHHHHHHHHHHHHH-GGGGGGHHHHSSEE--SSS-EEEHHHHHHHH-SEEEESSHHHHHHIIIIITHHHHHH-TTTEEE----B-TIIIIIIT-HHHHHHHHHHHT-SGGGT-GGGGGGGGGGTT-HHHHHHHHHHHHHHHHHHHHHHHHHHS----TTSEEEEEES---GGGTHHHHHHHHHHHHHHHHHS-HHHHTTS--EEEEEE----TT-HHHHHHHHHHHHHHHHHHT-TTTTTTEEEEEEPS-SHHHHHHHHHH-SEEEE-PPTTS-S--HHHHHHHHTT-EEEE-S-THHHHHHHHH-GGGSEE-S--TTTHHHHHHHHHTT-----HHHHHHHHHHHTTTT-S---HHHHGGG-SSSSTT-S-TT-HHHHHHHHHHHHHHHHHHHH-HHHHHHHHHHHHHT-GGGBHHHHHHHHIIIII--------

Sequence (1649 aa):
KISAKANPEADDATTEIAGNIVYHAKYSPHFSPLKFGPEQALYATAESLRDRLIQLWNETYVHFNKVDPKQTYYLSMEYLQGRRALTNAIGNLNLQGPYADALRTLGYELEEEIAEQEKDAALGNGGLGRLASCFLDSMATLNLPAWGYGLRYRRHGLFKQIITKKGQEEIPEDWLEKFSPWEIVRHDVVFPVRFFGKVQVNPDGSRKWVDGDVVQALAYDVPIPGYGTKNTISLRLWEAKARAEDLDLFQQFNEGEYELAAQLLHHSRAQQQICTVLYPGDATENGKLLRLKQQFFLCSASLQDIISRFHERSTTRKWSEFPSKVAVQMNDTHPTLAIPELMRLLMDDNGLGWDEAWDVTSKTVAYTNHTVLPEALEKWSQSLMMWKLLPRHMEIIEEIDKRFVQTIRDTRVDLEDKISSLSILDNNPQKPVVRMANLCVVSSHTVNGVAQLHSDILKAELFADYVSIWPNKFQNKTNGITPRRWLRFCSSPELSDIITKWLKTDKWITDLDLLTGLRQFADNEELQSSEWASSAKTANKKRLAQQYIERVTGVSIDPTSLFDIQVKRIHEYKRQLMNILGVVYRRFKKLKEMKPEERKKTVPRTVMIGGKAFATYTNAKRIVKLVNDVGDVVNSDPEVNEEYLKVVVFVPNYNVTVAEMMLIPGSELSQHISTAGMEASGTSNMKFALNGCLIIGTLDGANVEIREEVGEENFFLFGATADQVPRLRKEREDGLFKPDPRFEEAKQFVKSGVFGSYDYGPLLDSLEGNTGFGRGDYFLVGYDFPSYMDAQAKVDEAYKDRKGWLKMSILSTAGSGKFSSDRTIAQYAKEIWNIEACPVPKISAKANPEADDATEIAGNIVYHAKYSPHFSPLKFGPEQALYATAESLRDRLIQLWNETYVHFNKVDPKQTYYLSMEYLQGRRALTNAIGNLNLQGPYADALRTLGYELEEEIAEQEKDAALGNGGLGRLASCFLDSMATLNLPAWGYGLRYRRHGLFKQIITKKGQEEIPEDWLEKFSPWEIVRHDVVFPVRFFGKVQVNPDGSRKWVDGDVVQALAYDVPIPGYGTKNTISLRLWEAKARAEDLDLFQQFNEGEYELAAQLHHSRAQQQICTVLYPGDATENGKLLRLKQQFFLCSASLQDIISRFHERSTTSRKWSEFPSKVAVQMNDTHPTLAIPELMRLLMDDNGLGWDEAWDVTSKTVAYTNHTVLPEALEKWSQSSLMMWKLLPRHMEIIEEIDKRFVQTIRDTRVDLEDKISSLSSILDNNPQKPVVRMANLCVVSSHTVNGVAQLHSDILKAELLFADYVSIWPNKFQNKTNGITPRRWLRFCSPELSDIITKWLKTDKWITDLDLLTGLRQFADNEELQSEWASSAKTANKKRLAQQYIERVTGVSSIDPTSLFDIQVKRIHEYKRQLMNILGVVYRRFKKLKEMKPEERKKTVPRTVMIGGKAFATYTNAKRIVKLVNDVGDVVNSDPEEVNEYLKVVFVPNYNVTVAEMMLIPGSELSQHISTAGMEASGTSNMKFALNGCLIIGTLDGANVEIREEVGEENFFLFGATADQVPRLRKEREDGLFKPDPRFEEEAKQFVKSGVFGSYDYGPLLDSLEGNTGFGRGDYFLVGYDFPSYMDAQAKVDEAYKDRKGWLKMSILSTAGSGKFSSDRTIAQYAKEIWNIEACPVP

Organism: Arabidopsis thaliana (NCBI:txid3702)

InterPro domains:
  IPR000811 Glycosyl transferase, family 35 [PF00343] (116-835)
  IPR000811 Glycosyl transferase, family 35 [PIRSF000460] (54-839)
  IPR000811 Glycosyl transferase, family 35 [PTHR11468] (15-839)
  IPR011833 Glycogen/starch/alpha-glucan phosphorylase [TIGR02093] (27-835)
  IPR035090 Phosphorylase pyridoxal-phosphate attachment site [PS00102] (679-691)

GO terms:
  GO:0004645 1,4-alpha-oligoglucan phosphorylase activity (F, IDA)
  GO:0005829 cytosol (C, TAS)
  GO:0005829 cytosol (C, HDA)
  GO:0009507 chloroplast (C, HDA)
  GO:0009414 response to water deprivation (P, IMP)

Radius of gyration: 38.47 Å; Cα contacts (8 Å, |Δi|>4): 3356; chains: 2; bounding box: 124×65×110 Å

Foldseek 3Di:
DQAADDDLPDQAQNNLLNQLVVCLPPVPLDDNPDCDLLSSLLSNLLSLLSLLVVLQVLQLVLCLQVLFFAEEEEDQAAQQFQCRLVSCVQVVRVVSVQSNVVVVPDGVVSNSVSADGQLRHADDLRPLVNQLLQLCQQQQFRYEYEYARAQFHAFFWDQDLLFTDTHGHHNPVRHDSQKAWDAVQKDKAFWFADWDQDPVRAIDGDDHAIWIWTWIWGWHHYHPASRIYTHIHTQTADDPVQQAVVCVVVVNRCVRCVSRVLRNLLRHYRQQDDPDLVSLLSLLVNLRSRLQSVLVVLVVSSVSSDPVDDLVCQLSRAAYEYSALSNLLNQLNQLCCCCRVNNDDNVSSLVNSQSRYEYEHFFLDPVPFDKAFLVSCCRIPVSSSVVLVVLQVVVLVCCVVPPVVCPVVSCVLGQWNPPVVTIIGGSVSSNLSRYQAYEYADPVLLVCCCVPVCVVSCVVPVPRYDYQHGFGQCVLLPCSLQVQVLVLQCVQLVHNCCNLQVLSLLSLLVCLLPPVSLVSLVVSLLVLLVLLQVVCCVQPVARDDSQAAEEEEEEAQDLQQPLVLVVLLVLLVLVVLVVDDVVVLVVFGAYEYEYEHYYDPVRVLSSVSSSSQCLVQVQQCPDPSPNRRYHGDYRGRDGSVNLSSDQLNHAEYEREGQASGGQACHSVLSNLLNLHEYEYECHHNCVVLCVQLDVLLHQYFDDHPVCLVVVLVCLLVVNDDFDVSSVVSVVSSCVQSSHDDHCVVSCQLCDDRDDPSHNSSRCSRVRSVRSSVSVVVVRVQVVVSSSSSSSSSSSSSRSSVRHVSSSSVCCCVPPSVIRRSGSD/DQEADDDLPDQAQNNLLNQLNVCCPPVPLDDNPDCDLLSSLLSNLLSLLSLLVVLAVLQLVLCLQVLFFAEEEEDQAAQQFQCRLVSCVQVVRVPSVQSNVVVVPDGVVSNSVSADGQQRHAADLRPLVNQLLQLCQQQQFRYEYEYARAQFHAFFWDQDLLFTDGHGHHNPVRHDSQKAWDAVLKDKDFWFADWDADPVRFIDGDDHAIWIWTWIWGWHHYHPASRIYTHIHTQTAHDPVQQQVVCVVVVNRCVRCVNRVLRNLLRHYRQQDDPDLVSQLSLLVNLRSRLQSVVVVLVVSSCSSDPPNDDLVCQLSRAAYEYSALSNLLNQLNQLCCCCRVVNDDNVSSLVNSQSRYEYEHFFDDPVPFDKAFPVSCCRIPVSSSVSLVVLQVVVLVCCVVPPVVCNVVSCVLGQWNVPPPTIIGGSVSSNLSRYQAYEYAQVVLQVCVCPPVCVVSCVVPVPRYDYFHGFGQCVLLPCSLQVQVLVLQCVQLVHNCCNLQVLSLLSLLVCLLPVVSLVSLVVSLLVLLVLLQVVCCVQPVARDDSQAAEEEEEEAQDLQQPLVLVLLLVLLVLVVLVPDDVVVLVVFGAYEYEYEHYYDPVRVLSSVSSSSQVLVQVLQCPDPSPNVRYHGDYRGRDGVVNLSSDQLNHAEYEREGQAPGGQACHSVLSNLLNLHEYAYECHHNCVVLCVQLDVVLHQYFDDHPVCLVVVLVCLLVVNDDFDVSSVVSVVSSCVQSSHDDHCPVSCQCCDDRDDPSHNSSRCSRVRSVRSSVSVVVVRVQVVVSSSSSSSSSSSSSRSSVRHVSVSSVCCCVPPSVIRRSGSD

Solvent-accessible surface area: 58321 Å² total; per-residue (Å²): 157,71,88,35,106,21,42,26,86,2,81,70,24,114,64,0,4,6,0,0,29,4,11,35,62,12,30,13,39,14,34,56,161,120,65,17,40,38,34,0,2,20,2,0,0,16,1,0,38,2,38,5,3,36,22,5,23,49,2,46,93,39,2,54,103,75,24,18,34,2,0,4,1,0,0,7,8,2,27,24,4,40,29,1,60,20,2,3,1,8,28,110,12,57,40,38,0,24,67,0,0,127,81,28,63,32,92,37,67,80,0,9,102,70,20,108,24,18,10,3,8,40,24,44,27,0,8,3,0,5,1,1,0,9,0,0,0,14,53,31,9,0,0,7,0,0,0,2,25,2,53,7,0,19,8,37,3,66,51,48,140,76,1,7,76,42,45,4,27,43,23,22,48,86,40,16,13,20,24,0,22,3,21,77,17,58,36,73,0,68,2,53,29,123,28,74,90,36,149,121,50,52,81,114,8,23,82,44,23,49,6,36,0,2,0,23,0,22,10,12,8,2,46,73,32,74,0,2,0,0,0,5,0,0,34,7,50,8,113,2,74,23,9,60,11,140,42,5,41,72,3,91,26,66,87,2,7,59,48,47,7,66,2,62,17,1,1,3,2,1,44,0,18,47,96,53,102,80,0,70,17,3,51,0,14,3,5,0,0,0,0,1,0,0,0,27,6,0,16,51,6,7,65,89,15,37,132,158,69,55,38,81,68,0,16,72,57,4,3,0,0,0,0,31,2,24,0,0,0,0,0,0,0,0,0,26,8,0,25,32,92,59,63,15,46,42,99,86,0,61,65,4,0,22,109,1,0,1,0,0,1,36,22,39,44,82,98,70,24,33,93,15,39,23,84,15,0,94,75,0,0,12,18,0,0,41,2,0,72,53,5,9,147,98,11,20,88,61,2,129,98,91,59,108,102,10,44,143,92,22,87,64,11,9,0,18,32,107,63,120,159,56,55,23,0,34,0,3,14,0,0,0,12,1,1,66,7,0,0,0,1,5,83,101,8,3,60,84,1,83,64,133,46,8,42,32,6,25,53,30,67,93,135,16,13,41,37,12,8,8,1,1,1,0,0,20,0,0,47,18,21,1,67,75,8,1,89,15,0,42,128,35,28,178,40,78,98,0,3,65,70,7,83,69,0,58,22,0,108,140,42,2,97,45,125,121,0,10,67,42,4,30,66,1,21,56,28,10,8,113,112,0,10,126,22,0,88,149,45,45,60,34,61,8,65,41,114,4,0,0,0,0,0,2,24,89,1,42,34,29,20,0,0,5,0,0,0,0,0,0,0,30,38,3,38,57,5,75,105,46,75,92,81,91,24,92,90,40,16,46,4,3,0,0,0,0,0,28,0,76,46,108,43,80,25,0,56,61,1,0,18,0,1,30,3,0,4,76,41,0,24,83,20,107,89,0,38,123,37,1,39,1,5,11,0,27,34,44,34,6,32,5,3,26,51,0,0,7,0,0,8,0,0,1,8,0,2,0,3,38,55,39,15,14,22,14,18,8,1,12,1,1,1,0,1,0,1,3,0,0,0,56,10,13,3,3,22,10,1,65,116,56,12,19,78,119,4,14,21,67,11,26,4,41,48,118,57,6,88,120,6,59,89,52,27,48,92,51,127,48,88,56,30,102,64,3,59,50,0,5,93,37,5,92,75,43,55,7,42,126,88,101,6,24,67,0,2,58,12,8,55,30,72,106,44,216,48,90,7,6,120,41,10,5,1,82,1,0,33,41,0,19,64,5,6,55,131,0,36,108,21,22,109,81,96,126,24,5,19,72,23,4,0,24,3,0,0,3,0,5,63,2,5,0,14,51,0,0,48,70,0,5,160,91,8,2,114,14,138,57,8,78,14,126,156,74,88,36,154,21,35,18,113,2,80,69,26,115,62,0,2,5,0,0,30,5,11,35,64,13,30,12,40,14,34,55,159,118,65,18,52,39,33,0,2,18,2,0,0,16,1,0,37,1,53,5,2,50,21,5,22,50,2,44,92,38,2,55,103,74,24,17,35,1,0,4,1,0,0,8,7,2,28,26,4,43,30,2,64,20,3,3,1,7,28,105,12,58,40,39,1,24,68,0,0,126,83,29,59,32,81,37,66,77,0,9,102,70,20,106,24,17,10,3,8,50,24,45,28,0,9,4,0,5,1,0,0,10,0,0,0,14,52,31,9,0,0,7,0,0,0,3,25,3,55,7,0,35,9,43,4,62,54,47,92,125,0,4,58,43,40,4,27,41,21,22,47,86,40,17,13,21,25,0,22,3,21,78,16,55,36,74,1,67,3,52,28,123,28,77,86,40,151,123,49,52,78,115,8,24,82,44,22,48,6,34,0,2,0,23,0,21,9,12,8,1,41,73,34,72,0,2,0,0,0,6,0,0,36,7,49,8,114,2,70,22,8,60,13,135,41,5,40,72,3,90,26,67,89,1,8,61,50,48,7,67,2,62,16,1,2,3,3,1,56,0,18,47,99,54,89,79,0,68,16,3,49,0,13,3,6,1,0,0,0,1,0,0,0,27,6,0,16,50,6,7,50,90,17,32,138,141,124,27,78,37,82,67,0,15,71,58,4,3,1,0,0,0,29,2,23,0,0,0,0,0,0,0,0,0,26,7,0,26,32,92,60,63,15,46,41,99,86,0,60,65,3,0,22,109,1,0,1,1,0,1,36,29,38,43,82,94,67,22,34,98,16,38,21,84,15,0,94,102,0,0,11,17,0,0,38,2,0,72,52,5,9,144,96,10,20,88,60,2,134,98,93,60,99,103,9,45,141,88,25,90,64,12,10,0,20,35,110,60,120,141,116,52,25,0,45,1,4,16,0,0,0,12,2,0,63,7,0,0,0,1,5,90,106,7,4,63,82,1,55,62,133,51,8,41,31,4,33,53,28,67,100,135,18,18,42,33,13,11,8,0,1,0,0,0,18,0,0,45,18,22,1,68,74,8,0,86,15,0,43,115,31,29,175,39,75,145,0,3,63,70,7,84,68,0,59,22,0,108,139,46,2,96,54,139,103,0,13,70,37,3,30,64,1,21,82,27,12,8,125,112,0,11,109,24,0,80,142,47,43,56,31,71,11,65,54,111,4,0,0,2,0,0,2,24,114,1,43,34,28,20,0,0,4,0,2,0,0,4,6,0,30,48,2,39,57,5,78,106,54,44,79,134,96,23,93,70,40,14,47,4,3,1,0,0,0,0,29,0,57,48,114,50,76,25,0,56,62,0,0,31,0,1,28,14,0,4,102,41,0,26,83,20,108,90,0,36,128,40,1,43,1,5,11,0,25,32,45,33,5,30,4,3,26,48,0,0,7,0,0,7,0,0,1,7,1,3,1,4,38,64,38,18,16,20,17,19,8,3,12,1,0,1,0,2,1,2,3,0,0,0,54,9,12,2,2,24,13,2,65,117,56,10,18,57,128,4,13,21,68,11,25,5,40,50,118,58,6,86,120,6,58,119,55,28,62,73,48,120,46,183,56,29,103,64,4,58,50,0,7,94,36,5,90,74,42,54,10,43,124,91,102,5,24,66,0,3,54,14,8,58,28,72,96,44,212,50,92,8,6,122,40,9,5,1,84,2,0,31,43,2,17,65,6,6,55,132,0,19,107,22,22,108,81,98,57,23,6,20,72,24,4,0,25,3,0,0,3,0,4,69,1,4,0,14,55,0,0,47,70,0,5,154,84,9,2,115,13,139,58,8,77,14,130

Nearest PDB structures (foldseek):
  4bqe-assembly1_B  TM=1.001E+00  e=0.000E+00  Arabidopsis thaliana
  4bqi-assembly1_B  TM=1.000E+00  e=0.000E+00  Arabidopsis thaliana
  4bqf-assembly1_B  TM=1.000E+00  e=0.000E+00  Arabidopsis thaliana
  8r48-assembly1_A  TM=9.915E-01  e=0.000E+00  Solanum tuberosum
  5lr8-assembly1_A  TM=9.909E-01  e=4.586E-103  Hordeum vulgare subsp. vulgare